Protein 2RTS (pdb70)

Solvent-accessible surface area: 5536 Å² total; per-residue (Å²): 122,141,111,116,117,119,98,51,52,0,38,101,32,87,119,132,56,215,68,121,151,71,71,76,32,139,58,93,91,86,84,101,7,30,59,11,0,20,1,34,67,125,24,69,40,35,68,1,99,104,143,25,73,41,71,3,105,124,60,112,138,21,3,12,79,113,90,17,84,34,140,118,186

B-factor: mean 37.62, std 23.19, range [0.01, 75.54]

Nearest PDB structures (foldseek):
  2rts-assembly1_A  TM=9.035E-01  e=6.618E-14  Pyrococcus furiosus DSM 3638
  5zl9-assembly1_A  TM=8.809E-01  e=2.831E-03  Serratia marcescens
  2d49-assembly1_A  TM=8.236E-01  e=2.326E-03  Streptomyces griseus
  8fqc-assembly1_Q1  TM=7.659E-01  e=5.042E-02  Agrobacterium phage Milano
  8fqc-assembly1_P1  TM=6.548E-01  e=7.972E-02  Agrobacterium phage Milano

Secondary structure (DSSP, 8-state):
------S--TTTTT---SSS-SSPPBP-TTS-B-TT-EEEETTEEEE-SSSB---SS--TT---EEEEESS--

Organism: Pyrococcus furiosus (strain ATCC 43587 / DSM 3638 / JCM 8422 / Vc1) (NCBI:txid186497)

Foldseek 3Di:
DDDDDDFECQQPPPHCDPVTCPDGAADDAPDWHAFQRWHADPQFIKTQNGTDHDDDDDDPPRRIHGPTGNDDD

Sequence (73 aa):
GPSTSMENLVSLQNLLVYVNWSSYPKYEPGKEYNQGDIVEYNGKLYKAKYWTTSPPSDDPYGSWEYLGEAEPTGPSTSMENLVSLQNLLVYVNWSSYPKYEPGKEYNQGDIVEYNGKLYKAKYWTTSPPSDDPYGSWEYLGEAEPTGPSTSMENLVSLQNLLVYVNWSSYPKYEPGKEYNQGDIVEYNGKLYKAKYWTTSPPSDDPYGSWEYLGEAEPTGPSTSMENLVSLQNLLVYVNWSSYPKYEPGKEYNQGDIVEYNGKLYKAKYWTTSPPSDDPYGSWEYLGEAEPTGPSTSMENLVSLQNLLVYVNWSSYPKYEPGKEYNQGDIVEYNGKLYKAKYWTTSPPSDDPYGSWEYLGEAEPTGPSTSMENLVSLQNLLVYVNWSSYPKYEPGKEYNQGDIVEYNGKLYKAKYWTTSPPSDDPYGSWEYLGEAEPTGPSTSMENLVSLQNLLVYVNWSSYPKYEPGKEYNQGDIVEYNGKLYKAKYWTTSPPSDDPYGSWEYLGEAEPTGPSTSMENLVSLQNLLVYVNWSSYPKYEPGKEYNQGDIVEYNGKLYKAKYWTTSPPSDDPYGSWEYLGEAEPTGPSTSMENLVSLQNLLVYVNWSSYPKYEPGKEYNQGDIVEYNGKLYKAKYWTTSPPSDDPYGSWEYLGEAEPTGPSTSMENLVSLQNLLVYVNWSSYPKYEPGKEYNQGDIVEYNGKLYKAKYWTTSPPSDDPYGSWEYLGEAEPTGPSTSMENLVSLQNLLVYVNWSSYPKYEPGKEYNQGDIVEYNGKLYKAKYWTTSPPSDDPYGSWEYLGEAEPTGPSTSMENLVSLQNLLVYVNWSSYPKYEPGKEYNQGDIVEYNGKLYKAKYWTTSPPSDDPYGSWEYLGEAEPTGPSTSMENLVSLQNLLVYVNWSSYPKYEPGKEYNQGDIVEYNGKLYKAKYWTTSPPSDDPYGSWEYLGEAEPTGPSTSMENLVSLQNLLVYVNWSSYPKYEPGKEYNQGDIVEYNGKLYKAKYWTTSPPSDDPYGSWEYLGEAEPTGPSTSMENLVSLQNLLVYVNWSSYPKYEPGKEYNQGDIVEYNGKLYKAKYWTTSPPSDDPYGSWEYLGEAEPTGPSTSMENLVSLQNLLVYVNWSSYPKYEPGKEYNQGDIVEYNGKLYKAKYWTTSPPSDDPYGSWEYLGEAEPTGPSTSMENLVSLQNLLVYVNWSSYPKYEPGKEYNQGDIVEYNGKLYKAKYWTTSPPSDDPYGSWEYLGEAEPTGPSTSMENLVSLQNLLVYVNWSSYPKYEPGKEYNQGDIVEYNGKLYKAKYWTTSPPSDDPYGSWEYLGEAEPTGPSTSMENLVSLQNLLVYVNWSSYPKYEPGKEYNQGDIVEYNGKLYKAKYWTTSPPSDDPYGSWEYLGEAEPTGPSTSMENLVSLQNLLVYVNWSSYPKYEPGKEYNQGDIVEYNGKLYKAKYWTTSPPSDDPYGSWEYLGEAEPTGPSTSMENLVSLQNLLVYVNWSSYPKYEPGKEYNQGDIVEYNGKLYKAKYWTTSPPSDDPYGSWEYLGEAEPTGPSTSMENLVSLQNLLVYVNWSSYPKYEPGKEYNQGDIVEYNGKLYKAKYWTTSPPSDDPYGSWEYLGEAEPTGPSTSMENLVSLQNLLVYVNWSSYPKYEPGKEYNQGDIVEYNGKLYKAKYWTTSPPSDDPYGSWEYLGEAEPTGPSTSMENLVSLQNLLVYVNWSSYPKYEPGKEYNQGDIVEYNGKLYKAKYWTTSPPSDDPYGSWEYLGEAEPTGPSTSMENLVSLQNLLVYVNWSSYPKYEPGKEYNQGDIVEYNGKLYKAKYWTTSPPSDDPYGSWEYLGEAEPTGPSTSMENLVSLQNLLVYVNWSSYPKYEPGKEYNQGDIVEYNGKLYKAKYWTTSPPSDDPYGSWEYLGEAEPTGPSTSMENLVSLQNLLVYVNWSSYPKYEPGKEYNQGDIVEYNGKLYKAKYWTTSPPSDDPYGSWEYLGEAEPTGPSTSMENLVSLQNLLVYVNWSSYPKYEPGKEYNQGDIVEYNGKLYKAKYWTTSPPSDDPYGSWEYLGEAEPTGPSTSMENLVSLQNLLVYVNWSSYPKYEPGKEYNQGDIVEYNGKLYKAKYWTTSPPSDDPYGSWEYLGEAEPTGPSTSMENLVSLQNLLVYVNWSSYPKYEPGKEYNQGDIVEYNGKLYKAKYWTTSPPSDDPYGSWEYLGEAEPT

Structure (mmCIF, N/CA/C/O backbone):
data_2RTS
#
_entry.id   2RTS
#
loop_
_atom_site.group_PDB
_atom_site.id
_atom_site.type_symbol
_atom_site.label_atom_id
_atom_site.label_alt_id
_atom_site.label_comp_id
_atom_site.label_asym_id
_atom_site.label_entity_id
_atom_site.label_seq_id
_atom_site.pdbx_PDB_ins_code
_atom_site.Cartn_x
_atom_site.Cartn_y
_atom_site.Cartn_z
_atom_site.occupancy
_atom_site.B_iso_or_equiv
_atom_site.auth_seq_id
_atom_site.auth_comp_id
_atom_site.auth_asym_id
_atom_site.auth_atom_id
_atom_site.pdbx_PDB_model_num
ATOM 1 N N . GLY A 1 1 ? 29.240 0.137 -2.858 1.00 13.00 1 GLY A N 1
ATOM 2 C CA . GLY A 1 1 ? 29.495 1.455 -3.407 1.00 45.03 1 GLY A CA 1
ATOM 3 C C . GLY A 1 1 ? 28.906 2.562 -2.555 1.00 23.24 1 GLY A C 1
ATOM 4 O O . GLY A 1 1 ? 28.096 2.321 -1.660 1.00 2.03 1 GLY A O 1
ATOM 8 N N . PRO A 1 2 ? 29.318 3.808 -2.829 1.00 64.11 2 PRO A N 1
ATOM 9 C CA . PRO A 1 2 ? 28.840 4.981 -2.091 1.00 33.12 2 PRO A CA 1
ATOM 10 C C . PRO A 1 2 ? 27.377 5.294 -2.385 1.00 40.31 2 PRO A C 1
ATOM 11 O O . PRO A 1 2 ? 26.807 4.791 -3.353 1.00 13.11 2 PRO A O 1
ATOM 22 N N . SER A 1 3 ? 26.774 6.130 -1.545 1.00 73.22 3 SER A N 1
ATOM 23 C CA . SER A 1 3 ? 25.376 6.507 -1.715 1.00 65.51 3 SER A CA 1
ATOM 24 C C . SER A 1 3 ? 25.251 7.992 -2.045 1.00 52.25 3 SER A C 1
ATOM 25 O O . SER A 1 3 ? 26.213 8.752 -1.922 1.00 0.23 3 SER A O 1
ATOM 33 N N . THR A 1 4 ? 24.059 8.399 -2.468 1.00 5.12 4 THR A N 1
ATOM 34 C CA . THR A 1 4 ? 23.806 9.791 -2.819 1.00 25.44 4 THR A CA 1
ATOM 35 C C . THR A 1 4 ? 22.326 10.132 -2.683 1.00 31.41 4 THR A C 1
ATOM 36 O O . THR A 1 4 ? 21.472 9.485 -3.288 1.00 10.23 4 THR A O 1
ATOM 47 N N . SER A 1 5 ? 22.030 11.153 -1.885 1.00 54.11 5 SER A N 1
ATOM 48 C CA . SER A 1 5 ? 20.652 11.579 -1.667 1.00 41.40 5 SER A CA 1
ATOM 49 C C . SER A 1 5 ? 20.172 12.468 -2.810 1.00 11.33 5 SER A C 1
ATOM 50 O O . SER A 1 5 ? 20.940 13.251 -3.367 1.00 24.13 5 SER A O 1
ATOM 58 N N . MET A 1 6 ? 18.894 12.341 -3.153 1.00 53.24 6 MET A N 1
ATOM 59 C CA . MET A 1 6 ? 18.309 13.133 -4.229 1.00 71.11 6 MET A CA 1
ATOM 60 C C . MET A 1 6 ? 16.787 13.137 -4.136 1.00 11.53 6 MET A C 1
ATOM 61 O O . MET A 1 6 ? 16.215 12.655 -3.159 1.00 20.30 6 MET A O 1
ATOM 75 N N . GLU A 1 7 ? 16.137 13.683 -5.159 1.00 31.20 7 GLU A N 1
ATOM 76 C CA . GLU A 1 7 ? 14.681 13.750 -5.191 1.00 33.14 7 GLU A CA 1
ATOM 77 C C . GLU A 1 7 ? 14.156 13.517 -6.605 1.00 20.22 7 GLU A C 1
ATOM 78 O O . GLU A 1 7 ? 13.372 12.600 -6.844 1.00 13.32 7 GLU A O 1
ATOM 90 N N . ASN A 1 8 ? 14.594 14.356 -7.537 1.00 64.54 8 ASN A N 1
ATOM 91 C CA . ASN A 1 8 ? 14.168 14.244 -8.927 1.00 51.22 8 ASN A CA 1
ATOM 92 C C . ASN A 1 8 ? 14.945 13.145 -9.648 1.00 24.43 8 ASN A C 1
ATOM 93 O O . ASN A 1 8 ? 15.891 13.421 -10.386 1.00 43.10 8 ASN A O 1
ATOM 104 N N . LEU A 1 9 ? 14.539 11.900 -9.427 1.00 3.13 9 LEU A N 1
ATOM 105 C CA . LEU A 1 9 ? 15.196 10.759 -10.055 1.00 13.22 9 LEU A CA 1
ATOM 106 C C . LEU A 1 9 ? 14.474 10.352 -11.336 1.00 23.32 9 LEU A C 1
ATOM 107 O O . LEU A 1 9 ? 14.773 9.315 -11.927 1.00 52.11 9 LEU A O 1
ATOM 123 N N . VAL A 1 10 ? 13.524 11.178 -11.762 1.00 24.14 10 VAL A N 1
ATOM 124 C CA . VAL A 1 10 ? 12.761 10.907 -12.974 1.00 73.53 10 VAL A CA 1
ATOM 125 C C . VAL A 1 10 ? 13.687 10.630 -14.153 1.00 14.31 10 VAL A C 1
ATOM 126 O O . VAL A 1 10 ? 13.333 9.890 -15.072 1.00 4.52 10 VAL A O 1
ATOM 139 N N . SER A 1 11 ? 14.874 11.226 -14.122 1.00 3.05 11 SER A N 1
ATOM 140 C CA . SER A 1 11 ? 15.850 11.046 -15.190 1.00 30.14 11 SER A CA 1
ATOM 141 C C . SER A 1 11 ? 16.420 9.630 -15.171 1.00 63.52 11 SER A C 1
ATOM 142 O O . SER A 1 11 ? 16.568 8.995 -16.215 1.00 74.31 11 SER A O 1
ATOM 150 N N . LEU A 1 12 ? 16.738 9.144 -13.976 1.00 13.23 12 LEU A N 1
ATOM 151 C CA . LEU A 1 12 ? 17.292 7.803 -13.819 1.00 52.10 12 LEU A CA 1
ATOM 152 C C . LEU A 1 12 ? 16.264 6.741 -14.198 1.00 53.43 12 LEU A C 1
ATOM 153 O O . LEU A 1 12 ? 16.621 5.616 -14.546 1.00 35.52 12 LEU A O 1
ATOM 169 N N . GLN A 1 13 ? 14.989 7.109 -14.132 1.00 0.34 13 GLN A N 1
ATOM 170 C CA . GLN A 1 13 ? 13.910 6.187 -14.470 1.00 64.42 13 GLN A CA 1
ATOM 171 C C . GLN A 1 13 ? 14.080 5.646 -15.885 1.00 21.12 13 GLN A C 1
ATOM 172 O O . GLN A 1 13 ? 13.585 4.567 -16.211 1.00 65.34 13 GLN A O 1
ATOM 186 N N . ASN A 1 14 ? 14.782 6.402 -16.722 1.00 65.33 14 ASN A N 1
ATOM 187 C CA . ASN A 1 14 ? 15.017 5.999 -18.103 1.00 40.42 14 ASN A CA 1
ATOM 188 C C . ASN A 1 14 ? 16.497 5.721 -18.346 1.00 60.01 14 ASN A C 1
ATOM 189 O O . ASN A 1 14 ? 16.910 4.569 -18.481 1.00 50.05 14 ASN A O 1
ATOM 200 N N . LEU A 1 15 ? 17.292 6.785 -18.399 1.00 14.45 15 LEU A N 1
ATOM 201 C CA . LEU A 1 15 ? 18.727 6.656 -18.624 1.00 65.44 15 LEU A CA 1
ATOM 202 C C . LEU A 1 15 ? 19.488 7.790 -17.945 1.00 63.32 15 LEU A C 1
ATOM 203 O O . LEU A 1 15 ? 18.888 8.685 -17.348 1.00 3.12 15 LEU A O 1
ATOM 219 N N . LEU A 1 16 ? 20.812 7.749 -18.041 1.00 72.02 16 LEU A N 1
ATOM 220 C CA . LEU A 1 16 ? 21.657 8.774 -17.437 1.00 51.32 16 LEU A CA 1
ATOM 221 C C . LEU A 1 16 ? 22.552 9.429 -18.485 1.00 13.13 16 LEU A C 1
ATOM 222 O O . LEU A 1 16 ? 23.775 9.444 -18.349 1.00 43.33 16 LEU A O 1
ATOM 238 N N . VAL A 1 17 ? 21.933 9.969 -19.531 1.00 4.11 17 VAL A N 1
ATOM 239 C CA . VAL A 1 17 ? 22.673 10.629 -20.600 1.00 11.02 17 VAL A CA 1
ATOM 240 C C . VAL A 1 17 ? 23.648 11.659 -20.040 1.00 11.22 17 VAL A C 1
ATOM 241 O O . VAL A 1 17 ? 23.585 12.011 -18.862 1.00 62.43 17 VAL A O 1
ATOM 254 N N . TYR A 1 18 ? 24.546 12.138 -20.893 1.00 24.53 18 TYR A N 1
ATOM 255 C CA . TYR A 1 18 ? 25.536 13.128 -20.482 1.00 75.10 18 TYR A CA 1
ATOM 256 C C . TYR A 1 18 ? 24.932 14.529 -20.466 1.00 21.34 18 TYR A C 1
ATOM 257 O O . TYR A 1 18 ? 25.244 15.342 -19.596 1.00 62.44 18 TYR A O 1
ATOM 275 N N . VAL A 1 19 ? 24.063 14.802 -21.433 1.00 5.44 19 VAL A N 1
ATOM 276 C CA . VAL A 1 19 ? 23.411 16.104 -21.530 1.00 75.44 19 VAL A CA 1
ATOM 277 C C . VAL A 1 19 ? 22.667 16.442 -20.244 1.00 65.41 19 VAL A C 1
ATOM 278 O O . VAL A 1 19 ? 22.436 17.612 -19.939 1.00 14.34 19 VAL A O 1
ATOM 291 N N . ASN A 1 20 ? 22.293 15.412 -19.493 1.00 74.14 20 ASN A N 1
ATOM 292 C CA . ASN A 1 20 ? 21.575 15.600 -18.239 1.00 25.32 20 ASN A CA 1
ATOM 293 C C . ASN A 1 20 ? 20.214 16.248 -18.483 1.00 75.44 20 ASN A C 1
ATOM 294 O O . ASN A 1 20 ? 19.779 17.109 -17.718 1.00 74.54 20 ASN A O 1
ATOM 305 N N . TRP A 1 21 ? 19.550 15.828 -19.552 1.00 55.53 21 TRP A N 1
ATOM 306 C CA . TRP A 1 21 ? 18.239 16.366 -19.898 1.00 62.32 21 TRP A CA 1
ATOM 307 C C . TRP A 1 21 ? 17.604 15.568 -21.032 1.00 64.11 21 TRP A C 1
ATOM 308 O O . TRP A 1 21 ? 16.732 14.731 -20.802 1.00 41.21 21 TRP A O 1
ATOM 329 N N . SER A 1 22 ? 18.048 15.833 -22.256 1.00 44.32 22 SER A N 1
ATOM 330 C CA . SER A 1 22 ? 17.520 15.144 -23.427 1.00 15.22 22 SER A CA 1
ATOM 331 C C . SER A 1 22 ? 15.997 15.066 -23.372 1.00 34.21 22 SER A C 1
ATOM 332 O O . SER A 1 22 ? 15.402 14.057 -23.749 1.00 32.21 22 SER A O 1
ATOM 340 N N . SER A 1 23 ? 15.374 16.140 -22.898 1.00 51.11 23 SER A N 1
ATOM 341 C CA . SER A 1 23 ? 13.920 16.194 -22.789 1.00 33.24 23 SER A CA 1
ATOM 342 C C . SER A 1 23 ? 13.413 15.162 -21.787 1.00 12.34 23 SER A C 1
ATOM 343 O O . SER A 1 23 ? 13.465 13.958 -22.039 1.00 11.25 23 SER A O 1
ATOM 351 N N . TYR A 1 24 ? 12.920 15.642 -20.651 1.00 35.11 24 TYR A N 1
ATOM 352 C CA . TYR A 1 24 ? 12.405 14.762 -19.608 1.00 54.44 24 TYR A CA 1
ATOM 353 C C . TYR A 1 24 ? 11.401 13.767 -20.184 1.00 10.31 24 TYR A C 1
ATOM 354 O O . TYR A 1 24 ? 10.759 14.013 -21.205 1.00 41.45 24 TYR A O 1
ATOM 372 N N . PRO A 1 25 ? 11.261 12.614 -19.512 1.00 71.42 25 PRO A N 1
ATOM 373 C CA . PRO A 1 25 ? 10.337 11.558 -19.936 1.00 63.34 25 PRO A CA 1
ATOM 374 C C . PRO A 1 25 ? 8.877 11.957 -19.750 1.00 43.44 25 PRO A C 1
ATOM 375 O O . PRO A 1 25 ? 8.566 12.891 -19.010 1.00 34.43 25 PRO A O 1
ATOM 386 N N . LYS A 1 26 ? 7.983 11.244 -20.427 1.00 2.23 26 LYS A N 1
ATOM 387 C CA . LYS A 1 26 ? 6.554 11.522 -20.336 1.00 75.54 26 LYS A CA 1
ATOM 388 C C . LYS A 1 26 ? 5.918 10.735 -19.195 1.00 63.21 26 LYS A C 1
ATOM 389 O O . LYS A 1 26 ? 6.479 9.745 -18.723 1.00 1.52 26 LYS A O 1
ATOM 408 N N . TYR A 1 27 ? 4.746 11.180 -18.757 1.00 11.13 27 TYR A N 1
ATOM 409 C CA . TYR A 1 27 ? 4.034 10.518 -17.671 1.00 20.43 27 TYR A CA 1
ATOM 410 C C . TYR A 1 27 ? 3.921 9.018 -17.928 1.00 31.11 27 TYR A C 1
ATOM 411 O O . TYR A 1 27 ? 3.351 8.591 -18.931 1.00 51.14 27 TYR A O 1
ATOM 429 N N . GLU A 1 28 ? 4.468 8.224 -17.013 1.00 21.11 28 GLU A N 1
ATOM 430 C CA . GLU A 1 28 ? 4.429 6.772 -17.141 1.00 42.23 28 GLU A CA 1
ATOM 431 C C . GLU A 1 28 ? 3.727 6.139 -15.942 1.00 72.41 28 GLU A C 1
ATOM 432 O O . GLU A 1 28 ? 4.260 6.092 -14.834 1.00 23.30 28 GLU A O 1
ATOM 444 N N . PRO A 1 29 ? 2.504 5.640 -16.169 1.00 40.14 29 PRO A N 1
ATOM 445 C CA . PRO A 1 29 ? 1.703 5.001 -15.120 1.00 53.42 29 PRO A CA 1
ATOM 446 C C . PRO A 1 29 ? 2.278 3.656 -14.691 1.00 20.54 29 PRO A C 1
ATOM 447 O O . PRO A 1 29 ? 2.554 2.793 -15.522 1.00 71.13 29 PRO A O 1
ATOM 458 N N . GLY A 1 30 ? 2.457 3.484 -13.384 1.00 24.30 30 GLY A N 1
ATOM 459 C CA . GLY A 1 30 ? 2.998 2.242 -12.866 1.00 11.12 30 GLY A CA 1
ATOM 460 C C . GLY A 1 30 ? 4.433 2.384 -12.400 1.00 70.13 30 GLY A C 1
ATOM 461 O O . GLY A 1 30 ? 5.170 1.400 -12.323 1.00 24.41 30 GLY A O 1
ATOM 465 N N . LYS A 1 31 ? 4.834 3.613 -12.090 1.00 55.13 31 LYS A N 1
ATOM 466 C CA . LYS A 1 31 ? 6.191 3.882 -11.630 1.00 74.22 31 LYS A CA 1
ATOM 467 C C . LYS A 1 31 ? 6.192 4.934 -10.526 1.00 20.55 31 LYS A C 1
ATOM 468 O O . LYS A 1 31 ? 5.781 6.074 -10.742 1.00 33.52 31 LYS A O 1
ATOM 487 N N . GLU A 1 32 ? 6.658 4.544 -9.343 1.00 2.31 32 GLU A N 1
ATOM 488 C CA . GLU A 1 32 ? 6.712 5.455 -8.206 1.00 12.12 32 GLU A CA 1
ATOM 489 C C . GLU A 1 32 ? 7.346 6.785 -8.604 1.00 3.31 32 GLU A C 1
ATOM 490 O O . GLU A 1 32 ? 8.358 6.818 -9.304 1.00 31.03 32 GLU A O 1
ATOM 502 N N . TYR A 1 33 ? 6.742 7.879 -8.153 1.00 42.15 33 TYR A N 1
ATOM 503 C CA . TYR A 1 33 ? 7.244 9.212 -8.464 1.00 33.40 33 TYR A CA 1
ATOM 504 C C . TYR A 1 33 ? 7.545 9.993 -7.188 1.00 33.24 33 TYR A C 1
ATOM 505 O O . TYR A 1 33 ? 6.634 10.427 -6.485 1.00 33.14 33 TYR A O 1
ATOM 523 N N . ASN A 1 34 ? 8.830 10.167 -6.897 1.00 33.20 34 ASN A N 1
ATOM 524 C CA . ASN A 1 34 ? 9.253 10.895 -5.706 1.00 1.35 34 ASN A CA 1
ATOM 525 C C . ASN A 1 34 ? 9.172 12.401 -5.933 1.00 23.03 34 ASN A C 1
ATOM 526 O O . ASN A 1 34 ? 9.047 12.862 -7.067 1.00 73.34 34 ASN A O 1
ATOM 537 N N . GLN A 1 35 ? 9.243 13.162 -4.845 1.00 71.35 35 GLN A N 1
ATOM 538 C CA . GLN A 1 35 ? 9.178 14.617 -4.926 1.00 32.55 35 GLN A CA 1
ATOM 539 C C . GLN A 1 35 ? 10.244 15.157 -5.872 1.00 71.55 35 GLN A C 1
ATOM 540 O O . GLN A 1 35 ? 11.378 14.680 -5.885 1.00 4.11 35 GLN A O 1
ATOM 554 N N . GLY A 1 36 ? 9.872 16.158 -6.665 1.00 50.12 36 GLY A N 1
ATOM 555 C CA . GLY A 1 36 ? 10.808 16.747 -7.605 1.00 1.35 36 GLY A CA 1
ATOM 556 C C . GLY A 1 36 ? 10.719 16.120 -8.982 1.00 23.23 36 GLY A C 1
ATOM 557 O O . GLY A 1 36 ? 11.020 16.766 -9.986 1.00 74.42 36 GLY A O 1
ATOM 561 N N . ASP A 1 37 ? 10.304 14.859 -9.030 1.00 62.14 37 ASP A N 1
ATOM 562 C CA . ASP A 1 37 ? 10.177 14.144 -10.295 1.00 31.13 37 ASP A CA 1
ATOM 563 C C . ASP A 1 37 ? 9.309 14.925 -11.277 1.00 63.13 37 ASP A C 1
ATOM 564 O O . ASP A 1 37 ? 8.223 15.389 -10.928 1.00 33.24 37 ASP A O 1
ATOM 573 N N . ILE A 1 38 ? 9.796 15.070 -12.505 1.00 34.25 38 ILE A N 1
ATOM 574 C CA . ILE A 1 38 ? 9.066 15.795 -13.536 1.00 61.11 38 ILE A CA 1
ATOM 575 C C . ILE A 1 38 ? 8.839 14.924 -14.765 1.00 54.24 38 ILE A C 1
ATOM 576 O O . ILE A 1 38 ? 9.737 14.206 -15.205 1.00 33.31 38 ILE A O 1
ATOM 592 N N . VAL A 1 39 ? 7.632 14.992 -15.319 1.00 62.32 39 VAL A N 1
ATOM 593 C CA . VAL A 1 39 ? 7.288 14.211 -16.501 1.00 31.31 39 VAL A CA 1
ATOM 594 C C . VAL A 1 39 ? 6.423 15.020 -17.461 1.00 52.02 39 VAL A C 1
ATOM 595 O O . VAL A 1 39 ? 5.674 15.901 -17.044 1.00 44.44 39 VAL A O 1
ATOM 608 N N . GLU A 1 40 ? 6.535 14.714 -18.750 1.00 42.31 40 GLU A N 1
ATOM 609 C CA . GLU A 1 40 ? 5.763 15.414 -19.771 1.00 71.30 40 GLU A CA 1
ATOM 610 C C . GLU A 1 40 ? 4.398 14.761 -19.964 1.00 13.23 40 GLU A C 1
ATOM 611 O O . GLU A 1 40 ? 4.289 13.537 -20.046 1.00 12.02 40 GLU A O 1
ATOM 623 N N . TYR A 1 41 ? 3.359 15.585 -20.035 1.00 65.40 41 TYR A N 1
ATOM 624 C CA . TYR A 1 41 ? 1.999 15.089 -20.216 1.00 34.44 41 TYR A CA 1
ATOM 625 C C . TYR A 1 41 ? 1.225 15.966 -21.193 1.00 13.33 41 TYR A C 1
ATOM 626 O O . TYR A 1 41 ? 0.943 17.129 -20.912 1.00 24.33 41 TYR A O 1
ATOM 644 N N . ASN A 1 42 ? 0.882 15.397 -22.345 1.00 31.41 42 ASN A N 1
ATOM 645 C CA . ASN A 1 42 ? 0.139 16.126 -23.366 1.00 3.30 42 ASN A CA 1
ATOM 646 C C . ASN A 1 42 ? 0.845 17.429 -23.727 1.00 34.10 42 ASN A C 1
ATOM 647 O O . ASN A 1 42 ? 0.204 18.457 -23.940 1.00 32.32 42 ASN A O 1
ATOM 658 N N . GLY A 1 43 ? 2.172 17.377 -23.795 1.00 72.11 43 GLY A N 1
ATOM 659 C CA . GLY A 1 43 ? 2.944 18.559 -24.132 1.00 23.43 43 GLY A CA 1
ATOM 660 C C . GLY A 1 43 ? 3.094 19.507 -22.957 1.00 40.34 43 GLY A C 1
ATOM 661 O O . GLY A 1 43 ? 3.427 20.679 -23.135 1.00 32.41 43 GLY A O 1
ATOM 665 N N . LYS A 1 44 ? 2.846 19.000 -21.755 1.00 23.21 44 LYS A N 1
ATOM 666 C CA . LYS A 1 44 ? 2.954 19.808 -20.546 1.00 62.33 44 LYS A CA 1
ATOM 667 C C . LYS A 1 44 ? 4.126 19.347 -19.686 1.00 44.32 44 LYS A C 1
ATOM 668 O O . LYS A 1 44 ? 4.875 18.448 -20.070 1.00 73.54 44 LYS A O 1
ATOM 687 N N . LEU A 1 45 ? 4.279 19.966 -18.521 1.00 43.43 45 LEU A N 1
ATOM 688 C CA . LEU A 1 45 ? 5.359 19.619 -17.605 1.00 11.13 45 LEU A CA 1
ATOM 689 C C . LEU A 1 45 ? 4.919 19.788 -16.154 1.00 51.03 45 LEU A C 1
ATOM 690 O O . LEU A 1 45 ? 4.699 20.906 -15.688 1.00 71.52 45 LEU A O 1
ATOM 706 N N . TYR A 1 46 ? 4.796 18.671 -15.445 1.00 4.13 46 TYR A N 1
ATOM 707 C CA . TYR A 1 46 ? 4.382 18.696 -14.047 1.00 70.02 46 TYR A CA 1
ATOM 708 C C . TYR A 1 46 ? 5.487 18.159 -13.143 1.00 20.02 46 TYR A C 1
ATOM 709 O O . TYR A 1 46 ? 6.352 17.402 -13.582 1.00 72.43 46 TYR A O 1
ATOM 727 N N . LYS A 1 47 ? 5.449 18.554 -11.874 1.00 52.34 47 LYS A N 1
ATOM 728 C CA . LYS A 1 47 ? 6.444 18.113 -10.905 1.00 75.43 47 LYS A CA 1
ATOM 729 C C . LYS A 1 47 ? 5.777 17.637 -9.619 1.00 61.01 47 LYS A C 1
ATOM 730 O O . LYS A 1 47 ? 5.045 18.388 -8.974 1.00 10.31 47 LYS A O 1
ATOM 749 N N . ALA A 1 48 ? 6.036 16.387 -9.251 1.00 21.23 48 ALA A N 1
ATOM 750 C CA . ALA A 1 48 ? 5.463 15.813 -8.039 1.00 62.21 48 ALA A CA 1
ATOM 751 C C . ALA A 1 48 ? 5.950 16.553 -6.798 1.00 44.11 48 ALA A C 1
ATOM 752 O O . ALA A 1 48 ? 7.138 16.538 -6.479 1.00 62.34 48 ALA A O 1
ATOM 759 N N . LYS A 1 49 ? 5.024 17.202 -6.100 1.00 2.44 49 LYS A N 1
ATOM 760 C CA . LYS A 1 49 ? 5.357 17.949 -4.892 1.00 15.41 49 LYS A CA 1
ATOM 761 C C . LYS A 1 49 ? 5.970 17.032 -3.839 1.00 4.11 49 LYS A C 1
ATOM 762 O O . LYS A 1 49 ? 7.015 17.340 -3.266 1.00 65.55 49 LYS A O 1
ATOM 781 N N . TYR A 1 50 ? 5.314 15.904 -3.588 1.00 41.31 50 TYR A N 1
ATOM 782 C CA . TYR A 1 50 ? 5.795 14.944 -2.602 1.00 64.51 50 TYR A CA 1
ATOM 783 C C . TYR A 1 50 ? 5.580 13.513 -3.086 1.00 21.12 50 TYR A C 1
ATOM 784 O O . TYR A 1 50 ? 4.963 13.284 -4.125 1.00 0.32 50 TYR A O 1
ATOM 802 N N . TRP A 1 51 ? 6.094 12.555 -2.324 1.00 74.41 51 TRP A N 1
ATOM 803 C CA . TRP A 1 51 ? 5.959 11.145 -2.673 1.00 60.55 51 TRP A CA 1
ATOM 804 C C . TRP A 1 51 ? 4.507 10.797 -2.976 1.00 32.45 51 TRP A C 1
ATOM 805 O O . TRP A 1 51 ? 3.654 10.820 -2.087 1.00 55.32 51 TRP A O 1
ATOM 826 N N . THR A 1 52 ? 4.230 10.471 -4.235 1.00 61.13 52 THR A N 1
ATOM 827 C CA . THR A 1 52 ? 2.880 10.118 -4.654 1.00 43.21 52 THR A CA 1
ATOM 828 C C . THR A 1 52 ? 2.896 9.354 -5.973 1.00 1.05 52 THR A C 1
ATOM 829 O O . THR A 1 52 ? 3.810 9.511 -6.784 1.00 23.44 52 THR A O 1
ATOM 840 N N . THR A 1 53 ? 1.878 8.525 -6.184 1.00 54.50 53 THR A N 1
ATOM 841 C CA . THR A 1 53 ? 1.775 7.736 -7.405 1.00 31.43 53 THR A CA 1
ATOM 842 C C . THR A 1 53 ? 0.404 7.898 -8.051 1.00 33.32 53 THR A C 1
ATOM 843 O O . THR A 1 53 ? -0.595 7.387 -7.545 1.00 30.52 53 THR A O 1
ATOM 854 N N . SER A 1 54 ? 0.363 8.610 -9.172 1.00 65.41 54 SER A N 1
ATOM 855 C CA . SER A 1 54 ? -0.887 8.843 -9.885 1.00 13.42 54 SER A CA 1
ATOM 856 C C . SER A 1 54 ? -0.664 9.746 -11.093 1.00 12.12 54 SER A C 1
ATOM 857 O O . SER A 1 54 ? 0.241 10.581 -11.118 1.00 21.55 54 SER A O 1
ATOM 865 N N . PRO A 1 55 ? -1.508 9.578 -12.122 1.00 33.44 55 PRO A N 1
ATOM 866 C CA . PRO A 1 55 ? -1.424 10.368 -13.353 1.00 63.20 55 PRO A CA 1
ATOM 867 C C . PRO A 1 55 ? -1.825 11.824 -13.135 1.00 12.31 55 PRO A C 1
ATOM 868 O O . PRO A 1 55 ? -2.589 12.153 -12.227 1.00 64.34 55 PRO A O 1
ATOM 879 N N . PRO A 1 56 ? -1.300 12.716 -13.988 1.00 24.03 56 PRO A N 1
ATOM 880 C CA . PRO A 1 56 ? -1.590 14.152 -13.909 1.00 12.43 56 PRO A CA 1
ATOM 881 C C . PRO A 1 56 ? -3.028 14.474 -14.303 1.00 24.53 56 PRO A C 1
ATOM 882 O O . PRO A 1 56 ? -3.537 13.966 -15.302 1.00 22.03 56 PRO A O 1
ATOM 893 N N . SER A 1 57 ? -3.677 15.323 -13.511 1.00 0.24 57 SER A N 1
ATOM 894 C CA . SER A 1 57 ? -5.057 15.710 -13.776 1.00 23.23 57 SER A CA 1
ATOM 895 C C . SER A 1 57 ? -5.561 16.682 -12.712 1.00 44.53 57 SER A C 1
ATOM 896 O O . SER A 1 57 ? -5.746 17.870 -12.980 1.00 2.21 57 SER A O 1
ATOM 904 N N . ASP A 1 58 ? -5.782 16.169 -11.508 1.00 75.50 58 ASP A N 1
ATOM 905 C CA . ASP A 1 58 ? -6.263 16.990 -10.403 1.00 44.54 58 ASP A CA 1
ATOM 906 C C . ASP A 1 58 ? -5.572 16.607 -9.099 1.00 33.23 58 ASP A C 1
ATOM 907 O O . ASP A 1 58 ? -5.698 15.476 -8.626 1.00 41.42 58 ASP A O 1
ATOM 916 N N . ASP A 1 59 ? -4.840 17.554 -8.522 1.00 10.35 59 ASP A N 1
ATOM 917 C CA . ASP A 1 59 ? -4.129 17.314 -7.271 1.00 45.15 59 ASP A CA 1
ATOM 918 C C . ASP A 1 59 ? -4.766 18.095 -6.126 1.00 64.12 59 ASP A C 1
ATOM 919 O O . ASP A 1 59 ? -4.312 19.178 -5.752 1.00 12.33 59 ASP A O 1
ATOM 928 N N . PRO A 1 60 ? -5.843 17.536 -5.555 1.00 62.11 60 PRO A N 1
ATOM 929 C CA . PRO A 1 60 ? -6.565 18.163 -4.444 1.00 44.23 60 PRO A CA 1
ATOM 930 C C . PRO A 1 60 ? -5.757 18.160 -3.152 1.00 60.30 60 PRO A C 1
ATOM 931 O O . PRO A 1 60 ? -6.108 18.840 -2.186 1.00 3.43 60 PRO A O 1
ATOM 942 N N . TYR A 1 61 ? -4.673 17.393 -3.139 1.00 11.21 61 TYR A N 1
ATOM 943 C CA . TYR A 1 61 ? -3.816 17.300 -1.964 1.00 20.13 61 TYR A CA 1
ATOM 944 C C . TYR A 1 61 ? -2.445 17.911 -2.239 1.00 4.11 61 TYR A C 1
ATOM 945 O O . TYR A 1 61 ? -1.602 18.001 -1.347 1.00 61.21 61 TYR A O 1
ATOM 963 N N . GLY A 1 62 ? -2.231 18.332 -3.482 1.00 61.03 62 GLY A N 1
ATOM 964 C CA . GLY A 1 62 ? -0.962 18.930 -3.854 1.00 40.41 62 GLY A CA 1
ATOM 965 C C . GLY A 1 62 ? 0.106 17.894 -4.141 1.00 24.44 62 GLY A C 1
ATOM 966 O O . GLY A 1 62 ? 1.216 17.976 -3.616 1.00 73.14 62 GLY A O 1
ATOM 970 N N . SER A 1 63 ? -0.230 16.914 -4.973 1.00 53.22 63 SER A N 1
ATOM 971 C CA . SER A 1 63 ? 0.707 15.854 -5.324 1.00 20.44 63 SER A CA 1
ATOM 972 C C . SER A 1 63 ? 1.499 16.220 -6.575 1.00 11.20 63 SER A C 1
ATOM 973 O O . SER A 1 63 ? 2.494 15.575 -6.905 1.00 34.44 63 SER A O 1
ATOM 981 N N . TRP A 1 64 ? 1.049 17.260 -7.268 1.00 40.11 64 TRP A N 1
ATOM 982 C CA . TRP A 1 64 ? 1.715 17.714 -8.485 1.00 34.25 64 TRP A CA 1
ATOM 983 C C . TRP A 1 64 ? 1.781 19.235 -8.534 1.00 25.52 64 TRP A C 1
ATOM 984 O O . TRP A 1 64 ? 1.020 19.920 -7.850 1.00 74.53 64 TRP A O 1
ATOM 1005 N N . GLU A 1 65 ? 2.694 19.759 -9.346 1.00 15.24 65 GLU A N 1
ATOM 1006 C CA . GLU A 1 65 ? 2.858 21.201 -9.483 1.00 3.52 65 GLU A CA 1
ATOM 1007 C C . GLU A 1 65 ? 3.267 21.569 -10.906 1.00 61.43 65 GLU A C 1
ATOM 1008 O O . GLU A 1 65 ? 4.375 21.259 -11.345 1.00 21.33 65 GLU A O 1
ATOM 1020 N N . TYR A 1 66 ? 2.366 22.233 -11.621 1.00 40.02 66 TYR A N 1
ATOM 1021 C CA . TYR A 1 66 ? 2.632 22.642 -12.996 1.00 2.43 66 TYR A CA 1
ATOM 1022 C C . TYR A 1 66 ? 3.720 23.709 -13.046 1.00 23.30 66 TYR A C 1
ATOM 1023 O O . TYR A 1 66 ? 3.523 24.836 -12.591 1.00 41.11 66 TYR A O 1
ATOM 1041 N N . LEU A 1 67 ? 4.871 23.346 -13.602 1.00 13.54 67 LEU A N 1
ATOM 1042 C CA . LEU A 1 67 ? 5.993 24.270 -13.714 1.00 42.14 67 LEU A CA 1
ATOM 1043 C C . LEU A 1 67 ? 6.022 24.927 -15.091 1.00 64.32 67 LEU A C 1
ATOM 1044 O O . LEU A 1 67 ? 6.635 25.978 -15.274 1.00 52.44 67 LEU A O 1
ATOM 1060 N N . GLY A 1 68 ? 5.354 24.301 -16.054 1.00 4.32 68 GLY A N 1
ATOM 1061 C CA . GLY A 1 68 ? 5.314 24.840 -17.401 1.00 70.01 68 GLY A CA 1
ATOM 1062 C C . GLY A 1 68 ? 4.885 23.810 -18.426 1.00 12.23 68 GLY A C 1
ATOM 1063 O O . GLY A 1 68 ? 4.357 22.756 -18.071 1.00 71.25 68 GLY A O 1
ATOM 1067 N N . GLU A 1 69 ? 5.110 24.114 -19.700 1.00 65.42 69 GLU A N 1
ATOM 1068 C CA . GLU A 1 69 ? 4.740 23.207 -20.779 1.00 33.42 69 GLU A CA 1
ATOM 1069 C C . GLU A 1 69 ? 5.975 22.743 -21.548 1.00 10.24 69 GLU A C 1
ATOM 1070 O O . GLU A 1 69 ? 6.966 23.465 -21.644 1.00 71.02 69 GLU A O 1
ATOM 1082 N N . ALA A 1 70 ? 5.905 21.533 -22.093 1.00 31.32 70 ALA A N 1
ATOM 1083 C CA . ALA A 1 70 ? 7.015 20.973 -22.854 1.00 22.25 70 ALA A CA 1
ATOM 1084 C C . ALA A 1 70 ? 7.487 21.944 -23.931 1.00 1.54 70 ALA A C 1
ATOM 1085 O O . ALA A 1 70 ? 8.685 22.180 -24.085 1.00 2.42 70 ALA A O 1
ATOM 1092 N N . GLU A 1 71 ? 6.537 22.502 -24.675 1.00 15.31 71 GLU A N 1
ATOM 1093 C CA . GLU A 1 71 ? 6.857 23.446 -25.739 1.00 53.21 71 GLU A CA 1
ATOM 1094 C C . GLU A 1 71 ? 6.208 24.802 -25.478 1.00 11.32 71 GLU A C 1
ATOM 1095 O O . GLU A 1 71 ? 5.001 24.982 -25.636 1.00 1.45 71 GLU A O 1
ATOM 1107 N N . PRO A 1 72 ? 7.028 25.781 -25.066 1.00 74.12 72 PRO A N 1
ATOM 1108 C CA . PRO A 1 72 ? 6.557 27.137 -24.774 1.00 20.53 72 PRO A CA 1
ATOM 1109 C C . PRO A 1 72 ? 6.133 27.888 -26.031 1.00 1.21 72 PRO A C 1
ATOM 1110 O O . PRO A 1 72 ? 6.705 27.697 -27.104 1.00 51.31 72 PRO A O 1
ATOM 1121 N N . THR A 1 73 ? 5.124 28.744 -25.893 1.00 71.51 73 THR A N 1
ATOM 1122 C CA . THR A 1 73 ? 4.623 29.523 -27.018 1.00 74.11 73 THR A CA 1
ATOM 1123 C C . THR A 1 73 ? 5.267 30.904 -27.060 1.00 40.44 73 THR A C 1
ATOM 1124 O O . THR A 1 73 ? 6.026 31.274 -26.165 1.00 4.20 73 THR A O 1
ATOM 1135 N N . GLY A 1 1 ? 28.720 5.719 -9.092 1.00 63.01 1 GLY A N 2
ATOM 1136 C CA . GLY A 1 1 ? 29.117 5.873 -7.704 1.00 43.32 1 GLY A CA 2
ATOM 1137 C C . GLY A 1 1 ? 28.059 5.374 -6.740 1.00 53.43 1 GLY A C 2
ATOM 1138 O O . GLY A 1 1 ? 26.925 5.087 -7.124 1.00 61.10 1 GLY A O 2
ATOM 1142 N N . PRO A 1 2 ? 28.429 5.263 -5.456 1.00 3.41 2 PRO A N 2
ATOM 1143 C CA . PRO A 1 2 ? 27.517 4.794 -4.408 1.00 60.50 2 PRO A CA 2
ATOM 1144 C C . PRO A 1 2 ? 26.414 5.802 -4.104 1.00 34.31 2 PRO A C 2
ATOM 1145 O O . PRO A 1 2 ? 26.585 7.003 -4.310 1.00 61.02 2 PRO A O 2
ATOM 1156 N N . SER A 1 3 ? 25.284 5.305 -3.615 1.00 2.30 3 SER A N 2
ATOM 1157 C CA . SER A 1 3 ? 24.150 6.162 -3.286 1.00 52.11 3 SER A CA 2
ATOM 1158 C C . SER A 1 3 ? 23.721 5.963 -1.837 1.00 2.34 3 SER A C 2
ATOM 1159 O O . SER A 1 3 ? 23.633 4.833 -1.351 1.00 65.04 3 SER A O 2
ATOM 1167 N N . THR A 1 4 ? 23.452 7.068 -1.148 1.00 33.24 4 THR A N 2
ATOM 1168 C CA . THR A 1 4 ? 23.032 7.016 0.247 1.00 4.13 4 THR A CA 2
ATOM 1169 C C . THR A 1 4 ? 21.588 7.479 0.404 1.00 63.24 4 THR A C 2
ATOM 1170 O O . THR A 1 4 ? 20.697 6.680 0.691 1.00 14.32 4 THR A O 2
ATOM 1181 N N . SER A 1 5 ? 21.363 8.776 0.214 1.00 15.51 5 SER A N 2
ATOM 1182 C CA . SER A 1 5 ? 20.026 9.346 0.336 1.00 20.51 5 SER A CA 2
ATOM 1183 C C . SER A 1 5 ? 19.654 10.131 -0.916 1.00 42.25 5 SER A C 2
ATOM 1184 O O . SER A 1 5 ? 20.442 10.933 -1.417 1.00 73.32 5 SER A O 2
ATOM 1192 N N . MET A 1 6 ? 18.445 9.896 -1.417 1.00 65.03 6 MET A N 2
ATOM 1193 C CA . MET A 1 6 ? 17.967 10.583 -2.612 1.00 2.22 6 MET A CA 2
ATOM 1194 C C . MET A 1 6 ? 16.476 10.332 -2.823 1.00 33.44 6 MET A C 2
ATOM 1195 O O . MET A 1 6 ? 15.949 9.296 -2.416 1.00 65.35 6 MET A O 2
ATOM 1209 N N . GLU A 1 7 ? 15.804 11.285 -3.460 1.00 23.43 7 GLU A N 2
ATOM 1210 C CA . GLU A 1 7 ? 14.375 11.166 -3.723 1.00 22.41 7 GLU A CA 2
ATOM 1211 C C . GLU A 1 7 ? 14.063 11.469 -5.186 1.00 31.52 7 GLU A C 2
ATOM 1212 O O . GLU A 1 7 ? 13.381 10.697 -5.858 1.00 62.04 7 GLU A O 2
ATOM 1224 N N . ASN A 1 8 ? 14.569 12.599 -5.669 1.00 54.53 8 ASN A N 2
ATOM 1225 C CA . ASN A 1 8 ? 14.344 13.005 -7.052 1.00 73.42 8 ASN A CA 2
ATOM 1226 C C . ASN A 1 8 ? 15.199 12.178 -8.008 1.00 45.41 8 ASN A C 2
ATOM 1227 O O . ASN A 1 8 ? 16.168 12.677 -8.582 1.00 44.24 8 ASN A O 2
ATOM 1238 N N . LEU A 1 9 ? 14.833 10.912 -8.175 1.00 64.31 9 LEU A N 2
ATOM 1239 C CA . LEU A 1 9 ? 15.565 10.015 -9.063 1.00 21.41 9 LEU A CA 2
ATOM 1240 C C . LEU A 1 9 ? 14.924 9.974 -10.446 1.00 63.22 9 LEU A C 2
ATOM 1241 O O . LEU A 1 9 ? 15.240 9.110 -11.263 1.00 34.12 9 LEU A O 2
ATOM 1257 N N . VAL A 1 10 ? 14.024 10.918 -10.704 1.00 23.34 10 VAL A N 2
ATOM 1258 C CA . VAL A 1 10 ? 13.342 10.993 -11.989 1.00 54.51 10 VAL A CA 2
ATOM 1259 C C . VAL A 1 10 ? 14.338 10.976 -13.142 1.00 12.12 10 VAL A C 2
ATOM 1260 O O . VAL A 1 10 ? 14.029 10.504 -14.236 1.00 41.53 10 VAL A O 2
ATOM 1273 N N . SER A 1 11 ? 15.536 11.493 -12.889 1.00 41.35 11 SER A N 2
ATOM 1274 C CA . SER A 1 11 ? 16.579 11.541 -13.908 1.00 43.00 11 SER A CA 2
ATOM 1275 C C . SER A 1 11 ? 17.007 10.134 -14.312 1.00 73.45 11 SER A C 2
ATOM 1276 O O . SER A 1 11 ? 17.215 9.850 -15.494 1.00 64.40 11 SER A O 2
ATOM 1284 N N . LEU A 1 12 ? 17.139 9.256 -13.324 1.00 71.15 12 LEU A N 2
ATOM 1285 C CA . LEU A 1 12 ? 17.544 7.877 -13.575 1.00 30.14 12 LEU A CA 2
ATOM 1286 C C . LEU A 1 12 ? 16.345 7.020 -13.968 1.00 2.12 12 LEU A C 2
ATOM 1287 O O . LEU A 1 12 ? 16.503 5.906 -14.467 1.00 63.14 12 LEU A O 2
ATOM 1303 N N . GLN A 1 13 ? 15.147 7.549 -13.741 1.00 31.34 13 GLN A N 2
ATOM 1304 C CA . GLN A 1 13 ? 13.920 6.832 -14.072 1.00 65.45 13 GLN A CA 2
ATOM 1305 C C . GLN A 1 13 ? 13.953 6.338 -15.514 1.00 12.20 13 GLN A C 2
ATOM 1306 O O . GLN A 1 13 ? 13.619 5.187 -15.793 1.00 41.14 13 GLN A O 2
ATOM 1320 N N . ASN A 1 14 ? 14.356 7.215 -16.427 1.00 61.44 14 ASN A N 2
ATOM 1321 C CA . ASN A 1 14 ? 14.431 6.867 -17.842 1.00 64.12 14 ASN A CA 2
ATOM 1322 C C . ASN A 1 14 ? 14.931 8.049 -18.666 1.00 73.42 14 ASN A C 2
ATOM 1323 O O . ASN A 1 14 ? 14.141 8.809 -19.227 1.00 52.44 14 ASN A O 2
ATOM 1334 N N . LEU A 1 15 ? 16.250 8.197 -18.737 1.00 2.51 15 LEU A N 2
ATOM 1335 C CA . LEU A 1 15 ? 16.858 9.286 -19.494 1.00 15.31 15 LEU A CA 2
ATOM 1336 C C . LEU A 1 15 ? 18.364 9.083 -19.626 1.00 24.13 15 LEU A C 2
ATOM 1337 O O . LEU A 1 15 ? 19.046 8.766 -18.649 1.00 51.23 15 LEU A O 2
ATOM 1353 N N . LEU A 1 16 ? 18.878 9.271 -20.835 1.00 51.13 16 LEU A N 2
ATOM 1354 C CA . LEU A 1 16 ? 20.305 9.112 -21.094 1.00 52.20 16 LEU A CA 2
ATOM 1355 C C . LEU A 1 16 ? 20.898 10.388 -21.685 1.00 3.14 16 LEU A C 2
ATOM 1356 O O . LEU A 1 16 ? 21.496 10.367 -22.760 1.00 14.13 16 LEU A O 2
ATOM 1372 N N . VAL A 1 17 ? 20.728 11.497 -20.972 1.00 72.02 17 VAL A N 2
ATOM 1373 C CA . VAL A 1 17 ? 21.249 12.783 -21.423 1.00 14.34 17 VAL A CA 2
ATOM 1374 C C . VAL A 1 17 ? 22.734 12.688 -21.753 1.00 34.33 17 VAL A C 2
ATOM 1375 O O . VAL A 1 17 ? 23.377 11.671 -21.488 1.00 22.01 17 VAL A O 2
ATOM 1388 N N . TYR A 1 18 ? 23.275 13.755 -22.330 1.00 51.30 18 TYR A N 2
ATOM 1389 C CA . TYR A 1 18 ? 24.685 13.792 -22.698 1.00 53.13 18 TYR A CA 2
ATOM 1390 C C . TYR A 1 18 ? 25.393 14.965 -22.026 1.00 44.42 18 TYR A C 2
ATOM 1391 O O . TYR A 1 18 ? 26.532 14.845 -21.579 1.00 73.43 18 TYR A O 2
ATOM 1409 N N . VAL A 1 19 ? 24.705 16.102 -21.960 1.00 71.32 19 VAL A N 2
ATOM 1410 C CA . VAL A 1 19 ? 25.265 17.299 -21.342 1.00 13.21 19 VAL A CA 2
ATOM 1411 C C . VAL A 1 19 ? 24.463 17.708 -20.112 1.00 12.13 19 VAL A C 2
ATOM 1412 O O . VAL A 1 19 ? 25.029 18.069 -19.081 1.00 75.02 19 VAL A O 2
ATOM 1425 N N . ASN A 1 20 ? 23.140 17.648 -20.228 1.00 53.02 20 ASN A N 2
ATOM 1426 C CA . ASN A 1 20 ? 22.259 18.013 -19.125 1.00 61.22 20 ASN A CA 2
ATOM 1427 C C . ASN A 1 20 ? 20.795 17.880 -19.532 1.00 21.03 20 ASN A C 2
ATOM 1428 O O . ASN A 1 20 ? 19.944 17.525 -18.717 1.00 23.13 20 ASN A O 2
ATOM 1439 N N . TRP A 1 21 ? 20.510 18.167 -20.796 1.00 42.32 21 TRP A N 2
ATOM 1440 C CA . TRP A 1 21 ? 19.148 18.079 -21.312 1.00 13.22 21 TRP A CA 2
ATOM 1441 C C . TRP A 1 21 ? 19.105 17.264 -22.600 1.00 1.23 21 TRP A C 2
ATOM 1442 O O . TRP A 1 21 ? 20.047 17.290 -23.393 1.00 2.24 21 TRP A O 2
ATOM 1463 N N . SER A 1 22 ? 18.008 16.542 -22.803 1.00 23.21 22 SER A N 2
ATOM 1464 C CA . SER A 1 22 ? 17.844 15.716 -23.993 1.00 62.24 22 SER A CA 2
ATOM 1465 C C . SER A 1 22 ? 16.459 15.078 -24.026 1.00 72.15 22 SER A C 2
ATOM 1466 O O . SER A 1 22 ? 16.309 13.883 -23.768 1.00 45.21 22 SER A O 2
ATOM 1474 N N . SER A 1 23 ? 15.451 15.882 -24.345 1.00 64.33 23 SER A N 2
ATOM 1475 C CA . SER A 1 23 ? 14.077 15.399 -24.408 1.00 14.52 23 SER A CA 2
ATOM 1476 C C . SER A 1 23 ? 13.704 14.656 -23.129 1.00 20.04 23 SER A C 2
ATOM 1477 O O . SER A 1 23 ? 13.858 13.438 -23.037 1.00 72.34 23 SER A O 2
ATOM 1485 N N . TYR A 1 24 ? 13.211 15.399 -22.143 1.00 15.01 24 TYR A N 2
ATOM 1486 C CA . TYR A 1 24 ? 12.818 14.812 -20.868 1.00 0.31 24 TYR A CA 2
ATOM 1487 C C . TYR A 1 24 ? 11.890 13.619 -21.080 1.00 10.11 24 TYR A C 2
ATOM 1488 O O . TYR A 1 24 ? 11.234 13.486 -22.112 1.00 53.32 24 TYR A O 2
ATOM 1506 N N . PRO A 1 25 ? 11.834 12.730 -20.078 1.00 31.25 25 PRO A N 2
ATOM 1507 C CA . PRO A 1 25 ? 10.990 11.531 -20.128 1.00 60.55 25 PRO A CA 2
ATOM 1508 C C . PRO A 1 25 ? 9.504 11.866 -20.046 1.00 54.13 25 PRO A C 2
ATOM 1509 O O . PRO A 1 25 ? 9.127 12.977 -19.675 1.00 31.43 25 PRO A O 2
ATOM 1520 N N . LYS A 1 26 ? 8.665 10.896 -20.395 1.00 23.45 26 LYS A N 2
ATOM 1521 C CA . LYS A 1 26 ? 7.220 11.086 -20.359 1.00 12.34 26 LYS A CA 2
ATOM 1522 C C . LYS A 1 26 ? 6.608 10.377 -19.154 1.00 42.21 26 LYS A C 2
ATOM 1523 O O . LYS A 1 26 ? 7.215 9.473 -18.579 1.00 2.50 26 LYS A O 2
ATOM 1542 N N . TYR A 1 27 ? 5.403 10.793 -18.778 1.00 61.31 27 TYR A N 2
ATOM 1543 C CA . TYR A 1 27 ? 4.711 10.199 -17.641 1.00 42.30 27 TYR A CA 2
ATOM 1544 C C . TYR A 1 27 ? 4.661 8.679 -17.768 1.00 24.02 27 TYR A C 2
ATOM 1545 O O . TYR A 1 27 ? 4.062 8.143 -18.699 1.00 72.03 27 TYR A O 2
ATOM 1563 N N . GLU A 1 28 ? 5.294 7.993 -16.822 1.00 31.14 28 GLU A N 2
ATOM 1564 C CA . GLU A 1 28 ? 5.323 6.535 -16.826 1.00 12.44 28 GLU A CA 2
ATOM 1565 C C . GLU A 1 28 ? 4.364 5.969 -15.782 1.00 32.12 28 GLU A C 2
ATOM 1566 O O . GLU A 1 28 ? 4.672 5.901 -14.593 1.00 24.34 28 GLU A O 2
ATOM 1578 N N . PRO A 1 29 ? 3.173 5.551 -16.238 1.00 24.50 29 PRO A N 2
ATOM 1579 C CA . PRO A 1 29 ? 2.146 4.984 -15.361 1.00 4.34 29 PRO A CA 2
ATOM 1580 C C . PRO A 1 29 ? 2.533 3.608 -14.827 1.00 62.33 29 PRO A C 2
ATOM 1581 O O . PRO A 1 29 ? 2.898 2.716 -15.591 1.00 42.21 29 PRO A O 2
ATOM 1592 N N . GLY A 1 30 ? 2.451 3.445 -13.510 1.00 51.53 30 GLY A N 2
ATOM 1593 C CA . GLY A 1 30 ? 2.796 2.175 -12.897 1.00 54.41 30 GLY A CA 2
ATOM 1594 C C . GLY A 1 30 ? 4.146 2.212 -12.209 1.00 12.34 30 GLY A C 2
ATOM 1595 O O . GLY A 1 30 ? 4.779 1.174 -12.010 1.00 1.33 30 GLY A O 2
ATOM 1599 N N . LYS A 1 31 ? 4.591 3.410 -11.846 1.00 23.05 31 LYS A N 2
ATOM 1600 C CA . LYS A 1 31 ? 5.874 3.579 -11.175 1.00 54.13 31 LYS A CA 2
ATOM 1601 C C . LYS A 1 31 ? 5.811 4.710 -10.155 1.00 5.25 31 LYS A C 2
ATOM 1602 O O . LYS A 1 31 ? 5.432 5.834 -10.483 1.00 1.34 31 LYS A O 2
ATOM 1621 N N . GLU A 1 32 ? 6.184 4.406 -8.915 1.00 50.42 32 GLU A N 2
ATOM 1622 C CA . GLU A 1 32 ? 6.169 5.399 -7.847 1.00 14.43 32 GLU A CA 2
ATOM 1623 C C . GLU A 1 32 ? 6.829 6.697 -8.302 1.00 11.23 32 GLU A C 2
ATOM 1624 O O . GLU A 1 32 ? 7.572 6.718 -9.284 1.00 1.35 32 GLU A O 2
ATOM 1636 N N . TYR A 1 33 ? 6.553 7.778 -7.583 1.00 24.53 33 TYR A N 2
ATOM 1637 C CA . TYR A 1 33 ? 7.117 9.082 -7.912 1.00 54.30 33 TYR A CA 2
ATOM 1638 C C . TYR A 1 33 ? 7.447 9.869 -6.648 1.00 20.12 33 TYR A C 2
ATOM 1639 O O . TYR A 1 33 ? 6.558 10.225 -5.876 1.00 31.35 33 TYR A O 2
ATOM 1657 N N . ASN A 1 34 ? 8.733 10.137 -6.445 1.00 21.23 34 ASN A N 2
ATOM 1658 C CA . ASN A 1 34 ? 9.183 10.882 -5.274 1.00 53.44 34 ASN A CA 2
ATOM 1659 C C . ASN A 1 34 ? 9.058 12.385 -5.505 1.00 55.03 34 ASN A C 2
ATOM 1660 O O . ASN A 1 34 ? 8.829 12.832 -6.629 1.00 63.42 34 ASN A O 2
ATOM 1671 N N . GLN A 1 35 ? 9.211 13.157 -4.434 1.00 51.42 35 GLN A N 2
ATOM 1672 C CA . GLN A 1 35 ? 9.115 14.610 -4.521 1.00 11.42 35 GLN A CA 2
ATOM 1673 C C . GLN A 1 35 ? 10.226 15.177 -5.398 1.00 13.30 35 GLN A C 2
ATOM 1674 O O . GLN A 1 35 ? 11.387 14.787 -5.277 1.00 3.32 35 GLN A O 2
ATOM 1688 N N . GLY A 1 36 ? 9.862 16.100 -6.282 1.00 53.23 36 GLY A N 2
ATOM 1689 C CA . GLY A 1 36 ? 10.839 16.706 -7.168 1.00 73.43 36 GLY A CA 2
ATOM 1690 C C . GLY A 1 36 ? 10.841 16.077 -8.547 1.00 53.44 36 GLY A C 2
ATOM 1691 O O . GLY A 1 36 ? 11.268 16.699 -9.520 1.00 33.31 36 GLY A O 2
ATOM 1695 N N . ASP A 1 37 ? 10.364 14.839 -8.632 1.00 64.42 37 ASP A N 2
ATOM 1696 C CA . ASP A 1 37 ? 10.313 14.126 -9.903 1.00 74.41 37 ASP A CA 2
ATOM 1697 C C . ASP A 1 37 ? 9.513 14.913 -10.936 1.00 51.44 37 ASP A C 2
ATOM 1698 O O . ASP A 1 37 ? 8.441 15.438 -10.636 1.00 51.04 37 ASP A O 2
ATOM 1707 N N . ILE A 1 38 ? 10.043 14.990 -12.152 1.00 51.25 38 ILE A N 2
ATOM 1708 C CA . ILE A 1 38 ? 9.378 15.713 -13.229 1.00 40.43 38 ILE A CA 2
ATOM 1709 C C . ILE A 1 38 ? 9.246 14.844 -14.475 1.00 13.53 38 ILE A C 2
ATOM 1710 O O . ILE A 1 38 ? 10.184 14.145 -14.861 1.00 5.43 38 ILE A O 2
ATOM 1726 N N . VAL A 1 39 ? 8.074 14.891 -15.103 1.00 64.52 39 VAL A N 2
ATOM 1727 C CA . VAL A 1 39 ? 7.820 14.110 -16.306 1.00 41.54 39 VAL A CA 2
ATOM 1728 C C . VAL A 1 39 ? 7.049 14.927 -17.339 1.00 23.34 39 VAL A C 2
ATOM 1729 O O . VAL A 1 39 ? 6.452 15.952 -17.012 1.00 52.42 39 VAL A O 2
ATOM 1742 N N . GLU A 1 40 ? 7.068 14.464 -18.585 1.00 60.15 40 GLU A N 2
ATOM 1743 C CA . GLU A 1 40 ? 6.371 15.153 -19.665 1.00 63.43 40 GLU A CA 2
ATOM 1744 C C . GLU A 1 40 ? 5.094 14.410 -20.050 1.00 21.42 40 GLU A C 2
ATOM 1745 O O . GLU A 1 40 ? 5.146 13.336 -20.648 1.00 3.52 40 GLU A O 2
ATOM 1757 N N . TYR A 1 41 ? 3.952 14.990 -19.699 1.00 53.24 41 TYR A N 2
ATOM 1758 C CA . TYR A 1 41 ? 2.662 14.383 -20.004 1.00 0.00 41 TYR A CA 2
ATOM 1759 C C . TYR A 1 41 ? 1.789 15.336 -20.815 1.00 54.52 41 TYR A C 2
ATOM 1760 O O . TYR A 1 41 ? 1.575 16.483 -20.425 1.00 41.35 41 TYR A O 2
ATOM 1778 N N . ASN A 1 42 ? 1.287 14.851 -21.947 1.00 31.45 42 ASN A N 2
ATOM 1779 C CA . ASN A 1 42 ? 0.438 15.658 -22.814 1.00 44.31 42 ASN A CA 2
ATOM 1780 C C . ASN A 1 42 ? 1.141 16.952 -23.214 1.00 31.31 42 ASN A C 2
ATOM 1781 O O . ASN A 1 42 ? 0.505 17.991 -23.379 1.00 5.01 42 ASN A O 2
ATOM 1792 N N . GLY A 1 43 ? 2.459 16.878 -23.370 1.00 32.51 43 GLY A N 2
ATOM 1793 C CA . GLY A 1 43 ? 3.227 18.049 -23.750 1.00 33.42 43 GLY A CA 2
ATOM 1794 C C . GLY A 1 43 ? 3.368 19.044 -22.615 1.00 32.42 43 GLY A C 2
ATOM 1795 O O . GLY A 1 43 ? 3.689 20.212 -22.838 1.00 50.40 43 GLY A O 2
ATOM 1799 N N . LYS A 1 44 ? 3.126 18.583 -21.392 1.00 4.22 44 LYS A N 2
ATOM 1800 C CA . LYS A 1 44 ? 3.226 19.440 -20.217 1.00 22.30 44 LYS A CA 2
ATOM 1801 C C . LYS A 1 44 ? 4.255 18.894 -19.232 1.00 71.31 44 LYS A C 2
ATOM 1802 O O . LYS A 1 44 ? 4.433 17.681 -19.113 1.00 72.23 44 LYS A O 2
ATOM 1821 N N . LEU A 1 45 ? 4.929 19.797 -18.527 1.00 71.12 45 LEU A N 2
ATOM 1822 C CA . LEU A 1 45 ? 5.940 19.405 -17.551 1.00 42.14 45 LEU A CA 2
ATOM 1823 C C . LEU A 1 45 ? 5.431 19.613 -16.129 1.00 22.23 45 LEU A C 2
ATOM 1824 O O . LEU A 1 45 ? 5.245 20.745 -15.683 1.00 52.44 45 LEU A O 2
ATOM 1840 N N . TYR A 1 46 ? 5.212 18.512 -15.418 1.00 3.44 46 TYR A N 2
ATOM 1841 C CA . TYR A 1 46 ? 4.724 18.572 -14.045 1.00 15.41 46 TYR A CA 2
ATOM 1842 C C . TYR A 1 46 ? 5.783 18.069 -13.070 1.00 22.34 46 TYR A C 2
ATOM 1843 O O . TYR A 1 46 ? 6.661 17.287 -13.435 1.00 60.42 46 TYR A O 2
ATOM 1861 N N . LYS A 1 47 ? 5.694 18.524 -11.823 1.00 54.24 47 LYS A N 2
ATOM 1862 C CA . LYS A 1 47 ? 6.641 18.121 -10.792 1.00 71.31 47 LYS A CA 2
ATOM 1863 C C . LYS A 1 47 ? 5.913 17.680 -9.526 1.00 44.01 47 LYS A C 2
ATOM 1864 O O . LYS A 1 47 ? 5.170 18.456 -8.925 1.00 71.30 47 LYS A O 2
ATOM 1883 N N . ALA A 1 48 ? 6.132 16.432 -9.127 1.00 22.24 48 ALA A N 2
ATOM 1884 C CA . ALA A 1 48 ? 5.499 15.891 -7.930 1.00 74.10 48 ALA A CA 2
ATOM 1885 C C . ALA A 1 48 ? 5.951 16.642 -6.682 1.00 12.31 48 ALA A C 2
ATOM 1886 O O . ALA A 1 48 ? 7.124 16.605 -6.313 1.00 31.23 48 ALA A O 2
ATOM 1893 N N . LYS A 1 49 ? 5.012 17.324 -6.036 1.00 43.41 49 LYS A N 2
ATOM 1894 C CA . LYS A 1 49 ? 5.311 18.085 -4.829 1.00 73.33 49 LYS A CA 2
ATOM 1895 C C . LYS A 1 49 ? 5.866 17.176 -3.737 1.00 12.22 49 LYS A C 2
ATOM 1896 O O . LYS A 1 49 ? 6.877 17.489 -3.109 1.00 22.03 49 LYS A O 2
ATOM 1915 N N . TYR A 1 50 ? 5.198 16.049 -3.516 1.00 13.13 50 TYR A N 2
ATOM 1916 C CA . TYR A 1 50 ? 5.624 15.095 -2.500 1.00 3.14 50 TYR A CA 2
ATOM 1917 C C . TYR A 1 50 ? 5.339 13.663 -2.943 1.00 72.24 50 TYR A C 2
ATOM 1918 O O . TYR A 1 50 ? 4.724 13.434 -3.984 1.00 54.05 50 TYR A O 2
ATOM 1936 N N . TRP A 1 51 ? 5.793 12.703 -2.145 1.00 51.33 51 TRP A N 2
ATOM 1937 C CA . TRP A 1 51 ? 5.587 11.292 -2.454 1.00 74.22 51 TRP A CA 2
ATOM 1938 C C . TRP A 1 51 ? 4.123 11.012 -2.771 1.00 11.33 51 TRP A C 2
ATOM 1939 O O . TRP A 1 51 ? 3.252 11.154 -1.912 1.00 31.44 51 TRP A O 2
ATOM 1960 N N . THR A 1 52 ? 3.856 10.611 -4.010 1.00 54.21 52 THR A N 2
ATOM 1961 C CA . THR A 1 52 ? 2.496 10.310 -4.439 1.00 54.43 52 THR A CA 2
ATOM 1962 C C . THR A 1 52 ? 2.494 9.456 -5.702 1.00 53.13 52 THR A C 2
ATOM 1963 O O . THR A 1 52 ? 3.448 9.478 -6.481 1.00 15.10 52 THR A O 2
ATOM 1974 N N . THR A 1 53 ? 1.417 8.703 -5.900 1.00 15.42 53 THR A N 2
ATOM 1975 C CA . THR A 1 53 ? 1.291 7.841 -7.068 1.00 14.20 53 THR A CA 2
ATOM 1976 C C . THR A 1 53 ? -0.037 8.069 -7.781 1.00 40.32 53 THR A C 2
ATOM 1977 O O . THR A 1 53 ? -1.094 7.675 -7.288 1.00 34.41 53 THR A O 2
ATOM 1988 N N . SER A 1 54 ? 0.024 8.709 -8.944 1.00 44.32 54 SER A N 2
ATOM 1989 C CA . SER A 1 54 ? -1.175 8.995 -9.724 1.00 13.54 54 SER A CA 2
ATOM 1990 C C . SER A 1 54 ? -0.839 9.834 -10.952 1.00 70.51 54 SER A C 2
ATOM 1991 O O . SER A 1 54 ? 0.115 10.613 -10.961 1.00 0.21 54 SER A O 2
ATOM 1999 N N . PRO A 1 55 ? -1.639 9.672 -12.016 1.00 63.31 55 PRO A N 2
ATOM 2000 C CA . PRO A 1 55 ? -1.446 10.407 -13.270 1.00 40.41 55 PRO A CA 2
ATOM 2001 C C . PRO A 1 55 ? -1.770 11.890 -13.129 1.00 45.13 55 PRO A C 2
ATOM 2002 O O . PRO A 1 55 ? -2.567 12.299 -12.284 1.00 53.54 55 PRO A O 2
ATOM 2013 N N . PRO A 1 56 ? -1.138 12.718 -13.975 1.00 31.32 56 PRO A N 2
ATOM 2014 C CA . PRO A 1 56 ? -1.344 14.169 -13.964 1.00 22.42 56 PRO A CA 2
ATOM 2015 C C . PRO A 1 56 ? -2.730 14.562 -14.461 1.00 13.12 56 PRO A C 2
ATOM 2016 O O . PRO A 1 56 ? -3.201 14.056 -15.480 1.00 42.41 56 PRO A O 2
ATOM 2027 N N . SER A 1 57 ? -3.381 15.466 -13.736 1.00 63.45 57 SER A N 2
ATOM 2028 C CA . SER A 1 57 ? -4.715 15.924 -14.102 1.00 44.51 57 SER A CA 2
ATOM 2029 C C . SER A 1 57 ? -5.248 16.921 -13.077 1.00 54.42 57 SER A C 2
ATOM 2030 O O . SER A 1 57 ? -5.395 18.108 -13.368 1.00 3.42 57 SER A O 2
ATOM 2038 N N . ASP A 1 58 ? -5.537 16.428 -11.878 1.00 51.14 58 ASP A N 2
ATOM 2039 C CA . ASP A 1 58 ? -6.053 17.274 -10.808 1.00 63.30 58 ASP A CA 2
ATOM 2040 C C . ASP A 1 58 ? -5.431 16.893 -9.467 1.00 42.23 58 ASP A C 2
ATOM 2041 O O . ASP A 1 58 ? -5.606 15.774 -8.986 1.00 32.03 58 ASP A O 2
ATOM 2050 N N . ASP A 1 59 ? -4.706 17.832 -8.870 1.00 72.53 59 ASP A N 2
ATOM 2051 C CA . ASP A 1 59 ? -4.058 17.596 -7.586 1.00 20.41 59 ASP A CA 2
ATOM 2052 C C . ASP A 1 59 ? -4.731 18.406 -6.481 1.00 72.12 59 ASP A C 2
ATOM 2053 O O . ASP A 1 59 ? -4.274 19.485 -6.102 1.00 54.52 59 ASP A O 2
ATOM 2062 N N . PRO A 1 60 ? -5.843 17.875 -5.951 1.00 74.32 60 PRO A N 2
ATOM 2063 C CA . PRO A 1 60 ? -6.603 18.531 -4.884 1.00 64.51 60 PRO A CA 2
ATOM 2064 C C . PRO A 1 60 ? -5.854 18.533 -3.555 1.00 75.41 60 PRO A C 2
ATOM 2065 O O . PRO A 1 60 ? -6.232 19.236 -2.619 1.00 61.44 60 PRO A O 2
ATOM 2076 N N . TYR A 1 61 ? -4.789 17.742 -3.481 1.00 52.12 61 TYR A N 2
ATOM 2077 C CA . TYR A 1 61 ? -3.987 17.650 -2.267 1.00 42.02 61 TYR A CA 2
ATOM 2078 C C . TYR A 1 61 ? -2.593 18.226 -2.490 1.00 61.22 61 TYR A C 2
ATOM 2079 O O . TYR A 1 61 ? -1.789 18.315 -1.562 1.00 74.32 61 TYR A O 2
ATOM 2097 N N . GLY A 1 62 ? -2.312 18.618 -3.730 1.00 21.31 62 GLY A N 2
ATOM 2098 C CA . GLY A 1 62 ? -1.014 19.181 -4.055 1.00 23.23 62 GLY A CA 2
ATOM 2099 C C . GLY A 1 62 ? 0.040 18.115 -4.279 1.00 64.40 62 GLY A C 2
ATOM 2100 O O . GLY A 1 62 ? 1.130 18.182 -3.710 1.00 33.42 62 GLY A O 2
ATOM 2104 N N . SER A 1 63 ? -0.285 17.129 -5.108 1.00 71.51 63 SER A N 2
ATOM 2105 C CA . SER A 1 63 ? 0.642 16.042 -5.401 1.00 15.52 63 SER A CA 2
ATOM 2106 C C . SER A 1 63 ? 1.489 16.366 -6.628 1.00 32.53 63 SER A C 2
ATOM 2107 O O . SER A 1 63 ? 2.500 15.712 -6.888 1.00 24.30 63 SER A O 2
ATOM 2115 N N . TRP A 1 64 ? 1.070 17.380 -7.377 1.00 34.01 64 TRP A N 2
ATOM 2116 C CA . TRP A 1 64 ? 1.790 17.791 -8.578 1.00 22.43 64 TRP A CA 2
ATOM 2117 C C . TRP A 1 64 ? 1.875 19.311 -8.666 1.00 53.31 64 TRP A C 2
ATOM 2118 O O . TRP A 1 64 ? 1.090 20.023 -8.039 1.00 74.02 64 TRP A O 2
ATOM 2139 N N . GLU A 1 65 ? 2.832 19.801 -9.448 1.00 44.30 65 GLU A N 2
ATOM 2140 C CA . GLU A 1 65 ? 3.017 21.238 -9.617 1.00 14.11 65 GLU A CA 2
ATOM 2141 C C . GLU A 1 65 ? 3.490 21.562 -11.032 1.00 64.13 65 GLU A C 2
ATOM 2142 O O . GLU A 1 65 ? 4.596 21.193 -11.428 1.00 12.10 65 GLU A O 2
ATOM 2154 N N . TYR A 1 66 ? 2.644 22.255 -11.787 1.00 75.22 66 TYR A N 2
ATOM 2155 C CA . TYR A 1 66 ? 2.974 22.627 -13.159 1.00 24.02 66 TYR A CA 2
ATOM 2156 C C . TYR A 1 66 ? 4.075 23.683 -13.187 1.00 55.20 66 TYR A C 2
ATOM 2157 O O . TYR A 1 66 ? 3.869 24.823 -12.769 1.00 52.42 66 TYR A O 2
ATOM 2175 N N . LEU A 1 67 ? 5.244 23.294 -13.684 1.00 65.42 67 LEU A N 2
ATOM 2176 C CA . LEU A 1 67 ? 6.380 24.207 -13.768 1.00 42.30 67 LEU A CA 2
ATOM 2177 C C . LEU A 1 67 ? 6.545 24.741 -15.187 1.00 41.22 67 LEU A C 2
ATOM 2178 O O . LEU A 1 67 ? 7.326 25.659 -15.429 1.00 65.25 67 LEU A O 2
ATOM 2194 N N . GLY A 1 68 ? 5.800 24.159 -16.123 1.00 53.34 68 GLY A N 2
ATOM 2195 C CA . GLY A 1 68 ? 5.877 24.590 -17.507 1.00 41.31 68 GLY A CA 2
ATOM 2196 C C . GLY A 1 68 ? 5.386 23.531 -18.473 1.00 74.01 68 GLY A C 2
ATOM 2197 O O . GLY A 1 68 ? 4.863 22.497 -18.057 1.00 70.42 68 GLY A O 2
ATOM 2201 N N . GLU A 1 69 ? 5.553 23.787 -19.766 1.00 70.34 69 GLU A N 2
ATOM 2202 C CA . GLU A 1 69 ? 5.120 22.847 -20.794 1.00 62.42 69 GLU A CA 2
ATOM 2203 C C . GLU A 1 69 ? 6.304 22.375 -21.632 1.00 62.23 69 GLU A C 2
ATOM 2204 O O . GLU A 1 69 ? 7.282 23.101 -21.811 1.00 64.22 69 GLU A O 2
ATOM 2216 N N . ALA A 1 70 ? 6.210 21.152 -22.144 1.00 3.53 70 ALA A N 2
ATOM 2217 C CA . ALA A 1 70 ? 7.271 20.582 -22.965 1.00 25.31 70 ALA A CA 2
ATOM 2218 C C . ALA A 1 70 ? 7.651 21.524 -24.103 1.00 1.43 70 ALA A C 2
ATOM 2219 O O . ALA A 1 70 ? 8.809 21.914 -24.236 1.00 55.04 70 ALA A O 2
ATOM 2226 N N . GLU A 1 71 ? 6.665 21.885 -24.919 1.00 53.03 71 GLU A N 2
ATOM 2227 C CA . GLU A 1 71 ? 6.898 22.780 -26.047 1.00 23.33 71 GLU A CA 2
ATOM 2228 C C . GLU A 1 71 ? 5.993 24.006 -25.964 1.00 41.25 71 GLU A C 2
ATOM 2229 O O . GLU A 1 71 ? 4.791 23.939 -26.220 1.00 44.45 71 GLU A O 2
ATOM 2241 N N . PRO A 1 72 ? 6.584 25.153 -25.598 1.00 21.24 72 PRO A N 2
ATOM 2242 C CA . PRO A 1 72 ? 5.850 26.416 -25.473 1.00 61.31 72 PRO A CA 2
ATOM 2243 C C . PRO A 1 72 ? 5.403 26.963 -26.824 1.00 71.12 72 PRO A C 2
ATOM 2244 O O . PRO A 1 72 ? 6.003 26.662 -27.857 1.00 64.15 72 PRO A O 2
ATOM 2255 N N . THR A 1 73 ? 4.346 27.771 -26.811 1.00 35.33 73 THR A N 2
ATOM 2256 C CA . THR A 1 73 ? 3.820 28.359 -28.035 1.00 52.54 73 THR A CA 2
ATOM 2257 C C . THR A 1 73 ? 3.793 29.881 -27.946 1.00 53.23 73 THR A C 2
ATOM 2258 O O . THR A 1 73 ? 4.455 30.570 -28.724 1.00 30.44 73 THR A O 2
ATOM 2269 N N . GLY A 1 1 ? 37.050 7.688 -2.315 1.00 25.01 1 GLY A N 3
ATOM 2270 C CA . GLY A 1 1 ? 36.943 7.943 -3.740 1.00 72.34 1 GLY A CA 3
ATOM 2271 C C . GLY A 1 1 ? 35.801 8.882 -4.077 1.00 33.30 1 GLY A C 3
ATOM 2272 O O . GLY A 1 1 ? 35.204 9.507 -3.200 1.00 41.44 1 GLY A O 3
ATOM 2276 N N . PRO A 1 2 ? 35.485 8.992 -5.375 1.00 60.02 2 PRO A N 3
ATOM 2277 C CA . PRO A 1 2 ? 34.406 9.861 -5.856 1.00 53.32 2 PRO A CA 3
ATOM 2278 C C . PRO A 1 2 ? 33.027 9.344 -5.463 1.00 10.10 2 PRO A C 3
ATOM 2279 O O . PRO A 1 2 ? 32.869 8.176 -5.108 1.00 54.01 2 PRO A O 3
ATOM 2290 N N . SER A 1 3 ? 32.030 10.222 -5.528 1.00 14.44 3 SER A N 3
ATOM 2291 C CA . SER A 1 3 ? 30.664 9.853 -5.176 1.00 23.01 3 SER A CA 3
ATOM 2292 C C . SER A 1 3 ? 29.684 10.951 -5.579 1.00 54.53 3 SER A C 3
ATOM 2293 O O . SER A 1 3 ? 29.950 12.138 -5.391 1.00 65.35 3 SER A O 3
ATOM 2301 N N . THR A 1 4 ? 28.548 10.545 -6.138 1.00 40.24 4 THR A N 3
ATOM 2302 C CA . THR A 1 4 ? 27.529 11.492 -6.572 1.00 24.21 4 THR A CA 3
ATOM 2303 C C . THR A 1 4 ? 26.260 10.770 -7.013 1.00 44.34 4 THR A C 3
ATOM 2304 O O . THR A 1 4 ? 26.312 9.842 -7.819 1.00 52.44 4 THR A O 3
ATOM 2315 N N . SER A 1 5 ? 25.123 11.204 -6.480 1.00 50.55 5 SER A N 3
ATOM 2316 C CA . SER A 1 5 ? 23.840 10.597 -6.817 1.00 11.33 5 SER A CA 3
ATOM 2317 C C . SER A 1 5 ? 22.843 11.656 -7.278 1.00 15.42 5 SER A C 3
ATOM 2318 O O . SER A 1 5 ? 23.172 12.837 -7.370 1.00 72.55 5 SER A O 3
ATOM 2326 N N . MET A 1 6 ? 21.620 11.221 -7.566 1.00 44.22 6 MET A N 3
ATOM 2327 C CA . MET A 1 6 ? 20.573 12.130 -8.016 1.00 4.43 6 MET A CA 3
ATOM 2328 C C . MET A 1 6 ? 19.700 12.577 -6.847 1.00 74.41 6 MET A C 3
ATOM 2329 O O . MET A 1 6 ? 19.981 12.252 -5.693 1.00 43.52 6 MET A O 3
ATOM 2343 N N . GLU A 1 7 ? 18.644 13.323 -7.153 1.00 10.02 7 GLU A N 3
ATOM 2344 C CA . GLU A 1 7 ? 17.733 13.813 -6.126 1.00 45.20 7 GLU A CA 3
ATOM 2345 C C . GLU A 1 7 ? 16.291 13.427 -6.446 1.00 34.22 7 GLU A C 3
ATOM 2346 O O . GLU A 1 7 ? 15.371 13.743 -5.694 1.00 11.30 7 GLU A O 3
ATOM 2358 N N . ASN A 1 8 ? 16.106 12.739 -7.568 1.00 51.10 8 ASN A N 3
ATOM 2359 C CA . ASN A 1 8 ? 14.777 12.309 -7.990 1.00 54.30 8 ASN A CA 3
ATOM 2360 C C . ASN A 1 8 ? 14.863 11.072 -8.879 1.00 50.53 8 ASN A C 3
ATOM 2361 O O . ASN A 1 8 ? 15.475 11.103 -9.947 1.00 54.22 8 ASN A O 3
ATOM 2372 N N . LEU A 1 9 ? 14.244 9.984 -8.432 1.00 62.42 9 LEU A N 3
ATOM 2373 C CA . LEU A 1 9 ? 14.249 8.737 -9.187 1.00 33.12 9 LEU A CA 3
ATOM 2374 C C . LEU A 1 9 ? 13.685 8.945 -10.588 1.00 63.24 9 LEU A C 3
ATOM 2375 O O . LEU A 1 9 ? 13.965 8.171 -11.503 1.00 43.04 9 LEU A O 3
ATOM 2391 N N . VAL A 1 10 ? 12.889 9.997 -10.749 1.00 24.30 10 VAL A N 3
ATOM 2392 C CA . VAL A 1 10 ? 12.288 10.311 -12.040 1.00 11.01 10 VAL A CA 3
ATOM 2393 C C . VAL A 1 10 ? 13.341 10.353 -13.141 1.00 14.21 10 VAL A C 3
ATOM 2394 O O . VAL A 1 10 ? 13.052 10.063 -14.301 1.00 51.53 10 VAL A O 3
ATOM 2407 N N . SER A 1 11 ? 14.564 10.715 -12.769 1.00 40.22 11 SER A N 3
ATOM 2408 C CA . SER A 1 11 ? 15.661 10.799 -13.726 1.00 74.44 11 SER A CA 3
ATOM 2409 C C . SER A 1 11 ? 16.119 9.406 -14.151 1.00 23.50 11 SER A C 3
ATOM 2410 O O . SER A 1 11 ? 16.428 9.172 -15.320 1.00 32.13 11 SER A O 3
ATOM 2418 N N . LEU A 1 12 ? 16.159 8.487 -13.193 1.00 73.53 12 LEU A N 3
ATOM 2419 C CA . LEU A 1 12 ? 16.579 7.117 -13.466 1.00 53.22 12 LEU A CA 3
ATOM 2420 C C . LEU A 1 12 ? 15.373 6.219 -13.722 1.00 53.33 12 LEU A C 3
ATOM 2421 O O . LEU A 1 12 ? 15.429 5.009 -13.499 1.00 41.44 12 LEU A O 3
ATOM 2437 N N . GLN A 1 13 ? 14.284 6.819 -14.193 1.00 71.43 13 GLN A N 3
ATOM 2438 C CA . GLN A 1 13 ? 13.065 6.072 -14.482 1.00 63.22 13 GLN A CA 3
ATOM 2439 C C . GLN A 1 13 ? 13.022 5.644 -15.945 1.00 30.40 13 GLN A C 3
ATOM 2440 O O . GLN A 1 13 ? 11.962 5.308 -16.471 1.00 72.24 13 GLN A O 3
ATOM 2454 N N . ASN A 1 14 ? 14.181 5.661 -16.595 1.00 33.13 14 ASN A N 3
ATOM 2455 C CA . ASN A 1 14 ? 14.274 5.275 -17.999 1.00 32.41 14 ASN A CA 3
ATOM 2456 C C . ASN A 1 14 ? 15.715 5.367 -18.493 1.00 31.14 14 ASN A C 3
ATOM 2457 O O . ASN A 1 14 ? 16.296 4.375 -18.936 1.00 34.35 14 ASN A O 3
ATOM 2468 N N . LEU A 1 15 ? 16.287 6.562 -18.413 1.00 64.24 15 LEU A N 3
ATOM 2469 C CA . LEU A 1 15 ? 17.661 6.785 -18.851 1.00 21.13 15 LEU A CA 3
ATOM 2470 C C . LEU A 1 15 ? 18.533 7.255 -17.691 1.00 64.14 15 LEU A C 3
ATOM 2471 O O . LEU A 1 15 ? 18.029 7.595 -16.620 1.00 21.20 15 LEU A O 3
ATOM 2487 N N . LEU A 1 16 ? 19.842 7.277 -17.913 1.00 34.13 16 LEU A N 3
ATOM 2488 C CA . LEU A 1 16 ? 20.785 7.708 -16.888 1.00 33.32 16 LEU A CA 3
ATOM 2489 C C . LEU A 1 16 ? 21.644 8.864 -17.390 1.00 72.25 16 LEU A C 3
ATOM 2490 O O . LEU A 1 16 ? 22.873 8.788 -17.381 1.00 20.41 16 LEU A O 3
ATOM 2506 N N . VAL A 1 17 ? 20.990 9.936 -17.826 1.00 21.35 17 VAL A N 3
ATOM 2507 C CA . VAL A 1 17 ? 21.693 11.109 -18.329 1.00 73.44 17 VAL A CA 3
ATOM 2508 C C . VAL A 1 17 ? 21.804 12.186 -17.255 1.00 33.11 17 VAL A C 3
ATOM 2509 O O . VAL A 1 17 ? 21.104 12.142 -16.243 1.00 42.24 17 VAL A O 3
ATOM 2522 N N . TYR A 1 18 ? 22.687 13.151 -17.482 1.00 42.13 18 TYR A N 3
ATOM 2523 C CA . TYR A 1 18 ? 22.892 14.240 -16.533 1.00 13.22 18 TYR A CA 3
ATOM 2524 C C . TYR A 1 18 ? 22.412 15.566 -17.114 1.00 5.13 18 TYR A C 3
ATOM 2525 O O . TYR A 1 18 ? 21.388 16.106 -16.695 1.00 10.15 18 TYR A O 3
ATOM 2543 N N . VAL A 1 19 ? 23.160 16.086 -18.081 1.00 32.11 19 VAL A N 3
ATOM 2544 C CA . VAL A 1 19 ? 22.811 17.349 -18.722 1.00 72.12 19 VAL A CA 3
ATOM 2545 C C . VAL A 1 19 ? 22.034 17.114 -20.012 1.00 24.35 19 VAL A C 3
ATOM 2546 O O . VAL A 1 19 ? 21.153 17.895 -20.368 1.00 4.40 19 VAL A O 3
ATOM 2559 N N . ASN A 1 20 ? 22.366 16.032 -20.709 1.00 24.34 20 ASN A N 3
ATOM 2560 C CA . ASN A 1 20 ? 21.699 15.694 -21.960 1.00 11.54 20 ASN A CA 3
ATOM 2561 C C . ASN A 1 20 ? 20.316 15.102 -21.697 1.00 62.24 20 ASN A C 3
ATOM 2562 O O . ASN A 1 20 ? 20.076 13.923 -21.955 1.00 40.42 20 ASN A O 3
ATOM 2573 N N . TRP A 1 21 ? 19.414 15.929 -21.183 1.00 32.34 21 TRP A N 3
ATOM 2574 C CA . TRP A 1 21 ? 18.056 15.488 -20.885 1.00 24.35 21 TRP A CA 3
ATOM 2575 C C . TRP A 1 21 ? 17.447 14.759 -22.077 1.00 21.23 21 TRP A C 3
ATOM 2576 O O . TRP A 1 21 ? 16.698 13.796 -21.911 1.00 12.41 21 TRP A O 3
ATOM 2597 N N . SER A 1 22 ? 17.773 15.223 -23.279 1.00 24.10 22 SER A N 3
ATOM 2598 C CA . SER A 1 22 ? 17.255 14.616 -24.500 1.00 43.02 22 SER A CA 3
ATOM 2599 C C . SER A 1 22 ? 15.771 14.288 -24.356 1.00 22.22 22 SER A C 3
ATOM 2600 O O . SER A 1 22 ? 15.392 13.125 -24.216 1.00 44.33 22 SER A O 3
ATOM 2608 N N . SER A 1 23 ? 14.938 15.323 -24.392 1.00 1.23 23 SER A N 3
ATOM 2609 C CA . SER A 1 23 ? 13.495 15.147 -24.261 1.00 70.11 23 SER A CA 3
ATOM 2610 C C . SER A 1 23 ? 13.147 14.478 -22.935 1.00 42.14 23 SER A C 3
ATOM 2611 O O . SER A 1 23 ? 13.294 13.266 -22.781 1.00 33.24 23 SER A O 3
ATOM 2619 N N . TYR A 1 24 ? 12.686 15.278 -21.980 1.00 42.23 24 TYR A N 3
ATOM 2620 C CA . TYR A 1 24 ? 12.319 14.767 -20.665 1.00 15.14 24 TYR A CA 3
ATOM 2621 C C . TYR A 1 24 ? 11.375 13.573 -20.789 1.00 61.42 24 TYR A C 3
ATOM 2622 O O . TYR A 1 24 ? 10.668 13.410 -21.784 1.00 3.04 24 TYR A O 3
ATOM 2640 N N . PRO A 1 25 ? 11.362 12.720 -19.755 1.00 21.41 25 PRO A N 3
ATOM 2641 C CA . PRO A 1 25 ? 10.510 11.528 -19.722 1.00 21.12 25 PRO A CA 3
ATOM 2642 C C . PRO A 1 25 ? 9.032 11.876 -19.579 1.00 23.33 25 PRO A C 3
ATOM 2643 O O . PRO A 1 25 ? 8.654 12.691 -18.737 1.00 13.43 25 PRO A O 3
ATOM 2654 N N . LYS A 1 26 ? 8.200 11.253 -20.407 1.00 2.11 26 LYS A N 3
ATOM 2655 C CA . LYS A 1 26 ? 6.763 11.496 -20.371 1.00 53.45 26 LYS A CA 3
ATOM 2656 C C . LYS A 1 26 ? 6.111 10.739 -19.220 1.00 31.44 26 LYS A C 3
ATOM 2657 O O . LYS A 1 26 ? 6.678 9.780 -18.695 1.00 2.11 26 LYS A O 3
ATOM 2676 N N . TYR A 1 27 ? 4.917 11.173 -18.832 1.00 62.45 27 TYR A N 3
ATOM 2677 C CA . TYR A 1 27 ? 4.189 10.537 -17.741 1.00 2.21 27 TYR A CA 3
ATOM 2678 C C . TYR A 1 27 ? 4.104 9.028 -17.950 1.00 71.51 27 TYR A C 3
ATOM 2679 O O . TYR A 1 27 ? 3.635 8.560 -18.986 1.00 22.03 27 TYR A O 3
ATOM 2697 N N . GLU A 1 28 ? 4.562 8.273 -16.955 1.00 40.32 28 GLU A N 3
ATOM 2698 C CA . GLU A 1 28 ? 4.538 6.817 -17.030 1.00 33.24 28 GLU A CA 3
ATOM 2699 C C . GLU A 1 28 ? 3.539 6.237 -16.033 1.00 22.30 28 GLU A C 3
ATOM 2700 O O . GLU A 1 28 ? 3.833 6.067 -14.849 1.00 14.11 28 GLU A O 3
ATOM 2712 N N . PRO A 1 29 ? 2.329 5.928 -16.520 1.00 43.43 29 PRO A N 3
ATOM 2713 C CA . PRO A 1 29 ? 1.261 5.364 -15.689 1.00 34.22 29 PRO A CA 3
ATOM 2714 C C . PRO A 1 29 ? 1.559 3.933 -15.255 1.00 33.41 29 PRO A C 3
ATOM 2715 O O . PRO A 1 29 ? 1.871 3.076 -16.081 1.00 34.13 29 PRO A O 3
ATOM 2726 N N . GLY A 1 30 ? 1.462 3.681 -13.953 1.00 3.22 30 GLY A N 3
ATOM 2727 C CA . GLY A 1 30 ? 1.725 2.352 -13.433 1.00 10.53 30 GLY A CA 3
ATOM 2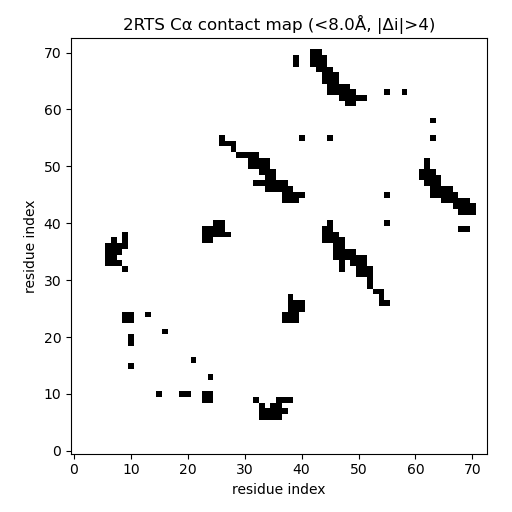728 C C . GLY A 1 30 ? 3.027 2.278 -12.661 1.00 62.30 30 GLY A C 3
ATOM 2729 O O . GLY A 1 30 ? 3.608 1.204 -12.510 1.00 73.44 30 GLY A O 3
ATOM 2733 N N . LYS A 1 31 ? 3.488 3.424 -12.171 1.00 74.12 31 LYS A N 3
ATOM 2734 C CA . LYS A 1 31 ? 4.731 3.487 -11.412 1.00 4.14 31 LYS A CA 3
ATOM 2735 C C . LYS A 1 31 ? 4.702 4.643 -10.417 1.00 51.10 31 LYS A C 3
ATOM 2736 O O . LYS A 1 31 ? 4.475 5.792 -10.795 1.00 25.42 31 LYS A O 3
ATOM 2755 N N . GLU A 1 32 ? 4.935 4.331 -9.145 1.00 54.41 32 GLU A N 3
ATOM 2756 C CA . GLU A 1 32 ? 4.936 5.345 -8.098 1.00 53.41 32 GLU A CA 3
ATOM 2757 C C . GLU A 1 32 ? 5.793 6.542 -8.501 1.00 24.02 32 GLU A C 3
ATOM 2758 O O . GLU A 1 32 ? 6.631 6.446 -9.397 1.00 32.44 32 GLU A O 3
ATOM 2770 N N . TYR A 1 33 ? 5.575 7.669 -7.832 1.00 13.30 33 TYR A N 3
ATOM 2771 C CA . TYR A 1 33 ? 6.324 8.886 -8.121 1.00 55.13 33 TYR A CA 3
ATOM 2772 C C . TYR A 1 33 ? 6.652 9.642 -6.838 1.00 1.21 33 TYR A C 3
ATOM 2773 O O . TYR A 1 33 ? 5.758 10.116 -6.138 1.00 73.10 33 TYR A O 3
ATOM 2791 N N . ASN A 1 34 ? 7.941 9.751 -6.535 1.00 32.20 34 ASN A N 3
ATOM 2792 C CA . ASN A 1 34 ? 8.389 10.449 -5.336 1.00 65.11 34 ASN A CA 3
ATOM 2793 C C . ASN A 1 34 ? 8.333 11.961 -5.534 1.00 25.41 34 ASN A C 3
ATOM 2794 O O . ASN A 1 34 ? 8.248 12.445 -6.662 1.00 42.32 34 ASN A O 3
ATOM 2805 N N . GLN A 1 35 ? 8.382 12.699 -4.430 1.00 31.31 35 GLN A N 3
ATOM 2806 C CA . GLN A 1 35 ? 8.336 14.156 -4.482 1.00 12.20 35 GLN A CA 3
ATOM 2807 C C . GLN A 1 35 ? 9.476 14.706 -5.333 1.00 14.20 35 GLN A C 3
ATOM 2808 O O . GLN A 1 35 ? 10.619 14.265 -5.217 1.00 52.45 35 GLN A O 3
ATOM 2822 N N . GLY A 1 36 ? 9.157 15.671 -6.190 1.00 32.40 36 GLY A N 3
ATOM 2823 C CA . GLY A 1 36 ? 10.165 16.265 -7.048 1.00 72.15 36 GLY A CA 3
ATOM 2824 C C . GLY A 1 36 ? 10.168 15.664 -8.440 1.00 73.00 36 GLY A C 3
ATOM 2825 O O . GLY A 1 36 ? 10.648 16.284 -9.390 1.00 31.04 36 GLY A O 3
ATOM 2829 N N . ASP A 1 37 ? 9.635 14.454 -8.561 1.00 4.33 37 ASP A N 3
ATOM 2830 C CA . ASP A 1 37 ? 9.578 13.768 -9.847 1.00 65.34 37 ASP A CA 3
ATOM 2831 C C . ASP A 1 37 ? 8.846 14.617 -10.883 1.00 35.30 37 ASP A C 3
ATOM 2832 O O . ASP A 1 37 ? 7.752 15.119 -10.627 1.00 62.25 37 ASP A O 3
ATOM 2841 N N . ILE A 1 38 ? 9.459 14.771 -12.052 1.00 1.41 38 ILE A N 3
ATOM 2842 C CA . ILE A 1 38 ? 8.865 15.558 -13.126 1.00 75.33 38 ILE A CA 3
ATOM 2843 C C . ILE A 1 38 ? 8.753 14.741 -14.409 1.00 14.22 38 ILE A C 3
ATOM 2844 O O . ILE A 1 38 ? 9.680 14.023 -14.784 1.00 51.23 38 ILE A O 3
ATOM 2860 N N . VAL A 1 39 ? 7.610 14.855 -15.079 1.00 61.35 39 VAL A N 3
ATOM 2861 C CA . VAL A 1 39 ? 7.377 14.129 -16.322 1.00 43.42 39 VAL A CA 3
ATOM 2862 C C . VAL A 1 39 ? 6.607 14.985 -17.322 1.00 34.23 39 VAL A C 3
ATOM 2863 O O . VAL A 1 39 ? 5.983 15.979 -16.951 1.00 52.30 39 VAL A O 3
ATOM 2876 N N . GLU A 1 40 ? 6.655 14.592 -18.590 1.00 14.23 40 GLU A N 3
ATOM 2877 C CA . GLU A 1 40 ? 5.962 15.324 -19.644 1.00 12.24 40 GLU A CA 3
ATOM 2878 C C . GLU A 1 40 ? 4.620 14.671 -19.967 1.00 74.11 40 GLU A C 3
ATOM 2879 O O . GLU A 1 40 ? 4.552 13.473 -20.244 1.00 11.34 40 GLU A O 3
ATOM 2891 N N . TYR A 1 41 ? 3.558 15.466 -19.929 1.00 61.34 41 TYR A N 3
ATOM 2892 C CA . TYR A 1 41 ? 2.218 14.967 -20.215 1.00 64.53 41 TYR A CA 3
ATOM 2893 C C . TYR A 1 41 ? 1.411 15.993 -21.005 1.00 44.13 41 TYR A C 3
ATOM 2894 O O . TYR A 1 41 ? 1.318 17.157 -20.618 1.00 21.52 41 TYR A O 3
ATOM 2912 N N . ASN A 1 42 ? 0.829 15.550 -22.114 1.00 4.22 42 ASN A N 3
ATOM 2913 C CA . ASN A 1 42 ? 0.029 16.429 -22.960 1.00 4.34 42 ASN A CA 3
ATOM 2914 C C . ASN A 1 42 ? 0.842 17.638 -23.410 1.00 52.44 42 ASN A C 3
ATOM 2915 O O . ASN A 1 42 ? 0.291 18.706 -23.677 1.00 1.20 42 ASN A O 3
ATOM 2926 N N . GLY A 1 43 ? 2.157 17.462 -23.495 1.00 51.23 43 GLY A N 3
ATOM 2927 C CA . GLY A 1 43 ? 3.025 18.546 -23.915 1.00 45.44 43 GLY A CA 3
ATOM 2928 C C . GLY A 1 43 ? 3.281 19.548 -22.806 1.00 34.15 43 GLY A C 3
ATOM 2929 O O . GLY A 1 43 ? 3.630 20.699 -23.066 1.00 31.13 43 GLY A O 3
ATOM 2933 N N . LYS A 1 44 ? 3.105 19.109 -21.564 1.00 31.12 44 LYS A N 3
ATOM 2934 C CA . LYS A 1 44 ? 3.318 19.973 -20.409 1.00 43.12 44 LYS A CA 3
ATOM 2935 C C . LYS A 1 44 ? 4.371 19.385 -19.475 1.00 11.12 44 LYS A C 3
ATOM 2936 O O . LYS A 1 44 ? 4.963 18.345 -19.768 1.00 75.23 44 LYS A O 3
ATOM 2955 N N . LEU A 1 45 ? 4.598 20.054 -18.351 1.00 2.12 45 LEU A N 3
ATOM 2956 C CA . LEU A 1 45 ? 5.578 19.596 -17.373 1.00 31.24 45 LEU A CA 3
ATOM 2957 C C . LEU A 1 45 ? 5.037 19.734 -15.953 1.00 64.32 45 LEU A C 3
ATOM 2958 O O . LEU A 1 45 ? 4.851 20.845 -15.455 1.00 13.12 45 LEU A O 3
ATOM 2974 N N . TYR A 1 46 ? 4.790 18.601 -15.306 1.00 43.33 46 TYR A N 3
ATOM 2975 C CA . TYR A 1 46 ? 4.270 18.596 -13.944 1.00 62.41 46 TYR A CA 3
ATOM 2976 C C . TYR A 1 46 ? 5.287 17.999 -12.975 1.00 45.31 46 TYR A C 3
ATOM 2977 O O . TYR A 1 46 ? 6.132 17.192 -13.362 1.00 1.34 46 TYR A O 3
ATOM 2995 N N . LYS A 1 47 ? 5.197 18.402 -11.712 1.00 71.44 47 LYS A N 3
ATOM 2996 C CA . LYS A 1 47 ? 6.107 17.908 -10.685 1.00 5.30 47 LYS A CA 3
ATOM 2997 C C . LYS A 1 47 ? 5.337 17.464 -9.445 1.00 61.13 47 LYS A C 3
ATOM 2998 O O . LYS A 1 47 ? 4.622 18.256 -8.831 1.00 34.52 47 LYS A O 3
ATOM 3017 N N . ALA A 1 48 ? 5.490 16.195 -9.082 1.00 71.44 48 ALA A N 3
ATOM 3018 C CA . ALA A 1 48 ? 4.813 15.648 -7.913 1.00 44.14 48 ALA A CA 3
ATOM 3019 C C . ALA A 1 48 ? 5.269 16.347 -6.637 1.00 4.00 48 ALA A C 3
ATOM 3020 O O . ALA A 1 48 ? 6.433 16.260 -6.250 1.00 74.43 48 ALA A O 3
ATOM 3027 N N . LYS A 1 49 ? 4.342 17.043 -5.986 1.00 62.30 49 LYS A N 3
ATOM 3028 C CA . LYS A 1 49 ? 4.648 17.758 -4.752 1.00 1.25 49 LYS A CA 3
ATOM 3029 C C . LYS A 1 49 ? 5.166 16.802 -3.683 1.00 55.11 49 LYS A C 3
ATOM 3030 O O . LYS A 1 49 ? 6.183 17.066 -3.041 1.00 30.14 49 LYS A O 3
ATOM 3049 N N . TYR A 1 50 ? 4.464 15.689 -3.499 1.00 41.53 50 TYR A N 3
ATOM 3050 C CA . TYR A 1 50 ? 4.854 14.694 -2.508 1.00 4.12 50 TYR A CA 3
ATOM 3051 C C . TYR A 1 50 ? 4.576 13.282 -3.015 1.00 11.21 50 TYR A C 3
ATOM 3052 O O . TYR A 1 50 ? 3.965 13.098 -4.068 1.00 51.42 50 TYR A O 3
ATOM 3070 N N . TRP A 1 51 ? 5.027 12.290 -2.258 1.00 33.35 51 TRP A N 3
ATOM 3071 C CA . TRP A 1 51 ? 4.828 10.893 -2.629 1.00 44.12 51 TRP A CA 3
ATOM 3072 C C . TRP A 1 51 ? 3.364 10.622 -2.957 1.00 13.20 51 TRP A C 3
ATOM 3073 O O . TRP A 1 51 ? 2.496 10.701 -2.087 1.00 53.15 51 TRP A O 3
ATOM 3094 N N . THR A 1 52 ? 3.094 10.299 -4.219 1.00 63.43 52 THR A N 3
ATOM 3095 C CA . THR A 1 52 ? 1.735 10.017 -4.662 1.00 74.13 52 THR A CA 3
ATOM 3096 C C . THR A 1 52 ? 1.736 9.244 -5.976 1.00 41.51 52 THR A C 3
ATOM 3097 O O . THR A 1 52 ? 2.699 9.298 -6.741 1.00 51.01 52 THR A O 3
ATOM 3108 N N . THR A 1 53 ? 0.648 8.524 -6.234 1.00 42.43 53 THR A N 3
ATOM 3109 C CA . THR A 1 53 ? 0.522 7.740 -7.456 1.00 63.22 53 THR A CA 3
ATOM 3110 C C . THR A 1 53 ? -0.791 8.038 -8.169 1.00 43.52 53 THR A C 3
ATOM 3111 O O . THR A 1 53 ? -1.862 7.639 -7.710 1.00 63.11 53 THR A O 3
ATOM 3122 N N . SER A 1 54 ? -0.704 8.742 -9.294 1.00 32.50 54 SER A N 3
ATOM 3123 C CA . SER A 1 54 ? -1.887 9.095 -10.068 1.00 64.13 54 SER A CA 3
ATOM 3124 C C . SER A 1 54 ? -1.509 9.945 -11.279 1.00 1.33 54 SER A C 3
ATOM 3125 O O . SER A 1 54 ? -0.523 10.681 -11.270 1.00 24.34 54 SER A O 3
ATOM 3133 N N . PRO A 1 55 ? -2.313 9.840 -12.347 1.00 51.41 55 PRO A N 3
ATOM 3134 C CA . PRO A 1 55 ? -2.085 10.590 -13.587 1.00 24.24 55 PRO A CA 3
ATOM 3135 C C . PRO A 1 55 ? -2.343 12.083 -13.415 1.00 45.42 55 PRO A C 3
ATOM 3136 O O . PRO A 1 55 ? -3.137 12.509 -12.576 1.00 12.23 55 PRO A O 3
ATOM 3147 N N . PRO A 1 56 ? -1.659 12.900 -14.230 1.00 32.33 56 PRO A N 3
ATOM 3148 C CA . PRO A 1 56 ? -1.799 14.358 -14.188 1.00 40.32 56 PRO A CA 3
ATOM 3149 C C . PRO A 1 56 ? -3.157 14.825 -14.701 1.00 20.12 56 PRO A C 3
ATOM 3150 O O . PRO A 1 56 ? -3.632 14.364 -15.740 1.00 23.53 56 PRO A O 3
ATOM 3161 N N . SER A 1 57 ? -3.778 15.743 -13.967 1.00 23.11 57 SER A N 3
ATOM 3162 C CA . SER A 1 57 ? -5.084 16.270 -14.347 1.00 23.52 57 SER A CA 3
ATOM 3163 C C . SER A 1 57 ? -5.586 17.275 -13.313 1.00 75.43 57 SER A C 3
ATOM 3164 O O . SER A 1 57 ? -5.642 18.475 -13.576 1.00 63.14 57 SER A O 3
ATOM 3172 N N . ASP A 1 58 ? -5.948 16.773 -12.138 1.00 10.45 58 ASP A N 3
ATOM 3173 C CA . ASP A 1 58 ? -6.445 17.625 -11.064 1.00 23.13 58 ASP A CA 3
ATOM 3174 C C . ASP A 1 58 ? -5.896 17.172 -9.714 1.00 24.44 58 ASP A C 3
ATOM 3175 O O . ASP A 1 58 ? -6.130 16.043 -9.285 1.00 32.34 58 ASP A O 3
ATOM 3184 N N . ASP A 1 59 ? -5.165 18.061 -9.050 1.00 63.12 59 ASP A N 3
ATOM 3185 C CA . ASP A 1 59 ? -4.583 17.753 -7.749 1.00 45.24 59 ASP A CA 3
ATOM 3186 C C . ASP A 1 59 ? -5.275 18.543 -6.643 1.00 4.30 59 ASP A C 3
ATOM 3187 O O . ASP A 1 59 ? -4.801 19.591 -6.204 1.00 21.22 59 ASP A O 3
ATOM 3196 N N . PRO A 1 60 ? -6.427 18.032 -6.181 1.00 74.24 60 PRO A N 3
ATOM 3197 C CA . PRO A 1 60 ? -7.210 18.675 -5.121 1.00 53.22 60 PRO A CA 3
ATOM 3198 C C . PRO A 1 60 ? -6.518 18.601 -3.764 1.00 1.43 60 PRO A C 3
ATOM 3199 O O . PRO A 1 60 ? -6.907 19.290 -2.821 1.00 72.13 60 PRO A O 3
ATOM 3210 N N . TYR A 1 61 ? -5.494 17.760 -3.672 1.00 51.51 61 TYR A N 3
ATOM 3211 C CA . TYR A 1 61 ? -4.750 17.595 -2.429 1.00 41.33 61 TYR A CA 3
ATOM 3212 C C . TYR A 1 61 ? -3.323 18.114 -2.576 1.00 33.50 61 TYR A C 3
ATOM 3213 O O . TYR A 1 61 ? -2.557 18.135 -1.614 1.00 73.52 61 TYR A O 3
ATOM 3231 N N . GLY A 1 62 ? -2.973 18.533 -3.789 1.00 22.30 62 GLY A N 3
ATOM 3232 C CA . GLY A 1 62 ? -1.640 19.046 -4.040 1.00 61.05 62 GLY A CA 3
ATOM 3233 C C . GLY A 1 62 ? -0.630 17.944 -4.289 1.00 13.34 62 GLY A C 3
ATOM 3234 O O . GLY A 1 62 ? 0.445 17.929 -3.689 1.00 4.12 62 GLY A O 3
ATOM 3238 N N . SER A 1 63 ? -0.977 17.015 -5.175 1.00 1.10 63 SER A N 3
ATOM 3239 C CA . SER A 1 63 ? -0.095 15.900 -5.497 1.00 13.34 63 SER A CA 3
ATOM 3240 C C . SER A 1 63 ? 0.794 16.238 -6.690 1.00 31.53 63 SER A C 3
ATOM 3241 O O . SER A 1 63 ? 1.789 15.559 -6.947 1.00 53.33 63 SER A O 3
ATOM 3249 N N . TRP A 1 64 ? 0.429 17.290 -7.413 1.00 54.01 64 TRP A N 3
ATOM 3250 C CA . TRP A 1 64 ? 1.193 17.718 -8.579 1.00 73.31 64 TRP A CA 3
ATOM 3251 C C . TRP A 1 64 ? 1.335 19.236 -8.608 1.00 52.04 64 TRP A C 3
ATOM 3252 O O . TRP A 1 64 ? 0.556 19.953 -7.982 1.00 43.21 64 TRP A O 3
ATOM 3273 N N . GLU A 1 65 ? 2.335 19.718 -9.340 1.00 63.11 65 GLU A N 3
ATOM 3274 C CA . GLU A 1 65 ? 2.579 21.152 -9.449 1.00 52.50 65 GLU A CA 3
ATOM 3275 C C . GLU A 1 65 ? 3.113 21.510 -10.833 1.00 14.21 65 GLU A C 3
ATOM 3276 O O . GLU A 1 65 ? 4.198 21.076 -11.224 1.00 24.35 65 GLU A O 3
ATOM 3288 N N . TYR A 1 66 ? 2.343 22.301 -11.572 1.00 64.11 66 TYR A N 3
ATOM 3289 C CA . TYR A 1 66 ? 2.737 22.715 -12.913 1.00 53.53 66 TYR A CA 3
ATOM 3290 C C . TYR A 1 66 ? 3.885 23.719 -12.860 1.00 0.21 66 TYR A C 3
ATOM 3291 O O . TYR A 1 66 ? 3.715 24.848 -12.400 1.00 65.54 66 TYR A O 3
ATOM 3309 N N . LEU A 1 67 ? 5.052 23.299 -13.333 1.00 74.04 67 LEU A N 3
ATOM 3310 C CA . LEU A 1 67 ? 6.229 24.160 -13.342 1.00 21.32 67 LEU A CA 3
ATOM 3311 C C . LEU A 1 67 ? 6.427 24.799 -14.712 1.00 44.20 67 LEU A C 3
ATOM 3312 O O . LEU A 1 67 ? 6.910 25.926 -14.818 1.00 10.01 67 LEU A O 3
ATOM 3328 N N . GLY A 1 68 ? 6.048 24.073 -15.759 1.00 72.30 68 GLY A N 3
ATOM 3329 C CA . GLY A 1 68 ? 6.191 24.587 -17.109 1.00 13.12 68 GLY A CA 3
ATOM 3330 C C . GLY A 1 68 ? 5.607 23.652 -18.149 1.00 44.11 68 GLY A C 3
ATOM 3331 O O . GLY A 1 68 ? 4.807 22.775 -17.825 1.00 62.20 68 GLY A O 3
ATOM 3335 N N . GLU A 1 69 ? 6.006 23.841 -19.404 1.00 24.32 69 GLU A N 3
ATOM 3336 C CA . GLU A 1 69 ? 5.513 23.009 -20.495 1.00 12.23 69 GLU A CA 3
ATOM 3337 C C . GLU A 1 69 ? 6.671 22.450 -21.317 1.00 33.13 69 GLU A C 3
ATOM 3338 O O . GLU A 1 69 ? 7.765 23.012 -21.331 1.00 62.15 69 GLU A O 3
ATOM 3350 N N . ALA A 1 70 ? 6.420 21.337 -22.000 1.00 13.10 70 ALA A N 3
ATOM 3351 C CA . ALA A 1 70 ? 7.440 20.701 -22.826 1.00 64.21 70 ALA A CA 3
ATOM 3352 C C . ALA A 1 70 ? 7.905 21.635 -23.938 1.00 72.32 70 ALA A C 3
ATOM 3353 O O . ALA A 1 70 ? 9.075 21.625 -24.319 1.00 53.11 70 ALA A O 3
ATOM 3360 N N . GLU A 1 71 ? 6.981 22.440 -24.454 1.00 74.24 71 GLU A N 3
ATOM 3361 C CA . GLU A 1 71 ? 7.299 23.378 -25.525 1.00 53.10 71 GLU A CA 3
ATOM 3362 C C . GLU A 1 71 ? 7.057 24.816 -25.077 1.00 73.24 71 GLU A C 3
ATOM 3363 O O . GLU A 1 71 ? 5.920 25.276 -24.965 1.00 22.35 71 GLU A O 3
ATOM 3375 N N . PRO A 1 72 ? 8.152 25.545 -24.814 1.00 44.44 72 PRO A N 3
ATOM 3376 C CA . PRO A 1 72 ? 8.086 26.942 -24.374 1.00 33.12 72 PRO A CA 3
ATOM 3377 C C . PRO A 1 72 ? 7.610 27.877 -25.481 1.00 23.33 72 PRO A C 3
ATOM 3378 O O . PRO A 1 72 ? 7.860 27.636 -26.663 1.00 30.50 72 PRO A O 3
ATOM 3389 N N . THR A 1 73 ? 6.921 28.945 -25.091 1.00 55.33 73 THR A N 3
ATOM 3390 C CA . THR A 1 73 ? 6.409 29.916 -26.051 1.00 3.04 73 THR A CA 3
ATOM 3391 C C . THR A 1 73 ? 5.434 29.264 -27.025 1.00 0.30 73 THR A C 3
ATOM 3392 O O . THR A 1 73 ? 5.840 28.692 -28.036 1.00 61.21 73 THR A O 3
ATOM 3403 N N . GLY A 1 1 ? 32.302 7.594 -7.907 1.00 12.24 1 GLY A N 4
ATOM 3404 C CA . GLY A 1 1 ? 31.653 6.437 -7.317 1.00 72.42 1 GLY A CA 4
ATOM 3405 C C . GLY A 1 1 ? 30.156 6.624 -7.171 1.00 10.11 1 GLY A C 4
ATOM 3406 O O . GLY A 1 1 ? 29.581 7.600 -7.654 1.00 14.32 1 GLY A O 4
ATOM 3410 N N . PRO A 1 2 ? 29.500 5.672 -6.491 1.00 33.41 2 PRO A N 4
ATOM 3411 C CA . PRO A 1 2 ? 28.052 5.713 -6.268 1.00 64.12 2 PRO A CA 4
ATOM 3412 C C . PRO A 1 2 ? 27.646 6.820 -5.302 1.00 61.40 2 PRO A C 4
ATOM 3413 O O . PRO A 1 2 ? 28.455 7.283 -4.497 1.00 30.23 2 PRO A O 4
ATOM 3424 N N . SER A 1 3 ? 26.388 7.240 -5.385 1.00 45.35 3 SER A N 4
ATOM 3425 C CA . SER A 1 3 ? 25.875 8.296 -4.521 1.00 25.22 3 SER A CA 4
ATOM 3426 C C . SER A 1 3 ? 24.906 7.729 -3.487 1.00 73.31 3 SER A C 4
ATOM 3427 O O . SER A 1 3 ? 24.524 6.560 -3.551 1.00 50.44 3 SER A O 4
ATOM 3435 N N . THR A 1 4 ? 24.513 8.567 -2.532 1.00 14.33 4 THR A N 4
ATOM 3436 C CA . THR A 1 4 ? 23.591 8.150 -1.483 1.00 3.43 4 THR A CA 4
ATOM 3437 C C . THR A 1 4 ? 22.537 9.221 -1.221 1.00 34.54 4 THR A C 4
ATOM 3438 O O . THR A 1 4 ? 21.342 8.930 -1.167 1.00 53.01 4 THR A O 4
ATOM 3449 N N . SER A 1 5 ? 22.988 10.461 -1.057 1.00 51.03 5 SER A N 4
ATOM 3450 C CA . SER A 1 5 ? 22.085 11.575 -0.798 1.00 22.24 5 SER A CA 4
ATOM 3451 C C . SER A 1 5 ? 21.317 11.958 -2.059 1.00 22.45 5 SER A C 4
ATOM 3452 O O . SER A 1 5 ? 21.860 12.598 -2.958 1.00 62.42 5 SER A O 4
ATOM 3460 N N . MET A 1 6 ? 20.050 11.561 -2.116 1.00 75.12 6 MET A N 4
ATOM 3461 C CA . MET A 1 6 ? 19.207 11.864 -3.267 1.00 13.55 6 MET A CA 4
ATOM 3462 C C . MET A 1 6 ? 17.741 11.574 -2.958 1.00 73.34 6 MET A C 4
ATOM 3463 O O . MET A 1 6 ? 17.430 10.708 -2.142 1.00 20.21 6 MET A O 4
ATOM 3477 N N . GLU A 1 7 ? 16.847 12.306 -3.614 1.00 50.34 7 GLU A N 4
ATOM 3478 C CA . GLU A 1 7 ? 15.414 12.128 -3.408 1.00 21.33 7 GLU A CA 4
ATOM 3479 C C . GLU A 1 7 ? 14.638 12.428 -4.687 1.00 61.52 7 GLU A C 4
ATOM 3480 O O . GLU A 1 7 ? 13.436 12.687 -4.649 1.00 72.15 7 GLU A O 4
ATOM 3492 N N . ASN A 1 8 ? 15.336 12.393 -5.817 1.00 30.02 8 ASN A N 4
ATOM 3493 C CA . ASN A 1 8 ? 14.712 12.661 -7.108 1.00 64.53 8 ASN A CA 4
ATOM 3494 C C . ASN A 1 8 ? 15.389 11.860 -8.216 1.00 12.31 8 ASN A C 4
ATOM 3495 O O . ASN A 1 8 ? 16.248 12.373 -8.934 1.00 45.14 8 ASN A O 4
ATOM 3506 N N . LEU A 1 9 ? 14.994 10.598 -8.350 1.00 54.13 9 LEU A N 4
ATOM 3507 C CA . LEU A 1 9 ? 15.561 9.724 -9.371 1.00 73.32 9 LEU A CA 4
ATOM 3508 C C . LEU A 1 9 ? 14.748 9.793 -10.659 1.00 14.51 9 LEU A C 4
ATOM 3509 O O . LEU A 1 9 ? 14.911 8.964 -11.555 1.00 74.22 9 LEU A O 4
ATOM 3525 N N . VAL A 1 10 ? 13.872 10.789 -10.748 1.00 13.11 10 VAL A N 4
ATOM 3526 C CA . VAL A 1 10 ? 13.035 10.969 -11.929 1.00 21.45 10 VAL A CA 4
ATOM 3527 C C . VAL A 1 10 ? 13.877 11.017 -13.197 1.00 75.34 10 VAL A C 4
ATOM 3528 O O . VAL A 1 10 ? 13.427 10.617 -14.270 1.00 2.40 10 VAL A O 4
ATOM 3541 N N . SER A 1 11 ? 15.106 11.509 -13.067 1.00 14.42 11 SER A N 4
ATOM 3542 C CA . SER A 1 11 ? 16.013 11.612 -14.204 1.00 43.34 11 SER A CA 4
ATOM 3543 C C . SER A 1 11 ? 16.565 10.242 -14.586 1.00 44.13 11 SER A C 4
ATOM 3544 O O . SER A 1 11 ? 16.781 9.953 -15.764 1.00 11.34 11 SER A O 4
ATOM 3552 N N . LEU A 1 12 ? 16.790 9.402 -13.582 1.00 72.40 12 LEU A N 4
ATOM 3553 C CA . LEU A 1 12 ? 17.317 8.061 -13.810 1.00 44.32 12 LEU A CA 4
ATOM 3554 C C . LEU A 1 12 ? 16.189 7.038 -13.886 1.00 3.53 12 LEU A C 4
ATOM 3555 O O . LEU A 1 12 ? 16.396 5.852 -13.633 1.00 23.04 12 LEU A O 4
ATOM 3571 N N . GLN A 1 13 ? 14.995 7.506 -14.237 1.00 5.32 13 GLN A N 4
ATOM 3572 C CA . GLN A 1 13 ? 13.834 6.631 -14.347 1.00 4.05 13 GLN A CA 4
ATOM 3573 C C . GLN A 1 13 ? 13.717 6.056 -15.755 1.00 32.42 13 GLN A C 4
ATOM 3574 O O . GLN A 1 13 ? 13.119 4.999 -15.956 1.00 53.23 13 GLN A O 4
ATOM 3588 N N . ASN A 1 14 ? 14.293 6.757 -16.725 1.00 62.51 14 ASN A N 4
ATOM 3589 C CA . ASN A 1 14 ? 14.253 6.317 -18.114 1.00 75.02 14 ASN A CA 4
ATOM 3590 C C . ASN A 1 14 ? 15.097 5.061 -18.311 1.00 51.31 14 ASN A C 4
ATOM 3591 O O . ASN A 1 14 ? 14.566 3.957 -18.448 1.00 42.22 14 ASN A O 4
ATOM 3602 N N . LEU A 1 15 ? 16.413 5.235 -18.323 1.00 52.04 15 LEU A N 4
ATOM 3603 C CA . LEU A 1 15 ? 17.332 4.116 -18.502 1.00 43.42 15 LEU A CA 4
ATOM 3604 C C . LEU A 1 15 ? 18.782 4.590 -18.463 1.00 25.13 15 LEU A C 4
ATOM 3605 O O . LEU A 1 15 ? 19.485 4.386 -17.471 1.00 54.23 15 LEU A O 4
ATOM 3621 N N . LEU A 1 16 ? 19.221 5.225 -19.542 1.00 55.14 16 LEU A N 4
ATOM 3622 C CA . LEU A 1 16 ? 20.587 5.730 -19.631 1.00 25.12 16 LEU A CA 4
ATOM 3623 C C . LEU A 1 16 ? 20.596 7.241 -19.843 1.00 1.23 16 LEU A C 4
ATOM 3624 O O . LEU A 1 16 ? 21.510 7.935 -19.397 1.00 1.44 16 LEU A O 4
ATOM 3640 N N . VAL A 1 17 ? 19.572 7.744 -20.524 1.00 54.52 17 VAL A N 4
ATOM 3641 C CA . VAL A 1 17 ? 19.459 9.172 -20.794 1.00 25.43 17 VAL A CA 4
ATOM 3642 C C . VAL A 1 17 ? 19.624 9.986 -19.515 1.00 34.31 17 VAL A C 4
ATOM 3643 O O . VAL A 1 17 ? 19.040 9.663 -18.480 1.00 72.32 17 VAL A O 4
ATOM 3656 N N . TYR A 1 18 ? 20.425 11.044 -19.593 1.00 34.04 18 TYR A N 4
ATOM 3657 C CA . TYR A 1 18 ? 20.669 11.904 -18.442 1.00 34.55 18 TYR A CA 4
ATOM 3658 C C . TYR A 1 18 ? 20.841 13.357 -18.873 1.00 70.23 18 TYR A C 4
ATOM 3659 O O . TYR A 1 18 ? 21.799 14.023 -18.483 1.00 61.15 18 TYR A O 4
ATOM 3677 N N . VAL A 1 19 ? 19.903 13.842 -19.681 1.00 72.14 19 VAL A N 4
ATOM 3678 C CA . VAL A 1 19 ? 19.949 15.216 -20.167 1.00 13.15 19 VAL A CA 4
ATOM 3679 C C . VAL A 1 19 ? 18.546 15.750 -20.437 1.00 23.43 19 VAL A C 4
ATOM 3680 O O . VAL A 1 19 ? 17.794 15.178 -21.225 1.00 23.50 19 VAL A O 4
ATOM 3693 N N . ASN A 1 20 ? 18.200 16.851 -19.776 1.00 74.31 20 ASN A N 4
ATOM 3694 C CA . ASN A 1 20 ? 16.888 17.462 -19.943 1.00 55.25 20 ASN A CA 4
ATOM 3695 C C . ASN A 1 20 ? 17.000 18.983 -20.003 1.00 52.42 20 ASN A C 4
ATOM 3696 O O . ASN A 1 20 ? 17.918 19.570 -19.430 1.00 52.42 20 ASN A O 4
ATOM 3707 N N . TRP A 1 21 ? 16.060 19.612 -20.699 1.00 25.41 21 TRP A N 4
ATOM 3708 C CA . TRP A 1 21 ? 16.052 21.065 -20.832 1.00 61.43 21 TRP A CA 4
ATOM 3709 C C . TRP A 1 21 ? 14.776 21.542 -21.515 1.00 52.12 21 TRP A C 4
ATOM 3710 O O . TRP A 1 21 ? 14.228 22.588 -21.167 1.00 63.20 21 TRP A O 4
ATOM 3731 N N . SER A 1 22 ? 14.306 20.769 -22.490 1.00 21.13 22 SER A N 4
ATOM 3732 C CA . SER A 1 22 ? 13.095 21.116 -23.223 1.00 75.02 22 SER A CA 4
ATOM 3733 C C . SER A 1 22 ? 12.263 19.870 -23.516 1.00 45.54 22 SER A C 4
ATOM 3734 O O . SER A 1 22 ? 11.094 19.790 -23.139 1.00 30.33 22 SER A O 4
ATOM 3742 N N . SER A 1 23 ? 12.873 18.904 -24.193 1.00 71.32 23 SER A N 4
ATOM 3743 C CA . SER A 1 23 ? 12.188 17.664 -24.541 1.00 71.11 23 SER A CA 4
ATOM 3744 C C . SER A 1 23 ? 12.266 16.661 -23.394 1.00 31.20 23 SER A C 4
ATOM 3745 O O . SER A 1 23 ? 12.671 15.514 -23.584 1.00 54.31 23 SER A O 4
ATOM 3753 N N . TYR A 1 24 ? 11.874 17.101 -22.203 1.00 52.41 24 TYR A N 4
ATOM 3754 C CA . TYR A 1 24 ? 11.901 16.243 -21.025 1.00 25.22 24 TYR A CA 4
ATOM 3755 C C . TYR A 1 24 ? 11.218 14.908 -21.307 1.00 31.41 24 TYR A C 4
ATOM 3756 O O . TYR A 1 24 ? 10.420 14.773 -22.234 1.00 41.11 24 TYR A O 4
ATOM 3774 N N . PRO A 1 25 ? 11.540 13.896 -20.488 1.00 14.03 25 PRO A N 4
ATOM 3775 C CA . PRO A 1 25 ? 10.970 12.552 -20.627 1.00 45.42 25 PRO A CA 4
ATOM 3776 C C . PRO A 1 25 ? 9.491 12.510 -20.259 1.00 11.41 25 PRO A C 4
ATOM 3777 O O . PRO A 1 25 ? 9.081 13.039 -19.225 1.00 31.43 25 PRO A O 4
ATOM 3788 N N . LYS A 1 26 ? 8.691 11.878 -21.111 1.00 34.12 26 LYS A N 4
ATOM 3789 C CA . LYS A 1 26 ? 7.257 11.764 -20.876 1.00 31.14 26 LYS A CA 4
ATOM 3790 C C . LYS A 1 26 ? 6.975 10.947 -19.618 1.00 41.33 26 LYS A C 4
ATOM 3791 O O . LYS A 1 26 ? 7.706 10.010 -19.299 1.00 35.42 26 LYS A O 4
ATOM 3810 N N . TYR A 1 27 ? 5.911 11.309 -18.910 1.00 31.42 27 TYR A N 4
ATOM 3811 C CA . TYR A 1 27 ? 5.534 10.610 -17.687 1.00 25.21 27 TYR A CA 4
ATOM 3812 C C . TYR A 1 27 ? 5.511 9.101 -17.906 1.00 11.31 27 TYR A C 4
ATOM 3813 O O . TYR A 1 27 ? 4.933 8.613 -18.878 1.00 32.34 27 TYR A O 4
ATOM 3831 N N . GLU A 1 28 ? 6.144 8.366 -16.996 1.00 45.22 28 GLU A N 4
ATOM 3832 C CA . GLU A 1 28 ? 6.197 6.912 -17.090 1.00 44.25 28 GLU A CA 4
ATOM 3833 C C . GLU A 1 28 ? 5.438 6.265 -15.936 1.00 71.21 28 GLU A C 4
ATOM 3834 O O . GLU A 1 28 ? 5.896 6.245 -14.793 1.00 23.04 28 GLU A O 4
ATOM 3846 N N . PRO A 1 29 ? 4.250 5.722 -16.239 1.00 63.12 29 PRO A N 4
ATOM 3847 C CA . PRO A 1 29 ? 3.402 5.063 -15.241 1.00 44.22 29 PRO A CA 4
ATOM 3848 C C . PRO A 1 29 ? 3.992 3.743 -14.760 1.00 50.02 29 PRO A C 4
ATOM 3849 O O . PRO A 1 29 ? 4.429 2.918 -15.562 1.00 5.34 29 PRO A O 4
ATOM 3860 N N . GLY A 1 30 ? 4.002 3.548 -13.444 1.00 74.12 30 GLY A N 4
ATOM 3861 C CA . GLY A 1 30 ? 4.542 2.324 -12.880 1.00 24.32 30 GLY A CA 4
ATOM 3862 C C . GLY A 1 30 ? 5.867 2.545 -12.177 1.00 70.10 30 GLY A C 4
ATOM 3863 O O . GLY A 1 30 ? 6.653 1.613 -12.013 1.00 75.43 30 GLY A O 4
ATOM 3867 N N . LYS A 1 31 ? 6.116 3.782 -11.762 1.00 40.03 31 LYS A N 4
ATOM 3868 C CA . LYS A 1 31 ? 7.355 4.124 -11.074 1.00 65.31 31 LYS A CA 4
ATOM 3869 C C . LYS A 1 31 ? 7.107 5.176 -9.998 1.00 24.34 31 LYS A C 4
ATOM 3870 O O . LYS A 1 31 ? 6.602 6.261 -10.283 1.00 63.14 31 LYS A O 4
ATOM 3889 N N . GLU A 1 32 ? 7.466 4.847 -8.761 1.00 21.44 32 GLU A N 4
ATOM 3890 C CA . GLU A 1 32 ? 7.283 5.765 -7.642 1.00 41.05 32 GLU A CA 4
ATOM 3891 C C . GLU A 1 32 ? 7.866 7.139 -7.966 1.00 3.35 32 GLU A C 4
ATOM 3892 O O . GLU A 1 32 ? 8.963 7.247 -8.513 1.00 10.12 32 GLU A O 4
ATOM 3904 N N . TYR A 1 33 ? 7.122 8.185 -7.622 1.00 2.50 33 TYR A N 4
ATOM 3905 C CA . TYR A 1 33 ? 7.561 9.551 -7.878 1.00 74.45 33 TYR A CA 4
ATOM 3906 C C . TYR A 1 33 ? 7.626 10.354 -6.582 1.00 33.22 33 TYR A C 4
ATOM 3907 O O . TYR A 1 33 ? 6.598 10.718 -6.012 1.00 10.01 33 TYR A O 4
ATOM 3925 N N . ASN A 1 34 ? 8.843 10.627 -6.123 1.00 11.41 34 ASN A N 4
ATOM 3926 C CA . ASN A 1 34 ? 9.044 11.387 -4.894 1.00 11.23 34 ASN A CA 4
ATOM 3927 C C . ASN A 1 34 ? 8.896 12.884 -5.150 1.00 53.20 34 ASN A C 4
ATOM 3928 O O . ASN A 1 34 ? 8.743 13.315 -6.292 1.00 3.21 34 ASN A O 4
ATOM 3939 N N . GLN A 1 35 ? 8.946 13.669 -4.078 1.00 54.32 35 GLN A N 4
ATOM 3940 C CA . GLN A 1 35 ? 8.818 15.117 -4.188 1.00 62.25 35 GLN A CA 4
ATOM 3941 C C . GLN A 1 35 ? 9.976 15.708 -4.985 1.00 74.42 35 GLN A C 4
ATOM 3942 O O . GLN A 1 35 ? 11.132 15.338 -4.786 1.00 34.40 35 GLN A O 4
ATOM 3956 N N . GLY A 1 36 ? 9.657 16.627 -5.891 1.00 4.22 36 GLY A N 4
ATOM 3957 C CA . GLY A 1 36 ? 10.682 17.253 -6.705 1.00 63.11 36 GLY A CA 4
ATOM 3958 C C . GLY A 1 36 ? 10.794 16.626 -8.080 1.00 52.11 36 GLY A C 4
ATOM 3959 O O . GLY A 1 36 ? 11.295 17.250 -9.015 1.00 55.52 36 GLY A O 4
ATOM 3963 N N . ASP A 1 37 ? 10.328 15.387 -8.203 1.00 62.24 37 ASP A N 4
ATOM 3964 C CA . ASP A 1 37 ? 10.380 14.674 -9.473 1.00 41.45 37 ASP A CA 4
ATOM 3965 C C . ASP A 1 37 ? 9.611 15.431 -10.553 1.00 61.44 37 ASP A C 4
ATOM 3966 O O . ASP A 1 37 ? 8.469 15.841 -10.343 1.00 74.22 37 ASP A O 4
ATOM 3975 N N . ILE A 1 38 ? 10.247 15.614 -11.705 1.00 40.44 38 ILE A N 4
ATOM 3976 C CA . ILE A 1 38 ? 9.623 16.321 -12.816 1.00 51.55 38 ILE A CA 4
ATOM 3977 C C . ILE A 1 38 ? 9.555 15.441 -14.060 1.00 11.24 38 ILE A C 4
ATOM 3978 O O . ILE A 1 38 ? 10.501 14.719 -14.375 1.00 51.11 38 ILE A O 4
ATOM 3994 N N . VAL A 1 39 ? 8.430 15.507 -14.764 1.00 13.21 39 VAL A N 4
ATOM 3995 C CA . VAL A 1 39 ? 8.238 14.719 -15.975 1.00 14.44 39 VAL A CA 4
ATOM 3996 C C . VAL A 1 39 ? 7.390 15.472 -16.993 1.00 52.42 39 VAL A C 4
ATOM 3997 O O . VAL A 1 39 ? 6.538 16.281 -16.628 1.00 41.31 39 VAL A O 4
ATOM 4010 N N . GLU A 1 40 ? 7.631 15.201 -18.273 1.00 41.41 40 GLU A N 4
ATOM 4011 C CA . GLU A 1 40 ? 6.889 15.855 -19.344 1.00 53.11 40 GLU A CA 4
ATOM 4012 C C . GLU A 1 40 ? 5.584 15.117 -19.631 1.00 10.02 40 GLU A C 4
ATOM 4013 O O . GLU A 1 40 ? 5.473 13.914 -19.393 1.00 23.25 40 GLU A O 4
ATOM 4025 N N . TYR A 1 41 ? 4.600 15.847 -20.143 1.00 4.10 41 TYR A N 4
ATOM 4026 C CA . TYR A 1 41 ? 3.301 15.264 -20.460 1.00 4.33 41 TYR A CA 4
ATOM 4027 C C . TYR A 1 41 ? 2.599 16.059 -21.557 1.00 63.53 41 TYR A C 4
ATOM 4028 O O . TYR A 1 41 ? 2.196 17.203 -21.349 1.00 22.41 41 TYR A O 4
ATOM 4046 N N . ASN A 1 42 ? 2.457 15.445 -22.726 1.00 15.34 42 ASN A N 4
ATOM 4047 C CA . ASN A 1 42 ? 1.804 16.094 -23.857 1.00 34.13 42 ASN A CA 4
ATOM 4048 C C . ASN A 1 42 ? 2.464 17.432 -24.171 1.00 71.12 42 ASN A C 4
ATOM 4049 O O . ASN A 1 42 ? 1.832 18.336 -24.714 1.00 5.34 42 ASN A O 4
ATOM 4060 N N . GLY A 1 43 ? 3.743 17.551 -23.824 1.00 50.53 43 GLY A N 4
ATOM 4061 C CA . GLY A 1 43 ? 4.469 18.782 -24.077 1.00 44.31 43 GLY A CA 4
ATOM 4062 C C . GLY A 1 43 ? 4.392 19.750 -22.913 1.00 74.50 43 GLY A C 4
ATOM 4063 O O . GLY A 1 43 ? 4.627 20.947 -23.073 1.00 65.12 43 GLY A O 4
ATOM 4067 N N . LYS A 1 44 ? 4.063 19.230 -21.735 1.00 75.22 44 LYS A N 4
ATOM 4068 C CA . LYS A 1 44 ? 3.957 20.054 -20.537 1.00 62.30 44 LYS A CA 4
ATOM 4069 C C . LYS A 1 44 ? 5.046 19.694 -19.530 1.00 1.41 44 LYS A C 4
ATOM 4070 O O . LYS A 1 44 ? 5.877 18.823 -19.785 1.00 73.23 44 LYS A O 4
ATOM 4089 N N . LEU A 1 45 ? 5.032 20.368 -18.386 1.00 65.42 45 LEU A N 4
ATOM 4090 C CA . LEU A 1 45 ? 6.018 20.119 -17.340 1.00 2.33 45 LEU A CA 4
ATOM 4091 C C . LEU A 1 45 ? 5.371 20.173 -15.959 1.00 32.43 45 LEU A C 4
ATOM 4092 O O . LEU A 1 45 ? 4.838 21.205 -15.552 1.00 12.02 45 LEU A O 4
ATOM 4108 N N . TYR A 1 46 ? 5.424 19.055 -15.243 1.00 40.30 46 TYR A N 4
ATOM 4109 C CA . TYR A 1 46 ? 4.843 18.975 -13.908 1.00 33.43 46 TYR A CA 4
ATOM 4110 C C . TYR A 1 46 ? 5.892 18.552 -12.882 1.00 52.02 46 TYR A C 4
ATOM 4111 O O . TYR A 1 46 ? 6.862 17.870 -13.214 1.00 21.14 46 TYR A O 4
ATOM 4129 N N . LYS A 1 47 ? 5.689 18.962 -11.635 1.00 43.14 47 LYS A N 4
ATOM 4130 C CA . LYS A 1 47 ? 6.613 18.628 -10.558 1.00 54.31 47 LYS A CA 4
ATOM 4131 C C . LYS A 1 47 ? 5.860 18.121 -9.332 1.00 53.14 47 LYS A C 4
ATOM 4132 O O . LYS A 1 47 ? 5.060 18.845 -8.741 1.00 71.12 47 LYS A O 4
ATOM 4151 N N . ALA A 1 48 ? 6.122 16.874 -8.957 1.00 25.42 48 ALA A N 4
ATOM 4152 C CA . ALA A 1 48 ? 5.472 16.273 -7.799 1.00 3.25 48 ALA A CA 4
ATOM 4153 C C . ALA A 1 48 ? 5.785 17.052 -6.526 1.00 42.34 48 ALA A C 4
ATOM 4154 O O . ALA A 1 48 ? 6.937 17.126 -6.098 1.00 75.14 48 ALA A O 4
ATOM 4161 N N . LYS A 1 49 ? 4.753 17.635 -5.926 1.00 1.13 49 LYS A N 4
ATOM 4162 C CA . LYS A 1 49 ? 4.917 18.410 -4.701 1.00 4.42 49 LYS A CA 4
ATOM 4163 C C . LYS A 1 49 ? 5.430 17.531 -3.566 1.00 72.42 49 LYS A C 4
ATOM 4164 O O . LYS A 1 49 ? 6.386 17.886 -2.876 1.00 24.13 49 LYS A O 4
ATOM 4183 N N . TYR A 1 50 ? 4.791 16.382 -3.378 1.00 2.52 50 TYR A N 4
ATOM 4184 C CA . TYR A 1 50 ? 5.182 15.452 -2.325 1.00 34.20 50 TYR A CA 4
ATOM 4185 C C . TYR A 1 50 ? 5.083 14.008 -2.808 1.00 43.45 50 TYR A C 4
ATOM 4186 O O . TYR A 1 50 ? 4.626 13.745 -3.920 1.00 0.51 50 TYR A O 4
ATOM 4204 N N . TRP A 1 51 ? 5.515 13.078 -1.965 1.00 23.44 51 TRP A N 4
ATOM 4205 C CA . TRP A 1 51 ? 5.475 11.661 -2.304 1.00 34.13 51 TRP A CA 4
ATOM 4206 C C . TRP A 1 51 ? 4.092 11.260 -2.807 1.00 40.23 51 TRP A C 4
ATOM 4207 O O . TRP A 1 51 ? 3.085 11.496 -2.139 1.00 11.32 51 TRP A O 4
ATOM 4228 N N . THR A 1 52 ? 4.050 10.652 -3.989 1.00 40.21 52 THR A N 4
ATOM 4229 C CA . THR A 1 52 ? 2.790 10.220 -4.581 1.00 22.31 52 THR A CA 4
ATOM 4230 C C . THR A 1 52 ? 3.024 9.485 -5.896 1.00 62.42 52 THR A C 4
ATOM 4231 O O . THR A 1 52 ? 4.022 9.717 -6.580 1.00 2.35 52 THR A O 4
ATOM 4242 N N . THR A 1 53 ? 2.099 8.598 -6.246 1.00 11.42 53 THR A N 4
ATOM 4243 C CA . THR A 1 53 ? 2.204 7.829 -7.479 1.00 33.11 53 THR A CA 4
ATOM 4244 C C . THR A 1 53 ? 0.917 7.913 -8.292 1.00 72.43 53 THR A C 4
ATOM 4245 O O . THR A 1 53 ? -0.102 7.331 -7.921 1.00 64.32 53 THR A O 4
ATOM 4256 N N . SER A 1 54 ? 0.971 8.641 -9.403 1.00 73.35 54 SER A N 4
ATOM 4257 C CA . SER A 1 54 ? -0.192 8.804 -10.267 1.00 40.25 54 SER A CA 4
ATOM 4258 C C . SER A 1 54 ? 0.132 9.715 -11.448 1.00 22.42 54 SER A C 4
ATOM 4259 O O . SER A 1 54 ? 0.960 10.621 -11.356 1.00 50.21 54 SER A O 4
ATOM 4267 N N . PRO A 1 55 ? -0.537 9.471 -12.585 1.00 30.15 55 PRO A N 4
ATOM 4268 C CA . PRO A 1 55 ? -0.339 10.257 -13.805 1.00 22.04 55 PRO A CA 4
ATOM 4269 C C . PRO A 1 55 ? -0.884 11.676 -13.675 1.00 71.44 55 PRO A C 4
ATOM 4270 O O . PRO A 1 55 ? -1.758 11.958 -12.856 1.00 24.21 55 PRO A O 4
ATOM 4281 N N . PRO A 1 56 ? -0.357 12.591 -14.502 1.00 61.45 56 PRO A N 4
ATOM 4282 C CA . PRO A 1 56 ? -0.776 13.995 -14.498 1.00 61.24 56 PRO A CA 4
ATOM 4283 C C . PRO A 1 56 ? -2.190 14.179 -15.038 1.00 64.32 56 PRO A C 4
ATOM 4284 O O . PRO A 1 56 ? -2.547 13.619 -16.075 1.00 62.03 56 PRO A O 4
ATOM 4295 N N . SER A 1 57 ? -2.991 14.967 -14.329 1.00 42.32 57 SER A N 4
ATOM 4296 C CA . SER A 1 57 ? -4.368 15.223 -14.735 1.00 15.50 57 SER A CA 4
ATOM 4297 C C . SER A 1 57 ? -5.085 16.096 -13.711 1.00 65.30 57 SER A C 4
ATOM 4298 O O . SER A 1 57 ? -5.404 17.255 -13.980 1.00 33.32 57 SER A O 4
ATOM 4306 N N . ASP A 1 58 ? -5.335 15.533 -12.533 1.00 72.24 58 ASP A N 4
ATOM 4307 C CA . ASP A 1 58 ? -6.012 16.259 -11.466 1.00 72.23 58 ASP A CA 4
ATOM 4308 C C . ASP A 1 58 ? -5.386 15.942 -10.111 1.00 5.40 58 ASP A C 4
ATOM 4309 O O . ASP A 1 58 ? -5.426 14.802 -9.649 1.00 74.25 58 ASP A O 4
ATOM 4318 N N . ASP A 1 59 ? -4.810 16.959 -9.480 1.00 65.30 59 ASP A N 4
ATOM 4319 C CA . ASP A 1 59 ? -4.175 16.789 -8.177 1.00 43.10 59 ASP A CA 4
ATOM 4320 C C . ASP A 1 59 ? -4.979 17.490 -7.087 1.00 22.34 59 ASP A C 4
ATOM 4321 O O . ASP A 1 59 ? -4.672 18.610 -6.678 1.00 2.41 59 ASP A O 4
ATOM 4330 N N . PRO A 1 60 ? -6.033 16.816 -6.602 1.00 25.21 60 PRO A N 4
ATOM 4331 C CA . PRO A 1 60 ? -6.903 17.356 -5.552 1.00 14.14 60 PRO A CA 4
ATOM 4332 C C . PRO A 1 60 ? -6.203 17.427 -4.199 1.00 51.25 60 PRO A C 4
ATOM 4333 O O . PRO A 1 60 ? -6.657 18.123 -3.291 1.00 20.51 60 PRO A O 4
ATOM 4344 N N . TYR A 1 61 ? -5.096 16.703 -4.072 1.00 61.03 61 TYR A N 4
ATOM 4345 C CA . TYR A 1 61 ? -4.334 16.683 -2.830 1.00 25.04 61 TYR A CA 4
ATOM 4346 C C . TYR A 1 61 ? -2.972 17.343 -3.014 1.00 73.35 61 TYR A C 4
ATOM 4347 O O . TYR A 1 61 ? -2.062 17.152 -2.209 1.00 61.33 61 TYR A O 4
ATOM 4365 N N . GLY A 1 62 ? -2.839 18.123 -4.084 1.00 12.43 62 GLY A N 4
ATOM 4366 C CA . GLY A 1 62 ? -1.585 18.800 -4.357 1.00 64.23 62 GLY A CA 4
ATOM 4367 C C . GLY A 1 62 ? -0.436 17.833 -4.559 1.00 61.24 62 GLY A C 4
ATOM 4368 O O . GLY A 1 62 ? 0.621 17.976 -3.944 1.00 1.20 62 GLY A O 4
ATOM 4372 N N . SER A 1 63 ? -0.641 16.844 -5.424 1.00 20.34 63 SER A N 4
ATOM 4373 C CA . SER A 1 63 ? 0.385 15.846 -5.701 1.00 63.13 63 SER A CA 4
ATOM 4374 C C . SER A 1 63 ? 1.328 16.328 -6.799 1.00 14.01 63 SER A C 4
ATOM 4375 O O . SER A 1 63 ? 2.443 15.823 -6.940 1.00 3.11 63 SER A O 4
ATOM 4383 N N . TRP A 1 64 ? 0.873 17.304 -7.574 1.00 42.31 64 TRP A N 4
ATOM 4384 C CA . TRP A 1 64 ? 1.675 17.855 -8.661 1.00 53.13 64 TRP A CA 4
ATOM 4385 C C . TRP A 1 64 ? 1.650 19.379 -8.639 1.00 32.12 64 TRP A C 4
ATOM 4386 O O . TRP A 1 64 ? 0.779 19.985 -8.014 1.00 74.34 64 TRP A O 4
ATOM 4407 N N . GLU A 1 65 ? 2.610 19.993 -9.323 1.00 32.12 65 GLU A N 4
ATOM 4408 C CA . GLU A 1 65 ? 2.697 21.448 -9.380 1.00 31.35 65 GLU A CA 4
ATOM 4409 C C . GLU A 1 65 ? 3.089 21.915 -10.778 1.00 43.23 65 GLU A C 4
ATOM 4410 O O . GLU A 1 65 ? 4.217 21.699 -11.223 1.00 51.32 65 GLU A O 4
ATOM 4422 N N . TYR A 1 66 ? 2.151 22.555 -11.466 1.00 63.03 66 TYR A N 4
ATOM 4423 C CA . TYR A 1 66 ? 2.396 23.051 -12.815 1.00 52.34 66 TYR A CA 4
ATOM 4424 C C . TYR A 1 66 ? 3.535 24.067 -12.824 1.00 4.44 66 TYR A C 4
ATOM 4425 O O . TYR A 1 66 ? 3.402 25.171 -12.293 1.00 11.13 66 TYR A O 4
ATOM 4443 N N . LEU A 1 67 ? 4.653 23.686 -13.431 1.00 61.32 67 LEU A N 4
ATOM 4444 C CA . LEU A 1 67 ? 5.817 24.564 -13.511 1.00 13.34 67 LEU A CA 4
ATOM 4445 C C . LEU A 1 67 ? 5.878 25.265 -14.863 1.00 52.23 67 LEU A C 4
ATOM 4446 O O . LEU A 1 67 ? 6.654 26.200 -15.055 1.00 15.22 67 LEU A O 4
ATOM 4462 N N . GLY A 1 68 ? 5.052 24.808 -15.800 1.00 11.14 68 GLY A N 4
ATOM 4463 C CA . GLY A 1 68 ? 5.027 25.404 -17.123 1.00 22.24 68 GLY A CA 4
ATOM 4464 C C . GLY A 1 68 ? 4.766 24.384 -18.213 1.00 62.35 68 GLY A C 4
ATOM 4465 O O . GLY A 1 68 ? 3.859 23.561 -18.098 1.00 2.02 68 GLY A O 4
ATOM 4469 N N . GLU A 1 69 ? 5.564 24.440 -19.276 1.00 1.20 69 GLU A N 4
ATOM 4470 C CA . GLU A 1 69 ? 5.412 23.515 -20.393 1.00 0.13 69 GLU A CA 4
ATOM 4471 C C . GLU A 1 69 ? 6.768 23.169 -21.002 1.00 23.33 69 GLU A C 4
ATOM 4472 O O . GLU A 1 69 ? 7.745 23.896 -20.820 1.00 42.54 69 GLU A O 4
ATOM 4484 N N . ALA A 1 70 ? 6.819 22.054 -21.724 1.00 64.42 70 ALA A N 4
ATOM 4485 C CA . ALA A 1 70 ? 8.054 21.613 -22.360 1.00 20.41 70 ALA A CA 4
ATOM 4486 C C . ALA A 1 70 ? 8.477 22.575 -23.465 1.00 40.51 70 ALA A C 4
ATOM 4487 O O . ALA A 1 70 ? 9.654 22.909 -23.594 1.00 32.42 70 ALA A O 4
ATOM 4494 N N . GLU A 1 71 ? 7.507 23.016 -24.262 1.00 21.35 71 GLU A N 4
ATOM 4495 C CA . GLU A 1 71 ? 7.780 23.939 -25.358 1.00 33.11 71 GLU A CA 4
ATOM 4496 C C . GLU A 1 71 ? 6.937 25.203 -25.227 1.00 23.32 71 GLU A C 4
ATOM 4497 O O . GLU A 1 71 ? 5.732 25.206 -25.480 1.00 73.31 71 GLU A O 4
ATOM 4509 N N . PRO A 1 72 ? 7.584 26.306 -24.821 1.00 50.13 72 PRO A N 4
ATOM 4510 C CA . PRO A 1 72 ? 6.915 27.599 -24.648 1.00 1.54 72 PRO A CA 4
ATOM 4511 C C . PRO A 1 72 ? 6.492 28.216 -25.976 1.00 54.41 72 PRO A C 4
ATOM 4512 O O . PRO A 1 72 ? 7.247 28.199 -26.950 1.00 22.30 72 PRO A O 4
ATOM 4523 N N . THR A 1 73 ? 5.281 28.761 -26.012 1.00 4.34 73 THR A N 4
ATOM 4524 C CA . THR A 1 73 ? 4.757 29.383 -27.222 1.00 62.11 73 THR A CA 4
ATOM 4525 C C . THR A 1 73 ? 5.710 30.452 -27.746 1.00 4.24 73 THR A C 4
ATOM 4526 O O . THR A 1 73 ? 5.505 31.004 -28.827 1.00 51.21 73 THR A O 4
ATOM 4537 N N . GLY A 1 1 ? 33.802 5.012 -6.147 1.00 31.21 1 GLY A N 5
ATOM 4538 C CA . GLY A 1 1 ? 33.861 6.450 -5.962 1.00 63.40 1 GLY A CA 5
ATOM 4539 C C . GLY A 1 1 ? 32.800 6.955 -5.005 1.00 63.32 1 GLY A C 5
ATOM 4540 O O . GLY A 1 1 ? 31.866 6.238 -4.644 1.00 54.20 1 GLY A O 5
ATOM 4544 N N . PRO A 1 2 ? 32.937 8.219 -4.576 1.00 12.21 2 PRO A N 5
ATOM 4545 C CA . PRO A 1 2 ? 31.993 8.847 -3.648 1.00 5.54 2 PRO A CA 5
ATOM 4546 C C . PRO A 1 2 ? 30.635 9.109 -4.291 1.00 64.34 2 PRO A C 5
ATOM 4547 O O . PRO A 1 2 ? 30.554 9.483 -5.462 1.00 22.32 2 PRO A O 5
ATOM 4558 N N . SER A 1 3 ? 29.571 8.912 -3.519 1.00 11.31 3 SER A N 5
ATOM 4559 C CA . SER A 1 3 ? 28.217 9.124 -4.016 1.00 40.21 3 SER A CA 5
ATOM 4560 C C . SER A 1 3 ? 27.645 10.438 -3.492 1.00 63.50 3 SER A C 5
ATOM 4561 O O . SER A 1 3 ? 28.014 10.903 -2.412 1.00 52.15 3 SER A O 5
ATOM 4569 N N . THR A 1 4 ? 26.741 11.034 -4.263 1.00 53.05 4 THR A N 5
ATOM 4570 C CA . THR A 1 4 ? 26.119 12.294 -3.879 1.00 62.32 4 THR A CA 5
ATOM 4571 C C . THR A 1 4 ? 24.675 12.082 -3.440 1.00 64.04 4 THR A C 5
ATOM 4572 O O . THR A 1 4 ? 24.045 11.089 -3.802 1.00 33.44 4 THR A O 5
ATOM 4583 N N . SER A 1 5 ? 24.154 13.026 -2.661 1.00 34.44 5 SER A N 5
ATOM 4584 C CA . SER A 1 5 ? 22.784 12.940 -2.171 1.00 1.24 5 SER A CA 5
ATOM 4585 C C . SER A 1 5 ? 21.786 13.144 -3.307 1.00 41.21 5 SER A C 5
ATOM 4586 O O . SER A 1 5 ? 22.139 13.645 -4.374 1.00 4.11 5 SER A O 5
ATOM 4594 N N . MET A 1 6 ? 20.539 12.751 -3.069 1.00 61.31 6 MET A N 5
ATOM 4595 C CA . MET A 1 6 ? 19.490 12.891 -4.072 1.00 42.50 6 MET A CA 5
ATOM 4596 C C . MET A 1 6 ? 18.130 12.514 -3.492 1.00 44.34 6 MET A C 5
ATOM 4597 O O . MET A 1 6 ? 18.039 11.690 -2.584 1.00 75.04 6 MET A O 5
ATOM 4611 N N . GLU A 1 7 ? 17.075 13.126 -4.023 1.00 74.51 7 GLU A N 5
ATOM 4612 C CA . GLU A 1 7 ? 15.721 12.854 -3.557 1.00 22.44 7 GLU A CA 5
ATOM 4613 C C . GLU A 1 7 ? 14.731 12.869 -4.718 1.00 74.05 7 GLU A C 5
ATOM 4614 O O . GLU A 1 7 ? 13.519 12.918 -4.515 1.00 65.44 7 GLU A O 5
ATOM 4626 N N . ASN A 1 8 ? 15.259 12.826 -5.937 1.00 54.24 8 ASN A N 5
ATOM 4627 C CA . ASN A 1 8 ? 14.423 12.835 -7.133 1.00 34.32 8 ASN A CA 5
ATOM 4628 C C . ASN A 1 8 ? 15.076 12.041 -8.260 1.00 34.30 8 ASN A C 5
ATOM 4629 O O . ASN A 1 8 ? 15.843 12.586 -9.055 1.00 52.34 8 ASN A O 5
ATOM 4640 N N . LEU A 1 9 ? 14.769 10.749 -8.322 1.00 24.32 9 LEU A N 5
ATOM 4641 C CA . LEU A 1 9 ? 15.325 9.879 -9.351 1.00 41.44 9 LEU A CA 5
ATOM 4642 C C . LEU A 1 9 ? 14.426 9.849 -10.583 1.00 72.11 9 LEU A C 5
ATOM 4643 O O . LEU A 1 9 ? 14.585 9.000 -11.460 1.00 51.20 9 LEU A O 5
ATOM 4659 N N . VAL A 1 10 ? 13.482 10.784 -10.644 1.00 34.53 10 VAL A N 5
ATOM 4660 C CA . VAL A 1 10 ? 12.560 10.867 -11.770 1.00 73.01 10 VAL A CA 5
ATOM 4661 C C . VAL A 1 10 ? 13.311 10.867 -13.096 1.00 43.42 10 VAL A C 5
ATOM 4662 O O . VAL A 1 10 ? 12.802 10.391 -14.110 1.00 2.22 10 VAL A O 5
ATOM 4675 N N . SER A 1 11 ? 14.526 11.406 -13.082 1.00 40.24 11 SER A N 5
ATOM 4676 C CA . SER A 1 11 ? 15.347 11.473 -14.285 1.00 74.05 11 SER A CA 5
ATOM 4677 C C . SER A 1 11 ? 15.968 10.114 -14.594 1.00 70.24 11 SER A C 5
ATOM 4678 O O . SER A 1 11 ? 16.055 9.707 -15.754 1.00 50.11 11 SER A O 5
ATOM 4686 N N . LEU A 1 12 ? 16.401 9.418 -13.550 1.00 20.45 12 LEU A N 5
ATOM 4687 C CA . LEU A 1 12 ? 17.015 8.104 -13.707 1.00 33.20 12 LEU A CA 5
ATOM 4688 C C . LEU A 1 12 ? 15.967 7.050 -14.044 1.00 15.53 12 LEU A C 5
ATOM 4689 O O . LEU A 1 12 ? 16.300 5.941 -14.463 1.00 3.23 12 LEU A O 5
ATOM 4705 N N . GLN A 1 13 ? 14.699 7.403 -13.860 1.00 1.22 13 GLN A N 5
ATOM 4706 C CA . GLN A 1 13 ? 13.601 6.486 -14.147 1.00 45.34 13 GLN A CA 5
ATOM 4707 C C . GLN A 1 13 ? 13.722 5.916 -15.556 1.00 11.53 13 GLN A C 5
ATOM 4708 O O . GLN A 1 13 ? 13.287 4.796 -15.822 1.00 21.51 13 GLN A O 5
ATOM 4722 N N . ASN A 1 14 ? 14.315 6.695 -16.456 1.00 33.44 14 ASN A N 5
ATOM 4723 C CA . ASN A 1 14 ? 14.492 6.266 -17.838 1.00 22.21 14 ASN A CA 5
ATOM 4724 C C . ASN A 1 14 ? 15.235 7.327 -18.645 1.00 52.40 14 ASN A C 5
ATOM 4725 O O . ASN A 1 14 ? 14.620 8.145 -19.330 1.00 25.13 14 ASN A O 5
ATOM 4736 N N . LEU A 1 15 ? 16.560 7.307 -18.559 1.00 40.13 15 LEU A N 5
ATOM 4737 C CA . LEU A 1 15 ? 17.389 8.266 -19.283 1.00 24.03 15 LEU A CA 5
ATOM 4738 C C . LEU A 1 15 ? 18.870 8.013 -19.021 1.00 23.11 15 LEU A C 5
ATOM 4739 O O . LEU A 1 15 ? 19.401 8.398 -17.978 1.00 15.15 15 LEU A O 5
ATOM 4755 N N . LEU A 1 16 ? 19.531 7.368 -19.974 1.00 35.21 16 LEU A N 5
ATOM 4756 C CA . LEU A 1 16 ? 20.953 7.065 -19.848 1.00 51.14 16 LEU A CA 5
ATOM 4757 C C . LEU A 1 16 ? 21.739 7.649 -21.017 1.00 74.35 16 LEU A C 5
ATOM 4758 O O . LEU A 1 16 ? 22.447 6.930 -21.723 1.00 50.54 16 LEU A O 5
ATOM 4774 N N . VAL A 1 17 ? 21.613 8.957 -21.216 1.00 32.21 17 VAL A N 5
ATOM 4775 C CA . VAL A 1 17 ? 22.314 9.638 -22.297 1.00 21.24 17 VAL A CA 5
ATOM 4776 C C . VAL A 1 17 ? 23.604 10.278 -21.798 1.00 32.33 17 VAL A C 5
ATOM 4777 O O . VAL A 1 17 ? 23.995 10.095 -20.645 1.00 2.45 17 VAL A O 5
ATOM 4790 N N . TYR A 1 18 ? 24.262 11.029 -22.674 1.00 22.41 18 TYR A N 5
ATOM 4791 C CA . TYR A 1 18 ? 25.511 11.696 -22.322 1.00 71.03 18 TYR A CA 5
ATOM 4792 C C . TYR A 1 18 ? 25.285 13.186 -22.083 1.00 32.14 18 TYR A C 5
ATOM 4793 O O . TYR A 1 18 ? 25.811 13.759 -21.129 1.00 44.13 18 TYR A O 5
ATOM 4811 N N . VAL A 1 19 ? 24.497 13.806 -22.956 1.00 24.44 19 VAL A N 5
ATOM 4812 C CA . VAL A 1 19 ? 24.199 15.229 -22.839 1.00 13.41 19 VAL A CA 5
ATOM 4813 C C . VAL A 1 19 ? 23.367 15.515 -21.594 1.00 2.32 19 VAL A C 5
ATOM 4814 O O . VAL A 1 19 ? 23.219 16.667 -21.186 1.00 13.45 19 VAL A O 5
ATOM 4827 N N . ASN A 1 20 ? 22.826 14.460 -20.994 1.00 31.20 20 ASN A N 5
ATOM 4828 C CA . ASN A 1 20 ? 22.008 14.598 -19.795 1.00 71.51 20 ASN A CA 5
ATOM 4829 C C . ASN A 1 20 ? 20.765 15.436 -20.077 1.00 72.42 20 ASN A C 5
ATOM 4830 O O . ASN A 1 20 ? 20.657 16.575 -19.626 1.00 62.35 20 ASN A O 5
ATOM 4841 N N . TRP A 1 21 ? 19.831 14.862 -20.826 1.00 3.31 21 TRP A N 5
ATOM 4842 C CA . TRP A 1 21 ? 18.594 15.556 -21.169 1.00 44.14 21 TRP A CA 5
ATOM 4843 C C . TRP A 1 21 ? 17.693 14.673 -22.024 1.00 43.42 21 TRP A C 5
ATOM 4844 O O . TRP A 1 21 ? 16.719 14.102 -21.532 1.00 71.31 21 TRP A O 5
ATOM 4865 N N . SER A 1 22 ? 18.023 14.564 -23.307 1.00 74.22 22 SER A N 5
ATOM 4866 C CA . SER A 1 22 ? 17.241 13.752 -24.232 1.00 12.03 22 SER A CA 5
ATOM 4867 C C . SER A 1 22 ? 15.747 13.907 -23.961 1.00 22.11 22 SER A C 5
ATOM 4868 O O . SER A 1 22 ? 14.991 12.937 -24.021 1.00 3.10 22 SER A O 5
ATOM 4876 N N . SER A 1 23 ? 15.330 15.133 -23.663 1.00 73.51 23 SER A N 5
ATOM 4877 C CA . SER A 1 23 ? 13.928 15.416 -23.378 1.00 73.54 23 SER A CA 5
ATOM 4878 C C . SER A 1 23 ? 13.489 14.739 -22.083 1.00 34.31 23 SER A C 5
ATOM 4879 O O . SER A 1 23 ? 13.641 13.528 -21.920 1.00 60.05 23 SER A O 5
ATOM 4887 N N . TYR A 1 24 ? 12.945 15.530 -21.165 1.00 34.45 24 TYR A N 5
ATOM 4888 C CA . TYR A 1 24 ? 12.486 15.008 -19.883 1.00 44.13 24 TYR A CA 5
ATOM 4889 C C . TYR A 1 24 ? 11.578 13.798 -20.080 1.00 74.41 24 TYR A C 5
ATOM 4890 O O . TYR A 1 24 ? 10.938 13.632 -21.119 1.00 65.14 24 TYR A O 5
ATOM 4908 N N . PRO A 1 25 ? 11.519 12.931 -19.059 1.00 70.21 25 PRO A N 5
ATOM 4909 C CA . PRO A 1 25 ? 10.692 11.721 -19.094 1.00 33.11 25 PRO A CA 5
ATOM 4910 C C . PRO A 1 25 ? 9.202 12.036 -19.041 1.00 24.34 25 PRO A C 5
ATOM 4911 O O . PRO A 1 25 ? 8.754 12.832 -18.215 1.00 11.54 25 PRO A O 5
ATOM 4922 N N . LYS A 1 26 ? 8.436 11.407 -19.927 1.00 25.22 26 LYS A N 5
ATOM 4923 C CA . LYS A 1 26 ? 6.994 11.618 -19.980 1.00 63.24 26 LYS A CA 5
ATOM 4924 C C . LYS A 1 26 ? 6.285 10.810 -18.898 1.00 73.51 26 LYS A C 5
ATOM 4925 O O . LYS A 1 26 ? 6.819 9.818 -18.400 1.00 41.05 26 LYS A O 5
ATOM 4944 N N . TYR A 1 27 ? 5.081 11.240 -18.539 1.00 13.45 27 TYR A N 5
ATOM 4945 C CA . TYR A 1 27 ? 4.299 10.555 -17.515 1.00 71.04 27 TYR A CA 5
ATOM 4946 C C . TYR A 1 27 ? 4.227 9.058 -17.795 1.00 70.30 27 TYR A C 5
ATOM 4947 O O . TYR A 1 27 ? 3.748 8.635 -18.847 1.00 21.22 27 TYR A O 5
ATOM 4965 N N . GLU A 1 28 ? 4.707 8.261 -16.845 1.00 61.13 28 GLU A N 5
ATOM 4966 C CA . GLU A 1 28 ? 4.697 6.809 -16.989 1.00 44.25 28 GLU A CA 5
ATOM 4967 C C . GLU A 1 28 ? 3.862 6.160 -15.890 1.00 4.03 28 GLU A C 5
ATOM 4968 O O . GLU A 1 28 ? 4.256 6.105 -14.725 1.00 51.21 28 GLU A O 5
ATOM 4980 N N . PRO A 1 29 ? 2.677 5.656 -16.268 1.00 15.24 29 PRO A N 5
ATOM 4981 C CA . PRO A 1 29 ? 1.761 5.000 -15.330 1.00 42.44 29 PRO A CA 5
ATOM 4982 C C . PRO A 1 29 ? 2.290 3.654 -14.847 1.00 65.33 29 PRO A C 5
ATOM 4983 O O . PRO A 1 29 ? 2.668 2.801 -15.648 1.00 25.42 29 PRO A O 5
ATOM 4994 N N . GLY A 1 30 ? 2.314 3.471 -13.530 1.00 25.21 30 GLY A N 5
ATOM 4995 C CA . GLY A 1 30 ? 2.799 2.227 -12.962 1.00 51.43 30 GLY A CA 5
ATOM 4996 C C . GLY A 1 30 ? 4.190 2.360 -12.378 1.00 74.43 30 GLY A C 5
ATOM 4997 O O . GLY A 1 30 ? 4.910 1.370 -12.236 1.00 50.42 30 GLY A O 5
ATOM 5001 N N . LYS A 1 31 ? 4.574 3.586 -12.039 1.00 13.12 31 LYS A N 5
ATOM 5002 C CA . LYS A 1 31 ? 5.890 3.845 -11.467 1.00 62.11 31 LYS A CA 5
ATOM 5003 C C . LYS A 1 31 ? 5.802 4.881 -10.350 1.00 42.34 31 LYS A C 5
ATOM 5004 O O . LYS A 1 31 ? 5.416 6.026 -10.583 1.00 62.44 31 LYS A O 5
ATOM 5023 N N . GLU A 1 32 ? 6.164 4.471 -9.138 1.00 40.01 32 GLU A N 5
ATOM 5024 C CA . GLU A 1 32 ? 6.127 5.365 -7.987 1.00 51.23 32 GLU A CA 5
ATOM 5025 C C . GLU A 1 32 ? 6.777 6.704 -8.317 1.00 62.54 32 GLU A C 5
ATOM 5026 O O . GLU A 1 32 ? 7.776 6.763 -9.035 1.00 10.13 32 GLU A O 5
ATOM 5038 N N . TYR A 1 33 ? 6.204 7.780 -7.788 1.00 12.33 33 TYR A N 5
ATOM 5039 C CA . TYR A 1 33 ? 6.725 9.120 -8.028 1.00 41.23 33 TYR A CA 5
ATOM 5040 C C . TYR A 1 33 ? 6.945 9.863 -6.714 1.00 43.41 33 TYR A C 5
ATOM 5041 O O . TYR A 1 33 ? 5.992 10.269 -6.051 1.00 1.51 33 TYR A O 5
ATOM 5059 N N . ASN A 1 34 ? 8.209 10.038 -6.345 1.00 61.13 34 ASN A N 5
ATOM 5060 C CA . ASN A 1 34 ? 8.556 10.733 -5.111 1.00 31.34 34 ASN A CA 5
ATOM 5061 C C . ASN A 1 34 ? 8.427 12.243 -5.281 1.00 40.33 34 ASN A C 5
ATOM 5062 O O . ASN A 1 34 ? 8.487 12.759 -6.397 1.00 15.01 34 ASN A O 5
ATOM 5073 N N . GLN A 1 35 ? 8.250 12.946 -4.167 1.00 73.11 35 GLN A N 5
ATOM 5074 C CA . GLN A 1 35 ? 8.112 14.397 -4.193 1.00 72.12 35 GLN A CA 5
ATOM 5075 C C . GLN A 1 35 ? 9.254 15.038 -4.976 1.00 44.52 35 GLN A C 5
ATOM 5076 O O . GLN A 1 35 ? 10.417 14.678 -4.804 1.00 22.31 35 GLN A O 5
ATOM 5090 N N . GLY A 1 36 ? 8.912 15.990 -5.839 1.00 23.41 36 GLY A N 5
ATOM 5091 C CA . GLY A 1 36 ? 9.920 16.667 -6.636 1.00 12.14 36 GLY A CA 5
ATOM 5092 C C . GLY A 1 36 ? 10.049 16.078 -8.026 1.00 35.10 36 GLY A C 5
ATOM 5093 O O . GLY A 1 36 ? 10.557 16.729 -8.939 1.00 42.23 36 GLY A O 5
ATOM 5097 N N . ASP A 1 37 ? 9.591 14.841 -8.189 1.00 11.32 37 ASP A N 5
ATOM 5098 C CA . ASP A 1 37 ? 9.659 14.164 -9.478 1.00 54.23 37 ASP A CA 5
ATOM 5099 C C . ASP A 1 37 ? 8.890 14.942 -10.541 1.00 53.50 37 ASP A C 5
ATOM 5100 O O . ASP A 1 37 ? 7.742 15.335 -10.328 1.00 51.21 37 ASP A O 5
ATOM 5109 N N . ILE A 1 38 ? 9.528 15.160 -11.686 1.00 33.05 38 ILE A N 5
ATOM 5110 C CA . ILE A 1 38 ? 8.903 15.890 -12.782 1.00 61.34 38 ILE A CA 5
ATOM 5111 C C . ILE A 1 38 ? 8.781 15.017 -14.026 1.00 70.33 38 ILE A C 5
ATOM 5112 O O . ILE A 1 38 ? 9.701 14.273 -14.367 1.00 50.44 38 ILE A O 5
ATOM 5128 N N . VAL A 1 39 ? 7.641 15.113 -14.701 1.00 60.14 39 VAL A N 5
ATOM 5129 C CA . VAL A 1 39 ? 7.400 14.335 -15.910 1.00 4.44 39 VAL A CA 5
ATOM 5130 C C . VAL A 1 39 ? 6.623 15.146 -16.941 1.00 25.44 39 VAL A C 5
ATOM 5131 O O . VAL A 1 39 ? 5.807 15.997 -16.588 1.00 30.24 39 VAL A O 5
ATOM 5144 N N . GLU A 1 40 ? 6.883 14.877 -18.216 1.00 15.14 40 GLU A N 5
ATOM 5145 C CA . GLU A 1 40 ? 6.208 15.582 -19.299 1.00 43.11 40 GLU A CA 5
ATOM 5146 C C . GLU A 1 40 ? 4.877 14.916 -19.636 1.00 3.31 40 GLU A C 5
ATOM 5147 O O . GLU A 1 40 ? 4.773 13.690 -19.662 1.00 4.31 40 GLU A O 5
ATOM 5159 N N . TYR A 1 41 ? 3.862 15.733 -19.893 1.00 44.23 41 TYR A N 5
ATOM 5160 C CA . TYR A 1 41 ? 2.537 15.226 -20.225 1.00 1.44 41 TYR A CA 5
ATOM 5161 C C . TYR A 1 41 ? 1.832 16.147 -21.216 1.00 14.11 41 TYR A C 5
ATOM 5162 O O . TYR A 1 41 ? 1.536 17.300 -20.907 1.00 31.14 41 TYR A O 5
ATOM 5180 N N . ASN A 1 42 ? 1.566 15.627 -22.411 1.00 42.40 42 ASN A N 5
ATOM 5181 C CA . ASN A 1 42 ? 0.896 16.403 -23.449 1.00 11.51 42 ASN A CA 5
ATOM 5182 C C . ASN A 1 42 ? 1.623 17.721 -23.698 1.00 32.13 42 ASN A C 5
ATOM 5183 O O . ASN A 1 42 ? 0.995 18.752 -23.939 1.00 35.21 42 ASN A O 5
ATOM 5194 N N . GLY A 1 43 ? 2.950 17.679 -23.638 1.00 54.55 43 GLY A N 5
ATOM 5195 C CA . GLY A 1 43 ? 3.741 18.875 -23.861 1.00 60.03 43 GLY A CA 5
ATOM 5196 C C . GLY A 1 43 ? 3.755 19.792 -22.654 1.00 41.04 43 GLY A C 5
ATOM 5197 O O . GLY A 1 43 ? 4.023 20.989 -22.777 1.00 14.23 43 GLY A O 5
ATOM 5201 N N . LYS A 1 44 ? 3.464 19.234 -21.485 1.00 31.51 44 LYS A N 5
ATOM 5202 C CA . LYS A 1 44 ? 3.444 20.009 -20.249 1.00 52.44 44 LYS A CA 5
ATOM 5203 C C . LYS A 1 44 ? 4.522 19.524 -19.285 1.00 12.35 44 LYS A C 5
ATOM 5204 O O . LYS A 1 44 ? 5.305 18.631 -19.612 1.00 23.02 44 LYS A O 5
ATOM 5223 N N . LEU A 1 45 ? 4.555 20.116 -18.096 1.00 12.23 45 LEU A N 5
ATOM 5224 C CA . LEU A 1 45 ? 5.535 19.742 -17.083 1.00 64.43 45 LEU A CA 5
ATOM 5225 C C . LEU A 1 45 ? 4.944 19.864 -15.683 1.00 32.35 45 LEU A C 5
ATOM 5226 O O . LEU A 1 45 ? 4.668 20.965 -15.207 1.00 20.15 45 LEU A O 5
ATOM 5242 N N . TYR A 1 46 ? 4.754 18.725 -15.026 1.00 35.13 46 TYR A N 5
ATOM 5243 C CA . TYR A 1 46 ? 4.195 18.703 -13.680 1.00 32.52 46 TYR A CA 5
ATOM 5244 C C . TYR A 1 46 ? 5.220 18.188 -12.673 1.00 12.33 46 TYR A C 5
ATOM 5245 O O . TYR A 1 46 ? 6.157 17.476 -13.032 1.00 33.33 46 TYR A O 5
ATOM 5263 N N . LYS A 1 47 ? 5.033 18.554 -11.410 1.00 22.42 47 LYS A N 5
ATOM 5264 C CA . LYS A 1 47 ? 5.938 18.130 -10.347 1.00 40.33 47 LYS A CA 5
ATOM 5265 C C . LYS A 1 47 ? 5.159 17.602 -9.147 1.00 60.01 47 LYS A C 5
ATOM 5266 O O . LYS A 1 47 ? 4.405 18.338 -8.513 1.00 44.11 47 LYS A O 5
ATOM 5285 N N . ALA A 1 48 ? 5.349 16.323 -8.840 1.00 40.30 48 ALA A N 5
ATOM 5286 C CA . ALA A 1 48 ? 4.667 15.697 -7.714 1.00 62.14 48 ALA A CA 5
ATOM 5287 C C . ALA A 1 48 ? 5.008 16.403 -6.406 1.00 61.41 48 ALA A C 5
ATOM 5288 O O . ALA A 1 48 ? 6.159 16.399 -5.967 1.00 1.44 48 ALA A O 5
ATOM 5295 N N . LYS A 1 49 ? 4.001 17.010 -5.787 1.00 22.43 49 LYS A N 5
ATOM 5296 C CA . LYS A 1 49 ? 4.193 17.720 -4.527 1.00 72.12 49 LYS A CA 5
ATOM 5297 C C . LYS A 1 49 ? 4.726 16.781 -3.449 1.00 50.34 49 LYS A C 5
ATOM 5298 O O . LYS A 1 49 ? 5.690 17.104 -2.754 1.00 13.20 49 LYS A O 5
ATOM 5317 N N . TYR A 1 50 ? 4.095 15.620 -3.318 1.00 33.00 50 TYR A N 5
ATOM 5318 C CA . TYR A 1 50 ? 4.507 14.635 -2.324 1.00 1.44 50 TYR A CA 5
ATOM 5319 C C . TYR A 1 50 ? 4.388 13.219 -2.879 1.00 42.34 50 TYR A C 5
ATOM 5320 O O . TYR A 1 50 ? 3.878 13.012 -3.980 1.00 5.41 50 TYR A O 5
ATOM 5338 N N . TRP A 1 51 ? 4.862 12.248 -2.108 1.00 73.31 51 TRP A N 5
ATOM 5339 C CA . TRP A 1 51 ? 4.810 10.850 -2.521 1.00 32.34 51 TRP A CA 5
ATOM 5340 C C . TRP A 1 51 ? 3.402 10.464 -2.960 1.00 64.12 51 TRP A C 5
ATOM 5341 O O . TRP A 1 51 ? 2.479 10.412 -2.146 1.00 51.41 51 TRP A O 5
ATOM 5362 N N . THR A 1 52 ? 3.242 10.194 -4.252 1.00 21.32 52 THR A N 5
ATOM 5363 C CA . THR A 1 52 ? 1.945 9.814 -4.799 1.00 31.42 52 THR A CA 5
ATOM 5364 C C . THR A 1 52 ? 2.100 9.118 -6.146 1.00 5.23 52 THR A C 5
ATOM 5365 O O . THR A 1 52 ? 3.079 9.333 -6.859 1.00 51.24 52 THR A O 5
ATOM 5376 N N . THR A 1 53 ? 1.124 8.282 -6.490 1.00 24.52 53 THR A N 5
ATOM 5377 C CA . THR A 1 53 ? 1.152 7.554 -7.752 1.00 65.10 53 THR A CA 5
ATOM 5378 C C . THR A 1 53 ? -0.161 7.718 -8.510 1.00 75.21 53 THR A C 5
ATOM 5379 O O . THR A 1 53 ? -1.188 7.167 -8.117 1.00 24.14 53 THR A O 5
ATOM 5390 N N . SER A 1 54 ? -0.118 8.479 -9.599 1.00 13.30 54 SER A N 5
ATOM 5391 C CA . SER A 1 54 ? -1.305 8.717 -10.412 1.00 25.22 54 SER A CA 5
ATOM 5392 C C . SER A 1 54 ? -0.989 9.652 -11.575 1.00 63.42 54 SER A C 5
ATOM 5393 O O . SER A 1 54 ? -0.099 10.500 -11.499 1.00 3.40 54 SER A O 5
ATOM 5401 N N . PRO A 1 55 ? -1.734 9.495 -12.679 1.00 13.23 55 PRO A N 5
ATOM 5402 C CA . PRO A 1 55 ? -1.553 10.315 -13.880 1.00 33.10 55 PRO A CA 5
ATOM 5403 C C . PRO A 1 55 ? -1.996 11.759 -13.669 1.00 34.43 55 PRO A C 5
ATOM 5404 O O . PRO A 1 55 ? -2.852 12.055 -12.836 1.00 12.24 55 PRO A O 5
ATOM 5415 N N . PRO A 1 56 ? -1.400 12.680 -14.440 1.00 43.30 56 PRO A N 5
ATOM 5416 C CA . PRO A 1 56 ? -1.718 14.108 -14.356 1.00 42.40 56 PRO A CA 5
ATOM 5417 C C . PRO A 1 56 ? -3.113 14.424 -14.887 1.00 24.34 56 PRO A C 5
ATOM 5418 O O . PRO A 1 56 ? -3.509 13.938 -15.946 1.00 23.11 56 PRO A O 5
ATOM 5429 N N . SER A 1 57 ? -3.854 15.239 -14.143 1.00 61.31 57 SER A N 5
ATOM 5430 C CA . SER A 1 57 ? -5.205 15.617 -14.537 1.00 2.32 57 SER A CA 5
ATOM 5431 C C . SER A 1 57 ? -5.837 16.538 -13.497 1.00 0.34 57 SER A C 5
ATOM 5432 O O . SER A 1 57 ? -6.013 17.733 -13.735 1.00 62.31 57 SER A O 5
ATOM 5440 N N . ASP A 1 58 ? -6.178 15.973 -12.345 1.00 34.44 58 ASP A N 5
ATOM 5441 C CA . ASP A 1 58 ? -6.790 16.740 -11.267 1.00 45.11 58 ASP A CA 5
ATOM 5442 C C . ASP A 1 58 ? -6.236 16.312 -9.912 1.00 3.31 58 ASP A C 5
ATOM 5443 O O . ASP A 1 58 ? -6.410 15.167 -9.494 1.00 31.14 58 ASP A O 5
ATOM 5452 N N . ASP A 1 59 ? -5.569 17.238 -9.231 1.00 10.14 59 ASP A N 5
ATOM 5453 C CA . ASP A 1 59 ? -4.990 16.955 -7.923 1.00 23.05 59 ASP A CA 5
ATOM 5454 C C . ASP A 1 59 ? -5.741 17.700 -6.824 1.00 42.51 59 ASP A C 5
ATOM 5455 O O . ASP A 1 59 ? -5.328 18.766 -6.368 1.00 42.14 59 ASP A O 5
ATOM 5464 N N . PRO A 1 60 ? -6.874 17.128 -6.388 1.00 21.25 60 PRO A N 5
ATOM 5465 C CA . PRO A 1 60 ? -7.707 17.720 -5.338 1.00 23.01 60 PRO A CA 5
ATOM 5466 C C . PRO A 1 60 ? -7.038 17.668 -3.968 1.00 42.43 60 PRO A C 5
ATOM 5467 O O . PRO A 1 60 ? -7.504 18.294 -3.016 1.00 63.13 60 PRO A O 5
ATOM 5478 N N . TYR A 1 61 ? -5.945 16.920 -3.878 1.00 63.40 61 TYR A N 5
ATOM 5479 C CA . TYR A 1 61 ? -5.213 16.785 -2.624 1.00 62.53 61 TYR A CA 5
ATOM 5480 C C . TYR A 1 61 ? -3.837 17.436 -2.724 1.00 71.33 61 TYR A C 5
ATOM 5481 O O . TYR A 1 61 ? -3.094 17.499 -1.745 1.00 32.11 61 TYR A O 5
ATOM 5499 N N . GLY A 1 62 ? -3.504 17.922 -3.916 1.00 75.10 62 GLY A N 5
ATOM 5500 C CA . GLY A 1 62 ? -2.219 18.562 -4.124 1.00 22.44 62 GLY A CA 5
ATOM 5501 C C . GLY A 1 62 ? -1.095 17.561 -4.306 1.00 61.33 62 GLY A C 5
ATOM 5502 O O . GLY A 1 62 ? -0.056 17.658 -3.653 1.00 71.12 62 GLY A O 5
ATOM 5506 N N . SER A 1 63 ? -1.303 16.597 -5.196 1.00 34.20 63 SER A N 5
ATOM 5507 C CA . SER A 1 63 ? -0.301 15.570 -5.459 1.00 11.14 63 SER A CA 5
ATOM 5508 C C . SER A 1 63 ? 0.601 15.976 -6.621 1.00 65.30 63 SER A C 5
ATOM 5509 O O . SER A 1 63 ? 1.617 15.334 -6.886 1.00 33.14 63 SER A O 5
ATOM 5517 N N . TRP A 1 64 ? 0.222 17.046 -7.310 1.00 44.50 64 TRP A N 5
ATOM 5518 C CA . TRP A 1 64 ? 0.996 17.539 -8.444 1.00 10.50 64 TRP A CA 5
ATOM 5519 C C . TRP A 1 64 ? 1.069 19.061 -8.432 1.00 64.21 64 TRP A C 5
ATOM 5520 O O . TRP A 1 64 ? 0.258 19.725 -7.787 1.00 70.44 64 TRP A O 5
ATOM 5541 N N . GLU A 1 65 ? 2.045 19.609 -9.150 1.00 14.41 65 GLU A N 5
ATOM 5542 C CA . GLU A 1 65 ? 2.222 21.054 -9.221 1.00 34.12 65 GLU A CA 5
ATOM 5543 C C . GLU A 1 65 ? 2.759 21.470 -10.587 1.00 51.45 65 GLU A C 5
ATOM 5544 O O . GLU A 1 65 ? 3.930 21.254 -10.899 1.00 63.53 65 GLU A O 5
ATOM 5556 N N . TYR A 1 66 ? 1.893 22.067 -11.399 1.00 1.22 66 TYR A N 5
ATOM 5557 C CA . TYR A 1 66 ? 2.277 22.510 -12.734 1.00 71.15 66 TYR A CA 5
ATOM 5558 C C . TYR A 1 66 ? 3.285 23.654 -12.659 1.00 0.23 66 TYR A C 5
ATOM 5559 O O . TYR A 1 66 ? 2.957 24.759 -12.226 1.00 11.32 66 TYR A O 5
ATOM 5577 N N . LEU A 1 67 ? 4.513 23.379 -13.084 1.00 62.52 67 LEU A N 5
ATOM 5578 C CA . LEU A 1 67 ? 5.571 24.384 -13.066 1.00 3.21 67 LEU A CA 5
ATOM 5579 C C . LEU A 1 67 ? 5.656 25.107 -14.406 1.00 63.13 67 LEU A C 5
ATOM 5580 O O . LEU A 1 67 ? 6.112 26.248 -14.479 1.00 72.51 67 LEU A O 5
ATOM 5596 N N . GLY A 1 68 ? 5.213 24.437 -15.464 1.00 42.34 68 GLY A N 5
ATOM 5597 C CA . GLY A 1 68 ? 5.247 25.033 -16.787 1.00 42.43 68 GLY A CA 5
ATOM 5598 C C . GLY A 1 68 ? 4.996 24.020 -17.887 1.00 32.54 68 GLY A C 5
ATOM 5599 O O . GLY A 1 68 ? 4.568 22.898 -17.618 1.00 12.13 68 GLY A O 5
ATOM 5603 N N . GLU A 1 69 ? 5.262 24.417 -19.127 1.00 14.44 69 GLU A N 5
ATOM 5604 C CA . GLU A 1 69 ? 5.059 23.534 -20.270 1.00 50.30 69 GLU A CA 5
ATOM 5605 C C . GLU A 1 69 ? 6.386 22.953 -20.751 1.00 25.12 69 GLU A C 5
ATOM 5606 O O . GLU A 1 69 ? 7.450 23.520 -20.503 1.00 3.12 69 GLU A O 5
ATOM 5618 N N . ALA A 1 70 ? 6.314 21.819 -21.439 1.00 14.34 70 ALA A N 5
ATOM 5619 C CA . ALA A 1 70 ? 7.508 21.161 -21.955 1.00 12.52 70 ALA A CA 5
ATOM 5620 C C . ALA A 1 70 ? 8.372 22.136 -22.748 1.00 24.40 70 ALA A C 5
ATOM 5621 O O . ALA A 1 70 ? 9.586 22.200 -22.555 1.00 34.20 70 ALA A O 5
ATOM 5628 N N . GLU A 1 71 ? 7.739 22.893 -23.637 1.00 64.15 71 GLU A N 5
ATOM 5629 C CA . GLU A 1 71 ? 8.452 23.865 -24.459 1.00 75.21 71 GLU A CA 5
ATOM 5630 C C . GLU A 1 71 ? 7.996 25.285 -24.142 1.00 64.32 71 GLU A C 5
ATOM 5631 O O . GLU A 1 71 ? 6.906 25.713 -24.522 1.00 42.11 71 GLU A O 5
ATOM 5643 N N . PRO A 1 72 ? 8.849 26.035 -23.428 1.00 63.14 72 PRO A N 5
ATOM 5644 C CA . PRO A 1 72 ? 8.556 27.419 -23.044 1.00 25.11 72 PRO A CA 5
ATOM 5645 C C . PRO A 1 72 ? 8.568 28.368 -24.237 1.00 13.31 72 PRO A C 5
ATOM 5646 O O . PRO A 1 72 ? 9.258 28.127 -25.229 1.00 71.51 72 PRO A O 5
ATOM 5657 N N . THR A 1 73 ? 7.799 29.448 -24.137 1.00 13.41 73 THR A N 5
ATOM 5658 C CA . THR A 1 73 ? 7.720 30.432 -25.209 1.00 74.54 73 THR A CA 5
ATOM 5659 C C . THR A 1 73 ? 8.945 31.340 -25.213 1.00 34.23 73 THR A C 5
ATOM 5660 O O . THR A 1 73 ? 9.231 32.018 -24.226 1.00 43.23 73 THR A O 5
ATOM 5671 N N . GLY A 1 1 ? 35.925 7.514 -7.459 1.00 33.53 1 GLY A N 6
ATOM 5672 C CA . GLY A 1 1 ? 34.554 7.137 -7.750 1.00 73.31 1 GLY A CA 6
ATOM 5673 C C . GLY A 1 1 ? 33.644 7.291 -6.548 1.00 0.41 1 GLY A C 6
ATOM 5674 O O . GLY A 1 1 ? 33.185 6.312 -5.959 1.00 52.22 1 GLY A O 6
ATOM 5678 N N . PRO A 1 2 ? 33.370 8.548 -6.167 1.00 3.02 2 PRO A N 6
ATOM 5679 C CA . PRO A 1 2 ? 32.506 8.857 -5.023 1.00 71.12 2 PRO A CA 6
ATOM 5680 C C . PRO A 1 2 ? 31.044 8.516 -5.292 1.00 0.02 2 PRO A C 6
ATOM 5681 O O . PRO A 1 2 ? 30.627 8.396 -6.443 1.00 40.50 2 PRO A O 6
ATOM 5692 N N . SER A 1 3 ? 30.271 8.362 -4.221 1.00 31.10 3 SER A N 6
ATOM 5693 C CA . SER A 1 3 ? 28.856 8.031 -4.343 1.00 30.41 3 SER A CA 6
ATOM 5694 C C . SER A 1 3 ? 27.986 9.171 -3.822 1.00 5.43 3 SER A C 6
ATOM 5695 O O . SER A 1 3 ? 28.125 9.604 -2.678 1.00 33.52 3 SER A O 6
ATOM 5703 N N . THR A 1 4 ? 27.086 9.655 -4.673 1.00 23.11 4 THR A N 6
ATOM 5704 C CA . THR A 1 4 ? 26.192 10.746 -4.301 1.00 52.12 4 THR A CA 6
ATOM 5705 C C . THR A 1 4 ? 24.733 10.313 -4.379 1.00 15.04 4 THR A C 6
ATOM 5706 O O . THR A 1 4 ? 24.278 9.813 -5.409 1.00 65.31 4 THR A O 6
ATOM 5717 N N . SER A 1 5 ? 24.004 10.506 -3.285 1.00 73.12 5 SER A N 6
ATOM 5718 C CA . SER A 1 5 ? 22.596 10.132 -3.229 1.00 34.44 5 SER A CA 6
ATOM 5719 C C . SER A 1 5 ? 21.726 11.182 -3.912 1.00 54.01 5 SER A C 6
ATOM 5720 O O . SER A 1 5 ? 22.235 12.128 -4.512 1.00 60.21 5 SER A O 6
ATOM 5728 N N . MET A 1 6 ? 20.413 11.008 -3.816 1.00 33.03 6 MET A N 6
ATOM 5729 C CA . MET A 1 6 ? 19.472 11.942 -4.423 1.00 13.31 6 MET A CA 6
ATOM 5730 C C . MET A 1 6 ? 18.060 11.715 -3.890 1.00 74.15 6 MET A C 6
ATOM 5731 O O . MET A 1 6 ? 17.863 10.976 -2.927 1.00 11.53 6 MET A O 6
ATOM 5745 N N . GLU A 1 7 ? 17.083 12.358 -4.523 1.00 15.14 7 GLU A N 6
ATOM 5746 C CA . GLU A 1 7 ? 15.691 12.226 -4.110 1.00 40.45 7 GLU A CA 6
ATOM 5747 C C . GLU A 1 7 ? 14.754 12.349 -5.309 1.00 20.31 7 GLU A C 6
ATOM 5748 O O . GLU A 1 7 ? 13.558 12.590 -5.152 1.00 12.32 7 GLU A O 6
ATOM 5760 N N . ASN A 1 8 ? 15.308 12.182 -6.505 1.00 63.45 8 ASN A N 6
ATOM 5761 C CA . ASN A 1 8 ? 14.524 12.276 -7.731 1.00 22.05 8 ASN A CA 6
ATOM 5762 C C . ASN A 1 8 ? 15.080 11.347 -8.805 1.00 55.32 8 ASN A C 6
ATOM 5763 O O . ASN A 1 8 ? 15.904 11.752 -9.627 1.00 21.31 8 ASN A O 6
ATOM 5774 N N . LEU A 1 9 ? 14.626 10.098 -8.793 1.00 44.53 9 LEU A N 6
ATOM 5775 C CA . LEU A 1 9 ? 15.077 9.110 -9.768 1.00 44.03 9 LEU A CA 6
ATOM 5776 C C . LEU A 1 9 ? 14.176 9.107 -10.998 1.00 0.34 9 LEU A C 6
ATOM 5777 O O . LEU A 1 9 ? 14.234 8.193 -11.821 1.00 52.02 9 LEU A O 6
ATOM 5793 N N . VAL A 1 10 ? 13.342 10.135 -11.118 1.00 62.45 10 VAL A N 6
ATOM 5794 C CA . VAL A 1 10 ? 12.430 10.253 -12.249 1.00 74.20 10 VAL A CA 6
ATOM 5795 C C . VAL A 1 10 ? 13.172 10.094 -13.571 1.00 74.12 10 VAL A C 6
ATOM 5796 O O . VAL A 1 10 ? 12.608 9.624 -14.559 1.00 11.53 10 VAL A O 6
ATOM 5809 N N . SER A 1 11 ? 14.441 10.488 -13.582 1.00 55.23 11 SER A N 6
ATOM 5810 C CA . SER A 1 11 ? 15.261 10.392 -14.785 1.00 64.02 11 SER A CA 6
ATOM 5811 C C . SER A 1 11 ? 15.592 8.937 -15.103 1.00 32.13 11 SER A C 6
ATOM 5812 O O . SER A 1 11 ? 15.528 8.512 -16.257 1.00 34.41 11 SER A O 6
ATOM 5820 N N . LEU A 1 12 ? 15.944 8.179 -14.071 1.00 35.21 12 LEU A N 6
ATOM 5821 C CA . LEU A 1 12 ? 16.286 6.770 -14.238 1.00 41.24 12 LEU A CA 6
ATOM 5822 C C . LEU A 1 12 ? 15.116 5.992 -14.833 1.00 45.20 12 LEU A C 6
ATOM 5823 O O . LEU A 1 12 ? 15.298 4.918 -15.404 1.00 63.21 12 LEU A O 6
ATOM 5839 N N . GLN A 1 13 ? 13.914 6.545 -14.696 1.00 21.23 13 GLN A N 6
ATOM 5840 C CA . GLN A 1 13 ? 12.715 5.904 -15.220 1.00 52.24 13 GLN A CA 6
ATOM 5841 C C . GLN A 1 13 ? 12.789 5.769 -16.738 1.00 71.12 13 GLN A C 6
ATOM 5842 O O . GLN A 1 13 ? 12.049 4.992 -17.338 1.00 55.11 13 GLN A O 6
ATOM 5856 N N . ASN A 1 14 ? 13.688 6.533 -17.351 1.00 0.53 14 ASN A N 6
ATOM 5857 C CA . ASN A 1 14 ? 13.859 6.499 -18.800 1.00 21.11 14 ASN A CA 6
ATOM 5858 C C . ASN A 1 14 ? 15.140 7.216 -19.213 1.00 25.41 14 ASN A C 6
ATOM 5859 O O . ASN A 1 14 ? 15.363 8.373 -18.849 1.00 15.34 14 ASN A O 6
ATOM 5870 N N . LEU A 1 15 ? 15.979 6.524 -19.975 1.00 44.44 15 LEU A N 6
ATOM 5871 C CA . LEU A 1 15 ? 17.239 7.095 -20.440 1.00 11.54 15 LEU A CA 6
ATOM 5872 C C . LEU A 1 15 ? 18.178 7.367 -19.269 1.00 75.14 15 LEU A C 6
ATOM 5873 O O . LEU A 1 15 ? 17.734 7.618 -18.148 1.00 12.41 15 LEU A O 6
ATOM 5889 N N . LEU A 1 16 ? 19.478 7.317 -19.537 1.00 52.21 16 LEU A N 6
ATOM 5890 C CA . LEU A 1 16 ? 20.481 7.560 -18.506 1.00 62.33 16 LEU A CA 6
ATOM 5891 C C . LEU A 1 16 ? 21.412 8.700 -18.910 1.00 35.23 16 LEU A C 6
ATOM 5892 O O . LEU A 1 16 ? 22.635 8.562 -18.866 1.00 21.01 16 LEU A O 6
ATOM 5908 N N . VAL A 1 17 ? 20.825 9.826 -19.301 1.00 42.42 17 VAL A N 6
ATOM 5909 C CA . VAL A 1 17 ? 21.600 10.990 -19.710 1.00 62.04 17 VAL A CA 6
ATOM 5910 C C . VAL A 1 17 ? 22.470 11.501 -18.566 1.00 73.20 17 VAL A C 6
ATOM 5911 O O . VAL A 1 17 ? 22.554 10.875 -17.510 1.00 3.14 17 VAL A O 6
ATOM 5924 N N . TYR A 1 18 ? 23.115 12.641 -18.784 1.00 74.22 18 TYR A N 6
ATOM 5925 C CA . TYR A 1 18 ? 23.981 13.234 -17.773 1.00 25.43 18 TYR A CA 6
ATOM 5926 C C . TYR A 1 18 ? 24.453 14.620 -18.203 1.00 54.43 18 TYR A C 6
ATOM 5927 O O . TYR A 1 18 ? 25.618 14.975 -18.025 1.00 54.00 18 TYR A O 6
ATOM 5945 N N . VAL A 1 19 ? 23.539 15.399 -18.773 1.00 53.13 19 VAL A N 6
ATOM 5946 C CA . VAL A 1 19 ? 23.859 16.746 -19.229 1.00 55.24 19 VAL A CA 6
ATOM 5947 C C . VAL A 1 19 ? 23.017 17.787 -18.501 1.00 71.33 19 VAL A C 6
ATOM 5948 O O . VAL A 1 19 ? 23.524 18.828 -18.084 1.00 21.32 19 VAL A O 6
ATOM 5961 N N . ASN A 1 20 ? 21.729 17.499 -18.351 1.00 44.55 20 ASN A N 6
ATOM 5962 C CA . ASN A 1 20 ? 20.816 18.412 -17.673 1.00 30.04 20 ASN A CA 6
ATOM 5963 C C . ASN A 1 20 ? 19.430 17.790 -17.533 1.00 42.13 20 ASN A C 6
ATOM 5964 O O . ASN A 1 20 ? 19.003 17.441 -16.432 1.00 62.40 20 ASN A O 6
ATOM 5975 N N . TRP A 1 21 ? 18.733 17.653 -18.655 1.00 64.00 21 TRP A N 6
ATOM 5976 C CA . TRP A 1 21 ? 17.395 17.072 -18.658 1.00 3.11 21 TRP A CA 6
ATOM 5977 C C . TRP A 1 21 ? 17.207 16.144 -19.852 1.00 53.43 21 TRP A C 6
ATOM 5978 O O . TRP A 1 21 ? 16.530 15.120 -19.754 1.00 72.05 21 TRP A O 6
ATOM 5999 N N . SER A 1 22 ? 17.811 16.507 -20.979 1.00 52.32 22 SER A N 6
ATOM 6000 C CA . SER A 1 22 ? 17.706 15.707 -22.194 1.00 13.11 22 SER A CA 6
ATOM 6001 C C . SER A 1 22 ? 16.285 15.186 -22.382 1.00 24.20 22 SER A C 6
ATOM 6002 O O . SER A 1 22 ? 16.039 13.982 -22.320 1.00 5.01 22 SER A O 6
ATOM 6010 N N . SER A 1 23 ? 15.351 16.105 -22.611 1.00 15.12 23 SER A N 6
ATOM 6011 C CA . SER A 1 23 ? 13.952 15.741 -22.804 1.00 74.03 23 SER A CA 6
ATOM 6012 C C . SER A 1 23 ? 13.494 14.756 -21.732 1.00 52.21 23 SER A C 6
ATOM 6013 O O . SER A 1 23 ? 13.593 13.542 -21.906 1.00 12.21 23 SER A O 6
ATOM 6021 N N . TYR A 1 24 ? 12.993 15.290 -20.624 1.00 72.41 24 TYR A N 6
ATOM 6022 C CA . TYR A 1 24 ? 12.522 14.460 -19.522 1.00 14.13 24 TYR A CA 6
ATOM 6023 C C . TYR A 1 24 ? 11.557 13.389 -20.021 1.00 31.15 24 TYR A C 6
ATOM 6024 O O . TYR A 1 24 ? 10.944 13.513 -21.081 1.00 65.44 24 TYR A O 6
ATOM 6042 N N . PRO A 1 25 ? 11.417 12.309 -19.237 1.00 72.32 25 PRO A N 6
ATOM 6043 C CA . PRO A 1 25 ? 10.528 11.194 -19.577 1.00 2.44 25 PRO A CA 6
ATOM 6044 C C . PRO A 1 25 ? 9.055 11.577 -19.479 1.00 63.55 25 PRO A C 6
ATOM 6045 O O . PRO A 1 25 ? 8.674 12.416 -18.661 1.00 51.20 25 PRO A O 6
ATOM 6056 N N . LYS A 1 26 ? 8.230 10.958 -20.315 1.00 54.53 26 LYS A N 6
ATOM 6057 C CA . LYS A 1 26 ? 6.798 11.232 -20.322 1.00 52.21 26 LYS A CA 6
ATOM 6058 C C . LYS A 1 26 ? 6.094 10.476 -19.200 1.00 61.15 26 LYS A C 6
ATOM 6059 O O . LYS A 1 26 ? 6.594 9.462 -18.713 1.00 22.13 26 LYS A O 6
ATOM 6078 N N . TYR A 1 27 ? 4.931 10.975 -18.796 1.00 74.25 27 TYR A N 6
ATOM 6079 C CA . TYR A 1 27 ? 4.159 10.347 -17.731 1.00 30.43 27 TYR A CA 6
ATOM 6080 C C . TYR A 1 27 ? 3.975 8.856 -17.997 1.00 71.32 27 TYR A C 6
ATOM 6081 O O . TYR A 1 27 ? 3.337 8.463 -18.973 1.00 44.42 27 TYR A O 6
ATOM 6099 N N . GLU A 1 28 ? 4.539 8.031 -17.120 1.00 3.41 28 GLU A N 6
ATOM 6100 C CA . GLU A 1 28 ? 4.437 6.583 -17.260 1.00 41.33 28 GLU A CA 6
ATOM 6101 C C . GLU A 1 28 ? 3.580 5.988 -16.146 1.00 71.33 28 GLU A C 6
ATOM 6102 O O . GLU A 1 28 ? 3.980 5.934 -14.982 1.00 53.22 28 GLU A O 6
ATOM 6114 N N . PRO A 1 29 ? 2.374 5.530 -16.509 1.00 2.45 29 PRO A N 6
ATOM 6115 C CA . PRO A 1 29 ? 1.435 4.930 -15.557 1.00 23.32 29 PRO A CA 6
ATOM 6116 C C . PRO A 1 29 ? 1.908 3.571 -15.054 1.00 15.32 29 PRO A C 6
ATOM 6117 O O . PRO A 1 29 ? 2.230 2.684 -15.845 1.00 22.11 29 PRO A O 6
ATOM 6128 N N . GLY A 1 30 ? 1.947 3.412 -13.735 1.00 11.34 30 GLY A N 6
ATOM 6129 C CA . GLY A 1 30 ? 2.382 2.157 -13.150 1.00 1.40 30 GLY A CA 6
ATOM 6130 C C . GLY A 1 30 ? 3.770 2.247 -12.550 1.00 74.21 30 GLY A C 6
ATOM 6131 O O . GLY A 1 30 ? 4.447 1.233 -12.378 1.00 70.34 30 GLY A O 6
ATOM 6135 N N . LYS A 1 31 ? 4.197 3.464 -12.232 1.00 71.44 31 LYS A N 6
ATOM 6136 C CA . LYS A 1 31 ? 5.515 3.685 -11.647 1.00 53.23 31 LYS A CA 6
ATOM 6137 C C . LYS A 1 31 ? 5.462 4.775 -10.582 1.00 62.13 31 LYS A C 6
ATOM 6138 O O . LYS A 1 31 ? 5.152 5.929 -10.878 1.00 2.41 31 LYS A O 6
ATOM 6157 N N . GLU A 1 32 ? 5.768 4.403 -9.343 1.00 75.03 32 GLU A N 6
ATOM 6158 C CA . GLU A 1 32 ? 5.757 5.351 -8.236 1.00 44.32 32 GLU A CA 6
ATOM 6159 C C . GLU A 1 32 ? 6.514 6.625 -8.602 1.00 21.21 32 GLU A C 6
ATOM 6160 O O . GLU A 1 32 ? 7.488 6.587 -9.354 1.00 13.14 32 GLU A O 6
ATOM 6172 N N . TYR A 1 33 ? 6.059 7.752 -8.064 1.00 12.52 33 TYR A N 6
ATOM 6173 C CA . TYR A 1 33 ? 6.691 9.037 -8.336 1.00 31.32 33 TYR A CA 6
ATOM 6174 C C . TYR A 1 33 ? 6.974 9.789 -7.039 1.00 64.24 33 TYR A C 6
ATOM 6175 O O . TYR A 1 33 ? 6.054 10.234 -6.354 1.00 60.51 33 TYR A O 6
ATOM 6193 N N . ASN A 1 34 ? 8.254 9.927 -6.710 1.00 52.30 34 ASN A N 6
ATOM 6194 C CA . ASN A 1 34 ? 8.660 10.625 -5.496 1.00 61.45 34 ASN A CA 6
ATOM 6195 C C . ASN A 1 34 ? 8.572 12.137 -5.682 1.00 0.02 34 ASN A C 6
ATOM 6196 O O . ASN A 1 34 ? 8.318 12.623 -6.784 1.00 15.43 34 ASN A O 6
ATOM 6207 N N . GLN A 1 35 ? 8.785 12.875 -4.597 1.00 54.22 35 GLN A N 6
ATOM 6208 C CA . GLN A 1 35 ? 8.729 14.331 -4.642 1.00 2.11 35 GLN A CA 6
ATOM 6209 C C . GLN A 1 35 ? 9.845 14.892 -5.516 1.00 61.11 35 GLN A C 6
ATOM 6210 O O . GLN A 1 35 ? 10.995 14.466 -5.422 1.00 15.13 35 GLN A O 6
ATOM 6224 N N . GLY A 1 36 ? 9.497 15.853 -6.368 1.00 31.10 36 GLY A N 6
ATOM 6225 C CA . GLY A 1 36 ? 10.482 16.456 -7.248 1.00 0.33 36 GLY A CA 6
ATOM 6226 C C . GLY A 1 36 ? 10.501 15.815 -8.621 1.00 72.44 36 GLY A C 6
ATOM 6227 O O . GLY A 1 36 ? 10.993 16.407 -9.583 1.00 72.44 36 GLY A O 6
ATOM 6231 N N . ASP A 1 37 ? 9.969 14.601 -8.714 1.00 44.23 37 ASP A N 6
ATOM 6232 C CA . ASP A 1 37 ? 9.928 13.879 -9.981 1.00 61.42 37 ASP A CA 6
ATOM 6233 C C . ASP A 1 37 ? 9.160 14.672 -11.034 1.00 73.41 37 ASP A C 6
ATOM 6234 O O . ASP A 1 37 ? 8.049 15.142 -10.783 1.00 75.23 37 ASP A O 6
ATOM 6243 N N . ILE A 1 38 ? 9.759 14.816 -12.211 1.00 22.12 38 ILE A N 6
ATOM 6244 C CA . ILE A 1 38 ? 9.130 15.551 -13.302 1.00 70.13 38 ILE A CA 6
ATOM 6245 C C . ILE A 1 38 ? 8.915 14.655 -14.516 1.00 14.41 38 ILE A C 6
ATOM 6246 O O . ILE A 1 38 ? 9.783 13.859 -14.877 1.00 61.11 38 ILE A O 6
ATOM 6262 N N . VAL A 1 39 ? 7.752 14.790 -15.146 1.00 11.22 39 VAL A N 6
ATOM 6263 C CA . VAL A 1 39 ? 7.422 13.995 -16.322 1.00 53.35 39 VAL A CA 6
ATOM 6264 C C . VAL A 1 39 ? 6.667 14.825 -17.354 1.00 52.03 39 VAL A C 6
ATOM 6265 O O . VAL A 1 39 ? 6.035 15.825 -17.016 1.00 11.43 39 VAL A O 6
ATOM 6278 N N . GLU A 1 40 ? 6.738 14.404 -18.613 1.00 22.04 40 GLU A N 6
ATOM 6279 C CA . GLU A 1 40 ? 6.061 15.111 -19.693 1.00 33.10 40 GLU A CA 6
ATOM 6280 C C . GLU A 1 40 ? 4.714 14.465 -20.006 1.00 35.12 40 GLU A C 6
ATOM 6281 O O . GLU A 1 40 ? 4.633 13.261 -20.254 1.00 21.32 40 GLU A O 6
ATOM 6293 N N . TYR A 1 41 ? 3.659 15.272 -19.991 1.00 35.13 41 TYR A N 6
ATOM 6294 C CA . TYR A 1 41 ? 2.316 14.779 -20.270 1.00 25.13 41 TYR A CA 6
ATOM 6295 C C . TYR A 1 41 ? 1.522 15.795 -21.086 1.00 1.13 41 TYR A C 6
ATOM 6296 O O . TYR A 1 41 ? 1.436 16.967 -20.725 1.00 44.32 41 TYR A O 6
ATOM 6314 N N . ASN A 1 42 ? 0.942 15.333 -22.189 1.00 71.23 42 ASN A N 6
ATOM 6315 C CA . ASN A 1 42 ? 0.155 16.199 -23.058 1.00 2.40 42 ASN A CA 6
ATOM 6316 C C . ASN A 1 42 ? 0.978 17.397 -23.524 1.00 4.02 42 ASN A C 6
ATOM 6317 O O . ASN A 1 42 ? 0.433 18.458 -23.827 1.00 21.22 42 ASN A O 6
ATOM 6328 N N . GLY A 1 43 ? 2.294 17.219 -23.577 1.00 34.21 43 GLY A N 6
ATOM 6329 C CA . GLY A 1 43 ? 3.170 18.292 -24.007 1.00 74.42 43 GLY A CA 6
ATOM 6330 C C . GLY A 1 43 ? 3.419 19.311 -22.912 1.00 33.33 43 GLY A C 6
ATOM 6331 O O . GLY A 1 43 ? 3.775 20.456 -23.189 1.00 24.32 43 GLY A O 6
ATOM 6335 N N . LYS A 1 44 ? 3.229 18.895 -21.665 1.00 24.24 44 LYS A N 6
ATOM 6336 C CA . LYS A 1 44 ? 3.433 19.779 -20.523 1.00 52.12 44 LYS A CA 6
ATOM 6337 C C . LYS A 1 44 ? 4.504 19.224 -19.590 1.00 0.45 44 LYS A C 6
ATOM 6338 O O . LYS A 1 44 ? 5.086 18.170 -19.853 1.00 0.41 44 LYS A O 6
ATOM 6357 N N . LEU A 1 45 ? 4.759 19.937 -18.499 1.00 1.34 45 LEU A N 6
ATOM 6358 C CA . LEU A 1 45 ? 5.760 19.514 -17.525 1.00 10.24 45 LEU A CA 6
ATOM 6359 C C . LEU A 1 45 ? 5.239 19.686 -16.101 1.00 35.23 45 LEU A C 6
ATOM 6360 O O . LEU A 1 45 ? 5.047 20.806 -15.629 1.00 72.12 45 LEU A O 6
ATOM 6376 N N . TYR A 1 46 ? 5.016 18.567 -15.420 1.00 13.50 46 TYR A N 6
ATOM 6377 C CA . TYR A 1 46 ? 4.517 18.592 -14.050 1.00 72.25 46 TYR A CA 6
ATOM 6378 C C . TYR A 1 46 ? 5.548 18.012 -13.085 1.00 42.33 46 TYR A C 6
ATOM 6379 O O . TYR A 1 46 ? 6.396 17.208 -13.472 1.00 12.32 46 TYR A O 6
ATOM 6397 N N . LYS A 1 47 ? 5.468 18.428 -11.825 1.00 53.04 47 LYS A N 6
ATOM 6398 C CA . LYS A 1 47 ? 6.391 17.951 -10.803 1.00 23.44 47 LYS A CA 6
ATOM 6399 C C . LYS A 1 47 ? 5.639 17.533 -9.543 1.00 60.11 47 LYS A C 6
ATOM 6400 O O . LYS A 1 47 ? 4.962 18.347 -8.915 1.00 11.44 47 LYS A O 6
ATOM 6419 N N . ALA A 1 48 ? 5.763 16.261 -9.180 1.00 71.25 48 ALA A N 6
ATOM 6420 C CA . ALA A 1 48 ? 5.098 15.737 -7.994 1.00 44.31 48 ALA A CA 6
ATOM 6421 C C . ALA A 1 48 ? 5.589 16.440 -6.733 1.00 34.10 48 ALA A C 6
ATOM 6422 O O . ALA A 1 48 ? 6.760 16.334 -6.367 1.00 74.52 48 ALA A O 6
ATOM 6429 N N . LYS A 1 49 ? 4.688 17.157 -6.071 1.00 52.02 49 LYS A N 6
ATOM 6430 C CA . LYS A 1 49 ? 5.029 17.877 -4.850 1.00 60.12 49 LYS A CA 6
ATOM 6431 C C . LYS A 1 49 ? 5.562 16.922 -3.786 1.00 20.24 49 LYS A C 6
ATOM 6432 O O . LYS A 1 49 ? 6.580 17.193 -3.148 1.00 72.23 49 LYS A O 6
ATOM 6451 N N . TYR A 1 50 ? 4.869 15.804 -3.601 1.00 34.14 50 TYR A N 6
ATOM 6452 C CA . TYR A 1 50 ? 5.273 14.809 -2.614 1.00 1.31 50 TYR A CA 6
ATOM 6453 C C . TYR A 1 50 ? 4.976 13.398 -3.110 1.00 54.14 50 TYR A C 6
ATOM 6454 O O . TYR A 1 50 ? 4.396 13.213 -4.180 1.00 2.32 50 TYR A O 6
ATOM 6472 N N . TRP A 1 51 ? 5.378 12.406 -2.325 1.00 34.34 51 TRP A N 6
ATOM 6473 C CA . TRP A 1 51 ? 5.155 11.009 -2.683 1.00 60.44 51 TRP A CA 6
ATOM 6474 C C . TRP A 1 51 ? 3.702 10.774 -3.079 1.00 11.21 51 TRP A C 6
ATOM 6475 O O . TRP A 1 51 ? 2.802 10.825 -2.240 1.00 11.12 51 TRP A O 6
ATOM 6496 N N . THR A 1 52 ? 3.477 10.516 -4.363 1.00 55.13 52 THR A N 6
ATOM 6497 C CA . THR A 1 52 ? 2.133 10.273 -4.871 1.00 4.03 52 THR A CA 6
ATOM 6498 C C . THR A 1 52 ? 2.172 9.553 -6.214 1.00 61.34 52 THR A C 6
ATOM 6499 O O . THR A 1 52 ? 3.111 9.721 -6.993 1.00 72.04 52 THR A O 6
ATOM 6510 N N . THR A 1 53 ? 1.147 8.749 -6.480 1.00 62.33 53 THR A N 6
ATOM 6511 C CA . THR A 1 53 ? 1.066 8.003 -7.729 1.00 60.22 53 THR A CA 6
ATOM 6512 C C . THR A 1 53 ? -0.284 8.210 -8.406 1.00 12.44 53 THR A C 6
ATOM 6513 O O . THR A 1 53 ? -1.307 7.708 -7.940 1.00 33.05 53 THR A O 6
ATOM 6524 N N . SER A 1 54 ? -0.280 8.952 -9.509 1.00 52.20 54 SER A N 6
ATOM 6525 C CA . SER A 1 54 ? -1.505 9.227 -10.250 1.00 20.04 54 SER A CA 6
ATOM 6526 C C . SER A 1 54 ? -1.223 10.118 -11.456 1.00 21.53 54 SER A C 6
ATOM 6527 O O . SER A 1 54 ? -0.247 10.867 -11.491 1.00 71.21 54 SER A O 6
ATOM 6535 N N . PRO A 1 55 ? -2.098 10.035 -12.469 1.00 11.20 55 PRO A N 6
ATOM 6536 C CA . PRO A 1 55 ? -1.965 10.825 -13.696 1.00 60.23 55 PRO A CA 6
ATOM 6537 C C . PRO A 1 55 ? -2.228 12.309 -13.462 1.00 1.22 55 PRO A C 6
ATOM 6538 O O . PRO A 1 55 ? -3.020 12.694 -12.601 1.00 40.45 55 PRO A O 6
ATOM 6549 N N . PRO A 1 56 ? -1.551 13.162 -14.243 1.00 54.40 56 PRO A N 6
ATOM 6550 C CA . PRO A 1 56 ? -1.697 14.617 -14.140 1.00 22.31 56 PRO A CA 6
ATOM 6551 C C . PRO A 1 56 ? -3.060 15.099 -14.626 1.00 64.44 56 PRO A C 6
ATOM 6552 O O . PRO A 1 56 ? -3.540 14.675 -15.676 1.00 52.44 56 PRO A O 6
ATOM 6563 N N . SER A 1 57 ? -3.677 15.989 -13.856 1.00 25.44 57 SER A N 6
ATOM 6564 C CA . SER A 1 57 ? -4.986 16.526 -14.207 1.00 2.32 57 SER A CA 6
ATOM 6565 C C . SER A 1 57 ? -5.471 17.510 -13.147 1.00 4.53 57 SER A C 6
ATOM 6566 O O . SER A 1 57 ? -5.531 18.717 -13.384 1.00 60.10 57 SER A O 6
ATOM 6574 N N . ASP A 1 58 ? -5.818 16.986 -11.976 1.00 32.04 58 ASP A N 6
ATOM 6575 C CA . ASP A 1 58 ? -6.298 17.816 -10.877 1.00 52.11 58 ASP A CA 6
ATOM 6576 C C . ASP A 1 58 ? -5.713 17.349 -9.548 1.00 44.21 58 ASP A C 6
ATOM 6577 O O . ASP A 1 58 ? -5.955 16.223 -9.113 1.00 45.03 58 ASP A O 6
ATOM 6586 N N . ASP A 1 59 ? -4.941 18.221 -8.909 1.00 10.20 59 ASP A N 6
ATOM 6587 C CA . ASP A 1 59 ? -4.321 17.898 -7.628 1.00 42.43 59 ASP A CA 6
ATOM 6588 C C . ASP A 1 59 ? -4.959 18.701 -6.498 1.00 55.34 59 ASP A C 6
ATOM 6589 O O . ASP A 1 59 ? -4.449 19.738 -6.076 1.00 51.25 59 ASP A O 6
ATOM 6598 N N . PRO A 1 60 ? -6.103 18.211 -5.997 1.00 41.44 60 PRO A N 6
ATOM 6599 C CA . PRO A 1 60 ? -6.836 18.867 -4.911 1.00 2.22 60 PRO A CA 6
ATOM 6600 C C . PRO A 1 60 ? -6.099 18.778 -3.578 1.00 42.51 60 PRO A C 6
ATOM 6601 O O . PRO A 1 60 ? -6.456 19.455 -2.614 1.00 32.02 60 PRO A O 6
ATOM 6612 N N . TYR A 1 61 ? -5.070 17.939 -3.532 1.00 14.20 61 TYR A N 6
ATOM 6613 C CA . TYR A 1 61 ? -4.285 17.760 -2.317 1.00 60.41 61 TYR A CA 6
ATOM 6614 C C . TYR A 1 61 ? -2.865 18.283 -2.504 1.00 71.52 61 TYR A C 6
ATOM 6615 O O . TYR A 1 61 ? -2.067 18.296 -1.568 1.00 64.35 61 TYR A O 6
ATOM 6633 N N . GLY A 1 62 ? -2.556 18.716 -3.724 1.00 32.02 62 GLY A N 6
ATOM 6634 C CA . GLY A 1 62 ? -1.232 19.235 -4.014 1.00 24.25 62 GLY A CA 6
ATOM 6635 C C . GLY A 1 62 ? -0.215 18.135 -4.246 1.00 3.42 62 GLY A C 6
ATOM 6636 O O . GLY A 1 62 ? 0.865 18.144 -3.658 1.00 24.43 62 GLY A O 6
ATOM 6640 N N . SER A 1 63 ? -0.562 17.183 -5.107 1.00 3.34 63 SER A N 6
ATOM 6641 C CA . SER A 1 63 ? 0.325 16.067 -5.412 1.00 72.34 63 SER A CA 6
ATOM 6642 C C . SER A 1 63 ? 1.166 16.365 -6.651 1.00 21.04 63 SER A C 6
ATOM 6643 O O . SER A 1 63 ? 2.113 15.642 -6.960 1.00 5.14 63 SER A O 6
ATOM 6651 N N . TRP A 1 64 ? 0.811 17.433 -7.355 1.00 42.44 64 TRP A N 6
ATOM 6652 C CA . TRP A 1 64 ? 1.532 17.827 -8.561 1.00 4.10 64 TRP A CA 6
ATOM 6653 C C . TRP A 1 64 ? 1.715 19.340 -8.615 1.00 21.10 64 TRP A C 6
ATOM 6654 O O . TRP A 1 64 ? 1.002 20.084 -7.943 1.00 51.25 64 TRP A O 6
ATOM 6675 N N . GLU A 1 65 ? 2.676 19.787 -9.418 1.00 12.11 65 GLU A N 6
ATOM 6676 C CA . GLU A 1 65 ? 2.952 21.211 -9.558 1.00 11.51 65 GLU A CA 6
ATOM 6677 C C . GLU A 1 65 ? 3.438 21.535 -10.969 1.00 4.33 65 GLU A C 6
ATOM 6678 O O . GLU A 1 65 ? 4.500 21.077 -11.391 1.00 60.32 65 GLU A O 6
ATOM 6690 N N . TYR A 1 66 ? 2.653 22.326 -11.692 1.00 31.45 66 TYR A N 6
ATOM 6691 C CA . TYR A 1 66 ? 3.001 22.708 -13.054 1.00 42.35 66 TYR A CA 6
ATOM 6692 C C . TYR A 1 66 ? 4.147 23.716 -13.062 1.00 50.54 66 TYR A C 6
ATOM 6693 O O . TYR A 1 66 ? 3.989 24.857 -12.626 1.00 31.33 66 TYR A O 6
ATOM 6711 N N . LEU A 1 67 ? 5.299 23.286 -13.562 1.00 72.22 67 LEU A N 6
ATOM 6712 C CA . LEU A 1 67 ? 6.474 24.148 -13.628 1.00 63.34 67 LEU A CA 6
ATOM 6713 C C . LEU A 1 67 ? 6.616 24.770 -15.014 1.00 23.25 67 LEU A C 6
ATOM 6714 O O . LEU A 1 67 ? 7.078 25.901 -15.153 1.00 22.11 67 LEU A O 6
ATOM 6730 N N . GLY A 1 68 ? 6.212 24.022 -16.036 1.00 61.24 68 GLY A N 6
ATOM 6731 C CA . GLY A 1 68 ? 6.300 24.517 -17.397 1.00 71.44 68 GLY A CA 6
ATOM 6732 C C . GLY A 1 68 ? 5.717 23.548 -18.406 1.00 71.11 68 GLY A C 6
ATOM 6733 O O . GLY A 1 68 ? 4.919 22.681 -18.052 1.00 54.03 68 GLY A O 6
ATOM 6737 N N . GLU A 1 69 ? 6.115 23.695 -19.666 1.00 23.52 69 GLU A N 6
ATOM 6738 C CA . GLU A 1 69 ? 5.624 22.826 -20.729 1.00 64.34 69 GLU A CA 6
ATOM 6739 C C . GLU A 1 69 ? 6.781 22.253 -21.541 1.00 50.20 69 GLU A C 6
ATOM 6740 O O . GLU A 1 69 ? 7.888 22.789 -21.527 1.00 73.43 69 GLU A O 6
ATOM 6752 N N . ALA A 1 70 ? 6.515 21.160 -22.249 1.00 73.32 70 ALA A N 6
ATOM 6753 C CA . ALA A 1 70 ? 7.533 20.515 -23.069 1.00 2.53 70 ALA A CA 6
ATOM 6754 C C . ALA A 1 70 ? 7.909 21.385 -24.263 1.00 14.52 70 ALA A C 6
ATOM 6755 O O . ALA A 1 70 ? 9.088 21.623 -24.522 1.00 33.10 70 ALA A O 6
ATOM 6762 N N . GLU A 1 71 ? 6.898 21.856 -24.988 1.00 35.01 71 GLU A N 6
ATOM 6763 C CA . GLU A 1 71 ? 7.125 22.698 -26.156 1.00 41.05 71 GLU A CA 6
ATOM 6764 C C . GLU A 1 71 ? 6.703 24.138 -25.879 1.00 71.00 71 GLU A C 6
ATOM 6765 O O . GLU A 1 71 ? 5.517 24.466 -25.830 1.00 52.13 71 GLU A O 6
ATOM 6777 N N . PRO A 1 72 ? 7.697 25.020 -25.692 1.00 42.32 72 PRO A N 6
ATOM 6778 C CA . PRO A 1 72 ? 7.454 26.439 -25.416 1.00 44.21 72 PRO A CA 6
ATOM 6779 C C . PRO A 1 72 ? 6.894 27.177 -26.627 1.00 63.31 72 PRO A C 6
ATOM 6780 O O . PRO A 1 72 ? 7.361 26.992 -27.751 1.00 55.32 72 PRO A O 6
ATOM 6791 N N . THR A 1 73 ? 5.891 28.018 -26.390 1.00 74.21 73 THR A N 6
ATOM 6792 C CA . THR A 1 73 ? 5.268 28.784 -27.461 1.00 40.54 73 THR A CA 6
ATOM 6793 C C . THR A 1 73 ? 5.439 30.282 -27.237 1.00 52.30 73 THR A C 6
ATOM 6794 O O . THR A 1 73 ? 6.530 30.826 -27.411 1.00 14.45 73 THR A O 6
ATOM 6805 N N . GLY A 1 1 ? 31.771 6.171 -3.984 1.00 23.13 1 GLY A N 7
ATOM 6806 C CA . GLY A 1 1 ? 30.694 7.144 -3.949 1.00 61.41 1 GLY A CA 7
ATOM 6807 C C . GLY A 1 1 ? 29.326 6.498 -4.023 1.00 53.22 1 GLY A C 7
ATOM 6808 O O . GLY A 1 1 ? 28.597 6.649 -5.003 1.00 11.40 1 GLY A O 7
ATOM 6812 N N . PRO A 1 2 ? 28.959 5.757 -2.967 1.00 52.23 2 PRO A N 7
ATOM 6813 C CA . PRO A 1 2 ? 27.667 5.069 -2.893 1.00 41.23 2 PRO A CA 7
ATOM 6814 C C . PRO A 1 2 ? 26.501 6.040 -2.740 1.00 71.30 2 PRO A C 7
ATOM 6815 O O . PRO A 1 2 ? 26.655 7.127 -2.183 1.00 20.44 2 PRO A O 7
ATOM 6826 N N . SER A 1 3 ? 25.335 5.641 -3.236 1.00 54.35 3 SER A N 7
ATOM 6827 C CA . SER A 1 3 ? 24.144 6.478 -3.158 1.00 10.32 3 SER A CA 7
ATOM 6828 C C . SER A 1 3 ? 23.165 5.934 -2.121 1.00 24.01 3 SER A C 7
ATOM 6829 O O . SER A 1 3 ? 23.159 4.740 -1.822 1.00 0.15 3 SER A O 7
ATOM 6837 N N . THR A 1 4 ? 22.338 6.821 -1.574 1.00 54.34 4 THR A N 7
ATOM 6838 C CA . THR A 1 4 ? 21.356 6.431 -0.571 1.00 42.21 4 THR A CA 7
ATOM 6839 C C . THR A 1 4 ? 19.979 6.994 -0.903 1.00 4.12 4 THR A C 7
ATOM 6840 O O . THR A 1 4 ? 18.978 6.277 -0.862 1.00 41.04 4 THR A O 7
ATOM 6851 N N . SER A 1 5 ? 19.934 8.281 -1.230 1.00 41.42 5 SER A N 7
ATOM 6852 C CA . SER A 1 5 ? 18.678 8.941 -1.566 1.00 3.34 5 SER A CA 7
ATOM 6853 C C . SER A 1 5 ? 18.874 9.937 -2.706 1.00 21.43 5 SER A C 7
ATOM 6854 O O . SER A 1 5 ? 19.995 10.165 -3.157 1.00 63.14 5 SER A O 7
ATOM 6862 N N . MET A 1 6 ? 17.775 10.525 -3.165 1.00 54.43 6 MET A N 7
ATOM 6863 C CA . MET A 1 6 ? 17.826 11.497 -4.252 1.00 52.21 6 MET A CA 7
ATOM 6864 C C . MET A 1 6 ? 16.534 12.305 -4.319 1.00 22.15 6 MET A C 7
ATOM 6865 O O . MET A 1 6 ? 15.489 11.864 -3.840 1.00 75.03 6 MET A O 7
ATOM 6879 N N . GLU A 1 7 ? 16.613 13.491 -4.914 1.00 54.21 7 GLU A N 7
ATOM 6880 C CA . GLU A 1 7 ? 15.450 14.360 -5.042 1.00 44.12 7 GLU A CA 7
ATOM 6881 C C . GLU A 1 7 ? 14.903 14.332 -6.466 1.00 3.02 7 GLU A C 7
ATOM 6882 O O . GLU A 1 7 ? 14.305 15.301 -6.933 1.00 23.43 7 GLU A O 7
ATOM 6894 N N . ASN A 1 8 ? 15.111 13.213 -7.151 1.00 74.04 8 ASN A N 7
ATOM 6895 C CA . ASN A 1 8 ? 14.640 13.057 -8.523 1.00 60.52 8 ASN A CA 7
ATOM 6896 C C . ASN A 1 8 ? 15.038 11.695 -9.084 1.00 3.13 8 ASN A C 7
ATOM 6897 O O . ASN A 1 8 ? 16.200 11.462 -9.417 1.00 25.30 8 ASN A O 7
ATOM 6908 N N . LEU A 1 9 ? 14.064 10.797 -9.186 1.00 21.14 9 LEU A N 7
ATOM 6909 C CA . LEU A 1 9 ? 14.310 9.457 -9.706 1.00 30.33 9 LEU A CA 7
ATOM 6910 C C . LEU A 1 9 ? 14.262 9.448 -11.230 1.00 74.34 9 LEU A C 7
ATOM 6911 O O . LEU A 1 9 ? 14.728 8.505 -11.871 1.00 43.51 9 LEU A O 7
ATOM 6927 N N . VAL A 1 10 ? 13.700 10.506 -11.807 1.00 0.02 10 VAL A N 7
ATOM 6928 C CA . VAL A 1 10 ? 13.596 10.622 -13.256 1.00 31.41 10 VAL A CA 7
ATOM 6929 C C . VAL A 1 10 ? 14.947 10.392 -13.925 1.00 23.43 10 VAL A C 7
ATOM 6930 O O . VAL A 1 10 ? 15.017 9.919 -15.059 1.00 70.40 10 VAL A O 7
ATOM 6943 N N . SER A 1 11 ? 16.018 10.729 -13.214 1.00 11.04 11 SER A N 7
ATOM 6944 C CA . SER A 1 11 ? 17.368 10.563 -13.738 1.00 53.44 11 SER A CA 7
ATOM 6945 C C . SER A 1 11 ? 17.732 9.085 -13.841 1.00 61.32 11 SER A C 7
ATOM 6946 O O . SER A 1 11 ? 18.360 8.654 -14.809 1.00 41.02 11 SER A O 7
ATOM 6954 N N . LEU A 1 12 ? 17.336 8.313 -12.836 1.00 0.03 12 LEU A N 7
ATOM 6955 C CA . LEU A 1 12 ? 17.620 6.883 -12.810 1.00 55.31 12 LEU A CA 7
ATOM 6956 C C . LEU A 1 12 ? 16.357 6.072 -13.085 1.00 30.42 12 LEU A C 7
ATOM 6957 O O . LEU A 1 12 ? 16.240 4.924 -12.655 1.00 23.55 12 LEU A O 7
ATOM 6973 N N . GLN A 1 13 ? 15.416 6.675 -13.803 1.00 60.05 13 GLN A N 7
ATOM 6974 C CA . GLN A 1 13 ? 14.164 6.008 -14.136 1.00 3.32 13 GLN A CA 7
ATOM 6975 C C . GLN A 1 13 ? 14.308 5.182 -15.410 1.00 63.20 13 GLN A C 7
ATOM 6976 O O . GLN A 1 13 ? 13.823 4.054 -15.487 1.00 20.01 13 GLN A O 7
ATOM 6990 N N . ASN A 1 14 ? 14.977 5.752 -16.406 1.00 62.54 14 ASN A N 7
ATOM 6991 C CA . ASN A 1 14 ? 15.185 5.068 -17.678 1.00 5.03 14 ASN A CA 7
ATOM 6992 C C . ASN A 1 14 ? 16.485 5.522 -18.333 1.00 75.44 14 ASN A C 7
ATOM 6993 O O . ASN A 1 14 ? 17.317 4.700 -18.722 1.00 45.32 14 ASN A O 7
ATOM 7004 N N . LEU A 1 15 ? 16.656 6.833 -18.451 1.00 41.23 15 LEU A N 7
ATOM 7005 C CA . LEU A 1 15 ? 17.856 7.398 -19.060 1.00 11.13 15 LEU A CA 7
ATOM 7006 C C . LEU A 1 15 ? 18.735 8.069 -18.009 1.00 33.22 15 LEU A C 7
ATOM 7007 O O . LEU A 1 15 ? 18.330 9.046 -17.378 1.00 34.32 15 LEU A O 7
ATOM 7023 N N . LEU A 1 16 ? 19.940 7.539 -17.829 1.00 2.13 16 LEU A N 7
ATOM 7024 C CA . LEU A 1 16 ? 20.879 8.088 -16.856 1.00 2.31 16 LEU A CA 7
ATOM 7025 C C . LEU A 1 16 ? 21.635 9.277 -17.440 1.00 33.33 16 LEU A C 7
ATOM 7026 O O . LEU A 1 16 ? 22.866 9.289 -17.468 1.00 12.03 16 LEU A O 7
ATOM 7042 N N . VAL A 1 17 ? 20.891 10.275 -17.903 1.00 24.22 17 VAL A N 7
ATOM 7043 C CA . VAL A 1 17 ? 21.491 11.471 -18.483 1.00 24.01 17 VAL A CA 7
ATOM 7044 C C . VAL A 1 17 ? 20.576 12.680 -18.321 1.00 10.11 17 VAL A C 7
ATOM 7045 O O . VAL A 1 17 ? 19.358 12.538 -18.208 1.00 10.24 17 VAL A O 7
ATOM 7058 N N . TYR A 1 18 ? 21.170 13.867 -18.312 1.00 42.34 18 TYR A N 7
ATOM 7059 C CA . TYR A 1 18 ? 20.408 15.101 -18.163 1.00 64.31 18 TYR A CA 7
ATOM 7060 C C . TYR A 1 18 ? 20.257 15.814 -19.504 1.00 23.54 18 TYR A C 7
ATOM 7061 O O . TYR A 1 18 ? 20.080 17.032 -19.556 1.00 74.23 18 TYR A O 7
ATOM 7079 N N . VAL A 1 19 ? 20.326 15.046 -20.585 1.00 62.13 19 VAL A N 7
ATOM 7080 C CA . VAL A 1 19 ? 20.196 15.602 -21.927 1.00 25.13 19 VAL A CA 7
ATOM 7081 C C . VAL A 1 19 ? 18.882 16.359 -22.082 1.00 42.15 19 VAL A C 7
ATOM 7082 O O . VAL A 1 19 ? 18.761 17.246 -22.927 1.00 4.35 19 VAL A O 7
ATOM 7095 N N . ASN A 1 20 ? 17.899 16.003 -21.261 1.00 53.44 20 ASN A N 7
ATOM 7096 C CA . ASN A 1 20 ? 16.593 16.649 -21.308 1.00 24.02 20 ASN A CA 7
ATOM 7097 C C . ASN A 1 20 ? 16.734 18.167 -21.259 1.00 72.41 20 ASN A C 7
ATOM 7098 O O . ASN A 1 20 ? 17.735 18.691 -20.771 1.00 62.43 20 ASN A O 7
ATOM 7109 N N . TRP A 1 21 ? 15.726 18.867 -21.766 1.00 20.20 21 TRP A N 7
ATOM 7110 C CA . TRP A 1 21 ? 15.738 20.325 -21.780 1.00 14.01 21 TRP A CA 7
ATOM 7111 C C . TRP A 1 21 ? 14.411 20.876 -22.289 1.00 53.41 21 TRP A C 7
ATOM 7112 O O . TRP A 1 21 ? 13.927 21.900 -21.807 1.00 50.41 21 TRP A O 7
ATOM 7133 N N . SER A 1 22 ? 13.826 20.189 -23.265 1.00 43.50 22 SER A N 7
ATOM 7134 C CA . SER A 1 22 ? 12.554 20.613 -23.842 1.00 34.21 22 SER A CA 7
ATOM 7135 C C . SER A 1 22 ? 11.684 19.406 -24.184 1.00 31.40 22 SER A C 7
ATOM 7136 O O . SER A 1 22 ? 10.522 19.332 -23.785 1.00 71.34 22 SER A O 7
ATOM 7144 N N . SER A 1 23 ? 12.257 18.463 -24.924 1.00 52.45 23 SER A N 7
ATOM 7145 C CA . SER A 1 23 ? 11.533 17.261 -25.324 1.00 70.55 23 SER A CA 7
ATOM 7146 C C . SER A 1 23 ? 11.635 16.184 -24.250 1.00 21.14 23 SER A C 7
ATOM 7147 O O . SER A 1 23 ? 11.951 15.030 -24.539 1.00 71.42 23 SER A O 7
ATOM 7155 N N . TYR A 1 24 ? 11.364 16.569 -23.007 1.00 5.42 24 TYR A N 7
ATOM 7156 C CA . TYR A 1 24 ? 11.427 15.638 -21.888 1.00 0.25 24 TYR A CA 7
ATOM 7157 C C . TYR A 1 24 ? 10.616 14.378 -22.180 1.00 43.42 24 TYR A C 7
ATOM 7158 O O . TYR A 1 24 ? 9.750 14.356 -23.056 1.00 33.34 24 TYR A O 7
ATOM 7176 N N . PRO A 1 25 ? 10.901 13.304 -21.429 1.00 42.11 25 PRO A N 7
ATOM 7177 C CA . PRO A 1 25 ? 10.210 12.021 -21.587 1.00 42.21 25 PRO A CA 7
ATOM 7178 C C . PRO A 1 25 ? 8.759 12.083 -21.122 1.00 25.24 25 PRO A C 7
ATOM 7179 O O . PRO A 1 25 ? 8.402 12.903 -20.276 1.00 22.42 25 PRO A O 7
ATOM 7190 N N . LYS A 1 26 ? 7.926 11.212 -21.679 1.00 52.12 26 LYS A N 7
ATOM 7191 C CA . LYS A 1 26 ? 6.513 11.165 -21.321 1.00 40.11 26 LYS A CA 7
ATOM 7192 C C . LYS A 1 26 ? 6.313 10.449 -19.990 1.00 31.15 26 LYS A C 7
ATOM 7193 O O . LYS A 1 26 ? 6.976 9.451 -19.704 1.00 73.02 26 LYS A O 7
ATOM 7212 N N . TYR A 1 27 ? 5.395 10.962 -19.179 1.00 71.51 27 TYR A N 7
ATOM 7213 C CA . TYR A 1 27 ? 5.109 10.371 -17.876 1.00 41.04 27 TYR A CA 7
ATOM 7214 C C . TYR A 1 27 ? 4.844 8.874 -18.004 1.00 45.20 27 TYR A C 7
ATOM 7215 O O . TYR A 1 27 ? 3.946 8.452 -18.733 1.00 25.55 27 TYR A O 7
ATOM 7233 N N . GLU A 1 28 ? 5.632 8.077 -17.290 1.00 22.22 28 GLU A N 7
ATOM 7234 C CA . GLU A 1 28 ? 5.483 6.627 -17.322 1.00 73.23 28 GLU A CA 7
ATOM 7235 C C . GLU A 1 28 ? 4.620 6.142 -16.161 1.00 41.22 28 GLU A C 7
ATOM 7236 O O . GLU A 1 28 ? 5.036 6.143 -15.003 1.00 42.02 28 GLU A O 7
ATOM 7248 N N . PRO A 1 29 ? 3.387 5.718 -16.478 1.00 61.14 29 PRO A N 7
ATOM 7249 C CA . PRO A 1 29 ? 2.439 5.223 -15.477 1.00 4.05 29 PRO A CA 7
ATOM 7250 C C . PRO A 1 29 ? 2.860 3.877 -14.896 1.00 3.10 29 PRO A C 7
ATOM 7251 O O . PRO A 1 29 ? 3.131 2.929 -15.632 1.00 42.25 29 PRO A O 7
ATOM 7262 N N . GLY A 1 30 ? 2.912 3.799 -13.569 1.00 43.42 30 GLY A N 7
ATOM 7263 C CA . GLY A 1 30 ? 3.299 2.565 -12.913 1.00 24.42 30 GLY A CA 7
ATOM 7264 C C . GLY A 1 30 ? 4.680 2.647 -12.292 1.00 51.53 30 GLY A C 7
ATOM 7265 O O . GLY A 1 30 ? 5.333 1.627 -12.074 1.00 5.10 30 GLY A O 7
ATOM 7269 N N . LYS A 1 31 ? 5.127 3.865 -12.009 1.00 65.53 31 LYS A N 7
ATOM 7270 C CA . LYS A 1 31 ? 6.440 4.079 -11.410 1.00 64.52 31 LYS A CA 7
ATOM 7271 C C . LYS A 1 31 ? 6.395 5.213 -10.390 1.00 35.34 31 LYS A C 7
ATOM 7272 O O . LYS A 1 31 ? 6.062 6.349 -10.725 1.00 73.03 31 LYS A O 7
ATOM 7291 N N . GLU A 1 32 ? 6.732 4.895 -9.144 1.00 62.51 32 GLU A N 7
ATOM 7292 C CA . GLU A 1 32 ? 6.731 5.889 -8.076 1.00 35.14 32 GLU A CA 7
ATOM 7293 C C . GLU A 1 32 ? 7.473 7.150 -8.505 1.00 42.42 32 GLU A C 7
ATOM 7294 O O . GLU A 1 32 ? 8.352 7.105 -9.367 1.00 31.54 32 GLU A O 7
ATOM 7306 N N . TYR A 1 33 ? 7.111 8.277 -7.901 1.00 53.51 33 TYR A N 7
ATOM 7307 C CA . TYR A 1 33 ? 7.739 9.552 -8.223 1.00 64.53 33 TYR A CA 7
ATOM 7308 C C . TYR A 1 33 ? 8.010 10.360 -6.957 1.00 24.11 33 TYR A C 7
ATOM 7309 O O . TYR A 1 33 ? 7.083 10.780 -6.265 1.00 52.04 33 TYR A O 7
ATOM 7327 N N . ASN A 1 34 ? 9.288 10.575 -6.661 1.00 53.24 34 ASN A N 7
ATOM 7328 C CA . ASN A 1 34 ? 9.683 11.333 -5.480 1.00 13.30 34 ASN A CA 7
ATOM 7329 C C . ASN A 1 34 ? 9.609 12.833 -5.746 1.00 12.13 34 ASN A C 7
ATOM 7330 O O . ASN A 1 34 ? 9.323 13.261 -6.864 1.00 3.01 34 ASN A O 7
ATOM 7341 N N . GLN A 1 35 ? 9.869 13.626 -4.711 1.00 12.33 35 GLN A N 7
ATOM 7342 C CA . GLN A 1 35 ? 9.830 15.078 -4.833 1.00 34.43 35 GLN A CA 7
ATOM 7343 C C . GLN A 1 35 ? 10.958 15.578 -5.730 1.00 61.33 35 GLN A C 7
ATOM 7344 O O . GLN A 1 35 ? 12.118 15.211 -5.549 1.00 33.30 35 GLN A O 7
ATOM 7358 N N . GLY A 1 36 ? 10.608 16.419 -6.698 1.00 75.04 36 GLY A N 7
ATOM 7359 C CA . GLY A 1 36 ? 11.602 16.956 -7.610 1.00 30.50 36 GLY A CA 7
ATOM 7360 C C . GLY A 1 36 ? 11.549 16.303 -8.977 1.00 11.41 36 GLY A C 7
ATOM 7361 O O . GLY A 1 36 ? 11.997 16.881 -9.967 1.00 25.23 36 GLY A O 7
ATOM 7365 N N . ASP A 1 37 ? 11.000 15.094 -9.032 1.00 3.45 37 ASP A N 7
ATOM 7366 C CA . ASP A 1 37 ? 10.890 14.361 -10.288 1.00 41.31 37 ASP A CA 7
ATOM 7367 C C . ASP A 1 37 ? 10.105 15.166 -11.320 1.00 43.03 37 ASP A C 7
ATOM 7368 O O . ASP A 1 37 ? 9.022 15.675 -11.031 1.00 43.11 37 ASP A O 7
ATOM 7377 N N . ILE A 1 38 ? 10.659 15.277 -12.522 1.00 73.41 38 ILE A N 7
ATOM 7378 C CA . ILE A 1 38 ? 10.012 16.019 -13.596 1.00 5.53 38 ILE A CA 7
ATOM 7379 C C . ILE A 1 38 ? 9.727 15.119 -14.793 1.00 71.21 38 ILE A C 7
ATOM 7380 O O . ILE A 1 38 ? 10.597 14.374 -15.244 1.00 34.12 38 ILE A O 7
ATOM 7396 N N . VAL A 1 39 ? 8.503 15.194 -15.306 1.00 52.33 39 VAL A N 7
ATOM 7397 C CA . VAL A 1 39 ? 8.104 14.388 -16.455 1.00 25.55 39 VAL A CA 7
ATOM 7398 C C . VAL A 1 39 ? 7.141 15.153 -17.354 1.00 12.45 39 VAL A C 7
ATOM 7399 O O . VAL A 1 39 ? 6.326 15.943 -16.878 1.00 73.14 39 VAL A O 7
ATOM 7412 N N . GLU A 1 40 ? 7.238 14.911 -18.658 1.00 32.25 40 GLU A N 7
ATOM 7413 C CA . GLU A 1 40 ? 6.375 15.578 -19.625 1.00 61.01 40 GLU A CA 7
ATOM 7414 C C . GLU A 1 40 ? 5.087 14.787 -19.841 1.00 21.42 40 GLU A C 7
ATOM 7415 O O . GLU A 1 40 ? 5.086 13.557 -19.793 1.00 52.23 40 GLU A O 7
ATOM 7427 N N . TYR A 1 41 ? 3.993 15.503 -20.078 1.00 32.44 41 TYR A N 7
ATOM 7428 C CA . TYR A 1 41 ? 2.699 14.869 -20.298 1.00 2.00 41 TYR A CA 7
ATOM 7429 C C . TYR A 1 41 ? 1.789 15.766 -21.132 1.00 41.41 41 TYR A C 7
ATOM 7430 O O . TYR A 1 41 ? 1.540 16.918 -20.778 1.00 14.21 41 TYR A O 7
ATOM 7448 N N . ASN A 1 42 ? 1.295 15.227 -22.243 1.00 63.30 42 ASN A N 7
ATOM 7449 C CA . ASN A 1 42 ? 0.413 15.977 -23.129 1.00 5.12 42 ASN A CA 7
ATOM 7450 C C . ASN A 1 42 ? 1.067 17.283 -23.571 1.00 14.11 42 ASN A C 7
ATOM 7451 O O . ASN A 1 42 ? 0.384 18.256 -23.886 1.00 52.41 42 ASN A O 7
ATOM 7462 N N . GLY A 1 43 ? 2.396 17.293 -23.594 1.00 25.21 43 GLY A N 7
ATOM 7463 C CA . GLY A 1 43 ? 3.121 18.484 -23.999 1.00 54.41 43 GLY A CA 7
ATOM 7464 C C . GLY A 1 43 ? 3.288 19.476 -22.867 1.00 31.24 43 GLY A C 7
ATOM 7465 O O . GLY A 1 43 ? 3.476 20.670 -23.099 1.00 24.20 43 GLY A O 7
ATOM 7469 N N . LYS A 1 44 ? 3.220 18.982 -21.635 1.00 63.00 44 LYS A N 7
ATOM 7470 C CA . LYS A 1 44 ? 3.364 19.833 -20.460 1.00 31.34 44 LYS A CA 7
ATOM 7471 C C . LYS A 1 44 ? 4.565 19.404 -19.622 1.00 51.23 44 LYS A C 7
ATOM 7472 O O . LYS A 1 44 ? 5.299 18.488 -19.995 1.00 62.34 44 LYS A O 7
ATOM 7491 N N . LEU A 1 45 ? 4.758 20.070 -18.489 1.00 31.24 45 LEU A N 7
ATOM 7492 C CA . LEU A 1 45 ? 5.869 19.757 -17.596 1.00 54.42 45 LEU A CA 7
ATOM 7493 C C . LEU A 1 45 ? 5.454 19.904 -16.137 1.00 63.00 45 LEU A C 7
ATOM 7494 O O . LEU A 1 45 ? 5.193 21.011 -15.664 1.00 20.42 45 LEU A O 7
ATOM 7510 N N . TYR A 1 46 ? 5.396 18.784 -15.427 1.00 11.52 46 TYR A N 7
ATOM 7511 C CA . TYR A 1 46 ? 5.012 18.788 -14.020 1.00 52.23 46 TYR A CA 7
ATOM 7512 C C . TYR A 1 46 ? 6.159 18.300 -13.142 1.00 24.43 46 TYR A C 7
ATOM 7513 O O . TYR A 1 46 ? 7.034 17.560 -13.594 1.00 44.12 46 TYR A O 7
ATOM 7531 N N . LYS A 1 47 ? 6.149 18.719 -11.881 1.00 1.13 47 LYS A N 7
ATOM 7532 C CA . LYS A 1 47 ? 7.186 18.325 -10.934 1.00 32.31 47 LYS A CA 7
ATOM 7533 C C . LYS A 1 47 ? 6.573 17.839 -9.625 1.00 62.10 47 LYS A C 7
ATOM 7534 O O . LYS A 1 47 ? 5.948 18.611 -8.898 1.00 11.04 47 LYS A O 7
ATOM 7553 N N . ALA A 1 48 ? 6.757 16.556 -9.331 1.00 5.54 48 ALA A N 7
ATOM 7554 C CA . ALA A 1 48 ? 6.224 15.969 -8.108 1.00 72.31 48 ALA A CA 7
ATOM 7555 C C . ALA A 1 48 ? 6.686 16.746 -6.880 1.00 0.52 48 ALA A C 7
ATOM 7556 O O . ALA A 1 48 ? 7.884 16.889 -6.636 1.00 65.22 48 ALA A O 7
ATOM 7563 N N . LYS A 1 49 ? 5.727 17.248 -6.108 1.00 42.24 49 LYS A N 7
ATOM 7564 C CA . LYS A 1 49 ? 6.033 18.010 -4.904 1.00 64.24 49 LYS A CA 7
ATOM 7565 C C . LYS A 1 49 ? 6.556 17.097 -3.800 1.00 62.51 49 LYS A C 7
ATOM 7566 O O . LYS A 1 49 ? 7.576 17.386 -3.173 1.00 73.12 49 LYS A O 7
ATOM 7585 N N . TYR A 1 50 ? 5.853 15.995 -3.568 1.00 25.20 50 TYR A N 7
ATOM 7586 C CA . TYR A 1 50 ? 6.245 15.040 -2.539 1.00 70.42 50 TYR A CA 7
ATOM 7587 C C . TYR A 1 50 ? 6.005 13.607 -3.004 1.00 5.45 50 TYR A C 7
ATOM 7588 O O . TYR A 1 50 ? 5.399 13.377 -4.050 1.00 14.42 50 TYR A O 7
ATOM 7606 N N . TRP A 1 51 ? 6.483 12.649 -2.219 1.00 2.03 51 TRP A N 7
ATOM 7607 C CA . TRP A 1 51 ? 6.320 11.238 -2.549 1.00 53.24 51 TRP A CA 7
ATOM 7608 C C . TRP A 1 51 ? 4.865 10.920 -2.877 1.0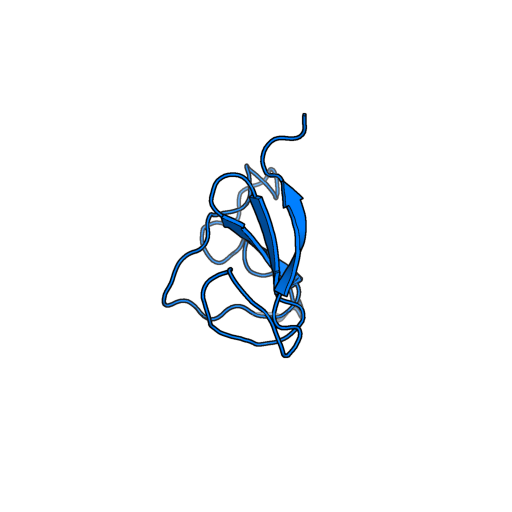0 24.30 51 TRP A C 7
ATOM 7609 O O . TRP A 1 51 ? 3.993 10.991 -2.011 1.00 5.30 51 TRP A O 7
ATOM 7630 N N . THR A 1 52 ? 4.609 10.569 -4.134 1.00 20.43 52 THR A N 7
ATOM 7631 C CA . THR A 1 52 ? 3.260 10.241 -4.575 1.00 3.51 52 THR A CA 7
ATOM 7632 C C . THR A 1 52 ? 3.285 9.441 -5.872 1.00 42.30 52 THR A C 7
ATOM 7633 O O . THR A 1 52 ? 4.217 9.559 -6.669 1.00 0.04 52 THR A O 7
ATOM 7644 N N . THR A 1 53 ? 2.254 8.628 -6.081 1.00 31.34 53 THR A N 7
ATOM 7645 C CA . THR A 1 53 ? 2.159 7.807 -7.281 1.00 55.20 53 THR A CA 7
ATOM 7646 C C . THR A 1 53 ? 0.803 7.978 -7.958 1.00 60.12 53 THR A C 7
ATOM 7647 O O . THR A 1 53 ? -0.216 7.504 -7.456 1.00 44.34 53 THR A O 7
ATOM 7658 N N . SER A 1 54 ? 0.799 8.658 -9.100 1.00 44.34 54 SER A N 7
ATOM 7659 C CA . SER A 1 54 ? -0.433 8.896 -9.844 1.00 35.34 54 SER A CA 7
ATOM 7660 C C . SER A 1 54 ? -0.166 9.751 -11.078 1.00 72.43 54 SER A C 7
ATOM 7661 O O . SER A 1 54 ? 0.756 10.567 -11.112 1.00 44.32 54 SER A O 7
ATOM 7669 N N . PRO A 1 55 ? -0.991 9.562 -12.119 1.00 33.21 55 PRO A N 7
ATOM 7670 C CA . PRO A 1 55 ? -0.865 10.306 -13.375 1.00 30.22 55 PRO A CA 7
ATOM 7671 C C . PRO A 1 55 ? -1.241 11.775 -13.218 1.00 40.32 55 PRO A C 7
ATOM 7672 O O . PRO A 1 55 ? -2.007 12.153 -12.332 1.00 22.21 55 PRO A O 7
ATOM 7683 N N . PRO A 1 56 ? -0.692 12.626 -14.099 1.00 11.45 56 PRO A N 7
ATOM 7684 C CA . PRO A 1 56 ? -0.959 14.067 -14.080 1.00 23.52 56 PRO A CA 7
ATOM 7685 C C . PRO A 1 56 ? -2.386 14.400 -14.500 1.00 35.03 56 PRO A C 7
ATOM 7686 O O . PRO A 1 56 ? -2.888 13.877 -15.496 1.00 62.42 56 PRO A O 7
ATOM 7697 N N . SER A 1 57 ? -3.036 15.270 -13.735 1.00 24.52 57 SER A N 7
ATOM 7698 C CA . SER A 1 57 ? -4.407 15.670 -14.026 1.00 11.43 57 SER A CA 7
ATOM 7699 C C . SER A 1 57 ? -4.942 16.605 -12.945 1.00 41.45 57 SER A C 7
ATOM 7700 O O . SER A 1 57 ? -5.154 17.794 -13.188 1.00 20.25 57 SER A O 7
ATOM 7708 N N . ASP A 1 58 ? -5.159 16.060 -11.754 1.00 31.24 58 ASP A N 7
ATOM 7709 C CA . ASP A 1 58 ? -5.668 16.844 -10.635 1.00 11.53 58 ASP A CA 7
ATOM 7710 C C . ASP A 1 58 ? -4.974 16.450 -9.335 1.00 2.03 58 ASP A C 7
ATOM 7711 O O . ASP A 1 58 ? -5.092 15.314 -8.876 1.00 42.40 58 ASP A O 7
ATOM 7720 N N . ASP A 1 59 ? -4.249 17.396 -8.748 1.00 23.44 59 ASP A N 7
ATOM 7721 C CA . ASP A 1 59 ? -3.535 17.149 -7.500 1.00 54.52 59 ASP A CA 7
ATOM 7722 C C . ASP A 1 59 ? -4.182 17.907 -6.345 1.00 61.32 59 ASP A C 7
ATOM 7723 O O . ASP A 1 59 ? -3.743 18.990 -5.959 1.00 43.23 59 ASP A O 7
ATOM 7732 N N . PRO A 1 60 ? -5.249 17.325 -5.779 1.00 21.14 60 PRO A N 7
ATOM 7733 C CA . PRO A 1 60 ? -5.979 17.930 -4.660 1.00 33.04 60 PRO A CA 7
ATOM 7734 C C . PRO A 1 60 ? -5.168 17.923 -3.368 1.00 24.41 60 PRO A C 7
ATOM 7735 O O . PRO A 1 60 ? -5.529 18.583 -2.393 1.00 43.31 60 PRO A O 7
ATOM 7746 N N . TYR A 1 61 ? -4.070 17.174 -3.368 1.00 3.05 61 TYR A N 7
ATOM 7747 C CA . TYR A 1 61 ? -3.209 17.081 -2.195 1.00 4.42 61 TYR A CA 7
ATOM 7748 C C . TYR A 1 61 ? -1.851 17.721 -2.464 1.00 35.22 61 TYR A C 7
ATOM 7749 O O . TYR A 1 61 ? -1.009 17.815 -1.572 1.00 73.44 61 TYR A O 7
ATOM 7767 N N . GLY A 1 62 ? -1.645 18.158 -3.703 1.00 45.42 62 GLY A N 7
ATOM 7768 C CA . GLY A 1 62 ? -0.388 18.784 -4.069 1.00 65.15 62 GLY A CA 7
ATOM 7769 C C . GLY A 1 62 ? 0.703 17.771 -4.352 1.00 72.22 62 GLY A C 7
ATOM 7770 O O . GLY A 1 62 ? 1.809 17.875 -3.822 1.00 43.34 62 GLY A O 7
ATOM 7774 N N . SER A 1 63 ? 0.392 16.786 -5.189 1.00 5.44 63 SER A N 7
ATOM 7775 C CA . SER A 1 63 ? 1.352 15.746 -5.537 1.00 31.54 63 SER A CA 7
ATOM 7776 C C . SER A 1 63 ? 2.183 16.157 -6.749 1.00 13.04 63 SER A C 7
ATOM 7777 O O . SER A 1 63 ? 3.212 15.549 -7.045 1.00 42.43 63 SER A O 7
ATOM 7785 N N . TRP A 1 64 ? 1.728 17.191 -7.446 1.00 64.12 64 TRP A N 7
ATOM 7786 C CA . TRP A 1 64 ? 2.427 17.685 -8.627 1.00 30.35 64 TRP A CA 7
ATOM 7787 C C . TRP A 1 64 ? 2.488 19.208 -8.627 1.00 42.44 64 TRP A C 7
ATOM 7788 O O . TRP A 1 64 ? 1.654 19.871 -8.012 1.00 22.43 64 TRP A O 7
ATOM 7809 N N . GLU A 1 65 ? 3.480 19.757 -9.321 1.00 42.53 65 GLU A N 7
ATOM 7810 C CA . GLU A 1 65 ? 3.647 21.203 -9.401 1.00 25.42 65 GLU A CA 7
ATOM 7811 C C . GLU A 1 65 ? 3.993 21.634 -10.823 1.00 61.21 65 GLU A C 7
ATOM 7812 O O . GLU A 1 65 ? 5.127 21.470 -11.275 1.00 2.53 65 GLU A O 7
ATOM 7824 N N . TYR A 1 66 ? 3.008 22.186 -11.524 1.00 42.10 66 TYR A N 7
ATOM 7825 C CA . TYR A 1 66 ? 3.206 22.638 -12.896 1.00 31.13 66 TYR A CA 7
ATOM 7826 C C . TYR A 1 66 ? 4.227 23.770 -12.955 1.00 23.45 66 TYR A C 7
ATOM 7827 O O . TYR A 1 66 ? 3.979 24.872 -12.463 1.00 41.21 66 TYR A O 7
ATOM 7845 N N . LEU A 1 67 ? 5.376 23.491 -13.559 1.00 73.13 67 LEU A N 7
ATOM 7846 C CA . LEU A 1 67 ? 6.436 24.485 -13.684 1.00 61.50 67 LEU A CA 7
ATOM 7847 C C . LEU A 1 67 ? 6.441 25.104 -15.078 1.00 62.13 67 LEU A C 7
ATOM 7848 O O . LEU A 1 67 ? 6.788 26.272 -15.248 1.00 75.34 67 LEU A O 7
ATOM 7864 N N . GLY A 1 68 ? 6.051 24.313 -16.073 1.00 30.10 68 GLY A N 7
ATOM 7865 C CA . GLY A 1 68 ? 6.015 24.802 -17.439 1.00 75.42 68 GLY A CA 7
ATOM 7866 C C . GLY A 1 68 ? 5.422 23.791 -18.401 1.00 72.41 68 GLY A C 7
ATOM 7867 O O . GLY A 1 68 ? 4.706 22.879 -17.989 1.00 72.43 68 GLY A O 7
ATOM 7871 N N . GLU A 1 69 ? 5.720 23.954 -19.686 1.00 41.43 69 GLU A N 7
ATOM 7872 C CA . GLU A 1 69 ? 5.209 23.050 -20.709 1.00 10.10 69 GLU A CA 7
ATOM 7873 C C . GLU A 1 69 ? 6.337 22.548 -21.605 1.00 71.22 69 GLU A C 7
ATOM 7874 O O . GLU A 1 69 ? 7.397 23.167 -21.691 1.00 11.31 69 GLU A O 7
ATOM 7886 N N . ALA A 1 70 ? 6.100 21.423 -22.271 1.00 34.13 70 ALA A N 7
ATOM 7887 C CA . ALA A 1 70 ? 7.094 20.838 -23.162 1.00 32.53 70 ALA A CA 7
ATOM 7888 C C . ALA A 1 70 ? 7.337 21.730 -24.374 1.00 73.33 70 ALA A C 7
ATOM 7889 O O . ALA A 1 70 ? 8.470 21.876 -24.831 1.00 41.03 70 ALA A O 7
ATOM 7896 N N . GLU A 1 71 ? 6.266 22.323 -24.890 1.00 41.21 71 GLU A N 7
ATOM 7897 C CA . GLU A 1 71 ? 6.364 23.201 -26.051 1.00 15.22 71 GLU A CA 7
ATOM 7898 C C . GLU A 1 71 ? 6.109 24.653 -25.659 1.00 40.50 71 GLU A C 7
ATOM 7899 O O . GLU A 1 71 ? 4.978 25.063 -25.402 1.00 2.21 71 GLU A O 7
ATOM 7911 N N . PRO A 1 72 ? 7.187 25.449 -25.612 1.00 45.05 72 PRO A N 7
ATOM 7912 C CA . PRO A 1 72 ? 7.106 26.868 -25.253 1.00 61.35 72 PRO A CA 7
ATOM 7913 C C . PRO A 1 72 ? 6.416 27.701 -26.328 1.00 73.44 72 PRO A C 7
ATOM 7914 O O . PRO A 1 72 ? 6.584 27.454 -27.523 1.00 5.41 72 PRO A O 7
ATOM 7925 N N . THR A 1 73 ? 5.639 28.690 -25.897 1.00 24.10 73 THR A N 7
ATOM 7926 C CA . THR A 1 73 ? 4.923 29.558 -26.822 1.00 62.14 73 THR A CA 7
ATOM 7927 C C . THR A 1 73 ? 5.410 30.999 -26.713 1.00 4.14 73 THR A C 7
ATOM 7928 O O . THR A 1 73 ? 5.647 31.664 -27.722 1.00 35.23 73 THR A O 7
ATOM 7939 N N . GLY A 1 1 ? 29.815 4.122 5.318 1.00 11.40 1 GLY A N 8
ATOM 7940 C CA . GLY A 1 1 ? 28.747 3.311 4.762 1.00 44.12 1 GLY A CA 8
ATOM 7941 C C . GLY A 1 1 ? 28.158 3.915 3.502 1.00 10.14 1 GLY A C 8
ATOM 7942 O O . GLY A 1 1 ? 28.720 4.834 2.906 1.00 24.41 1 GLY A O 8
ATOM 7946 N N . PRO A 1 2 ? 26.998 3.392 3.077 1.00 32.31 2 PRO A N 8
ATOM 7947 C CA . PRO A 1 2 ? 26.308 3.868 1.875 1.00 65.31 2 PRO A CA 8
ATOM 7948 C C . PRO A 1 2 ? 25.723 5.265 2.058 1.00 75.21 2 PRO A C 8
ATOM 7949 O O . PRO A 1 2 ? 25.365 5.658 3.168 1.00 72.53 2 PRO A O 8
ATOM 7960 N N . SER A 1 3 ? 25.629 6.010 0.962 1.00 62.11 3 SER A N 8
ATOM 7961 C CA . SER A 1 3 ? 25.091 7.365 1.002 1.00 2.24 3 SER A CA 8
ATOM 7962 C C . SER A 1 3 ? 24.063 7.574 -0.106 1.00 64.11 3 SER A C 8
ATOM 7963 O O . SER A 1 3 ? 24.303 7.233 -1.265 1.00 42.42 3 SER A O 8
ATOM 7971 N N . THR A 1 4 ? 22.915 8.138 0.259 1.00 61.13 4 THR A N 8
ATOM 7972 C CA . THR A 1 4 ? 21.849 8.394 -0.702 1.00 35.13 4 THR A CA 8
ATOM 7973 C C . THR A 1 4 ? 22.114 9.669 -1.492 1.00 63.43 4 THR A C 8
ATOM 7974 O O . THR A 1 4 ? 22.181 10.760 -0.924 1.00 25.13 4 THR A O 8
ATOM 7985 N N . SER A 1 5 ? 22.264 9.529 -2.805 1.00 34.24 5 SER A N 8
ATOM 7986 C CA . SER A 1 5 ? 22.525 10.671 -3.672 1.00 75.10 5 SER A CA 8
ATOM 7987 C C . SER A 1 5 ? 21.349 10.920 -4.610 1.00 41.54 5 SER A C 8
ATOM 7988 O O . SER A 1 5 ? 20.484 10.062 -4.780 1.00 12.42 5 SER A O 8
ATOM 7996 N N . MET A 1 6 ? 21.324 12.102 -5.218 1.00 72.32 6 MET A N 8
ATOM 7997 C CA . MET A 1 6 ? 20.255 12.465 -6.140 1.00 31.32 6 MET A CA 8
ATOM 7998 C C . MET A 1 6 ? 18.911 12.516 -5.422 1.00 24.15 6 MET A C 8
ATOM 7999 O O . MET A 1 6 ? 18.748 11.933 -4.350 1.00 15.12 6 MET A O 8
ATOM 8013 N N . GLU A 1 7 ? 17.952 13.219 -6.017 1.00 13.33 7 GLU A N 8
ATOM 8014 C CA . GLU A 1 7 ? 16.622 13.345 -5.431 1.00 72.03 7 GLU A CA 8
ATOM 8015 C C . GLU A 1 7 ? 15.550 13.383 -6.517 1.00 34.43 7 GLU A C 8
ATOM 8016 O O . GLU A 1 7 ? 14.407 13.756 -6.262 1.00 62.14 7 GLU A O 8
ATOM 8028 N N . ASN A 1 8 ? 15.930 12.990 -7.729 1.00 64.32 8 ASN A N 8
ATOM 8029 C CA . ASN A 1 8 ? 15.003 12.980 -8.855 1.00 61.40 8 ASN A CA 8
ATOM 8030 C C . ASN A 1 8 ? 15.355 11.869 -9.838 1.00 11.32 8 ASN A C 8
ATOM 8031 O O . ASN A 1 8 ? 16.070 12.093 -10.816 1.00 44.24 8 ASN A O 8
ATOM 8042 N N . LEU A 1 9 ? 14.849 10.670 -9.574 1.00 53.41 9 LEU A N 8
ATOM 8043 C CA . LEU A 1 9 ? 15.108 9.522 -10.436 1.00 40.44 9 LEU A CA 8
ATOM 8044 C C . LEU A 1 9 ? 14.489 9.726 -11.816 1.00 21.43 9 LEU A C 8
ATOM 8045 O O . LEU A 1 9 ? 14.804 9.004 -12.762 1.00 52.13 9 LEU A O 8
ATOM 8061 N N . VAL A 1 10 ? 13.608 10.716 -11.923 1.00 62.01 10 VAL A N 8
ATOM 8062 C CA . VAL A 1 10 ? 12.947 11.018 -13.187 1.00 34.22 10 VAL A CA 8
ATOM 8063 C C . VAL A 1 10 ? 13.962 11.162 -14.316 1.00 42.32 10 VAL A C 8
ATOM 8064 O O . VAL A 1 10 ? 13.656 10.888 -15.477 1.00 72.44 10 VAL A O 8
ATOM 8077 N N . SER A 1 11 ? 15.169 11.595 -13.968 1.00 33.42 11 SER A N 8
ATOM 8078 C CA . SER A 1 11 ? 16.229 11.779 -14.953 1.00 42.33 11 SER A CA 8
ATOM 8079 C C . SER A 1 11 ? 16.810 10.436 -15.383 1.00 51.03 11 SER A C 8
ATOM 8080 O O . SER A 1 11 ? 17.085 10.214 -16.563 1.00 51.41 11 SER A O 8
ATOM 8088 N N . LEU A 1 12 ? 16.996 9.542 -14.418 1.00 42.41 12 LEU A N 8
ATOM 8089 C CA . LEU A 1 12 ? 17.545 8.219 -14.695 1.00 64.21 12 LEU A CA 8
ATOM 8090 C C . LEU A 1 12 ? 16.432 7.219 -14.989 1.00 21.34 12 LEU A C 8
ATOM 8091 O O . LEU A 1 12 ? 16.672 6.014 -15.064 1.00 75.14 12 LEU A O 8
ATOM 8107 N N . GLN A 1 13 ? 15.215 7.726 -15.155 1.00 51.44 13 GLN A N 8
ATOM 8108 C CA . GLN A 1 13 ? 14.066 6.877 -15.443 1.00 11.33 13 GLN A CA 8
ATOM 8109 C C . GLN A 1 13 ? 14.118 6.356 -16.875 1.00 72.21 13 GLN A C 8
ATOM 8110 O O . GLN A 1 13 ? 13.338 5.486 -17.259 1.00 2.43 13 GLN A O 8
ATOM 8124 N N . ASN A 1 14 ? 15.045 6.894 -17.662 1.00 21.31 14 ASN A N 8
ATOM 8125 C CA . ASN A 1 14 ? 15.199 6.484 -19.054 1.00 22.43 14 ASN A CA 8
ATOM 8126 C C . ASN A 1 14 ? 16.670 6.270 -19.398 1.00 0.05 14 ASN A C 8
ATOM 8127 O O . ASN A 1 14 ? 17.131 5.134 -19.521 1.00 3.21 14 ASN A O 8
ATOM 8138 N N . LEU A 1 15 ? 17.402 7.368 -19.551 1.00 23.23 15 LEU A N 8
ATOM 8139 C CA . LEU A 1 15 ? 18.821 7.301 -19.880 1.00 42.41 15 LEU A CA 8
ATOM 8140 C C . LEU A 1 15 ? 19.419 8.699 -19.997 1.00 74.35 15 LEU A C 8
ATOM 8141 O O . LEU A 1 15 ? 18.977 9.509 -20.812 1.00 40.44 15 LEU A O 8
ATOM 8157 N N . LEU A 1 16 ? 20.429 8.976 -19.179 1.00 1.21 16 LEU A N 8
ATOM 8158 C CA . LEU A 1 16 ? 21.090 10.276 -19.191 1.00 2.11 16 LEU A CA 8
ATOM 8159 C C . LEU A 1 16 ? 22.587 10.123 -19.443 1.00 53.43 16 LEU A C 8
ATOM 8160 O O . LEU A 1 16 ? 23.410 10.583 -18.653 1.00 51.11 16 LEU A O 8
ATOM 8176 N N . VAL A 1 17 ? 22.931 9.474 -20.551 1.00 53.54 17 VAL A N 8
ATOM 8177 C CA . VAL A 1 17 ? 24.328 9.263 -20.910 1.00 62.24 17 VAL A CA 8
ATOM 8178 C C . VAL A 1 17 ? 24.966 10.551 -21.419 1.00 43.42 17 VAL A C 8
ATOM 8179 O O . VAL A 1 17 ? 26.143 10.815 -21.170 1.00 4.31 17 VAL A O 8
ATOM 8192 N N . TYR A 1 18 ? 24.181 11.351 -22.133 1.00 42.13 18 TYR A N 8
ATOM 8193 C CA . TYR A 1 18 ? 24.670 12.611 -22.679 1.00 43.54 18 TYR A CA 8
ATOM 8194 C C . TYR A 1 18 ? 24.907 13.631 -21.570 1.00 32.22 18 TYR A C 8
ATOM 8195 O O . TYR A 1 18 ? 26.049 13.950 -21.237 1.00 33.23 18 TYR A O 8
ATOM 8213 N N . VAL A 1 19 ? 23.820 14.138 -20.998 1.00 24.12 19 VAL A N 8
ATOM 8214 C CA . VAL A 1 19 ? 23.909 15.120 -19.924 1.00 5.44 19 VAL A CA 8
ATOM 8215 C C . VAL A 1 19 ? 22.765 14.952 -18.929 1.00 74.02 19 VAL A C 8
ATOM 8216 O O . VAL A 1 19 ? 22.046 13.953 -18.958 1.00 61.42 19 VAL A O 8
ATOM 8229 N N . ASN A 1 20 ? 22.602 15.935 -18.051 1.00 64.43 20 ASN A N 8
ATOM 8230 C CA . ASN A 1 20 ? 21.545 15.896 -17.047 1.00 12.11 20 ASN A CA 8
ATOM 8231 C C . ASN A 1 20 ? 20.291 16.607 -17.548 1.00 71.45 20 ASN A C 8
ATOM 8232 O O . ASN A 1 20 ? 19.611 17.296 -16.788 1.00 71.20 20 ASN A O 8
ATOM 8243 N N . TRP A 1 21 ? 19.993 16.434 -18.830 1.00 12.10 21 TRP A N 8
ATOM 8244 C CA . TRP A 1 21 ? 18.821 17.058 -19.433 1.00 64.40 21 TRP A CA 8
ATOM 8245 C C . TRP A 1 21 ? 18.715 16.703 -20.912 1.00 3.21 21 TRP A C 8
ATOM 8246 O O . TRP A 1 21 ? 19.700 16.764 -21.647 1.00 31.32 21 TRP A O 8
ATOM 8267 N N . SER A 1 22 ? 17.513 16.332 -21.342 1.00 4.44 22 SER A N 8
ATOM 8268 C CA . SER A 1 22 ? 17.279 15.964 -22.733 1.00 54.41 22 SER A CA 8
ATOM 8269 C C . SER A 1 22 ? 15.826 15.552 -22.949 1.00 50.15 22 SER A C 8
ATOM 8270 O O . SER A 1 22 ? 15.517 14.368 -23.075 1.00 3.40 22 SER A O 8
ATOM 8278 N N . SER A 1 23 ? 14.938 16.541 -22.991 1.00 54.55 23 SER A N 8
ATOM 8279 C CA . SER A 1 23 ? 13.516 16.284 -23.189 1.00 0.23 23 SER A CA 8
ATOM 8280 C C . SER A 1 23 ? 13.010 15.244 -22.194 1.00 3.31 23 SER A C 8
ATOM 8281 O O . SER A 1 23 ? 13.019 14.045 -22.472 1.00 13.42 23 SER A O 8
ATOM 8289 N N . TYR A 1 24 ? 12.568 15.713 -21.032 1.00 12.22 24 TYR A N 8
ATOM 8290 C CA . TYR A 1 24 ? 12.059 14.825 -19.994 1.00 65.21 24 TYR A CA 8
ATOM 8291 C C . TYR A 1 24 ? 11.035 13.848 -20.565 1.00 23.41 24 TYR A C 8
ATOM 8292 O O . TYR A 1 24 ? 10.360 14.126 -21.556 1.00 1.52 24 TYR A O 8
ATOM 8310 N N . PRO A 1 25 ? 10.916 12.676 -19.925 1.00 20.42 25 PRO A N 8
ATOM 8311 C CA . PRO A 1 25 ? 9.977 11.634 -20.349 1.00 30.01 25 PRO A CA 8
ATOM 8312 C C . PRO A 1 25 ? 8.524 12.027 -20.103 1.00 74.11 25 PRO A C 8
ATOM 8313 O O . PRO A 1 25 ? 8.245 13.014 -19.423 1.00 24.24 25 PRO A O 8
ATOM 8324 N N . LYS A 1 26 ? 7.603 11.249 -20.661 1.00 21.54 26 LYS A N 8
ATOM 8325 C CA . LYS A 1 26 ? 6.179 11.513 -20.501 1.00 64.30 26 LYS A CA 8
ATOM 8326 C C . LYS A 1 26 ? 5.604 10.716 -19.334 1.00 74.00 26 LYS A C 8
ATOM 8327 O O . LYS A 1 26 ? 6.204 9.740 -18.882 1.00 53.31 26 LYS A O 8
ATOM 8346 N N . TYR A 1 27 ? 4.440 11.135 -18.854 1.00 24.22 27 TYR A N 8
ATOM 8347 C CA . TYR A 1 27 ? 3.784 10.460 -17.739 1.00 34.40 27 TYR A CA 8
ATOM 8348 C C . TYR A 1 27 ? 3.692 8.958 -17.991 1.00 63.21 27 TYR A C 8
ATOM 8349 O O . TYR A 1 27 ? 3.086 8.518 -18.967 1.00 25.24 27 TYR A O 8
ATOM 8367 N N . GLU A 1 28 ? 4.299 8.177 -17.102 1.00 45.11 28 GLU A N 8
ATOM 8368 C CA . GLU A 1 28 ? 4.285 6.725 -17.227 1.00 54.41 28 GLU A CA 8
ATOM 8369 C C . GLU A 1 28 ? 3.657 6.078 -15.995 1.00 52.13 28 GLU A C 8
ATOM 8370 O O . GLU A 1 28 ? 4.246 6.041 -14.915 1.00 24.41 28 GLU A O 8
ATOM 8382 N N . PRO A 1 29 ? 2.433 5.556 -16.161 1.00 51.54 29 PRO A N 8
ATOM 8383 C CA . PRO A 1 29 ? 1.698 4.902 -15.075 1.00 11.14 29 PRO A CA 8
ATOM 8384 C C . PRO A 1 29 ? 2.320 3.568 -14.676 1.00 2.35 29 PRO A C 8
ATOM 8385 O O . PRO A 1 29 ? 2.566 2.709 -15.522 1.00 71.42 29 PRO A O 8
ATOM 8396 N N . GLY A 1 30 ? 2.570 3.400 -13.380 1.00 52.33 30 GLY A N 8
ATOM 8397 C CA . GLY A 1 30 ? 3.160 2.167 -12.893 1.00 64.44 30 GLY A CA 8
ATOM 8398 C C . GLY A 1 30 ? 4.622 2.331 -12.523 1.00 43.54 30 GLY A C 8
ATOM 8399 O O . GLY A 1 30 ? 5.374 1.358 -12.490 1.00 33.53 30 GLY A O 8
ATOM 8403 N N . LYS A 1 31 ? 5.025 3.567 -12.246 1.00 34.13 31 LYS A N 8
ATOM 8404 C CA . LYS A 1 31 ? 6.407 3.856 -11.877 1.00 4.44 31 LYS A CA 8
ATOM 8405 C C . LYS A 1 31 ? 6.465 4.916 -10.781 1.00 54.10 31 LYS A C 8
ATOM 8406 O O . LYS A 1 31 ? 6.020 6.046 -10.975 1.00 5.43 31 LYS A O 8
ATOM 8425 N N . GLU A 1 32 ? 7.021 4.542 -9.633 1.00 63.02 32 GLU A N 8
ATOM 8426 C CA . GLU A 1 32 ? 7.138 5.462 -8.508 1.00 64.41 32 GLU A CA 8
ATOM 8427 C C . GLU A 1 32 ? 7.712 6.803 -8.959 1.00 21.13 32 GLU A C 8
ATOM 8428 O O . GLU A 1 32 ? 8.596 6.857 -9.814 1.00 0.43 32 GLU A O 8
ATOM 8440 N N . TYR A 1 33 ? 7.202 7.883 -8.377 1.00 52.52 33 TYR A N 8
ATOM 8441 C CA . TYR A 1 33 ? 7.660 9.224 -8.721 1.00 4.32 33 TYR A CA 8
ATOM 8442 C C . TYR A 1 33 ? 8.061 10.000 -7.470 1.00 41.43 33 TYR A C 8
ATOM 8443 O O . TYR A 1 33 ? 7.212 10.392 -6.670 1.00 73.42 33 TYR A O 8
ATOM 8461 N N . ASN A 1 34 ? 9.362 10.219 -7.310 1.00 11.21 34 ASN A N 8
ATOM 8462 C CA . ASN A 1 34 ? 9.878 10.947 -6.157 1.00 64.10 34 ASN A CA 8
ATOM 8463 C C . ASN A 1 34 ? 9.675 12.450 -6.327 1.00 55.34 34 ASN A C 8
ATOM 8464 O O . ASN A 1 34 ? 9.410 12.929 -7.430 1.00 12.22 34 ASN A O 8
ATOM 8475 N N . GLN A 1 35 ? 9.803 13.188 -5.230 1.00 0.24 35 GLN A N 8
ATOM 8476 C CA . GLN A 1 35 ? 9.633 14.635 -5.259 1.00 43.32 35 GLN A CA 8
ATOM 8477 C C . GLN A 1 35 ? 10.600 15.278 -6.248 1.00 34.44 35 GLN A C 8
ATOM 8478 O O . GLN A 1 35 ? 11.784 14.942 -6.281 1.00 34.05 35 GLN A O 8
ATOM 8492 N N . GLY A 1 36 ? 10.089 16.204 -7.054 1.00 34.22 36 GLY A N 8
ATOM 8493 C CA . GLY A 1 36 ? 10.921 16.877 -8.033 1.00 32.04 36 GLY A CA 8
ATOM 8494 C C . GLY A 1 36 ? 10.807 16.261 -9.413 1.00 2.03 36 GLY A C 8
ATOM 8495 O O . GLY A 1 36 ? 11.089 16.914 -10.417 1.00 62.25 36 GLY A O 8
ATOM 8499 N N . ASP A 1 37 ? 10.391 15.000 -9.464 1.00 64.41 37 ASP A N 8
ATOM 8500 C CA . ASP A 1 37 ? 10.241 14.296 -10.731 1.00 13.42 37 ASP A CA 8
ATOM 8501 C C . ASP A 1 37 ? 9.320 15.064 -11.674 1.00 70.14 37 ASP A C 8
ATOM 8502 O O . ASP A 1 37 ? 8.251 15.525 -11.274 1.00 62.11 37 ASP A O 8
ATOM 8511 N N . ILE A 1 38 ? 9.742 15.198 -12.927 1.00 75.24 38 ILE A N 8
ATOM 8512 C CA . ILE A 1 38 ? 8.957 15.910 -13.926 1.00 44.24 38 ILE A CA 8
ATOM 8513 C C . ILE A 1 38 ? 8.671 15.026 -15.135 1.00 62.43 38 ILE A C 8
ATOM 8514 O O . ILE A 1 38 ? 9.565 14.354 -15.650 1.00 10.31 38 ILE A O 8
ATOM 8530 N N . VAL A 1 39 ? 7.420 15.032 -15.584 1.00 43.11 39 VAL A N 8
ATOM 8531 C CA . VAL A 1 39 ? 7.016 14.233 -16.734 1.00 73.12 39 VAL A CA 8
ATOM 8532 C C . VAL A 1 39 ? 6.084 15.018 -17.649 1.00 12.12 39 VAL A C 8
ATOM 8533 O O . VAL A 1 39 ? 5.322 15.869 -17.193 1.00 21.45 39 VAL A O 8
ATOM 8546 N N . GLU A 1 40 ? 6.149 14.725 -18.944 1.00 50.22 40 GLU A N 8
ATOM 8547 C CA . GLU A 1 40 ? 5.310 15.404 -19.924 1.00 45.35 40 GLU A CA 8
ATOM 8548 C C . GLU A 1 40 ? 3.951 14.722 -20.043 1.00 11.42 40 GLU A C 8
ATOM 8549 O O . GLU A 1 40 ? 3.863 13.495 -20.098 1.00 23.14 40 GLU A O 8
ATOM 8561 N N . TYR A 1 41 ? 2.893 15.524 -20.081 1.00 63.22 41 TYR A N 8
ATOM 8562 C CA . TYR A 1 41 ? 1.538 14.999 -20.190 1.00 2.33 41 TYR A CA 8
ATOM 8563 C C . TYR A 1 41 ? 0.686 15.874 -21.105 1.00 4.32 41 TYR A C 8
ATOM 8564 O O . TYR A 1 41 ? 0.413 17.033 -20.796 1.00 51.15 41 TYR A O 8
ATOM 8582 N N . ASN A 1 42 ? 0.269 15.308 -22.233 1.00 63.05 42 ASN A N 8
ATOM 8583 C CA . ASN A 1 42 ? -0.553 16.036 -23.194 1.00 54.14 42 ASN A CA 8
ATOM 8584 C C . ASN A 1 42 ? 0.103 17.358 -23.579 1.00 71.32 42 ASN A C 8
ATOM 8585 O O . ASN A 1 42 ? -0.565 18.387 -23.684 1.00 74.35 42 ASN A O 8
ATOM 8596 N N . GLY A 1 43 ? 1.415 17.323 -23.790 1.00 75.31 43 GLY A N 8
ATOM 8597 C CA . GLY A 1 43 ? 2.140 18.525 -24.161 1.00 32.12 43 GLY A CA 8
ATOM 8598 C C . GLY A 1 43 ? 2.335 19.469 -22.991 1.00 52.35 43 GLY A C 8
ATOM 8599 O O . GLY A 1 43 ? 2.604 20.656 -23.180 1.00 33.34 43 GLY A O 8
ATOM 8603 N N . LYS A 1 44 ? 2.197 18.943 -21.780 1.00 23.12 44 LYS A N 8
ATOM 8604 C CA . LYS A 1 44 ? 2.359 19.746 -20.573 1.00 31.11 44 LYS A CA 8
ATOM 8605 C C . LYS A 1 44 ? 3.579 19.293 -19.777 1.00 53.13 44 LYS A C 8
ATOM 8606 O O . LYS A 1 44 ? 4.317 18.405 -20.206 1.00 0.31 44 LYS A O 8
ATOM 8625 N N . LEU A 1 45 ? 3.784 19.908 -18.618 1.00 74.42 45 LEU A N 8
ATOM 8626 C CA . LEU A 1 45 ? 4.915 19.566 -17.761 1.00 41.45 45 LEU A CA 8
ATOM 8627 C C . LEU A 1 45 ? 4.553 19.738 -16.290 1.00 32.41 45 LEU A C 8
ATOM 8628 O O . LEU A 1 45 ? 4.359 20.857 -15.814 1.00 21.31 45 LEU A O 8
ATOM 8644 N N . TYR A 1 46 ? 4.469 18.622 -15.573 1.00 63.03 46 TYR A N 8
ATOM 8645 C CA . TYR A 1 46 ? 4.131 18.649 -14.154 1.00 62.01 46 TYR A CA 8
ATOM 8646 C C . TYR A 1 46 ? 5.300 18.156 -13.307 1.00 34.13 46 TYR A C 8
ATOM 8647 O O . TYR A 1 46 ? 6.160 17.417 -13.784 1.00 53.03 46 TYR A O 8
ATOM 8665 N N . LYS A 1 47 ? 5.323 18.571 -12.044 1.00 54.32 47 LYS A N 8
ATOM 8666 C CA . LYS A 1 47 ? 6.383 18.171 -11.127 1.00 74.13 47 LYS A CA 8
ATOM 8667 C C . LYS A 1 47 ? 5.804 17.692 -9.800 1.00 43.22 47 LYS A C 8
ATOM 8668 O O . LYS A 1 47 ? 5.118 18.441 -9.105 1.00 64.25 47 LYS A O 8
ATOM 8687 N N . ALA A 1 48 ? 6.084 16.439 -9.455 1.00 45.40 48 ALA A N 8
ATOM 8688 C CA . ALA A 1 48 ? 5.592 15.862 -8.211 1.00 23.34 48 ALA A CA 8
ATOM 8689 C C . ALA A 1 48 ? 6.159 16.600 -7.002 1.00 74.33 48 ALA A C 8
ATOM 8690 O O . ALA A 1 48 ? 7.366 16.577 -6.758 1.00 2.54 48 ALA A O 8
ATOM 8697 N N . LYS A 1 49 ? 5.282 17.254 -6.248 1.00 54.34 49 LYS A N 8
ATOM 8698 C CA . LYS A 1 49 ? 5.693 17.999 -5.065 1.00 34.53 49 LYS A CA 8
ATOM 8699 C C . LYS A 1 49 ? 6.414 17.090 -4.074 1.00 13.55 49 LYS A C 8
ATOM 8700 O O . LYS A 1 49 ? 7.481 17.431 -3.564 1.00 62.13 49 LYS A O 8
ATOM 8719 N N . TYR A 1 50 ? 5.824 15.930 -3.806 1.00 12.00 50 TYR A N 8
ATOM 8720 C CA . TYR A 1 50 ? 6.409 14.972 -2.875 1.00 10.00 50 TYR A CA 8
ATOM 8721 C C . TYR A 1 50 ? 6.182 13.541 -3.353 1.00 73.11 50 TYR A C 8
ATOM 8722 O O . TYR A 1 50 ? 5.508 13.308 -4.357 1.00 23.25 50 TYR A O 8
ATOM 8740 N N . TRP A 1 51 ? 6.750 12.585 -2.626 1.00 72.34 51 TRP A N 8
ATOM 8741 C CA . TRP A 1 51 ? 6.612 11.176 -2.974 1.00 15.00 51 TRP A CA 8
ATOM 8742 C C . TRP A 1 51 ? 5.147 10.810 -3.190 1.00 34.00 51 TRP A C 8
ATOM 8743 O O . TRP A 1 51 ? 4.310 11.012 -2.310 1.00 50.34 51 TRP A O 8
ATOM 8764 N N . THR A 1 52 ? 4.843 10.270 -4.367 1.00 63.43 52 THR A N 8
ATOM 8765 C CA . THR A 1 52 ? 3.480 9.877 -4.698 1.00 23.11 52 THR A CA 8
ATOM 8766 C C . THR A 1 52 ? 3.422 9.182 -6.053 1.00 4.11 52 THR A C 8
ATOM 8767 O O . THR A 1 52 ? 4.274 9.404 -6.914 1.00 71.20 52 THR A O 8
ATOM 8778 N N . THR A 1 53 ? 2.410 8.340 -6.239 1.00 21.42 53 THR A N 8
ATOM 8779 C CA . THR A 1 53 ? 2.241 7.612 -7.490 1.00 13.15 53 THR A CA 8
ATOM 8780 C C . THR A 1 53 ? 0.823 7.767 -8.029 1.00 60.12 53 THR A C 8
ATOM 8781 O O . THR A 1 53 ? -0.125 7.213 -7.475 1.00 13.54 53 THR A O 8
ATOM 8792 N N . SER A 1 54 ? 0.687 8.524 -9.113 1.00 30.14 54 SER A N 8
ATOM 8793 C CA . SER A 1 54 ? -0.616 8.754 -9.725 1.00 13.52 54 SER A CA 8
ATOM 8794 C C . SER A 1 54 ? -0.490 9.662 -10.945 1.00 73.01 54 SER A C 8
ATOM 8795 O O . SER A 1 54 ? 0.389 10.520 -11.023 1.00 73.13 54 SER A O 8
ATOM 8803 N N . PRO A 1 55 ? -1.391 9.470 -11.920 1.00 72.31 55 PRO A N 8
ATOM 8804 C CA . PRO A 1 55 ? -1.402 10.262 -13.153 1.00 1.53 55 PRO A CA 8
ATOM 8805 C C . PRO A 1 55 ? -1.827 11.707 -12.911 1.00 11.23 55 PRO A C 8
ATOM 8806 O O . PRO A 1 55 ? -2.541 12.018 -11.957 1.00 11.01 55 PRO A O 8
ATOM 8817 N N . PRO A 1 56 ? -1.381 12.612 -13.795 1.00 24.32 56 PRO A N 8
ATOM 8818 C CA . PRO A 1 56 ? -1.704 14.039 -13.697 1.00 70.32 56 PRO A CA 8
ATOM 8819 C C . PRO A 1 56 ? -3.171 14.323 -14.000 1.00 60.12 56 PRO A C 8
ATOM 8820 O O . PRO A 1 56 ? -3.726 13.805 -14.968 1.00 11.25 56 PRO A O 8
ATOM 8831 N N . SER A 1 57 ? -3.793 15.149 -13.165 1.00 43.54 57 SER A N 8
ATOM 8832 C CA . SER A 1 57 ? -5.197 15.500 -13.342 1.00 51.42 57 SER A CA 8
ATOM 8833 C C . SER A 1 57 ? -5.669 16.430 -12.229 1.00 41.11 57 SER A C 8
ATOM 8834 O O . SER A 1 57 ? -5.929 17.611 -12.460 1.00 30.12 57 SER A O 8
ATOM 8842 N N . ASP A 1 58 ? -5.778 15.889 -11.021 1.00 21.13 58 ASP A N 8
ATOM 8843 C CA . ASP A 1 58 ? -6.217 16.669 -9.869 1.00 54.44 58 ASP A CA 8
ATOM 8844 C C . ASP A 1 58 ? -5.415 16.301 -8.625 1.00 61.54 58 ASP A C 8
ATOM 8845 O O . ASP A 1 58 ? -5.483 15.171 -8.141 1.00 45.03 58 ASP A O 8
ATOM 8854 N N . ASP A 1 59 ? -4.654 17.262 -8.114 1.00 64.24 59 ASP A N 8
ATOM 8855 C CA . ASP A 1 59 ? -3.837 17.040 -6.926 1.00 42.14 59 ASP A CA 8
ATOM 8856 C C . ASP A 1 59 ? -4.383 17.825 -5.737 1.00 44.05 59 ASP A C 8
ATOM 8857 O O . ASP A 1 59 ? -3.903 18.910 -5.404 1.00 75.42 59 ASP A O 8
ATOM 8866 N N . PRO A 1 60 ? -5.411 17.268 -5.081 1.00 11.24 60 PRO A N 8
ATOM 8867 C CA . PRO A 1 60 ? -6.045 17.899 -3.920 1.00 3.12 60 PRO A CA 8
ATOM 8868 C C . PRO A 1 60 ? -5.137 17.902 -2.694 1.00 15.34 60 PRO A C 8
ATOM 8869 O O . PRO A 1 60 ? -5.392 18.614 -1.723 1.00 62.25 60 PRO A O 8
ATOM 8880 N N . TYR A 1 61 ? -4.078 17.102 -2.746 1.00 2.31 61 TYR A N 8
ATOM 8881 C CA . TYR A 1 61 ? -3.134 17.011 -1.639 1.00 11.42 61 TYR A CA 8
ATOM 8882 C C . TYR A 1 61 ? -1.775 17.579 -2.035 1.00 12.01 61 TYR A C 8
ATOM 8883 O O . TYR A 1 61 ? -0.767 17.326 -1.375 1.00 42.42 61 TYR A O 8
ATOM 8901 N N . GLY A 1 62 ? -1.756 18.350 -3.118 1.00 63.34 62 GLY A N 8
ATOM 8902 C CA . GLY A 1 62 ? -0.515 18.944 -3.584 1.00 2.43 62 GLY A CA 8
ATOM 8903 C C . GLY A 1 62 ? 0.526 17.903 -3.944 1.00 41.43 62 GLY A C 8
ATOM 8904 O O . GLY A 1 62 ? 1.670 17.978 -3.497 1.00 44.32 62 GLY A O 8
ATOM 8908 N N . SER A 1 63 ? 0.129 16.929 -4.756 1.00 33.12 63 SER A N 8
ATOM 8909 C CA . SER A 1 63 ? 1.035 15.865 -5.173 1.00 34.01 63 SER A CA 8
ATOM 8910 C C . SER A 1 63 ? 1.742 16.232 -6.474 1.00 12.33 63 SER A C 8
ATOM 8911 O O . SER A 1 63 ? 2.733 15.606 -6.853 1.00 4.00 63 SER A O 8
ATOM 8919 N N . TRP A 1 64 ? 1.225 17.248 -7.154 1.00 65.25 64 TRP A N 8
ATOM 8920 C CA . TRP A 1 64 ? 1.805 17.700 -8.414 1.00 33.44 64 TRP A CA 8
ATOM 8921 C C . TRP A 1 64 ? 1.854 19.222 -8.476 1.00 62.04 64 TRP A C 8
ATOM 8922 O O . TRP A 1 64 ? 1.136 19.906 -7.746 1.00 34.22 64 TRP A O 8
ATOM 8943 N N . GLU A 1 65 ? 2.704 19.748 -9.352 1.00 62.14 65 GLU A N 8
ATOM 8944 C CA . GLU A 1 65 ? 2.845 21.191 -9.508 1.00 34.31 65 GLU A CA 8
ATOM 8945 C C . GLU A 1 65 ? 3.175 21.553 -10.953 1.00 12.42 65 GLU A C 8
ATOM 8946 O O . GLU A 1 65 ? 4.274 21.283 -11.437 1.00 15.12 65 GLU A O 8
ATOM 8958 N N . TYR A 1 66 ? 2.214 22.164 -11.637 1.00 53.25 66 TYR A N 8
ATOM 8959 C CA . TYR A 1 66 ? 2.399 22.559 -13.028 1.00 61.54 66 TYR A CA 8
ATOM 8960 C C . TYR A 1 66 ? 3.442 23.667 -13.146 1.00 21.32 66 TYR A C 8
ATOM 8961 O O . TYR A 1 66 ? 3.225 24.792 -12.693 1.00 30.15 66 TYR A O 8
ATOM 8979 N N . LEU A 1 67 ? 4.576 23.341 -13.756 1.00 3.42 67 LEU A N 8
ATOM 8980 C CA . LEU A 1 67 ? 5.654 24.307 -13.934 1.00 42.02 67 LEU A CA 8
ATOM 8981 C C . LEU A 1 67 ? 5.570 24.970 -15.305 1.00 41.42 67 LEU A C 8
ATOM 8982 O O . LEU A 1 67 ? 6.068 26.078 -15.501 1.00 15.40 67 LEU A O 8
ATOM 8998 N N . GLY A 1 68 ? 4.934 24.285 -16.251 1.00 65.31 68 GLY A N 8
ATOM 8999 C CA . GLY A 1 68 ? 4.794 24.825 -17.590 1.00 12.52 68 GLY A CA 8
ATOM 9000 C C . GLY A 1 68 ? 4.338 23.780 -18.591 1.00 43.34 68 GLY A C 8
ATOM 9001 O O . GLY A 1 68 ? 3.880 22.705 -18.209 1.00 12.30 68 GLY A O 8
ATOM 9005 N N . GLU A 1 69 ? 4.463 24.100 -19.876 1.00 71.51 69 GLU A N 8
ATOM 9006 C CA . GLU A 1 69 ? 4.057 23.181 -20.933 1.00 62.23 69 GLU A CA 8
ATOM 9007 C C . GLU A 1 69 ? 5.259 22.752 -21.771 1.00 25.24 69 GLU A C 8
ATOM 9008 O O . GLU A 1 69 ? 6.212 23.511 -21.943 1.00 40.34 69 GLU A O 8
ATOM 9020 N N . ALA A 1 70 ? 5.204 21.528 -22.288 1.00 63.02 70 ALA A N 8
ATOM 9021 C CA . ALA A 1 70 ? 6.286 20.998 -23.108 1.00 51.33 70 ALA A CA 8
ATOM 9022 C C . ALA A 1 70 ? 6.648 21.964 -24.231 1.00 73.12 70 ALA A C 8
ATOM 9023 O O . ALA A 1 70 ? 7.819 22.112 -24.580 1.00 25.51 70 ALA A O 8
ATOM 9030 N N . GLU A 1 71 ? 5.637 22.618 -24.792 1.00 2.42 71 GLU A N 8
ATOM 9031 C CA . GLU A 1 71 ? 5.851 23.569 -25.877 1.00 54.24 71 GLU A CA 8
ATOM 9032 C C . GLU A 1 71 ? 5.342 24.956 -25.494 1.00 2.43 71 GLU A C 8
ATOM 9033 O O . GLU A 1 71 ? 4.139 25.215 -25.459 1.00 30.14 71 GLU A O 8
ATOM 9045 N N . PRO A 1 72 ? 6.279 25.869 -25.199 1.00 1.15 72 PRO A N 8
ATOM 9046 C CA . PRO A 1 72 ? 5.950 27.244 -24.812 1.00 5.00 72 PRO A CA 8
ATOM 9047 C C . PRO A 1 72 ? 5.387 28.054 -25.975 1.00 74.24 72 PRO A C 8
ATOM 9048 O O . PRO A 1 72 ? 5.705 27.796 -27.137 1.00 3.31 72 PRO A O 8
ATOM 9059 N N . THR A 1 73 ? 4.550 29.036 -25.656 1.00 73.12 73 THR A N 8
ATOM 9060 C CA . THR A 1 73 ? 3.943 29.884 -26.674 1.00 13.42 73 THR A CA 8
ATOM 9061 C C . THR A 1 73 ? 4.461 31.314 -26.580 1.00 40.23 73 THR A C 8
ATOM 9062 O O . THR A 1 73 ? 5.329 31.722 -27.353 1.00 24.43 73 THR A O 8
ATOM 9073 N N . GLY A 1 1 ? 29.394 3.002 -7.925 1.00 34.42 1 GLY A N 9
ATOM 9074 C CA . GLY A 1 1 ? 30.722 3.243 -7.390 1.00 0.32 1 GLY A CA 9
ATOM 9075 C C . GLY A 1 1 ? 30.783 4.489 -6.528 1.00 31.13 1 GLY A C 9
ATOM 9076 O O . GLY A 1 1 ? 30.870 4.417 -5.302 1.00 10.43 1 GLY A O 9
ATOM 9080 N N . PRO A 1 2 ? 30.738 5.663 -7.174 1.00 1.24 2 PRO A N 9
ATOM 9081 C CA . PRO A 1 2 ? 30.788 6.952 -6.477 1.00 31.13 2 PRO A CA 9
ATOM 9082 C C . PRO A 1 2 ? 29.518 7.229 -5.679 1.00 42.45 2 PRO A C 9
ATOM 9083 O O . PRO A 1 2 ? 28.424 6.830 -6.078 1.00 2.23 2 PRO A O 9
ATOM 9094 N N . SER A 1 3 ? 29.670 7.917 -4.553 1.00 70.33 3 SER A N 9
ATOM 9095 C CA . SER A 1 3 ? 28.536 8.247 -3.698 1.00 15.32 3 SER A CA 9
ATOM 9096 C C . SER A 1 3 ? 27.497 9.060 -4.464 1.00 25.21 3 SER A C 9
ATOM 9097 O O . SER A 1 3 ? 27.830 9.805 -5.386 1.00 43.03 3 SER A O 9
ATOM 9105 N N . THR A 1 4 ? 26.235 8.913 -4.074 1.00 3.44 4 THR A N 9
ATOM 9106 C CA . THR A 1 4 ? 25.146 9.632 -4.723 1.00 10.01 4 THR A CA 9
ATOM 9107 C C . THR A 1 4 ? 23.967 9.818 -3.774 1.00 15.02 4 THR A C 9
ATOM 9108 O O . THR A 1 4 ? 23.525 8.869 -3.125 1.00 72.21 4 THR A O 9
ATOM 9119 N N . SER A 1 5 ? 23.460 11.044 -3.699 1.00 52.34 5 SER A N 9
ATOM 9120 C CA . SER A 1 5 ? 22.333 11.354 -2.827 1.00 21.35 5 SER A CA 9
ATOM 9121 C C . SER A 1 5 ? 21.431 12.408 -3.460 1.00 44.50 5 SER A C 9
ATOM 9122 O O . SER A 1 5 ? 21.867 13.521 -3.749 1.00 43.44 5 SER A O 9
ATOM 9130 N N . MET A 1 6 ? 20.169 12.048 -3.672 1.00 33.11 6 MET A N 9
ATOM 9131 C CA . MET A 1 6 ? 19.203 12.962 -4.269 1.00 73.30 6 MET A CA 9
ATOM 9132 C C . MET A 1 6 ? 17.780 12.587 -3.869 1.00 50.52 6 MET A C 9
ATOM 9133 O O . MET A 1 6 ? 17.573 11.728 -3.012 1.00 44.30 6 MET A O 9
ATOM 9147 N N . GLU A 1 7 ? 16.803 13.236 -4.496 1.00 22.20 7 GLU A N 9
ATOM 9148 C CA . GLU A 1 7 ? 15.400 12.970 -4.202 1.00 52.32 7 GLU A CA 9
ATOM 9149 C C . GLU A 1 7 ? 14.551 13.075 -5.466 1.00 52.35 7 GLU A C 9
ATOM 9150 O O . GLU A 1 7 ? 13.325 13.147 -5.399 1.00 5.31 7 GLU A O 9
ATOM 9162 N N . ASN A 1 8 ? 15.214 13.082 -6.619 1.00 32.23 8 ASN A N 9
ATOM 9163 C CA . ASN A 1 8 ? 14.522 13.178 -7.898 1.00 44.52 8 ASN A CA 9
ATOM 9164 C C . ASN A 1 8 ? 15.135 12.227 -8.922 1.00 44.22 8 ASN A C 9
ATOM 9165 O O . ASN A 1 8 ? 15.976 12.625 -9.729 1.00 43.55 8 ASN A O 9
ATOM 9176 N N . LEU A 1 9 ? 14.708 10.970 -8.884 1.00 23.30 9 LEU A N 9
ATOM 9177 C CA . LEU A 1 9 ? 15.215 9.962 -9.808 1.00 12.12 9 LEU A CA 9
ATOM 9178 C C . LEU A 1 9 ? 14.353 9.894 -11.065 1.00 13.10 9 LEU A C 9
ATOM 9179 O O . LEU A 1 9 ? 14.462 8.956 -11.855 1.00 22.42 9 LEU A O 9
ATOM 9195 N N . VAL A 1 10 ? 13.499 10.896 -11.245 1.00 53.25 10 VAL A N 9
ATOM 9196 C CA . VAL A 1 10 ? 12.622 10.952 -12.408 1.00 3.43 10 VAL A CA 9
ATOM 9197 C C . VAL A 1 10 ? 13.410 10.775 -13.701 1.00 13.31 10 VAL A C 9
ATOM 9198 O O . VAL A 1 10 ? 12.892 10.257 -14.691 1.00 4.25 10 VAL A O 9
ATOM 9211 N N . SER A 1 11 ? 14.666 11.207 -13.686 1.00 4.01 11 SER A N 9
ATOM 9212 C CA . SER A 1 11 ? 15.527 11.099 -14.857 1.00 41.55 11 SER A CA 9
ATOM 9213 C C . SER A 1 11 ? 16.235 9.749 -14.889 1.00 73.12 11 SER A C 9
ATOM 9214 O O . SER A 1 11 ? 16.501 9.199 -15.959 1.00 32.21 11 SER A O 9
ATOM 9222 N N . LEU A 1 12 ? 16.538 9.220 -13.709 1.00 14.50 12 LEU A N 9
ATOM 9223 C CA . LEU A 1 12 ? 17.216 7.932 -13.600 1.00 1.15 12 LEU A CA 9
ATOM 9224 C C . LEU A 1 12 ? 16.257 6.785 -13.903 1.00 74.42 12 LEU A C 9
ATOM 9225 O O . LEU A 1 12 ? 16.685 5.661 -14.167 1.00 51.15 12 LEU A O 9
ATOM 9241 N N . GLN A 1 13 ? 14.962 7.077 -13.864 1.00 22.13 13 GLN A N 9
ATOM 9242 C CA . GLN A 1 13 ? 13.943 6.069 -14.136 1.00 72.35 13 GLN A CA 9
ATOM 9243 C C . GLN A 1 13 ? 14.219 5.360 -15.458 1.00 23.12 13 GLN A C 9
ATOM 9244 O O . GLN A 1 13 ? 13.860 4.197 -15.637 1.00 25.23 13 GLN A O 9
ATOM 9258 N N . ASN A 1 14 ? 14.858 6.070 -16.382 1.00 55.40 14 ASN A N 9
ATOM 9259 C CA . ASN A 1 14 ? 15.180 5.509 -17.690 1.00 21.04 14 ASN A CA 9
ATOM 9260 C C . ASN A 1 14 ? 16.561 5.963 -18.151 1.00 73.12 14 ASN A C 9
ATOM 9261 O O . ASN A 1 14 ? 16.768 7.136 -18.467 1.00 55.31 14 ASN A O 9
ATOM 9272 N N . LEU A 1 15 ? 17.504 5.027 -18.187 1.00 41.11 15 LEU A N 9
ATOM 9273 C CA . LEU A 1 15 ? 18.867 5.331 -18.611 1.00 1.54 15 LEU A CA 9
ATOM 9274 C C . LEU A 1 15 ? 19.526 6.319 -17.655 1.00 64.35 15 LEU A C 9
ATOM 9275 O O . LEU A 1 15 ? 18.849 7.004 -16.887 1.00 13.41 15 LEU A O 9
ATOM 9291 N N . LEU A 1 16 ? 20.852 6.391 -17.709 1.00 33.23 16 LEU A N 9
ATOM 9292 C CA . LEU A 1 16 ? 21.605 7.298 -16.849 1.00 41.44 16 LEU A CA 9
ATOM 9293 C C . LEU A 1 16 ? 22.463 8.248 -17.679 1.00 53.02 16 LEU A C 9
ATOM 9294 O O . LEU A 1 16 ? 23.221 9.051 -17.136 1.00 11.40 16 LEU A O 9
ATOM 9310 N N . VAL A 1 17 ? 22.336 8.151 -18.999 1.00 74.54 17 VAL A N 9
ATOM 9311 C CA . VAL A 1 17 ? 23.097 9.004 -19.904 1.00 62.51 17 VAL A CA 9
ATOM 9312 C C . VAL A 1 17 ? 22.788 10.477 -19.663 1.00 3.34 17 VAL A C 9
ATOM 9313 O O . VAL A 1 17 ? 22.104 10.829 -18.701 1.00 32.44 17 VAL A O 9
ATOM 9326 N N . TYR A 1 18 ? 23.293 11.334 -20.542 1.00 52.42 18 TYR A N 9
ATOM 9327 C CA . TYR A 1 18 ? 23.072 12.770 -20.425 1.00 53.30 18 TYR A CA 9
ATOM 9328 C C . TYR A 1 18 ? 23.762 13.327 -19.184 1.00 44.42 18 TYR A C 9
ATOM 9329 O O . TYR A 1 18 ? 23.727 12.720 -18.114 1.00 1.14 18 TYR A O 9
ATOM 9347 N N . VAL A 1 19 ? 24.388 14.490 -19.336 1.00 32.30 19 VAL A N 9
ATOM 9348 C CA . VAL A 1 19 ? 25.086 15.133 -18.228 1.00 21.23 19 VAL A CA 9
ATOM 9349 C C . VAL A 1 19 ? 24.212 15.176 -16.979 1.00 61.00 19 VAL A C 9
ATOM 9350 O O . VAL A 1 19 ? 24.696 14.990 -15.864 1.00 32.14 19 VAL A O 9
ATOM 9363 N N . ASN A 1 20 ? 22.921 15.424 -17.176 1.00 34.13 20 ASN A N 9
ATOM 9364 C CA . ASN A 1 20 ? 21.978 15.492 -16.065 1.00 34.20 20 ASN A CA 9
ATOM 9365 C C . ASN A 1 20 ? 20.569 15.791 -16.566 1.00 13.32 20 ASN A C 9
ATOM 9366 O O . ASN A 1 20 ? 19.585 15.307 -16.005 1.00 53.13 20 ASN A O 9
ATOM 9377 N N . TRP A 1 21 ? 20.479 16.589 -17.623 1.00 14.02 21 TRP A N 9
ATOM 9378 C CA . TRP A 1 21 ? 19.190 16.951 -18.200 1.00 42.24 21 TRP A CA 9
ATOM 9379 C C . TRP A 1 21 ? 19.178 16.708 -19.705 1.00 75.24 21 TRP A C 9
ATOM 9380 O O . TRP A 1 21 ? 20.203 16.846 -20.373 1.00 34.53 21 TRP A O 9
ATOM 9401 N N . SER A 1 22 ? 18.014 16.346 -20.234 1.00 51.11 22 SER A N 9
ATOM 9402 C CA . SER A 1 22 ? 17.872 16.080 -21.660 1.00 70.04 22 SER A CA 9
ATOM 9403 C C . SER A 1 22 ? 16.439 15.675 -21.997 1.00 73.05 22 SER A C 9
ATOM 9404 O O . SER A 1 22 ? 16.137 14.492 -22.150 1.00 25.41 22 SER A O 9
ATOM 9412 N N . SER A 1 23 ? 15.562 16.667 -22.112 1.00 71.22 23 SER A N 9
ATOM 9413 C CA . SER A 1 23 ? 14.161 16.416 -22.427 1.00 1.02 23 SER A CA 9
ATOM 9414 C C . SER A 1 23 ? 13.576 15.360 -21.494 1.00 51.42 23 SER A C 9
ATOM 9415 O O . SER A 1 23 ? 13.580 14.169 -21.806 1.00 70.33 23 SER A O 9
ATOM 9423 N N . TYR A 1 24 ? 13.072 15.806 -20.348 1.00 51.53 24 TYR A N 9
ATOM 9424 C CA . TYR A 1 24 ? 12.485 14.900 -19.368 1.00 72.04 24 TYR A CA 9
ATOM 9425 C C . TYR A 1 24 ? 11.493 13.948 -20.031 1.00 62.55 24 TYR A C 9
ATOM 9426 O O . TYR A 1 24 ? 10.891 14.255 -21.060 1.00 70.45 24 TYR A O 9
ATOM 9444 N N . PRO A 1 25 ? 11.317 12.765 -19.427 1.00 33.44 25 PRO A N 9
ATOM 9445 C CA . PRO A 1 25 ? 10.399 11.743 -19.939 1.00 22.41 25 PRO A CA 9
ATOM 9446 C C . PRO A 1 25 ? 8.937 12.149 -19.785 1.00 42.21 25 PRO A C 9
ATOM 9447 O O . PRO A 1 25 ? 8.621 13.127 -19.108 1.00 1.33 25 PRO A O 9
ATOM 9458 N N . LYS A 1 26 ? 8.048 11.391 -20.418 1.00 51.40 26 LYS A N 9
ATOM 9459 C CA . LYS A 1 26 ? 6.618 11.670 -20.352 1.00 74.23 26 LYS A CA 9
ATOM 9460 C C . LYS A 1 26 ? 5.961 10.876 -19.227 1.00 61.53 26 LYS A C 9
ATOM 9461 O O . LYS A 1 26 ? 6.525 9.900 -18.732 1.00 51.51 26 LYS A O 9
ATOM 9480 N N . TYR A 1 27 ? 4.767 11.301 -18.829 1.00 41.11 27 TYR A N 9
ATOM 9481 C CA . TYR A 1 27 ? 4.034 10.630 -17.762 1.00 44.42 27 TYR A CA 9
ATOM 9482 C C . TYR A 1 27 ? 3.952 9.129 -18.018 1.00 30.41 27 TYR A C 9
ATOM 9483 O O . TYR A 1 27 ? 3.414 8.689 -19.033 1.00 72.12 27 TYR A O 9
ATOM 9501 N N . GLU A 1 28 ? 4.492 8.347 -17.088 1.00 71.50 28 GLU A N 9
ATOM 9502 C CA . GLU A 1 28 ? 4.481 6.894 -17.211 1.00 64.20 28 GLU A CA 9
ATOM 9503 C C . GLU A 1 28 ? 3.759 6.252 -16.030 1.00 64.23 28 GLU A C 9
ATOM 9504 O O . GLU A 1 28 ? 4.265 6.215 -14.908 1.00 3.01 28 GLU A O 9
ATOM 9516 N N . PRO A 1 29 ? 2.549 5.737 -16.286 1.00 51.21 29 PRO A N 9
ATOM 9517 C CA . PRO A 1 29 ? 1.730 5.087 -15.258 1.00 22.31 29 PRO A CA 9
ATOM 9518 C C . PRO A 1 29 ? 2.314 3.751 -14.811 1.00 11.33 29 PRO A C 9
ATOM 9519 O O . PRO A 1 29 ? 2.619 2.890 -15.635 1.00 12.03 29 PRO A O 9
ATOM 9530 N N . GLY A 1 30 ? 2.465 3.584 -13.500 1.00 61.35 30 GLY A N 9
ATOM 9531 C CA . GLY A 1 30 ? 3.011 2.351 -12.968 1.00 33.02 30 GLY A CA 9
ATOM 9532 C C . GLY A 1 30 ? 4.437 2.511 -12.477 1.00 53.52 30 GLY A C 9
ATOM 9533 O O . GLY A 1 30 ? 5.182 1.535 -12.382 1.00 65.41 30 GLY A O 9
ATOM 9537 N N . LYS A 1 31 ? 4.819 3.745 -12.166 1.00 2.51 31 LYS A N 9
ATOM 9538 C CA . LYS A 1 31 ? 6.164 4.031 -11.683 1.00 1.10 31 LYS A CA 9
ATOM 9539 C C . LYS A 1 31 ? 6.133 5.080 -10.576 1.00 40.11 31 LYS A C 9
ATOM 9540 O O . LYS A 1 31 ? 5.736 6.223 -10.803 1.00 21.35 31 LYS A O 9
ATOM 9559 N N . GLU A 1 32 ? 6.554 4.684 -9.379 1.00 35.50 32 GLU A N 9
ATOM 9560 C CA . GLU A 1 32 ? 6.576 5.591 -8.238 1.00 14.34 32 GLU A CA 9
ATOM 9561 C C . GLU A 1 32 ? 7.229 6.919 -8.610 1.00 3.54 32 GLU A C 9
ATOM 9562 O O . GLU A 1 32 ? 8.273 6.948 -9.262 1.00 1.03 32 GLU A O 9
ATOM 9574 N N . TYR A 1 33 ? 6.607 8.015 -8.191 1.00 23.23 33 TYR A N 9
ATOM 9575 C CA . TYR A 1 33 ? 7.125 9.346 -8.482 1.00 3.12 33 TYR A CA 9
ATOM 9576 C C . TYR A 1 33 ? 7.408 10.114 -7.195 1.00 25.14 33 TYR A C 9
ATOM 9577 O O . TYR A 1 33 ? 6.487 10.549 -6.503 1.00 54.12 33 TYR A O 9
ATOM 9595 N N . ASN A 1 34 ? 8.689 10.279 -6.881 1.00 4.25 34 ASN A N 9
ATOM 9596 C CA . ASN A 1 34 ? 9.094 10.995 -5.676 1.00 2.44 34 ASN A CA 9
ATOM 9597 C C . ASN A 1 34 ? 8.989 12.504 -5.880 1.00 20.45 34 ASN A C 9
ATOM 9598 O O . ASN A 1 34 ? 8.962 12.987 -7.010 1.00 15.43 34 ASN A O 9
ATOM 9609 N N . GLN A 1 35 ? 8.933 13.241 -4.774 1.00 53.43 35 GLN A N 9
ATOM 9610 C CA . GLN A 1 35 ? 8.833 14.695 -4.832 1.00 11.20 35 GLN A CA 9
ATOM 9611 C C . GLN A 1 35 ? 9.917 15.280 -5.730 1.00 65.52 35 GLN A C 9
ATOM 9612 O O . GLN A 1 35 ? 11.078 14.878 -5.662 1.00 64.33 35 GLN A O 9
ATOM 9626 N N . GLY A 1 36 ? 9.531 16.234 -6.571 1.00 64.25 36 GLY A N 9
ATOM 9627 C CA . GLY A 1 36 ? 10.482 16.861 -7.471 1.00 75.12 36 GLY A CA 9
ATOM 9628 C C . GLY A 1 36 ? 10.469 16.239 -8.853 1.00 33.54 36 GLY A C 9
ATOM 9629 O O . GLY A 1 36 ? 10.875 16.870 -9.829 1.00 63.30 36 GLY A O 9
ATOM 9633 N N . ASP A 1 37 ? 10.003 14.997 -8.937 1.00 71.32 37 ASP A N 9
ATOM 9634 C CA . ASP A 1 37 ? 9.940 14.290 -10.210 1.00 14.54 37 ASP A CA 9
ATOM 9635 C C . ASP A 1 37 ? 9.111 15.070 -11.226 1.00 22.53 37 ASP A C 9
ATOM 9636 O O . ASP A 1 37 ? 8.003 15.515 -10.927 1.00 31.13 37 ASP A O 9
ATOM 9645 N N . ILE A 1 38 ? 9.658 15.234 -12.426 1.00 2.53 38 ILE A N 9
ATOM 9646 C CA . ILE A 1 38 ? 8.969 15.961 -13.485 1.00 42.31 38 ILE A CA 9
ATOM 9647 C C . ILE A 1 38 ? 8.757 15.078 -14.710 1.00 60.23 38 ILE A C 9
ATOM 9648 O O . ILE A 1 38 ? 9.650 14.335 -15.115 1.00 75.23 38 ILE A O 9
ATOM 9664 N N . VAL A 1 39 ? 7.568 15.167 -15.298 1.00 61.12 39 VAL A N 9
ATOM 9665 C CA . VAL A 1 39 ? 7.239 14.379 -16.479 1.00 54.11 39 VAL A CA 9
ATOM 9666 C C . VAL A 1 39 ? 6.393 15.183 -17.459 1.00 71.25 39 VAL A C 9
ATOM 9667 O O . VAL A 1 39 ? 5.639 16.071 -17.060 1.00 12.42 39 VAL A O 9
ATOM 9680 N N . GLU A 1 40 ? 6.524 14.868 -18.744 1.00 3.03 40 GLU A N 9
ATOM 9681 C CA . GLU A 1 40 ? 5.771 15.563 -19.781 1.00 55.20 40 GLU A CA 9
ATOM 9682 C C . GLU A 1 40 ? 4.416 14.897 -20.008 1.00 41.44 40 GLU A C 9
ATOM 9683 O O . GLU A 1 40 ? 4.320 13.673 -20.089 1.00 24.54 40 GLU A O 9
ATOM 9695 N N . TYR A 1 41 ? 3.373 15.713 -20.112 1.00 24.23 41 TYR A N 9
ATOM 9696 C CA . TYR A 1 41 ? 2.024 15.206 -20.327 1.00 10.23 41 TYR A CA 9
ATOM 9697 C C . TYR A 1 41 ? 1.232 16.132 -21.244 1.00 64.23 41 TYR A C 9
ATOM 9698 O O . TYR A 1 41 ? 1.025 17.304 -20.931 1.00 1.13 41 TYR A O 9
ATOM 9716 N N . ASN A 1 42 ? 0.792 15.598 -22.378 1.00 12.43 42 ASN A N 9
ATOM 9717 C CA . ASN A 1 42 ? 0.023 16.375 -23.342 1.00 45.20 42 ASN A CA 9
ATOM 9718 C C . ASN A 1 42 ? 0.768 17.649 -23.732 1.00 14.32 42 ASN A C 9
ATOM 9719 O O . ASN A 1 42 ? 0.160 18.699 -23.936 1.00 22.43 42 ASN A O 9
ATOM 9730 N N . GLY A 1 43 ? 2.089 17.546 -23.836 1.00 60.50 43 GLY A N 9
ATOM 9731 C CA . GLY A 1 43 ? 2.896 18.696 -24.202 1.00 31.40 43 GLY A CA 9
ATOM 9732 C C . GLY A 1 43 ? 3.074 19.668 -23.054 1.00 25.54 43 GLY A C 9
ATOM 9733 O O . GLY A 1 43 ? 3.382 20.841 -23.264 1.00 53.05 43 GLY A O 9
ATOM 9737 N N . LYS A 1 44 ? 2.877 19.183 -21.832 1.00 12.44 44 LYS A N 9
ATOM 9738 C CA . LYS A 1 44 ? 3.017 20.017 -20.645 1.00 0.24 44 LYS A CA 9
ATOM 9739 C C . LYS A 1 44 ? 4.157 19.521 -19.763 1.00 74.52 44 LYS A C 9
ATOM 9740 O O . LYS A 1 44 ? 4.867 18.579 -20.119 1.00 72.11 44 LYS A O 9
ATOM 9759 N N . LEU A 1 45 ? 4.329 20.158 -18.610 1.00 71.45 45 LEU A N 9
ATOM 9760 C CA . LEU A 1 45 ? 5.384 19.781 -17.676 1.00 72.53 45 LEU A CA 9
ATOM 9761 C C . LEU A 1 45 ? 4.930 19.979 -16.234 1.00 61.43 45 LEU A C 9
ATOM 9762 O O . LEU A 1 45 ? 4.744 21.108 -15.780 1.00 64.21 45 LEU A O 9
ATOM 9778 N N . TYR A 1 46 ? 4.756 18.874 -15.517 1.00 61.30 46 TYR A N 9
ATOM 9779 C CA . TYR A 1 46 ? 4.325 18.925 -14.125 1.00 44.51 46 TYR A CA 9
ATOM 9780 C C . TYR A 1 46 ? 5.401 18.365 -13.200 1.00 42.31 46 TYR A C 9
ATOM 9781 O O . TYR A 1 46 ? 6.272 17.608 -13.629 1.00 65.50 46 TYR A O 9
ATOM 9799 N N . LYS A 1 47 ? 5.331 18.741 -11.927 1.00 72.45 47 LYS A N 9
ATOM 9800 C CA . LYS A 1 47 ? 6.296 18.276 -10.939 1.00 70.53 47 LYS A CA 9
ATOM 9801 C C . LYS A 1 47 ? 5.592 17.811 -9.668 1.00 74.13 47 LYS A C 9
ATOM 9802 O O . LYS A 1 47 ? 4.885 18.582 -9.020 1.00 52.04 47 LYS A O 9
ATOM 9821 N N . ALA A 1 48 ? 5.793 16.545 -9.316 1.00 41.41 48 ALA A N 9
ATOM 9822 C CA . ALA A 1 48 ? 5.179 15.978 -8.122 1.00 22.32 48 ALA A CA 9
ATOM 9823 C C . ALA A 1 48 ? 5.630 16.721 -6.868 1.00 12.12 48 ALA A C 9
ATOM 9824 O O . ALA A 1 48 ? 6.809 16.703 -6.514 1.00 25.54 48 ALA A O 9
ATOM 9831 N N . LYS A 1 49 ? 4.685 17.374 -6.201 1.00 51.34 49 LYS A N 9
ATOM 9832 C CA . LYS A 1 49 ? 4.984 18.124 -4.987 1.00 14.22 49 LYS A CA 9
ATOM 9833 C C . LYS A 1 49 ? 5.593 17.216 -3.923 1.00 14.01 49 LYS A C 9
ATOM 9834 O O . LYS A 1 49 ? 6.617 17.544 -3.326 1.00 74.32 49 LYS A O 9
ATOM 9853 N N . TYR A 1 50 ? 4.956 16.072 -3.694 1.00 64.31 50 TYR A N 9
ATOM 9854 C CA . TYR A 1 50 ? 5.435 15.117 -2.701 1.00 44.13 50 TYR A CA 9
ATOM 9855 C C . TYR A 1 50 ? 5.254 13.685 -3.193 1.00 32.32 50 TYR A C 9
ATOM 9856 O O . TYR A 1 50 ? 4.658 13.448 -4.243 1.00 72.34 50 TYR A O 9
ATOM 9874 N N . TRP A 1 51 ? 5.771 12.733 -2.425 1.00 23.32 51 TRP A N 9
ATOM 9875 C CA . TRP A 1 51 ? 5.667 11.322 -2.780 1.00 50.13 51 TRP A CA 9
ATOM 9876 C C . TRP A 1 51 ? 4.226 10.949 -3.107 1.00 12.21 51 TRP A C 9
ATOM 9877 O O . TRP A 1 51 ? 3.358 10.954 -2.234 1.00 25.20 51 TRP A O 9
ATOM 9898 N N . THR A 1 52 ? 3.975 10.624 -4.372 1.00 63.35 52 THR A N 9
ATOM 9899 C CA . THR A 1 52 ? 2.639 10.249 -4.815 1.00 4.42 52 THR A CA 9
ATOM 9900 C C . THR A 1 52 ? 2.690 9.490 -6.136 1.00 62.11 52 THR A C 9
ATOM 9901 O O . THR A 1 52 ? 3.611 9.670 -6.932 1.00 41.12 52 THR A O 9
ATOM 9912 N N . THR A 1 53 ? 1.693 8.640 -6.364 1.00 31.53 53 THR A N 9
ATOM 9913 C CA . THR A 1 53 ? 1.626 7.853 -7.589 1.00 3.35 53 THR A CA 9
ATOM 9914 C C . THR A 1 53 ? 0.260 7.988 -8.253 1.00 53.44 53 THR A C 9
ATOM 9915 O O . THR A 1 53 ? -0.735 7.454 -7.764 1.00 50.02 53 THR A O 9
ATOM 9926 N N . SER A 1 54 ? 0.220 8.704 -9.373 1.00 23.04 54 SER A N 9
ATOM 9927 C CA . SER A 1 54 ? -1.025 8.911 -10.104 1.00 64.32 54 SER A CA 9
ATOM 9928 C C . SER A 1 54 ? -0.802 9.821 -11.308 1.00 52.42 54 SER A C 9
ATOM 9929 O O . SER A 1 54 ? 0.077 10.683 -11.314 1.00 73.52 54 SER A O 9
ATOM 9937 N N . PRO A 1 55 ? -1.617 9.625 -12.355 1.00 42.30 55 PRO A N 9
ATOM 9938 C CA . PRO A 1 55 ? -1.530 10.418 -13.585 1.00 13.31 55 PRO A CA 9
ATOM 9939 C C . PRO A 1 55 ? -1.981 11.859 -13.379 1.00 50.33 55 PRO A C 9
ATOM 9940 O O . PRO A 1 55 ? -2.796 12.162 -12.507 1.00 73.42 55 PRO A O 9
ATOM 9951 N N . PRO A 1 56 ? -1.440 12.772 -14.200 1.00 21.10 56 PRO A N 9
ATOM 9952 C CA . PRO A 1 56 ? -1.773 14.198 -14.128 1.00 72.52 56 PRO A CA 9
ATOM 9953 C C . PRO A 1 56 ? -3.197 14.485 -14.588 1.00 3.20 56 PRO A C 9
ATOM 9954 O O . PRO A 1 56 ? -3.639 13.983 -15.622 1.00 20.30 56 PRO A O 9
ATOM 9965 N N . SER A 1 57 ? -3.913 15.295 -13.815 1.00 33.34 57 SER A N 9
ATOM 9966 C CA . SER A 1 57 ? -5.290 15.646 -14.142 1.00 61.42 57 SER A CA 9
ATOM 9967 C C . SER A 1 57 ? -5.893 16.542 -13.063 1.00 15.33 57 SER A C 9
ATOM 9968 O O . SER A 1 57 ? -6.026 17.751 -13.248 1.00 44.51 57 SER A O 9
ATOM 9976 N N . ASP A 1 58 ? -6.256 15.937 -11.937 1.00 4.52 58 ASP A N 9
ATOM 9977 C CA . ASP A 1 58 ? -6.845 16.678 -10.828 1.00 45.10 58 ASP A CA 9
ATOM 9978 C C . ASP A 1 58 ? -6.226 16.252 -9.500 1.00 43.03 58 ASP A C 9
ATOM 9979 O O . ASP A 1 58 ? -6.518 15.173 -8.985 1.00 52.44 58 ASP A O 9
ATOM 9988 N N . ASP A 1 59 ? -5.369 17.107 -8.952 1.00 2.32 59 ASP A N 9
ATOM 9989 C CA . ASP A 1 59 ? -4.708 16.819 -7.685 1.00 71.31 59 ASP A CA 9
ATOM 9990 C C . ASP A 1 59 ? -5.093 17.848 -6.626 1.00 60.24 59 ASP A C 9
ATOM 9991 O O . ASP A 1 59 ? -4.375 18.818 -6.378 1.00 34.21 59 ASP A O 9
ATOM 10000 N N . PRO A 1 60 ? -6.252 17.634 -5.986 1.00 61.34 60 PRO A N 9
ATOM 10001 C CA . PRO A 1 60 ? -6.758 18.533 -4.944 1.00 15.31 60 PRO A CA 9
ATOM 10002 C C . PRO A 1 60 ? -5.928 18.465 -3.667 1.00 64.43 60 PRO A C 9
ATOM 10003 O O . PRO A 1 60 ? -6.110 19.270 -2.753 1.00 11.31 60 PRO A O 9
ATOM 10014 N N . TYR A 1 61 ? -5.016 17.501 -3.610 1.00 54.13 61 TYR A N 9
ATOM 10015 C CA . TYR A 1 61 ? -4.158 17.327 -2.444 1.00 24.10 61 TYR A CA 9
ATOM 10016 C C . TYR A 1 61 ? -2.751 17.849 -2.719 1.00 14.42 61 TYR A C 9
ATOM 10017 O O . TYR A 1 61 ? -1.814 17.564 -1.974 1.00 32.22 61 TYR A O 9
ATOM 10035 N N . GLY A 1 62 ? -2.611 18.615 -3.797 1.00 14.43 62 GLY A N 9
ATOM 10036 C CA . GLY A 1 62 ? -1.316 19.164 -4.153 1.00 75.33 62 GLY A CA 9
ATOM 10037 C C . GLY A 1 62 ? -0.282 18.087 -4.419 1.00 40.10 62 GLY A C 9
ATOM 10038 O O . GLY A 1 62 ? 0.814 18.118 -3.860 1.00 51.05 62 GLY A O 9
ATOM 10042 N N . SER A 1 63 ? -0.632 17.130 -5.273 1.00 42.12 63 SER A N 9
ATOM 10043 C CA . SER A 1 63 ? 0.271 16.036 -5.607 1.00 23.43 63 SER A CA 9
ATOM 10044 C C . SER A 1 63 ? 1.144 16.398 -6.805 1.00 23.20 63 SER A C 9
ATOM 10045 O O . SER A 1 63 ? 2.173 15.769 -7.049 1.00 31.21 63 SER A O 9
ATOM 10053 N N . TRP A 1 64 ? 0.726 17.417 -7.547 1.00 4.25 64 TRP A N 9
ATOM 10054 C CA . TRP A 1 64 ? 1.469 17.864 -8.719 1.00 44.22 64 TRP A CA 9
ATOM 10055 C C . TRP A 1 64 ? 1.543 19.386 -8.768 1.00 44.13 64 TRP A C 9
ATOM 10056 O O . TRP A 1 64 ? 0.747 20.076 -8.133 1.00 43.33 64 TRP A O 9
ATOM 10077 N N . GLU A 1 65 ? 2.505 19.903 -9.527 1.00 44.34 65 GLU A N 9
ATOM 10078 C CA . GLU A 1 65 ? 2.682 21.345 -9.658 1.00 5.42 65 GLU A CA 9
ATOM 10079 C C . GLU A 1 65 ? 3.148 21.711 -11.064 1.00 52.23 65 GLU A C 9
ATOM 10080 O O . GLU A 1 65 ? 4.233 21.316 -11.492 1.00 43.04 65 GLU A O 9
ATOM 10092 N N . TYR A 1 66 ? 2.320 22.466 -11.777 1.00 53.11 66 TYR A N 9
ATOM 10093 C CA . TYR A 1 66 ? 2.645 22.883 -13.136 1.00 53.43 66 TYR A CA 9
ATOM 10094 C C . TYR A 1 66 ? 3.756 23.928 -13.134 1.00 52.33 66 TYR A C 9
ATOM 10095 O O . TYR A 1 66 ? 3.562 25.056 -12.677 1.00 34.41 66 TYR A O 9
ATOM 10113 N N . LEU A 1 67 ? 4.919 23.546 -13.650 1.00 2.32 67 LEU A N 9
ATOM 10114 C CA . LEU A 1 67 ? 6.063 24.450 -13.709 1.00 72.10 67 LEU A CA 9
ATOM 10115 C C . LEU A 1 67 ? 6.224 25.033 -15.110 1.00 34.23 67 LEU A C 9
ATOM 10116 O O . LEU A 1 67 ? 7.014 25.951 -15.323 1.00 43.25 67 LEU A O 9
ATOM 10132 N N . GLY A 1 68 ? 5.467 24.493 -16.061 1.00 63.10 68 GLY A N 9
ATOM 10133 C CA . GLY A 1 68 ? 5.539 24.974 -17.428 1.00 24.52 68 GLY A CA 9
ATOM 10134 C C . GLY A 1 68 ? 5.046 23.949 -18.429 1.00 54.41 68 GLY A C 9
ATOM 10135 O O . GLY A 1 68 ? 4.503 22.912 -18.049 1.00 21.40 68 GLY A O 9
ATOM 10139 N N . GLU A 1 69 ? 5.233 24.240 -19.713 1.00 53.10 69 GLU A N 9
ATOM 10140 C CA . GLU A 1 69 ? 4.800 23.336 -20.772 1.00 20.41 69 GLU A CA 9
ATOM 10141 C C . GLU A 1 69 ? 5.992 22.838 -21.584 1.00 23.50 69 GLU A C 9
ATOM 10142 O O . GLU A 1 69 ? 7.026 23.502 -21.659 1.00 63.13 69 GLU A O 9
ATOM 10154 N N . ALA A 1 70 ? 5.840 21.665 -22.189 1.00 31.32 70 ALA A N 9
ATOM 10155 C CA . ALA A 1 70 ? 6.903 21.078 -22.997 1.00 25.44 70 ALA A CA 9
ATOM 10156 C C . ALA A 1 70 ? 7.336 22.029 -24.107 1.00 73.32 70 ALA A C 9
ATOM 10157 O O . ALA A 1 70 ? 8.513 22.373 -24.218 1.00 12.13 70 ALA A O 9
ATOM 10164 N N . GLU A 1 71 ? 6.379 22.451 -24.927 1.00 11.22 71 GLU A N 9
ATOM 10165 C CA . GLU A 1 71 ? 6.664 23.361 -26.031 1.00 34.04 71 GLU A CA 9
ATOM 10166 C C . GLU A 1 71 ? 5.935 24.688 -25.843 1.00 51.53 71 GLU A C 9
ATOM 10167 O O . GLU A 1 71 ? 4.722 24.790 -26.029 1.00 22.02 71 GLU A O 9
ATOM 10179 N N . PRO A 1 72 ? 6.691 25.729 -25.467 1.00 62.11 72 PRO A N 9
ATOM 10180 C CA . PRO A 1 72 ? 6.139 27.070 -25.246 1.00 52.10 72 PRO A CA 9
ATOM 10181 C C . PRO A 1 72 ? 5.696 27.735 -26.544 1.00 5.32 72 PRO A C 9
ATOM 10182 O O . PRO A 1 72 ? 6.390 27.665 -27.559 1.00 1.32 72 PRO A O 9
ATOM 10193 N N . THR A 1 73 ? 4.534 28.381 -26.506 1.00 43.44 73 THR A N 9
ATOM 10194 C CA . THR A 1 73 ? 3.998 29.059 -27.680 1.00 25.00 73 THR A CA 9
ATOM 10195 C C . THR A 1 73 ? 4.808 30.306 -28.012 1.00 54.34 73 THR A C 9
ATOM 10196 O O . THR A 1 73 ? 5.291 30.464 -29.135 1.00 34.13 73 THR A O 9
ATOM 10207 N N . GLY A 1 1 ? 32.054 3.700 -9.911 1.00 63.44 1 GLY A N 10
ATOM 10208 C CA . GLY A 1 1 ? 32.636 5.007 -9.669 1.00 63.42 1 GLY A CA 10
ATOM 10209 C C . GLY A 1 1 ? 31.863 5.804 -8.636 1.00 43.24 1 GLY A C 10
ATOM 10210 O O . GLY A 1 1 ? 30.968 5.288 -7.965 1.00 65.04 1 GLY A O 10
ATOM 10214 N N . PRO A 1 2 ? 32.209 7.092 -8.497 1.00 24.33 2 PRO A N 10
ATOM 10215 C CA . PRO A 1 2 ? 31.553 7.989 -7.538 1.00 75.43 2 PRO A CA 10
ATOM 10216 C C . PRO A 1 2 ? 30.119 8.315 -7.938 1.00 54.13 2 PRO A C 10
ATOM 10217 O O . PRO A 1 2 ? 29.785 8.341 -9.123 1.00 62.54 2 PRO A O 10
ATOM 10228 N N . SER A 1 3 ? 29.274 8.565 -6.944 1.00 4.15 3 SER A N 10
ATOM 10229 C CA . SER A 1 3 ? 27.874 8.887 -7.191 1.00 55.22 3 SER A CA 10
ATOM 10230 C C . SER A 1 3 ? 27.485 10.190 -6.500 1.00 3.04 3 SER A C 10
ATOM 10231 O O . SER A 1 3 ? 28.071 10.566 -5.484 1.00 64.31 3 SER A O 10
ATOM 10239 N N . THR A 1 4 ? 26.491 10.875 -7.056 1.00 12.43 4 THR A N 10
ATOM 10240 C CA . THR A 1 4 ? 26.023 12.135 -6.494 1.00 3.12 4 THR A CA 10
ATOM 10241 C C . THR A 1 4 ? 24.769 11.930 -5.652 1.00 73.35 4 THR A C 10
ATOM 10242 O O . THR A 1 4 ? 24.323 10.801 -5.451 1.00 64.12 4 THR A O 10
ATOM 10253 N N . SER A 1 5 ? 24.204 13.029 -5.162 1.00 62.41 5 SER A N 10
ATOM 10254 C CA . SER A 1 5 ? 23.003 12.970 -4.338 1.00 52.30 5 SER A CA 10
ATOM 10255 C C . SER A 1 5 ? 21.833 13.660 -5.032 1.00 43.23 5 SER A C 10
ATOM 10256 O O . SER A 1 5 ? 22.021 14.617 -5.785 1.00 22.15 5 SER A O 10
ATOM 10264 N N . MET A 1 6 ? 20.626 13.169 -4.775 1.00 12.45 6 MET A N 10
ATOM 10265 C CA . MET A 1 6 ? 19.424 13.740 -5.374 1.00 74.40 6 MET A CA 10
ATOM 10266 C C . MET A 1 6 ? 18.198 13.451 -4.514 1.00 34.43 6 MET A C 10
ATOM 10267 O O . MET A 1 6 ? 18.230 12.580 -3.645 1.00 71.53 6 MET A O 10
ATOM 10281 N N . GLU A 1 7 ? 17.119 14.186 -4.762 1.00 72.04 7 GLU A N 10
ATOM 10282 C CA . GLU A 1 7 ? 15.884 14.008 -4.009 1.00 30.43 7 GLU A CA 10
ATOM 10283 C C . GLU A 1 7 ? 14.830 13.297 -4.852 1.00 11.43 7 GLU A C 10
ATOM 10284 O O . GLU A 1 7 ? 13.645 13.310 -4.525 1.00 45.41 7 GLU A O 10
ATOM 10296 N N . ASN A 1 8 ? 15.272 12.674 -5.941 1.00 64.54 8 ASN A N 10
ATOM 10297 C CA . ASN A 1 8 ? 14.368 11.959 -6.833 1.00 35.43 8 ASN A CA 10
ATOM 10298 C C . ASN A 1 8 ? 15.137 11.304 -7.976 1.00 43.31 8 ASN A C 10
ATOM 10299 O O . ASN A 1 8 ? 15.975 11.938 -8.619 1.00 2.14 8 ASN A O 10
ATOM 10310 N N . LEU A 1 9 ? 14.847 10.032 -8.225 1.00 14.23 9 LEU A N 10
ATOM 10311 C CA . LEU A 1 9 ? 15.510 9.290 -9.292 1.00 64.53 9 LEU A CA 10
ATOM 10312 C C . LEU A 1 9 ? 14.733 9.405 -10.599 1.00 54.53 9 LEU A C 10
ATOM 10313 O O . LEU A 1 9 ? 14.982 8.663 -11.549 1.00 15.00 9 LEU A O 10
ATOM 10329 N N . VAL A 1 10 ? 13.791 10.342 -10.642 1.00 23.10 10 VAL A N 10
ATOM 10330 C CA . VAL A 1 10 ? 12.980 10.557 -11.834 1.00 11.02 10 VAL A CA 10
ATOM 10331 C C . VAL A 1 10 ? 13.855 10.727 -13.071 1.00 4.33 10 VAL A C 10
ATOM 10332 O O . VAL A 1 10 ? 13.442 10.406 -14.185 1.00 11.44 10 VAL A O 10
ATOM 10345 N N . SER A 1 11 ? 15.065 11.234 -12.867 1.00 60.23 11 SER A N 10
ATOM 10346 C CA . SER A 1 11 ? 15.999 11.451 -13.966 1.00 54.14 11 SER A CA 10
ATOM 10347 C C . SER A 1 11 ? 16.487 10.122 -14.534 1.00 55.44 11 SER A C 10
ATOM 10348 O O . SER A 1 11 ? 16.622 9.964 -15.749 1.00 62.33 11 SER A O 10
ATOM 10356 N N . LEU A 1 12 ? 16.750 9.168 -13.648 1.00 43.32 12 LEU A N 10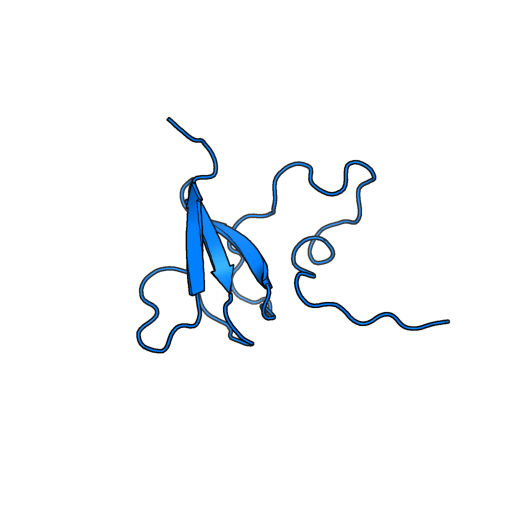
ATOM 10357 C CA . LEU A 1 12 ? 17.223 7.851 -14.060 1.00 22.32 12 LEU A CA 10
ATOM 10358 C C . LEU A 1 12 ? 16.095 6.825 -14.002 1.00 60.23 12 LEU A C 10
ATOM 10359 O O . LEU A 1 12 ? 16.340 5.619 -14.017 1.00 61.31 12 LEU A O 10
ATOM 10375 N N . GLN A 1 13 ? 14.861 7.313 -13.940 1.00 71.23 13 GLN A N 10
ATOM 10376 C CA . GLN A 1 13 ? 13.696 6.438 -13.882 1.00 51.42 13 GLN A CA 10
ATOM 10377 C C . GLN A 1 13 ? 13.552 5.637 -15.173 1.00 23.01 13 GLN A C 10
ATOM 10378 O O . GLN A 1 13 ? 13.055 4.512 -15.164 1.00 33.13 13 GLN A O 10
ATOM 10392 N N . ASN A 1 14 ? 13.990 6.227 -16.280 1.00 40.42 14 ASN A N 10
ATOM 10393 C CA . ASN A 1 14 ? 13.908 5.568 -17.579 1.00 60.23 14 ASN A CA 10
ATOM 10394 C C . ASN A 1 14 ? 14.973 6.108 -18.530 1.00 52.41 14 ASN A C 10
ATOM 10395 O O . ASN A 1 14 ? 15.606 5.350 -19.266 1.00 73.22 14 ASN A O 10
ATOM 10406 N N . LEU A 1 15 ? 15.165 7.422 -18.509 1.00 72.34 15 LEU A N 10
ATOM 10407 C CA . LEU A 1 15 ? 16.154 8.065 -19.369 1.00 31.34 15 LEU A CA 10
ATOM 10408 C C . LEU A 1 15 ? 17.535 8.043 -18.721 1.00 25.35 15 LEU A C 10
ATOM 10409 O O . LEU A 1 15 ? 17.702 8.463 -17.575 1.00 65.10 15 LEU A O 10
ATOM 10425 N N . LEU A 1 16 ? 18.523 7.554 -19.461 1.00 13.51 16 LEU A N 10
ATOM 10426 C CA . LEU A 1 16 ? 19.891 7.480 -18.960 1.00 14.12 16 LEU A CA 10
ATOM 10427 C C . LEU A 1 16 ? 20.432 8.871 -18.645 1.00 1.25 16 LEU A C 10
ATOM 10428 O O . LEU A 1 16 ? 21.256 9.038 -17.746 1.00 43.24 16 LEU A O 10
ATOM 10444 N N . VAL A 1 17 ? 19.960 9.866 -19.389 1.00 13.25 17 VAL A N 10
ATOM 10445 C CA . VAL A 1 17 ? 20.392 11.243 -19.187 1.00 73.23 17 VAL A CA 10
ATOM 10446 C C . VAL A 1 17 ? 21.874 11.406 -19.507 1.00 62.53 17 VAL A C 10
ATOM 10447 O O . VAL A 1 17 ? 22.649 10.453 -19.411 1.00 64.54 17 VAL A O 10
ATOM 10460 N N . TYR A 1 18 ? 22.263 12.618 -19.887 1.00 3.32 18 TYR A N 10
ATOM 10461 C CA . TYR A 1 18 ? 23.652 12.906 -20.224 1.00 22.35 18 TYR A CA 10
ATOM 10462 C C . TYR A 1 18 ? 24.045 14.305 -19.760 1.00 62.41 18 TYR A C 10
ATOM 10463 O O . TYR A 1 18 ? 24.759 14.466 -18.770 1.00 23.20 18 TYR A O 10
ATOM 10481 N N . VAL A 1 19 ? 23.574 15.316 -20.484 1.00 33.04 19 VAL A N 10
ATOM 10482 C CA . VAL A 1 19 ? 23.874 16.702 -20.148 1.00 73.44 19 VAL A CA 10
ATOM 10483 C C . VAL A 1 19 ? 23.417 17.036 -18.733 1.00 30.34 19 VAL A C 10
ATOM 10484 O O . VAL A 1 19 ? 24.177 17.589 -17.938 1.00 32.31 19 VAL A O 10
ATOM 10497 N N . ASN A 1 20 ? 22.170 16.696 -18.423 1.00 22.10 20 ASN A N 10
ATOM 10498 C CA . ASN A 1 20 ? 21.610 16.960 -17.102 1.00 74.34 20 ASN A CA 10
ATOM 10499 C C . ASN A 1 20 ? 20.191 16.412 -16.993 1.00 15.04 20 ASN A C 10
ATOM 10500 O O . ASN A 1 20 ? 19.778 15.937 -15.935 1.00 4.15 20 ASN A O 10
ATOM 10511 N N . TRP A 1 21 ? 19.452 16.478 -18.094 1.00 3.40 21 TRP A N 10
ATOM 10512 C CA . TRP A 1 21 ? 18.077 15.988 -18.122 1.00 75.43 21 TRP A CA 10
ATOM 10513 C C . TRP A 1 21 ? 17.796 15.234 -19.417 1.00 14.54 21 TRP A C 10
ATOM 10514 O O . TRP A 1 21 ? 17.087 14.227 -19.418 1.00 70.23 21 TRP A O 10
ATOM 10535 N N . SER A 1 22 ? 18.355 15.726 -20.518 1.00 22.14 22 SER A N 10
ATOM 10536 C CA . SER A 1 22 ? 18.160 15.100 -21.819 1.00 52.04 22 SER A CA 10
ATOM 10537 C C . SER A 1 22 ? 16.698 14.712 -22.023 1.00 14.01 22 SER A C 10
ATOM 10538 O O . SER A 1 22 ? 16.357 13.529 -22.053 1.00 63.34 22 SER A O 10
ATOM 10546 N N . SER A 1 23 ? 15.840 15.716 -22.161 1.00 63.01 23 SER A N 10
ATOM 10547 C CA . SER A 1 23 ? 14.414 15.482 -22.357 1.00 5.11 23 SER A CA 10
ATOM 10548 C C . SER A 1 23 ? 13.864 14.547 -21.283 1.00 61.43 23 SER A C 10
ATOM 10549 O O . SER A 1 23 ? 13.895 13.326 -21.432 1.00 41.31 23 SER A O 10
ATOM 10557 N N . TYR A 1 24 ? 13.362 15.131 -20.200 1.00 53.45 24 TYR A N 10
ATOM 10558 C CA . TYR A 1 24 ? 12.807 14.352 -19.100 1.00 42.31 24 TYR A CA 10
ATOM 10559 C C . TYR A 1 24 ? 11.854 13.279 -19.618 1.00 43.15 24 TYR A C 10
ATOM 10560 O O . TYR A 1 24 ? 11.267 13.401 -20.694 1.00 23.42 24 TYR A O 10
ATOM 10578 N N . PRO A 1 25 ? 11.695 12.202 -18.835 1.00 64.50 25 PRO A N 10
ATOM 10579 C CA . PRO A 1 25 ? 10.814 11.086 -19.191 1.00 44.23 25 PRO A CA 10
ATOM 10580 C C . PRO A 1 25 ? 9.339 11.471 -19.130 1.00 35.52 25 PRO A C 10
ATOM 10581 O O . PRO A 1 25 ? 8.949 12.357 -18.371 1.00 24.55 25 PRO A O 10
ATOM 10592 N N . LYS A 1 26 ? 8.524 10.796 -19.933 1.00 41.33 26 LYS A N 10
ATOM 10593 C CA . LYS A 1 26 ? 7.091 11.065 -19.970 1.00 32.53 26 LYS A CA 10
ATOM 10594 C C . LYS A 1 26 ? 6.370 10.324 -18.848 1.00 33.44 26 LYS A C 10
ATOM 10595 O O . LYS A 1 26 ? 6.870 9.326 -18.328 1.00 40.12 26 LYS A O 10
ATOM 10614 N N . TYR A 1 27 ? 5.193 10.818 -18.479 1.00 55.12 27 TYR A N 10
ATOM 10615 C CA . TYR A 1 27 ? 4.405 10.203 -17.419 1.00 3.14 27 TYR A CA 10
ATOM 10616 C C . TYR A 1 27 ? 4.255 8.703 -17.651 1.00 14.34 27 TYR A C 10
ATOM 10617 O O . TYR A 1 27 ? 3.737 8.272 -18.682 1.00 33.52 27 TYR A O 10
ATOM 10635 N N . GLU A 1 28 ? 4.711 7.912 -16.685 1.00 23.44 28 GLU A N 10
ATOM 10636 C CA . GLU A 1 28 ? 4.628 6.459 -16.783 1.00 51.35 28 GLU A CA 10
ATOM 10637 C C . GLU A 1 28 ? 3.773 5.886 -15.657 1.00 33.41 28 GLU A C 10
ATOM 10638 O O . GLU A 1 28 ? 4.178 5.848 -14.494 1.00 3.21 28 GLU A O 10
ATOM 10650 N N . PRO A 1 29 ? 2.562 5.428 -16.008 1.00 71.22 29 PRO A N 10
ATOM 10651 C CA . PRO A 1 29 ? 1.625 4.848 -15.041 1.00 52.41 29 PRO A CA 10
ATOM 10652 C C . PRO A 1 29 ? 2.093 3.493 -14.521 1.00 63.53 29 PRO A C 10
ATOM 10653 O O . PRO A 1 29 ? 2.423 2.598 -15.298 1.00 4.13 29 PRO A O 10
ATOM 10664 N N . GLY A 1 30 ? 2.121 3.350 -13.199 1.00 40.00 30 GLY A N 10
ATOM 10665 C CA . GLY A 1 30 ? 2.551 2.101 -12.597 1.00 11.11 30 GLY A CA 10
ATOM 10666 C C . GLY A 1 30 ? 3.924 2.205 -11.963 1.00 21.11 30 GLY A C 10
ATOM 10667 O O . GLY A 1 30 ? 4.611 1.200 -11.781 1.00 3.12 30 GLY A O 10
ATOM 10671 N N . LYS A 1 31 ? 4.327 3.426 -11.627 1.00 60.44 31 LYS A N 10
ATOM 10672 C CA . LYS A 1 31 ? 5.628 3.660 -11.010 1.00 0.33 31 LYS A CA 10
ATOM 10673 C C . LYS A 1 31 ? 5.537 4.747 -9.944 1.00 53.44 31 LYS A C 10
ATOM 10674 O O . LYS A 1 31 ? 5.201 5.893 -10.242 1.00 10.51 31 LYS A O 10
ATOM 10693 N N . GLU A 1 32 ? 5.839 4.381 -8.703 1.00 33.33 32 GLU A N 10
ATOM 10694 C CA . GLU A 1 32 ? 5.791 5.326 -7.595 1.00 24.31 32 GLU A CA 10
ATOM 10695 C C . GLU A 1 32 ? 6.524 6.617 -7.949 1.00 1.00 32 GLU A C 10
ATOM 10696 O O . GLU A 1 32 ? 7.604 6.589 -8.539 1.00 30.14 32 GLU A O 10
ATOM 10708 N N . TYR A 1 33 ? 5.928 7.747 -7.585 1.00 40.52 33 TYR A N 10
ATOM 10709 C CA . TYR A 1 33 ? 6.521 9.049 -7.867 1.00 44.44 33 TYR A CA 10
ATOM 10710 C C . TYR A 1 33 ? 6.689 9.861 -6.586 1.00 15.41 33 TYR A C 10
ATOM 10711 O O . TYR A 1 33 ? 5.714 10.349 -6.016 1.00 31.21 33 TYR A O 10
ATOM 10729 N N . ASN A 1 34 ? 7.933 10.000 -6.141 1.00 23.32 34 ASN A N 10
ATOM 10730 C CA . ASN A 1 34 ? 8.231 10.752 -4.927 1.00 4.13 34 ASN A CA 10
ATOM 10731 C C . ASN A 1 34 ? 8.193 12.254 -5.194 1.00 12.44 34 ASN A C 10
ATOM 10732 O O . ASN A 1 34 ? 8.005 12.686 -6.331 1.00 63.23 34 ASN A O 10
ATOM 10743 N N . GLN A 1 35 ? 8.373 13.042 -4.139 1.00 11.42 35 GLN A N 10
ATOM 10744 C CA . GLN A 1 35 ? 8.359 14.495 -4.260 1.00 74.23 35 GLN A CA 10
ATOM 10745 C C . GLN A 1 35 ? 9.563 14.985 -5.057 1.00 72.02 35 GLN A C 10
ATOM 10746 O O . GLN A 1 35 ? 10.698 14.586 -4.797 1.00 53.32 35 GLN A O 10
ATOM 10760 N N . GLY A 1 36 ? 9.308 15.855 -6.031 1.00 31.20 36 GLY A N 10
ATOM 10761 C CA . GLY A 1 36 ? 10.381 16.385 -6.851 1.00 61.22 36 GLY A CA 10
ATOM 10762 C C . GLY A 1 36 ? 10.440 15.735 -8.219 1.00 70.45 36 GLY A C 10
ATOM 10763 O O . GLY A 1 36 ? 11.023 16.290 -9.152 1.00 33.33 36 GLY A O 10
ATOM 10767 N N . ASP A 1 37 ? 9.839 14.558 -8.339 1.00 51.14 37 ASP A N 10
ATOM 10768 C CA . ASP A 1 37 ? 9.826 13.831 -9.604 1.00 75.40 37 ASP A CA 10
ATOM 10769 C C . ASP A 1 37 ? 9.167 14.660 -10.701 1.00 3.04 37 ASP A C 10
ATOM 10770 O O . ASP A 1 37 ? 8.095 15.233 -10.499 1.00 2.43 37 ASP A O 10
ATOM 10779 N N . ILE A 1 38 ? 9.812 14.721 -11.860 1.00 73.44 38 ILE A N 10
ATOM 10780 C CA . ILE A 1 38 ? 9.289 15.480 -12.988 1.00 5.12 38 ILE A CA 10
ATOM 10781 C C . ILE A 1 38 ? 9.111 14.591 -14.213 1.00 51.53 38 ILE A C 10
ATOM 10782 O O . ILE A 1 38 ? 10.011 13.835 -14.582 1.00 25.24 38 ILE A O 10
ATOM 10798 N N . VAL A 1 39 ? 7.944 14.688 -14.844 1.00 53.13 39 VAL A N 10
ATOM 10799 C CA . VAL A 1 39 ? 7.650 13.895 -16.032 1.00 2.15 39 VAL A CA 10
ATOM 10800 C C . VAL A 1 39 ? 6.870 14.710 -17.057 1.00 15.20 39 VAL A C 10
ATOM 10801 O O . VAL A 1 39 ? 6.083 15.585 -16.699 1.00 44.55 39 VAL A O 10
ATOM 10814 N N . GLU A 1 40 ? 7.095 14.415 -18.334 1.00 42.32 40 GLU A N 10
ATOM 10815 C CA . GLU A 1 40 ? 6.413 15.122 -19.412 1.00 71.21 40 GLU A CA 10
ATOM 10816 C C . GLU A 1 40 ? 5.056 14.489 -19.704 1.00 42.33 40 GLU A C 10
ATOM 10817 O O . GLU A 1 40 ? 4.884 13.277 -19.578 1.00 23.14 40 GLU A O 10
ATOM 10829 N N . TYR A 1 41 ? 4.096 15.319 -20.096 1.00 21.01 41 TYR A N 10
ATOM 10830 C CA . TYR A 1 41 ? 2.752 14.842 -20.404 1.00 63.45 41 TYR A CA 10
ATOM 10831 C C . TYR A 1 41 ? 2.096 15.715 -21.469 1.00 12.43 41 TYR A C 10
ATOM 10832 O O . TYR A 1 41 ? 1.841 16.898 -21.249 1.00 31.41 41 TYR A O 10
ATOM 10850 N N . ASN A 1 42 ? 1.823 15.120 -22.627 1.00 61.41 42 ASN A N 10
ATOM 10851 C CA . ASN A 1 42 ? 1.195 15.841 -23.728 1.00 61.54 42 ASN A CA 10
ATOM 10852 C C . ASN A 1 42 ? 1.993 17.093 -24.083 1.00 41.11 42 ASN A C 10
ATOM 10853 O O . ASN A 1 42 ? 1.439 18.077 -24.571 1.00 52.34 42 ASN A O 10
ATOM 10864 N N . GLY A 1 43 ? 3.298 17.047 -23.833 1.00 1.21 43 GLY A N 10
ATOM 10865 C CA . GLY A 1 43 ? 4.151 18.183 -24.133 1.00 2.42 43 GLY A CA 10
ATOM 10866 C C . GLY A 1 43 ? 4.224 19.171 -22.986 1.00 71.32 43 GLY A C 10
ATOM 10867 O O . GLY A 1 43 ? 4.592 20.330 -23.178 1.00 23.21 43 GLY A O 10
ATOM 10871 N N . LYS A 1 44 ? 3.872 18.714 -21.789 1.00 35.22 44 LYS A N 10
ATOM 10872 C CA . LYS A 1 44 ? 3.900 19.565 -20.605 1.00 12.34 44 LYS A CA 10
ATOM 10873 C C . LYS A 1 44 ? 4.969 19.098 -19.623 1.00 15.42 44 LYS A C 10
ATOM 10874 O O . LYS A 1 44 ? 5.714 18.156 -19.902 1.00 4.41 44 LYS A O 10
ATOM 10893 N N . LEU A 1 45 ? 5.040 19.760 -18.474 1.00 12.01 45 LEU A N 10
ATOM 10894 C CA . LEU A 1 45 ? 6.018 19.411 -17.450 1.00 31.52 45 LEU A CA 10
ATOM 10895 C C . LEU A 1 45 ? 5.433 19.594 -16.052 1.00 54.51 45 LEU A C 10
ATOM 10896 O O . LEU A 1 45 ? 5.173 20.717 -15.620 1.00 0.45 45 LEU A O 10
ATOM 10912 N N . TYR A 1 46 ? 5.230 18.484 -15.353 1.00 25.32 46 TYR A N 10
ATOM 10913 C CA . TYR A 1 46 ? 4.675 18.521 -14.005 1.00 62.30 46 TYR A CA 10
ATOM 10914 C C . TYR A 1 46 ? 5.680 17.991 -12.986 1.00 74.24 46 TYR A C 10
ATOM 10915 O O . TYR A 1 46 ? 6.576 17.217 -13.326 1.00 21.54 46 TYR A O 10
ATOM 10933 N N . LYS A 1 47 ? 5.525 18.412 -11.736 1.00 42.22 47 LYS A N 10
ATOM 10934 C CA . LYS A 1 47 ? 6.416 17.981 -10.666 1.00 32.31 47 LYS A CA 10
ATOM 10935 C C . LYS A 1 47 ? 5.622 17.552 -9.437 1.00 15.24 47 LYS A C 10
ATOM 10936 O O . LYS A 1 47 ? 4.888 18.346 -8.852 1.00 25.00 47 LYS A O 10
ATOM 10955 N N . ALA A 1 48 ? 5.775 16.289 -9.051 1.00 23.03 48 ALA A N 10
ATOM 10956 C CA . ALA A 1 48 ? 5.074 15.755 -7.889 1.00 62.52 48 ALA A CA 10
ATOM 10957 C C . ALA A 1 48 ? 5.444 16.523 -6.624 1.00 0.41 48 ALA A C 10
ATOM 10958 O O . ALA A 1 48 ? 6.595 16.505 -6.189 1.00 65.52 48 ALA A O 10
ATOM 10965 N N . LYS A 1 49 ? 4.460 17.198 -6.039 1.00 62.44 49 LYS A N 10
ATOM 10966 C CA . LYS A 1 49 ? 4.681 17.973 -4.824 1.00 74.20 49 LYS A CA 10
ATOM 10967 C C . LYS A 1 49 ? 5.116 17.070 -3.674 1.00 2.04 49 LYS A C 10
ATOM 10968 O O . LYS A 1 49 ? 6.080 17.366 -2.969 1.00 74.42 49 LYS A O 10
ATOM 10987 N N . TYR A 1 50 ? 4.398 15.967 -3.491 1.00 23.42 50 TYR A N 10
ATOM 10988 C CA . TYR A 1 50 ? 4.709 15.020 -2.426 1.00 61.31 50 TYR A CA 10
ATOM 10989 C C . TYR A 1 50 ? 4.466 13.586 -2.884 1.00 3.14 50 TYR A C 10
ATOM 10990 O O . TYR A 1 50 ? 3.975 13.350 -3.988 1.00 72.23 50 TYR A O 10
ATOM 11008 N N . TRP A 1 51 ? 4.810 12.632 -2.026 1.00 73.44 51 TRP A N 10
ATOM 11009 C CA . TRP A 1 51 ? 4.629 11.220 -2.342 1.00 31.04 51 TRP A CA 10
ATOM 11010 C C . TRP A 1 51 ? 3.207 10.946 -2.817 1.00 53.20 51 TRP A C 10
ATOM 11011 O O . TRP A 1 51 ? 2.250 11.064 -2.051 1.00 31.43 51 TRP A O 10
ATOM 11032 N N . THR A 1 52 ? 3.073 10.580 -4.089 1.00 22.14 52 THR A N 10
ATOM 11033 C CA . THR A 1 52 ? 1.767 10.290 -4.667 1.00 24.10 52 THR A CA 10
ATOM 11034 C C . THR A 1 52 ? 1.900 9.465 -5.941 1.00 34.15 52 THR A C 10
ATOM 11035 O O . THR A 1 52 ? 2.907 9.549 -6.646 1.00 51.51 52 THR A O 10
ATOM 11046 N N . THR A 1 53 ? 0.879 8.664 -6.232 1.00 53.21 53 THR A N 10
ATOM 11047 C CA . THR A 1 53 ? 0.883 7.822 -7.421 1.00 73.32 53 THR A CA 10
ATOM 11048 C C . THR A 1 53 ? -0.398 8.003 -8.228 1.00 22.32 53 THR A C 10
ATOM 11049 O O . THR A 1 53 ? -1.469 7.554 -7.820 1.00 74.33 53 THR A O 10
ATOM 11060 N N . SER A 1 54 ? -0.281 8.665 -9.375 1.00 33.10 54 SER A N 10
ATOM 11061 C CA . SER A 1 54 ? -1.431 8.908 -10.238 1.00 62.42 54 SER A CA 10
ATOM 11062 C C . SER A 1 54 ? -1.036 9.760 -11.441 1.00 24.23 54 SER A C 10
ATOM 11063 O O . SER A 1 54 ? -0.100 10.558 -11.388 1.00 3.20 54 SER A O 10
ATOM 11071 N N . PRO A 1 55 ? -1.767 9.587 -12.552 1.00 22.42 55 PRO A N 10
ATOM 11072 C CA . PRO A 1 55 ? -1.514 10.330 -13.790 1.00 61.01 55 PRO A CA 10
ATOM 11073 C C . PRO A 1 55 ? -1.875 11.807 -13.664 1.00 14.24 55 PRO A C 10
ATOM 11074 O O . PRO A 1 55 ? -2.717 12.197 -12.854 1.00 52.22 55 PRO A O 10
ATOM 11085 N N . PRO A 1 56 ? -1.226 12.647 -14.483 1.00 42.02 56 PRO A N 10
ATOM 11086 C CA . PRO A 1 56 ? -1.464 14.093 -14.482 1.00 43.32 56 PRO A CA 10
ATOM 11087 C C . PRO A 1 56 ? -2.837 14.456 -15.039 1.00 75.43 56 PRO A C 10
ATOM 11088 O O . PRO A 1 56 ? -3.253 13.938 -16.075 1.00 10.23 56 PRO A O 10
ATOM 11099 N N . SER A 1 57 ? -3.536 15.348 -14.345 1.00 21.40 57 SER A N 10
ATOM 11100 C CA . SER A 1 57 ? -4.864 15.777 -14.768 1.00 73.42 57 SER A CA 10
ATOM 11101 C C . SER A 1 57 ? -5.458 16.766 -13.771 1.00 41.43 57 SER A C 10
ATOM 11102 O O . SER A 1 57 ? -5.593 17.954 -14.065 1.00 1.34 57 SER A O 10
ATOM 11110 N N . ASP A 1 58 ? -5.812 16.268 -12.592 1.00 13.15 58 ASP A N 10
ATOM 11111 C CA . ASP A 1 58 ? -6.392 17.107 -11.550 1.00 62.11 58 ASP A CA 10
ATOM 11112 C C . ASP A 1 58 ? -5.848 16.723 -10.178 1.00 5.12 58 ASP A C 10
ATOM 11113 O O . ASP A 1 58 ? -6.052 15.603 -9.710 1.00 24.25 58 ASP A O 10
ATOM 11122 N N . ASP A 1 59 ? -5.155 17.658 -9.539 1.00 63.30 59 ASP A N 10
ATOM 11123 C CA . ASP A 1 59 ? -4.581 17.418 -8.220 1.00 64.43 59 ASP A CA 10
ATOM 11124 C C . ASP A 1 59 ? -5.311 18.230 -7.154 1.00 52.40 59 ASP A C 10
ATOM 11125 O O . ASP A 1 59 ? -4.869 19.304 -6.745 1.00 21.14 59 ASP A O 10
ATOM 11134 N N . PRO A 1 60 ? -6.456 17.706 -6.693 1.00 55.12 60 PRO A N 10
ATOM 11135 C CA . PRO A 1 60 ? -7.273 18.365 -5.669 1.00 72.24 60 PRO A CA 10
ATOM 11136 C C . PRO A 1 60 ? -6.602 18.356 -4.299 1.00 51.30 60 PRO A C 10
ATOM 11137 O O . PRO A 1 60 ? -7.033 19.056 -3.383 1.00 22.44 60 PRO A O 10
ATOM 11148 N N . TYR A 1 61 ? -5.548 17.559 -4.167 1.00 52.22 61 TYR A N 10
ATOM 11149 C CA . TYR A 1 61 ? -4.819 17.458 -2.908 1.00 21.10 61 TYR A CA 10
ATOM 11150 C C . TYR A 1 61 ? -3.412 18.029 -3.045 1.00 62.52 61 TYR A C 10
ATOM 11151 O O . TYR A 1 61 ? -2.664 18.110 -2.072 1.00 14.13 61 TYR A O 10
ATOM 11169 N N . GLY A 1 62 ? -3.057 18.427 -4.263 1.00 40.31 62 GLY A N 10
ATOM 11170 C CA . GLY A 1 62 ? -1.741 18.987 -4.508 1.00 64.32 62 GLY A CA 10
ATOM 11171 C C . GLY A 1 62 ? -0.678 17.919 -4.671 1.00 62.13 62 GLY A C 10
ATOM 11172 O O . GLY A 1 62 ? 0.371 17.975 -4.031 1.00 63.21 62 GLY A O 10
ATOM 11176 N N . SER A 1 63 ? -0.950 16.943 -5.531 1.00 32.10 63 SER A N 10
ATOM 11177 C CA . SER A 1 63 ? -0.010 15.853 -5.773 1.00 44.43 63 SER A CA 10
ATOM 11178 C C . SER A 1 63 ? 0.956 16.209 -6.899 1.00 61.33 63 SER A C 10
ATOM 11179 O O . SER A 1 63 ? 1.996 15.572 -7.063 1.00 71.03 63 SER A O 10
ATOM 11187 N N . TRP A 1 64 ? 0.605 17.232 -7.669 1.00 11.40 64 TRP A N 10
ATOM 11188 C CA . TRP A 1 64 ? 1.440 17.675 -8.780 1.00 13.15 64 TRP A CA 10
ATOM 11189 C C . TRP A 1 64 ? 1.548 19.195 -8.808 1.00 54.34 64 TRP A C 10
ATOM 11190 O O . TRP A 1 64 ? 0.733 19.894 -8.209 1.00 65.31 64 TRP A O 10
ATOM 11211 N N . GLU A 1 65 ? 2.558 19.699 -9.511 1.00 41.10 65 GLU A N 10
ATOM 11212 C CA . GLU A 1 65 ? 2.771 21.138 -9.617 1.00 11.05 65 GLU A CA 10
ATOM 11213 C C . GLU A 1 65 ? 3.327 21.507 -10.989 1.00 32.12 65 GLU A C 10
ATOM 11214 O O . GLU A 1 65 ? 4.483 21.217 -11.300 1.00 2.10 65 GLU A O 10
ATOM 11226 N N . TYR A 1 66 ? 2.497 22.146 -11.805 1.00 20.21 66 TYR A N 10
ATOM 11227 C CA . TYR A 1 66 ? 2.905 22.553 -13.145 1.00 15.24 66 TYR A CA 10
ATOM 11228 C C . TYR A 1 66 ? 4.015 23.596 -13.084 1.00 44.30 66 TYR A C 10
ATOM 11229 O O . TYR A 1 66 ? 3.797 24.726 -12.643 1.00 71.24 66 TYR A O 10
ATOM 11247 N N . LEU A 1 67 ? 5.205 23.211 -13.530 1.00 73.22 67 LEU A N 10
ATOM 11248 C CA . LEU A 1 67 ? 6.351 24.113 -13.527 1.00 74.54 67 LEU A CA 10
ATOM 11249 C C . LEU A 1 67 ? 6.593 24.690 -14.919 1.00 71.44 67 LEU A C 10
ATOM 11250 O O . LEU A 1 67 ? 7.395 25.607 -15.091 1.00 22.22 67 LEU A O 10
ATOM 11266 N N . GLY A 1 68 ? 5.891 24.148 -15.910 1.00 31.44 68 GLY A N 10
ATOM 11267 C CA . GLY A 1 68 ? 6.042 24.622 -17.272 1.00 64.51 68 GLY A CA 10
ATOM 11268 C C . GLY A 1 68 ? 5.659 23.574 -18.297 1.00 72.34 68 GLY A C 10
ATOM 11269 O O . GLY A 1 68 ? 5.060 22.554 -17.957 1.00 73.04 68 GLY A O 10
ATOM 11273 N N . GLU A 1 69 ? 6.004 23.826 -19.556 1.00 73.22 69 GLU A N 10
ATOM 11274 C CA . GLU A 1 69 ? 5.689 22.895 -20.634 1.00 72.33 69 GLU A CA 10
ATOM 11275 C C . GLU A 1 69 ? 6.964 22.377 -21.295 1.00 71.03 69 GLU A C 10
ATOM 11276 O O . GLU A 1 69 ? 7.988 23.058 -21.312 1.00 64.34 69 GLU A O 10
ATOM 11288 N N . ALA A 1 70 ? 6.891 21.166 -21.838 1.00 63.15 70 ALA A N 10
ATOM 11289 C CA . ALA A 1 70 ? 8.038 20.556 -22.501 1.00 41.24 70 ALA A CA 10
ATOM 11290 C C . ALA A 1 70 ? 8.626 21.492 -23.552 1.00 45.22 70 ALA A C 10
ATOM 11291 O O . ALA A 1 70 ? 9.843 21.589 -23.698 1.00 21.42 70 ALA A O 10
ATOM 11298 N N . GLU A 1 71 ? 7.752 22.180 -24.282 1.00 33.45 71 GLU A N 10
ATOM 11299 C CA . GLU A 1 71 ? 8.187 23.106 -25.319 1.00 43.33 71 GLU A CA 10
ATOM 11300 C C . GLU A 1 71 ? 7.764 24.534 -24.986 1.00 73.51 71 GLU A C 10
ATOM 11301 O O . GLU A 1 71 ? 6.596 24.904 -25.096 1.00 2.52 71 GLU A O 10
ATOM 11313 N N . PRO A 1 72 ? 8.737 25.356 -24.567 1.00 22.21 72 PRO A N 10
ATOM 11314 C CA . PRO A 1 72 ? 8.492 26.756 -24.209 1.00 24.15 72 PRO A CA 10
ATOM 11315 C C . PRO A 1 72 ? 8.155 27.615 -25.422 1.00 23.21 72 PRO A C 10
ATOM 11316 O O . PRO A 1 72 ? 8.745 27.458 -26.492 1.00 21.44 72 PRO A O 10
ATOM 11327 N N . THR A 1 73 ? 7.200 28.525 -25.251 1.00 72.32 73 THR A N 10
ATOM 11328 C CA . THR A 1 73 ? 6.785 29.409 -26.333 1.00 11.44 73 THR A CA 10
ATOM 11329 C C . THR A 1 73 ? 7.802 30.522 -26.556 1.00 21.30 73 THR A C 10
ATOM 11330 O O . THR A 1 73 ? 8.944 30.265 -26.940 1.00 70.14 73 THR A O 10
ATOM 11341 N N . GLY A 1 1 ? 33.060 1.103 -4.030 1.00 41.31 1 GLY A N 11
ATOM 11342 C CA . GLY A 1 1 ? 33.237 2.382 -4.691 1.00 30.30 1 GLY A CA 11
ATOM 11343 C C . GLY A 1 1 ? 32.396 3.479 -4.068 1.00 12.34 1 GLY A C 11
ATOM 11344 O O . GLY A 1 1 ? 31.850 3.326 -2.975 1.00 23.03 1 GLY A O 11
ATOM 11348 N N . PRO A 1 2 ? 32.284 4.615 -4.771 1.00 23.23 2 PRO A N 11
ATOM 11349 C CA . PRO A 1 2 ? 31.506 5.764 -4.297 1.00 51.32 2 PRO A CA 11
ATOM 11350 C C . PRO A 1 2 ? 30.005 5.494 -4.310 1.00 33.12 2 PRO A C 11
ATOM 11351 O O . PRO A 1 2 ? 29.541 4.547 -4.947 1.00 42.34 2 PRO A O 11
ATOM 11362 N N . SER A 1 3 ? 29.251 6.329 -3.603 1.00 31.54 3 SER A N 11
ATOM 11363 C CA . SER A 1 3 ? 27.802 6.177 -3.530 1.00 71.32 3 SER A CA 11
ATOM 11364 C C . SER A 1 3 ? 27.145 7.465 -3.047 1.00 50.22 3 SER A C 11
ATOM 11365 O O . SER A 1 3 ? 27.341 7.887 -1.907 1.00 63.12 3 SER A O 11
ATOM 11373 N N . THR A 1 4 ? 26.362 8.088 -3.923 1.00 33.23 4 THR A N 11
ATOM 11374 C CA . THR A 1 4 ? 25.675 9.329 -3.588 1.00 40.13 4 THR A CA 11
ATOM 11375 C C . THR A 1 4 ? 24.178 9.100 -3.415 1.00 15.32 4 THR A C 11
ATOM 11376 O O . THR A 1 4 ? 23.585 8.268 -4.102 1.00 4.40 4 THR A O 11
ATOM 11387 N N . SER A 1 5 ? 23.573 9.841 -2.493 1.00 21.34 5 SER A N 11
ATOM 11388 C CA . SER A 1 5 ? 22.145 9.716 -2.227 1.00 51.32 5 SER A CA 11
ATOM 11389 C C . SER A 1 5 ? 21.330 10.496 -3.256 1.00 34.44 5 SER A C 11
ATOM 11390 O O . SER A 1 5 ? 21.887 11.182 -4.113 1.00 33.21 5 SER A O 11
ATOM 11398 N N . MET A 1 6 ? 20.010 10.385 -3.162 1.00 2.13 6 MET A N 11
ATOM 11399 C CA . MET A 1 6 ? 19.118 11.080 -4.083 1.00 42.33 6 MET A CA 11
ATOM 11400 C C . MET A 1 6 ? 17.661 10.910 -3.663 1.00 22.20 6 MET A C 11
ATOM 11401 O O . MET A 1 6 ? 17.286 9.883 -3.099 1.00 51.20 6 MET A O 11
ATOM 11415 N N . GLU A 1 7 ? 16.848 11.924 -3.940 1.00 51.30 7 GLU A N 11
ATOM 11416 C CA . GLU A 1 7 ? 15.433 11.885 -3.588 1.00 41.52 7 GLU A CA 11
ATOM 11417 C C . GLU A 1 7 ? 14.560 11.917 -4.840 1.00 24.21 7 GLU A C 11
ATOM 11418 O O . GLU A 1 7 ? 13.431 11.428 -4.835 1.00 42.05 7 GLU A O 11
ATOM 11430 N N . ASN A 1 8 ? 15.093 12.498 -5.910 1.00 1.33 8 ASN A N 11
ATOM 11431 C CA . ASN A 1 8 ? 14.363 12.596 -7.169 1.00 14.22 8 ASN A CA 11
ATOM 11432 C C . ASN A 1 8 ? 15.132 11.916 -8.298 1.00 43.52 8 ASN A C 11
ATOM 11433 O O . ASN A 1 8 ? 16.018 12.516 -8.909 1.00 45.23 8 ASN A O 11
ATOM 11444 N N . LEU A 1 9 ? 14.787 10.663 -8.571 1.00 71.31 9 LEU A N 11
ATOM 11445 C CA . LEU A 1 9 ? 15.444 9.901 -9.627 1.00 61.42 9 LEU A CA 11
ATOM 11446 C C . LEU A 1 9 ? 14.665 9.998 -10.934 1.00 2.34 9 LEU A C 11
ATOM 11447 O O . LEU A 1 9 ? 14.907 9.238 -11.872 1.00 71.44 9 LEU A O 11
ATOM 11463 N N . VAL A 1 10 ? 13.728 10.939 -10.990 1.00 10.31 10 VAL A N 11
ATOM 11464 C CA . VAL A 1 10 ? 12.914 11.138 -12.183 1.00 2.43 10 VAL A CA 11
ATOM 11465 C C . VAL A 1 10 ? 13.785 11.270 -13.427 1.00 31.41 10 VAL A C 11
ATOM 11466 O O . VAL A 1 10 ? 13.369 10.916 -14.530 1.00 31.21 10 VAL A O 11
ATOM 11479 N N . SER A 1 11 ? 14.998 11.782 -13.241 1.00 73.30 11 SER A N 11
ATOM 11480 C CA . SER A 1 11 ? 15.929 11.965 -14.349 1.00 52.40 11 SER A CA 11
ATOM 11481 C C . SER A 1 11 ? 16.517 10.628 -14.790 1.00 34.40 11 SER A C 11
ATOM 11482 O O . SER A 1 11 ? 16.652 10.359 -15.984 1.00 41.50 11 SER A O 11
ATOM 11490 N N . LEU A 1 12 ? 16.866 9.793 -13.818 1.00 21.13 12 LEU A N 11
ATOM 11491 C CA . LEU A 1 12 ? 17.440 8.483 -14.103 1.00 53.22 12 LEU A CA 11
ATOM 11492 C C . LEU A 1 12 ? 16.363 7.403 -14.101 1.00 23.30 12 LEU A C 11
ATOM 11493 O O . LEU A 1 12 ? 16.662 6.215 -13.989 1.00 24.13 12 LEU A O 11
ATOM 11509 N N . GLN A 1 13 ? 15.109 7.826 -14.229 1.00 11.44 13 GLN A N 11
ATOM 11510 C CA . GLN A 1 13 ? 13.987 6.895 -14.243 1.00 21.12 13 GLN A CA 11
ATOM 11511 C C . GLN A 1 13 ? 13.952 6.103 -15.546 1.00 73.14 13 GLN A C 11
ATOM 11512 O O . GLN A 1 13 ? 13.450 4.981 -15.589 1.00 2.03 13 GLN A O 11
ATOM 11526 N N . ASN A 1 14 ? 14.491 6.696 -16.607 1.00 71.22 14 ASN A N 11
ATOM 11527 C CA . ASN A 1 14 ? 14.521 6.046 -17.912 1.00 72.42 14 ASN A CA 11
ATOM 11528 C C . ASN A 1 14 ? 15.202 6.937 -18.948 1.00 10.03 14 ASN A C 11
ATOM 11529 O O . ASN A 1 14 ? 14.602 7.301 -19.959 1.00 43.24 14 ASN A O 11
ATOM 11540 N N . LEU A 1 15 ? 16.457 7.282 -18.688 1.00 62.23 15 LEU A N 11
ATOM 11541 C CA . LEU A 1 15 ? 17.221 8.130 -19.597 1.00 32.21 15 LEU A CA 11
ATOM 11542 C C . LEU A 1 15 ? 18.636 8.353 -19.074 1.00 75.04 15 LEU A C 11
ATOM 11543 O O . LEU A 1 15 ? 18.847 9.098 -18.116 1.00 13.43 15 LEU A O 11
ATOM 11559 N N . LEU A 1 16 ? 19.605 7.703 -19.711 1.00 64.52 16 LEU A N 11
ATOM 11560 C CA . LEU A 1 16 ? 21.003 7.833 -19.312 1.00 34.15 16 LEU A CA 11
ATOM 11561 C C . LEU A 1 16 ? 21.860 8.313 -20.478 1.00 63.03 16 LEU A C 11
ATOM 11562 O O . LEU A 1 16 ? 22.839 7.665 -20.853 1.00 5.43 16 LEU A O 11
ATOM 11578 N N . VAL A 1 17 ? 21.488 9.455 -21.048 1.00 40.30 17 VAL A N 11
ATOM 11579 C CA . VAL A 1 17 ? 22.224 10.025 -22.170 1.00 72.33 17 VAL A CA 11
ATOM 11580 C C . VAL A 1 17 ? 23.481 10.744 -21.695 1.00 23.45 17 VAL A C 11
ATOM 11581 O O . VAL A 1 17 ? 24.437 10.914 -22.451 1.00 53.43 17 VAL A O 11
ATOM 11594 N N . TYR A 1 18 ? 23.474 11.165 -20.434 1.00 54.22 18 TYR A N 11
ATOM 11595 C CA . TYR A 1 18 ? 24.613 11.868 -19.856 1.00 21.11 18 TYR A CA 11
ATOM 11596 C C . TYR A 1 18 ? 24.865 13.185 -20.583 1.00 43.30 18 TYR A C 11
ATOM 11597 O O . TYR A 1 18 ? 25.769 13.287 -21.413 1.00 44.11 18 TYR A O 11
ATOM 11615 N N . VAL A 1 19 ? 24.059 14.194 -20.264 1.00 33.42 19 VAL A N 11
ATOM 11616 C CA . VAL A 1 19 ? 24.195 15.507 -20.883 1.00 32.24 19 VAL A CA 11
ATOM 11617 C C . VAL A 1 19 ? 23.153 16.480 -20.342 1.00 33.22 19 VAL A C 11
ATOM 11618 O O . VAL A 1 19 ? 21.974 16.146 -20.236 1.00 60.20 19 VAL A O 11
ATOM 11631 N N . ASN A 1 20 ? 23.599 17.684 -20.001 1.00 2.13 20 ASN A N 11
ATOM 11632 C CA . ASN A 1 20 ? 22.705 18.707 -19.470 1.00 44.14 20 ASN A CA 11
ATOM 11633 C C . ASN A 1 20 ? 21.483 18.881 -20.368 1.00 34.12 20 ASN A C 11
ATOM 11634 O O . ASN A 1 20 ? 21.590 19.373 -21.491 1.00 14.00 20 ASN A O 11
ATOM 11645 N N . TRP A 1 21 ? 20.323 18.474 -19.863 1.00 65.14 21 TRP A N 11
ATOM 11646 C CA . TRP A 1 21 ? 19.080 18.585 -20.619 1.00 63.24 21 TRP A CA 11
ATOM 11647 C C . TRP A 1 21 ? 19.124 17.714 -21.870 1.00 64.12 21 TRP A C 11
ATOM 11648 O O . TRP A 1 21 ? 20.166 17.589 -22.514 1.00 23.14 21 TRP A O 11
ATOM 11669 N N . SER A 1 22 ? 17.987 17.115 -22.208 1.00 2.20 22 SER A N 11
ATOM 11670 C CA . SER A 1 22 ? 17.897 16.253 -23.381 1.00 41.23 22 SER A CA 11
ATOM 11671 C C . SER A 1 22 ? 16.495 15.667 -23.517 1.00 75.33 22 SER A C 11
ATOM 11672 O O . SER A 1 22 ? 16.290 14.469 -23.325 1.00 33.30 22 SER A O 11
ATOM 11680 N N . SER A 1 23 ? 15.534 16.521 -23.852 1.00 13.13 23 SER A N 11
ATOM 11681 C CA . SER A 1 23 ? 14.150 16.089 -24.011 1.00 10.10 23 SER A CA 11
ATOM 11682 C C . SER A 1 23 ? 13.679 15.310 -22.786 1.00 70.23 23 SER A C 11
ATOM 11683 O O . SER A 1 23 ? 13.817 14.089 -22.724 1.00 31.14 23 SER A O 11
ATOM 11691 N N . TYR A 1 24 ? 13.124 16.027 -21.815 1.00 71.23 24 TYR A N 11
ATOM 11692 C CA . TYR A 1 24 ? 12.635 15.405 -20.591 1.00 60.21 24 TYR A CA 11
ATOM 11693 C C . TYR A 1 24 ? 11.745 14.206 -20.906 1.00 30.03 24 TYR A C 11
ATOM 11694 O O . TYR A 1 24 ? 11.110 14.132 -21.958 1.00 51.21 24 TYR A O 11
ATOM 11712 N N . PRO A 1 25 ? 11.698 13.244 -19.973 1.00 20.31 25 PRO A N 11
ATOM 11713 C CA . PRO A 1 25 ? 10.889 12.031 -20.126 1.00 53.34 25 PRO A CA 11
ATOM 11714 C C . PRO A 1 25 ? 9.393 12.318 -20.047 1.00 53.21 25 PRO A C 11
ATOM 11715 O O . PRO A 1 25 ? 8.980 13.409 -19.653 1.00 21.11 25 PRO A O 11
ATOM 11726 N N . LYS A 1 26 ? 8.586 11.332 -20.425 1.00 20.42 26 LYS A N 11
ATOM 11727 C CA . LYS A 1 26 ? 7.136 11.477 -20.394 1.00 54.53 26 LYS A CA 11
ATOM 11728 C C . LYS A 1 26 ? 6.537 10.721 -19.213 1.00 23.42 26 LYS A C 11
ATOM 11729 O O . LYS A 1 26 ? 7.158 9.807 -18.669 1.00 53.02 26 LYS A O 11
ATOM 11748 N N . TYR A 1 27 ? 5.328 11.108 -18.821 1.00 34.14 27 TYR A N 11
ATOM 11749 C CA . TYR A 1 27 ? 4.647 10.466 -17.703 1.00 23.34 27 TYR A CA 11
ATOM 11750 C C . TYR A 1 27 ? 4.677 8.947 -17.844 1.00 41.45 27 TYR A C 11
ATOM 11751 O O . TYR A 1 27 ? 4.148 8.393 -18.807 1.00 40.34 27 TYR A O 11
ATOM 11769 N N . GLU A 1 28 ? 5.299 8.281 -16.876 1.00 53.24 28 GLU A N 11
ATOM 11770 C CA . GLU A 1 28 ? 5.398 6.826 -16.894 1.00 64.12 28 GLU A CA 11
ATOM 11771 C C . GLU A 1 28 ? 4.505 6.208 -15.823 1.00 14.05 28 GLU A C 11
ATOM 11772 O O . GLU A 1 28 ? 4.878 6.100 -14.654 1.00 60.32 28 GLU A O 11
ATOM 11784 N N . PRO A 1 29 ? 3.297 5.791 -16.228 1.00 51.42 29 PRO A N 11
ATOM 11785 C CA . PRO A 1 29 ? 2.325 5.176 -15.319 1.00 73.11 29 PRO A CA 11
ATOM 11786 C C . PRO A 1 29 ? 2.758 3.788 -14.861 1.00 22.24 29 PRO A C 11
ATOM 11787 O O . PRO A 1 29 ? 3.116 2.938 -15.676 1.00 31.24 29 PRO A O 11
ATOM 11798 N N . GLY A 1 30 ? 2.722 3.564 -13.551 1.00 11.32 30 GLY A N 11
ATOM 11799 C CA . GLY A 1 30 ? 3.113 2.277 -13.007 1.00 11.41 30 GLY A CA 11
ATOM 11800 C C . GLY A 1 30 ? 4.437 2.337 -12.270 1.00 13.53 30 GLY A C 11
ATOM 11801 O O . GLY A 1 30 ? 5.110 1.319 -12.105 1.00 74.25 30 GLY A O 11
ATOM 11805 N N . LYS A 1 31 ? 4.812 3.531 -11.826 1.00 50.32 31 LYS A N 11
ATOM 11806 C CA . LYS A 1 31 ? 6.064 3.721 -11.103 1.00 43.41 31 LYS A CA 11
ATOM 11807 C C . LYS A 1 31 ? 5.940 4.855 -10.090 1.00 12.32 31 LYS A C 11
ATOM 11808 O O . LYS A 1 31 ? 5.528 5.962 -10.433 1.00 24.51 31 LYS A O 11
ATOM 11827 N N . GLU A 1 32 ? 6.299 4.569 -8.842 1.00 2.21 32 GLU A N 11
ATOM 11828 C CA . GLU A 1 32 ? 6.228 5.565 -7.781 1.00 22.24 32 GLU A CA 11
ATOM 11829 C C . GLU A 1 32 ? 6.933 6.854 -8.194 1.00 55.42 32 GLU A C 11
ATOM 11830 O O . GLU A 1 32 ? 7.955 6.821 -8.880 1.00 50.22 32 GLU A O 11
ATOM 11842 N N . TYR A 1 33 ? 6.380 7.985 -7.774 1.00 43.35 33 TYR A N 11
ATOM 11843 C CA . TYR A 1 33 ? 6.954 9.285 -8.103 1.00 51.32 33 TYR A CA 11
ATOM 11844 C C . TYR A 1 33 ? 7.180 10.115 -6.844 1.00 4.11 33 TYR A C 11
ATOM 11845 O O . TYR A 1 33 ? 6.229 10.568 -6.207 1.00 21.32 33 TYR A O 11
ATOM 11863 N N . ASN A 1 34 ? 8.446 10.313 -6.493 1.00 23.54 34 ASN A N 11
ATOM 11864 C CA . ASN A 1 34 ? 8.799 11.089 -5.309 1.00 63.14 34 ASN A CA 11
ATOM 11865 C C . ASN A 1 34 ? 8.663 12.585 -5.580 1.00 22.12 34 ASN A C 11
ATOM 11866 O O . ASN A 1 34 ? 8.477 13.004 -6.721 1.00 54.43 34 ASN A O 11
ATOM 11877 N N . GLN A 1 35 ? 8.757 13.383 -4.521 1.00 51.22 35 GLN A N 11
ATOM 11878 C CA . GLN A 1 35 ? 8.645 14.832 -4.645 1.00 2.35 35 GLN A CA 11
ATOM 11879 C C . GLN A 1 35 ? 9.754 15.391 -5.530 1.00 75.31 35 GLN A C 11
ATOM 11880 O O . GLN A 1 35 ? 10.896 14.934 -5.473 1.00 64.11 35 GLN A O 11
ATOM 11894 N N . GLY A 1 36 ? 9.411 16.381 -6.347 1.00 54.21 36 GLY A N 11
ATOM 11895 C CA . GLY A 1 36 ? 10.390 16.985 -7.233 1.00 1.43 36 GLY A CA 11
ATOM 11896 C C . GLY A 1 36 ? 10.407 16.339 -8.604 1.00 43.30 36 GLY A C 11
ATOM 11897 O O . GLY A 1 36 ? 10.829 16.957 -9.582 1.00 55.30 36 GLY A O 11
ATOM 11901 N N . ASP A 1 37 ? 9.950 15.095 -8.676 1.00 1.21 37 ASP A N 11
ATOM 11902 C CA . ASP A 1 37 ? 9.915 14.364 -9.938 1.00 51.21 37 ASP A CA 11
ATOM 11903 C C . ASP A 1 37 ? 9.129 15.138 -10.993 1.00 62.30 37 ASP A C 11
ATOM 11904 O O . ASP A 1 37 ? 8.014 15.592 -10.740 1.00 2.32 37 ASP A O 11
ATOM 11913 N N . ILE A 1 38 ? 9.721 15.286 -12.173 1.00 54.35 38 ILE A N 11
ATOM 11914 C CA . ILE A 1 38 ? 9.077 16.005 -13.266 1.00 2.34 38 ILE A CA 11
ATOM 11915 C C . ILE A 1 38 ? 8.960 15.128 -14.508 1.00 64.13 38 ILE A C 11
ATOM 11916 O O . ILE A 1 38 ? 9.898 14.419 -14.871 1.00 0.14 38 ILE A O 11
ATOM 11932 N N . VAL A 1 39 ? 7.801 15.182 -15.157 1.00 62.44 39 VAL A N 11
ATOM 11933 C CA . VAL A 1 39 ? 7.561 14.396 -16.361 1.00 23.44 39 VAL A CA 11
ATOM 11934 C C . VAL A 1 39 ? 6.760 15.190 -17.386 1.00 73.43 39 VAL A C 11
ATOM 11935 O O . VAL A 1 39 ? 6.123 16.188 -17.052 1.00 71.52 39 VAL A O 11
ATOM 11948 N N . GLU A 1 40 ? 6.798 14.740 -18.636 1.00 13.23 40 GLU A N 11
ATOM 11949 C CA . GLU A 1 40 ? 6.075 15.410 -19.711 1.00 15.03 40 GLU A CA 11
ATOM 11950 C C . GLU A 1 40 ? 4.830 14.619 -20.104 1.00 62.34 40 GLU A C 11
ATOM 11951 O O . GLU A 1 40 ? 4.925 13.552 -20.709 1.00 1.31 40 GLU A O 11
ATOM 11963 N N . TYR A 1 41 ? 3.664 15.152 -19.755 1.00 63.22 41 TYR A N 11
ATOM 11964 C CA . TYR A 1 41 ? 2.400 14.496 -20.068 1.00 43.43 41 TYR A CA 11
ATOM 11965 C C . TYR A 1 41 ? 1.500 15.413 -20.892 1.00 3.11 41 TYR A C 11
ATOM 11966 O O . TYR A 1 41 ? 1.222 16.545 -20.498 1.00 72.30 41 TYR A O 11
ATOM 11984 N N . ASN A 1 42 ? 1.047 14.913 -22.037 1.00 44.54 42 ASN A N 11
ATOM 11985 C CA . ASN A 1 42 ? 0.178 15.686 -22.917 1.00 42.13 42 ASN A CA 11
ATOM 11986 C C . ASN A 1 42 ? 0.837 17.004 -23.314 1.00 33.33 42 ASN A C 11
ATOM 11987 O O . ASN A 1 42 ? 0.161 18.005 -23.543 1.00 50.21 42 ASN A O 11
ATOM 11998 N N . GLY A 1 43 ? 2.165 16.995 -23.391 1.00 53.13 43 GLY A N 11
ATOM 11999 C CA . GLY A 1 43 ? 2.894 18.194 -23.760 1.00 60.12 43 GLY A CA 11
ATOM 12000 C C . GLY A 1 43 ? 3.002 19.183 -22.615 1.00 74.44 43 GLY A C 11
ATOM 12001 O O . GLY A 1 43 ? 3.320 20.354 -22.824 1.00 74.32 43 GLY A O 11
ATOM 12005 N N . LYS A 1 44 ? 2.735 18.712 -21.403 1.00 30.23 44 LYS A N 11
ATOM 12006 C CA . LYS A 1 44 ? 2.803 19.561 -20.219 1.00 1.30 44 LYS A CA 11
ATOM 12007 C C . LYS A 1 44 ? 3.828 19.028 -19.225 1.00 61.41 44 LYS A C 11
ATOM 12008 O O . LYS A 1 44 ? 4.001 17.817 -19.085 1.00 31.55 44 LYS A O 11
ATOM 12027 N N . LEU A 1 45 ? 4.506 19.940 -18.535 1.00 54.11 45 LEU A N 11
ATOM 12028 C CA . LEU A 1 45 ? 5.514 19.560 -17.551 1.00 72.45 45 LEU A CA 11
ATOM 12029 C C . LEU A 1 45 ? 4.989 19.748 -16.132 1.00 53.24 45 LEU A C 11
ATOM 12030 O O . LEU A 1 45 ? 4.779 20.874 -15.681 1.00 70.04 45 LEU A O 11
ATOM 12046 N N . TYR A 1 46 ? 4.780 18.639 -15.433 1.00 34.25 46 TYR A N 11
ATOM 12047 C CA . TYR A 1 46 ? 4.278 18.680 -14.064 1.00 33.22 46 TYR A CA 11
ATOM 12048 C C . TYR A 1 46 ? 5.348 18.220 -13.078 1.00 25.01 46 TYR A C 11
ATOM 12049 O O . TYR A 1 46 ? 6.269 17.486 -13.439 1.00 45.13 46 TYR A O 11
ATOM 12067 N N . LYS A 1 47 ? 5.218 18.657 -11.829 1.00 55.14 47 LYS A N 11
ATOM 12068 C CA . LYS A 1 47 ? 6.171 18.291 -10.788 1.00 32.22 47 LYS A CA 11
ATOM 12069 C C . LYS A 1 47 ? 5.447 17.824 -9.529 1.00 71.54 47 LYS A C 11
ATOM 12070 O O . LYS A 1 47 ? 4.687 18.578 -8.923 1.00 54.53 47 LYS A O 11
ATOM 12089 N N . ALA A 1 48 ? 5.691 16.576 -9.140 1.00 4.33 48 ALA A N 11
ATOM 12090 C CA . ALA A 1 48 ? 5.065 16.011 -7.952 1.00 4.14 48 ALA A CA 11
ATOM 12091 C C . ALA A 1 48 ? 5.474 16.778 -6.698 1.00 44.23 48 ALA A C 11
ATOM 12092 O O . ALA A 1 48 ? 6.645 16.792 -6.319 1.00 11.43 48 ALA A O 11
ATOM 12099 N N . LYS A 1 49 ? 4.501 17.419 -6.059 1.00 4.23 49 LYS A N 11
ATOM 12100 C CA . LYS A 1 49 ? 4.757 18.190 -4.848 1.00 33.51 49 LYS A CA 11
ATOM 12101 C C . LYS A 1 49 ? 5.334 17.301 -3.750 1.00 4.42 49 LYS A C 11
ATOM 12102 O O . LYS A 1 49 ? 6.335 17.644 -3.122 1.00 51.15 49 LYS A O 11
ATOM 12121 N N . TYR A 1 50 ? 4.694 16.158 -3.525 1.00 75.53 50 TYR A N 11
ATOM 12122 C CA . TYR A 1 50 ? 5.143 15.221 -2.502 1.00 41.20 50 TYR A CA 11
ATOM 12123 C C . TYR A 1 50 ? 4.958 13.779 -2.966 1.00 62.30 50 TYR A C 11
ATOM 12124 O O . TYR A 1 50 ? 4.371 13.524 -4.017 1.00 75.13 50 TYR A O 11
ATOM 12142 N N . TRP A 1 51 ? 5.463 12.841 -2.172 1.00 74.14 51 TRP A N 11
ATOM 12143 C CA . TRP A 1 51 ? 5.355 11.423 -2.501 1.00 64.21 51 TRP A CA 11
ATOM 12144 C C . TRP A 1 51 ? 3.918 11.057 -2.858 1.00 31.43 51 TRP A C 11
ATOM 12145 O O . TRP A 1 51 ? 3.025 11.108 -2.012 1.00 14.15 51 TRP A O 11
ATOM 12166 N N . THR A 1 52 ? 3.702 10.686 -4.116 1.00 72.34 52 THR A N 11
ATOM 12167 C CA . THR A 1 52 ? 2.374 10.311 -4.585 1.00 32.24 52 THR A CA 11
ATOM 12168 C C . THR A 1 52 ? 2.454 9.505 -5.876 1.00 1.12 52 THR A C 11
ATOM 12169 O O . THR A 1 52 ? 3.397 9.652 -6.655 1.00 40.30 52 THR A O 11
ATOM 12180 N N . THR A 1 53 ? 1.459 8.652 -6.099 1.00 3.21 53 THR A N 11
ATOM 12181 C CA . THR A 1 53 ? 1.416 7.823 -7.296 1.00 73.32 53 THR A CA 11
ATOM 12182 C C . THR A 1 53 ? 0.073 7.948 -8.006 1.00 25.12 53 THR A C 11
ATOM 12183 O O . THR A 1 53 ? -0.941 7.440 -7.528 1.00 52.23 53 THR A O 11
ATOM 12194 N N . SER A 1 54 ? 0.073 8.629 -9.147 1.00 34.20 54 SER A N 11
ATOM 12195 C CA . SER A 1 54 ? -1.147 8.823 -9.921 1.00 11.04 54 SER A CA 11
ATOM 12196 C C . SER A 1 54 ? -0.881 9.696 -11.143 1.00 40.44 54 SER A C 11
ATOM 12197 O O . SER A 1 54 ? 0.028 10.526 -11.160 1.00 21.11 54 SER A O 11
ATOM 12205 N N . PRO A 1 55 ? -1.694 9.506 -12.194 1.00 3.52 55 PRO A N 11
ATOM 12206 C CA . PRO A 1 55 ? -1.568 10.266 -13.440 1.00 42.13 55 PRO A CA 11
ATOM 12207 C C . PRO A 1 55 ? -1.968 11.728 -13.271 1.00 53.44 55 PRO A C 11
ATOM 12208 O O . PRO A 1 55 ? -2.800 12.075 -12.432 1.00 50.23 55 PRO A O 11
ATOM 12219 N N . PRO A 1 56 ? -1.364 12.606 -14.085 1.00 74.10 56 PRO A N 11
ATOM 12220 C CA . PRO A 1 56 ? -1.643 14.045 -14.046 1.00 34.23 56 PRO A CA 11
ATOM 12221 C C . PRO A 1 56 ? -3.039 14.379 -14.560 1.00 15.04 56 PRO A C 11
ATOM 12222 O O . PRO A 1 56 ? -3.467 13.871 -15.595 1.00 52.24 56 PRO A O 11
ATOM 12233 N N . SER A 1 57 ? -3.745 15.237 -13.829 1.00 34.32 57 SER A N 11
ATOM 12234 C CA . SER A 1 57 ? -5.094 15.636 -14.210 1.00 41.45 57 SER A CA 11
ATOM 12235 C C . SER A 1 57 ? -5.686 16.599 -13.185 1.00 34.21 57 SER A C 11
ATOM 12236 O O . SER A 1 57 ? -5.882 17.781 -13.468 1.00 1.42 57 SER A O 11
ATOM 12244 N N . ASP A 1 58 ? -5.966 16.083 -11.993 1.00 4.43 58 ASP A N 11
ATOM 12245 C CA . ASP A 1 58 ? -6.535 16.896 -10.923 1.00 53.15 58 ASP A CA 11
ATOM 12246 C C . ASP A 1 58 ? -5.907 16.541 -9.579 1.00 53.00 58 ASP A C 11
ATOM 12247 O O . ASP A 1 58 ? -6.044 15.416 -9.097 1.00 4.41 58 ASP A O 11
ATOM 12256 N N . ASP A 1 59 ? -5.218 17.506 -8.980 1.00 0.41 59 ASP A N 11
ATOM 12257 C CA . ASP A 1 59 ? -4.570 17.295 -7.691 1.00 70.21 59 ASP A CA 11
ATOM 12258 C C . ASP A 1 59 ? -5.276 18.082 -6.592 1.00 42.20 59 ASP A C 11
ATOM 12259 O O . ASP A 1 59 ? -4.860 19.178 -6.213 1.00 54.42 59 ASP A O 11
ATOM 12268 N N . PRO A 1 60 ? -6.371 17.513 -6.067 1.00 25.02 60 PRO A N 11
ATOM 12269 C CA . PRO A 1 60 ? -7.160 18.145 -5.004 1.00 70.33 60 PRO A CA 11
ATOM 12270 C C . PRO A 1 60 ? -6.418 18.175 -3.673 1.00 22.30 60 PRO A C 11
ATOM 12271 O O . PRO A 1 60 ? -6.830 18.860 -2.737 1.00 64.21 60 PRO A O 11
ATOM 12282 N N . TYR A 1 61 ? -5.321 17.429 -3.594 1.00 40.14 61 TYR A N 11
ATOM 12283 C CA . TYR A 1 61 ? -4.523 17.369 -2.375 1.00 51.14 61 TYR A CA 11
ATOM 12284 C C . TYR A 1 61 ? -3.153 18.007 -2.590 1.00 55.11 61 TYR A C 11
ATOM 12285 O O . TYR A 1 61 ? -2.359 18.125 -1.659 1.00 21.30 61 TYR A O 11
ATOM 12303 N N . GLY A 1 62 ? -2.885 18.415 -3.826 1.00 51.05 62 GLY A N 11
ATOM 12304 C CA . GLY A 1 62 ? -1.612 19.036 -4.142 1.00 42.24 62 GLY A CA 11
ATOM 12305 C C . GLY A 1 62 ? -0.507 18.019 -4.348 1.00 62.05 62 GLY A C 11
ATOM 12306 O O . GLY A 1 62 ? 0.573 18.139 -3.767 1.00 45.50 62 GLY A O 11
ATOM 12310 N N . SER A 1 63 ? -0.775 17.015 -5.176 1.00 31.01 63 SER A N 11
ATOM 12311 C CA . SER A 1 63 ? 0.204 15.970 -5.453 1.00 32.23 63 SER A CA 11
ATOM 12312 C C . SER A 1 63 ? 1.041 16.321 -6.679 1.00 34.02 63 SER A C 11
ATOM 12313 O O . SER A 1 63 ? 2.075 15.702 -6.935 1.00 44.13 63 SER A O 11
ATOM 12321 N N . TRP A 1 64 ? 0.588 17.315 -7.432 1.00 41.10 64 TRP A N 11
ATOM 12322 C CA . TRP A 1 64 ? 1.295 17.749 -8.631 1.00 54.15 64 TRP A CA 11
ATOM 12323 C C . TRP A 1 64 ? 1.331 19.271 -8.722 1.00 74.53 64 TRP A C 11
ATOM 12324 O O . TRP A 1 64 ? 0.517 19.957 -8.105 1.00 61.15 64 TRP A O 11
ATOM 12345 N N . GLU A 1 65 ? 2.280 19.791 -9.494 1.00 32.21 65 GLU A N 11
ATOM 12346 C CA . GLU A 1 65 ? 2.422 21.232 -9.663 1.00 4.52 65 GLU A CA 11
ATOM 12347 C C . GLU A 1 65 ? 2.890 21.571 -11.075 1.00 62.22 65 GLU A C 11
ATOM 12348 O O . GLU A 1 65 ? 4.015 21.251 -11.461 1.00 0.11 65 GLU A O 11
ATOM 12360 N N . TYR A 1 66 ? 2.021 22.221 -11.841 1.00 0.34 66 TYR A N 11
ATOM 12361 C CA . TYR A 1 66 ? 2.344 22.600 -13.211 1.00 41.25 66 TYR A CA 11
ATOM 12362 C C . TYR A 1 66 ? 3.375 23.725 -13.236 1.00 54.52 66 TYR A C 11
ATOM 12363 O O . TYR A 1 66 ? 3.090 24.854 -12.835 1.00 60.21 66 TYR A O 11
ATOM 12381 N N . LEU A 1 67 ? 4.574 23.407 -13.710 1.00 50.43 67 LEU A N 11
ATOM 12382 C CA . LEU A 1 67 ? 5.650 24.390 -13.791 1.00 25.43 67 LEU A CA 11
ATOM 12383 C C . LEU A 1 67 ? 5.734 24.995 -15.188 1.00 32.24 67 LEU A C 11
ATOM 12384 O O . LEU A 1 67 ? 6.340 26.046 -15.385 1.00 51.13 67 LEU A O 11
ATOM 12400 N N . GLY A 1 68 ? 5.118 24.321 -16.156 1.00 64.44 68 GLY A N 11
ATOM 12401 C CA . GLY A 1 68 ? 5.134 24.809 -17.523 1.00 73.20 68 GLY A CA 11
ATOM 12402 C C . GLY A 1 68 ? 4.771 23.731 -18.526 1.00 71.01 68 GLY A C 11
ATOM 12403 O O . GLY A 1 68 ? 4.343 22.641 -18.148 1.00 62.40 68 GLY A O 11
ATOM 12407 N N . GLU A 1 69 ? 4.942 24.037 -19.808 1.00 60.43 69 GLU A N 11
ATOM 12408 C CA . GLU A 1 69 ? 4.627 23.086 -20.868 1.00 44.22 69 GLU A CA 11
ATOM 12409 C C . GLU A 1 69 ? 5.900 22.566 -21.528 1.00 74.33 69 GLU A C 11
ATOM 12410 O O . GLU A 1 69 ? 6.941 23.221 -21.497 1.00 62.34 69 GLU A O 11
ATOM 12422 N N . ALA A 1 70 ? 5.809 21.381 -22.124 1.00 24.31 70 ALA A N 11
ATOM 12423 C CA . ALA A 1 70 ? 6.953 20.771 -22.792 1.00 44.31 70 ALA A CA 11
ATOM 12424 C C . ALA A 1 70 ? 7.592 21.742 -23.779 1.00 72.13 70 ALA A C 11
ATOM 12425 O O . ALA A 1 70 ? 8.807 21.938 -23.770 1.00 0.22 70 ALA A O 11
ATOM 12432 N N . GLU A 1 71 ? 6.767 22.344 -24.630 1.00 25.14 71 GLU A N 11
ATOM 12433 C CA . GLU A 1 71 ? 7.255 23.292 -25.624 1.00 43.42 71 GLU A CA 11
ATOM 12434 C C . GLU A 1 71 ? 6.717 24.694 -25.349 1.00 34.23 71 GLU A C 11
ATOM 12435 O O . GLU A 1 71 ? 5.546 24.995 -25.586 1.00 34.42 71 GLU A O 11
ATOM 12447 N N . PRO A 1 72 ? 7.591 25.572 -24.836 1.00 44.00 72 PRO A N 11
ATOM 12448 C CA . PRO A 1 72 ? 7.227 26.956 -24.517 1.00 52.03 72 PRO A CA 11
ATOM 12449 C C . PRO A 1 72 ? 6.972 27.791 -25.767 1.00 60.43 72 PRO A C 11
ATOM 12450 O O . PRO A 1 72 ? 7.699 27.687 -26.756 1.00 65.04 72 PRO A O 11
ATOM 12461 N N . THR A 1 73 ? 5.934 28.621 -25.718 1.00 75.41 73 THR A N 11
ATOM 12462 C CA . THR A 1 73 ? 5.582 29.474 -26.846 1.00 33.34 73 THR A CA 11
ATOM 12463 C C . THR A 1 73 ? 6.364 30.781 -26.811 1.00 62.24 73 THR A C 11
ATOM 12464 O O . THR A 1 73 ? 7.264 31.001 -27.622 1.00 53.12 73 THR A O 11
ATOM 12475 N N . GLY A 1 1 ? 31.323 1.229 -1.951 1.00 40.32 1 GLY A N 12
ATOM 12476 C CA . GLY A 1 1 ? 31.705 2.513 -2.511 1.00 75.13 1 GLY A CA 12
ATOM 12477 C C . GLY A 1 1 ? 31.090 3.678 -1.763 1.00 21.51 1 GLY A C 12
ATOM 12478 O O . GLY A 1 1 ? 30.335 3.500 -0.807 1.00 45.31 1 GLY A O 12
ATOM 12482 N N . PRO A 1 2 ? 31.415 4.904 -2.199 1.00 31.34 2 PRO A N 12
ATOM 12483 C CA . PRO A 1 2 ? 30.901 6.127 -1.576 1.00 61.32 2 PRO A CA 12
ATOM 12484 C C . PRO A 1 2 ? 29.411 6.326 -1.831 1.00 10.11 2 PRO A C 12
ATOM 12485 O O . PRO A 1 2 ? 28.817 5.639 -2.663 1.00 63.25 2 PRO A O 12
ATOM 12496 N N . SER A 1 3 ? 28.812 7.269 -1.110 1.00 12.33 3 SER A N 12
ATOM 12497 C CA . SER A 1 3 ? 27.390 7.554 -1.256 1.00 52.43 3 SER A CA 12
ATOM 12498 C C . SER A 1 3 ? 27.174 8.892 -1.957 1.00 2.22 3 SER A C 12
ATOM 12499 O O . SER A 1 3 ? 28.123 9.637 -2.206 1.00 4.31 3 SER A O 12
ATOM 12507 N N . THR A 1 4 ? 25.917 9.192 -2.272 1.00 34.30 4 THR A N 12
ATOM 12508 C CA . THR A 1 4 ? 25.575 10.439 -2.944 1.00 54.25 4 THR A CA 12
ATOM 12509 C C . THR A 1 4 ? 24.397 11.126 -2.263 1.00 22.23 4 THR A C 12
ATOM 12510 O O . THR A 1 4 ? 23.627 10.490 -1.543 1.00 24.55 4 THR A O 12
ATOM 12521 N N . SER A 1 5 ? 24.261 12.427 -2.495 1.00 63.00 5 SER A N 12
ATOM 12522 C CA . SER A 1 5 ? 23.178 13.201 -1.900 1.00 44.12 5 SER A CA 12
ATOM 12523 C C . SER A 1 5 ? 22.075 13.466 -2.921 1.00 11.42 5 SER A C 12
ATOM 12524 O O . SER A 1 5 ? 22.279 14.185 -3.899 1.00 15.15 5 SER A O 12
ATOM 12532 N N . MET A 1 6 ? 20.907 12.878 -2.686 1.00 44.21 6 MET A N 12
ATOM 12533 C CA . MET A 1 6 ? 19.771 13.051 -3.584 1.00 13.33 6 MET A CA 12
ATOM 12534 C C . MET A 1 6 ? 18.498 12.479 -2.966 1.00 51.45 6 MET A C 12
ATOM 12535 O O . MET A 1 6 ? 18.537 11.466 -2.269 1.00 44.22 6 MET A O 12
ATOM 12549 N N . GLU A 1 7 ? 17.371 13.135 -3.228 1.00 60.33 7 GLU A N 12
ATOM 12550 C CA . GLU A 1 7 ? 16.089 12.691 -2.696 1.00 42.42 7 GLU A CA 12
ATOM 12551 C C . GLU A 1 7 ? 15.094 12.428 -3.824 1.00 14.14 7 GLU A C 12
ATOM 12552 O O . GLU A 1 7 ? 13.984 11.954 -3.587 1.00 52.44 7 GLU A O 12
ATOM 12564 N N . ASN A 1 8 ? 15.502 12.740 -5.049 1.00 53.55 8 ASN A N 12
ATOM 12565 C CA . ASN A 1 8 ? 14.648 12.538 -6.214 1.00 43.32 8 ASN A CA 12
ATOM 12566 C C . ASN A 1 8 ? 15.426 11.885 -7.353 1.00 11.41 8 ASN A C 12
ATOM 12567 O O . ASN A 1 8 ? 16.239 12.531 -8.015 1.00 5.44 8 ASN A O 12
ATOM 12578 N N . LEU A 1 9 ? 15.170 10.601 -7.575 1.00 71.01 9 LEU A N 12
ATOM 12579 C CA . LEU A 1 9 ? 15.845 9.859 -8.635 1.00 31.33 9 LEU A CA 12
ATOM 12580 C C . LEU A 1 9 ? 15.046 9.915 -9.933 1.00 63.23 9 LEU A C 12
ATOM 12581 O O . LEU A 1 9 ? 15.310 9.162 -10.870 1.00 34.22 9 LEU A O 12
ATOM 12597 N N . VAL A 1 10 ? 14.069 10.814 -9.982 1.00 24.21 10 VAL A N 12
ATOM 12598 C CA . VAL A 1 10 ? 13.233 10.972 -11.167 1.00 63.21 10 VAL A CA 12
ATOM 12599 C C . VAL A 1 10 ? 14.083 11.127 -12.422 1.00 74.14 10 VAL A C 12
ATOM 12600 O O . VAL A 1 10 ? 13.674 10.735 -13.514 1.00 42.20 10 VAL A O 12
ATOM 12613 N N . SER A 1 11 ? 15.270 11.702 -12.259 1.00 73.55 11 SER A N 12
ATOM 12614 C CA . SER A 1 11 ? 16.180 11.912 -13.380 1.00 3.31 11 SER A CA 12
ATOM 12615 C C . SER A 1 11 ? 16.784 10.591 -13.845 1.00 1.24 11 SER A C 12
ATOM 12616 O O . SER A 1 11 ? 16.907 10.339 -15.044 1.00 52.45 11 SER A O 12
ATOM 12624 N N . LEU A 1 12 ? 17.159 9.751 -12.887 1.00 60.42 12 LEU A N 12
ATOM 12625 C CA . LEU A 1 12 ? 17.753 8.454 -13.197 1.00 5.34 12 LEU A CA 12
ATOM 12626 C C . LEU A 1 12 ? 16.703 7.349 -13.139 1.00 21.04 12 LEU A C 12
ATOM 12627 O O . LEU A 1 12 ? 17.032 6.177 -12.957 1.00 32.44 12 LEU A O 12
ATOM 12643 N N . GLN A 1 13 ? 15.439 7.730 -13.295 1.00 71.13 13 GLN A N 12
ATOM 12644 C CA . GLN A 1 13 ? 14.343 6.770 -13.262 1.00 22.24 13 GLN A CA 12
ATOM 12645 C C . GLN A 1 13 ? 14.236 6.019 -14.585 1.00 23.02 13 GLN A C 12
ATOM 12646 O O . GLN A 1 13 ? 14.353 4.795 -14.627 1.00 23.41 13 GLN A O 12
ATOM 12660 N N . ASN A 1 14 ? 14.012 6.762 -15.665 1.00 3.24 14 ASN A N 12
ATOM 12661 C CA . ASN A 1 14 ? 13.888 6.165 -16.990 1.00 62.55 14 ASN A CA 12
ATOM 12662 C C . ASN A 1 14 ? 13.652 7.238 -18.049 1.00 44.14 14 ASN A C 12
ATOM 12663 O O . ASN A 1 14 ? 12.546 7.764 -18.181 1.00 1.11 14 ASN A O 12
ATOM 12674 N N . LEU A 1 15 ? 14.699 7.559 -18.802 1.00 34.34 15 LEU A N 12
ATOM 12675 C CA . LEU A 1 15 ? 14.607 8.568 -19.851 1.00 25.24 15 LEU A CA 12
ATOM 12676 C C . LEU A 1 15 ? 14.913 7.964 -21.217 1.00 14.34 15 LEU A C 12
ATOM 12677 O O . LEU A 1 15 ? 15.888 7.229 -21.379 1.00 23.04 15 LEU A O 12
ATOM 12693 N N . LEU A 1 16 ? 14.074 8.278 -22.199 1.00 60.41 16 LEU A N 12
ATOM 12694 C CA . LEU A 1 16 ? 14.256 7.768 -23.553 1.00 4.15 16 LEU A CA 12
ATOM 12695 C C . LEU A 1 16 ? 14.360 8.912 -24.556 1.00 14.30 16 LEU A C 12
ATOM 12696 O O . LEU A 1 16 ? 14.119 8.729 -25.750 1.00 12.53 16 LEU A O 12
ATOM 12712 N N . VAL A 1 17 ? 14.722 10.092 -24.065 1.00 65.14 17 VAL A N 12
ATOM 12713 C CA . VAL A 1 17 ? 14.861 11.266 -24.919 1.00 24.21 17 VAL A CA 12
ATOM 12714 C C . VAL A 1 17 ? 16.320 11.503 -25.293 1.00 4.32 17 VAL A C 12
ATOM 12715 O O . VAL A 1 17 ? 17.219 10.833 -24.784 1.00 64.52 17 VAL A O 12
ATOM 12728 N N . TYR A 1 18 ? 16.547 12.461 -26.185 1.00 74.32 18 TYR A N 12
ATOM 12729 C CA . TYR A 1 18 ? 17.897 12.786 -26.629 1.00 71.41 18 TYR A CA 12
ATOM 12730 C C . TYR A 1 18 ? 17.946 14.177 -27.254 1.00 42.52 18 TYR A C 12
ATOM 12731 O O . TYR A 1 18 ? 17.201 14.477 -28.188 1.00 33.31 18 TYR A O 12
ATOM 12749 N N . VAL A 1 19 ? 18.827 15.023 -26.731 1.00 33.22 19 VAL A N 12
ATOM 12750 C CA . VAL A 1 19 ? 18.975 16.383 -27.237 1.00 13.10 19 VAL A CA 12
ATOM 12751 C C . VAL A 1 19 ? 17.729 17.213 -26.953 1.00 42.35 19 VAL A C 12
ATOM 12752 O O . VAL A 1 19 ? 16.605 16.734 -27.099 1.00 31.14 19 VAL A O 12
ATOM 12765 N N . ASN A 1 20 ? 17.936 18.462 -26.550 1.00 24.23 20 ASN A N 12
ATOM 12766 C CA . ASN A 1 20 ? 16.829 19.360 -26.245 1.00 24.41 20 ASN A CA 12
ATOM 12767 C C . ASN A 1 20 ? 16.044 18.866 -25.033 1.00 31.40 20 ASN A C 12
ATOM 12768 O O . ASN A 1 20 ? 14.882 18.478 -25.150 1.00 30.20 20 ASN A O 12
ATOM 12779 N N . TRP A 1 21 ? 16.688 18.884 -23.871 1.00 61.15 21 TRP A N 12
ATOM 12780 C CA . TRP A 1 21 ? 16.051 18.439 -22.638 1.00 13.22 21 TRP A CA 12
ATOM 12781 C C . TRP A 1 21 ? 16.992 18.601 -21.450 1.00 24.33 21 TRP A C 12
ATOM 12782 O O . TRP A 1 21 ? 18.167 18.924 -21.616 1.00 40.35 21 TRP A O 12
ATOM 12803 N N . SER A 1 22 ? 16.467 18.375 -20.249 1.00 22.23 22 SER A N 12
ATOM 12804 C CA . SER A 1 22 ? 17.261 18.501 -19.032 1.00 3.54 22 SER A CA 12
ATOM 12805 C C . SER A 1 22 ? 16.826 17.473 -17.992 1.00 11.13 22 SER A C 12
ATOM 12806 O O . SER A 1 22 ? 16.184 17.812 -16.997 1.00 73.51 22 SER A O 12
ATOM 12814 N N . SER A 1 23 ? 17.179 16.214 -18.230 1.00 73.42 23 SER A N 12
ATOM 12815 C CA . SER A 1 23 ? 16.824 15.134 -17.316 1.00 12.31 23 SER A CA 12
ATOM 12816 C C . SER A 1 23 ? 15.328 15.149 -17.015 1.00 1.42 23 SER A C 12
ATOM 12817 O O . SER A 1 23 ? 14.905 14.843 -15.899 1.00 1.12 23 SER A O 12
ATOM 12825 N N . TYR A 1 24 ? 14.532 15.507 -18.016 1.00 72.21 24 TYR A N 12
ATOM 12826 C CA . TYR A 1 24 ? 13.084 15.565 -17.859 1.00 33.33 24 TYR A CA 12
ATOM 12827 C C . TYR A 1 24 ? 12.401 14.498 -18.711 1.00 25.14 24 TYR A C 12
ATOM 12828 O O . TYR A 1 24 ? 11.824 14.782 -19.761 1.00 32.34 24 TYR A O 12
ATOM 12846 N N . PRO A 1 25 ? 12.465 13.242 -18.246 1.00 52.32 25 PRO A N 12
ATOM 12847 C CA . PRO A 1 25 ? 11.858 12.107 -18.948 1.00 11.33 25 PRO A CA 12
ATOM 12848 C C . PRO A 1 25 ? 10.334 12.148 -18.907 1.00 20.01 25 PRO A C 12
ATOM 12849 O O . PRO A 1 25 ? 9.742 12.684 -17.969 1.00 13.01 25 PRO A O 12
ATOM 12860 N N . LYS A 1 26 ? 9.703 11.579 -19.928 1.00 51.51 26 LYS A N 12
ATOM 12861 C CA . LYS A 1 26 ? 8.247 11.549 -20.008 1.00 54.24 26 LYS A CA 12
ATOM 12862 C C . LYS A 1 26 ? 7.656 10.733 -18.864 1.00 34.40 26 LYS A C 12
ATOM 12863 O O . LYS A 1 26 ? 8.284 9.797 -18.367 1.00 5.31 26 LYS A O 12
ATOM 12882 N N . TYR A 1 27 ? 6.446 11.091 -18.451 1.00 50.44 27 TYR A N 12
ATOM 12883 C CA . TYR A 1 27 ? 5.770 10.392 -17.364 1.00 53.45 27 TYR A CA 12
ATOM 12884 C C . TYR A 1 27 ? 5.787 8.884 -17.594 1.00 63.52 27 TYR A C 12
ATOM 12885 O O . TYR A 1 27 ? 5.400 8.403 -18.658 1.00 4.42 27 TYR A O 12
ATOM 12903 N N . GLU A 1 28 ? 6.239 8.144 -16.586 1.00 1.23 28 GLU A N 12
ATOM 12904 C CA . GLU A 1 28 ? 6.307 6.691 -16.676 1.00 14.43 28 GLU A CA 12
ATOM 12905 C C . GLU A 1 28 ? 5.325 6.038 -15.707 1.00 43.24 28 GLU A C 12
ATOM 12906 O O . GLU A 1 28 ? 5.543 5.999 -14.496 1.00 14.43 28 GLU A O 12
ATOM 12918 N N . PRO A 1 29 ? 4.217 5.514 -16.251 1.00 43.23 29 PRO A N 12
ATOM 12919 C CA . PRO A 1 29 ? 3.178 4.854 -15.454 1.00 63.23 29 PRO A CA 12
ATOM 12920 C C . PRO A 1 29 ? 3.648 3.520 -14.883 1.00 3.45 29 PRO A C 12
ATOM 12921 O O . PRO A 1 29 ? 4.141 2.661 -15.611 1.00 14.42 29 PRO A O 12
ATOM 12932 N N . GLY A 1 30 ? 3.488 3.354 -13.573 1.00 20.21 30 GLY A N 12
ATOM 12933 C CA . GLY A 1 30 ? 3.900 2.121 -12.926 1.00 40.34 30 GLY A CA 12
ATOM 12934 C C . GLY A 1 30 ? 5.171 2.287 -12.119 1.00 0.04 30 GLY A C 12
ATOM 12935 O O . GLY A 1 30 ? 5.878 1.315 -11.853 1.00 74.42 30 GLY A O 12
ATOM 12939 N N . LYS A 1 31 ? 5.464 3.522 -11.726 1.00 1.12 31 LYS A N 12
ATOM 12940 C CA . LYS A 1 31 ? 6.660 3.814 -10.943 1.00 12.35 31 LYS A CA 12
ATOM 12941 C C . LYS A 1 31 ? 6.391 4.927 -9.935 1.00 42.42 31 LYS A C 12
ATOM 12942 O O . LYS A 1 31 ? 6.079 6.056 -10.313 1.00 50.21 31 LYS A O 12
ATOM 12961 N N . GLU A 1 32 ? 6.517 4.601 -8.653 1.00 4.11 32 GLU A N 12
ATOM 12962 C CA . GLU A 1 32 ? 6.289 5.575 -7.592 1.00 24.12 32 GLU A CA 12
ATOM 12963 C C . GLU A 1 32 ? 7.033 6.876 -7.877 1.00 13.40 32 GLU A C 12
ATOM 12964 O O . GLU A 1 32 ? 8.098 6.870 -8.496 1.00 65.15 32 GLU A O 12
ATOM 12976 N N . TYR A 1 33 ? 6.465 7.987 -7.424 1.00 73.24 33 TYR A N 12
ATOM 12977 C CA . TYR A 1 33 ? 7.073 9.296 -7.634 1.00 42.22 33 TYR A CA 12
ATOM 12978 C C . TYR A 1 33 ? 7.129 10.085 -6.329 1.00 42.03 33 TYR A C 12
ATOM 12979 O O . TYR A 1 33 ? 6.102 10.511 -5.803 1.00 4.40 33 TYR A O 12
ATOM 12997 N N . ASN A 1 34 ? 8.339 10.278 -5.813 1.00 10.05 34 ASN A N 12
ATOM 12998 C CA . ASN A 1 34 ? 8.531 11.015 -4.570 1.00 73.13 34 ASN A CA 12
ATOM 12999 C C . ASN A 1 34 ? 8.428 12.519 -4.808 1.00 61.11 34 ASN A C 12
ATOM 13000 O O . ASN A 1 34 ? 8.599 12.992 -5.932 1.00 0.23 34 ASN A O 12
ATOM 13011 N N . GLN A 1 35 ? 8.149 13.263 -3.743 1.00 50.53 35 GLN A N 12
ATOM 13012 C CA . GLN A 1 35 ? 8.023 14.713 -3.837 1.00 12.30 35 GLN A CA 12
ATOM 13013 C C . GLN A 1 35 ? 9.240 15.322 -4.525 1.00 71.21 35 GLN A C 12
ATOM 13014 O O . GLN A 1 35 ? 10.379 14.966 -4.223 1.00 73.11 35 GLN A O 12
ATOM 13028 N N . GLY A 1 36 ? 8.993 16.243 -5.452 1.00 0.43 36 GLY A N 12
ATOM 13029 C CA . GLY A 1 36 ? 10.079 16.885 -6.167 1.00 74.24 36 GLY A CA 12
ATOM 13030 C C . GLY A 1 36 ? 10.321 16.268 -7.530 1.00 52.32 36 GLY A C 12
ATOM 13031 O O . GLY A 1 36 ? 10.914 16.896 -8.408 1.00 31.33 36 GLY A O 12
ATOM 13035 N N . ASP A 1 37 ? 9.863 15.034 -7.708 1.00 54.01 37 ASP A N 12
ATOM 13036 C CA . ASP A 1 37 ? 10.033 14.330 -8.975 1.00 61.41 37 ASP A CA 12
ATOM 13037 C C . ASP A 1 37 ? 9.361 15.090 -10.113 1.00 2.40 37 ASP A C 12
ATOM 13038 O O . ASP A 1 37 ? 8.202 15.492 -10.005 1.00 20.23 37 ASP A O 12
ATOM 13047 N N . ILE A 1 38 ? 10.096 15.284 -11.203 1.00 45.32 38 ILE A N 12
ATOM 13048 C CA . ILE A 1 38 ? 9.569 15.997 -12.361 1.00 54.24 38 ILE A CA 12
ATOM 13049 C C . ILE A 1 38 ? 9.595 15.117 -13.606 1.00 35.51 38 ILE A C 12
ATOM 13050 O O . ILE A 1 38 ? 10.563 14.394 -13.849 1.00 41.12 38 ILE A O 12
ATOM 13066 N N . VAL A 1 39 ? 8.527 15.183 -14.394 1.00 15.25 39 VAL A N 12
ATOM 13067 C CA . VAL A 1 39 ? 8.428 14.393 -15.616 1.00 43.21 39 VAL A CA 12
ATOM 13068 C C . VAL A 1 39 ? 7.678 15.155 -16.703 1.00 41.13 39 VAL A C 12
ATOM 13069 O O . VAL A 1 39 ? 6.799 15.966 -16.411 1.00 53.22 39 VAL A O 12
ATOM 13082 N N . GLU A 1 40 ? 8.032 14.889 -17.956 1.00 41.04 40 GLU A N 12
ATOM 13083 C CA . GLU A 1 40 ? 7.392 15.551 -19.087 1.00 45.12 40 GLU A CA 12
ATOM 13084 C C . GLU A 1 40 ? 6.114 14.822 -19.492 1.00 53.33 40 GLU A C 12
ATOM 13085 O O . GLU A 1 40 ? 5.993 13.610 -19.310 1.00 61.25 40 GLU A O 12
ATOM 13097 N N . TYR A 1 41 ? 5.163 15.568 -20.043 1.00 65.30 41 TYR A N 12
ATOM 13098 C CA . TYR A 1 41 ? 3.893 14.995 -20.471 1.00 14.33 41 TYR A CA 12
ATOM 13099 C C . TYR A 1 41 ? 3.310 15.778 -21.644 1.00 21.33 41 TYR A C 12
ATOM 13100 O O . TYR A 1 41 ? 2.874 16.917 -21.487 1.00 54.45 41 TYR A O 12
ATOM 13118 N N . ASN A 1 42 ? 3.304 15.155 -22.818 1.00 60.33 42 ASN A N 12
ATOM 13119 C CA . ASN A 1 42 ? 2.775 15.793 -24.018 1.00 34.41 42 ASN A CA 12
ATOM 13120 C C . ASN A 1 42 ? 3.467 17.128 -24.276 1.00 3.35 42 ASN A C 12
ATOM 13121 O O . ASN A 1 42 ? 2.889 18.032 -24.879 1.00 70.40 42 ASN A O 12
ATOM 13132 N N . GLY A 1 43 ? 4.709 17.244 -23.814 1.00 50.50 43 GLY A N 12
ATOM 13133 C CA . GLY A 1 43 ? 5.459 18.472 -24.004 1.00 0.30 43 GLY A CA 12
ATOM 13134 C C . GLY A 1 43 ? 5.298 19.435 -22.845 1.00 20.02 43 GLY A C 12
ATOM 13135 O O . GLY A 1 43 ? 5.591 20.624 -22.971 1.00 44.11 43 GLY A O 12
ATOM 13139 N N . LYS A 1 44 ? 4.828 18.923 -21.713 1.00 31.03 44 LYS A N 12
ATOM 13140 C CA . LYS A 1 44 ? 4.627 19.745 -20.525 1.00 72.45 44 LYS A CA 12
ATOM 13141 C C . LYS A 1 44 ? 5.625 19.375 -19.433 1.00 65.55 44 LYS A C 12
ATOM 13142 O O . LYS A 1 44 ? 6.494 18.526 -19.633 1.00 73.43 44 LYS A O 12
ATOM 13161 N N . LEU A 1 45 ? 5.494 20.017 -18.277 1.00 51.25 45 LEU A N 12
ATOM 13162 C CA . LEU A 1 45 ? 6.384 19.755 -17.152 1.00 24.33 45 LEU A CA 12
ATOM 13163 C C . LEU A 1 45 ? 5.626 19.830 -15.829 1.00 72.34 45 LEU A C 12
ATOM 13164 O O . LEU A 1 45 ? 5.088 20.877 -15.469 1.00 4.54 45 LEU A O 12
ATOM 13180 N N . TYR A 1 46 ? 5.591 18.714 -15.111 1.00 24.23 46 TYR A N 12
ATOM 13181 C CA . TYR A 1 46 ? 4.900 18.652 -13.828 1.00 51.41 46 TYR A CA 12
ATOM 13182 C C . TYR A 1 46 ? 5.856 18.241 -12.712 1.00 3.01 46 TYR A C 12
ATOM 13183 O O . TYR A 1 46 ? 6.864 17.577 -12.955 1.00 45.52 46 TYR A O 12
ATOM 13201 N N . LYS A 1 47 ? 5.531 18.641 -11.487 1.00 71.00 47 LYS A N 12
ATOM 13202 C CA . LYS A 1 47 ? 6.358 18.315 -10.332 1.00 21.21 47 LYS A CA 12
ATOM 13203 C C . LYS A 1 47 ? 5.506 17.772 -9.189 1.00 72.41 47 LYS A C 12
ATOM 13204 O O . LYS A 1 47 ? 4.654 18.476 -8.648 1.00 51.43 47 LYS A O 12
ATOM 13223 N N . ALA A 1 48 ? 5.743 16.515 -8.825 1.00 62.11 48 ALA A N 12
ATOM 13224 C CA . ALA A 1 48 ? 5.000 15.880 -7.744 1.00 73.53 48 ALA A CA 12
ATOM 13225 C C . ALA A 1 48 ? 5.180 16.639 -6.433 1.00 55.33 48 ALA A C 12
ATOM 13226 O O . ALA A 1 48 ? 6.287 16.726 -5.901 1.00 15.44 48 ALA A O 12
ATOM 13233 N N . LYS A 1 49 ? 4.085 17.189 -5.919 1.00 34.02 49 LYS A N 12
ATOM 13234 C CA . LYS A 1 49 ? 4.121 17.941 -4.670 1.00 14.15 49 LYS A CA 12
ATOM 13235 C C . LYS A 1 49 ? 4.553 17.049 -3.511 1.00 10.01 49 LYS A C 12
ATOM 13236 O O . LYS A 1 49 ? 5.444 17.405 -2.739 1.00 54.25 49 LYS A O 12
ATOM 13255 N N . TYR A 1 50 ? 3.916 15.889 -3.394 1.00 30.30 50 TYR A N 12
ATOM 13256 C CA . TYR A 1 50 ? 4.234 14.947 -2.327 1.00 32.23 50 TYR A CA 12
ATOM 13257 C C . TYR A 1 50 ? 4.192 13.510 -2.839 1.00 42.03 50 TYR A C 12
ATOM 13258 O O . TYR A 1 50 ? 3.796 13.256 -3.976 1.00 43.54 50 TYR A O 12
ATOM 13276 N N . TRP A 1 51 ? 4.604 12.574 -1.990 1.00 44.50 51 TRP A N 12
ATOM 13277 C CA . TRP A 1 51 ? 4.612 11.163 -2.355 1.00 32.21 51 TRP A CA 12
ATOM 13278 C C . TRP A 1 51 ? 3.262 10.739 -2.924 1.00 72.54 51 TRP A C 12
ATOM 13279 O O . TRP A 1 51 ? 2.252 10.743 -2.222 1.00 25.44 51 TRP A O 12
ATOM 13300 N N . THR A 1 52 ? 3.253 10.372 -4.202 1.00 15.31 52 THR A N 12
ATOM 13301 C CA . THR A 1 52 ? 2.028 9.945 -4.866 1.00 65.23 52 THR A CA 12
ATOM 13302 C C . THR A 1 52 ? 2.334 9.156 -6.133 1.00 30.43 52 THR A C 12
ATOM 13303 O O . THR A 1 52 ? 3.391 9.325 -6.743 1.00 24.11 52 THR A O 12
ATOM 13314 N N . THR A 1 53 ? 1.404 8.291 -6.527 1.00 65.41 53 THR A N 12
ATOM 13315 C CA . THR A 1 53 ? 1.575 7.475 -7.722 1.00 22.31 53 THR A CA 12
ATOM 13316 C C . THR A 1 53 ? 0.362 7.582 -8.639 1.00 63.43 53 THR A C 12
ATOM 13317 O O . THR A 1 53 ? -0.704 7.047 -8.338 1.00 44.41 53 THR A O 12
ATOM 13328 N N . SER A 1 54 ? 0.534 8.276 -9.759 1.00 43.31 54 SER A N 12
ATOM 13329 C CA . SER A 1 54 ? -0.549 8.457 -10.720 1.00 15.31 54 SER A CA 12
ATOM 13330 C C . SER A 1 54 ? -0.117 9.374 -11.859 1.00 3.53 54 SER A C 12
ATOM 13331 O O . SER A 1 54 ? 0.720 10.262 -11.692 1.00 51.11 54 SER A O 12
ATOM 13339 N N . PRO A 1 55 ? -0.702 9.157 -13.046 1.00 53.23 55 PRO A N 12
ATOM 13340 C CA . PRO A 1 55 ? -0.394 9.955 -14.239 1.00 30.43 55 PRO A CA 12
ATOM 13341 C C . PRO A 1 55 ? -0.918 11.383 -14.131 1.00 14.32 55 PRO A C 12
ATOM 13342 O O . PRO A 1 55 ? -1.861 11.669 -13.393 1.00 70.53 55 PRO A O 12
ATOM 13353 N N . PRO A 1 56 ? -0.296 12.300 -14.886 1.00 64.33 56 PRO A N 12
ATOM 13354 C CA . PRO A 1 56 ? -0.684 13.713 -14.894 1.00 24.22 56 PRO A CA 12
ATOM 13355 C C . PRO A 1 56 ? -2.037 13.940 -15.561 1.00 73.33 56 PRO A C 12
ATOM 13356 O O . PRO A 1 56 ? -2.310 13.395 -16.630 1.00 73.13 56 PRO A O 12
ATOM 13367 N N . SER A 1 57 ? -2.879 14.746 -14.923 1.00 62.23 57 SER A N 12
ATOM 13368 C CA . SER A 1 57 ? -4.205 15.042 -15.454 1.00 32.55 57 SER A CA 12
ATOM 13369 C C . SER A 1 57 ? -4.972 15.966 -14.514 1.00 13.35 57 SER A C 12
ATOM 13370 O O . SER A 1 57 ? -5.185 17.140 -14.818 1.00 74.02 57 SER A O 12
ATOM 13378 N N . ASP A 1 58 ? -5.386 15.428 -13.373 1.00 72.30 58 ASP A N 12
ATOM 13379 C CA . ASP A 1 58 ? -6.130 16.204 -12.387 1.00 32.54 58 ASP A CA 12
ATOM 13380 C C . ASP A 1 58 ? -5.681 15.856 -10.971 1.00 74.24 58 ASP A C 12
ATOM 13381 O O . ASP A 1 58 ? -5.823 14.717 -10.525 1.00 43.33 58 ASP A O 12
ATOM 13390 N N . ASP A 1 59 ? -5.136 16.845 -10.269 1.00 53.01 59 ASP A N 12
ATOM 13391 C CA . ASP A 1 59 ? -4.665 16.644 -8.904 1.00 23.41 59 ASP A CA 12
ATOM 13392 C C . ASP A 1 59 ? -5.559 17.376 -7.908 1.00 51.41 59 ASP A C 12
ATOM 13393 O O . ASP A 1 59 ? -5.256 18.480 -7.459 1.00 63.35 59 ASP A O 12
ATOM 13402 N N . PRO A 1 60 ? -6.690 16.747 -7.554 1.00 54.33 60 PRO A N 12
ATOM 13403 C CA . PRO A 1 60 ? -7.652 17.321 -6.609 1.00 30.22 60 PRO A CA 12
ATOM 13404 C C . PRO A 1 60 ? -7.112 17.358 -5.183 1.00 72.24 60 PRO A C 12
ATOM 13405 O O . PRO A 1 60 ? -7.689 18.001 -4.307 1.00 11.22 60 PRO A O 12
ATOM 13416 N N . TYR A 1 61 ? -6.000 16.666 -4.959 1.00 62.21 61 TYR A N 12
ATOM 13417 C CA . TYR A 1 61 ? -5.382 16.619 -3.639 1.00 1.33 61 TYR A CA 12
ATOM 13418 C C . TYR A 1 61 ? -4.033 17.329 -3.644 1.00 30.55 61 TYR A C 12
ATOM 13419 O O . TYR A 1 61 ? -3.387 17.467 -2.605 1.00 65.23 61 TYR A O 12
ATOM 13437 N N . GLY A 1 62 ? -3.611 17.778 -4.822 1.00 0.25 62 GLY A N 12
ATOM 13438 C CA . GLY A 1 62 ? -2.340 18.469 -4.941 1.00 2.44 62 GLY A CA 12
ATOM 13439 C C . GLY A 1 62 ? -1.165 17.514 -5.002 1.00 51.12 62 GLY A C 12
ATOM 13440 O O . GLY A 1 62 ? -0.187 17.675 -4.272 1.00 11.02 62 GLY A O 12
ATOM 13444 N N . SER A 1 63 ? -1.260 16.516 -5.874 1.00 72.23 63 SER A N 12
ATOM 13445 C CA . SER A 1 63 ? -0.198 15.528 -6.024 1.00 11.21 63 SER A CA 12
ATOM 13446 C C . SER A 1 63 ? 0.801 15.961 -7.093 1.00 22.04 63 SER A C 12
ATOM 13447 O O . SER A 1 63 ? 1.885 15.390 -7.212 1.00 24.32 63 SER A O 12
ATOM 13455 N N . TRP A 1 64 ? 0.428 16.974 -7.866 1.00 30.34 64 TRP A N 12
ATOM 13456 C CA . TRP A 1 64 ? 1.291 17.484 -8.925 1.00 45.45 64 TRP A CA 12
ATOM 13457 C C . TRP A 1 64 ? 1.263 19.009 -8.961 1.00 52.12 64 TRP A C 12
ATOM 13458 O O . TRP A 1 64 ? 0.323 19.633 -8.470 1.00 54.11 64 TRP A O 12
ATOM 13479 N N . GLU A 1 65 ? 2.300 19.601 -9.545 1.00 50.14 65 GLU A N 12
ATOM 13480 C CA . GLU A 1 65 ? 2.394 21.054 -9.644 1.00 33.25 65 GLU A CA 12
ATOM 13481 C C . GLU A 1 65 ? 2.982 21.471 -10.989 1.00 32.20 65 GLU A C 12
ATOM 13482 O O . GLU A 1 65 ? 4.179 21.316 -11.230 1.00 32.13 65 GLU A O 12
ATOM 13494 N N . TYR A 1 66 ? 2.131 22.000 -11.861 1.00 61.31 66 TYR A N 12
ATOM 13495 C CA . TYR A 1 66 ? 2.565 22.437 -13.183 1.00 14.20 66 TYR A CA 12
ATOM 13496 C C . TYR A 1 66 ? 3.546 23.600 -13.077 1.00 60.13 66 TYR A C 12
ATOM 13497 O O . TYR A 1 66 ? 3.176 24.705 -12.676 1.00 73.33 66 TYR A O 12
ATOM 13515 N N . LEU A 1 67 ? 4.798 23.345 -13.441 1.00 25.11 67 LEU A N 12
ATOM 13516 C CA . LEU A 1 67 ? 5.834 24.371 -13.388 1.00 53.12 67 LEU A CA 12
ATOM 13517 C C . LEU A 1 67 ? 5.969 25.077 -14.733 1.00 75.24 67 LEU A C 12
ATOM 13518 O O . LEU A 1 67 ? 6.347 26.246 -14.797 1.00 10.50 67 LEU A O 12
ATOM 13534 N N . GLY A 1 68 ? 5.658 24.358 -15.807 1.00 51.43 68 GLY A N 12
ATOM 13535 C CA . GLY A 1 68 ? 5.750 24.932 -17.138 1.00 22.03 68 GLY A CA 12
ATOM 13536 C C . GLY A 1 68 ? 5.702 23.881 -18.228 1.00 50.40 68 GLY A C 12
ATOM 13537 O O . GLY A 1 68 ? 5.216 22.772 -18.008 1.00 70.41 68 GLY A O 12
ATOM 13541 N N . GLU A 1 69 ? 6.205 24.230 -19.408 1.00 61.45 69 GLU A N 12
ATOM 13542 C CA . GLU A 1 69 ? 6.215 23.308 -20.537 1.00 54.22 69 GLU A CA 12
ATOM 13543 C C . GLU A 1 69 ? 7.623 22.780 -20.796 1.00 14.13 69 GLU A C 12
ATOM 13544 O O . GLU A 1 69 ? 8.612 23.412 -20.428 1.00 61.10 69 GLU A O 12
ATOM 13556 N N . ALA A 1 70 ? 7.704 21.614 -21.431 1.00 62.40 70 ALA A N 12
ATOM 13557 C CA . ALA A 1 70 ? 8.989 21.001 -21.740 1.00 13.31 70 ALA A CA 12
ATOM 13558 C C . ALA A 1 70 ? 9.911 21.986 -22.450 1.00 63.44 70 ALA A C 12
ATOM 13559 O O . ALA A 1 70 ? 11.124 21.978 -22.238 1.00 12.02 70 ALA A O 12
ATOM 13566 N N . GLU A 1 71 ? 9.329 22.833 -23.293 1.00 24.44 71 GLU A N 12
ATOM 13567 C CA . GLU A 1 71 ? 10.101 23.824 -24.035 1.00 30.34 71 GLU A CA 12
ATOM 13568 C C . GLU A 1 71 ? 9.655 25.239 -23.678 1.00 40.02 71 GLU A C 12
ATOM 13569 O O . GLU A 1 71 ? 8.593 25.706 -24.092 1.00 20.55 71 GLU A O 12
ATOM 13581 N N . PRO A 1 72 ? 10.485 25.940 -22.890 1.00 0.41 72 PRO A N 12
ATOM 13582 C CA . PRO A 1 72 ? 10.198 27.311 -22.460 1.00 14.00 72 PRO A CA 12
ATOM 13583 C C . PRO A 1 72 ? 10.287 28.310 -23.609 1.00 33.24 72 PRO A C 12
ATOM 13584 O O . PRO A 1 72 ? 11.161 28.204 -24.470 1.00 50.31 72 PRO A O 12
ATOM 13595 N N . THR A 1 73 ? 9.379 29.280 -23.616 1.00 42.00 73 THR A N 12
ATOM 13596 C CA . THR A 1 73 ? 9.356 30.298 -24.658 1.00 55.42 73 THR A CA 12
ATOM 13597 C C . THR A 1 73 ? 10.587 31.192 -24.582 1.00 75.54 73 THR A C 12
ATOM 13598 O O . THR A 1 73 ? 11.129 31.430 -23.502 1.00 44.21 73 THR A O 12
ATOM 13609 N N . GLY A 1 1 ? 32.727 10.408 -0.199 1.00 43.21 1 GLY A N 13
ATOM 13610 C CA . GLY A 1 1 ? 32.282 9.040 -0.389 1.00 64.41 1 GLY A CA 13
ATOM 13611 C C . GLY A 1 1 ? 31.038 8.949 -1.251 1.00 33.45 1 GLY A C 13
ATOM 13612 O O . GLY A 1 1 ? 30.490 9.957 -1.696 1.00 71.12 1 GLY A O 13
ATOM 13616 N N . PRO A 1 2 ? 30.574 7.714 -1.497 1.00 42.25 2 PRO A N 13
ATOM 13617 C CA . PRO A 1 2 ? 29.382 7.466 -2.315 1.00 73.43 2 PRO A CA 13
ATOM 13618 C C . PRO A 1 2 ? 28.101 7.915 -1.622 1.00 71.13 2 PRO A C 13
ATOM 13619 O O . PRO A 1 2 ? 28.001 7.877 -0.396 1.00 44.23 2 PRO A O 13
ATOM 13630 N N . SER A 1 3 ? 27.122 8.339 -2.416 1.00 22.42 3 SER A N 13
ATOM 13631 C CA . SER A 1 3 ? 25.847 8.799 -1.878 1.00 72.13 3 SER A CA 13
ATOM 13632 C C . SER A 1 3 ? 24.890 7.628 -1.672 1.00 41.04 3 SER A C 13
ATOM 13633 O O . SER A 1 3 ? 25.191 6.492 -2.042 1.00 42.42 3 SER A O 13
ATOM 13641 N N . THR A 1 4 ? 23.735 7.913 -1.079 1.00 52.23 4 THR A N 13
ATOM 13642 C CA . THR A 1 4 ? 22.734 6.885 -0.823 1.00 70.05 4 THR A CA 13
ATOM 13643 C C . THR A 1 4 ? 21.343 7.495 -0.687 1.00 34.12 4 THR A C 13
ATOM 13644 O O . THR A 1 4 ? 20.378 6.998 -1.267 1.00 32.11 4 THR A O 13
ATOM 13655 N N . SER A 1 5 ? 21.248 8.575 0.083 1.00 35.45 5 SER A N 13
ATOM 13656 C CA . SER A 1 5 ? 19.974 9.249 0.298 1.00 65.31 5 SER A CA 13
ATOM 13657 C C . SER A 1 5 ? 19.600 10.101 -0.912 1.00 1.14 5 SER A C 13
ATOM 13658 O O . SER A 1 5 ? 20.298 11.055 -1.253 1.00 24.21 5 SER A O 13
ATOM 13666 N N . MET A 1 6 ? 18.493 9.748 -1.556 1.00 11.23 6 MET A N 13
ATOM 13667 C CA . MET A 1 6 ? 18.024 10.480 -2.727 1.00 53.12 6 MET A CA 13
ATOM 13668 C C . MET A 1 6 ? 16.632 10.011 -3.141 1.00 75.53 6 MET A C 13
ATOM 13669 O O . MET A 1 6 ? 16.422 8.829 -3.413 1.00 73.22 6 MET A O 13
ATOM 13683 N N . GLU A 1 7 ? 15.687 10.944 -3.186 1.00 32.30 7 GLU A N 13
ATOM 13684 C CA . GLU A 1 7 ? 14.316 10.624 -3.566 1.00 71.31 7 GLU A CA 13
ATOM 13685 C C . GLU A 1 7 ? 14.025 11.083 -4.991 1.00 61.22 7 GLU A C 13
ATOM 13686 O O . GLU A 1 7 ? 13.423 10.355 -5.779 1.00 30.34 7 GLU A O 13
ATOM 13698 N N . ASN A 1 8 ? 14.457 12.297 -5.315 1.00 43.43 8 ASN A N 13
ATOM 13699 C CA . ASN A 1 8 ? 14.242 12.855 -6.645 1.00 45.55 8 ASN A CA 13
ATOM 13700 C C . ASN A 1 8 ? 15.184 12.217 -7.662 1.00 40.21 8 ASN A C 13
ATOM 13701 O O . ASN A 1 8 ? 16.136 12.848 -8.125 1.00 3.13 8 ASN A O 13
ATOM 13712 N N . LEU A 1 9 ? 14.912 10.963 -8.005 1.00 41.15 9 LEU A N 13
ATOM 13713 C CA . LEU A 1 9 ? 15.735 10.238 -8.968 1.00 43.12 9 LEU A CA 13
ATOM 13714 C C . LEU A 1 9 ? 15.149 10.344 -10.373 1.00 32.13 9 LEU A C 13
ATOM 13715 O O . LEU A 1 9 ? 15.546 9.611 -11.279 1.00 54.21 9 LEU A O 13
ATOM 13731 N N . VAL A 1 10 ? 14.205 11.263 -10.548 1.00 22.34 10 VAL A N 13
ATOM 13732 C CA . VAL A 1 10 ? 13.567 11.468 -11.843 1.00 70.31 10 VAL A CA 13
ATOM 13733 C C . VAL A 1 10 ? 14.605 11.670 -12.941 1.00 32.31 10 VAL A C 13
ATOM 13734 O O . VAL A 1 10 ? 14.362 11.355 -14.105 1.00 50.51 10 VAL A O 13
ATOM 13747 N N . SER A 1 11 ? 15.765 12.197 -12.561 1.00 23.31 11 SER A N 13
ATOM 13748 C CA . SER A 1 11 ? 16.841 12.445 -13.514 1.00 43.31 11 SER A CA 13
ATOM 13749 C C . SER A 1 11 ? 17.323 11.140 -14.140 1.00 41.43 11 SER A C 13
ATOM 13750 O O . SER A 1 11 ? 17.641 11.088 -15.330 1.00 22.22 11 SER A O 13
ATOM 13758 N N . LEU A 1 12 ? 17.376 10.088 -13.331 1.00 12.20 12 LEU A N 13
ATOM 13759 C CA . LEU A 1 12 ? 17.820 8.782 -13.805 1.00 15.24 12 LEU A CA 13
ATOM 13760 C C . LEU A 1 12 ? 16.643 7.818 -13.926 1.00 2.21 12 LEU A C 13
ATOM 13761 O O . LEU A 1 12 ? 16.813 6.603 -13.837 1.00 13.33 12 LEU A O 13
ATOM 13777 N N . GLN A 1 13 ? 15.452 8.369 -14.132 1.00 64.22 13 GLN A N 13
ATOM 13778 C CA . GLN A 1 13 ? 14.248 7.558 -14.268 1.00 24.12 13 GLN A CA 13
ATOM 13779 C C . GLN A 1 13 ? 14.124 6.999 -15.681 1.00 33.32 13 GLN A C 13
ATOM 13780 O O . GLN A 1 13 ? 13.452 5.993 -15.904 1.00 21.24 13 GLN A O 13
ATOM 13794 N N . ASN A 1 14 ? 14.779 7.657 -16.631 1.00 15.51 14 ASN A N 13
ATOM 13795 C CA . ASN A 1 14 ? 14.742 7.225 -18.024 1.00 14.45 14 ASN A CA 13
ATOM 13796 C C . ASN A 1 14 ? 16.152 7.021 -18.568 1.00 72.10 14 ASN A C 13
ATOM 13797 O O . ASN A 1 14 ? 16.607 5.889 -18.738 1.00 10.32 14 ASN A O 13
ATOM 13808 N N . LEU A 1 15 ? 16.841 8.125 -18.839 1.00 72.42 15 LEU A N 13
ATOM 13809 C CA . LEU A 1 15 ? 18.201 8.069 -19.363 1.00 34.21 15 LEU A CA 13
ATOM 13810 C C . LEU A 1 15 ? 18.764 9.472 -19.567 1.00 74.04 15 LEU A C 13
ATOM 13811 O O . LEU A 1 15 ? 18.132 10.320 -20.199 1.00 34.10 15 LEU A O 13
ATOM 13827 N N . LEU A 1 16 ? 19.956 9.709 -19.031 1.00 75.12 16 LEU A N 13
ATOM 13828 C CA . LEU A 1 16 ? 20.607 11.008 -19.157 1.00 70.03 16 LEU A CA 13
ATOM 13829 C C . LEU A 1 16 ? 20.900 11.331 -20.619 1.00 65.53 16 LEU A C 13
ATOM 13830 O O . LEU A 1 16 ? 20.651 12.445 -21.081 1.00 30.21 16 LEU A O 13
ATOM 13846 N N . VAL A 1 17 ? 21.429 10.350 -21.342 1.00 21.15 17 VAL A N 13
ATOM 13847 C CA . VAL A 1 17 ? 21.752 10.529 -22.753 1.00 65.21 17 VAL A CA 13
ATOM 13848 C C . VAL A 1 17 ? 22.848 11.573 -22.937 1.00 32.52 17 VAL A C 13
ATOM 13849 O O . VAL A 1 17 ? 23.034 12.450 -22.092 1.00 11.34 17 VAL A O 13
ATOM 13862 N N . TYR A 1 18 ? 23.573 11.472 -24.045 1.00 62.43 18 TYR A N 13
ATOM 13863 C CA . TYR A 1 18 ? 24.653 12.406 -24.340 1.00 2.50 18 TYR A CA 13
ATOM 13864 C C . TYR A 1 18 ? 24.114 13.822 -24.523 1.00 22.23 18 TYR A C 13
ATOM 13865 O O . TYR A 1 18 ? 24.732 14.795 -24.092 1.00 74.45 18 TYR A O 13
ATOM 13883 N N . VAL A 1 19 ? 22.955 13.928 -25.166 1.00 21.20 19 VAL A N 13
ATOM 13884 C CA . VAL A 1 19 ? 22.330 15.224 -25.405 1.00 32.20 19 VAL A CA 13
ATOM 13885 C C . VAL A 1 19 ? 21.941 15.897 -24.094 1.00 35.23 19 VAL A C 13
ATOM 13886 O O . VAL A 1 19 ? 21.803 17.117 -24.029 1.00 5.43 19 VAL A O 13
ATOM 13899 N N . ASN A 1 20 ? 21.767 15.092 -23.051 1.00 4.51 20 ASN A N 13
ATOM 13900 C CA . ASN A 1 20 ? 21.392 15.610 -21.740 1.00 24.43 20 ASN A CA 13
ATOM 13901 C C . ASN A 1 20 ? 20.016 16.266 -21.787 1.00 4.22 20 ASN A C 13
ATOM 13902 O O . ASN A 1 20 ? 19.791 17.305 -21.167 1.00 22.14 20 ASN A O 13
ATOM 13913 N N . TRP A 1 21 ? 19.099 15.651 -22.525 1.00 5.13 21 TRP A N 13
ATOM 13914 C CA . TRP A 1 21 ? 17.744 16.176 -22.652 1.00 11.12 21 TRP A CA 13
ATOM 13915 C C . TRP A 1 21 ? 16.857 15.208 -23.428 1.00 50.43 21 TRP A C 13
ATOM 13916 O O . TRP A 1 21 ? 16.064 14.472 -22.841 1.00 11.12 21 TRP A O 13
ATOM 13937 N N . SER A 1 22 ? 16.996 15.215 -24.750 1.00 34.33 22 SER A N 13
ATOM 13938 C CA . SER A 1 22 ? 16.204 14.340 -25.606 1.00 33.32 22 SER A CA 13
ATOM 13939 C C . SER A 1 22 ? 14.741 14.333 -25.172 1.00 61.34 22 SER A C 13
ATOM 13940 O O . SER A 1 22 ? 14.078 13.297 -25.203 1.00 34.34 22 SER A O 13
ATOM 13948 N N . SER A 1 23 ? 14.246 15.498 -24.767 1.00 52.41 23 SER A N 13
ATOM 13949 C CA . SER A 1 23 ? 12.863 15.628 -24.323 1.00 33.10 23 SER A CA 13
ATOM 13950 C C . SER A 1 23 ? 12.633 14.849 -23.031 1.00 2.02 23 SER A C 13
ATOM 13951 O O . SER A 1 23 ? 12.854 13.639 -22.974 1.00 22.22 23 SER A O 13
ATOM 13959 N N . TYR A 1 24 ? 12.187 15.552 -21.996 1.00 64.42 24 TYR A N 13
ATOM 13960 C CA . TYR A 1 24 ? 11.929 14.929 -20.703 1.00 1.21 24 TYR A CA 13
ATOM 13961 C C . TYR A 1 24 ? 11.050 13.692 -20.861 1.00 3.43 24 TYR A C 13
ATOM 13962 O O . TYR A 1 24 ? 10.293 13.555 -21.822 1.00 3.23 24 TYR A O 13
ATOM 13980 N N . PRO A 1 25 ? 11.151 12.768 -19.893 1.00 64.41 25 PRO A N 13
ATOM 13981 C CA . PRO A 1 25 ? 10.372 11.526 -19.899 1.00 43.13 25 PRO A CA 13
ATOM 13982 C C . PRO A 1 25 ? 8.889 11.772 -19.646 1.00 14.44 25 PRO A C 13
ATOM 13983 O O . PRO A 1 25 ? 8.516 12.502 -18.727 1.00 74.14 25 PRO A O 13
ATOM 13994 N N . LYS A 1 26 ? 8.043 11.155 -20.467 1.00 64.31 26 LYS A N 13
ATOM 13995 C CA . LYS A 1 26 ? 6.599 11.305 -20.331 1.00 72.21 26 LYS A CA 13
ATOM 13996 C C . LYS A 1 26 ? 6.094 10.591 -19.082 1.00 13.23 26 LYS A C 13
ATOM 13997 O O . LYS A 1 26 ? 6.705 9.630 -18.614 1.00 31.30 26 LYS A O 13
ATOM 14016 N N . TYR A 1 27 ? 4.973 11.064 -18.548 1.00 41.21 27 TYR A N 13
ATOM 14017 C CA . TYR A 1 27 ? 4.386 10.471 -17.353 1.00 4.34 27 TYR A CA 13
ATOM 14018 C C . TYR A 1 27 ? 4.229 8.962 -17.514 1.00 21.40 27 TYR A C 13
ATOM 14019 O O . TYR A 1 27 ? 3.653 8.489 -18.493 1.00 15.10 27 TYR A O 13
ATOM 14037 N N . GLU A 1 28 ? 4.746 8.213 -16.545 1.00 54.32 28 GLU A N 13
ATOM 14038 C CA . GLU A 1 28 ? 4.664 6.757 -16.579 1.00 42.33 28 GLU A CA 13
ATOM 14039 C C . GLU A 1 28 ? 3.775 6.235 -15.454 1.00 64.33 28 GLU A C 13
ATOM 14040 O O . GLU A 1 28 ? 4.161 6.213 -14.285 1.00 21.22 28 GLU A O 13
ATOM 14052 N N . PRO A 1 29 ? 2.556 5.807 -15.813 1.00 64.30 29 PRO A N 13
ATOM 14053 C CA . PRO A 1 29 ? 1.588 5.278 -14.847 1.00 43.54 29 PRO A CA 13
ATOM 14054 C C . PRO A 1 29 ? 2.006 3.924 -14.289 1.00 33.22 29 PRO A C 13
ATOM 14055 O O . PRO A 1 29 ? 2.309 2.997 -15.041 1.00 43.32 29 PRO A O 13
ATOM 14066 N N . GLY A 1 30 ? 2.022 3.813 -12.964 1.00 21.10 30 GLY A N 13
ATOM 14067 C CA . GLY A 1 30 ? 2.405 2.566 -12.327 1.00 40.14 30 GLY A CA 13
ATOM 14068 C C . GLY A 1 30 ? 3.820 2.604 -11.784 1.00 53.23 30 GLY A C 13
ATOM 14069 O O . GLY A 1 30 ? 4.450 1.562 -11.600 1.00 43.34 30 GLY A O 13
ATOM 14073 N N . LYS A 1 31 ? 4.322 3.807 -11.529 1.00 60.31 31 LYS A N 13
ATOM 14074 C CA . LYS A 1 31 ? 5.672 3.977 -11.004 1.00 10.02 31 LYS A CA 13
ATOM 14075 C C . LYS A 1 31 ? 5.708 5.070 -9.940 1.00 42.12 31 LYS A C 13
ATOM 14076 O O . LYS A 1 31 ? 5.415 6.231 -10.221 1.00 3.23 31 LYS A O 13
ATOM 14095 N N . GLU A 1 32 ? 6.072 4.689 -8.719 1.00 45.33 32 GLU A N 13
ATOM 14096 C CA . GLU A 1 32 ? 6.146 5.638 -7.615 1.00 70.45 32 GLU A CA 13
ATOM 14097 C C . GLU A 1 32 ? 6.908 6.895 -8.028 1.00 33.34 32 GLU A C 13
ATOM 14098 O O . GLU A 1 32 ? 7.870 6.827 -8.792 1.00 60.14 32 GLU A O 13
ATOM 14110 N N . TYR A 1 33 ? 6.470 8.039 -7.515 1.00 10.41 33 TYR A N 13
ATOM 14111 C CA . TYR A 1 33 ? 7.107 9.312 -7.833 1.00 70.22 33 TYR A CA 13
ATOM 14112 C C . TYR A 1 33 ? 7.432 10.091 -6.561 1.00 0.13 33 TYR A C 13
ATOM 14113 O O . TYR A 1 33 ? 6.535 10.561 -5.863 1.00 43.01 33 TYR A O 13
ATOM 14131 N N . ASN A 1 34 ? 8.721 10.223 -6.268 1.00 12.33 34 ASN A N 13
ATOM 14132 C CA . ASN A 1 34 ? 9.166 10.944 -5.081 1.00 44.32 34 ASN A CA 13
ATOM 14133 C C . ASN A 1 34 ? 9.071 12.452 -5.295 1.00 33.05 34 ASN A C 13
ATOM 14134 O O . ASN A 1 34 ? 9.128 12.933 -6.426 1.00 4.21 34 ASN A O 13
ATOM 14145 N N . GLN A 1 35 ? 8.925 13.191 -4.199 1.00 73.33 35 GLN A N 13
ATOM 14146 C CA . GLN A 1 35 ? 8.823 14.643 -4.266 1.00 21.13 35 GLN A CA 13
ATOM 14147 C C . GLN A 1 35 ? 9.965 15.233 -5.087 1.00 15.23 35 GLN A C 13
ATOM 14148 O O . GLN A 1 35 ? 11.121 14.840 -4.933 1.00 12.22 35 GLN A O 13
ATOM 14162 N N . GLY A 1 36 ? 9.634 16.179 -5.960 1.00 14.43 36 GLY A N 13
ATOM 14163 C CA . GLY A 1 36 ? 10.643 16.807 -6.792 1.00 54.34 36 GLY A CA 13
ATOM 14164 C C . GLY A 1 36 ? 10.706 16.204 -8.182 1.00 33.04 36 GLY A C 13
ATOM 14165 O O . GLY A 1 36 ? 11.187 16.838 -9.120 1.00 43.22 36 GLY A O 13
ATOM 14169 N N . ASP A 1 37 ? 10.219 14.974 -8.314 1.00 72.12 37 ASP A N 13
ATOM 14170 C CA . ASP A 1 37 ? 10.223 14.285 -9.600 1.00 33.44 37 ASP A CA 13
ATOM 14171 C C . ASP A 1 37 ? 9.423 15.067 -10.637 1.00 14.43 37 ASP A C 13
ATOM 14172 O O . ASP A 1 37 ? 8.295 15.485 -10.378 1.00 65.43 37 ASP A O 13
ATOM 14181 N N . ILE A 1 38 ? 10.015 15.258 -11.811 1.00 55.42 38 ILE A N 13
ATOM 14182 C CA . ILE A 1 38 ? 9.357 15.989 -12.887 1.00 75.42 38 ILE A CA 13
ATOM 14183 C C . ILE A 1 38 ? 9.173 15.106 -14.117 1.00 40.55 38 ILE A C 13
ATOM 14184 O O . ILE A 1 38 ? 10.112 14.456 -14.575 1.00 74.35 38 ILE A O 13
ATOM 14200 N N . VAL A 1 39 ? 7.955 15.091 -14.650 1.00 41.31 39 VAL A N 13
ATOM 14201 C CA . VAL A 1 39 ? 7.647 14.292 -15.830 1.00 31.23 39 VAL A CA 13
ATOM 14202 C C . VAL A 1 39 ? 6.846 15.097 -16.847 1.00 63.14 39 VAL A C 13
ATOM 14203 O O . VAL A 1 39 ? 6.072 15.981 -16.481 1.00 11.33 39 VAL A O 13
ATOM 14216 N N . GLU A 1 40 ? 7.039 14.786 -18.124 1.00 50.24 40 GLU A N 13
ATOM 14217 C CA . GLU A 1 40 ? 6.335 15.483 -19.195 1.00 22.13 40 GLU A CA 13
ATOM 14218 C C . GLU A 1 40 ? 4.964 14.860 -19.440 1.00 12.14 40 GLU A C 13
ATOM 14219 O O . GLU A 1 40 ? 4.778 13.655 -19.270 1.00 31.53 40 GLU A O 13
ATOM 14231 N N . TYR A 1 41 ? 4.007 15.689 -19.840 1.00 14.40 41 TYR A N 13
ATOM 14232 C CA . TYR A 1 41 ? 2.651 15.220 -20.106 1.00 74.43 41 TYR A CA 13
ATOM 14233 C C . TYR A 1 41 ? 1.972 16.088 -21.162 1.00 22.31 41 TYR A C 13
ATOM 14234 O O . TYR A 1 41 ? 1.670 17.256 -20.920 1.00 34.40 41 TYR A O 13
ATOM 14252 N N . ASN A 1 42 ? 1.735 15.506 -22.333 1.00 33.05 42 ASN A N 13
ATOM 14253 C CA . ASN A 1 42 ? 1.091 16.225 -23.427 1.00 33.41 42 ASN A CA 13
ATOM 14254 C C . ASN A 1 42 ? 1.827 17.526 -23.730 1.00 61.45 42 ASN A C 13
ATOM 14255 O O . ASN A 1 42 ? 1.217 18.521 -24.118 1.00 51.14 42 ASN A O 13
ATOM 14266 N N . GLY A 1 43 ? 3.145 17.511 -23.550 1.00 73.02 43 GLY A N 13
ATOM 14267 C CA . GLY A 1 43 ? 3.943 18.694 -23.810 1.00 4.21 43 GLY A CA 13
ATOM 14268 C C . GLY A 1 43 ? 3.982 19.639 -22.625 1.00 4.01 43 GLY A C 13
ATOM 14269 O O . GLY A 1 43 ? 4.277 20.825 -22.774 1.00 50.31 43 GLY A O 13
ATOM 14273 N N . LYS A 1 44 ? 3.680 19.114 -21.441 1.00 55.11 44 LYS A N 13
ATOM 14274 C CA . LYS A 1 44 ? 3.682 19.917 -20.225 1.00 3.24 44 LYS A CA 13
ATOM 14275 C C . LYS A 1 44 ? 4.778 19.457 -19.269 1.00 53.24 44 LYS A C 13
ATOM 14276 O O . LYS A 1 44 ? 5.548 18.549 -19.584 1.00 72.13 44 LYS A O 13
ATOM 14295 N N . LEU A 1 45 ? 4.843 20.088 -18.103 1.00 73.01 45 LEU A N 13
ATOM 14296 C CA . LEU A 1 45 ? 5.845 19.743 -17.101 1.00 22.44 45 LEU A CA 13
ATOM 14297 C C . LEU A 1 45 ? 5.278 19.887 -15.692 1.00 31.31 45 LEU A C 13
ATOM 14298 O O . LEU A 1 45 ? 4.998 20.996 -15.235 1.00 13.13 45 LEU A O 13
ATOM 14314 N N . TYR A 1 46 ? 5.114 18.761 -15.007 1.00 13.02 46 TYR A N 13
ATOM 14315 C CA . TYR A 1 46 ? 4.581 18.760 -13.650 1.00 65.32 46 TYR A CA 13
ATOM 14316 C C . TYR A 1 46 ? 5.611 18.226 -12.660 1.00 71.44 46 TYR A C 13
ATOM 14317 O O . TYR A 1 46 ? 6.522 17.486 -13.032 1.00 72.21 46 TYR A O 13
ATOM 14335 N N . LYS A 1 47 ? 5.461 18.607 -11.396 1.00 12.20 47 LYS A N 13
ATOM 14336 C CA . LYS A 1 47 ? 6.375 18.166 -10.349 1.00 42.02 47 LYS A CA 13
ATOM 14337 C C . LYS A 1 47 ? 5.606 17.635 -9.143 1.00 73.32 47 LYS A C 13
ATOM 14338 O O . LYS A 1 47 ? 4.823 18.357 -8.527 1.00 54.24 47 LYS A O 13
ATOM 14357 N N . ALA A 1 48 ? 5.836 16.368 -8.812 1.00 42.13 48 ALA A N 13
ATOM 14358 C CA . ALA A 1 48 ? 5.168 15.742 -7.678 1.00 12.31 48 ALA A CA 13
ATOM 14359 C C . ALA A 1 48 ? 5.545 16.430 -6.371 1.00 71.30 48 ALA A C 13
ATOM 14360 O O . ALA A 1 48 ? 6.705 16.407 -5.957 1.00 42.10 48 ALA A O 13
ATOM 14367 N N . LYS A 1 49 ? 4.559 17.041 -5.723 1.00 21.30 49 LYS A N 13
ATOM 14368 C CA . LYS A 1 49 ? 4.787 17.734 -4.460 1.00 45.43 49 LYS A CA 13
ATOM 14369 C C . LYS A 1 49 ? 5.354 16.785 -3.412 1.00 33.44 49 LYS A C 13
ATOM 14370 O O . LYS A 1 49 ? 6.307 17.119 -2.707 1.00 20.34 49 LYS A O 13
ATOM 14389 N N . TYR A 1 50 ? 4.765 15.598 -3.314 1.00 51.12 50 TYR A N 13
ATOM 14390 C CA . TYR A 1 50 ? 5.212 14.599 -2.350 1.00 53.15 50 TYR A CA 13
ATOM 14391 C C . TYR A 1 50 ? 5.086 13.192 -2.926 1.00 74.32 50 TYR A C 13
ATOM 14392 O O . TYR A 1 50 ? 4.632 13.009 -4.056 1.00 60.12 50 TYR A O 13
ATOM 14410 N N . TRP A 1 51 ? 5.491 12.200 -2.141 1.00 44.02 51 TRP A N 13
ATOM 14411 C CA . TRP A 1 51 ? 5.423 10.808 -2.571 1.00 64.21 51 TRP A CA 13
ATOM 14412 C C . TRP A 1 51 ? 3.998 10.427 -2.956 1.00 15.11 51 TRP A C 13
ATOM 14413 O O . TRP A 1 51 ? 3.117 10.327 -2.101 1.00 72.52 51 TRP A O 13
ATOM 14434 N N . THR A 1 52 ? 3.776 10.212 -4.250 1.00 64.41 52 THR A N 13
ATOM 14435 C CA . THR A 1 52 ? 2.459 9.842 -4.748 1.00 10.43 52 THR A CA 13
ATOM 14436 C C . THR A 1 52 ? 2.550 9.221 -6.137 1.00 55.45 52 THR A C 13
ATOM 14437 O O . THR A 1 52 ? 3.401 9.598 -6.942 1.00 73.05 52 THR A O 13
ATOM 14448 N N . THR A 1 53 ? 1.667 8.267 -6.413 1.00 11.30 53 THR A N 13
ATOM 14449 C CA . THR A 1 53 ? 1.649 7.593 -7.706 1.00 5.03 53 THR A CA 13
ATOM 14450 C C . THR A 1 53 ? 0.296 7.753 -8.390 1.00 44.53 53 THR A C 13
ATOM 14451 O O . THR A 1 53 ? -0.698 7.162 -7.969 1.00 12.34 53 THR A O 13
ATOM 14462 N N . SER A 1 54 ? 0.265 8.557 -9.449 1.00 61.41 54 SER A N 13
ATOM 14463 C CA . SER A 1 54 ? -0.967 8.797 -10.191 1.00 73.25 54 SER A CA 13
ATOM 14464 C C . SER A 1 54 ? -0.714 9.720 -11.378 1.00 43.45 54 SER A C 13
ATOM 14465 O O . SER A 1 54 ? 0.196 10.549 -11.372 1.00 22.34 54 SER A O 13
ATOM 14473 N N . PRO A 1 55 ? -1.541 9.576 -12.426 1.00 35.11 55 PRO A N 13
ATOM 14474 C CA . PRO A 1 55 ? -1.428 10.388 -13.641 1.00 71.22 55 PRO A CA 13
ATOM 14475 C C . PRO A 1 55 ? -1.823 11.841 -13.406 1.00 5.02 55 PRO A C 13
ATOM 14476 O O . PRO A 1 55 ? -2.668 12.153 -12.566 1.00 15.12 55 PRO A O 13
ATOM 14487 N N . PRO A 1 56 ? -1.199 12.756 -14.163 1.00 73.32 56 PRO A N 13
ATOM 14488 C CA . PRO A 1 56 ? -1.470 14.192 -14.056 1.00 11.41 56 PRO A CA 13
ATOM 14489 C C . PRO A 1 56 ? -2.855 14.561 -14.578 1.00 63.43 56 PRO A C 13
ATOM 14490 O O . PRO A 1 56 ? -3.268 14.105 -15.643 1.00 53.22 56 PRO A O 13
ATOM 14501 N N . SER A 1 57 ? -3.566 15.391 -13.821 1.00 74.01 57 SER A N 13
ATOM 14502 C CA . SER A 1 57 ? -4.905 15.818 -14.206 1.00 45.51 57 SER A CA 13
ATOM 14503 C C . SER A 1 57 ? -5.502 16.749 -13.154 1.00 50.13 57 SER A C 13
ATOM 14504 O O . SER A 1 57 ? -5.679 17.943 -13.395 1.00 70.23 57 SER A O 13
ATOM 14512 N N . ASP A 1 58 ? -5.809 16.193 -11.987 1.00 52.52 58 ASP A N 13
ATOM 14513 C CA . ASP A 1 58 ? -6.385 16.972 -10.898 1.00 64.32 58 ASP A CA 13
ATOM 14514 C C . ASP A 1 58 ? -5.791 16.551 -9.556 1.00 4.53 58 ASP A C 13
ATOM 14515 O O . ASP A 1 58 ? -5.954 15.408 -9.127 1.00 61.41 58 ASP A O 13
ATOM 14524 N N . ASP A 1 59 ? -5.104 17.480 -8.901 1.00 20.22 59 ASP A N 13
ATOM 14525 C CA . ASP A 1 59 ? -4.487 17.205 -7.609 1.00 1.33 59 ASP A CA 13
ATOM 14526 C C . ASP A 1 59 ? -5.207 17.954 -6.493 1.00 64.20 59 ASP A C 13
ATOM 14527 O O . ASP A 1 59 ? -4.784 19.025 -6.056 1.00 51.53 59 ASP A O 13
ATOM 14536 N N . PRO A 1 60 ? -6.323 17.380 -6.017 1.00 53.14 60 PRO A N 13
ATOM 14537 C CA . PRO A 1 60 ? -7.126 17.977 -4.946 1.00 73.12 60 PRO A CA 13
ATOM 14538 C C . PRO A 1 60 ? -6.415 17.938 -3.598 1.00 15.00 60 PRO A C 13
ATOM 14539 O O . PRO A 1 60 ? -6.844 18.582 -2.640 1.00 73.32 60 PRO A O 13
ATOM 14550 N N . TYR A 1 61 ? -5.327 17.179 -3.531 1.00 33.53 61 TYR A N 13
ATOM 14551 C CA . TYR A 1 61 ? -4.557 17.054 -2.298 1.00 42.44 61 TYR A CA 13
ATOM 14552 C C . TYR A 1 61 ? -3.177 17.686 -2.452 1.00 52.21 61 TYR A C 13
ATOM 14553 O O . TYR A 1 61 ? -2.407 17.764 -1.496 1.00 33.41 61 TYR A O 13
ATOM 14571 N N . GLY A 1 62 ? -2.872 18.138 -3.665 1.00 62.54 62 GLY A N 13
ATOM 14572 C CA . GLY A 1 62 ? -1.586 18.758 -3.923 1.00 71.34 62 GLY A CA 13
ATOM 14573 C C . GLY A 1 62 ? -0.482 17.740 -4.134 1.00 23.10 62 GLY A C 13
ATOM 14574 O O . GLY A 1 62 ? 0.577 17.824 -3.513 1.00 45.14 62 GLY A O 13
ATOM 14578 N N . SER A 1 63 ? -0.732 16.773 -5.012 1.00 24.42 63 SER A N 13
ATOM 14579 C CA . SER A 1 63 ? 0.246 15.731 -5.299 1.00 60.22 63 SER A CA 13
ATOM 14580 C C . SER A 1 63 ? 1.106 16.108 -6.501 1.00 43.44 63 SER A C 13
ATOM 14581 O O . SER A 1 63 ? 2.110 15.458 -6.789 1.00 10.33 63 SER A O 13
ATOM 14589 N N . TRP A 1 64 ? 0.702 17.163 -7.200 1.00 14.11 64 TRP A N 13
ATOM 14590 C CA . TRP A 1 64 ? 1.435 17.628 -8.373 1.00 4.42 64 TRP A CA 13
ATOM 14591 C C . TRP A 1 64 ? 1.496 19.151 -8.409 1.00 4.22 64 TRP A C 13
ATOM 14592 O O . TRP A 1 64 ? 0.659 19.827 -7.811 1.00 62.03 64 TRP A O 13
ATOM 14613 N N . GLU A 1 65 ? 2.491 19.683 -9.111 1.00 41.53 65 GLU A N 13
ATOM 14614 C CA . GLU A 1 65 ? 2.659 21.127 -9.223 1.00 54.44 65 GLU A CA 13
ATOM 14615 C C . GLU A 1 65 ? 3.164 21.510 -10.612 1.00 21.21 65 GLU A C 13
ATOM 14616 O O . GLU A 1 65 ? 4.306 21.222 -10.969 1.00 53.55 65 GLU A O 13
ATOM 14628 N N . TYR A 1 66 ? 2.305 22.161 -11.388 1.00 2.42 66 TYR A N 13
ATOM 14629 C CA . TYR A 1 66 ? 2.661 22.581 -12.738 1.00 30.30 66 TYR A CA 13
ATOM 14630 C C . TYR A 1 66 ? 3.683 23.713 -12.704 1.00 31.14 66 TYR A C 13
ATOM 14631 O O . TYR A 1 66 ? 3.377 24.830 -12.284 1.00 33.42 66 TYR A O 13
ATOM 14649 N N . LEU A 1 67 ? 4.899 23.417 -13.149 1.00 74.31 67 LEU A N 13
ATOM 14650 C CA . LEU A 1 67 ? 5.968 24.408 -13.171 1.00 71.11 67 LEU A CA 13
ATOM 14651 C C . LEU A 1 67 ? 6.037 25.105 -14.527 1.00 32.22 67 LEU A C 13
ATOM 14652 O O . LEU A 1 67 ? 6.526 26.229 -14.635 1.00 22.33 67 LEU A O 13
ATOM 14668 N N . GLY A 1 68 ? 5.542 24.429 -15.560 1.00 64.22 68 GLY A N 13
ATOM 14669 C CA . GLY A 1 68 ? 5.556 24.999 -16.894 1.00 51.33 68 GLY A CA 13
ATOM 14670 C C . GLY A 1 68 ? 5.284 23.966 -17.969 1.00 52.11 68 GLY A C 13
ATOM 14671 O O . GLY A 1 68 ? 4.819 22.865 -17.676 1.00 24.22 68 GLY A O 13
ATOM 14675 N N . GLU A 1 69 ? 5.573 24.322 -19.216 1.00 74.11 69 GLU A N 13
ATOM 14676 C CA . GLU A 1 69 ? 5.354 23.416 -20.339 1.00 70.35 69 GLU A CA 13
ATOM 14677 C C . GLU A 1 69 ? 6.670 22.800 -20.806 1.00 61.52 69 GLU A C 13
ATOM 14678 O O . GLU A 1 69 ? 7.744 23.352 -20.568 1.00 73.01 69 GLU A O 13
ATOM 14690 N N . ALA A 1 70 ? 6.577 21.655 -21.471 1.00 14.40 70 ALA A N 13
ATOM 14691 C CA . ALA A 1 70 ? 7.758 20.964 -21.974 1.00 21.13 70 ALA A CA 13
ATOM 14692 C C . ALA A 1 70 ? 8.644 21.907 -22.780 1.00 51.24 70 ALA A C 13
ATOM 14693 O O . ALA A 1 70 ? 9.832 22.054 -22.494 1.00 15.13 70 ALA A O 13
ATOM 14700 N N . GLU A 1 71 ? 8.058 22.544 -23.790 1.00 13.25 71 GLU A N 13
ATOM 14701 C CA . GLU A 1 71 ? 8.796 23.472 -24.638 1.00 74.43 71 GLU A CA 13
ATOM 14702 C C . GLU A 1 71 ? 8.128 24.843 -24.654 1.00 53.44 71 GLU A C 13
ATOM 14703 O O . GLU A 1 71 ? 7.086 25.046 -25.279 1.00 50.15 71 GLU A O 13
ATOM 14715 N N . PRO A 1 72 ? 8.739 25.807 -23.952 1.00 4.20 72 PRO A N 13
ATOM 14716 C CA . PRO A 1 72 ? 8.221 27.176 -23.869 1.00 62.20 72 PRO A CA 13
ATOM 14717 C C . PRO A 1 72 ? 8.348 27.925 -25.192 1.00 4.21 72 PRO A C 13
ATOM 14718 O O . PRO A 1 72 ? 9.339 27.776 -25.909 1.00 4.32 72 PRO A O 13
ATOM 14729 N N . THR A 1 73 ? 7.340 28.731 -25.510 1.00 1.44 73 THR A N 13
ATOM 14730 C CA . THR A 1 73 ? 7.338 29.502 -26.746 1.00 72.42 73 THR A CA 13
ATOM 14731 C C . THR A 1 73 ? 8.255 30.715 -26.639 1.00 10.51 73 THR A C 13
ATOM 14732 O O . THR A 1 73 ? 9.460 30.578 -26.425 1.00 2.12 73 THR A O 13
ATOM 14743 N N . GLY A 1 1 ? 29.922 -0.548 1.946 1.00 52.40 1 GLY A N 14
ATOM 14744 C CA . GLY A 1 1 ? 28.517 -0.320 1.663 1.00 2.34 1 GLY A CA 14
ATOM 14745 C C . GLY A 1 1 ? 28.232 1.112 1.255 1.00 40.33 1 GLY A C 14
ATOM 14746 O O . GLY A 1 1 ? 27.687 1.903 2.024 1.00 43.51 1 GLY A O 14
ATOM 14750 N N . PRO A 1 2 ? 28.608 1.463 0.016 1.00 51.32 2 PRO A N 14
ATOM 14751 C CA . PRO A 1 2 ? 28.401 2.811 -0.522 1.00 31.11 2 PRO A CA 14
ATOM 14752 C C . PRO A 1 2 ? 26.929 3.114 -0.777 1.00 10.35 2 PRO A C 14
ATOM 14753 O O . PRO A 1 2 ? 26.185 2.263 -1.263 1.00 74.03 2 PRO A O 14
ATOM 14764 N N . SER A 1 3 ? 26.513 4.333 -0.445 1.00 0.11 3 SER A N 14
ATOM 14765 C CA . SER A 1 3 ? 25.128 4.747 -0.635 1.00 31.12 3 SER A CA 14
ATOM 14766 C C . SER A 1 3 ? 25.024 6.265 -0.743 1.00 72.25 3 SER A C 14
ATOM 14767 O O . SER A 1 3 ? 25.871 6.995 -0.227 1.00 24.13 3 SER A O 14
ATOM 14775 N N . THR A 1 4 ? 23.980 6.734 -1.420 1.00 61.44 4 THR A N 14
ATOM 14776 C CA . THR A 1 4 ? 23.765 8.165 -1.598 1.00 32.43 4 THR A CA 14
ATOM 14777 C C . THR A 1 4 ? 22.282 8.509 -1.541 1.00 33.02 4 THR A C 14
ATOM 14778 O O . THR A 1 4 ? 21.467 7.900 -2.234 1.00 11.30 4 THR A O 14
ATOM 14789 N N . SER A 1 5 ? 21.938 9.488 -0.711 1.00 3.34 5 SER A N 14
ATOM 14790 C CA . SER A 1 5 ? 20.550 9.912 -0.561 1.00 13.34 5 SER A CA 14
ATOM 14791 C C . SER A 1 5 ? 20.101 10.734 -1.765 1.00 2.13 5 SER A C 14
ATOM 14792 O O . SER A 1 5 ? 20.804 11.641 -2.208 1.00 11.14 5 SER A O 14
ATOM 14800 N N . MET A 1 6 ? 18.923 10.409 -2.288 1.00 55.52 6 MET A N 14
ATOM 14801 C CA . MET A 1 6 ? 18.378 11.118 -3.441 1.00 70.01 6 MET A CA 14
ATOM 14802 C C . MET A 1 6 ? 16.887 10.837 -3.596 1.00 53.54 6 MET A C 14
ATOM 14803 O O . MET A 1 6 ? 16.425 9.727 -3.332 1.00 65.51 6 MET A O 14
ATOM 14817 N N . GLU A 1 7 ? 16.140 11.849 -4.027 1.00 64.25 7 GLU A N 14
ATOM 14818 C CA . GLU A 1 7 ? 14.702 11.710 -4.215 1.00 1.51 7 GLU A CA 14
ATOM 14819 C C . GLU A 1 7 ? 14.297 12.112 -5.631 1.00 20.15 7 GLU A C 14
ATOM 14820 O O . GLU A 1 7 ? 13.663 11.341 -6.349 1.00 13.22 7 GLU A O 14
ATOM 14832 N N . ASN A 1 8 ? 14.668 13.326 -6.024 1.00 32.33 8 ASN A N 14
ATOM 14833 C CA . ASN A 1 8 ? 14.344 13.832 -7.353 1.00 52.12 8 ASN A CA 14
ATOM 14834 C C . ASN A 1 8 ? 15.240 13.195 -8.411 1.00 2.40 8 ASN A C 14
ATOM 14835 O O . ASN A 1 8 ? 16.112 13.853 -8.981 1.00 23.11 8 ASN A O 14
ATOM 14846 N N . LEU A 1 9 ? 15.019 11.911 -8.670 1.00 3.31 9 LEU A N 14
ATOM 14847 C CA . LEU A 1 9 ? 15.805 11.185 -9.661 1.00 32.12 9 LEU A CA 14
ATOM 14848 C C . LEU A 1 9 ? 15.103 11.177 -11.015 1.00 41.52 9 LEU A C 14
ATOM 14849 O O . LEU A 1 9 ? 15.476 10.426 -11.916 1.00 32.13 9 LEU A O 14
ATOM 14865 N N . VAL A 1 10 ? 14.084 12.020 -11.153 1.00 4.13 10 VAL A N 14
ATOM 14866 C CA . VAL A 1 10 ? 13.332 12.114 -12.397 1.00 4.54 10 VAL A CA 14
ATOM 14867 C C . VAL A 1 10 ? 14.260 12.336 -13.586 1.00 15.03 10 VAL A C 14
ATOM 14868 O O . VAL A 1 10 ? 13.954 11.935 -14.710 1.00 21.34 10 VAL A O 14
ATOM 14881 N N . SER A 1 11 ? 15.397 12.974 -13.330 1.00 61.22 11 SER A N 14
ATOM 14882 C CA . SER A 1 11 ? 16.370 13.252 -14.380 1.00 71.23 11 SER A CA 14
ATOM 14883 C C . SER A 1 11 ? 17.096 11.978 -14.800 1.00 3.24 11 SER A C 14
ATOM 14884 O O . SER A 1 11 ? 17.296 11.726 -15.989 1.00 2.22 11 SER A O 14
ATOM 14892 N N . LEU A 1 12 ? 17.488 11.177 -13.816 1.00 33.13 12 LEU A N 14
ATOM 14893 C CA . LEU A 1 12 ? 18.192 9.926 -14.080 1.00 42.14 12 LEU A CA 14
ATOM 14894 C C . LEU A 1 12 ? 17.259 8.731 -13.918 1.00 23.24 12 LEU A C 14
ATOM 14895 O O . LEU A 1 12 ? 17.695 7.636 -13.562 1.00 41.32 12 LEU A O 14
ATOM 14911 N N . GLN A 1 13 ? 15.974 8.949 -14.180 1.00 31.22 13 GLN A N 14
ATOM 14912 C CA . GLN A 1 13 ? 14.980 7.889 -14.063 1.00 43.22 13 GLN A CA 14
ATOM 14913 C C . GLN A 1 13 ? 15.127 6.877 -15.195 1.00 63.03 13 GLN A C 14
ATOM 14914 O O . GLN A 1 13 ? 14.777 5.708 -15.045 1.00 22.22 13 GLN A O 14
ATOM 14928 N N . ASN A 1 14 ? 15.648 7.337 -16.329 1.00 21.35 14 ASN A N 14
ATOM 14929 C CA . ASN A 1 14 ? 15.841 6.472 -17.486 1.00 51.30 14 ASN A CA 14
ATOM 14930 C C . ASN A 1 14 ? 16.461 7.246 -18.646 1.00 72.31 14 ASN A C 14
ATOM 14931 O O . ASN A 1 14 ? 15.878 7.342 -19.726 1.00 73.21 14 ASN A O 14
ATOM 14942 N N . LEU A 1 15 ? 17.649 7.796 -18.414 1.00 14.23 15 LEU A N 14
ATOM 14943 C CA . LEU A 1 15 ? 18.351 8.560 -19.439 1.00 25.12 15 LEU A CA 14
ATOM 14944 C C . LEU A 1 15 ? 19.857 8.539 -19.198 1.00 53.25 15 LEU A C 14
ATOM 14945 O O . LEU A 1 15 ? 20.375 9.288 -18.370 1.00 25.42 15 LEU A O 14
ATOM 14961 N N . LEU A 1 16 ? 20.555 7.677 -19.929 1.00 60.43 16 LEU A N 14
ATOM 14962 C CA . LEU A 1 16 ? 22.004 7.559 -19.798 1.00 3.04 16 LEU A CA 14
ATOM 14963 C C . LEU A 1 16 ? 22.692 7.793 -21.138 1.00 73.31 16 LEU A C 14
ATOM 14964 O O . LEU A 1 16 ? 23.451 6.948 -21.614 1.00 21.41 16 LEU A O 14
ATOM 14980 N N . VAL A 1 17 ? 22.426 8.947 -21.742 1.00 73.30 17 VAL A N 14
ATOM 14981 C CA . VAL A 1 17 ? 23.023 9.293 -23.026 1.00 62.25 17 VAL A CA 14
ATOM 14982 C C . VAL A 1 17 ? 23.924 10.518 -22.901 1.00 5.23 17 VAL A C 14
ATOM 14983 O O . VAL A 1 17 ? 24.168 11.012 -21.799 1.00 53.51 17 VAL A O 14
ATOM 14996 N N . TYR A 1 18 ? 24.414 11.002 -24.035 1.00 64.04 18 TYR A N 14
ATOM 14997 C CA . TYR A 1 18 ? 25.290 12.168 -24.053 1.00 61.14 18 TYR A CA 14
ATOM 14998 C C . TYR A 1 18 ? 24.566 13.385 -24.620 1.00 52.44 18 TYR A C 14
ATOM 14999 O O . TYR A 1 18 ? 24.544 13.600 -25.833 1.00 11.11 18 TYR A O 14
ATOM 15017 N N . VAL A 1 19 ? 23.974 14.180 -23.736 1.00 2.45 19 VAL A N 14
ATOM 15018 C CA . VAL A 1 19 ? 23.249 15.377 -24.146 1.00 50.03 19 VAL A CA 14
ATOM 15019 C C . VAL A 1 19 ? 22.711 16.136 -22.938 1.00 53.14 19 VAL A C 14
ATOM 15020 O O . VAL A 1 19 ? 22.634 17.363 -22.947 1.00 43.34 19 VAL A O 14
ATOM 15033 N N . ASN A 1 20 ? 22.340 15.395 -21.899 1.00 45.52 20 ASN A N 14
ATOM 15034 C CA . ASN A 1 20 ? 21.808 15.998 -20.682 1.00 34.51 20 ASN A CA 14
ATOM 15035 C C . ASN A 1 20 ? 20.476 16.690 -20.955 1.00 12.34 20 ASN A C 14
ATOM 15036 O O . ASN A 1 20 ? 20.237 17.803 -20.487 1.00 44.51 20 ASN A O 14
ATOM 15047 N N . TRP A 1 21 ? 19.614 16.022 -21.713 1.00 42.31 21 TRP A N 14
ATOM 15048 C CA . TRP A 1 21 ? 18.306 16.573 -22.048 1.00 1.44 21 TRP A CA 14
ATOM 15049 C C . TRP A 1 21 ? 17.465 15.554 -22.810 1.00 0.10 21 TRP A C 14
ATOM 15050 O O . TRP A 1 21 ? 16.585 14.910 -22.238 1.00 73.33 21 TRP A O 14
ATOM 15071 N N . SER A 1 22 ? 17.742 15.413 -24.102 1.00 71.21 22 SER A N 14
ATOM 15072 C CA . SER A 1 22 ? 17.008 14.474 -24.943 1.00 51.02 22 SER A CA 14
ATOM 15073 C C . SER A 1 22 ? 15.509 14.557 -24.670 1.00 72.33 22 SER A C 14
ATOM 15074 O O . SER A 1 22 ? 14.812 13.543 -24.665 1.00 4.12 22 SER A O 14
ATOM 15082 N N . SER A 1 23 ? 15.022 15.773 -24.442 1.00 74.34 23 SER A N 14
ATOM 15083 C CA . SER A 1 23 ? 13.607 15.989 -24.164 1.00 43.11 23 SER A CA 14
ATOM 15084 C C . SER A 1 23 ? 13.215 15.365 -22.829 1.00 5.44 23 SER A C 14
ATOM 15085 O O . SER A 1 23 ? 13.419 14.171 -22.605 1.00 23.22 23 SER A O 14
ATOM 15093 N N . TYR A 1 24 ? 12.649 16.180 -21.945 1.00 55.42 24 TYR A N 14
ATOM 15094 C CA . TYR A 1 24 ? 12.230 15.709 -20.630 1.00 45.32 24 TYR A CA 14
ATOM 15095 C C . TYR A 1 24 ? 11.371 14.454 -20.750 1.00 62.12 24 TYR A C 14
ATOM 15096 O O . TYR A 1 24 ? 10.669 14.243 -21.738 1.00 14.50 24 TYR A O 14
ATOM 15114 N N . PRO A 1 25 ? 11.426 13.601 -19.716 1.00 74.34 25 PRO A N 14
ATOM 15115 C CA . PRO A 1 25 ? 10.660 12.352 -19.679 1.00 50.21 25 PRO A CA 14
ATOM 15116 C C . PRO A 1 25 ? 9.163 12.595 -19.525 1.00 11.03 25 PRO A C 14
ATOM 15117 O O . PRO A 1 25 ? 8.738 13.423 -18.719 1.00 4.43 25 PRO A O 14
ATOM 15128 N N . LYS A 1 26 ? 8.366 11.867 -20.300 1.00 65.24 26 LYS A N 14
ATOM 15129 C CA . LYS A 1 26 ? 6.916 12.002 -20.249 1.00 4.53 26 LYS A CA 14
ATOM 15130 C C . LYS A 1 26 ? 6.329 11.153 -19.124 1.00 73.15 26 LYS A C 14
ATOM 15131 O O . LYS A 1 26 ? 6.947 10.187 -18.677 1.00 73.24 26 LYS A O 14
ATOM 15150 N N . TYR A 1 27 ? 5.135 11.519 -18.674 1.00 22.21 27 TYR A N 14
ATOM 15151 C CA . TYR A 1 27 ? 4.467 10.791 -17.603 1.00 24.43 27 TYR A CA 14
ATOM 15152 C C . TYR A 1 27 ? 4.488 9.289 -17.868 1.00 73.43 27 TYR A C 14
ATOM 15153 O O . TYR A 1 27 ? 3.974 8.820 -18.883 1.00 74.41 27 TYR A O 14
ATOM 15171 N N . GLU A 1 28 ? 5.086 8.540 -16.947 1.00 13.13 28 GLU A N 14
ATOM 15172 C CA . GLU A 1 28 ? 5.175 7.091 -17.082 1.00 22.03 28 GLU A CA 14
ATOM 15173 C C . GLU A 1 28 ? 4.486 6.392 -15.913 1.00 5.43 28 GLU A C 14
ATOM 15174 O O . GLU A 1 28 ? 4.977 6.384 -14.785 1.00 33.53 28 GLU A O 14
ATOM 15186 N N . PRO A 1 29 ? 3.317 5.793 -16.188 1.00 64.51 29 PRO A N 14
ATOM 15187 C CA . PRO A 1 29 ? 2.534 5.082 -15.173 1.00 75.44 29 PRO A CA 14
ATOM 15188 C C . PRO A 1 29 ? 3.205 3.787 -14.726 1.00 1.31 29 PRO A C 14
ATOM 15189 O O . PRO A 1 29 ? 3.582 2.956 -15.550 1.00 55.25 29 PRO A O 14
ATOM 15200 N N . GLY A 1 30 ? 3.350 3.623 -13.415 1.00 43.51 30 GLY A N 14
ATOM 15201 C CA . GLY A 1 30 ? 3.975 2.427 -12.882 1.00 62.22 30 GLY A CA 14
ATOM 15202 C C . GLY A 1 30 ? 5.388 2.680 -12.394 1.00 13.33 30 GLY A C 14
ATOM 15203 O O . GLY A 1 30 ? 6.195 1.755 -12.300 1.00 12.52 30 GLY A O 14
ATOM 15207 N N . LYS A 1 31 ? 5.690 3.935 -12.084 1.00 44.41 31 LYS A N 14
ATOM 15208 C CA . LYS A 1 31 ? 7.015 4.309 -11.604 1.00 33.25 31 LYS A CA 14
ATOM 15209 C C . LYS A 1 31 ? 6.918 5.346 -10.489 1.00 41.44 31 LYS A C 14
ATOM 15210 O O . LYS A 1 31 ? 6.429 6.455 -10.704 1.00 23.30 31 LYS A O 14
ATOM 15229 N N . GLU A 1 32 ? 7.387 4.978 -9.302 1.00 21.44 32 GLU A N 14
ATOM 15230 C CA . GLU A 1 32 ? 7.354 5.879 -8.155 1.00 11.44 32 GLU A CA 14
ATOM 15231 C C . GLU A 1 32 ? 7.878 7.260 -8.533 1.00 44.34 32 GLU A C 14
ATOM 15232 O O . GLU A 1 32 ? 8.866 7.384 -9.257 1.00 70.03 32 GLU A O 14
ATOM 15244 N N . TYR A 1 33 ? 7.210 8.297 -8.038 1.00 14.33 33 TYR A N 14
ATOM 15245 C CA . TYR A 1 33 ? 7.606 9.670 -8.326 1.00 32.41 33 TYR A CA 14
ATOM 15246 C C . TYR A 1 33 ? 7.827 10.454 -7.036 1.00 24.20 33 TYR A C 14
ATOM 15247 O O . TYR A 1 33 ? 6.876 10.797 -6.334 1.00 50.01 33 TYR A O 14
ATOM 15265 N N . ASN A 1 34 ? 9.090 10.736 -6.730 1.00 51.20 34 ASN A N 14
ATOM 15266 C CA . ASN A 1 34 ? 9.437 11.480 -5.526 1.00 30.41 34 ASN A CA 14
ATOM 15267 C C . ASN A 1 34 ? 9.174 12.972 -5.712 1.00 54.31 34 ASN A C 14
ATOM 15268 O O . ASN A 1 34 ? 8.969 13.439 -6.832 1.00 52.34 34 ASN A O 14
ATOM 15279 N N . GLN A 1 35 ? 9.183 13.711 -4.608 1.00 52.24 35 GLN A N 14
ATOM 15280 C CA . GLN A 1 35 ? 8.945 15.149 -4.651 1.00 72.44 35 GLN A CA 14
ATOM 15281 C C . GLN A 1 35 ? 9.973 15.845 -5.538 1.00 73.23 35 GLN A C 14
ATOM 15282 O O . GLN A 1 35 ? 11.166 15.550 -5.472 1.00 1.14 35 GLN A O 14
ATOM 15296 N N . GLY A 1 36 ? 9.502 16.770 -6.370 1.00 14.14 36 GLY A N 14
ATOM 15297 C CA . GLY A 1 36 ? 10.393 17.491 -7.258 1.00 63.53 36 GLY A CA 14
ATOM 15298 C C . GLY A 1 36 ? 10.427 16.900 -8.653 1.00 75.03 36 GLY A C 14
ATOM 15299 O O . GLY A 1 36 ? 10.742 17.592 -9.621 1.00 34.32 36 GLY A O 14
ATOM 15303 N N . ASP A 1 37 ? 10.103 15.615 -8.757 1.00 44.41 37 ASP A N 14
ATOM 15304 C CA . ASP A 1 37 ? 10.097 14.930 -10.044 1.00 70.20 37 ASP A CA 14
ATOM 15305 C C . ASP A 1 37 ? 9.184 15.643 -11.036 1.00 72.14 37 ASP A C 14
ATOM 15306 O O . ASP A 1 37 ? 8.066 16.030 -10.697 1.00 10.24 37 ASP A O 14
ATOM 15315 N N . ILE A 1 38 ? 9.670 15.814 -12.261 1.00 5.23 38 ILE A N 14
ATOM 15316 C CA . ILE A 1 38 ? 8.897 16.481 -13.302 1.00 61.44 38 ILE A CA 14
ATOM 15317 C C . ILE A 1 38 ? 8.800 15.617 -14.554 1.00 13.14 38 ILE A C 14
ATOM 15318 O O . ILE A 1 38 ? 9.789 15.030 -14.995 1.00 5.25 38 ILE A O 14
ATOM 15334 N N . VAL A 1 39 ? 7.602 15.543 -15.124 1.00 3.54 39 VAL A N 14
ATOM 15335 C CA . VAL A 1 39 ? 7.375 14.752 -16.327 1.00 51.43 39 VAL A CA 14
ATOM 15336 C C . VAL A 1 39 ? 6.467 15.489 -17.306 1.00 1.25 39 VAL A C 14
ATOM 15337 O O . VAL A 1 39 ? 5.629 16.295 -16.903 1.00 61.34 39 VAL A O 14
ATOM 15350 N N . GLU A 1 40 ? 6.639 15.204 -18.594 1.00 64.13 40 GLU A N 14
ATOM 15351 C CA . GLU A 1 40 ? 5.834 15.841 -19.630 1.00 42.11 40 GLU A CA 14
ATOM 15352 C C . GLU A 1 40 ? 4.542 15.065 -19.868 1.00 61.24 40 GLU A C 14
ATOM 15353 O O . GLU A 1 40 ? 4.551 13.838 -19.970 1.00 62.02 40 GLU A O 14
ATOM 15365 N N . TYR A 1 41 ? 3.431 15.790 -19.955 1.00 73.43 41 TYR A N 14
ATOM 15366 C CA . TYR A 1 41 ? 2.131 15.171 -20.178 1.00 50.50 41 TYR A CA 14
ATOM 15367 C C . TYR A 1 41 ? 1.317 15.965 -21.195 1.00 23.22 41 TYR A C 14
ATOM 15368 O O . TYR A 1 41 ? 0.906 17.095 -20.931 1.00 13.41 41 TYR A O 14
ATOM 15386 N N . ASN A 1 42 ? 1.087 15.365 -22.358 1.00 11.23 42 ASN A N 14
ATOM 15387 C CA . ASN A 1 42 ? 0.322 16.016 -23.416 1.00 11.53 42 ASN A CA 14
ATOM 15388 C C . ASN A 1 42 ? 0.901 17.389 -23.740 1.00 52.41 42 ASN A C 14
ATOM 15389 O O . ASN A 1 42 ? 0.164 18.349 -23.963 1.00 15.52 42 ASN A O 14
ATOM 15400 N N . GLY A 1 43 ? 2.228 17.475 -23.766 1.00 4.03 43 GLY A N 14
ATOM 15401 C CA . GLY A 1 43 ? 2.883 18.735 -24.064 1.00 61.22 43 GLY A CA 14
ATOM 15402 C C . GLY A 1 43 ? 2.896 19.678 -22.877 1.00 0.24 43 GLY A C 14
ATOM 15403 O O . GLY A 1 43 ? 3.120 20.879 -23.031 1.00 34.32 43 GLY A O 14
ATOM 15407 N N . LYS A 1 44 ? 2.653 19.134 -21.690 1.00 33.23 44 LYS A N 14
ATOM 15408 C CA . LYS A 1 44 ? 2.636 19.933 -20.471 1.00 65.41 44 LYS A CA 14
ATOM 15409 C C . LYS A 1 44 ? 3.825 19.590 -19.579 1.00 63.01 44 LYS A C 14
ATOM 15410 O O . LYS A 1 44 ? 4.678 18.782 -19.948 1.00 24.11 44 LYS A O 14
ATOM 15429 N N . LEU A 1 45 ? 3.875 20.209 -18.403 1.00 14.32 45 LEU A N 14
ATOM 15430 C CA . LEU A 1 45 ? 4.959 19.966 -17.457 1.00 43.51 45 LEU A CA 14
ATOM 15431 C C . LEU A 1 45 ? 4.461 20.073 -16.019 1.00 55.55 45 LEU A C 14
ATOM 15432 O O . LEU A 1 45 ? 4.112 21.157 -15.552 1.00 30.12 45 LEU A O 14
ATOM 15448 N N . TYR A 1 46 ? 4.432 18.942 -15.323 1.00 55.43 46 TYR A N 14
ATOM 15449 C CA . TYR A 1 46 ? 3.977 18.908 -13.939 1.00 11.04 46 TYR A CA 14
ATOM 15450 C C . TYR A 1 46 ? 5.106 18.484 -13.004 1.00 53.33 46 TYR A C 14
ATOM 15451 O O . TYR A 1 46 ? 6.055 17.818 -13.420 1.00 21.13 46 TYR A O 14
ATOM 15469 N N . LYS A 1 47 ? 4.996 18.873 -11.740 1.00 23.34 47 LYS A N 14
ATOM 15470 C CA . LYS A 1 47 ? 6.004 18.534 -10.742 1.00 74.24 47 LYS A CA 14
ATOM 15471 C C . LYS A 1 47 ? 5.355 17.980 -9.478 1.00 12.34 47 LYS A C 14
ATOM 15472 O O . LYS A 1 47 ? 4.544 18.651 -8.840 1.00 64.05 47 LYS A O 14
ATOM 15491 N N . ALA A 1 48 ? 5.718 16.753 -9.121 1.00 34.54 48 ALA A N 14
ATOM 15492 C CA . ALA A 1 48 ? 5.173 16.111 -7.930 1.00 51.12 48 ALA A CA 14
ATOM 15493 C C . ALA A 1 48 ? 5.560 16.875 -6.669 1.00 61.13 48 ALA A C 14
ATOM 15494 O O . ALA A 1 48 ? 6.737 16.961 -6.318 1.00 13.31 48 ALA A O 14
ATOM 15501 N N . LYS A 1 49 ? 4.561 17.432 -5.992 1.00 20.42 49 LYS A N 14
ATOM 15502 C CA . LYS A 1 49 ? 4.796 18.190 -4.768 1.00 74.11 49 LYS A CA 14
ATOM 15503 C C . LYS A 1 49 ? 5.478 17.324 -3.713 1.00 14.51 49 LYS A C 14
ATOM 15504 O O . LYS A 1 49 ? 6.466 17.733 -3.105 1.00 20.22 49 LYS A O 14
ATOM 15523 N N . TYR A 1 50 ? 4.943 16.126 -3.503 1.00 21.31 50 TYR A N 14
ATOM 15524 C CA . TYR A 1 50 ? 5.499 15.202 -2.522 1.00 60.30 50 TYR A CA 14
ATOM 15525 C C . TYR A 1 50 ? 5.417 13.763 -3.020 1.00 75.25 50 TYR A C 14
ATOM 15526 O O . TYR A 1 50 ? 4.830 13.489 -4.066 1.00 43.41 50 TYR A O 14
ATOM 15544 N N . TRP A 1 51 ? 6.012 12.847 -2.263 1.00 44.51 51 TRP A N 14
ATOM 15545 C CA . TRP A 1 51 ? 6.006 11.435 -2.627 1.00 31.44 51 TRP A CA 14
ATOM 15546 C C . TRP A 1 51 ? 4.594 10.962 -2.953 1.00 35.22 51 TRP A C 14
ATOM 15547 O O . TRP A 1 51 ? 3.728 10.911 -2.078 1.00 54.21 51 TRP A O 14
ATOM 15568 N N . THR A 1 52 ? 4.367 10.616 -4.216 1.00 0.34 52 THR A N 14
ATOM 15569 C CA . THR A 1 52 ? 3.060 10.148 -4.657 1.00 44.55 52 THR A CA 14
ATOM 15570 C C . THR A 1 52 ? 3.162 9.393 -5.978 1.00 41.21 52 THR A C 14
ATOM 15571 O O . THR A 1 52 ? 4.080 9.622 -6.766 1.00 51.41 52 THR A O 14
ATOM 15582 N N . THR A 1 53 ? 2.214 8.492 -6.215 1.00 23.05 53 THR A N 14
ATOM 15583 C CA . THR A 1 53 ? 2.199 7.703 -7.439 1.00 53.50 53 THR A CA 14
ATOM 15584 C C . THR A 1 53 ? 0.833 7.764 -8.115 1.00 34.11 53 THR A C 14
ATOM 15585 O O . THR A 1 53 ? -0.136 7.176 -7.633 1.00 72.04 53 THR A O 14
ATOM 15596 N N . SER A 1 54 ? 0.763 8.477 -9.234 1.00 75.14 54 SER A N 14
ATOM 15597 C CA . SER A 1 54 ? -0.485 8.616 -9.975 1.00 61.44 54 SER A CA 14
ATOM 15598 C C . SER A 1 54 ? -0.305 9.546 -11.172 1.00 64.51 54 SER A C 14
ATOM 15599 O O . SER A 1 54 ? 0.525 10.455 -11.165 1.00 21.51 54 SER A O 14
ATOM 15607 N N . PRO A 1 55 ? -1.102 9.315 -12.224 1.00 51.40 55 PRO A N 14
ATOM 15608 C CA . PRO A 1 55 ? -1.052 10.121 -13.448 1.00 21.12 55 PRO A CA 14
ATOM 15609 C C . PRO A 1 55 ? -1.582 11.535 -13.234 1.00 21.44 55 PRO A C 14
ATOM 15610 O O . PRO A 1 55 ? -2.394 11.791 -12.345 1.00 71.41 55 PRO A O 14
ATOM 15621 N N . PRO A 1 56 ? -1.113 12.476 -14.066 1.00 33.34 56 PRO A N 14
ATOM 15622 C CA . PRO A 1 56 ? -1.527 13.880 -13.988 1.00 23.52 56 PRO A CA 14
ATOM 15623 C C . PRO A 1 56 ? -2.975 14.082 -14.418 1.00 11.12 56 PRO A C 14
ATOM 15624 O O . PRO A 1 56 ? -3.412 13.542 -15.434 1.00 54.12 56 PRO A O 14
ATOM 15635 N N . SER A 1 57 ? -3.716 14.864 -13.638 1.00 52.24 57 SER A N 14
ATOM 15636 C CA . SER A 1 57 ? -5.117 15.135 -13.938 1.00 3.21 57 SER A CA 14
ATOM 15637 C C . SER A 1 57 ? -5.732 16.048 -12.881 1.00 13.12 57 SER A C 14
ATOM 15638 O O . SER A 1 57 ? -6.011 17.217 -13.142 1.00 64.24 57 SER A O 14
ATOM 15646 N N . ASP A 1 58 ? -5.940 15.503 -11.688 1.00 31.40 58 ASP A N 14
ATOM 15647 C CA . ASP A 1 58 ? -6.521 16.267 -10.590 1.00 34.34 58 ASP A CA 14
ATOM 15648 C C . ASP A 1 58 ? -5.834 15.930 -9.270 1.00 51.20 58 ASP A C 14
ATOM 15649 O O . ASP A 1 58 ? -5.869 14.786 -8.815 1.00 44.53 58 ASP A O 14
ATOM 15658 N N . ASP A 1 59 ? -5.210 16.931 -8.662 1.00 24.53 59 ASP A N 14
ATOM 15659 C CA . ASP A 1 59 ? -4.514 16.741 -7.394 1.00 64.51 59 ASP A CA 14
ATOM 15660 C C . ASP A 1 59 ? -5.252 17.444 -6.258 1.00 52.12 59 ASP A C 14
ATOM 15661 O O . ASP A 1 59 ? -4.910 18.558 -5.858 1.00 52.10 59 ASP A O 14
ATOM 15670 N N . PRO A 1 60 ? -6.289 16.782 -5.726 1.00 12.20 60 PRO A N 14
ATOM 15671 C CA . PRO A 1 60 ? -7.097 17.324 -4.630 1.00 1.35 60 PRO A CA 14
ATOM 15672 C C . PRO A 1 60 ? -6.329 17.376 -3.314 1.00 24.31 60 PRO A C 14
ATOM 15673 O O . PRO A 1 60 ? -6.767 18.008 -2.353 1.00 65.12 60 PRO A O 14
ATOM 15684 N N . TYR A 1 61 ? -5.182 16.707 -3.277 1.00 41.22 61 TYR A N 14
ATOM 15685 C CA . TYR A 1 61 ? -4.353 16.676 -2.078 1.00 12.12 61 TYR A CA 14
ATOM 15686 C C . TYR A 1 61 ? -3.035 17.409 -2.307 1.00 31.35 61 TYR A C 14
ATOM 15687 O O . TYR A 1 61 ? -2.230 17.562 -1.390 1.00 3.10 61 TYR A O 14
ATOM 15705 N N . GLY A 1 62 ? -2.823 17.861 -3.539 1.00 34.23 62 GLY A N 14
ATOM 15706 C CA . GLY A 1 62 ? -1.602 18.574 -3.868 1.00 32.33 62 GLY A CA 14
ATOM 15707 C C . GLY A 1 62 ? -0.441 17.638 -4.141 1.00 23.50 62 GLY A C 14
ATOM 15708 O O . GLY A 1 62 ? 0.645 17.808 -3.588 1.00 22.45 62 GLY A O 14
ATOM 15712 N N . SER A 1 63 ? -0.670 16.646 -4.996 1.00 44.12 63 SER A N 14
ATOM 15713 C CA . SER A 1 63 ? 0.365 15.677 -5.338 1.00 22.10 63 SER A CA 14
ATOM 15714 C C . SER A 1 63 ? 1.155 16.134 -6.560 1.00 23.45 63 SER A C 14
ATOM 15715 O O . SER A 1 63 ? 2.218 15.592 -6.864 1.00 14.13 63 SER A O 14
ATOM 15723 N N . TRP A 1 64 ? 0.629 17.134 -7.256 1.00 45.14 64 TRP A N 14
ATOM 15724 C CA . TRP A 1 64 ? 1.285 17.666 -8.446 1.00 31.02 64 TRP A CA 14
ATOM 15725 C C . TRP A 1 64 ? 1.210 19.188 -8.476 1.00 24.45 64 TRP A C 14
ATOM 15726 O O . TRP A 1 64 ? 0.375 19.789 -7.801 1.00 44.21 64 TRP A O 14
ATOM 15747 N N . GLU A 1 65 ? 2.087 19.805 -9.262 1.00 4.22 65 GLU A N 14
ATOM 15748 C CA . GLU A 1 65 ? 2.118 21.258 -9.378 1.00 24.43 65 GLU A CA 14
ATOM 15749 C C . GLU A 1 65 ? 2.526 21.683 -10.784 1.00 52.53 65 GLU A C 14
ATOM 15750 O O . GLU A 1 65 ? 3.688 21.557 -11.170 1.00 70.34 65 GLU A O 14
ATOM 15762 N N . TYR A 1 66 ? 1.562 22.186 -11.548 1.00 42.23 66 TYR A N 14
ATOM 15763 C CA . TYR A 1 66 ? 1.819 22.627 -12.914 1.00 3.01 66 TYR A CA 14
ATOM 15764 C C . TYR A 1 66 ? 2.776 23.815 -12.931 1.00 72.11 66 TYR A C 14
ATOM 15765 O O . TYR A 1 66 ? 2.435 24.909 -12.481 1.00 63.20 66 TYR A O 14
ATOM 15783 N N . LEU A 1 67 ? 3.976 23.592 -13.455 1.00 15.20 67 LEU A N 14
ATOM 15784 C CA . LEU A 1 67 ? 4.985 24.643 -13.533 1.00 74.03 67 LEU A CA 14
ATOM 15785 C C . LEU A 1 67 ? 4.965 25.315 -14.902 1.00 70.10 67 LEU A C 14
ATOM 15786 O O . LEU A 1 67 ? 5.420 26.448 -15.055 1.00 11.03 67 LEU A O 14
ATOM 15802 N N . GLY A 1 68 ? 4.433 24.609 -15.896 1.00 64.23 68 GLY A N 14
ATOM 15803 C CA . GLY A 1 68 ? 4.361 25.155 -17.238 1.00 41.04 68 GLY A CA 14
ATOM 15804 C C . GLY A 1 68 ? 4.077 24.093 -18.282 1.00 44.11 68 GLY A C 14
ATOM 15805 O O . GLY A 1 68 ? 3.655 22.986 -17.950 1.00 23.04 68 GLY A O 14
ATOM 15809 N N . GLU A 1 69 ? 4.305 24.432 -19.546 1.00 12.40 69 GLU A N 14
ATOM 15810 C CA . GLU A 1 69 ? 4.067 23.498 -20.642 1.00 64.31 69 GLU A CA 14
ATOM 15811 C C . GLU A 1 69 ? 5.367 23.173 -21.371 1.00 12.50 69 GLU A C 14
ATOM 15812 O O . GLU A 1 69 ? 6.277 23.998 -21.436 1.00 74.22 69 GLU A O 14
ATOM 15824 N N . ALA A 1 70 ? 5.445 21.963 -21.917 1.00 42.12 70 ALA A N 14
ATOM 15825 C CA . ALA A 1 70 ? 6.632 21.528 -22.642 1.00 42.01 70 ALA A CA 14
ATOM 15826 C C . ALA A 1 70 ? 7.031 22.548 -23.704 1.00 12.40 70 ALA A C 14
ATOM 15827 O O . ALA A 1 70 ? 8.089 23.169 -23.613 1.00 73.01 70 ALA A O 14
ATOM 15834 N N . GLU A 1 71 ? 6.178 22.713 -24.710 1.00 3.44 71 GLU A N 14
ATOM 15835 C CA . GLU A 1 71 ? 6.443 23.657 -25.789 1.00 32.53 71 GLU A CA 14
ATOM 15836 C C . GLU A 1 71 ? 6.819 25.027 -25.233 1.00 70.14 71 GLU A C 14
ATOM 15837 O O . GLU A 1 71 ? 5.987 25.755 -24.692 1.00 74.33 71 GLU A O 14
ATOM 15849 N N . PRO A 1 72 ? 8.104 25.388 -25.370 1.00 31.30 72 PRO A N 14
ATOM 15850 C CA . PRO A 1 72 ? 8.621 26.672 -24.888 1.00 1.31 72 PRO A CA 14
ATOM 15851 C C . PRO A 1 72 ? 8.102 27.850 -25.706 1.00 13.33 72 PRO A C 14
ATOM 15852 O O . PRO A 1 72 ? 8.197 27.857 -26.933 1.00 52.54 72 PRO A O 14
ATOM 15863 N N . THR A 1 73 ? 7.552 28.845 -25.018 1.00 64.11 73 THR A N 14
ATOM 15864 C CA . THR A 1 73 ? 7.017 30.028 -25.681 1.00 50.43 73 THR A CA 14
ATOM 15865 C C . THR A 1 73 ? 7.905 31.243 -25.440 1.00 62.31 73 THR A C 14
ATOM 15866 O O . THR A 1 73 ? 7.415 32.338 -25.161 1.00 30.22 73 THR A O 14
ATOM 15877 N N . GLY A 1 1 ? 30.344 5.288 -8.282 1.00 51.32 1 GLY A N 15
ATOM 15878 C CA . GLY A 1 1 ? 29.580 4.736 -7.180 1.00 25.04 1 GLY A CA 15
ATOM 15879 C C . GLY A 1 1 ? 28.108 5.087 -7.261 1.00 4.35 1 GLY A C 15
ATOM 15880 O O . GLY A 1 1 ? 27.677 5.862 -8.116 1.00 73.31 1 GLY A O 15
ATOM 15884 N N . PRO A 1 2 ? 27.306 4.508 -6.354 1.00 11.01 2 PRO A N 15
ATOM 15885 C CA . PRO A 1 2 ? 25.861 4.748 -6.307 1.00 51.52 2 PRO A CA 15
ATOM 15886 C C . PRO A 1 2 ? 25.522 6.161 -5.848 1.00 22.52 2 PRO A C 15
ATOM 15887 O O . PRO A 1 2 ? 26.290 6.788 -5.117 1.00 54.12 2 PRO A O 15
ATOM 15898 N N . SER A 1 3 ? 24.367 6.659 -6.279 1.00 22.33 3 SER A N 15
ATOM 15899 C CA . SER A 1 3 ? 23.928 8.000 -5.913 1.00 62.24 3 SER A CA 15
ATOM 15900 C C . SER A 1 3 ? 23.516 8.057 -4.446 1.00 32.24 3 SER A C 15
ATOM 15901 O O . SER A 1 3 ? 23.210 7.033 -3.834 1.00 35.34 3 SER A O 15
ATOM 15909 N N . THR A 1 4 ? 23.511 9.262 -3.884 1.00 71.52 4 THR A N 15
ATOM 15910 C CA . THR A 1 4 ? 23.138 9.453 -2.488 1.00 70.41 4 THR A CA 15
ATOM 15911 C C . THR A 1 4 ? 22.035 10.497 -2.352 1.00 31.03 4 THR A C 15
ATOM 15912 O O . THR A 1 4 ? 20.982 10.228 -1.773 1.00 54.12 4 THR A O 15
ATOM 15923 N N . SER A 1 5 ? 22.284 11.687 -2.889 1.00 2.43 5 SER A N 15
ATOM 15924 C CA . SER A 1 5 ? 21.311 12.772 -2.824 1.00 42.11 5 SER A CA 15
ATOM 15925 C C . SER A 1 5 ? 20.722 13.056 -4.202 1.00 72.53 5 SER A C 15
ATOM 15926 O O . SER A 1 5 ? 21.453 13.243 -5.174 1.00 55.44 5 SER A O 15
ATOM 15934 N N . MET A 1 6 ? 19.396 13.089 -4.277 1.00 13.22 6 MET A N 15
ATOM 15935 C CA . MET A 1 6 ? 18.707 13.351 -5.535 1.00 52.20 6 MET A CA 15
ATOM 15936 C C . MET A 1 6 ? 17.206 13.504 -5.313 1.00 11.23 6 MET A C 15
ATOM 15937 O O . MET A 1 6 ? 16.663 13.010 -4.326 1.00 32.14 6 MET A O 15
ATOM 15951 N N . GLU A 1 7 ? 16.543 14.192 -6.236 1.00 3.24 7 GLU A N 15
ATOM 15952 C CA . GLU A 1 7 ? 15.103 14.410 -6.138 1.00 62.44 7 GLU A CA 15
ATOM 15953 C C . GLU A 1 7 ? 14.415 14.103 -7.465 1.00 61.13 7 GLU A C 15
ATOM 15954 O O . GLU A 1 7 ? 13.337 13.513 -7.494 1.00 2.24 7 GLU A O 15
ATOM 15966 N N . ASN A 1 8 ? 15.048 14.508 -8.561 1.00 41.13 8 ASN A N 15
ATOM 15967 C CA . ASN A 1 8 ? 14.496 14.278 -9.891 1.00 3.10 8 ASN A CA 15
ATOM 15968 C C . ASN A 1 8 ? 15.307 13.227 -10.642 1.00 30.31 8 ASN A C 15
ATOM 15969 O O . ASN A 1 8 ? 16.314 13.541 -11.280 1.00 4.33 8 ASN A O 15
ATOM 15980 N N . LEU A 1 9 ? 14.864 11.976 -10.562 1.00 65.43 9 LEU A N 15
ATOM 15981 C CA . LEU A 1 9 ? 15.548 10.878 -11.234 1.00 53.53 9 LEU A CA 15
ATOM 15982 C C . LEU A 1 9 ? 14.933 10.610 -12.604 1.00 10.40 9 LEU A C 15
ATOM 15983 O O . LEU A 1 9 ? 15.332 9.680 -13.304 1.00 13.23 9 LEU A O 15
ATOM 15999 N N . VAL A 1 10 ? 13.959 11.433 -12.981 1.00 11.22 10 VAL A N 15
ATOM 16000 C CA . VAL A 1 10 ? 13.291 11.287 -14.269 1.00 64.05 10 VAL A CA 15
ATOM 16001 C C . VAL A 1 10 ? 14.302 11.212 -15.408 1.00 23.02 10 VAL A C 15
ATOM 16002 O O . VAL A 1 10 ? 14.054 10.573 -16.430 1.00 4.54 10 VAL A O 15
ATOM 16015 N N . SER A 1 11 ? 15.443 11.868 -15.223 1.00 4.35 11 SER A N 15
ATOM 16016 C CA . SER A 1 11 ? 16.491 11.879 -16.237 1.00 31.21 11 SER A CA 15
ATOM 16017 C C . SER A 1 11 ? 17.034 10.472 -16.471 1.00 24.12 11 SER A C 15
ATOM 16018 O O . SER A 1 11 ? 17.193 10.037 -17.612 1.00 52.20 11 SER A O 15
ATOM 16026 N N . LEU A 1 12 ? 17.318 9.766 -15.382 1.00 3.41 12 LEU A N 15
ATOM 16027 C CA . LEU A 1 12 ? 17.843 8.408 -15.466 1.00 61.10 12 LEU A CA 15
ATOM 16028 C C . LEU A 1 12 ? 16.781 7.387 -15.070 1.00 33.11 12 LEU A C 15
ATOM 16029 O O . LEU A 1 12 ? 17.102 6.290 -14.612 1.00 61.21 12 LEU A O 15
ATOM 16045 N N . GLN A 1 13 ? 15.517 7.755 -15.251 1.00 60.04 13 GLN A N 15
ATOM 16046 C CA . GLN A 1 13 ? 14.408 6.871 -14.914 1.00 32.34 13 GLN A CA 15
ATOM 16047 C C . GLN A 1 13 ? 14.226 5.795 -15.979 1.00 12.21 13 GLN A C 15
ATOM 16048 O O . GLN A 1 13 ? 13.650 4.740 -15.717 1.00 32.42 13 GLN A O 15
ATOM 16062 N N . ASN A 1 14 ? 14.721 6.070 -17.182 1.00 25.15 14 ASN A N 15
ATOM 16063 C CA . ASN A 1 14 ? 14.612 5.126 -18.287 1.00 51.15 14 ASN A CA 15
ATOM 16064 C C . ASN A 1 14 ? 15.912 5.067 -19.083 1.00 44.04 14 ASN A C 15
ATOM 16065 O O . ASN A 1 14 ? 15.914 4.726 -20.267 1.00 31.34 14 ASN A O 15
ATOM 16076 N N . LEU A 1 15 ? 17.017 5.402 -18.425 1.00 42.10 15 LEU A N 15
ATOM 16077 C CA . LEU A 1 15 ? 18.325 5.387 -19.071 1.00 65.22 15 LEU A CA 15
ATOM 16078 C C . LEU A 1 15 ? 19.441 5.553 -18.043 1.00 43.43 15 LEU A C 15
ATOM 16079 O O . LEU A 1 15 ? 19.360 6.401 -17.154 1.00 20.00 15 LEU A O 15
ATOM 16095 N N . LEU A 1 16 ? 20.482 4.739 -18.173 1.00 34.41 16 LEU A N 15
ATOM 16096 C CA . LEU A 1 16 ? 21.617 4.796 -17.257 1.00 24.10 16 LEU A CA 15
ATOM 16097 C C . LEU A 1 16 ? 22.399 6.093 -17.439 1.00 53.22 16 LEU A C 15
ATOM 16098 O O . LEU A 1 16 ? 23.254 6.435 -16.621 1.00 54.22 16 LEU A O 15
ATOM 16114 N N . VAL A 1 17 ? 22.098 6.813 -18.516 1.00 20.33 17 VAL A N 15
ATOM 16115 C CA . VAL A 1 17 ? 22.770 8.075 -18.803 1.00 70.01 17 VAL A CA 15
ATOM 16116 C C . VAL A 1 17 ? 22.757 8.995 -17.587 1.00 11.21 17 VAL A C 15
ATOM 16117 O O . VAL A 1 17 ? 21.820 8.972 -16.790 1.00 3.25 17 VAL A O 15
ATOM 16130 N N . TYR A 1 18 ? 23.802 9.803 -17.452 1.00 34.10 18 TYR A N 15
ATOM 16131 C CA . TYR A 1 18 ? 23.912 10.730 -16.332 1.00 14.22 18 TYR A CA 15
ATOM 16132 C C . TYR A 1 18 ? 24.270 12.131 -16.818 1.00 1.43 18 TYR A C 15
ATOM 16133 O O . TYR A 1 18 ? 25.403 12.390 -17.222 1.00 62.54 18 TYR A O 15
ATOM 16151 N N . VAL A 1 19 ? 23.293 13.032 -16.776 1.00 31.02 19 VAL A N 15
ATOM 16152 C CA . VAL A 1 19 ? 23.503 14.407 -17.209 1.00 65.25 19 VAL A CA 15
ATOM 16153 C C . VAL A 1 19 ? 22.234 15.235 -17.045 1.00 43.41 19 VAL A C 15
ATOM 16154 O O . VAL A 1 19 ? 21.144 14.800 -17.415 1.00 34.21 19 VAL A O 15
ATOM 16167 N N . ASN A 1 20 ? 22.382 16.433 -16.489 1.00 72.42 20 ASN A N 15
ATOM 16168 C CA . ASN A 1 20 ? 21.247 17.323 -16.276 1.00 22.15 20 ASN A CA 15
ATOM 16169 C C . ASN A 1 20 ? 20.448 17.505 -17.562 1.00 72.34 20 ASN A C 15
ATOM 16170 O O . ASN A 1 20 ? 21.009 17.811 -18.615 1.00 1.21 20 ASN A O 15
ATOM 16181 N N . TRP A 1 21 ? 19.138 17.314 -17.470 1.00 0.21 21 TRP A N 15
ATOM 16182 C CA . TRP A 1 21 ? 18.261 17.457 -18.628 1.00 22.31 21 TRP A CA 15
ATOM 16183 C C . TRP A 1 21 ? 18.596 16.423 -19.696 1.00 30.42 21 TRP A C 15
ATOM 16184 O O . TRP A 1 21 ? 19.759 16.066 -19.885 1.00 62.35 21 TRP A O 15
ATOM 16205 N N . SER A 1 22 ? 17.571 15.943 -20.392 1.00 44.34 22 SER A N 15
ATOM 16206 C CA . SER A 1 22 ? 17.758 14.946 -21.439 1.00 71.21 22 SER A CA 15
ATOM 16207 C C . SER A 1 22 ? 16.422 14.563 -22.069 1.00 52.12 22 SER A C 15
ATOM 16208 O O . SER A 1 22 ? 15.905 13.470 -21.839 1.00 24.22 22 SER A O 15
ATOM 16216 N N . SER A 1 23 ? 15.868 15.472 -22.866 1.00 60.44 23 SER A N 15
ATOM 16217 C CA . SER A 1 23 ? 14.591 15.232 -23.528 1.00 60.41 23 SER A CA 15
ATOM 16218 C C . SER A 1 23 ? 13.528 14.809 -22.518 1.00 73.04 23 SER A C 15
ATOM 16219 O O . SER A 1 23 ? 13.325 13.619 -22.277 1.00 25.02 23 SER A O 15
ATOM 16227 N N . TYR A 1 24 ? 12.854 15.792 -21.932 1.00 41.32 24 TYR A N 15
ATOM 16228 C CA . TYR A 1 24 ? 11.813 15.523 -20.948 1.00 4.05 24 TYR A CA 15
ATOM 16229 C C . TYR A 1 24 ? 10.822 14.488 -21.470 1.00 12.31 24 TYR A C 15
ATOM 16230 O O . TYR A 1 24 ? 10.019 14.754 -22.365 1.00 62.02 24 TYR A O 15
ATOM 16248 N N . PRO A 1 25 ? 10.879 13.275 -20.900 1.00 24.42 25 PRO A N 15
ATOM 16249 C CA . PRO A 1 25 ? 9.993 12.174 -21.290 1.00 14.12 25 PRO A CA 15
ATOM 16250 C C . PRO A 1 25 ? 8.548 12.414 -20.867 1.00 71.10 25 PRO A C 15
ATOM 16251 O O . PRO A 1 25 ? 8.259 13.333 -20.101 1.00 12.22 25 PRO A O 15
ATOM 16262 N N . LYS A 1 26 ? 7.644 11.582 -21.370 1.00 0.33 26 LYS A N 15
ATOM 16263 C CA . LYS A 1 26 ? 6.227 11.701 -21.044 1.00 74.44 26 LYS A CA 15
ATOM 16264 C C . LYS A 1 26 ? 5.895 10.927 -19.772 1.00 23.40 26 LYS A C 15
ATOM 16265 O O . LYS A 1 26 ? 6.624 10.016 -19.380 1.00 14.43 26 LYS A O 15
ATOM 16284 N N . TYR A 1 27 ? 4.791 11.297 -19.132 1.00 12.42 27 TYR A N 15
ATOM 16285 C CA . TYR A 1 27 ? 4.362 10.638 -17.904 1.00 54.04 27 TYR A CA 15
ATOM 16286 C C . TYR A 1 27 ? 4.323 9.122 -18.083 1.00 63.35 27 TYR A C 15
ATOM 16287 O O . TYR A 1 27 ? 3.711 8.615 -19.021 1.00 52.40 27 TYR A O 15
ATOM 16305 N N . GLU A 1 28 ? 4.982 8.409 -17.176 1.00 45.01 28 GLU A N 15
ATOM 16306 C CA . GLU A 1 28 ? 5.023 6.952 -17.234 1.00 25.12 28 GLU A CA 15
ATOM 16307 C C . GLU A 1 28 ? 4.285 6.340 -16.047 1.00 32.12 28 GLU A C 15
ATOM 16308 O O . GLU A 1 28 ? 4.772 6.335 -14.915 1.00 45.33 28 GLU A O 15
ATOM 16320 N N . PRO A 1 29 ? 3.081 5.811 -16.308 1.00 2.42 29 PRO A N 15
ATOM 16321 C CA . PRO A 1 29 ? 2.249 5.187 -15.275 1.00 34.04 29 PRO A CA 15
ATOM 16322 C C . PRO A 1 29 ? 2.831 3.865 -14.783 1.00 44.13 29 PRO A C 15
ATOM 16323 O O . PRO A 1 29 ? 3.154 2.983 -15.578 1.00 45.11 29 PRO A O 15
ATOM 16334 N N . GLY A 1 30 ? 2.961 3.735 -13.467 1.00 23.44 30 GLY A N 15
ATOM 16335 C CA . GLY A 1 30 ? 3.503 2.518 -12.892 1.00 21.35 30 GLY A CA 15
ATOM 16336 C C . GLY A 1 30 ? 4.950 2.673 -12.466 1.00 33.53 30 GLY A C 15
ATOM 16337 O O . GLY A 1 30 ? 5.682 1.689 -12.356 1.00 52.03 30 GLY A O 15
ATOM 16341 N N . LYS A 1 31 ? 5.365 3.912 -12.227 1.00 31.13 31 LYS A N 15
ATOM 16342 C CA . LYS A 1 31 ? 6.734 4.194 -11.811 1.00 24.42 31 LYS A CA 15
ATOM 16343 C C . LYS A 1 31 ? 6.762 5.239 -10.700 1.00 1.43 31 LYS A C 15
ATOM 16344 O O . LYS A 1 31 ? 6.325 6.373 -10.892 1.00 54.04 31 LYS A O 15
ATOM 16363 N N . GLU A 1 32 ? 7.278 4.849 -9.539 1.00 13.25 32 GLU A N 15
ATOM 16364 C CA . GLU A 1 32 ? 7.362 5.754 -8.398 1.00 15.11 32 GLU A CA 15
ATOM 16365 C C . GLU A 1 32 ? 7.943 7.102 -8.815 1.00 10.33 32 GLU A C 15
ATOM 16366 O O . GLU A 1 32 ? 8.897 7.166 -9.590 1.00 54.34 32 GLU A O 15
ATOM 16378 N N . TYR A 1 33 ? 7.359 8.176 -8.296 1.00 62.04 33 TYR A N 15
ATOM 16379 C CA . TYR A 1 33 ? 7.815 9.524 -8.616 1.00 14.44 33 TYR A CA 15
ATOM 16380 C C . TYR A 1 33 ? 8.134 10.306 -7.346 1.00 63.14 33 TYR A C 15
ATOM 16381 O O . TYR A 1 33 ? 7.235 10.714 -6.612 1.00 12.42 33 TYR A O 15
ATOM 16399 N N . ASN A 1 34 ? 9.423 10.514 -7.095 1.00 34.44 34 ASN A N 15
ATOM 16400 C CA . ASN A 1 34 ? 9.863 11.248 -5.914 1.00 34.45 34 ASN A CA 15
ATOM 16401 C C . ASN A 1 34 ? 9.773 12.754 -6.144 1.00 55.11 34 ASN A C 15
ATOM 16402 O O . ASN A 1 34 ? 9.711 13.214 -7.284 1.00 33.32 34 ASN A O 15
ATOM 16413 N N . GLN A 1 35 ? 9.768 13.515 -5.055 1.00 13.44 35 GLN A N 15
ATOM 16414 C CA . GLN A 1 35 ? 9.685 14.967 -5.139 1.00 1.20 35 GLN A CA 15
ATOM 16415 C C . GLN A 1 35 ? 10.743 15.518 -6.088 1.00 60.11 35 GLN A C 15
ATOM 16416 O O . GLN A 1 35 ? 11.907 15.122 -6.035 1.00 15.11 35 GLN A O 15
ATOM 16430 N N . GLY A 1 36 ? 10.331 16.436 -6.958 1.00 60.32 36 GLY A N 15
ATOM 16431 C CA . GLY A 1 36 ? 11.257 17.026 -7.908 1.00 42.22 36 GLY A CA 15
ATOM 16432 C C . GLY A 1 36 ? 11.135 16.417 -9.291 1.00 23.21 36 GLY A C 15
ATOM 16433 O O . GLY A 1 36 ? 11.486 17.048 -10.287 1.00 54.23 36 GLY A O 15
ATOM 16437 N N . ASP A 1 37 ? 10.640 15.186 -9.351 1.00 51.41 37 ASP A N 15
ATOM 16438 C CA . ASP A 1 37 ? 10.474 14.490 -10.622 1.00 23.12 37 ASP A CA 15
ATOM 16439 C C . ASP A 1 37 ? 9.554 15.273 -11.554 1.00 1.32 37 ASP A C 15
ATOM 16440 O O . ASP A 1 37 ? 8.493 15.745 -11.143 1.00 33.23 37 ASP A O 15
ATOM 16449 N N . ILE A 1 38 ? 9.967 15.407 -12.810 1.00 22.33 38 ILE A N 15
ATOM 16450 C CA . ILE A 1 38 ? 9.180 16.132 -13.799 1.00 24.01 38 ILE A CA 15
ATOM 16451 C C . ILE A 1 38 ? 8.950 15.286 -15.046 1.00 52.45 38 ILE A C 15
ATOM 16452 O O . ILE A 1 38 ? 9.854 14.595 -15.516 1.00 60.31 38 ILE A O 15
ATOM 16468 N N . VAL A 1 39 ? 7.735 15.346 -15.580 1.00 1.42 39 VAL A N 15
ATOM 16469 C CA . VAL A 1 39 ? 7.386 14.587 -16.775 1.00 11.41 39 VAL A CA 15
ATOM 16470 C C . VAL A 1 39 ? 6.410 15.362 -17.654 1.00 21.42 39 VAL A C 15
ATOM 16471 O O . VAL A 1 39 ? 5.620 16.167 -17.159 1.00 74.31 39 VAL A O 15
ATOM 16484 N N . GLU A 1 40 ? 6.469 15.114 -18.958 1.00 32.31 40 GLU A N 15
ATOM 16485 C CA . GLU A 1 40 ? 5.591 15.790 -19.905 1.00 1.34 40 GLU A CA 15
ATOM 16486 C C . GLU A 1 40 ? 4.258 15.057 -20.028 1.00 42.53 40 GLU A C 15
ATOM 16487 O O . GLU A 1 40 ? 4.206 13.829 -19.976 1.00 34.15 40 GLU A O 15
ATOM 16499 N N . TYR A 1 41 ? 3.182 15.820 -20.191 1.00 74.13 41 TYR A N 15
ATOM 16500 C CA . TYR A 1 41 ? 1.849 15.245 -20.319 1.00 24.42 41 TYR A CA 15
ATOM 16501 C C . TYR A 1 41 ? 0.999 16.051 -21.296 1.00 71.04 41 TYR A C 15
ATOM 16502 O O . TYR A 1 41 ? 0.617 17.186 -21.014 1.00 11.14 41 TYR A O 15
ATOM 16520 N N . ASN A 1 42 ? 0.707 15.454 -22.447 1.00 60.40 42 ASN A N 15
ATOM 16521 C CA . ASN A 1 42 ? -0.098 16.115 -23.468 1.00 64.52 42 ASN A CA 15
ATOM 16522 C C . ASN A 1 42 ? 0.502 17.467 -23.843 1.00 24.23 42 ASN A C 15
ATOM 16523 O O . ASN A 1 42 ? -0.217 18.400 -24.199 1.00 13.13 42 ASN A O 15
ATOM 16534 N N . GLY A 1 43 ? 1.825 17.565 -23.759 1.00 55.44 43 GLY A N 15
ATOM 16535 C CA . GLY A 1 43 ? 2.500 18.806 -24.093 1.00 52.15 43 GLY A CA 15
ATOM 16536 C C . GLY A 1 43 ? 2.621 19.738 -22.904 1.00 30.35 43 GLY A C 15
ATOM 16537 O O . GLY A 1 43 ? 2.880 20.931 -23.064 1.00 43.42 43 GLY A O 15
ATOM 16541 N N . LYS A 1 44 ? 2.431 19.195 -21.706 1.00 35.31 44 LYS A N 15
ATOM 16542 C CA . LYS A 1 44 ? 2.520 19.984 -20.484 1.00 71.44 44 LYS A CA 15
ATOM 16543 C C . LYS A 1 44 ? 3.762 19.608 -19.682 1.00 61.51 44 LYS A C 15
ATOM 16544 O O . LYS A 1 44 ? 4.568 18.784 -20.117 1.00 25.45 44 LYS A O 15
ATOM 16563 N N . LEU A 1 45 ? 3.911 20.216 -18.510 1.00 41.22 45 LEU A N 15
ATOM 16564 C CA . LEU A 1 45 ? 5.054 19.943 -17.647 1.00 24.22 45 LEU A CA 15
ATOM 16565 C C . LEU A 1 45 ? 4.655 20.017 -16.176 1.00 2.05 45 LEU A C 15
ATOM 16566 O O . LEU A 1 45 ? 4.341 21.090 -15.661 1.00 24.13 45 LEU A O 15
ATOM 16582 N N . TYR A 1 46 ? 4.672 18.871 -15.505 1.00 55.14 46 TYR A N 15
ATOM 16583 C CA . TYR A 1 46 ? 4.312 18.806 -14.094 1.00 74.40 46 TYR A CA 15
ATOM 16584 C C . TYR A 1 46 ? 5.501 18.354 -13.249 1.00 10.31 46 TYR A C 15
ATOM 16585 O O . TYR A 1 46 ? 6.396 17.661 -13.734 1.00 43.21 46 TYR A O 15
ATOM 16603 N N . LYS A 1 47 ? 5.501 18.750 -11.981 1.00 1.01 47 LYS A N 15
ATOM 16604 C CA . LYS A 1 47 ? 6.576 18.386 -11.066 1.00 63.01 47 LYS A CA 15
ATOM 16605 C C . LYS A 1 47 ? 6.014 17.849 -9.754 1.00 32.42 47 LYS A C 15
ATOM 16606 O O . LYS A 1 47 ? 5.302 18.552 -9.038 1.00 1.24 47 LYS A O 15
ATOM 16625 N N . ALA A 1 48 ? 6.341 16.598 -9.443 1.00 1.42 48 ALA A N 15
ATOM 16626 C CA . ALA A 1 48 ? 5.872 15.968 -8.215 1.00 12.21 48 ALA A CA 15
ATOM 16627 C C . ALA A 1 48 ? 6.357 16.731 -6.987 1.00 4.43 48 ALA A C 15
ATOM 16628 O O . ALA A 1 48 ? 7.557 16.812 -6.728 1.00 44.24 48 ALA A O 15
ATOM 16635 N N . LYS A 1 49 ? 5.416 17.289 -6.234 1.00 2.44 49 LYS A N 15
ATOM 16636 C CA . LYS A 1 49 ? 5.746 18.045 -5.032 1.00 25.04 49 LYS A CA 15
ATOM 16637 C C . LYS A 1 49 ? 6.399 17.147 -3.986 1.00 11.22 49 LYS A C 15
ATOM 16638 O O . LYS A 1 49 ? 7.442 17.487 -3.425 1.00 55.40 49 LYS A O 15
ATOM 16657 N N . TYR A 1 50 ? 5.781 15.999 -3.729 1.00 73.34 50 TYR A N 15
ATOM 16658 C CA . TYR A 1 50 ? 6.303 15.053 -2.750 1.00 13.43 50 TYR A CA 15
ATOM 16659 C C . TYR A 1 50 ? 6.127 13.616 -3.235 1.00 24.44 50 TYR A C 15
ATOM 16660 O O . TYR A 1 50 ? 5.502 13.370 -4.266 1.00 1.33 50 TYR A O 15
ATOM 16678 N N . TRP A 1 51 ? 6.682 12.674 -2.482 1.00 61.12 51 TRP A N 15
ATOM 16679 C CA . TRP A 1 51 ? 6.586 11.261 -2.832 1.00 55.14 51 TRP A CA 15
ATOM 16680 C C . TRP A 1 51 ? 5.140 10.865 -3.109 1.00 22.41 51 TRP A C 15
ATOM 16681 O O . TRP A 1 51 ? 4.298 10.883 -2.211 1.00 42.31 51 TRP A O 15
ATOM 16702 N N . THR A 1 52 ? 4.858 10.507 -4.358 1.00 21.34 52 THR A N 15
ATOM 16703 C CA . THR A 1 52 ? 3.513 10.108 -4.752 1.00 54.33 52 THR A CA 15
ATOM 16704 C C . THR A 1 52 ? 3.534 9.318 -6.056 1.00 13.11 52 THR A C 15
ATOM 16705 O O . THR A 1 52 ? 4.429 9.490 -6.885 1.00 24.45 52 THR A O 15
ATOM 16716 N N . THR A 1 53 ? 2.543 8.450 -6.233 1.00 11.12 53 THR A N 15
ATOM 16717 C CA . THR A 1 53 ? 2.448 7.633 -7.436 1.00 33.12 53 THR A CA 15
ATOM 16718 C C . THR A 1 53 ? 1.062 7.734 -8.062 1.00 34.35 53 THR A C 15
ATOM 16719 O O . THR A 1 53 ? 0.090 7.196 -7.530 1.00 44.33 53 THR A O 15
ATOM 16730 N N . SER A 1 54 ? 0.977 8.425 -9.193 1.00 71.05 54 SER A N 15
ATOM 16731 C CA . SER A 1 54 ? -0.292 8.599 -9.890 1.00 70.12 54 SER A CA 15
ATOM 16732 C C . SER A 1 54 ? -0.129 9.524 -11.093 1.00 33.12 54 SER A C 15
ATOM 16733 O O . SER A 1 54 ? 0.729 10.406 -11.119 1.00 73.41 54 SER A O 15
ATOM 16741 N N . PRO A 1 55 ? -0.974 9.318 -12.115 1.00 25.23 55 PRO A N 15
ATOM 16742 C CA . PRO A 1 55 ? -0.945 10.123 -13.340 1.00 74.21 55 PRO A CA 15
ATOM 16743 C C . PRO A 1 55 ? -1.421 11.552 -13.106 1.00 33.22 55 PRO A C 15
ATOM 16744 O O . PRO A 1 55 ? -2.179 11.836 -12.179 1.00 11.13 55 PRO A O 15
ATOM 16755 N N . PRO A 1 56 ? -0.967 12.476 -13.966 1.00 11.10 56 PRO A N 15
ATOM 16756 C CA . PRO A 1 56 ? -1.335 13.892 -13.874 1.00 61.23 56 PRO A CA 15
ATOM 16757 C C . PRO A 1 56 ? -2.797 14.135 -14.232 1.00 61.22 56 PRO A C 15
ATOM 16758 O O . PRO A 1 56 ? -3.298 13.611 -15.227 1.00 63.21 56 PRO A O 15
ATOM 16769 N N . SER A 1 57 ? -3.476 14.933 -13.414 1.00 63.23 57 SER A N 15
ATOM 16770 C CA . SER A 1 57 ? -4.882 15.244 -13.644 1.00 3.11 57 SER A CA 15
ATOM 16771 C C . SER A 1 57 ? -5.429 16.137 -12.534 1.00 43.31 57 SER A C 15
ATOM 16772 O O . SER A 1 57 ? -5.722 17.313 -12.756 1.00 35.25 57 SER A O 15
ATOM 16780 N N . ASP A 1 58 ? -5.564 15.571 -11.340 1.00 41.42 58 ASP A N 15
ATOM 16781 C CA . ASP A 1 58 ? -6.075 16.315 -10.194 1.00 72.00 58 ASP A CA 15
ATOM 16782 C C . ASP A 1 58 ? -5.308 15.953 -8.926 1.00 65.15 58 ASP A C 15
ATOM 16783 O O . ASP A 1 58 ? -5.338 14.808 -8.476 1.00 52.25 58 ASP A O 15
ATOM 16792 N N . ASP A 1 59 ? -4.622 16.937 -8.355 1.00 43.32 59 ASP A N 15
ATOM 16793 C CA . ASP A 1 59 ? -3.848 16.722 -7.138 1.00 61.43 59 ASP A CA 15
ATOM 16794 C C . ASP A 1 59 ? -4.493 17.431 -5.951 1.00 53.11 59 ASP A C 15
ATOM 16795 O O . ASP A 1 59 ? -4.103 18.534 -5.568 1.00 60.42 59 ASP A O 15
ATOM 16804 N N . PRO A 1 60 ? -5.504 16.784 -5.355 1.00 62.10 60 PRO A N 15
ATOM 16805 C CA . PRO A 1 60 ? -6.226 17.334 -4.203 1.00 70.11 60 PRO A CA 15
ATOM 16806 C C . PRO A 1 60 ? -5.369 17.360 -2.941 1.00 3.21 60 PRO A C 15
ATOM 16807 O O . PRO A 1 60 ? -5.727 17.996 -1.950 1.00 1.24 60 PRO A O 15
ATOM 16818 N N . TYR A 1 61 ? -4.237 16.667 -2.986 1.00 3.43 61 TYR A N 15
ATOM 16819 C CA . TYR A 1 61 ? -3.331 16.609 -1.845 1.00 32.40 61 TYR A CA 15
ATOM 16820 C C . TYR A 1 61 ? -2.016 17.316 -2.158 1.00 62.53 61 TYR A C 15
ATOM 16821 O O . TYR A 1 61 ? -1.147 17.446 -1.297 1.00 4.02 61 TYR A O 15
ATOM 16839 N N . GLY A 1 62 ? -1.878 17.773 -3.400 1.00 65.31 62 GLY A N 15
ATOM 16840 C CA . GLY A 1 62 ? -0.667 18.463 -3.806 1.00 12.14 62 GLY A CA 15
ATOM 16841 C C . GLY A 1 62 ? 0.453 17.506 -4.162 1.00 52.31 62 GLY A C 15
ATOM 16842 O O . GLY A 1 62 ? 1.578 17.650 -3.684 1.00 22.45 62 GLY A O 15
ATOM 16846 N N . SER A 1 63 ? 0.145 16.524 -5.005 1.00 63.52 63 SER A N 15
ATOM 16847 C CA . SER A 1 63 ? 1.134 15.537 -5.420 1.00 13.23 63 SER A CA 15
ATOM 16848 C C . SER A 1 63 ? 1.897 16.015 -6.652 1.00 24.12 63 SER A C 15
ATOM 16849 O O . SER A 1 63 ? 2.962 15.492 -6.978 1.00 0.52 63 SER A O 15
ATOM 16857 N N . TRP A 1 64 ? 1.343 17.013 -7.331 1.00 4.42 64 TRP A N 15
ATOM 16858 C CA . TRP A 1 64 ? 1.970 17.564 -8.527 1.00 50.31 64 TRP A CA 15
ATOM 16859 C C . TRP A 1 64 ? 1.931 19.088 -8.510 1.00 23.11 64 TRP A C 15
ATOM 16860 O O . TRP A 1 64 ? 1.128 19.689 -7.796 1.00 14.31 64 TRP A O 15
ATOM 16881 N N . GLU A 1 65 ? 2.805 19.707 -9.298 1.00 12.44 65 GLU A N 15
ATOM 16882 C CA . GLU A 1 65 ? 2.869 21.162 -9.372 1.00 24.51 65 GLU A CA 15
ATOM 16883 C C . GLU A 1 65 ? 3.170 21.623 -10.795 1.00 34.11 65 GLU A C 15
ATOM 16884 O O . GLU A 1 65 ? 4.305 21.525 -11.263 1.00 11.42 65 GLU A O 15
ATOM 16896 N N . TYR A 1 66 ? 2.146 22.123 -11.477 1.00 51.11 66 TYR A N 15
ATOM 16897 C CA . TYR A 1 66 ? 2.300 22.596 -12.848 1.00 22.21 66 TYR A CA 15
ATOM 16898 C C . TYR A 1 66 ? 3.283 23.761 -12.916 1.00 1.33 66 TYR A C 15
ATOM 16899 O O . TYR A 1 66 ? 3.007 24.851 -12.412 1.00 41.31 66 TYR A O 15
ATOM 16917 N N . LEU A 1 67 ? 4.430 23.523 -13.542 1.00 43.30 67 LEU A N 15
ATOM 16918 C CA . LEU A 1 67 ? 5.454 24.552 -13.677 1.00 74.14 67 LEU A CA 15
ATOM 16919 C C . LEU A 1 67 ? 5.365 25.234 -15.039 1.00 50.11 67 LEU A C 15
ATOM 16920 O O . LEU A 1 67 ? 5.901 26.324 -15.234 1.00 51.32 67 LEU A O 15
ATOM 16936 N N . GLY A 1 68 ? 4.682 24.585 -15.976 1.00 51.13 68 GLY A N 15
ATOM 16937 C CA . GLY A 1 68 ? 4.532 25.145 -17.307 1.00 72.11 68 GLY A CA 15
ATOM 16938 C C . GLY A 1 68 ? 4.159 24.099 -18.338 1.00 15.41 68 GLY A C 15
ATOM 16939 O O . GLY A 1 68 ? 3.716 23.005 -17.989 1.00 1.42 68 GLY A O 15
ATOM 16943 N N . GLU A 1 69 ? 4.338 24.435 -19.612 1.00 14.01 69 GLU A N 15
ATOM 16944 C CA . GLU A 1 69 ? 4.014 23.515 -20.696 1.00 52.54 69 GLU A CA 15
ATOM 16945 C C . GLU A 1 69 ? 5.259 23.169 -21.507 1.00 21.52 69 GLU A C 15
ATOM 16946 O O . GLU A 1 69 ? 6.182 23.974 -21.621 1.00 24.43 69 GLU A O 15
ATOM 16958 N N . ALA A 1 70 ? 5.278 21.964 -22.067 1.00 4.24 70 ALA A N 15
ATOM 16959 C CA . ALA A 1 70 ? 6.409 21.510 -22.868 1.00 5.35 70 ALA A CA 15
ATOM 16960 C C . ALA A 1 70 ? 6.763 22.531 -23.943 1.00 61.53 70 ALA A C 15
ATOM 16961 O O . ALA A 1 70 ? 7.935 22.841 -24.153 1.00 61.03 70 ALA A O 15
ATOM 16968 N N . GLU A 1 71 ? 5.744 23.049 -24.621 1.00 41.42 71 GLU A N 15
ATOM 16969 C CA . GLU A 1 71 ? 5.951 24.033 -25.677 1.00 3.20 71 GLU A CA 15
ATOM 16970 C C . GLU A 1 71 ? 5.161 25.308 -25.394 1.00 22.23 71 GLU A C 15
ATOM 16971 O O . GLU A 1 71 ? 3.939 25.357 -25.540 1.00 33.22 71 GLU A O 15
ATOM 16983 N N . PRO A 1 72 ? 5.874 26.366 -24.978 1.00 34.14 72 PRO A N 15
ATOM 16984 C CA . PRO A 1 72 ? 5.261 27.661 -24.666 1.00 30.14 72 PRO A CA 15
ATOM 16985 C C . PRO A 1 72 ? 4.746 28.374 -25.911 1.00 54.41 72 PRO A C 15
ATOM 16986 O O . PRO A 1 72 ? 5.349 28.291 -26.982 1.00 31.05 72 PRO A O 15
ATOM 16997 N N . THR A 1 73 ? 3.625 29.074 -25.766 1.00 70.54 73 THR A N 15
ATOM 16998 C CA . THR A 1 73 ? 3.029 29.801 -26.879 1.00 21.34 73 THR A CA 15
ATOM 16999 C C . THR A 1 73 ? 3.298 31.298 -26.766 1.00 75.42 73 THR A C 15
ATOM 17000 O O . THR A 1 73 ? 3.731 31.934 -27.728 1.00 21.34 73 THR A O 15
ATOM 17011 N N . GLY A 1 1 ? 35.022 8.450 -10.750 1.00 25.33 1 GLY A N 16
ATOM 17012 C CA . GLY A 1 1 ? 33.585 8.354 -10.581 1.00 0.24 1 GLY A CA 16
ATOM 17013 C C . GLY A 1 1 ? 33.040 9.403 -9.633 1.00 4.11 1 GLY A C 16
ATOM 17014 O O . GLY A 1 1 ? 32.676 9.112 -8.493 1.00 4.32 1 GLY A O 16
ATOM 17018 N N . PRO A 1 2 ? 32.980 10.658 -10.104 1.00 24.43 2 PRO A N 16
ATOM 17019 C CA . PRO A 1 2 ? 32.478 11.780 -9.305 1.00 22.25 2 PRO A CA 16
ATOM 17020 C C . PRO A 1 2 ? 30.975 11.694 -9.064 1.00 40.42 2 PRO A C 16
ATOM 17021 O O . PRO A 1 2 ? 30.250 11.050 -9.824 1.00 62.14 2 PRO A O 16
ATOM 17032 N N . SER A 1 3 ? 30.512 12.346 -8.003 1.00 1.13 3 SER A N 16
ATOM 17033 C CA . SER A 1 3 ? 29.094 12.341 -7.661 1.00 34.01 3 SER A CA 16
ATOM 17034 C C . SER A 1 3 ? 28.562 13.764 -7.524 1.00 61.35 3 SER A C 16
ATOM 17035 O O . SER A 1 3 ? 29.321 14.703 -7.280 1.00 73.11 3 SER A O 16
ATOM 17043 N N . THR A 1 4 ? 27.251 13.917 -7.682 1.00 21.42 4 THR A N 16
ATOM 17044 C CA . THR A 1 4 ? 26.616 15.225 -7.577 1.00 72.23 4 THR A CA 16
ATOM 17045 C C . THR A 1 4 ? 25.295 15.136 -6.822 1.00 51.33 4 THR A C 16
ATOM 17046 O O . THR A 1 4 ? 24.572 14.147 -6.932 1.00 34.12 4 THR A O 16
ATOM 17057 N N . SER A 1 5 ? 24.986 16.177 -6.056 1.00 2.23 5 SER A N 16
ATOM 17058 C CA . SER A 1 5 ? 23.752 16.215 -5.279 1.00 34.31 5 SER A CA 16
ATOM 17059 C C . SER A 1 5 ? 22.534 16.086 -6.189 1.00 43.32 5 SER A C 16
ATOM 17060 O O . SER A 1 5 ? 22.616 16.328 -7.392 1.00 55.41 5 SER A O 16
ATOM 17068 N N . MET A 1 6 ? 21.404 15.703 -5.604 1.00 4.13 6 MET A N 16
ATOM 17069 C CA . MET A 1 6 ? 20.168 15.543 -6.360 1.00 65.00 6 MET A CA 16
ATOM 17070 C C . MET A 1 6 ? 18.974 15.387 -5.424 1.00 13.44 6 MET A C 16
ATOM 17071 O O . MET A 1 6 ? 19.092 14.807 -4.345 1.00 23.14 6 MET A O 16
ATOM 17085 N N . GLU A 1 7 ? 17.824 15.906 -5.845 1.00 70.42 7 GLU A N 16
ATOM 17086 C CA . GLU A 1 7 ? 16.610 15.824 -5.042 1.00 30.00 7 GLU A CA 16
ATOM 17087 C C . GLU A 1 7 ? 15.479 15.169 -5.831 1.00 62.12 7 GLU A C 16
ATOM 17088 O O . GLU A 1 7 ? 14.400 14.918 -5.297 1.00 21.41 7 GLU A O 16
ATOM 17100 N N . ASN A 1 8 ? 15.736 14.898 -7.106 1.00 74.34 8 ASN A N 16
ATOM 17101 C CA . ASN A 1 8 ? 14.741 14.274 -7.970 1.00 12.13 8 ASN A CA 16
ATOM 17102 C C . ASN A 1 8 ? 15.347 13.106 -8.744 1.00 44.15 8 ASN A C 16
ATOM 17103 O O . ASN A 1 8 ? 16.102 13.305 -9.697 1.00 13.45 8 ASN A O 16
ATOM 17114 N N . LEU A 1 9 ? 15.010 11.890 -8.328 1.00 71.15 9 LEU A N 16
ATOM 17115 C CA . LEU A 1 9 ? 15.520 10.690 -8.982 1.00 43.11 9 LEU A CA 16
ATOM 17116 C C . LEU A 1 9 ? 14.608 10.266 -10.130 1.00 63.22 9 LEU A C 16
ATOM 17117 O O . LEU A 1 9 ? 14.717 9.153 -10.643 1.00 12.44 9 LEU A O 16
ATOM 17133 N N . VAL A 1 10 ? 13.711 11.163 -10.528 1.00 71.21 10 VAL A N 16
ATOM 17134 C CA . VAL A 1 10 ? 12.783 10.883 -11.618 1.00 25.45 10 VAL A CA 16
ATOM 17135 C C . VAL A 1 10 ? 13.517 10.344 -12.840 1.00 14.14 10 VAL A C 16
ATOM 17136 O O . VAL A 1 10 ? 12.966 9.557 -13.610 1.00 44.12 10 VAL A O 16
ATOM 17149 N N . SER A 1 11 ? 14.764 10.772 -13.012 1.00 41.44 11 SER A N 16
ATOM 17150 C CA . SER A 1 11 ? 15.572 10.335 -14.143 1.00 75.32 11 SER A CA 16
ATOM 17151 C C . SER A 1 11 ? 16.317 9.045 -13.812 1.00 54.13 11 SER A C 16
ATOM 17152 O O . SER A 1 11 ? 16.502 8.183 -14.672 1.00 74.24 11 SER A O 16
ATOM 17160 N N . LEU A 1 12 ? 16.744 8.921 -12.561 1.00 33.13 12 LEU A N 16
ATOM 17161 C CA . LEU A 1 12 ? 17.469 7.736 -12.114 1.00 33.21 12 LEU A CA 16
ATOM 17162 C C . LEU A 1 12 ? 16.538 6.767 -11.393 1.00 22.13 12 LEU A C 16
ATOM 17163 O O . LEU A 1 12 ? 16.953 6.062 -10.474 1.00 32.34 12 LEU A O 16
ATOM 17179 N N . GLN A 1 13 ? 15.279 6.738 -11.817 1.00 12.35 13 GLN A N 16
ATOM 17180 C CA . GLN A 1 13 ? 14.289 5.854 -11.211 1.00 52.10 13 GLN A CA 16
ATOM 17181 C C . GLN A 1 13 ? 14.800 4.418 -11.162 1.00 55.32 13 GLN A C 16
ATOM 17182 O O . GLN A 1 13 ? 15.176 3.918 -10.104 1.00 31.32 13 GLN A O 16
ATOM 17196 N N . ASN A 1 14 ? 14.810 3.759 -12.317 1.00 2.41 14 ASN A N 16
ATOM 17197 C CA . ASN A 1 14 ? 15.273 2.379 -12.406 1.00 31.33 14 ASN A CA 16
ATOM 17198 C C . ASN A 1 14 ? 15.378 1.933 -13.861 1.00 73.54 14 ASN A C 16
ATOM 17199 O O . ASN A 1 14 ? 16.297 1.200 -14.232 1.00 41.02 14 ASN A O 16
ATOM 17210 N N . LEU A 1 15 ? 14.434 2.380 -14.681 1.00 20.21 15 LEU A N 16
ATOM 17211 C CA . LEU A 1 15 ? 14.421 2.028 -16.097 1.00 43.32 15 LEU A CA 16
ATOM 17212 C C . LEU A 1 15 ? 15.715 2.463 -16.778 1.00 43.44 15 LEU A C 16
ATOM 17213 O O . LEU A 1 15 ? 16.631 2.970 -16.129 1.00 34.41 15 LEU A O 16
ATOM 17229 N N . LEU A 1 16 ? 15.782 2.264 -18.090 1.00 1.12 16 LEU A N 16
ATOM 17230 C CA . LEU A 1 16 ? 16.963 2.637 -18.860 1.00 41.30 16 LEU A CA 16
ATOM 17231 C C . LEU A 1 16 ? 16.953 4.128 -19.184 1.00 11.24 16 LEU A C 16
ATOM 17232 O O . LEU A 1 16 ? 17.024 4.521 -20.348 1.00 44.41 16 LEU A O 16
ATOM 17248 N N . VAL A 1 17 ? 16.868 4.954 -18.146 1.00 14.44 17 VAL A N 16
ATOM 17249 C CA . VAL A 1 17 ? 16.852 6.401 -18.319 1.00 22.13 17 VAL A CA 16
ATOM 17250 C C . VAL A 1 17 ? 17.855 7.077 -17.390 1.00 0.44 17 VAL A C 16
ATOM 17251 O O . VAL A 1 17 ? 17.982 6.707 -16.223 1.00 20.40 17 VAL A O 16
ATOM 17264 N N . TYR A 1 18 ? 18.564 8.069 -17.916 1.00 11.23 18 TYR A N 16
ATOM 17265 C CA . TYR A 1 18 ? 19.558 8.795 -17.135 1.00 50.12 18 TYR A CA 16
ATOM 17266 C C . TYR A 1 18 ? 19.817 10.175 -17.732 1.00 23.31 18 TYR A C 16
ATOM 17267 O O . TYR A 1 18 ? 20.962 10.552 -17.982 1.00 33.24 18 TYR A O 16
ATOM 17285 N N . VAL A 1 19 ? 18.743 10.927 -17.956 1.00 60.31 19 VAL A N 16
ATOM 17286 C CA . VAL A 1 19 ? 18.852 12.266 -18.521 1.00 63.21 19 VAL A CA 16
ATOM 17287 C C . VAL A 1 19 ? 17.704 13.154 -18.055 1.00 41.15 19 VAL A C 16
ATOM 17288 O O . VAL A 1 19 ? 16.535 12.838 -18.269 1.00 55.33 19 VAL A O 16
ATOM 17301 N N . ASN A 1 20 ? 18.047 14.269 -17.417 1.00 0.25 20 ASN A N 16
ATOM 17302 C CA . ASN A 1 20 ? 17.044 15.205 -16.921 1.00 30.44 20 ASN A CA 16
ATOM 17303 C C . ASN A 1 20 ? 17.505 16.646 -17.109 1.00 4.21 20 ASN A C 16
ATOM 17304 O O . ASN A 1 20 ? 18.453 17.095 -16.465 1.00 54.02 20 ASN A O 16
ATOM 17315 N N . TRP A 1 21 ? 16.826 17.367 -17.994 1.00 25.15 21 TRP A N 16
ATOM 17316 C CA . TRP A 1 21 ? 17.165 18.760 -18.266 1.00 15.34 21 TRP A CA 16
ATOM 17317 C C . TRP A 1 21 ? 15.995 19.487 -18.919 1.00 2.41 21 TRP A C 16
ATOM 17318 O O . TRP A 1 21 ? 14.856 19.021 -18.868 1.00 73.04 21 TRP A O 16
ATOM 17339 N N . SER A 1 22 ? 16.282 20.631 -19.532 1.00 3.01 22 SER A N 16
ATOM 17340 C CA . SER A 1 22 ? 15.251 21.425 -20.192 1.00 31.35 22 SER A CA 16
ATOM 17341 C C . SER A 1 22 ? 14.182 20.526 -20.805 1.00 74.41 22 SER A C 16
ATOM 17342 O O . SER A 1 22 ? 12.993 20.680 -20.530 1.00 4.34 22 SER A O 16
ATOM 17350 N N . SER A 1 23 ? 14.616 19.585 -21.637 1.00 72.22 23 SER A N 16
ATOM 17351 C CA . SER A 1 23 ? 13.697 18.662 -22.293 1.00 72.02 23 SER A CA 16
ATOM 17352 C C . SER A 1 23 ? 13.513 17.396 -21.462 1.00 12.51 23 SER A C 16
ATOM 17353 O O . SER A 1 23 ? 13.847 16.296 -21.903 1.00 73.11 23 SER A O 16
ATOM 17361 N N . TYR A 1 24 ? 12.978 17.560 -20.258 1.00 11.01 24 TYR A N 16
ATOM 17362 C CA . TYR A 1 24 ? 12.750 16.432 -19.362 1.00 61.35 24 TYR A CA 16
ATOM 17363 C C . TYR A 1 24 ? 12.021 15.304 -20.083 1.00 14.52 24 TYR A C 16
ATOM 17364 O O . TYR A 1 24 ? 11.345 15.511 -21.091 1.00 14.34 24 TYR A O 16
ATOM 17382 N N . PRO A 1 25 ? 12.159 14.078 -19.555 1.00 51.42 25 PRO A N 16
ATOM 17383 C CA . PRO A 1 25 ? 11.519 12.892 -20.130 1.00 12.33 25 PRO A CA 16
ATOM 17384 C C . PRO A 1 25 ? 10.005 12.904 -19.952 1.00 2.13 25 PRO A C 16
ATOM 17385 O O . PRO A 1 25 ? 9.492 13.396 -18.946 1.00 23.41 25 PRO A O 16
ATOM 17396 N N . LYS A 1 26 ? 9.293 12.361 -20.933 1.00 34.11 26 LYS A N 16
ATOM 17397 C CA . LYS A 1 26 ? 7.837 12.308 -20.884 1.00 52.33 26 LYS A CA 16
ATOM 17398 C C . LYS A 1 26 ? 7.362 11.415 -19.742 1.00 63.22 26 LYS A C 16
ATOM 17399 O O . LYS A 1 26 ? 8.044 10.464 -19.361 1.00 14.14 26 LYS A O 16
ATOM 17418 N N . TYR A 1 27 ? 6.190 11.728 -19.201 1.00 33.52 27 TYR A N 16
ATOM 17419 C CA . TYR A 1 27 ? 5.626 10.954 -18.102 1.00 21.40 27 TYR A CA 16
ATOM 17420 C C . TYR A 1 27 ? 5.612 9.465 -18.433 1.00 50.31 27 TYR A C 16
ATOM 17421 O O . TYR A 1 27 ? 5.165 9.063 -19.508 1.00 30.54 27 TYR A O 16
ATOM 17439 N N . GLU A 1 28 ? 6.104 8.653 -17.503 1.00 64.25 28 GLU A N 16
ATOM 17440 C CA . GLU A 1 28 ? 6.148 7.209 -17.697 1.00 2.10 28 GLU A CA 16
ATOM 17441 C C . GLU A 1 28 ? 5.257 6.496 -16.685 1.00 3.55 28 GLU A C 16
ATOM 17442 O O . GLU A 1 28 ? 5.571 6.404 -15.498 1.00 25.20 28 GLU A O 16
ATOM 17454 N N . PRO A 1 29 ? 4.115 5.980 -17.163 1.00 2.14 29 PRO A N 16
ATOM 17455 C CA . PRO A 1 29 ? 3.153 5.267 -16.317 1.00 52.51 29 PRO A CA 16
ATOM 17456 C C . PRO A 1 29 ? 3.683 3.915 -15.850 1.00 2.12 29 PRO A C 16
ATOM 17457 O O . PRO A 1 29 ? 4.141 3.105 -16.654 1.00 24.13 29 PRO A O 16
ATOM 17468 N N . GLY A 1 30 ? 3.617 3.679 -14.543 1.00 25.24 30 GLY A N 16
ATOM 17469 C CA . GLY A 1 30 ? 4.093 2.425 -13.991 1.00 31.20 30 GLY A CA 16
ATOM 17470 C C . GLY A 1 30 ? 5.442 2.564 -13.314 1.00 75.10 30 GLY A C 16
ATOM 17471 O O . GLY A 1 30 ? 6.175 1.586 -13.164 1.00 51.41 30 GLY A O 16
ATOM 17475 N N . LYS A 1 31 ? 5.775 3.784 -12.906 1.00 10.41 31 LYS A N 16
ATOM 17476 C CA . LYS A 1 31 ? 7.046 4.050 -12.243 1.00 22.24 31 LYS A CA 16
ATOM 17477 C C . LYS A 1 31 ? 6.853 4.983 -11.051 1.00 14.34 31 LYS A C 16
ATOM 17478 O O . LYS A 1 31 ? 6.435 6.129 -11.211 1.00 51.24 31 LYS A O 16
ATOM 17497 N N . GLU A 1 32 ? 7.160 4.484 -9.859 1.00 35.51 32 GLU A N 16
ATOM 17498 C CA . GLU A 1 32 ? 7.021 5.274 -8.641 1.00 41.32 32 GLU A CA 16
ATOM 17499 C C . GLU A 1 32 ? 7.642 6.657 -8.816 1.00 75.11 32 GLU A C 16
ATOM 17500 O O . GLU A 1 32 ? 8.754 6.790 -9.329 1.00 1.31 32 GLU A O 16
ATOM 17512 N N . TYR A 1 33 ? 6.916 7.683 -8.388 1.00 51.01 33 TYR A N 16
ATOM 17513 C CA . TYR A 1 33 ? 7.393 9.057 -8.500 1.00 2.33 33 TYR A CA 16
ATOM 17514 C C . TYR A 1 33 ? 7.473 9.718 -7.128 1.00 65.34 33 TYR A C 16
ATOM 17515 O O . TYR A 1 33 ? 6.453 10.055 -6.528 1.00 54.33 33 TYR A O 16
ATOM 17533 N N . ASN A 1 34 ? 8.695 9.904 -6.638 1.00 11.41 34 ASN A N 16
ATOM 17534 C CA . ASN A 1 34 ? 8.910 10.526 -5.337 1.00 2.04 34 ASN A CA 16
ATOM 17535 C C . ASN A 1 34 ? 8.751 12.041 -5.425 1.00 71.20 34 ASN A C 16
ATOM 17536 O O . ASN A 1 34 ? 8.865 12.624 -6.503 1.00 1.40 34 ASN A O 16
ATOM 17547 N N . GLN A 1 35 ? 8.489 12.670 -4.285 1.00 25.22 35 GLN A N 16
ATOM 17548 C CA . GLN A 1 35 ? 8.315 14.118 -4.233 1.00 11.13 35 GLN A CA 16
ATOM 17549 C C . GLN A 1 35 ? 9.487 14.830 -4.900 1.00 25.11 35 GLN A C 16
ATOM 17550 O O . GLN A 1 35 ? 10.646 14.488 -4.670 1.00 41.23 35 GLN A O 16
ATOM 17564 N N . GLY A 1 36 ? 9.177 15.824 -5.727 1.00 3.23 36 GLY A N 16
ATOM 17565 C CA . GLY A 1 36 ? 10.215 16.570 -6.413 1.00 14.00 36 GLY A CA 16
ATOM 17566 C C . GLY A 1 36 ? 10.417 16.102 -7.841 1.00 32.12 36 GLY A C 16
ATOM 17567 O O . GLY A 1 36 ? 10.923 16.847 -8.680 1.00 44.15 36 GLY A O 16
ATOM 17571 N N . ASP A 1 37 ? 10.022 14.864 -8.117 1.00 72.21 37 ASP A N 16
ATOM 17572 C CA . ASP A 1 37 ? 10.163 14.296 -9.453 1.00 20.20 37 ASP A CA 16
ATOM 17573 C C . ASP A 1 37 ? 9.458 15.166 -10.489 1.00 74.13 37 ASP A C 16
ATOM 17574 O O . ASP A 1 37 ? 8.369 15.683 -10.242 1.00 45.14 37 ASP A O 16
ATOM 17583 N N . ILE A 1 38 ? 10.087 15.322 -11.649 1.00 55.04 38 ILE A N 16
ATOM 17584 C CA . ILE A 1 38 ? 9.521 16.129 -12.723 1.00 14.34 38 ILE A CA 16
ATOM 17585 C C . ILE A 1 38 ? 9.503 15.358 -14.039 1.00 63.55 38 ILE A C 16
ATOM 17586 O O . ILE A 1 38 ? 10.459 14.658 -14.373 1.00 51.32 38 ILE A O 16
ATOM 17602 N N . VAL A 1 39 ? 8.410 15.494 -14.783 1.00 51.04 39 VAL A N 16
ATOM 17603 C CA . VAL A 1 39 ? 8.270 14.814 -16.065 1.00 3.21 39 VAL A CA 16
ATOM 17604 C C . VAL A 1 39 ? 7.474 15.661 -17.052 1.00 73.34 39 VAL A C 16
ATOM 17605 O O . VAL A 1 39 ? 6.603 16.435 -16.660 1.00 5.31 39 VAL A O 16
ATOM 17618 N N . GLU A 1 40 ? 7.781 15.507 -18.337 1.00 73.45 40 GLU A N 16
ATOM 17619 C CA . GLU A 1 40 ? 7.096 16.259 -19.381 1.00 1.32 40 GLU A CA 16
ATOM 17620 C C . GLU A 1 40 ? 5.807 15.556 -19.801 1.00 64.33 40 GLU A C 16
ATOM 17621 O O . GLU A 1 40 ? 5.704 14.332 -19.729 1.00 53.13 40 GLU A O 16
ATOM 17633 N N . TYR A 1 41 ? 4.828 16.341 -20.237 1.00 14.25 41 TYR A N 16
ATOM 17634 C CA . TYR A 1 41 ? 3.545 15.795 -20.665 1.00 62.13 41 TYR A CA 16
ATOM 17635 C C . TYR A 1 41 ? 2.919 16.665 -21.750 1.00 52.02 41 TYR A C 16
ATOM 17636 O O . TYR A 1 41 ? 2.483 17.785 -21.489 1.00 4.43 41 TYR A O 16
ATOM 17654 N N . ASN A 1 42 ? 2.878 16.139 -22.970 1.00 72.42 42 ASN A N 16
ATOM 17655 C CA . ASN A 1 42 ? 2.305 16.867 -24.097 1.00 15.14 42 ASN A CA 16
ATOM 17656 C C . ASN A 1 42 ? 2.983 18.222 -24.272 1.00 15.11 42 ASN A C 16
ATOM 17657 O O . ASN A 1 42 ? 2.387 19.164 -24.790 1.00 14.43 42 ASN A O 16
ATOM 17668 N N . GLY A 1 43 ? 4.235 18.311 -23.835 1.00 60.32 43 GLY A N 16
ATOM 17669 C CA . GLY A 1 43 ? 4.975 19.555 -23.952 1.00 52.40 43 GLY A CA 16
ATOM 17670 C C . GLY A 1 43 ? 4.855 20.420 -22.713 1.00 22.03 43 GLY A C 16
ATOM 17671 O O . GLY A 1 43 ? 5.140 21.616 -22.752 1.00 62.44 43 GLY A O 16
ATOM 17675 N N . LYS A 1 44 ? 4.429 19.815 -21.609 1.00 15.44 44 LYS A N 16
ATOM 17676 C CA . LYS A 1 44 ? 4.271 20.536 -20.353 1.00 3.13 44 LYS A CA 16
ATOM 17677 C C . LYS A 1 44 ? 5.311 20.086 -19.332 1.00 22.12 44 LYS A C 16
ATOM 17678 O O . LYS A 1 44 ? 6.178 19.265 -19.634 1.00 50.22 44 LYS A O 16
ATOM 17697 N N . LEU A 1 45 ? 5.218 20.627 -18.122 1.00 63.01 45 LEU A N 16
ATOM 17698 C CA . LEU A 1 45 ? 6.151 20.280 -17.056 1.00 34.55 45 LEU A CA 16
ATOM 17699 C C . LEU A 1 45 ? 5.443 20.238 -15.705 1.00 21.10 45 LEU A C 16
ATOM 17700 O O . LEU A 1 45 ? 4.924 21.250 -15.233 1.00 74.05 45 LEU A O 16
ATOM 17716 N N . TYR A 1 46 ? 5.427 19.062 -15.088 1.00 31.25 46 TYR A N 16
ATOM 17717 C CA . TYR A 1 46 ? 4.782 18.889 -13.791 1.00 34.22 46 TYR A CA 16
ATOM 17718 C C . TYR A 1 46 ? 5.775 18.372 -12.754 1.00 23.40 46 TYR A C 16
ATOM 17719 O O . TYR A 1 46 ? 6.778 17.743 -13.095 1.00 4.35 46 TYR A O 16
ATOM 17737 N N . LYS A 1 47 ? 5.490 18.644 -11.486 1.00 23.43 47 LYS A N 16
ATOM 17738 C CA . LYS A 1 47 ? 6.355 18.208 -10.396 1.00 22.22 47 LYS A CA 16
ATOM 17739 C C . LYS A 1 47 ? 5.539 17.562 -9.280 1.00 31.50 47 LYS A C 16
ATOM 17740 O O . LYS A 1 47 ? 4.672 18.199 -8.683 1.00 73.51 47 LYS A O 16
ATOM 17759 N N . ALA A 1 48 ? 5.826 16.294 -9.001 1.00 41.03 48 ALA A N 16
ATOM 17760 C CA . ALA A 1 48 ? 5.123 15.563 -7.955 1.00 44.41 48 ALA A CA 16
ATOM 17761 C C . ALA A 1 48 ? 5.339 16.212 -6.591 1.00 52.33 48 ALA A C 16
ATOM 17762 O O . ALA A 1 48 ? 6.461 16.256 -6.085 1.00 3.24 48 ALA A O 16
ATOM 17769 N N . LYS A 1 49 ? 4.260 16.716 -6.003 1.00 71.42 49 LYS A N 16
ATOM 17770 C CA . LYS A 1 49 ? 4.332 17.362 -4.697 1.00 13.44 49 LYS A CA 16
ATOM 17771 C C . LYS A 1 49 ? 4.831 16.388 -3.635 1.00 63.23 49 LYS A C 16
ATOM 17772 O O . LYS A 1 49 ? 5.749 16.701 -2.875 1.00 53.23 49 LYS A O 16
ATOM 17791 N N . TYR A 1 50 ? 4.224 15.208 -3.588 1.00 45.25 50 TYR A N 16
ATOM 17792 C CA . TYR A 1 50 ? 4.607 14.189 -2.618 1.00 44.04 50 TYR A CA 16
ATOM 17793 C C . TYR A 1 50 ? 4.577 12.799 -3.247 1.00 63.20 50 TYR A C 16
ATOM 17794 O O . TYR A 1 50 ? 4.162 12.634 -4.393 1.00 43.15 50 TYR A O 16
ATOM 17812 N N . TRP A 1 51 ? 5.021 11.805 -2.487 1.00 54.12 51 TRP A N 16
ATOM 17813 C CA . TRP A 1 51 ? 5.045 10.428 -2.969 1.00 63.34 51 TRP A CA 16
ATOM 17814 C C . TRP A 1 51 ? 3.689 10.026 -3.538 1.00 61.21 51 TRP A C 16
ATOM 17815 O O . TRP A 1 51 ? 2.703 9.923 -2.807 1.00 54.33 51 TRP A O 16
ATOM 17836 N N . THR A 1 52 ? 3.646 9.801 -4.847 1.00 52.53 52 THR A N 16
ATOM 17837 C CA . THR A 1 52 ? 2.410 9.412 -5.515 1.00 31.10 52 THR A CA 16
ATOM 17838 C C . THR A 1 52 ? 2.694 8.771 -6.869 1.00 72.12 52 THR A C 16
ATOM 17839 O O . THR A 1 52 ? 3.713 9.055 -7.501 1.00 50.11 52 THR A O 16
ATOM 17850 N N . THR A 1 53 ? 1.788 7.905 -7.311 1.00 25.15 53 THR A N 16
ATOM 17851 C CA . THR A 1 53 ? 1.942 7.223 -8.590 1.00 2.23 53 THR A CA 16
ATOM 17852 C C . THR A 1 53 ? 0.684 7.359 -9.440 1.00 52.50 53 THR A C 16
ATOM 17853 O O . THR A 1 53 ? -0.343 6.746 -9.148 1.00 61.04 53 THR A O 16
ATOM 17864 N N . SER A 1 54 ? 0.772 8.165 -10.494 1.00 5.25 54 SER A N 16
ATOM 17865 C CA . SER A 1 54 ? -0.362 8.382 -11.385 1.00 65.14 54 SER A CA 16
ATOM 17866 C C . SER A 1 54 ? -0.014 9.404 -12.465 1.00 0.30 54 SER A C 16
ATOM 17867 O O . SER A 1 54 ? 0.816 10.292 -12.271 1.00 12.23 54 SER A O 16
ATOM 17875 N N . PRO A 1 55 ? -0.666 9.275 -13.631 1.00 32.33 55 PRO A N 16
ATOM 17876 C CA . PRO A 1 55 ? -0.444 10.177 -14.765 1.00 33.43 55 PRO A CA 16
ATOM 17877 C C . PRO A 1 55 ? -0.985 11.579 -14.506 1.00 23.34 55 PRO A C 16
ATOM 17878 O O . PRO A 1 55 ? -1.906 11.778 -13.712 1.00 53.12 55 PRO A O 16
ATOM 17889 N N . PRO A 1 56 ? -0.401 12.574 -15.188 1.00 64.34 56 PRO A N 16
ATOM 17890 C CA . PRO A 1 56 ? -0.810 13.976 -15.047 1.00 54.03 56 PRO A CA 16
ATOM 17891 C C . PRO A 1 56 ? -2.186 14.241 -15.647 1.00 51.22 56 PRO A C 16
ATOM 17892 O O . PRO A 1 56 ? -2.488 13.795 -16.754 1.00 44.05 56 PRO A O 16
ATOM 17903 N N . SER A 1 57 ? -3.018 14.969 -14.909 1.00 11.43 57 SER A N 16
ATOM 17904 C CA . SER A 1 57 ? -4.365 15.290 -15.366 1.00 73.33 57 SER A CA 16
ATOM 17905 C C . SER A 1 57 ? -5.114 16.108 -14.318 1.00 72.03 57 SER A C 16
ATOM 17906 O O . SER A 1 57 ? -5.359 17.299 -14.505 1.00 24.00 57 SER A O 16
ATOM 17914 N N . ASP A 1 58 ? -5.474 15.458 -13.218 1.00 21.25 58 ASP A N 16
ATOM 17915 C CA . ASP A 1 58 ? -6.195 16.124 -12.139 1.00 31.34 58 ASP A CA 16
ATOM 17916 C C . ASP A 1 58 ? -5.686 15.659 -10.777 1.00 41.33 58 ASP A C 16
ATOM 17917 O O . ASP A 1 58 ? -5.799 14.484 -10.429 1.00 15.51 58 ASP A O 16
ATOM 17926 N N . ASP A 1 59 ? -5.125 16.590 -10.012 1.00 75.21 59 ASP A N 16
ATOM 17927 C CA . ASP A 1 59 ? -4.598 16.275 -8.690 1.00 64.31 59 ASP A CA 16
ATOM 17928 C C . ASP A 1 59 ? -5.459 16.904 -7.599 1.00 2.12 59 ASP A C 16
ATOM 17929 O O . ASP A 1 59 ? -5.148 17.969 -7.065 1.00 2.11 59 ASP A O 16
ATOM 17938 N N . PRO A 1 60 ? -6.570 16.232 -7.259 1.00 71.12 60 PRO A N 16
ATOM 17939 C CA . PRO A 1 60 ? -7.499 16.706 -6.230 1.00 63.30 60 PRO A CA 16
ATOM 17940 C C . PRO A 1 60 ? -6.903 16.624 -4.828 1.00 43.15 60 PRO A C 16
ATOM 17941 O O . PRO A 1 60 ? -7.456 17.173 -3.875 1.00 65.43 60 PRO A O 16
ATOM 17952 N N . TYR A 1 61 ? -5.772 15.937 -4.711 1.00 2.32 61 TYR A N 16
ATOM 17953 C CA . TYR A 1 61 ? -5.102 15.782 -3.426 1.00 25.54 61 TYR A CA 16
ATOM 17954 C C . TYR A 1 61 ? -3.764 16.515 -3.416 1.00 14.42 61 TYR A C 16
ATOM 17955 O O . TYR A 1 61 ? -3.080 16.569 -2.396 1.00 31.31 61 TYR A O 16
ATOM 17973 N N . GLY A 1 62 ? -3.398 17.078 -4.563 1.00 54.34 62 GLY A N 16
ATOM 17974 C CA . GLY A 1 62 ? -2.144 17.801 -4.668 1.00 30.51 62 GLY A CA 16
ATOM 17975 C C . GLY A 1 62 ? -0.956 16.877 -4.851 1.00 63.23 62 GLY A C 16
ATOM 17976 O O . GLY A 1 62 ? 0.045 16.993 -4.143 1.00 41.45 62 GLY A O 16
ATOM 17980 N N . SER A 1 63 ? -1.066 15.956 -5.803 1.00 20.20 63 SER A N 16
ATOM 17981 C CA . SER A 1 63 ? 0.006 15.005 -6.073 1.00 51.54 63 SER A CA 16
ATOM 17982 C C . SER A 1 63 ? 0.953 15.544 -7.142 1.00 12.43 63 SER A C 16
ATOM 17983 O O . SER A 1 63 ? 2.037 15.000 -7.357 1.00 13.32 63 SER A O 16
ATOM 17991 N N . TRP A 1 64 ? 0.537 16.615 -7.807 1.00 13.45 64 TRP A N 16
ATOM 17992 C CA . TRP A 1 64 ? 1.348 17.228 -8.853 1.00 13.24 64 TRP A CA 16
ATOM 17993 C C . TRP A 1 64 ? 1.299 18.749 -8.758 1.00 74.41 64 TRP A C 16
ATOM 17994 O O . TRP A 1 64 ? 0.384 19.312 -8.159 1.00 62.15 64 TRP A O 16
ATOM 18015 N N . GLU A 1 65 ? 2.290 19.406 -9.352 1.00 44.30 65 GLU A N 16
ATOM 18016 C CA . GLU A 1 65 ? 2.359 20.863 -9.333 1.00 33.52 65 GLU A CA 16
ATOM 18017 C C . GLU A 1 65 ? 2.931 21.397 -10.642 1.00 51.24 65 GLU A C 16
ATOM 18018 O O . GLU A 1 65 ? 4.118 21.233 -10.926 1.00 43.52 65 GLU A O 16
ATOM 18030 N N . TYR A 1 66 ? 2.079 22.037 -11.436 1.00 10.11 66 TYR A N 16
ATOM 18031 C CA . TYR A 1 66 ? 2.498 22.593 -12.717 1.00 30.23 66 TYR A CA 16
ATOM 18032 C C . TYR A 1 66 ? 3.487 23.737 -12.516 1.00 74.52 66 TYR A C 16
ATOM 18033 O O . TYR A 1 66 ? 3.132 24.799 -12.004 1.00 24.11 66 TYR A O 16
ATOM 18051 N N . LEU A 1 67 ? 4.731 23.512 -12.924 1.00 75.42 67 LEU A N 16
ATOM 18052 C CA . LEU A 1 67 ? 5.776 24.522 -12.791 1.00 4.12 67 LEU A CA 16
ATOM 18053 C C . LEU A 1 67 ? 5.933 25.315 -14.084 1.00 61.43 67 LEU A C 16
ATOM 18054 O O . LEU A 1 67 ? 6.442 26.436 -14.080 1.00 21.33 67 LEU A O 16
ATOM 18070 N N . GLY A 1 68 ? 5.493 24.726 -15.191 1.00 42.34 68 GLY A N 16
ATOM 18071 C CA . GLY A 1 68 ? 5.593 25.393 -16.477 1.00 1.33 68 GLY A CA 16
ATOM 18072 C C . GLY A 1 68 ? 5.433 24.434 -17.641 1.00 3.02 68 GLY A C 16
ATOM 18073 O O . GLY A 1 68 ? 4.884 23.344 -17.484 1.00 1.42 68 GLY A O 16
ATOM 18077 N N . GLU A 1 69 ? 5.911 24.843 -18.811 1.00 41.40 69 GLU A N 16
ATOM 18078 C CA . GLU A 1 69 ? 5.815 24.013 -20.007 1.00 23.42 69 GLU A CA 16
ATOM 18079 C C . GLU A 1 69 ? 7.201 23.694 -20.560 1.00 5.20 69 GLU A C 16
ATOM 18080 O O . GLU A 1 69 ? 8.131 24.490 -20.431 1.00 11.32 69 GLU A O 16
ATOM 18092 N N . ALA A 1 70 ? 7.331 22.523 -21.175 1.00 4.41 70 ALA A N 16
ATOM 18093 C CA . ALA A 1 70 ? 8.601 22.098 -21.749 1.00 50.15 70 ALA A CA 16
ATOM 18094 C C . ALA A 1 70 ? 9.180 23.176 -22.660 1.00 71.23 70 ALA A C 16
ATOM 18095 O O . ALA A 1 70 ? 10.397 23.324 -22.767 1.00 30.34 70 ALA A O 16
ATOM 18102 N N . GLU A 1 71 ? 8.299 23.926 -23.316 1.00 21.53 71 GLU A N 16
ATOM 18103 C CA . GLU A 1 71 ? 8.725 24.990 -24.218 1.00 52.23 71 GLU A CA 16
ATOM 18104 C C . GLU A 1 71 ? 8.141 26.333 -23.790 1.00 1.53 71 GLU A C 16
ATOM 18105 O O . GLU A 1 71 ? 6.955 26.609 -23.969 1.00 12.44 71 GLU A O 16
ATOM 18117 N N . PRO A 1 72 ? 8.993 27.189 -23.209 1.00 44.14 72 PRO A N 16
ATOM 18118 C CA . PRO A 1 72 ? 8.585 28.518 -22.743 1.00 20.21 72 PRO A CA 16
ATOM 18119 C C . PRO A 1 72 ? 8.266 29.464 -23.895 1.00 61.41 72 PRO A C 16
ATOM 18120 O O . PRO A 1 72 ? 8.995 29.521 -24.887 1.00 2.54 72 PRO A O 16
ATOM 18131 N N . THR A 1 73 ? 7.172 30.208 -23.759 1.00 63.52 73 THR A N 16
ATOM 18132 C CA . THR A 1 73 ? 6.757 31.151 -24.790 1.00 23.45 73 THR A CA 16
ATOM 18133 C C . THR A 1 73 ? 7.290 32.550 -24.501 1.00 40.40 73 THR A C 16
ATOM 18134 O O . THR A 1 73 ? 7.522 33.338 -25.419 1.00 22.05 73 THR A O 16
ATOM 18145 N N . GLY A 1 1 ? 30.206 5.996 -9.419 1.00 41.51 1 GLY A N 17
ATOM 18146 C CA . GLY A 1 1 ? 30.574 6.683 -8.195 1.00 62.31 1 GLY A CA 17
ATOM 18147 C C . GLY A 1 1 ? 29.593 6.428 -7.069 1.00 5.13 1 GLY A C 17
ATOM 18148 O O . GLY A 1 1 ? 28.530 5.838 -7.265 1.00 51.22 1 GLY A O 17
ATOM 18152 N N . PRO A 1 2 ? 29.947 6.877 -5.856 1.00 53.53 2 PRO A N 17
ATOM 18153 C CA . PRO A 1 2 ? 29.103 6.705 -4.670 1.00 10.31 2 PRO A CA 17
ATOM 18154 C C . PRO A 1 2 ? 27.842 7.561 -4.727 1.00 35.32 2 PRO A C 17
ATOM 18155 O O . PRO A 1 2 ? 27.787 8.555 -5.449 1.00 63.42 2 PRO A O 17
ATOM 18166 N N . SER A 1 3 ? 26.831 7.167 -3.959 1.00 43.33 3 SER A N 17
ATOM 18167 C CA . SER A 1 3 ? 25.569 7.897 -3.924 1.00 5.21 3 SER A CA 17
ATOM 18168 C C . SER A 1 3 ? 25.233 8.334 -2.501 1.00 11.53 3 SER A C 17
ATOM 18169 O O . SER A 1 3 ? 25.700 7.739 -1.530 1.00 72.32 3 SER A O 17
ATOM 18177 N N . THR A 1 4 ? 24.416 9.376 -2.387 1.00 24.20 4 THR A N 17
ATOM 18178 C CA . THR A 1 4 ? 24.017 9.894 -1.083 1.00 50.31 4 THR A CA 17
ATOM 18179 C C . THR A 1 4 ? 22.503 10.041 -0.991 1.00 3.31 4 THR A C 17
ATOM 18180 O O . THR A 1 4 ? 21.859 9.416 -0.148 1.00 63.42 4 THR A O 17
ATOM 18191 N N . SER A 1 5 ? 21.938 10.869 -1.865 1.00 72.12 5 SER A N 17
ATOM 18192 C CA . SER A 1 5 ? 20.498 11.100 -1.879 1.00 53.30 5 SER A CA 17
ATOM 18193 C C . SER A 1 5 ? 19.986 11.245 -3.309 1.00 52.31 5 SER A C 17
ATOM 18194 O O . SER A 1 5 ? 20.735 11.069 -4.269 1.00 61.10 5 SER A O 17
ATOM 18202 N N . MET A 1 6 ? 18.703 11.568 -3.441 1.00 30.01 6 MET A N 17
ATOM 18203 C CA . MET A 1 6 ? 18.090 11.738 -4.753 1.00 64.25 6 MET A CA 17
ATOM 18204 C C . MET A 1 6 ? 16.774 12.503 -4.643 1.00 13.10 6 MET A C 17
ATOM 18205 O O . MET A 1 6 ? 15.964 12.236 -3.757 1.00 34.32 6 MET A O 17
ATOM 18219 N N . GLU A 1 7 ? 16.570 13.454 -5.549 1.00 31.10 7 GLU A N 17
ATOM 18220 C CA . GLU A 1 7 ? 15.353 14.257 -5.551 1.00 1.23 7 GLU A CA 17
ATOM 18221 C C . GLU A 1 7 ? 14.684 14.228 -6.922 1.00 55.43 7 GLU A C 17
ATOM 18222 O O . GLU A 1 7 ? 13.969 15.156 -7.296 1.00 11.31 7 GLU A O 17
ATOM 18234 N N . ASN A 1 8 ? 14.923 13.154 -7.667 1.00 14.21 8 ASN A N 17
ATOM 18235 C CA . ASN A 1 8 ? 14.345 13.002 -8.999 1.00 21.15 8 ASN A CA 17
ATOM 18236 C C . ASN A 1 8 ? 14.789 11.690 -9.638 1.00 3.14 8 ASN A C 17
ATOM 18237 O O . ASN A 1 8 ? 15.935 11.552 -10.067 1.00 32.24 8 ASN A O 17
ATOM 18248 N N . LEU A 1 9 ? 13.872 10.730 -9.700 1.00 71.34 9 LEU A N 17
ATOM 18249 C CA . LEU A 1 9 ? 14.168 9.428 -10.289 1.00 0.11 9 LEU A CA 17
ATOM 18250 C C . LEU A 1 9 ? 13.973 9.457 -11.802 1.00 21.23 9 LEU A C 17
ATOM 18251 O O . LEU A 1 9 ? 14.467 8.587 -12.518 1.00 43.24 9 LEU A O 17
ATOM 18267 N N . VAL A 1 10 ? 13.250 10.465 -12.280 1.00 40.53 10 VAL A N 17
ATOM 18268 C CA . VAL A 1 10 ? 12.992 10.609 -13.708 1.00 60.43 10 VAL A CA 17
ATOM 18269 C C . VAL A 1 10 ? 14.282 10.502 -14.513 1.00 44.15 10 VAL A C 17
ATOM 18270 O O . VAL A 1 10 ? 14.283 10.007 -15.640 1.00 75.34 10 VAL A O 17
ATOM 18283 N N . SER A 1 11 ? 15.379 10.971 -13.927 1.00 52.11 11 SER A N 17
ATOM 18284 C CA . SER A 1 11 ? 16.677 10.931 -14.591 1.00 44.23 11 SER A CA 17
ATOM 18285 C C . SER A 1 11 ? 17.129 9.492 -14.816 1.00 14.41 11 SER A C 17
ATOM 18286 O O . SER A 1 11 ? 17.604 9.139 -15.897 1.00 10.42 11 SER A O 17
ATOM 18294 N N . LEU A 1 12 ? 16.976 8.664 -13.789 1.00 31.54 12 LEU A N 17
ATOM 18295 C CA . LEU A 1 12 ? 17.368 7.260 -13.873 1.00 23.35 12 LEU A CA 17
ATOM 18296 C C . LEU A 1 12 ? 16.142 6.357 -13.951 1.00 53.20 12 LEU A C 17
ATOM 18297 O O . LEU A 1 12 ? 16.160 5.227 -13.464 1.00 13.31 12 LEU A O 17
ATOM 18313 N N . GLN A 1 13 ? 15.079 6.862 -14.569 1.00 65.41 13 GLN A N 17
ATOM 18314 C CA . GLN A 1 13 ? 13.844 6.099 -14.712 1.00 52.04 13 GLN A CA 17
ATOM 18315 C C . GLN A 1 13 ? 13.901 5.198 -15.941 1.00 72.54 13 GLN A C 17
ATOM 18316 O O . GLN A 1 13 ? 13.229 4.169 -15.999 1.00 62.32 13 GLN A O 17
ATOM 18330 N N . ASN A 1 14 ? 14.708 5.592 -16.921 1.00 0.40 14 ASN A N 17
ATOM 18331 C CA . ASN A 1 14 ? 14.851 4.820 -18.150 1.00 12.42 14 ASN A CA 17
ATOM 18332 C C . ASN A 1 14 ? 16.318 4.699 -18.548 1.00 34.41 14 ASN A C 17
ATOM 18333 O O . ASN A 1 14 ? 16.839 3.595 -18.715 1.00 62.33 14 ASN A O 17
ATOM 18344 N N . LEU A 1 15 ? 16.982 5.841 -18.698 1.00 3.45 15 LEU A N 17
ATOM 18345 C CA . LEU A 1 15 ? 18.390 5.864 -19.076 1.00 14.11 15 LEU A CA 17
ATOM 18346 C C . LEU A 1 15 ? 19.236 6.516 -17.987 1.00 4.41 15 LEU A C 17
ATOM 18347 O O . LEU A 1 15 ? 18.706 7.050 -17.011 1.00 12.10 15 LEU A O 17
ATOM 18363 N N . LEU A 1 16 ? 20.552 6.472 -18.160 1.00 44.45 16 LEU A N 17
ATOM 18364 C CA . LEU A 1 16 ? 21.471 7.061 -17.193 1.00 55.23 16 LEU A CA 17
ATOM 18365 C C . LEU A 1 16 ? 22.374 8.096 -17.860 1.00 11.42 16 LEU A C 17
ATOM 18366 O O . LEU A 1 16 ? 23.599 8.003 -17.789 1.00 52.32 16 LEU A O 17
ATOM 18382 N N . VAL A 1 17 ? 21.758 9.082 -18.504 1.00 54.35 17 VAL A N 17
ATOM 18383 C CA . VAL A 1 17 ? 22.505 10.135 -19.181 1.00 0.11 17 VAL A CA 17
ATOM 18384 C C . VAL A 1 17 ? 22.882 11.250 -18.212 1.00 63.23 17 VAL A C 17
ATOM 18385 O O . VAL A 1 17 ? 22.304 11.370 -17.132 1.00 24.33 17 VAL A O 17
ATOM 18398 N N . TYR A 1 18 ? 23.856 12.064 -18.605 1.00 42.23 18 TYR A N 17
ATOM 18399 C CA . TYR A 1 18 ? 24.312 13.169 -17.771 1.00 25.03 18 TYR A CA 17
ATOM 18400 C C . TYR A 1 18 ? 23.813 14.505 -18.313 1.00 73.04 18 TYR A C 17
ATOM 18401 O O . TYR A 1 18 ? 24.524 15.196 -19.042 1.00 65.54 18 TYR A O 17
ATOM 18419 N N . VAL A 1 19 ? 22.585 14.861 -17.952 1.00 0.33 19 VAL A N 17
ATOM 18420 C CA . VAL A 1 19 ? 21.989 16.114 -18.400 1.00 13.51 19 VAL A CA 17
ATOM 18421 C C . VAL A 1 19 ? 20.589 16.295 -17.823 1.00 35.11 19 VAL A C 17
ATOM 18422 O O . VAL A 1 19 ? 19.750 15.401 -17.913 1.00 33.12 19 VAL A O 17
ATOM 18435 N N . ASN A 1 20 ? 20.346 17.459 -17.231 1.00 64.23 20 ASN A N 17
ATOM 18436 C CA . ASN A 1 20 ? 19.047 17.759 -16.638 1.00 73.34 20 ASN A CA 17
ATOM 18437 C C . ASN A 1 20 ? 18.021 18.092 -17.717 1.00 3.31 20 ASN A C 17
ATOM 18438 O O . ASN A 1 20 ? 17.554 19.227 -17.814 1.00 42.20 20 ASN A O 17
ATOM 18449 N N . TRP A 1 21 ? 17.674 17.095 -18.523 1.00 5.11 21 TRP A N 17
ATOM 18450 C CA . TRP A 1 21 ? 16.701 17.282 -19.594 1.00 31.30 21 TRP A CA 17
ATOM 18451 C C . TRP A 1 21 ? 16.473 15.981 -20.354 1.00 54.44 21 TRP A C 17
ATOM 18452 O O . TRP A 1 21 ? 15.452 15.318 -20.177 1.00 30.10 21 TRP A O 17
ATOM 18473 N N . SER A 1 22 ? 17.431 15.621 -21.204 1.00 21.32 22 SER A N 17
ATOM 18474 C CA . SER A 1 22 ? 17.332 14.400 -21.996 1.00 22.15 22 SER A CA 17
ATOM 18475 C C . SER A 1 22 ? 15.917 14.216 -22.535 1.00 22.12 22 SER A C 17
ATOM 18476 O O . SER A 1 22 ? 15.389 13.104 -22.556 1.00 4.33 22 SER A O 17
ATOM 18484 N N . SER A 1 23 ? 15.308 15.315 -22.970 1.00 73.11 23 SER A N 17
ATOM 18485 C CA . SER A 1 23 ? 13.953 15.277 -23.507 1.00 33.34 23 SER A CA 17
ATOM 18486 C C . SER A 1 23 ? 12.958 14.830 -22.439 1.00 63.54 23 SER A C 17
ATOM 18487 O O . SER A 1 23 ? 12.889 13.650 -22.093 1.00 70.35 23 SER A O 17
ATOM 18495 N N . TYR A 1 24 ? 12.191 15.782 -21.921 1.00 44.01 24 TYR A N 17
ATOM 18496 C CA . TYR A 1 24 ? 11.202 15.490 -20.890 1.00 21.02 24 TYR A CA 17
ATOM 18497 C C . TYR A 1 24 ? 10.313 14.321 -21.305 1.00 20.10 24 TYR A C 17
ATOM 18498 O O . TYR A 1 24 ? 9.472 14.433 -22.197 1.00 14.11 24 TYR A O 17
ATOM 18516 N N . PRO A 1 25 ? 10.502 13.170 -20.641 1.00 65.44 25 PRO A N 17
ATOM 18517 C CA . PRO A 1 25 ? 9.727 11.958 -20.922 1.00 64.12 25 PRO A CA 17
ATOM 18518 C C . PRO A 1 25 ? 8.272 12.086 -20.483 1.00 12.31 25 PRO A C 17
ATOM 18519 O O . PRO A 1 25 ? 7.977 12.658 -19.434 1.00 23.42 25 PRO A O 17
ATOM 18530 N N . LYS A 1 26 ? 7.365 11.549 -21.292 1.00 60.03 26 LYS A N 17
ATOM 18531 C CA . LYS A 1 26 ? 5.940 11.601 -20.987 1.00 31.31 26 LYS A CA 17
ATOM 18532 C C . LYS A 1 26 ? 5.628 10.821 -19.714 1.00 14.32 26 LYS A C 17
ATOM 18533 O O . LYS A 1 26 ? 6.317 9.856 -19.381 1.00 2.23 26 LYS A O 17
ATOM 18552 N N . TYR A 1 27 ? 4.585 11.243 -19.009 1.00 61.01 27 TYR A N 17
ATOM 18553 C CA . TYR A 1 27 ? 4.181 10.584 -17.772 1.00 22.10 27 TYR A CA 17
ATOM 18554 C C . TYR A 1 27 ? 4.027 9.081 -17.981 1.00 53.24 27 TYR A C 17
ATOM 18555 O O . TYR A 1 27 ? 3.373 8.638 -18.925 1.00 43.31 27 TYR A O 17
ATOM 18573 N N . GLU A 1 28 ? 4.635 8.301 -17.093 1.00 12.43 28 GLU A N 17
ATOM 18574 C CA . GLU A 1 28 ? 4.565 6.847 -17.179 1.00 53.44 28 GLU 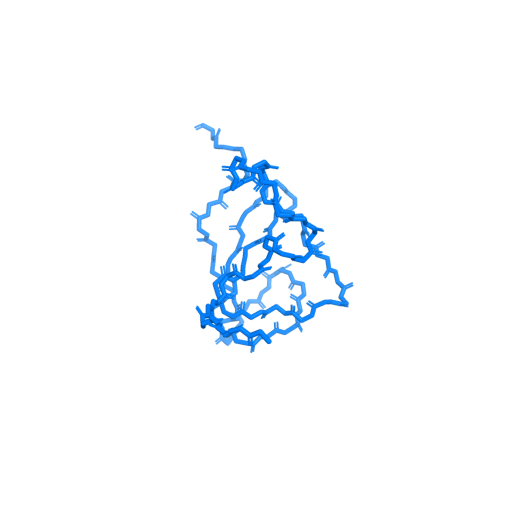A CA 17
ATOM 18575 C C . GLU A 1 28 ? 3.835 6.263 -15.972 1.00 41.25 28 GLU A C 17
ATOM 18576 O O . GLU A 1 28 ? 4.355 6.234 -14.856 1.00 12.32 28 GLU A O 17
ATOM 18588 N N . PRO A 1 29 ? 2.601 5.790 -16.200 1.00 75.34 29 PRO A N 17
ATOM 18589 C CA . PRO A 1 29 ? 1.773 5.200 -15.145 1.00 31.11 29 PRO A CA 17
ATOM 18590 C C . PRO A 1 29 ? 2.309 3.853 -14.673 1.00 34.32 29 PRO A C 17
ATOM 18591 O O . PRO A 1 29 ? 2.568 2.959 -15.478 1.00 42.10 29 PRO A O 17
ATOM 18602 N N . GLY A 1 30 ? 2.475 3.713 -13.360 1.00 10.22 30 GLY A N 17
ATOM 18603 C CA . GLY A 1 30 ? 2.979 2.471 -12.804 1.00 44.11 30 GLY A CA 17
ATOM 18604 C C . GLY A 1 30 ? 4.437 2.566 -12.401 1.00 63.11 30 GLY A C 17
ATOM 18605 O O . GLY A 1 30 ? 5.131 1.554 -12.310 1.00 71.31 30 GLY A O 17
ATOM 18609 N N . LYS A 1 31 ? 4.905 3.787 -12.161 1.00 4.11 31 LYS A N 17
ATOM 18610 C CA . LYS A 1 31 ? 6.290 4.012 -11.766 1.00 54.43 31 LYS A CA 17
ATOM 18611 C C . LYS A 1 31 ? 6.375 5.033 -10.637 1.00 4.03 31 LYS A C 17
ATOM 18612 O O . LYS A 1 31 ? 6.001 6.193 -10.807 1.00 43.22 31 LYS A O 17
ATOM 18631 N N . GLU A 1 32 ? 6.869 4.593 -9.483 1.00 23.01 32 GLU A N 17
ATOM 18632 C CA . GLU A 1 32 ? 7.002 5.470 -8.326 1.00 64.12 32 GLU A CA 17
ATOM 18633 C C . GLU A 1 32 ? 7.669 6.787 -8.715 1.00 70.42 32 GLU A C 17
ATOM 18634 O O . GLU A 1 32 ? 8.697 6.798 -9.393 1.00 52.34 32 GLU A O 17
ATOM 18646 N N . TYR A 1 33 ? 7.077 7.894 -8.282 1.00 13.52 33 TYR A N 17
ATOM 18647 C CA . TYR A 1 33 ? 7.611 9.216 -8.587 1.00 1.40 33 TYR A CA 17
ATOM 18648 C C . TYR A 1 33 ? 7.956 9.973 -7.307 1.00 15.11 33 TYR A C 17
ATOM 18649 O O . TYR A 1 33 ? 7.071 10.420 -6.581 1.00 63.34 33 TYR A O 17
ATOM 18667 N N . ASN A 1 34 ? 9.251 10.110 -7.040 1.00 42.10 34 ASN A N 17
ATOM 18668 C CA . ASN A 1 34 ? 9.715 10.811 -5.850 1.00 64.34 34 ASN A CA 17
ATOM 18669 C C . ASN A 1 34 ? 9.622 12.323 -6.038 1.00 10.03 34 ASN A C 17
ATOM 18670 O O . ASN A 1 34 ? 9.490 12.811 -7.160 1.00 12.32 34 ASN A O 17
ATOM 18681 N N . GLN A 1 35 ? 9.693 13.057 -4.932 1.00 11.40 35 GLN A N 17
ATOM 18682 C CA . GLN A 1 35 ? 9.616 14.512 -4.975 1.00 44.45 35 GLN A CA 17
ATOM 18683 C C . GLN A 1 35 ? 10.650 15.083 -5.940 1.00 51.35 35 GLN A C 17
ATOM 18684 O O . GLN A 1 35 ? 11.803 14.655 -5.955 1.00 70.34 35 GLN A O 17
ATOM 18698 N N . GLY A 1 36 ? 10.228 16.052 -6.747 1.00 43.45 36 GLY A N 17
ATOM 18699 C CA . GLY A 1 36 ? 11.130 16.666 -7.706 1.00 1.44 36 GLY A CA 17
ATOM 18700 C C . GLY A 1 36 ? 11.002 16.062 -9.090 1.00 62.04 36 GLY A C 17
ATOM 18701 O O . GLY A 1 36 ? 11.327 16.706 -10.088 1.00 4.21 36 GLY A O 17
ATOM 18705 N N . ASP A 1 37 ? 10.530 14.822 -9.152 1.00 3.53 37 ASP A N 17
ATOM 18706 C CA . ASP A 1 37 ? 10.360 14.131 -10.426 1.00 20.41 37 ASP A CA 17
ATOM 18707 C C . ASP A 1 37 ? 9.514 14.961 -11.386 1.00 65.52 37 ASP A C 17
ATOM 18708 O O . ASP A 1 37 ? 8.454 15.468 -11.016 1.00 63.43 37 ASP A O 17
ATOM 18717 N N . ILE A 1 38 ? 9.990 15.096 -12.619 1.00 1.21 38 ILE A N 17
ATOM 18718 C CA . ILE A 1 38 ? 9.276 15.865 -13.632 1.00 54.14 38 ILE A CA 17
ATOM 18719 C C . ILE A 1 38 ? 8.992 15.016 -14.867 1.00 72.01 38 ILE A C 17
ATOM 18720 O O . ILE A 1 38 ? 9.853 14.267 -15.331 1.00 4.22 38 ILE A O 17
ATOM 18736 N N . VAL A 1 39 ? 7.779 15.139 -15.396 1.00 3.11 39 VAL A N 17
ATOM 18737 C CA . VAL A 1 39 ? 7.380 14.386 -16.579 1.00 74.23 39 VAL A CA 17
ATOM 18738 C C . VAL A 1 39 ? 6.463 15.211 -17.473 1.00 45.10 39 VAL A C 17
ATOM 18739 O O . VAL A 1 39 ? 5.727 16.074 -16.995 1.00 1.54 39 VAL A O 17
ATOM 18752 N N . GLU A 1 40 ? 6.511 14.940 -18.774 1.00 71.10 40 GLU A N 17
ATOM 18753 C CA . GLU A 1 40 ? 5.683 15.658 -19.735 1.00 4.30 40 GLU A CA 17
ATOM 18754 C C . GLU A 1 40 ? 4.299 15.024 -19.843 1.00 20.31 40 GLU A C 17
ATOM 18755 O O . GLU A 1 40 ? 4.137 13.823 -19.626 1.00 33.15 40 GLU A O 17
ATOM 18767 N N . TYR A 1 41 ? 3.306 15.839 -20.179 1.00 75.11 41 TYR A N 17
ATOM 18768 C CA . TYR A 1 41 ? 1.936 15.359 -20.314 1.00 30.25 41 TYR A CA 17
ATOM 18769 C C . TYR A 1 41 ? 1.167 16.186 -21.339 1.00 45.41 41 TYR A C 17
ATOM 18770 O O . TYR A 1 41 ? 0.858 17.354 -21.105 1.00 25.42 41 TYR A O 17
ATOM 18788 N N . ASN A 1 42 ? 0.860 15.571 -22.476 1.00 71.03 42 ASN A N 17
ATOM 18789 C CA . ASN A 1 42 ? 0.127 16.250 -23.538 1.00 2.20 42 ASN A CA 17
ATOM 18790 C C . ASN A 1 42 ? 0.820 17.550 -23.934 1.00 22.10 42 ASN A C 17
ATOM 18791 O O . ASN A 1 42 ? 0.181 18.485 -24.413 1.00 63.43 42 ASN A O 17
ATOM 18802 N N . GLY A 1 43 ? 2.133 17.600 -23.729 1.00 61.02 43 GLY A N 17
ATOM 18803 C CA . GLY A 1 43 ? 2.892 18.789 -24.070 1.00 52.43 43 GLY A CA 17
ATOM 18804 C C . GLY A 1 43 ? 3.032 19.743 -22.901 1.00 31.45 43 GLY A C 17
ATOM 18805 O O . GLY A 1 43 ? 3.321 20.925 -23.084 1.00 1.41 43 GLY A O 17
ATOM 18809 N N . LYS A 1 44 ? 2.826 19.229 -21.693 1.00 20.34 44 LYS A N 17
ATOM 18810 C CA . LYS A 1 44 ? 2.931 20.042 -20.487 1.00 2.14 44 LYS A CA 17
ATOM 18811 C C . LYS A 1 44 ? 4.127 19.614 -19.643 1.00 54.02 44 LYS A C 17
ATOM 18812 O O . LYS A 1 44 ? 4.875 18.711 -20.021 1.00 53.40 44 LYS A O 17
ATOM 18831 N N . LEU A 1 45 ? 4.304 20.267 -18.500 1.00 43.42 45 LEU A N 17
ATOM 18832 C CA . LEU A 1 45 ? 5.410 19.953 -17.602 1.00 1.55 45 LEU A CA 17
ATOM 18833 C C . LEU A 1 45 ? 4.969 20.042 -16.144 1.00 12.10 45 LEU A C 17
ATOM 18834 O O . LEU A 1 45 ? 4.629 21.118 -15.653 1.00 2.24 45 LEU A O 17
ATOM 18850 N N . TYR A 1 46 ? 4.980 18.905 -15.458 1.00 14.14 46 TYR A N 17
ATOM 18851 C CA . TYR A 1 46 ? 4.581 18.853 -14.057 1.00 62.31 46 TYR A CA 17
ATOM 18852 C C . TYR A 1 46 ? 5.709 18.302 -13.189 1.00 51.22 46 TYR A C 17
ATOM 18853 O O . TYR A 1 46 ? 6.578 17.574 -13.669 1.00 20.42 46 TYR A O 17
ATOM 18871 N N . LYS A 1 47 ? 5.687 18.653 -11.908 1.00 52.14 47 LYS A N 17
ATOM 18872 C CA . LYS A 1 47 ? 6.704 18.193 -10.971 1.00 62.50 47 LYS A CA 17
ATOM 18873 C C . LYS A 1 47 ? 6.070 17.720 -9.668 1.00 21.13 47 LYS A C 17
ATOM 18874 O O . LYS A 1 47 ? 5.366 18.475 -8.998 1.00 42.24 47 LYS A O 17
ATOM 18893 N N . ALA A 1 48 ? 6.324 16.465 -9.312 1.00 33.21 48 ALA A N 17
ATOM 18894 C CA . ALA A 1 48 ? 5.781 15.893 -8.086 1.00 54.54 48 ALA A CA 17
ATOM 18895 C C . ALA A 1 48 ? 6.323 16.612 -6.856 1.00 43.10 48 ALA A C 17
ATOM 18896 O O . ALA A 1 48 ? 7.522 16.571 -6.577 1.00 43.42 48 ALA A O 17
ATOM 18903 N N . LYS A 1 49 ? 5.433 17.273 -6.123 1.00 41.13 49 LYS A N 17
ATOM 18904 C CA . LYS A 1 49 ? 5.821 18.003 -4.922 1.00 60.23 49 LYS A CA 17
ATOM 18905 C C . LYS A 1 49 ? 6.480 17.072 -3.910 1.00 71.11 49 LYS A C 17
ATOM 18906 O O . LYS A 1 49 ? 7.551 17.373 -3.381 1.00 53.12 49 LYS A O 17
ATOM 18925 N N . TYR A 1 50 ? 5.836 15.942 -3.645 1.00 12.44 50 TYR A N 17
ATOM 18926 C CA . TYR A 1 50 ? 6.360 14.967 -2.695 1.00 25.01 50 TYR A CA 17
ATOM 18927 C C . TYR A 1 50 ? 6.122 13.543 -3.189 1.00 21.52 50 TYR A C 17
ATOM 18928 O O . TYR A 1 50 ? 5.498 13.330 -4.227 1.00 44.42 50 TYR A O 17
ATOM 18946 N N . TRP A 1 51 ? 6.625 12.572 -2.435 1.00 43.12 51 TRP A N 17
ATOM 18947 C CA . TRP A 1 51 ? 6.468 11.167 -2.794 1.00 65.10 51 TRP A CA 17
ATOM 18948 C C . TRP A 1 51 ? 5.007 10.839 -3.081 1.00 55.43 51 TRP A C 17
ATOM 18949 O O . TRP A 1 51 ? 4.134 11.054 -2.240 1.00 31.23 51 TRP A O 17
ATOM 18970 N N . THR A 1 52 ? 4.746 10.316 -4.276 1.00 21.20 52 THR A N 17
ATOM 18971 C CA . THR A 1 52 ? 3.391 9.959 -4.674 1.00 11.41 52 THR A CA 17
ATOM 18972 C C . THR A 1 52 ? 3.379 9.278 -6.038 1.00 60.43 52 THR A C 17
ATOM 18973 O O . THR A 1 52 ? 4.271 9.495 -6.860 1.00 44.23 52 THR A O 17
ATOM 18984 N N . THR A 1 53 ? 2.365 8.454 -6.275 1.00 10.20 53 THR A N 17
ATOM 18985 C CA . THR A 1 53 ? 2.237 7.741 -7.540 1.00 30.51 53 THR A CA 17
ATOM 18986 C C . THR A 1 53 ? 0.846 7.921 -8.135 1.00 53.23 53 THR A C 17
ATOM 18987 O O . THR A 1 53 ? -0.133 7.378 -7.624 1.00 41.43 53 THR A O 17
ATOM 18998 N N . SER A 1 54 ? 0.766 8.686 -9.220 1.00 73.44 54 SER A N 17
ATOM 18999 C CA . SER A 1 54 ? -0.507 8.940 -9.884 1.00 22.32 54 SER A CA 17
ATOM 19000 C C . SER A 1 54 ? -0.318 9.856 -11.089 1.00 62.42 54 SER A C 17
ATOM 19001 O O . SER A 1 54 ? 0.580 10.698 -11.127 1.00 21.42 54 SER A O 17
ATOM 19009 N N . PRO A 1 55 ? -1.186 9.691 -12.098 1.00 75.32 55 PRO A N 17
ATOM 19010 C CA . PRO A 1 55 ? -1.136 10.494 -13.324 1.00 62.52 55 PRO A CA 17
ATOM 19011 C C . PRO A 1 55 ? -1.542 11.944 -13.083 1.00 61.13 55 PRO A C 17
ATOM 19012 O O . PRO A 1 55 ? -2.277 12.261 -12.149 1.00 4.45 55 PRO A O 17
ATOM 19023 N N . PRO A 1 56 ? -1.052 12.847 -13.946 1.00 60.42 56 PRO A N 17
ATOM 19024 C CA . PRO A 1 56 ? -1.351 14.279 -13.848 1.00 54.20 56 PRO A CA 17
ATOM 19025 C C . PRO A 1 56 ? -2.803 14.592 -14.193 1.00 24.13 56 PRO A C 17
ATOM 19026 O O . PRO A 1 56 ? -3.336 14.095 -15.184 1.00 13.32 56 PRO A O 17
ATOM 19037 N N . SER A 1 57 ? -3.437 15.420 -13.369 1.00 62.22 57 SER A N 17
ATOM 19038 C CA . SER A 1 57 ? -4.829 15.797 -13.585 1.00 13.01 57 SER A CA 17
ATOM 19039 C C . SER A 1 57 ? -5.323 16.714 -12.471 1.00 60.14 57 SER A C 17
ATOM 19040 O O . SER A 1 57 ? -5.567 17.901 -12.692 1.00 25.25 57 SER A O 17
ATOM 19048 N N . ASP A 1 58 ? -5.466 16.156 -11.274 1.00 43.43 58 ASP A N 17
ATOM 19049 C CA . ASP A 1 58 ? -5.931 16.924 -10.124 1.00 33.30 58 ASP A CA 17
ATOM 19050 C C . ASP A 1 58 ? -5.165 16.530 -8.865 1.00 25.33 58 ASP A C 17
ATOM 19051 O O . ASP A 1 58 ? -5.240 15.388 -8.411 1.00 12.42 58 ASP A O 17
ATOM 19060 N N . ASP A 1 59 ? -4.428 17.483 -8.304 1.00 52.13 59 ASP A N 17
ATOM 19061 C CA . ASP A 1 59 ? -3.648 17.237 -7.096 1.00 54.24 59 ASP A CA 17
ATOM 19062 C C . ASP A 1 59 ? -4.243 17.979 -5.904 1.00 10.43 59 ASP A C 17
ATOM 19063 O O . ASP A 1 59 ? -3.792 19.061 -5.528 1.00 34.10 59 ASP A O 17
ATOM 19072 N N . PRO A 1 60 ? -5.281 17.386 -5.296 1.00 44.23 60 PRO A N 17
ATOM 19073 C CA . PRO A 1 60 ? -5.961 17.975 -4.139 1.00 22.23 60 PRO A CA 17
ATOM 19074 C C . PRO A 1 60 ? -5.092 17.958 -2.886 1.00 24.12 60 PRO A C 17
ATOM 19075 O O . PRO A 1 60 ? -5.369 18.665 -1.916 1.00 40.24 60 PRO A O 17
ATOM 19086 N N . TYR A 1 61 ? -4.040 17.147 -2.912 1.00 1.31 61 TYR A N 17
ATOM 19087 C CA . TYR A 1 61 ? -3.131 17.037 -1.777 1.00 64.01 61 TYR A CA 17
ATOM 19088 C C . TYR A 1 61 ? -1.754 17.593 -2.126 1.00 44.14 61 TYR A C 17
ATOM 19089 O O . TYR A 1 61 ? -0.768 17.316 -1.444 1.00 45.54 61 TYR A O 17
ATOM 19107 N N . GLY A 1 62 ? -1.695 18.382 -3.196 1.00 1.51 62 GLY A N 17
ATOM 19108 C CA . GLY A 1 62 ? -0.435 18.966 -3.618 1.00 3.22 62 GLY A CA 17
ATOM 19109 C C . GLY A 1 62 ? 0.601 17.918 -3.969 1.00 12.35 62 GLY A C 17
ATOM 19110 O O . GLY A 1 62 ? 1.734 17.970 -3.490 1.00 62.14 62 GLY A O 17
ATOM 19114 N N . SER A 1 63 ? 0.214 16.961 -4.805 1.00 1.41 63 SER A N 17
ATOM 19115 C CA . SER A 1 63 ? 1.116 15.892 -5.216 1.00 33.42 63 SER A CA 17
ATOM 19116 C C . SER A 1 63 ? 1.881 16.280 -6.478 1.00 23.13 63 SER A C 17
ATOM 19117 O O . SER A 1 63 ? 2.876 15.648 -6.833 1.00 25.51 63 SER A O 17
ATOM 19125 N N . TRP A 1 64 ? 1.408 17.323 -7.149 1.00 41.43 64 TRP A N 17
ATOM 19126 C CA . TRP A 1 64 ? 2.047 17.797 -8.373 1.00 4.11 64 TRP A CA 17
ATOM 19127 C C . TRP A 1 64 ? 2.124 19.319 -8.392 1.00 24.34 64 TRP A C 17
ATOM 19128 O O . TRP A 1 64 ? 1.404 19.995 -7.657 1.00 13.14 64 TRP A O 17
ATOM 19149 N N . GLU A 1 65 ? 3.000 19.853 -9.237 1.00 24.03 65 GLU A N 17
ATOM 19150 C CA . GLU A 1 65 ? 3.170 21.297 -9.350 1.00 53.01 65 GLU A CA 17
ATOM 19151 C C . GLU A 1 65 ? 3.504 21.695 -10.785 1.00 3.44 65 GLU A C 17
ATOM 19152 O O . GLU A 1 65 ? 4.587 21.396 -11.288 1.00 23.32 65 GLU A O 17
ATOM 19164 N N . TYR A 1 66 ? 2.564 22.370 -11.439 1.00 34.13 66 TYR A N 17
ATOM 19165 C CA . TYR A 1 66 ? 2.757 22.807 -12.816 1.00 11.52 66 TYR A CA 17
ATOM 19166 C C . TYR A 1 66 ? 3.837 23.880 -12.902 1.00 51.34 66 TYR A C 17
ATOM 19167 O O . TYR A 1 66 ? 3.655 25.000 -12.425 1.00 24.53 66 TYR A O 17
ATOM 19185 N N . LEU A 1 67 ? 4.962 23.530 -13.515 1.00 71.10 67 LEU A N 17
ATOM 19186 C CA . LEU A 1 67 ? 6.073 24.462 -13.665 1.00 33.40 67 LEU A CA 17
ATOM 19187 C C . LEU A 1 67 ? 6.037 25.138 -15.032 1.00 62.04 67 LEU A C 17
ATOM 19188 O O . LEU A 1 67 ? 6.648 26.186 -15.235 1.00 24.05 67 LEU A O 17
ATOM 19204 N N . GLY A 1 68 ? 5.313 24.530 -15.968 1.00 21.31 68 GLY A N 17
ATOM 19205 C CA . GLY A 1 68 ? 5.208 25.089 -17.303 1.00 12.52 68 GLY A CA 17
ATOM 19206 C C . GLY A 1 68 ? 4.750 24.066 -18.324 1.00 53.31 68 GLY A C 17
ATOM 19207 O O . GLY A 1 68 ? 4.191 23.030 -17.966 1.00 61.14 68 GLY A O 17
ATOM 19211 N N . GLU A 1 69 ? 4.986 24.359 -19.600 1.00 34.20 69 GLU A N 17
ATOM 19212 C CA . GLU A 1 69 ? 4.591 23.458 -20.675 1.00 74.21 69 GLU A CA 17
ATOM 19213 C C . GLU A 1 69 ? 5.807 23.004 -21.479 1.00 51.31 69 GLU A C 17
ATOM 19214 O O . GLU A 1 69 ? 6.795 23.729 -21.593 1.00 4.43 69 GLU A O 17
ATOM 19226 N N . ALA A 1 70 ? 5.726 21.799 -22.034 1.00 13.31 70 ALA A N 17
ATOM 19227 C CA . ALA A 1 70 ? 6.817 21.249 -22.828 1.00 74.43 70 ALA A CA 17
ATOM 19228 C C . ALA A 1 70 ? 7.259 22.229 -23.909 1.00 44.41 70 ALA A C 17
ATOM 19229 O O . ALA A 1 70 ? 8.445 22.525 -24.045 1.00 73.12 70 ALA A O 17
ATOM 19236 N N . GLU A 1 71 ? 6.294 22.729 -24.677 1.00 71.30 71 GLU A N 17
ATOM 19237 C CA . GLU A 1 71 ? 6.585 23.675 -25.748 1.00 23.33 71 GLU A CA 17
ATOM 19238 C C . GLU A 1 71 ? 5.804 24.972 -25.556 1.00 31.24 71 GLU A C 17
ATOM 19239 O O . GLU A 1 71 ? 4.595 25.036 -25.780 1.00 5.23 71 GLU A O 17
ATOM 19251 N N . PRO A 1 72 ? 6.509 26.030 -25.129 1.00 14.24 72 PRO A N 17
ATOM 19252 C CA . PRO A 1 72 ? 5.902 27.343 -24.896 1.00 42.15 72 PRO A CA 17
ATOM 19253 C C . PRO A 1 72 ? 5.480 28.025 -26.193 1.00 15.31 72 PRO A C 17
ATOM 19254 O O . PRO A 1 72 ? 6.051 27.772 -27.255 1.00 13.43 72 PRO A O 17
ATOM 19265 N N . THR A 1 73 ? 4.475 28.891 -26.102 1.00 70.23 73 THR A N 17
ATOM 19266 C CA . THR A 1 73 ? 3.976 29.608 -27.268 1.00 63.32 73 THR A CA 17
ATOM 19267 C C . THR A 1 73 ? 4.134 31.115 -27.097 1.00 24.41 73 THR A C 17
ATOM 19268 O O . THR A 1 73 ? 4.459 31.828 -28.047 1.00 63.20 73 THR A O 17
ATOM 19279 N N . GLY A 1 1 ? 35.378 12.910 2.409 1.00 1.14 1 GLY A N 18
ATOM 19280 C CA . GLY A 1 1 ? 35.052 13.797 1.307 1.00 53.01 1 GLY A CA 18
ATOM 19281 C C . GLY A 1 1 ? 33.621 14.290 1.364 1.00 43.14 1 GLY A C 18
ATOM 19282 O O . GLY A 1 1 ? 32.877 13.996 2.299 1.00 4.35 1 GLY A O 18
ATOM 19286 N N . PRO A 1 2 ? 33.216 15.063 0.345 1.00 74.01 2 PRO A N 18
ATOM 19287 C CA . PRO A 1 2 ? 31.862 15.616 0.260 1.00 45.51 2 PRO A CA 18
ATOM 19288 C C . PRO A 1 2 ? 30.812 14.543 -0.009 1.00 34.25 2 PRO A C 18
ATOM 19289 O O . PRO A 1 2 ? 31.097 13.528 -0.646 1.00 1.11 2 PRO A O 18
ATOM 19300 N N . SER A 1 3 ? 29.598 14.772 0.482 1.00 55.11 3 SER A N 18
ATOM 19301 C CA . SER A 1 3 ? 28.507 13.822 0.298 1.00 44.11 3 SER A CA 18
ATOM 19302 C C . SER A 1 3 ? 27.333 14.476 -0.425 1.00 34.31 3 SER A C 18
ATOM 19303 O O . SER A 1 3 ? 26.918 15.584 -0.084 1.00 32.10 3 SER A O 18
ATOM 19311 N N . THR A 1 4 ? 26.802 13.782 -1.427 1.00 34.22 4 THR A N 18
ATOM 19312 C CA . THR A 1 4 ? 25.678 14.293 -2.199 1.00 45.42 4 THR A CA 18
ATOM 19313 C C . THR A 1 4 ? 24.508 13.315 -2.183 1.00 21.34 4 THR A C 18
ATOM 19314 O O . THR A 1 4 ? 24.575 12.244 -2.785 1.00 40.44 4 THR A O 18
ATOM 19325 N N . SER A 1 5 ? 23.438 13.691 -1.490 1.00 55.20 5 SER A N 18
ATOM 19326 C CA . SER A 1 5 ? 22.254 12.845 -1.393 1.00 71.51 5 SER A CA 18
ATOM 19327 C C . SER A 1 5 ? 21.241 13.202 -2.476 1.00 41.25 5 SER A C 18
ATOM 19328 O O . SER A 1 5 ? 21.127 14.360 -2.877 1.00 70.11 5 SER A O 18
ATOM 19336 N N . MET A 1 6 ? 20.506 12.198 -2.945 1.00 61.14 6 MET A N 18
ATOM 19337 C CA . MET A 1 6 ? 19.501 12.406 -3.980 1.00 72.22 6 MET A CA 18
ATOM 19338 C C . MET A 1 6 ? 18.204 11.683 -3.632 1.00 22.05 6 MET A C 18
ATOM 19339 O O . MET A 1 6 ? 18.222 10.633 -2.990 1.00 21.31 6 MET A O 18
ATOM 19353 N N . GLU A 1 7 ? 17.081 12.252 -4.059 1.00 65.52 7 GLU A N 18
ATOM 19354 C CA . GLU A 1 7 ? 15.775 11.661 -3.790 1.00 33.51 7 GLU A CA 18
ATOM 19355 C C . GLU A 1 7 ? 14.866 11.772 -5.010 1.00 11.32 7 GLU A C 18
ATOM 19356 O O . GLU A 1 7 ? 13.665 11.518 -4.928 1.00 24.44 7 GLU A O 18
ATOM 19368 N N . ASN A 1 8 ? 15.448 12.154 -6.142 1.00 42.04 8 ASN A N 18
ATOM 19369 C CA . ASN A 1 8 ? 14.691 12.300 -7.380 1.00 31.45 8 ASN A CA 18
ATOM 19370 C C . ASN A 1 8 ? 15.460 11.715 -8.560 1.00 53.10 8 ASN A C 18
ATOM 19371 O O . ASN A 1 8 ? 16.183 12.426 -9.259 1.00 21.40 8 ASN A O 18
ATOM 19382 N N . LEU A 1 9 ? 15.299 10.413 -8.778 1.00 64.44 9 LEU A N 18
ATOM 19383 C CA . LEU A 1 9 ? 15.978 9.732 -9.874 1.00 41.32 9 LEU A CA 18
ATOM 19384 C C . LEU A 1 9 ? 15.125 9.754 -11.139 1.00 12.40 9 LEU A C 18
ATOM 19385 O O . LEU A 1 9 ? 15.399 9.030 -12.097 1.00 20.15 9 LEU A O 18
ATOM 19401 N N . VAL A 1 10 ? 14.092 10.590 -11.136 1.00 74.22 10 VAL A N 18
ATOM 19402 C CA . VAL A 1 10 ? 13.202 10.709 -12.285 1.00 25.33 10 VAL A CA 18
ATOM 19403 C C . VAL A 1 10 ? 13.991 10.917 -13.572 1.00 43.32 10 VAL A C 18
ATOM 19404 O O . VAL A 1 10 ? 13.565 10.498 -14.648 1.00 1.21 10 VAL A O 18
ATOM 19417 N N . SER A 1 11 ? 15.143 11.569 -13.455 1.00 74.32 11 SER A N 18
ATOM 19418 C CA . SER A 1 11 ? 15.991 11.837 -14.611 1.00 63.23 11 SER A CA 18
ATOM 19419 C C . SER A 1 11 ? 16.357 10.541 -15.328 1.00 40.34 11 SER A C 18
ATOM 19420 O O . SER A 1 11 ? 16.365 10.480 -16.558 1.00 71.14 11 SER A O 18
ATOM 19428 N N . LEU A 1 12 ? 16.660 9.507 -14.551 1.00 64.32 12 LEU A N 18
ATOM 19429 C CA . LEU A 1 12 ? 17.027 8.211 -15.110 1.00 52.02 12 LEU A CA 18
ATOM 19430 C C . LEU A 1 12 ? 15.904 7.197 -14.917 1.00 33.11 12 LEU A C 18
ATOM 19431 O O . LEU A 1 12 ? 16.143 5.990 -14.901 1.00 22.33 12 LEU A O 18
ATOM 19447 N N . GLN A 1 13 ? 14.682 7.696 -14.773 1.00 12.53 13 GLN A N 18
ATOM 19448 C CA . GLN A 1 13 ? 13.522 6.832 -14.582 1.00 42.34 13 GLN A CA 18
ATOM 19449 C C . GLN A 1 13 ? 13.380 5.847 -15.739 1.00 62.23 13 GLN A C 18
ATOM 19450 O O . GLN A 1 13 ? 12.770 4.790 -15.593 1.00 55.54 13 GLN A O 18
ATOM 19464 N N . ASN A 1 14 ? 13.950 6.203 -16.885 1.00 43.44 14 ASN A N 18
ATOM 19465 C CA . ASN A 1 14 ? 13.886 5.352 -18.067 1.00 34.25 14 ASN A CA 18
ATOM 19466 C C . ASN A 1 14 ? 14.678 5.960 -19.220 1.00 52.44 14 ASN A C 18
ATOM 19467 O O . ASN A 1 14 ? 14.202 6.014 -20.355 1.00 53.22 14 ASN A O 18
ATOM 19478 N N . LEU A 1 15 ? 15.889 6.418 -18.923 1.00 33.23 15 LEU A N 18
ATOM 19479 C CA . LEU A 1 15 ? 16.748 7.023 -19.934 1.00 52.24 15 LEU A CA 18
ATOM 19480 C C . LEU A 1 15 ? 18.219 6.876 -19.558 1.00 52.22 15 LEU A C 18
ATOM 19481 O O . LEU A 1 15 ? 18.658 7.371 -18.518 1.00 14.24 15 LEU A O 18
ATOM 19497 N N . LEU A 1 16 ? 18.978 6.196 -20.410 1.00 50.34 16 LEU A N 18
ATOM 19498 C CA . LEU A 1 16 ? 20.401 5.986 -20.169 1.00 73.32 16 LEU A CA 18
ATOM 19499 C C . LEU A 1 16 ? 21.235 6.519 -21.329 1.00 53.25 16 LEU A C 18
ATOM 19500 O O . LEU A 1 16 ? 22.025 5.789 -21.927 1.00 32.10 16 LEU A O 18
ATOM 19516 N N . VAL A 1 17 ? 21.054 7.798 -21.643 1.00 61.44 17 VAL A N 18
ATOM 19517 C CA . VAL A 1 17 ? 21.792 8.431 -22.730 1.00 54.41 17 VAL A CA 18
ATOM 19518 C C . VAL A 1 17 ? 23.032 9.149 -22.209 1.00 34.05 17 VAL A C 18
ATOM 19519 O O . VAL A 1 17 ? 23.196 9.329 -21.002 1.00 2.33 17 VAL A O 18
ATOM 19532 N N . TYR A 1 18 ? 23.902 9.556 -23.125 1.00 11.42 18 TYR A N 18
ATOM 19533 C CA . TYR A 1 18 ? 25.129 10.253 -22.758 1.00 0.34 18 TYR A CA 18
ATOM 19534 C C . TYR A 1 18 ? 24.914 11.763 -22.742 1.00 45.03 18 TYR A C 18
ATOM 19535 O O . TYR A 1 18 ? 25.549 12.485 -21.972 1.00 55.22 18 TYR A O 18
ATOM 19553 N N . VAL A 1 19 ? 24.011 12.234 -23.596 1.00 43.03 19 VAL A N 18
ATOM 19554 C CA . VAL A 1 19 ? 23.709 13.659 -23.681 1.00 20.04 19 VAL A CA 18
ATOM 19555 C C . VAL A 1 19 ? 23.232 14.200 -22.337 1.00 52.13 19 VAL A C 18
ATOM 19556 O O . VAL A 1 19 ? 23.304 15.400 -22.080 1.00 2.32 19 VAL A O 18
ATOM 19569 N N . ASN A 1 20 ? 22.746 13.304 -21.484 1.00 11.14 20 ASN A N 18
ATOM 19570 C CA . ASN A 1 20 ? 22.257 13.691 -20.166 1.00 5.40 20 ASN A CA 18
ATOM 19571 C C . ASN A 1 20 ? 21.041 14.607 -20.284 1.00 31.12 20 ASN A C 18
ATOM 19572 O O . ASN A 1 20 ? 20.899 15.569 -19.529 1.00 34.34 20 ASN A O 18
ATOM 19583 N N . TRP A 1 21 ? 20.167 14.300 -21.236 1.00 21.02 21 TRP A N 18
ATOM 19584 C CA . TRP A 1 21 ? 18.963 15.094 -21.453 1.00 71.51 21 TRP A CA 18
ATOM 19585 C C . TRP A 1 21 ? 18.028 14.406 -22.441 1.00 11.01 21 TRP A C 18
ATOM 19586 O O . TRP A 1 21 ? 17.036 13.793 -22.047 1.00 24.14 21 TRP A O 18
ATOM 19607 N N . SER A 1 22 ? 18.351 14.511 -23.727 1.00 2.05 22 SER A N 18
ATOM 19608 C CA . SER A 1 22 ? 17.536 13.901 -24.771 1.00 62.52 22 SER A CA 18
ATOM 19609 C C . SER A 1 22 ? 16.053 14.160 -24.524 1.00 33.24 22 SER A C 18
ATOM 19610 O O . SER A 1 22 ? 15.214 13.286 -24.745 1.00 51.22 22 SER A O 18
ATOM 19618 N N . SER A 1 23 ? 15.738 15.365 -24.063 1.00 0.32 23 SER A N 18
ATOM 19619 C CA . SER A 1 23 ? 14.356 15.738 -23.781 1.00 63.12 23 SER A CA 18
ATOM 19620 C C . SER A 1 23 ? 13.804 14.933 -22.610 1.00 33.15 23 SER A C 18
ATOM 19621 O O . SER A 1 23 ? 13.824 13.701 -22.625 1.00 4.10 23 SER A O 18
ATOM 19629 N N . TYR A 1 24 ? 13.310 15.635 -21.596 1.00 71.03 24 TYR A N 18
ATOM 19630 C CA . TYR A 1 24 ? 12.754 14.985 -20.415 1.00 41.34 24 TYR A CA 18
ATOM 19631 C C . TYR A 1 24 ? 11.732 13.923 -20.808 1.00 44.03 24 TYR A C 18
ATOM 19632 O O . TYR A 1 24 ? 11.093 13.999 -21.859 1.00 31.45 24 TYR A O 18
ATOM 19650 N N . PRO A 1 25 ? 11.571 12.910 -19.944 1.00 40.14 25 PRO A N 18
ATOM 19651 C CA . PRO A 1 25 ? 10.627 11.813 -20.178 1.00 4.45 25 PRO A CA 18
ATOM 19652 C C . PRO A 1 25 ? 9.175 12.266 -20.069 1.00 21.15 25 PRO A C 18
ATOM 19653 O O . PRO A 1 25 ? 8.885 13.334 -19.531 1.00 22.43 25 PRO A O 18
ATOM 19664 N N . LYS A 1 26 ? 8.264 11.445 -20.581 1.00 45.43 26 LYS A N 18
ATOM 19665 C CA . LYS A 1 26 ? 6.840 11.759 -20.540 1.00 34.41 26 LYS A CA 18
ATOM 19666 C C . LYS A 1 26 ? 6.133 10.932 -19.472 1.00 3.23 26 LYS A C 18
ATOM 19667 O O . LYS A 1 26 ? 6.613 9.872 -19.073 1.00 14.22 26 LYS A O 18
ATOM 19686 N N . TYR A 1 27 ? 4.986 11.424 -19.014 1.00 35.52 27 TYR A N 18
ATOM 19687 C CA . TYR A 1 27 ? 4.212 10.731 -17.990 1.00 53.11 27 TYR A CA 18
ATOM 19688 C C . TYR A 1 27 ? 4.017 9.262 -18.356 1.00 50.13 27 TYR A C 18
ATOM 19689 O O . TYR A 1 27 ? 3.370 8.942 -19.353 1.00 12.24 27 TYR A O 18
ATOM 19707 N N . GLU A 1 28 ? 4.582 8.376 -17.543 1.00 23.24 28 GLU A N 18
ATOM 19708 C CA . GLU A 1 28 ? 4.471 6.942 -17.781 1.00 3.44 28 GLU A CA 18
ATOM 19709 C C . GLU A 1 28 ? 3.457 6.310 -16.831 1.00 62.52 28 GLU A C 18
ATOM 19710 O O . GLU A 1 28 ? 3.734 6.073 -15.655 1.00 15.14 28 GLU A O 18
ATOM 19722 N N . PRO A 1 29 ? 2.253 6.031 -17.352 1.00 3.12 29 PRO A N 18
ATOM 19723 C CA . PRO A 1 29 ? 1.173 5.424 -16.569 1.00 32.02 29 PRO A CA 18
ATOM 19724 C C . PRO A 1 29 ? 1.464 3.970 -16.211 1.00 21.24 29 PRO A C 18
ATOM 19725 O O . PRO A 1 29 ? 1.780 3.158 -17.079 1.00 43.55 29 PRO A O 18
ATOM 19736 N N . GLY A 1 30 ? 1.355 3.648 -14.926 1.00 24.24 30 GLY A N 18
ATOM 19737 C CA . GLY A 1 30 ? 1.608 2.292 -14.476 1.00 32.21 30 GLY A CA 18
ATOM 19738 C C . GLY A 1 30 ? 2.901 2.172 -13.694 1.00 64.34 30 GLY A C 18
ATOM 19739 O O . GLY A 1 30 ? 3.481 1.091 -13.599 1.00 32.22 30 GLY A O 18
ATOM 19743 N N . LYS A 1 31 ? 3.356 3.288 -13.133 1.00 42.22 31 LYS A N 18
ATOM 19744 C CA . LYS A 1 31 ? 4.589 3.306 -12.355 1.00 73.53 31 LYS A CA 18
ATOM 19745 C C . LYS A 1 31 ? 4.534 4.379 -11.272 1.00 10.24 31 LYS A C 18
ATOM 19746 O O . LYS A 1 31 ? 4.305 5.553 -11.560 1.00 33.43 31 LYS A O 18
ATOM 19765 N N . GLU A 1 32 ? 4.745 3.966 -10.025 1.00 52.43 32 GLU A N 18
ATOM 19766 C CA . GLU A 1 32 ? 4.719 4.893 -8.900 1.00 21.24 32 GLU A CA 18
ATOM 19767 C C . GLU A 1 32 ? 5.578 6.121 -9.187 1.00 25.22 32 GLU A C 18
ATOM 19768 O O . GLU A 1 32 ? 6.386 6.124 -10.115 1.00 55.34 32 GLU A O 18
ATOM 19780 N N . TYR A 1 33 ? 5.397 7.164 -8.383 1.00 12.05 33 TYR A N 18
ATOM 19781 C CA . TYR A 1 33 ? 6.152 8.399 -8.551 1.00 54.25 33 TYR A CA 18
ATOM 19782 C C . TYR A 1 33 ? 6.494 9.017 -7.199 1.00 62.24 33 TYR A C 18
ATOM 19783 O O . TYR A 1 33 ? 5.608 9.399 -6.437 1.00 64.13 33 TYR A O 18
ATOM 19801 N N . ASN A 1 34 ? 7.788 9.112 -6.909 1.00 14.13 34 ASN A N 18
ATOM 19802 C CA . ASN A 1 34 ? 8.249 9.684 -5.650 1.00 15.14 34 ASN A CA 18
ATOM 19803 C C . ASN A 1 34 ? 8.211 11.207 -5.697 1.00 60.25 34 ASN A C 18
ATOM 19804 O O . ASN A 1 34 ? 8.057 11.801 -6.765 1.00 33.41 34 ASN A O 18
ATOM 19815 N N . GLN A 1 35 ? 8.351 11.834 -4.534 1.00 61.31 35 GLN A N 18
ATOM 19816 C CA . GLN A 1 35 ? 8.332 13.290 -4.443 1.00 74.32 35 GLN A CA 18
ATOM 19817 C C . GLN A 1 35 ? 9.517 13.896 -5.189 1.00 51.11 35 GLN A C 18
ATOM 19818 O O . GLN A 1 35 ? 10.645 13.418 -5.077 1.00 64.51 35 GLN A O 18
ATOM 19832 N N . GLY A 1 36 ? 9.252 14.953 -5.951 1.00 31.10 36 GLY A N 18
ATOM 19833 C CA . GLY A 1 36 ? 10.306 15.608 -6.704 1.00 52.54 36 GLY A CA 18
ATOM 19834 C C . GLY A 1 36 ? 10.370 15.134 -8.143 1.00 60.14 36 GLY A C 18
ATOM 19835 O O . GLY A 1 36 ? 10.913 15.824 -9.006 1.00 53.33 36 GLY A O 18
ATOM 19839 N N . ASP A 1 37 ? 9.817 13.955 -8.401 1.00 14.42 37 ASP A N 18
ATOM 19840 C CA . ASP A 1 37 ? 9.814 13.389 -9.745 1.00 42.42 37 ASP A CA 18
ATOM 19841 C C . ASP A 1 37 ? 9.088 14.310 -10.721 1.00 54.01 37 ASP A C 18
ATOM 19842 O O . ASP A 1 37 ? 7.976 14.763 -10.451 1.00 54.43 37 ASP A O 18
ATOM 19851 N N . ILE A 1 38 ? 9.726 14.583 -11.855 1.00 23.32 38 ILE A N 18
ATOM 19852 C CA . ILE A 1 38 ? 9.141 15.450 -12.869 1.00 61.15 38 ILE A CA 18
ATOM 19853 C C . ILE A 1 38 ? 8.981 14.714 -14.195 1.00 61.05 38 ILE A C 18
ATOM 19854 O O . ILE A 1 38 ? 9.903 14.042 -14.660 1.00 63.40 38 ILE A O 18
ATOM 19870 N N . VAL A 1 39 ? 7.806 14.847 -14.801 1.00 54.34 39 VAL A N 18
ATOM 19871 C CA . VAL A 1 39 ? 7.526 14.197 -16.077 1.00 21.12 39 VAL A CA 18
ATOM 19872 C C . VAL A 1 39 ? 6.832 15.153 -17.041 1.00 20.43 39 VAL A C 18
ATOM 19873 O O . VAL A 1 39 ? 6.284 16.174 -16.629 1.00 24.54 39 VAL A O 18
ATOM 19886 N N . GLU A 1 40 ? 6.860 14.813 -18.326 1.00 35.32 40 GLU A N 18
ATOM 19887 C CA . GLU A 1 40 ? 6.234 15.643 -19.348 1.00 34.34 40 GLU A CA 18
ATOM 19888 C C . GLU A 1 40 ? 4.885 15.064 -19.766 1.00 41.33 40 GLU A C 18
ATOM 19889 O O . GLU A 1 40 ? 4.787 13.896 -20.139 1.00 15.32 40 GLU A O 18
ATOM 19901 N N . TYR A 1 41 ? 3.848 15.892 -19.700 1.00 43.25 41 TYR A N 18
ATOM 19902 C CA . TYR A 1 41 ? 2.504 15.464 -20.069 1.00 10.31 41 TYR A CA 18
ATOM 19903 C C . TYR A 1 41 ? 1.775 16.561 -20.838 1.00 52.51 41 TYR A C 18
ATOM 19904 O O . TYR A 1 41 ? 1.693 17.702 -20.387 1.00 63.03 41 TYR A O 18
ATOM 19922 N N . ASN A 1 42 ? 1.244 16.204 -22.004 1.00 62.11 42 ASN A N 18
ATOM 19923 C CA . ASN A 1 42 ? 0.520 17.157 -22.837 1.00 52.25 42 ASN A CA 18
ATOM 19924 C C . ASN A 1 42 ? 1.380 18.382 -23.136 1.00 32.30 42 ASN A C 18
ATOM 19925 O O . ASN A 1 42 ? 0.871 19.493 -23.274 1.00 3.05 42 ASN A O 18
ATOM 19936 N N . GLY A 1 43 ? 2.690 18.169 -23.237 1.00 3.25 43 GLY A N 18
ATOM 19937 C CA . GLY A 1 43 ? 3.600 19.264 -23.519 1.00 2.13 43 GLY A CA 18
ATOM 19938 C C . GLY A 1 43 ? 3.818 20.160 -22.316 1.00 33.40 43 GLY A C 18
ATOM 19939 O O . GLY A 1 43 ? 4.202 21.321 -22.458 1.00 71.13 43 GLY A O 18
ATOM 19943 N N . LYS A 1 44 ? 3.574 19.621 -21.126 1.00 33.11 44 LYS A N 18
ATOM 19944 C CA . LYS A 1 44 ? 3.747 20.380 -19.892 1.00 14.34 44 LYS A CA 18
ATOM 19945 C C . LYS A 1 44 ? 4.789 19.723 -18.992 1.00 60.22 44 LYS A C 18
ATOM 19946 O O . LYS A 1 44 ? 5.391 18.712 -19.356 1.00 42.13 44 LYS A O 18
ATOM 19965 N N . LEU A 1 45 ? 4.997 20.303 -17.816 1.00 25.31 45 LEU A N 18
ATOM 19966 C CA . LEU A 1 45 ? 5.966 19.774 -16.862 1.00 31.14 45 LEU A CA 18
ATOM 19967 C C . LEU A 1 45 ? 5.433 19.868 -15.435 1.00 42.24 45 LEU A C 18
ATOM 19968 O O . LEU A 1 45 ? 5.272 20.962 -14.893 1.00 52.32 45 LEU A O 18
ATOM 19984 N N . TYR A 1 46 ? 5.163 18.716 -14.833 1.00 52.52 46 TYR A N 18
ATOM 19985 C CA . TYR A 1 46 ? 4.649 18.668 -13.470 1.00 2.12 46 TYR A CA 18
ATOM 19986 C C . TYR A 1 46 ? 5.620 17.939 -12.546 1.00 14.02 46 TYR A C 18
ATOM 19987 O O . TYR A 1 46 ? 6.433 17.129 -12.993 1.00 53.04 46 TYR A O 18
ATOM 20005 N N . LYS A 1 47 ? 5.530 18.231 -11.253 1.00 44.53 47 LYS A N 18
ATOM 20006 C CA . LYS A 1 47 ? 6.397 17.604 -10.264 1.00 62.21 47 LYS A CA 18
ATOM 20007 C C . LYS A 1 47 ? 5.586 17.078 -9.084 1.00 4.42 47 LYS A C 18
ATOM 20008 O O . LYS A 1 47 ? 4.901 17.839 -8.400 1.00 54.41 47 LYS A O 18
ATOM 20027 N N . ALA A 1 48 ? 5.670 15.772 -8.850 1.00 2.44 48 ALA A N 18
ATOM 20028 C CA . ALA A 1 48 ? 4.946 15.146 -7.750 1.00 53.51 48 ALA A CA 18
ATOM 20029 C C . ALA A 1 48 ? 5.385 15.717 -6.407 1.00 63.33 48 ALA A C 18
ATOM 20030 O O . ALA A 1 48 ? 6.538 15.562 -6.002 1.00 2.00 48 ALA A O 18
ATOM 20037 N N . LYS A 1 49 ? 4.461 16.380 -5.721 1.00 25.44 49 LYS A N 18
ATOM 20038 C CA . LYS A 1 49 ? 4.752 16.975 -4.421 1.00 71.34 49 LYS A CA 18
ATOM 20039 C C . LYS A 1 49 ? 5.191 15.910 -3.421 1.00 45.42 49 LYS A C 18
ATOM 20040 O O . LYS A 1 49 ? 6.181 16.085 -2.710 1.00 33.24 49 LYS A O 18
ATOM 20059 N N . TYR A 1 50 ? 4.450 14.810 -3.372 1.00 54.33 50 TYR A N 18
ATOM 20060 C CA . TYR A 1 50 ? 4.762 13.717 -2.459 1.00 61.11 50 TYR A CA 18
ATOM 20061 C C . TYR A 1 50 ? 4.447 12.367 -3.096 1.00 73.04 50 TYR A C 18
ATOM 20062 O O . TYR A 1 50 ? 3.862 12.300 -4.177 1.00 3.14 50 TYR A O 18
ATOM 20080 N N . TRP A 1 51 ? 4.841 11.295 -2.418 1.00 10.33 51 TRP A N 18
ATOM 20081 C CA . TRP A 1 51 ? 4.601 9.946 -2.916 1.00 2.14 51 TRP A CA 18
ATOM 20082 C C . TRP A 1 51 ? 3.138 9.761 -3.305 1.00 51.12 51 TRP A C 18
ATOM 20083 O O . TRP A 1 51 ? 2.249 9.789 -2.453 1.00 61.21 51 TRP A O 18
ATOM 20104 N N . THR A 1 52 ? 2.893 9.571 -4.599 1.00 23.43 52 THR A N 18
ATOM 20105 C CA . THR A 1 52 ? 1.537 9.383 -5.100 1.00 74.34 52 THR A CA 18
ATOM 20106 C C . THR A 1 52 ? 1.548 8.737 -6.480 1.00 3.44 52 THR A C 18
ATOM 20107 O O . THR A 1 52 ? 2.522 8.850 -7.224 1.00 22.11 52 THR A O 18
ATOM 20118 N N . THR A 1 53 ? 0.455 8.058 -6.819 1.00 5.04 53 THR A N 18
ATOM 20119 C CA . THR A 1 53 ? 0.338 7.392 -8.110 1.00 43.23 53 THR A CA 18
ATOM 20120 C C . THR A 1 53 ? -0.963 7.772 -8.807 1.00 51.14 53 THR A C 18
ATOM 20121 O O . THR A 1 53 ? -2.045 7.348 -8.400 1.00 34.43 53 THR A O 18
ATOM 20132 N N . SER A 1 54 ? -0.851 8.573 -9.863 1.00 2.22 54 SER A N 18
ATOM 20133 C CA . SER A 1 54 ? -2.021 9.012 -10.616 1.00 53.33 54 SER A CA 18
ATOM 20134 C C . SER A 1 54 ? -1.617 9.959 -11.742 1.00 14.31 54 SER A C 18
ATOM 20135 O O . SER A 1 54 ? -0.620 10.676 -11.657 1.00 3.25 54 SER A O 18
ATOM 20143 N N . PRO A 1 55 ? -2.409 9.961 -12.824 1.00 41.42 55 PRO A N 18
ATOM 20144 C CA . PRO A 1 55 ? -2.156 10.814 -13.989 1.00 62.25 55 PRO A CA 18
ATOM 20145 C C . PRO A 1 55 ? -2.395 12.290 -13.690 1.00 1.11 55 PRO A C 18
ATOM 20146 O O . PRO A 1 55 ? -3.216 12.651 -12.846 1.00 43.24 55 PRO A O 18
ATOM 20157 N N . PRO A 1 56 ? -1.663 13.164 -14.395 1.00 42.43 56 PRO A N 18
ATOM 20158 C CA . PRO A 1 56 ? -1.780 14.615 -14.223 1.00 23.42 56 PRO A CA 18
ATOM 20159 C C . PRO A 1 56 ? -3.107 15.157 -14.743 1.00 52.53 56 PRO A C 18
ATOM 20160 O O . PRO A 1 56 ? -3.539 14.815 -15.844 1.00 53.42 56 PRO A O 18
ATOM 20171 N N . SER A 1 57 ? -3.750 16.002 -13.945 1.00 43.33 57 SER A N 18
ATOM 20172 C CA . SER A 1 57 ? -5.031 16.588 -14.324 1.00 51.35 57 SER A CA 18
ATOM 20173 C C . SER A 1 57 ? -5.588 17.453 -13.198 1.00 62.44 57 SER A C 18
ATOM 20174 O O . SER A 1 57 ? -5.525 18.682 -13.255 1.00 32.02 57 SER A O 18
ATOM 20182 N N . ASP A 1 58 ? -6.132 16.804 -12.175 1.00 60.32 58 ASP A N 18
ATOM 20183 C CA . ASP A 1 58 ? -6.699 17.512 -11.034 1.00 42.42 58 ASP A CA 18
ATOM 20184 C C . ASP A 1 58 ? -6.256 16.873 -9.722 1.00 71.40 58 ASP A C 18
ATOM 20185 O O . ASP A 1 58 ? -6.756 15.817 -9.335 1.00 31.33 58 ASP A O 18
ATOM 20194 N N . ASP A 1 59 ? -5.313 17.518 -9.044 1.00 61.30 59 ASP A N 18
ATOM 20195 C CA . ASP A 1 59 ? -4.801 17.013 -7.776 1.00 4.12 59 ASP A CA 18
ATOM 20196 C C . ASP A 1 59 ? -5.134 17.970 -6.635 1.00 41.20 59 ASP A C 18
ATOM 20197 O O . ASP A 1 59 ? -4.322 18.806 -6.236 1.00 35.01 59 ASP A O 18
ATOM 20206 N N . PRO A 1 60 ? -6.356 17.848 -6.098 1.00 3.33 60 PRO A N 18
ATOM 20207 C CA . PRO A 1 60 ? -6.825 18.695 -4.996 1.00 11.24 60 PRO A CA 18
ATOM 20208 C C . PRO A 1 60 ? -6.111 18.387 -3.685 1.00 31.03 60 PRO A C 18
ATOM 20209 O O . PRO A 1 60 ? -6.263 19.110 -2.699 1.00 50.34 60 PRO A O 18
ATOM 20220 N N . TYR A 1 61 ? -5.333 17.311 -3.679 1.00 20.55 61 TYR A N 18
ATOM 20221 C CA . TYR A 1 61 ? -4.596 16.907 -2.487 1.00 13.25 61 TYR A CA 18
ATOM 20222 C C . TYR A 1 61 ? -3.124 17.289 -2.601 1.00 34.12 61 TYR A C 18
ATOM 20223 O O . TYR A 1 61 ? -2.286 16.812 -1.836 1.00 0.52 61 TYR A O 18
ATOM 20241 N N . GLY A 1 62 ? -2.816 18.153 -3.563 1.00 20.32 62 GLY A N 18
ATOM 20242 C CA . GLY A 1 62 ? -1.445 18.586 -3.760 1.00 60.53 62 GLY A CA 18
ATOM 20243 C C . GLY A 1 62 ? -0.515 17.435 -4.088 1.00 52.44 62 GLY A C 18
ATOM 20244 O O . GLY A 1 62 ? 0.534 17.277 -3.463 1.00 54.52 62 GLY A O 18
ATOM 20248 N N . SER A 1 63 ? -0.900 16.628 -5.071 1.00 51.50 63 SER A N 18
ATOM 20249 C CA . SER A 1 63 ? -0.096 15.481 -5.479 1.00 21.35 63 SER A CA 18
ATOM 20250 C C . SER A 1 63 ? 0.884 15.869 -6.581 1.00 53.54 63 SER A C 18
ATOM 20251 O O . SER A 1 63 ? 1.912 15.218 -6.771 1.00 65.23 63 SER A O 18
ATOM 20259 N N . TRP A 1 64 ? 0.558 16.934 -7.305 1.00 71.44 64 TRP A N 18
ATOM 20260 C CA . TRP A 1 64 ? 1.410 17.410 -8.390 1.00 51.34 64 TRP A CA 18
ATOM 20261 C C . TRP A 1 64 ? 1.616 18.918 -8.300 1.00 24.14 64 TRP A C 18
ATOM 20262 O O . TRP A 1 64 ? 0.818 19.625 -7.686 1.00 24.44 64 TRP A O 18
ATOM 20283 N N . GLU A 1 65 ? 2.690 19.403 -8.914 1.00 31.13 65 GLU A N 18
ATOM 20284 C CA . GLU A 1 65 ? 3.000 20.828 -8.900 1.00 14.22 65 GLU A CA 18
ATOM 20285 C C . GLU A 1 65 ? 3.551 21.277 -10.250 1.00 72.21 65 GLU A C 18
ATOM 20286 O O . GLU A 1 65 ? 4.605 20.814 -10.688 1.00 14.25 65 GLU A O 18
ATOM 20298 N N . TYR A 1 66 ? 2.832 22.182 -10.904 1.00 60.31 66 TYR A N 18
ATOM 20299 C CA . TYR A 1 66 ? 3.247 22.693 -12.205 1.00 33.42 66 TYR A CA 18
ATOM 20300 C C . TYR A 1 66 ? 4.448 23.624 -12.068 1.00 22.54 66 TYR A C 18
ATOM 20301 O O . TYR A 1 66 ? 4.340 24.718 -11.510 1.00 22.45 66 TYR A O 18
ATOM 20319 N N . LEU A 1 67 ? 5.592 23.184 -12.579 1.00 22.20 67 LEU A N 18
ATOM 20320 C CA . LEU A 1 67 ? 6.814 23.977 -12.515 1.00 75.20 67 LEU A CA 18
ATOM 20321 C C . LEU A 1 67 ? 7.105 24.640 -13.857 1.00 30.22 67 LEU A C 18
ATOM 20322 O O . LEU A 1 67 ? 7.982 25.497 -13.961 1.00 43.44 67 LEU A O 18
ATOM 20338 N N . GLY A 1 68 ? 6.361 24.238 -14.883 1.00 65.24 68 GLY A N 18
ATOM 20339 C CA . GLY A 1 68 ? 6.553 24.806 -16.205 1.00 3.42 68 GLY A CA 18
ATOM 20340 C C . GLY A 1 68 ? 6.004 23.916 -17.303 1.00 13.41 68 GLY A C 18
ATOM 20341 O O . GLY A 1 68 ? 5.273 22.965 -17.031 1.00 0.51 68 GLY A O 18
ATOM 20345 N N . GLU A 1 69 ? 6.358 24.226 -18.547 1.00 30.45 69 GLU A N 18
ATOM 20346 C CA . GLU A 1 69 ? 5.894 23.447 -19.689 1.00 12.02 69 GLU A CA 18
ATOM 20347 C C . GLU A 1 69 ? 7.072 22.930 -20.509 1.00 11.45 69 GLU A C 18
ATOM 20348 O O . GLU A 1 69 ? 8.178 23.463 -20.432 1.00 51.12 69 GLU A O 18
ATOM 20360 N N . ALA A 1 70 ? 6.824 21.885 -21.293 1.00 74.42 70 ALA A N 18
ATOM 20361 C CA . ALA A 1 70 ? 7.863 21.296 -22.129 1.00 34.31 70 ALA A CA 18
ATOM 20362 C C . ALA A 1 70 ? 8.324 22.274 -23.205 1.00 14.11 70 ALA A C 18
ATOM 20363 O O . ALA A 1 70 ? 9.478 22.244 -23.630 1.00 4.32 70 ALA A O 18
ATOM 20370 N N . GLU A 1 71 ? 7.412 23.137 -23.642 1.00 14.31 71 GLU A N 18
ATOM 20371 C CA . GLU A 1 71 ? 7.726 24.122 -24.670 1.00 2.10 71 GLU A CA 18
ATOM 20372 C C . GLU A 1 71 ? 7.568 25.541 -24.130 1.00 40.34 71 GLU A C 18
ATOM 20373 O O . GLU A 1 71 ? 6.458 26.040 -23.941 1.00 72.12 71 GLU A O 18
ATOM 20385 N N . PRO A 1 72 ? 8.704 26.207 -23.875 1.00 13.42 72 PRO A N 18
ATOM 20386 C CA . PRO A 1 72 ? 8.719 27.576 -23.354 1.00 41.11 72 PRO A CA 18
ATOM 20387 C C . PRO A 1 72 ? 8.239 28.594 -24.383 1.00 31.13 72 PRO A C 18
ATOM 20388 O O . PRO A 1 72 ? 8.585 28.511 -25.562 1.00 63.12 72 PRO A O 18
ATOM 20399 N N . THR A 1 73 ? 7.440 29.555 -23.931 1.00 60.30 73 THR A N 18
ATOM 20400 C CA . THR A 1 73 ? 6.912 30.589 -24.812 1.00 14.11 73 THR A CA 18
ATOM 20401 C C . THR A 1 73 ? 7.943 31.685 -25.053 1.00 62.10 73 THR A C 18
ATOM 20402 O O . THR A 1 73 ? 8.906 31.822 -24.299 1.00 45.04 73 THR A O 18
ATOM 20413 N N . GLY A 1 1 ? 33.667 4.591 -11.701 1.00 50.34 1 GLY A N 19
ATOM 20414 C CA . GLY A 1 1 ? 32.311 4.570 -11.186 1.00 1.24 1 GLY A CA 19
ATOM 20415 C C . GLY A 1 1 ? 32.192 5.249 -9.836 1.00 55.43 1 GLY A C 19
ATOM 20416 O O . GLY A 1 1 ? 31.978 4.604 -8.809 1.00 12.31 1 GLY A O 19
ATOM 20420 N N . PRO A 1 2 ? 32.335 6.583 -9.826 1.00 4.24 2 PRO A N 19
ATOM 20421 C CA . PRO A 1 2 ? 32.247 7.379 -8.598 1.00 15.40 2 PRO A CA 19
ATOM 20422 C C . PRO A 1 2 ? 30.829 7.427 -8.038 1.00 72.51 2 PRO A C 19
ATOM 20423 O O . PRO A 1 2 ? 29.864 7.124 -8.740 1.00 61.53 2 PRO A O 19
ATOM 20434 N N . SER A 1 3 ? 30.711 7.811 -6.771 1.00 64.45 3 SER A N 19
ATOM 20435 C CA . SER A 1 3 ? 29.411 7.897 -6.117 1.00 20.03 3 SER A CA 19
ATOM 20436 C C . SER A 1 3 ? 28.714 9.210 -6.461 1.00 15.33 3 SER A C 19
ATOM 20437 O O . SER A 1 3 ? 29.314 10.108 -7.050 1.00 42.14 3 SER A O 19
ATOM 20445 N N . THR A 1 4 ? 27.441 9.312 -6.090 1.00 32.53 4 THR A N 19
ATOM 20446 C CA . THR A 1 4 ? 26.662 10.513 -6.359 1.00 3.33 4 THR A CA 19
ATOM 20447 C C . THR A 1 4 ? 25.341 10.494 -5.596 1.00 73.13 4 THR A C 19
ATOM 20448 O O . THR A 1 4 ? 24.746 9.436 -5.393 1.00 54.33 4 THR A O 19
ATOM 20459 N N . SER A 1 5 ? 24.889 11.671 -5.177 1.00 20.04 5 SER A N 19
ATOM 20460 C CA . SER A 1 5 ? 23.640 11.789 -4.434 1.00 30.25 5 SER A CA 19
ATOM 20461 C C . SER A 1 5 ? 22.648 12.680 -5.175 1.00 21.21 5 SER A C 19
ATOM 20462 O O . SER A 1 5 ? 23.014 13.387 -6.113 1.00 64.23 5 SER A O 19
ATOM 20470 N N . MET A 1 6 ? 21.391 12.641 -4.746 1.00 32.42 6 MET A N 19
ATOM 20471 C CA . MET A 1 6 ? 20.346 13.446 -5.368 1.00 33.04 6 MET A CA 19
ATOM 20472 C C . MET A 1 6 ? 19.299 13.865 -4.340 1.00 63.43 6 MET A C 19
ATOM 20473 O O . MET A 1 6 ? 19.464 13.630 -3.144 1.00 1.33 6 MET A O 19
ATOM 20487 N N . GLU A 1 7 ? 18.226 14.488 -4.816 1.00 51.14 7 GLU A N 19
ATOM 20488 C CA . GLU A 1 7 ? 17.155 14.942 -3.937 1.00 2.31 7 GLU A CA 19
ATOM 20489 C C . GLU A 1 7 ? 15.805 14.398 -4.399 1.00 63.15 7 GLU A C 19
ATOM 20490 O O . GLU A 1 7 ? 14.775 14.660 -3.782 1.00 2.31 7 GLU A O 19
ATOM 20502 N N . ASN A 1 8 ? 15.822 13.640 -5.491 1.00 62.13 8 ASN A N 19
ATOM 20503 C CA . ASN A 1 8 ? 14.600 13.060 -6.037 1.00 33.41 8 ASN A CA 19
ATOM 20504 C C . ASN A 1 8 ? 14.907 11.793 -6.829 1.00 13.42 8 ASN A C 19
ATOM 20505 O O . ASN A 1 8 ? 15.653 11.825 -7.809 1.00 52.13 8 ASN A O 19
ATOM 20516 N N . LEU A 1 9 ? 14.327 10.678 -6.399 1.00 30.14 9 LEU A N 19
ATOM 20517 C CA . LEU A 1 9 ? 14.537 9.399 -7.067 1.00 13.30 9 LEU A CA 19
ATOM 20518 C C . LEU A 1 9 ? 14.123 9.476 -8.534 1.00 62.21 9 LEU A C 19
ATOM 20519 O O . LEU A 1 9 ? 14.550 8.664 -9.354 1.00 33.42 9 LEU A O 19
ATOM 20535 N N . VAL A 1 10 ? 13.290 10.460 -8.857 1.00 25.24 10 VAL A N 19
ATOM 20536 C CA . VAL A 1 10 ? 12.820 10.646 -10.225 1.00 32.41 10 VAL A CA 19
ATOM 20537 C C . VAL A 1 10 ? 13.986 10.668 -11.207 1.00 43.02 10 VAL A C 19
ATOM 20538 O O . VAL A 1 10 ? 13.841 10.282 -12.367 1.00 63.33 10 VAL A O 19
ATOM 20551 N N . SER A 1 11 ? 15.143 11.122 -10.734 1.00 45.24 11 SER A N 19
ATOM 20552 C CA . SER A 1 11 ? 16.333 11.200 -11.572 1.00 35.14 11 SER A CA 19
ATOM 20553 C C . SER A 1 11 ? 16.658 9.837 -12.180 1.00 43.24 11 SER A C 19
ATOM 20554 O O . SER A 1 11 ? 16.999 9.737 -13.359 1.00 52.23 11 SER A O 19
ATOM 20562 N N . LEU A 1 12 ? 16.551 8.794 -11.367 1.00 14.44 12 LEU A N 19
ATOM 20563 C CA . LEU A 1 12 ? 16.831 7.436 -11.822 1.00 74.14 12 LEU A CA 19
ATOM 20564 C C . LEU A 1 12 ? 15.701 6.912 -12.702 1.00 21.33 12 LEU A C 19
ATOM 20565 O O . LEU A 1 12 ? 15.932 6.132 -13.626 1.00 21.13 12 LEU A O 19
ATOM 20581 N N . GLN A 1 13 ? 14.480 7.347 -12.408 1.00 43.33 13 GLN A N 19
ATOM 20582 C CA . GLN A 1 13 ? 13.314 6.922 -13.174 1.00 24.03 13 GLN A CA 19
ATOM 20583 C C . GLN A 1 13 ? 13.364 7.474 -14.594 1.00 42.33 13 GLN A C 19
ATOM 20584 O O . GLN A 1 13 ? 12.833 8.550 -14.871 1.00 34.13 13 GLN A O 19
ATOM 20598 N N . ASN A 1 14 ? 14.006 6.732 -15.491 1.00 10.31 14 ASN A N 19
ATOM 20599 C CA . ASN A 1 14 ? 14.126 7.149 -16.884 1.00 22.25 14 ASN A CA 19
ATOM 20600 C C . ASN A 1 14 ? 14.939 8.434 -16.998 1.00 60.22 14 ASN A C 19
ATOM 20601 O O . ASN A 1 14 ? 14.468 9.515 -16.641 1.00 24.05 14 ASN A O 19
ATOM 20612 N N . LEU A 1 15 ? 16.163 8.310 -17.499 1.00 45.55 15 LEU A N 19
ATOM 20613 C CA . LEU A 1 15 ? 17.044 9.462 -17.664 1.00 23.25 15 LEU A CA 19
ATOM 20614 C C . LEU A 1 15 ? 17.861 9.345 -18.945 1.00 42.22 15 LEU A C 19
ATOM 20615 O O . LEU A 1 15 ? 19.092 9.310 -18.909 1.00 63.33 15 LEU A O 19
ATOM 20631 N N . LEU A 1 16 ? 17.170 9.286 -20.078 1.00 72.34 16 LEU A N 19
ATOM 20632 C CA . LEU A 1 16 ? 17.832 9.176 -21.373 1.00 52.41 16 LEU A CA 19
ATOM 20633 C C . LEU A 1 16 ? 18.277 10.546 -21.876 1.00 33.23 16 LEU A C 19
ATOM 20634 O O . LEU A 1 16 ? 17.911 10.964 -22.974 1.00 75.23 16 LEU A O 19
ATOM 20650 N N . VAL A 1 17 ? 19.071 11.238 -21.067 1.00 23.44 17 VAL A N 19
ATOM 20651 C CA . VAL A 1 17 ? 19.570 12.559 -21.430 1.00 11.14 17 VAL A CA 19
ATOM 20652 C C . VAL A 1 17 ? 20.823 12.455 -22.291 1.00 25.21 17 VAL A C 19
ATOM 20653 O O . VAL A 1 17 ? 21.433 11.391 -22.393 1.00 12.14 17 VAL A O 19
ATOM 20666 N N . TYR A 1 18 ? 21.203 13.568 -22.909 1.00 40.21 18 TYR A N 19
ATOM 20667 C CA . TYR A 1 18 ? 22.384 13.603 -23.764 1.00 3.45 18 TYR A CA 19
ATOM 20668 C C . TYR A 1 18 ? 23.353 14.689 -23.310 1.00 41.04 18 TYR A C 19
ATOM 20669 O O . TYR A 1 18 ? 24.416 14.399 -22.760 1.00 70.02 18 TYR A O 19
ATOM 20687 N N . VAL A 1 19 ? 22.979 15.943 -23.545 1.00 43.11 19 VAL A N 19
ATOM 20688 C CA . VAL A 1 19 ? 23.813 17.075 -23.158 1.00 54.42 19 VAL A CA 19
ATOM 20689 C C . VAL A 1 19 ? 23.396 17.629 -21.801 1.00 15.35 19 VAL A C 19
ATOM 20690 O O . VAL A 1 19 ? 24.231 18.087 -21.022 1.00 55.54 19 VAL A O 19
ATOM 20703 N N . ASN A 1 20 ? 22.097 17.581 -21.523 1.00 45.14 20 ASN A N 19
ATOM 20704 C CA . ASN A 1 20 ? 21.567 18.078 -20.259 1.00 63.03 20 ASN A CA 19
ATOM 20705 C C . ASN A 1 20 ? 20.321 17.299 -19.847 1.00 75.43 20 ASN A C 19
ATOM 20706 O O . ASN A 1 20 ? 20.338 16.557 -18.865 1.00 21.23 20 ASN A O 19
ATOM 20717 N N . TRP A 1 21 ? 19.244 17.473 -20.605 1.00 31.41 21 TRP A N 19
ATOM 20718 C CA . TRP A 1 21 ? 17.990 16.786 -20.319 1.00 50.01 21 TRP A CA 19
ATOM 20719 C C . TRP A 1 21 ? 17.487 16.038 -21.549 1.00 23.14 21 TRP A C 19
ATOM 20720 O O . TRP A 1 21 ? 16.913 14.955 -21.437 1.00 23.34 21 TRP A O 19
ATOM 20741 N N . SER A 1 22 ? 17.706 16.622 -22.722 1.00 63.25 22 SER A N 19
ATOM 20742 C CA . SER A 1 22 ? 17.272 16.012 -23.973 1.00 10.10 22 SER A CA 19
ATOM 20743 C C . SER A 1 22 ? 15.862 15.445 -23.840 1.00 44.10 22 SER A C 19
ATOM 20744 O O . SER A 1 22 ? 15.668 14.230 -23.822 1.00 62.01 22 SER A O 19
ATOM 20752 N N . SER A 1 23 ? 14.879 16.336 -23.747 1.00 2.14 23 SER A N 19
ATOM 20753 C CA . SER A 1 23 ? 13.486 15.926 -23.611 1.00 2.23 23 SER A CA 19
ATOM 20754 C C . SER A 1 23 ? 13.292 15.067 -22.365 1.00 34.01 23 SER A C 19
ATOM 20755 O O . SER A 1 23 ? 13.619 13.879 -22.359 1.00 60.13 23 SER A O 19
ATOM 20763 N N . TYR A 1 24 ? 12.758 15.675 -21.312 1.00 11.23 24 TYR A N 19
ATOM 20764 C CA . TYR A 1 24 ? 12.521 14.966 -20.059 1.00 61.02 24 TYR A CA 19
ATOM 20765 C C . TYR A 1 24 ? 11.785 13.653 -20.306 1.00 60.44 24 TYR A C 19
ATOM 20766 O O . TYR A 1 24 ? 11.126 13.465 -21.328 1.00 10.24 24 TYR A O 19
ATOM 20784 N N . PRO A 1 25 ? 11.899 12.723 -19.346 1.00 75.34 25 PRO A N 19
ATOM 20785 C CA . PRO A 1 25 ? 11.252 11.411 -19.434 1.00 14.40 25 PRO A CA 19
ATOM 20786 C C . PRO A 1 25 ? 9.735 11.504 -19.300 1.00 74.02 25 PRO A C 19
ATOM 20787 O O . PRO A 1 25 ? 9.221 12.176 -18.407 1.00 44.43 25 PRO A O 19
ATOM 20798 N N . LYS A 1 26 ? 9.025 10.823 -20.193 1.00 60.14 26 LYS A N 19
ATOM 20799 C CA . LYS A 1 26 ? 7.567 10.826 -20.175 1.00 0.23 26 LYS A CA 19
ATOM 20800 C C . LYS A 1 26 ? 7.037 10.091 -18.948 1.00 24.01 26 LYS A C 19
ATOM 20801 O O . LYS A 1 26 ? 7.548 9.034 -18.576 1.00 55.15 26 LYS A O 19
ATOM 20820 N N . TYR A 1 27 ? 6.010 10.656 -18.323 1.00 0.10 27 TYR A N 19
ATOM 20821 C CA . TYR A 1 27 ? 5.411 10.054 -17.138 1.00 72.54 27 TYR A CA 19
ATOM 20822 C C . TYR A 1 27 ? 5.127 8.572 -17.363 1.00 55.04 27 TYR A C 19
ATOM 20823 O O . TYR A 1 27 ? 4.365 8.205 -18.257 1.00 21.15 27 TYR A O 19
ATOM 20841 N N . GLU A 1 28 ? 5.746 7.726 -16.545 1.00 65.33 28 GLU A N 19
ATOM 20842 C CA . GLU A 1 28 ? 5.560 6.285 -16.655 1.00 13.33 28 GLU A CA 19
ATOM 20843 C C . GLU A 1 28 ? 4.468 5.803 -15.705 1.00 1.34 28 GLU A C 19
ATOM 20844 O O . GLU A 1 28 ? 4.614 5.837 -14.482 1.00 51.44 28 GLU A O 19
ATOM 20856 N N . PRO A 1 29 ? 3.345 5.343 -16.278 1.00 63.31 29 PRO A N 19
ATOM 20857 C CA . PRO A 1 29 ? 2.207 4.846 -15.500 1.00 51.32 29 PRO A CA 19
ATOM 20858 C C . PRO A 1 29 ? 2.511 3.522 -14.809 1.00 25.45 29 PRO A C 19
ATOM 20859 O O . PRO A 1 29 ? 2.962 2.568 -15.441 1.00 2.34 29 PRO A O 19
ATOM 20870 N N . GLY A 1 30 ? 2.261 3.471 -13.503 1.00 23.44 30 GLY A N 19
ATOM 20871 C CA . GLY A 1 30 ? 2.515 2.259 -12.746 1.00 62.03 30 GLY A CA 19
ATOM 20872 C C . GLY A 1 30 ? 3.814 2.323 -11.967 1.00 10.14 30 GLY A C 19
ATOM 20873 O O . GLY A 1 30 ? 4.390 1.292 -11.619 1.00 61.20 30 GLY A O 19
ATOM 20877 N N . LYS A 1 31 ? 4.278 3.537 -11.693 1.00 64.04 31 LYS A N 19
ATOM 20878 C CA . LYS A 1 31 ? 5.517 3.734 -10.950 1.00 33.20 31 LYS A CA 19
ATOM 20879 C C . LYS A 1 31 ? 5.347 4.807 -9.880 1.00 43.12 31 LYS A C 19
ATOM 20880 O O . LYS A 1 31 ? 5.061 5.964 -10.190 1.00 72.14 31 LYS A O 19
ATOM 20899 N N . GLU A 1 32 ? 5.524 4.417 -8.622 1.00 34.02 32 GLU A N 19
ATOM 20900 C CA . GLU A 1 32 ? 5.390 5.348 -7.508 1.00 35.13 32 GLU A CA 19
ATOM 20901 C C . GLU A 1 32 ? 6.146 6.643 -7.787 1.00 75.45 32 GLU A C 19
ATOM 20902 O O . GLU A 1 32 ? 7.193 6.636 -8.437 1.00 1.31 32 GLU A O 19
ATOM 20914 N N . TYR A 1 33 ? 5.609 7.753 -7.293 1.00 63.54 33 TYR A N 19
ATOM 20915 C CA . TYR A 1 33 ? 6.231 9.057 -7.491 1.00 75.41 33 TYR A CA 19
ATOM 20916 C C . TYR A 1 33 ? 6.309 9.829 -6.178 1.00 31.25 33 TYR A C 19
ATOM 20917 O O . TYR A 1 33 ? 5.290 10.253 -5.633 1.00 42.02 33 TYR A O 19
ATOM 20935 N N . ASN A 1 34 ? 7.526 10.007 -5.674 1.00 63.22 34 ASN A N 19
ATOM 20936 C CA . ASN A 1 34 ? 7.738 10.728 -4.424 1.00 52.44 34 ASN A CA 19
ATOM 20937 C C . ASN A 1 34 ? 7.630 12.235 -4.640 1.00 61.53 34 ASN A C 19
ATOM 20938 O O . ASN A 1 34 ? 7.579 12.706 -5.775 1.00 41.23 34 ASN A O 19
ATOM 20949 N N . GLN A 1 35 ? 7.597 12.984 -3.542 1.00 73.23 35 GLN A N 19
ATOM 20950 C CA . GLN A 1 35 ? 7.495 14.437 -3.612 1.00 34.22 35 GLN A CA 19
ATOM 20951 C C . GLN A 1 35 ? 8.730 15.038 -4.275 1.00 15.33 35 GLN A C 19
ATOM 20952 O O . GLN A 1 35 ? 9.859 14.651 -3.975 1.00 63.50 35 GLN A O 19
ATOM 20966 N N . GLY A 1 36 ? 8.508 15.986 -5.181 1.00 11.35 36 GLY A N 19
ATOM 20967 C CA . GLY A 1 36 ? 9.611 16.624 -5.872 1.00 72.34 36 GLY A CA 19
ATOM 20968 C C . GLY A 1 36 ? 9.905 15.981 -7.213 1.00 60.44 36 GLY A C 19
ATOM 20969 O O . GLY A 1 36 ? 10.547 16.586 -8.073 1.00 20.41 36 GLY A O 19
ATOM 20973 N N . ASP A 1 37 ? 9.437 14.752 -7.393 1.00 34.32 37 ASP A N 19
ATOM 20974 C CA . ASP A 1 37 ? 9.655 14.024 -8.638 1.00 52.14 37 ASP A CA 19
ATOM 20975 C C . ASP A 1 37 ? 9.088 14.798 -9.825 1.00 64.51 37 ASP A C 19
ATOM 20976 O O . ASP A 1 37 ? 7.941 15.246 -9.795 1.00 51.00 37 ASP A O 19
ATOM 20985 N N . ILE A 1 38 ? 9.899 14.953 -10.865 1.00 0.31 38 ILE A N 19
ATOM 20986 C CA . ILE A 1 38 ? 9.478 15.672 -12.061 1.00 44.22 38 ILE A CA 19
ATOM 20987 C C . ILE A 1 38 ? 9.422 14.744 -13.270 1.00 2.44 38 ILE A C 19
ATOM 20988 O O . ILE A 1 38 ? 10.353 13.981 -13.524 1.00 54.12 38 ILE A O 19
ATOM 21004 N N . VAL A 1 39 ? 8.321 14.816 -14.014 1.00 71.42 39 VAL A N 19
ATOM 21005 C CA . VAL A 1 39 ? 8.144 13.985 -15.198 1.00 73.24 39 VAL A CA 19
ATOM 21006 C C . VAL A 1 39 ? 7.447 14.758 -16.312 1.00 62.00 39 VAL A C 19
ATOM 21007 O O . VAL A 1 39 ? 6.555 15.566 -16.056 1.00 60.35 39 VAL A O 19
ATOM 21020 N N . GLU A 1 40 ? 7.860 14.503 -17.550 1.00 34.24 40 GLU A N 19
ATOM 21021 C CA . GLU A 1 40 ? 7.274 15.175 -18.704 1.00 31.10 40 GLU A CA 19
ATOM 21022 C C . GLU A 1 40 ? 6.020 14.448 -19.178 1.00 44.32 40 GLU A C 19
ATOM 21023 O O . GLU A 1 40 ? 5.907 13.230 -19.045 1.00 1.22 40 GLU A O 19
ATOM 21035 N N . TYR A 1 41 ? 5.079 15.205 -19.733 1.00 22.14 41 TYR A N 19
ATOM 21036 C CA . TYR A 1 41 ? 3.830 14.634 -20.225 1.00 61.33 41 TYR A CA 19
ATOM 21037 C C . TYR A 1 41 ? 3.208 15.527 -21.294 1.00 34.30 41 TYR A C 19
ATOM 21038 O O . TYR A 1 41 ? 2.915 16.696 -21.049 1.00 42.33 41 TYR A O 19
ATOM 21056 N N . ASN A 1 42 ? 3.009 14.965 -22.482 1.00 2.32 42 ASN A N 19
ATOM 21057 C CA . ASN A 1 42 ? 2.420 15.708 -23.590 1.00 62.12 42 ASN A CA 19
ATOM 21058 C C . ASN A 1 42 ? 3.216 16.979 -23.876 1.00 34.25 42 ASN A C 19
ATOM 21059 O O . ASN A 1 42 ? 2.678 17.959 -24.389 1.00 52.54 42 ASN A O 19
ATOM 21070 N N . GLY A 1 43 ? 4.502 16.952 -23.541 1.00 62.22 43 GLY A N 19
ATOM 21071 C CA . GLY A 1 43 ? 5.352 18.107 -23.769 1.00 4.33 43 GLY A CA 19
ATOM 21072 C C . GLY A 1 43 ? 5.281 19.113 -22.636 1.00 53.33 43 GLY A C 19
ATOM 21073 O O . GLY A 1 43 ? 5.585 20.291 -22.823 1.00 5.45 43 GLY A O 19
ATOM 21077 N N . LYS A 1 44 ? 4.877 18.647 -21.460 1.00 24.41 44 LYS A N 19
ATOM 21078 C CA . LYS A 1 44 ? 4.766 19.513 -20.292 1.00 42.22 44 LYS A CA 19
ATOM 21079 C C . LYS A 1 44 ? 5.718 19.063 -19.188 1.00 44.32 44 LYS A C 19
ATOM 21080 O O . LYS A 1 44 ? 6.491 18.121 -19.367 1.00 22.24 44 LYS A O 19
ATOM 21099 N N . LEU A 1 45 ? 5.655 19.741 -18.047 1.00 33.13 45 LEU A N 19
ATOM 21100 C CA . LEU A 1 45 ? 6.510 19.408 -16.912 1.00 1.42 45 LEU A CA 19
ATOM 21101 C C . LEU A 1 45 ? 5.767 19.603 -15.595 1.00 64.12 45 LEU A C 19
ATOM 21102 O O . LEU A 1 45 ? 5.413 20.725 -15.230 1.00 43.42 45 LEU A O 19
ATOM 21118 N N . TYR A 1 46 ? 5.535 18.506 -14.884 1.00 22.40 46 TYR A N 19
ATOM 21119 C CA . TYR A 1 46 ? 4.834 18.557 -13.606 1.00 33.05 46 TYR A CA 19
ATOM 21120 C C . TYR A 1 46 ? 5.714 18.021 -12.480 1.00 61.11 46 TYR A C 19
ATOM 21121 O O . TYR A 1 46 ? 6.654 17.263 -12.717 1.00 62.05 46 TYR A O 19
ATOM 21139 N N . LYS A 1 47 ? 5.401 18.422 -11.252 1.00 50.20 47 LYS A N 19
ATOM 21140 C CA . LYS A 1 47 ? 6.160 17.983 -10.088 1.00 23.03 47 LYS A CA 19
ATOM 21141 C C . LYS A 1 47 ? 5.227 17.517 -8.974 1.00 61.31 47 LYS A C 19
ATOM 21142 O O . LYS A 1 47 ? 4.426 18.295 -8.456 1.00 33.54 47 LYS A O 19
ATOM 21161 N N . ALA A 1 48 ? 5.337 16.243 -8.610 1.00 54.45 48 ALA A N 19
ATOM 21162 C CA . ALA A 1 48 ? 4.505 15.675 -7.557 1.00 74.25 48 ALA A CA 19
ATOM 21163 C C . ALA A 1 48 ? 4.722 16.404 -6.235 1.00 14.41 48 ALA A C 19
ATOM 21164 O O . ALA A 1 48 ? 5.814 16.371 -5.667 1.00 51.45 48 ALA A O 19
ATOM 21171 N N . LYS A 1 49 ? 3.675 17.061 -5.750 1.00 23.45 49 LYS A N 19
ATOM 21172 C CA . LYS A 1 49 ? 3.749 17.798 -4.493 1.00 3.15 49 LYS A CA 19
ATOM 21173 C C . LYS A 1 49 ? 4.105 16.869 -3.338 1.00 35.23 49 LYS A C 19
ATOM 21174 O O . LYS A 1 49 ? 4.972 17.181 -2.521 1.00 63.44 49 LYS A O 19
ATOM 21193 N N . TYR A 1 50 ? 3.434 15.724 -3.276 1.00 3.23 50 TYR A N 19
ATOM 21194 C CA . TYR A 1 50 ? 3.680 14.750 -2.219 1.00 34.24 50 TYR A CA 19
ATOM 21195 C C . TYR A 1 50 ? 3.525 13.325 -2.745 1.00 62.30 50 TYR A C 19
ATOM 21196 O O . TYR A 1 50 ? 3.132 13.115 -3.893 1.00 63.53 50 TYR A O 19
ATOM 21214 N N . TRP A 1 51 ? 3.837 12.352 -1.897 1.00 43.02 51 TRP A N 19
ATOM 21215 C CA . TRP A 1 51 ? 3.733 10.947 -2.275 1.00 62.24 51 TRP A CA 19
ATOM 21216 C C . TRP A 1 51 ? 2.363 10.644 -2.871 1.00 30.55 51 TRP A C 19
ATOM 21217 O O . TRP A 1 51 ? 1.351 10.662 -2.169 1.00 25.23 51 TRP A O 19
ATOM 21238 N N . THR A 1 52 ? 2.335 10.364 -4.170 1.00 41.12 52 THR A N 19
ATOM 21239 C CA . THR A 1 52 ? 1.089 10.058 -4.860 1.00 31.14 52 THR A CA 19
ATOM 21240 C C . THR A 1 52 ? 1.349 9.295 -6.153 1.00 70.20 52 THR A C 19
ATOM 21241 O O . THR A 1 52 ? 2.416 9.420 -6.756 1.00 54.12 52 THR A O 19
ATOM 21252 N N . THR A 1 53 ? 0.368 8.504 -6.577 1.00 25.52 53 THR A N 19
ATOM 21253 C CA . THR A 1 53 ? 0.491 7.721 -7.799 1.00 51.01 53 THR A CA 19
ATOM 21254 C C . THR A 1 53 ? -0.713 7.930 -8.711 1.00 62.11 53 THR A C 19
ATOM 21255 O O . THR A 1 53 ? -1.813 7.460 -8.419 1.00 2.10 53 THR A O 19
ATOM 21266 N N . SER A 1 54 ? -0.498 8.636 -9.815 1.00 61.12 54 SER A N 19
ATOM 21267 C CA . SER A 1 54 ? -1.567 8.910 -10.768 1.00 51.22 54 SER A CA 19
ATOM 21268 C C . SER A 1 54 ? -1.060 9.769 -11.923 1.00 61.41 54 SER A C 19
ATOM 21269 O O . SER A 1 54 ? -0.123 10.555 -11.781 1.00 23.42 54 SER A O 19
ATOM 21277 N N . PRO A 1 55 ? -1.692 9.616 -13.095 1.00 12.14 55 PRO A N 19
ATOM 21278 C CA . PRO A 1 55 ? -1.324 10.369 -14.298 1.00 31.52 55 PRO A CA 19
ATOM 21279 C C . PRO A 1 55 ? -1.678 11.847 -14.188 1.00 4.20 55 PRO A C 19
ATOM 21280 O O . PRO A 1 55 ? -2.592 12.239 -13.463 1.00 10.23 55 PRO A O 19
ATOM 21291 N N . PRO A 1 56 ? -0.939 12.690 -14.924 1.00 42.33 56 PRO A N 19
ATOM 21292 C CA . PRO A 1 56 ? -1.159 14.140 -14.927 1.00 51.14 56 PRO A CA 19
ATOM 21293 C C . PRO A 1 56 ? -2.463 14.527 -15.615 1.00 23.15 56 PRO A C 19
ATOM 21294 O O . PRO A 1 56 ? -2.780 14.027 -16.694 1.00 13.11 56 PRO A O 19
ATOM 21305 N N . SER A 1 57 ? -3.217 15.422 -14.983 1.00 71.52 57 SER A N 19
ATOM 21306 C CA . SER A 1 57 ? -4.489 15.874 -15.532 1.00 40.52 57 SER A CA 19
ATOM 21307 C C . SER A 1 57 ? -5.162 16.872 -14.595 1.00 31.25 57 SER A C 19
ATOM 21308 O O . SER A 1 57 ? -5.218 18.068 -14.879 1.00 50.14 57 SER A O 19
ATOM 21316 N N . ASP A 1 58 ? -5.672 16.370 -13.475 1.00 53.14 58 ASP A N 19
ATOM 21317 C CA . ASP A 1 58 ? -6.341 17.217 -12.494 1.00 14.25 58 ASP A CA 19
ATOM 21318 C C . ASP A 1 58 ? -5.979 16.791 -11.074 1.00 64.01 58 ASP A C 19
ATOM 21319 O O . ASP A 1 58 ? -6.249 15.662 -10.665 1.00 75.21 58 ASP A O 19
ATOM 21328 N N . ASP A 1 59 ? -5.366 17.703 -10.328 1.00 24.34 59 ASP A N 19
ATOM 21329 C CA . ASP A 1 59 ? -4.966 17.424 -8.953 1.00 41.22 59 ASP A CA 19
ATOM 21330 C C . ASP A 1 59 ? -5.822 18.214 -7.968 1.00 33.24 59 ASP A C 19
ATOM 21331 O O . ASP A 1 59 ? -5.431 19.274 -7.480 1.00 11.43 59 ASP A O 19
ATOM 21340 N N . PRO A 1 60 ? -7.018 17.685 -7.667 1.00 63.12 60 PRO A N 19
ATOM 21341 C CA . PRO A 1 60 ? -7.954 18.325 -6.737 1.00 50.33 60 PRO A CA 19
ATOM 21342 C C . PRO A 1 60 ? -7.462 18.278 -5.294 1.00 53.33 60 PRO A C 19
ATOM 21343 O O . PRO A 1 60 ? -8.003 18.956 -4.421 1.00 43.43 60 PRO A O 19
ATOM 21354 N N . TYR A 1 61 ? -6.432 17.475 -5.052 1.00 62.02 61 TYR A N 19
ATOM 21355 C CA . TYR A 1 61 ? -5.868 17.338 -3.715 1.00 23.21 61 TYR A CA 19
ATOM 21356 C C . TYR A 1 61 ? -4.454 17.908 -3.660 1.00 30.54 61 TYR A C 19
ATOM 21357 O O . TYR A 1 61 ? -3.834 17.962 -2.597 1.00 14.51 61 TYR A O 19
ATOM 21375 N N . GLY A 1 62 ? -3.948 18.334 -4.813 1.00 20.12 62 GLY A N 19
ATOM 21376 C CA . GLY A 1 62 ? -2.611 18.895 -4.876 1.00 1.31 62 GLY A CA 19
ATOM 21377 C C . GLY A 1 62 ? -1.537 17.827 -4.930 1.00 52.23 62 GLY A C 19
ATOM 21378 O O . GLY A 1 62 ? -0.571 17.869 -4.168 1.00 21.13 62 GLY A O 19
ATOM 21382 N N . SER A 1 63 ? -1.704 16.867 -5.834 1.00 30.30 63 SER A N 19
ATOM 21383 C CA . SER A 1 63 ? -0.743 15.780 -5.980 1.00 53.43 63 SER A CA 19
ATOM 21384 C C . SER A 1 63 ? 0.323 16.134 -7.012 1.00 53.44 63 SER A C 19
ATOM 21385 O O . SER A 1 63 ? 1.357 15.471 -7.106 1.00 22.10 63 SER A O 19
ATOM 21393 N N . TRP A 1 64 ? 0.063 17.181 -7.786 1.00 60.55 64 TRP A N 19
ATOM 21394 C CA . TRP A 1 64 ? 1.001 17.624 -8.813 1.00 25.22 64 TRP A CA 19
ATOM 21395 C C . TRP A 1 64 ? 1.124 19.144 -8.818 1.00 60.21 64 TRP A C 19
ATOM 21396 O O . TRP A 1 64 ? 0.251 19.848 -8.310 1.00 71.01 64 TRP A O 19
ATOM 21417 N N . GLU A 1 65 ? 2.213 19.643 -9.395 1.00 24.30 65 GLU A N 19
ATOM 21418 C CA . GLU A 1 65 ? 2.449 21.081 -9.465 1.00 4.25 65 GLU A CA 19
ATOM 21419 C C . GLU A 1 65 ? 3.138 21.456 -10.773 1.00 44.43 65 GLU A C 19
ATOM 21420 O O . GLU A 1 65 ? 4.329 21.207 -10.954 1.00 71.50 65 GLU A O 19
ATOM 21432 N N . TYR A 1 66 ? 2.379 22.057 -11.683 1.00 14.30 66 TYR A N 19
ATOM 21433 C CA . TYR A 1 66 ? 2.914 22.463 -12.977 1.00 24.30 66 TYR A CA 19
ATOM 21434 C C . TYR A 1 66 ? 3.981 23.541 -12.810 1.00 44.44 66 TYR A C 19
ATOM 21435 O O . TYR A 1 66 ? 3.685 24.668 -12.408 1.00 61.01 66 TYR A O 19
ATOM 21453 N N . LEU A 1 67 ? 5.222 23.189 -13.122 1.00 73.04 67 LEU A N 19
ATOM 21454 C CA . LEU A 1 67 ? 6.335 24.125 -13.009 1.00 35.55 67 LEU A CA 19
ATOM 21455 C C . LEU A 1 67 ? 6.675 24.735 -14.364 1.00 51.52 67 LEU A C 19
ATOM 21456 O O . LEU A 1 67 ? 7.100 25.886 -14.450 1.00 74.11 67 LEU A O 19
ATOM 21472 N N . GLY A 1 68 ? 6.481 23.955 -15.424 1.00 34.43 68 GLY A N 19
ATOM 21473 C CA . GLY A 1 68 ? 6.771 24.436 -16.762 1.00 2.24 68 GLY A CA 19
ATOM 21474 C C . GLY A 1 68 ? 6.401 23.429 -17.833 1.00 2.12 68 GLY A C 19
ATOM 21475 O O . GLY A 1 68 ? 5.584 22.538 -17.600 1.00 43.34 68 GLY A O 19
ATOM 21479 N N . GLU A 1 69 ? 7.002 23.571 -19.010 1.00 75.12 69 GLU A N 19
ATOM 21480 C CA . GLU A 1 69 ? 6.729 22.667 -20.120 1.00 54.51 69 GLU A CA 19
ATOM 21481 C C . GLU A 1 69 ? 8.025 22.113 -20.704 1.00 60.22 69 GLU A C 19
ATOM 21482 O O . GLU A 1 69 ? 9.098 22.684 -20.511 1.00 34.43 69 GLU A O 19
ATOM 21494 N N . ALA A 1 70 ? 7.918 20.998 -21.419 1.00 65.24 70 ALA A N 19
ATOM 21495 C CA . ALA A 1 70 ? 9.080 20.369 -22.032 1.00 33.14 70 ALA A CA 19
ATOM 21496 C C . ALA A 1 70 ? 9.629 21.220 -23.173 1.00 11.44 70 ALA A C 19
ATOM 21497 O O . ALA A 1 70 ? 10.825 21.194 -23.459 1.00 21.43 70 ALA A O 19
ATOM 21504 N N . GLU A 1 71 ? 8.745 21.971 -23.821 1.00 41.33 71 GLU A N 19
ATOM 21505 C CA . GLU A 1 71 ? 9.142 22.829 -24.932 1.00 23.21 71 GLU A CA 19
ATOM 21506 C C . GLU A 1 71 ? 8.884 24.297 -24.605 1.00 74.53 71 GLU A C 19
ATOM 21507 O O . GLU A 1 71 ? 7.747 24.769 -24.602 1.00 53.12 71 GLU A O 19
ATOM 21519 N N . PRO A 1 72 ? 9.966 25.039 -24.323 1.00 33.55 72 PRO A N 19
ATOM 21520 C CA . PRO A 1 72 ? 9.885 26.463 -23.988 1.00 4.51 72 PRO A CA 19
ATOM 21521 C C . PRO A 1 72 ? 9.491 27.318 -25.188 1.00 75.14 72 PRO A C 19
ATOM 21522 O O . PRO A 1 72 ? 10.020 27.146 -26.287 1.00 41.14 72 PRO A O 19
ATOM 21533 N N . THR A 1 73 ? 8.559 28.242 -24.972 1.00 73.20 73 THR A N 19
ATOM 21534 C CA . THR A 1 73 ? 8.095 29.123 -26.035 1.00 50.24 73 THR A CA 19
ATOM 21535 C C . THR A 1 73 ? 7.828 30.528 -25.508 1.00 42.33 73 THR A C 19
ATOM 21536 O O . THR A 1 73 ? 7.777 30.749 -24.298 1.00 71.31 73 THR A O 19
ATOM 21547 N N . GLY A 1 1 ? 34.300 11.154 -10.333 1.00 21.31 1 GLY A N 20
ATOM 21548 C CA . GLY A 1 1 ? 34.017 12.343 -11.115 1.00 21.21 1 GLY A CA 20
ATOM 21549 C C . GLY A 1 1 ? 32.555 12.743 -11.054 1.00 72.30 1 GLY A C 20
ATOM 21550 O O . GLY A 1 1 ? 32.184 13.722 -10.406 1.00 14.23 1 GLY A O 20
ATOM 21554 N N . PRO A 1 2 ? 31.699 11.973 -11.742 1.00 42.12 2 PRO A N 20
ATOM 21555 C CA . PRO A 1 2 ? 30.257 12.234 -11.781 1.00 51.01 2 PRO A CA 20
ATOM 21556 C C . PRO A 1 2 ? 29.582 11.956 -10.442 1.00 64.31 2 PRO A C 20
ATOM 21557 O O . PRO A 1 2 ? 30.157 11.307 -9.569 1.00 74.44 2 PRO A O 20
ATOM 21568 N N . SER A 1 3 ? 28.359 12.451 -10.287 1.00 44.02 3 SER A N 20
ATOM 21569 C CA . SER A 1 3 ? 27.607 12.259 -9.052 1.00 45.45 3 SER A CA 20
ATOM 21570 C C . SER A 1 3 ? 26.414 11.336 -9.281 1.00 40.24 3 SER A C 20
ATOM 21571 O O . SER A 1 3 ? 25.508 11.651 -10.053 1.00 21.14 3 SER A O 20
ATOM 21579 N N . THR A 1 4 ? 26.422 10.192 -8.604 1.00 23.44 4 THR A N 20
ATOM 21580 C CA . THR A 1 4 ? 25.343 9.221 -8.732 1.00 35.34 4 THR A CA 20
ATOM 21581 C C . THR A 1 4 ? 24.131 9.632 -7.904 1.00 35.51 4 THR A C 20
ATOM 21582 O O . THR A 1 4 ? 22.992 9.345 -8.270 1.00 1.14 4 THR A O 20
ATOM 21593 N N . SER A 1 5 ? 24.386 10.304 -6.786 1.00 3.31 5 SER A N 20
ATOM 21594 C CA . SER A 1 5 ? 23.314 10.752 -5.903 1.00 53.34 5 SER A CA 20
ATOM 21595 C C . SER A 1 5 ? 22.402 11.745 -6.617 1.00 45.13 5 SER A C 20
ATOM 21596 O O . SER A 1 5 ? 22.798 12.373 -7.599 1.00 63.30 5 SER A O 20
ATOM 21604 N N . MET A 1 6 ? 21.180 11.883 -6.115 1.00 5.14 6 MET A N 20
ATOM 21605 C CA . MET A 1 6 ? 20.211 12.801 -6.703 1.00 11.52 6 MET A CA 20
ATOM 21606 C C . MET A 1 6 ? 19.229 13.304 -5.649 1.00 14.01 6 MET A C 20
ATOM 21607 O O . MET A 1 6 ? 19.387 13.029 -4.460 1.00 71.22 6 MET A O 20
ATOM 21621 N N . GLU A 1 7 ? 18.216 14.040 -6.094 1.00 43.13 7 GLU A N 20
ATOM 21622 C CA . GLU A 1 7 ? 17.210 14.582 -5.188 1.00 0.20 7 GLU A CA 20
ATOM 21623 C C . GLU A 1 7 ? 15.805 14.196 -5.642 1.00 73.31 7 GLU A C 20
ATOM 21624 O O . GLU A 1 7 ? 14.815 14.561 -5.009 1.00 70.10 7 GLU A O 20
ATOM 21636 N N . ASN A 1 8 ? 15.727 13.455 -6.743 1.00 23.34 8 ASN A N 20
ATOM 21637 C CA . ASN A 1 8 ? 14.444 13.020 -7.282 1.00 53.02 8 ASN A CA 20
ATOM 21638 C C . ASN A 1 8 ? 14.602 11.739 -8.095 1.00 40.14 8 ASN A C 20
ATOM 21639 O O . ASN A 1 8 ? 15.318 11.711 -9.097 1.00 71.10 8 ASN A O 20
ATOM 21650 N N . LEU A 1 9 ? 13.929 10.680 -7.658 1.00 71.33 9 LEU A N 20
ATOM 21651 C CA . LEU A 1 9 ? 13.993 9.395 -8.346 1.00 24.42 9 LEU A CA 20
ATOM 21652 C C . LEU A 1 9 ? 13.637 9.548 -9.821 1.00 70.31 9 LEU A C 20
ATOM 21653 O O . LEU A 1 9 ? 14.081 8.766 -10.661 1.00 50.13 9 LEU A O 20
ATOM 21669 N N . VAL A 1 10 ? 12.834 10.562 -10.128 1.00 54.22 10 VAL A N 20
ATOM 21670 C CA . VAL A 1 10 ? 12.421 10.820 -11.503 1.00 31.41 10 VAL A CA 20
ATOM 21671 C C . VAL A 1 10 ? 13.623 10.866 -12.439 1.00 73.22 10 VAL A C 20
ATOM 21672 O O . VAL A 1 10 ? 13.516 10.538 -13.620 1.00 53.22 10 VAL A O 20
ATOM 21685 N N . SER A 1 11 ? 14.769 11.275 -11.902 1.00 73.34 11 SER A N 20
ATOM 21686 C CA . SER A 1 11 ? 15.992 11.367 -12.691 1.00 61.31 11 SER A CA 20
ATOM 21687 C C . SER A 1 11 ? 16.448 9.985 -13.150 1.00 13.31 11 SER A C 20
ATOM 21688 O O . SER A 1 11 ? 16.826 9.796 -14.307 1.00 13.23 11 SER A O 20
ATOM 21696 N N . LEU A 1 12 ? 16.409 9.022 -12.237 1.00 23.44 12 LEU A N 20
ATOM 21697 C CA . LEU A 1 12 ? 16.817 7.656 -12.546 1.00 61.34 12 LEU A CA 20
ATOM 21698 C C . LEU A 1 12 ? 15.836 7.001 -13.513 1.00 32.32 12 LEU A C 20
ATOM 21699 O O . LEU A 1 12 ? 16.194 6.077 -14.244 1.00 65.32 12 LEU A O 20
ATOM 21715 N N . GLN A 1 13 ? 14.599 7.486 -13.512 1.00 60.14 13 GLN A N 20
ATOM 21716 C CA . GLN A 1 13 ? 13.567 6.947 -14.391 1.00 24.34 13 GLN A CA 20
ATOM 21717 C C . GLN A 1 13 ? 13.951 7.128 -15.855 1.00 43.55 13 GLN A C 20
ATOM 21718 O O . GLN A 1 13 ? 13.408 6.462 -16.735 1.00 55.22 13 GLN A O 20
ATOM 21732 N N . ASN A 1 14 ? 14.889 8.035 -16.108 1.00 14.33 14 ASN A N 20
ATOM 21733 C CA . ASN A 1 14 ? 15.345 8.304 -17.468 1.00 1.23 14 ASN A CA 20
ATOM 21734 C C . ASN A 1 14 ? 16.775 7.814 -17.668 1.00 74.55 14 ASN A C 20
ATOM 21735 O O . ASN A 1 14 ? 17.202 7.554 -18.795 1.00 60.10 14 ASN A O 20
ATOM 21746 N N . LEU A 1 15 ? 17.512 7.690 -16.570 1.00 64.54 15 LEU A N 20
ATOM 21747 C CA . LEU A 1 15 ? 18.896 7.231 -16.624 1.00 14.33 15 LEU A CA 20
ATOM 21748 C C . LEU A 1 15 ? 19.765 8.214 -17.401 1.00 32.45 15 LEU A C 20
ATOM 21749 O O . LEU A 1 15 ? 19.260 9.043 -18.159 1.00 60.32 15 LEU A O 20
ATOM 21765 N N . LEU A 1 16 ? 21.076 8.115 -17.209 1.00 64.30 16 LEU A N 20
ATOM 21766 C CA . LEU A 1 16 ? 22.019 8.995 -17.893 1.00 1.51 16 LEU A CA 20
ATOM 21767 C C . LEU A 1 16 ? 23.034 8.187 -18.695 1.00 12.23 16 LEU A C 20
ATOM 21768 O O . LEU A 1 16 ? 24.242 8.327 -18.508 1.00 21.03 16 LEU A O 20
ATOM 21784 N N . VAL A 1 17 ? 22.535 7.341 -19.591 1.00 23.31 17 VAL A N 20
ATOM 21785 C CA . VAL A 1 17 ? 23.398 6.512 -20.424 1.00 3.33 17 VAL A CA 20
ATOM 21786 C C . VAL A 1 17 ? 24.436 7.359 -21.152 1.00 2.12 17 VAL A C 20
ATOM 21787 O O . VAL A 1 17 ? 25.550 6.905 -21.414 1.00 30.12 17 VAL A O 20
ATOM 21800 N N . TYR A 1 18 ? 24.064 8.592 -21.476 1.00 54.01 18 TYR A N 20
ATOM 21801 C CA . TYR A 1 18 ? 24.962 9.503 -22.176 1.00 61.43 18 TYR A CA 20
ATOM 21802 C C . TYR A 1 18 ? 24.936 10.889 -21.540 1.00 61.11 18 TYR A C 20
ATOM 21803 O O . TYR A 1 18 ? 25.973 11.535 -21.388 1.00 43.04 18 TYR A O 20
ATOM 21821 N N . VAL A 1 19 ? 23.743 11.341 -21.168 1.00 11.12 19 VAL A N 20
ATOM 21822 C CA . VAL A 1 19 ? 23.580 12.649 -20.546 1.00 25.44 19 VAL A CA 20
ATOM 21823 C C . VAL A 1 19 ? 22.368 12.671 -19.621 1.00 12.15 19 VAL A C 20
ATOM 21824 O O . VAL A 1 19 ? 21.265 12.299 -20.018 1.00 12.12 19 VAL A O 20
ATOM 21837 N N . ASN A 1 20 ? 22.582 13.109 -18.385 1.00 63.22 20 ASN A N 20
ATOM 21838 C CA . ASN A 1 20 ? 21.507 13.180 -17.401 1.00 52.43 20 ASN A CA 20
ATOM 21839 C C . ASN A 1 20 ? 20.279 13.872 -17.987 1.00 53.21 20 ASN A C 20
ATOM 21840 O O . ASN A 1 20 ? 19.145 13.545 -17.638 1.00 53.13 20 ASN A O 20
ATOM 21851 N N . TRP A 1 21 ? 20.515 14.829 -18.877 1.00 41.34 21 TRP A N 20
ATOM 21852 C CA . TRP A 1 21 ? 19.428 15.567 -19.511 1.00 73.14 21 TRP A CA 20
ATOM 21853 C C . TRP A 1 21 ? 18.636 14.666 -20.453 1.00 3.42 21 TRP A C 20
ATOM 21854 O O . TRP A 1 21 ? 17.574 14.159 -20.093 1.00 0.32 21 TRP A O 20
ATOM 21875 N N . SER A 1 22 ? 19.159 14.473 -21.659 1.00 10.24 22 SER A N 20
ATOM 21876 C CA . SER A 1 22 ? 18.496 13.635 -22.653 1.00 71.14 22 SER A CA 20
ATOM 21877 C C . SER A 1 22 ? 16.993 13.892 -22.665 1.00 52.43 22 SER A C 20
ATOM 21878 O O . SER A 1 22 ? 16.196 12.969 -22.830 1.00 14.33 22 SER A O 20
ATOM 21886 N N . SER A 1 23 ? 16.613 15.153 -22.489 1.00 3.45 23 SER A N 20
ATOM 21887 C CA . SER A 1 23 ? 15.204 15.532 -22.475 1.00 32.30 23 SER A CA 20
ATOM 21888 C C . SER A 1 23 ? 14.492 14.934 -21.265 1.00 73.54 23 SER A C 20
ATOM 21889 O O . SER A 1 23 ? 14.523 13.723 -21.049 1.00 33.32 23 SER A O 20
ATOM 21897 N N . TYR A 1 24 ? 13.853 15.793 -20.479 1.00 50.13 24 TYR A N 20
ATOM 21898 C CA . TYR A 1 24 ? 13.136 15.351 -19.289 1.00 44.24 24 TYR A CA 20
ATOM 21899 C C . TYR A 1 24 ? 12.198 14.193 -19.616 1.00 40.33 24 TYR A C 20
ATOM 21900 O O . TYR A 1 24 ? 11.628 14.111 -20.705 1.00 34.44 24 TYR A O 20
ATOM 21918 N N . PRO A 1 25 ? 12.032 13.276 -18.652 1.00 44.21 25 PRO A N 20
ATOM 21919 C CA . PRO A 1 25 ? 11.163 12.107 -18.813 1.00 74.52 25 PRO A CA 20
ATOM 21920 C C . PRO A 1 25 ? 9.686 12.481 -18.845 1.00 40.42 25 PRO A C 20
ATOM 21921 O O . PRO A 1 25 ? 9.234 13.336 -18.082 1.00 74.22 25 PRO A O 20
ATOM 21932 N N . LYS A 1 26 ? 8.936 11.838 -19.733 1.00 10.14 26 LYS A N 20
ATOM 21933 C CA . LYS A 1 26 ? 7.508 12.102 -19.865 1.00 73.23 26 LYS A CA 20
ATOM 21934 C C . LYS A 1 26 ? 6.706 11.256 -18.881 1.00 42.43 26 LYS A C 20
ATOM 21935 O O . LYS A 1 26 ? 7.181 10.227 -18.401 1.00 21.15 26 LYS A O 20
ATOM 21954 N N . TYR A 1 27 ? 5.487 11.696 -18.587 1.00 42.12 27 TYR A N 20
ATOM 21955 C CA . TYR A 1 27 ? 4.619 10.980 -17.661 1.00 21.40 27 TYR A CA 20
ATOM 21956 C C . TYR A 1 27 ? 4.556 9.496 -18.009 1.00 60.11 27 TYR A C 20
ATOM 21957 O O . TYR A 1 27 ? 4.144 9.122 -19.106 1.00 12.41 27 TYR A O 20
ATOM 21975 N N . GLU A 1 28 ? 4.968 8.655 -17.065 1.00 63.43 28 GLU A N 20
ATOM 21976 C CA . GLU A 1 28 ? 4.960 7.211 -17.271 1.00 63.25 28 GLU A CA 20
ATOM 21977 C C . GLU A 1 28 ? 4.102 6.516 -16.218 1.00 64.42 28 GLU A C 20
ATOM 21978 O O . GLU A 1 28 ? 4.475 6.410 -15.049 1.00 41.33 28 GLU A O 20
ATOM 21990 N N . PRO A 1 29 ? 2.925 6.032 -16.640 1.00 31.13 29 PRO A N 20
ATOM 21991 C CA . PRO A 1 29 ? 1.989 5.339 -15.750 1.00 34.24 29 PRO A CA 20
ATOM 21992 C C . PRO A 1 29 ? 2.508 3.971 -15.315 1.00 63.10 29 PRO A C 20
ATOM 21993 O O . PRO A 1 29 ? 2.902 3.154 -16.145 1.00 33.14 29 PRO A O 20
ATOM 22004 N N . GLY A 1 30 ? 2.504 3.731 -14.008 1.00 31.34 30 GLY A N 20
ATOM 22005 C CA . GLY A 1 30 ? 2.976 2.462 -13.485 1.00 71.43 30 GLY A CA 20
ATOM 22006 C C . GLY A 1 30 ? 4.343 2.574 -12.838 1.00 13.33 30 GLY A C 20
ATOM 22007 O O . GLY A 1 30 ? 5.063 1.582 -12.716 1.00 24.25 30 GLY A O 20
ATOM 22011 N N . LYS A 1 31 ? 4.703 3.783 -12.425 1.00 11.23 31 LYS A N 20
ATOM 22012 C CA . LYS A 1 31 ? 5.992 4.022 -11.787 1.00 60.11 31 LYS A CA 20
ATOM 22013 C C . LYS A 1 31 ? 5.854 5.011 -10.634 1.00 11.41 31 LYS A C 20
ATOM 22014 O O . LYS A 1 31 ? 5.462 6.160 -10.834 1.00 62.11 31 LYS A O 20
ATOM 22033 N N . GLU A 1 32 ? 6.180 4.556 -9.428 1.00 2.31 32 GLU A N 20
ATOM 22034 C CA . GLU A 1 32 ? 6.093 5.402 -8.244 1.00 45.42 32 GLU A CA 20
ATOM 22035 C C . GLU A 1 32 ? 6.748 6.758 -8.494 1.00 45.41 32 GLU A C 20
ATOM 22036 O O . GLU A 1 32 ? 7.784 6.847 -9.152 1.00 71.32 32 GLU A O 20
ATOM 22048 N N . TYR A 1 33 ? 6.134 7.811 -7.966 1.00 23.31 33 TYR A N 20
ATOM 22049 C CA . TYR A 1 33 ? 6.655 9.163 -8.133 1.00 71.11 33 TYR A CA 20
ATOM 22050 C C . TYR A 1 33 ? 6.823 9.855 -6.784 1.00 13.24 33 TYR A C 20
ATOM 22051 O O . TYR A 1 33 ? 5.843 10.219 -6.135 1.00 43.40 33 TYR A O 20
ATOM 22069 N N . ASN A 1 34 ? 8.073 10.031 -6.368 1.00 13.33 34 ASN A N 20
ATOM 22070 C CA . ASN A 1 34 ? 8.370 10.677 -5.095 1.00 72.15 34 ASN A CA 20
ATOM 22071 C C . ASN A 1 34 ? 8.221 12.192 -5.207 1.00 13.55 34 ASN A C 20
ATOM 22072 O O . ASN A 1 34 ? 8.298 12.753 -6.299 1.00 72.12 34 ASN A O 20
ATOM 22083 N N . GLN A 1 35 ? 8.005 12.845 -4.070 1.00 71.55 35 GLN A N 20
ATOM 22084 C CA . GLN A 1 35 ? 7.845 14.294 -4.040 1.00 73.44 35 GLN A CA 20
ATOM 22085 C C . GLN A 1 35 ? 8.999 14.985 -4.761 1.00 14.25 35 GLN A C 20
ATOM 22086 O O . GLN A 1 35 ? 10.162 14.632 -4.573 1.00 33.34 35 GLN A O 20
ATOM 22100 N N . GLY A 1 36 ? 8.667 15.971 -5.588 1.00 71.14 36 GLY A N 20
ATOM 22101 C CA . GLY A 1 36 ? 9.686 16.695 -6.325 1.00 71.20 36 GLY A CA 20
ATOM 22102 C C . GLY A 1 36 ? 9.878 16.158 -7.730 1.00 60.00 36 GLY A C 20
ATOM 22103 O O . GLY A 1 36 ? 10.410 16.849 -8.599 1.00 23.43 36 GLY A O 20
ATOM 22107 N N . ASP A 1 37 ? 9.444 14.923 -7.953 1.00 13.10 37 ASP A N 20
ATOM 22108 C CA . ASP A 1 37 ? 9.571 14.293 -9.262 1.00 50.33 37 ASP A CA 20
ATOM 22109 C C . ASP A 1 37 ? 8.859 15.115 -10.333 1.00 22.52 37 ASP A C 20
ATOM 22110 O O . ASP A 1 37 ? 7.712 15.526 -10.151 1.00 70.12 37 ASP A O 20
ATOM 22119 N N . ILE A 1 38 ? 9.546 15.351 -11.445 1.00 21.10 38 ILE A N 20
ATOM 22120 C CA . ILE A 1 38 ? 8.979 16.123 -12.542 1.00 45.25 38 ILE A CA 20
ATOM 22121 C C . ILE A 1 38 ? 8.942 15.305 -13.829 1.00 64.41 38 ILE A C 20
ATOM 22122 O O . ILE A 1 38 ? 9.914 14.638 -14.180 1.00 75.04 38 ILE A O 20
ATOM 22138 N N . VAL A 1 39 ? 7.813 15.363 -14.528 1.00 52.34 39 VAL A N 20
ATOM 22139 C CA . VAL A 1 39 ? 7.650 14.630 -15.779 1.00 74.21 39 VAL A CA 20
ATOM 22140 C C . VAL A 1 39 ? 6.939 15.481 -16.826 1.00 33.25 39 VAL A C 20
ATOM 22141 O O . VAL A 1 39 ? 6.157 16.369 -16.491 1.00 23.45 39 VAL A O 20
ATOM 22154 N N . GLU A 1 40 ? 7.216 15.200 -18.095 1.00 52.03 40 GLU A N 20
ATOM 22155 C CA . GLU A 1 40 ? 6.603 15.940 -19.191 1.00 43.22 40 GLU A CA 20
ATOM 22156 C C . GLU A 1 40 ? 5.306 15.272 -19.641 1.00 32.21 40 GLU A C 20
ATOM 22157 O O . GLU A 1 40 ? 5.274 14.070 -19.904 1.00 40.30 40 GLU A O 20
ATOM 22169 N N . TYR A 1 41 ? 4.240 16.059 -19.725 1.00 24.02 41 TYR A N 20
ATOM 22170 C CA . TYR A 1 41 ? 2.940 15.545 -20.139 1.00 32.02 41 TYR A CA 20
ATOM 22171 C C . TYR A 1 41 ? 2.296 16.460 -21.175 1.00 51.13 41 TYR A C 20
ATOM 22172 O O . TYR A 1 41 ? 1.937 17.599 -20.878 1.00 30.32 41 TYR A O 20
ATOM 22190 N N . ASN A 1 42 ? 2.153 15.953 -22.396 1.00 64.52 42 ASN A N 20
ATOM 22191 C CA . ASN A 1 42 ? 1.553 16.724 -23.478 1.00 41.13 42 ASN A CA 20
ATOM 22192 C C . ASN A 1 42 ? 2.249 18.073 -23.636 1.00 53.31 42 ASN A C 20
ATOM 22193 O O . ASN A 1 42 ? 1.597 19.102 -23.811 1.00 74.10 42 ASN A O 20
ATOM 22204 N N . GLY A 1 43 ? 3.577 18.058 -23.574 1.00 41.33 43 GLY A N 20
ATOM 22205 C CA . GLY A 1 43 ? 4.339 19.286 -23.713 1.00 33.03 43 GLY A CA 20
ATOM 22206 C C . GLY A 1 43 ? 4.265 20.157 -22.475 1.00 52.21 43 GLY A C 20
ATOM 22207 O O . GLY A 1 43 ? 4.572 21.348 -22.525 1.00 12.12 43 GLY A O 20
ATOM 22211 N N . LYS A 1 44 ? 3.856 19.563 -21.359 1.00 42.53 44 LYS A N 20
ATOM 22212 C CA . LYS A 1 44 ? 3.741 20.292 -20.102 1.00 32.44 44 LYS A CA 20
ATOM 22213 C C . LYS A 1 44 ? 4.789 19.816 -19.100 1.00 52.33 44 LYS A C 20
ATOM 22214 O O . LYS A 1 44 ? 5.625 18.969 -19.417 1.00 71.12 44 LYS A O 20
ATOM 22233 N N . LEU A 1 45 ? 4.739 20.366 -17.892 1.00 3.32 45 LEU A N 20
ATOM 22234 C CA . LEU A 1 45 ? 5.683 19.996 -16.843 1.00 44.23 45 LEU A CA 20
ATOM 22235 C C . LEU A 1 45 ? 5.025 20.064 -15.468 1.00 51.25 45 LEU A C 20
ATOM 22236 O O . LEU A 1 45 ? 4.696 21.145 -14.979 1.00 45.14 45 LEU A O 20
ATOM 22252 N N . TYR A 1 46 ? 4.838 18.904 -14.851 1.00 22.04 46 TYR A N 20
ATOM 22253 C CA . TYR A 1 46 ? 4.218 18.831 -13.532 1.00 41.24 46 TYR A CA 20
ATOM 22254 C C . TYR A 1 46 ? 5.204 18.301 -12.496 1.00 71.43 46 TYR A C 20
ATOM 22255 O O . TYR A 1 46 ? 6.157 17.595 -12.830 1.00 41.35 46 TYR A O 20
ATOM 22273 N N . LYS A 1 47 ? 4.969 18.644 -11.235 1.00 4.41 47 LYS A N 20
ATOM 22274 C CA . LYS A 1 47 ? 5.832 18.203 -10.147 1.00 33.52 47 LYS A CA 20
ATOM 22275 C C . LYS A 1 47 ? 5.010 17.630 -8.996 1.00 53.42 47 LYS A C 20
ATOM 22276 O O . LYS A 1 47 ? 4.214 18.335 -8.380 1.00 22.14 47 LYS A O 20
ATOM 22295 N N . ALA A 1 48 ? 5.211 16.346 -8.714 1.00 2.31 48 ALA A N 20
ATOM 22296 C CA . ALA A 1 48 ? 4.491 15.680 -7.637 1.00 2.41 48 ALA A CA 20
ATOM 22297 C C . ALA A 1 48 ? 4.782 16.338 -6.293 1.00 3.14 48 ALA A C 20
ATOM 22298 O O . ALA A 1 48 ? 5.914 16.314 -5.810 1.00 35.10 48 ALA A O 20
ATOM 22305 N N . LYS A 1 49 ? 3.753 16.926 -5.691 1.00 73.05 49 LYS A N 20
ATOM 22306 C CA . LYS A 1 49 ? 3.898 17.591 -4.402 1.00 23.31 49 LYS A CA 20
ATOM 22307 C C . LYS A 1 49 ? 4.412 16.619 -3.344 1.00 24.11 49 LYS A C 20
ATOM 22308 O O . LYS A 1 49 ? 5.343 16.930 -2.601 1.00 54.25 49 LYS A O 20
ATOM 22327 N N . TYR A 1 50 ? 3.798 15.443 -3.281 1.00 32.42 50 TYR A N 20
ATOM 22328 C CA . TYR A 1 50 ? 4.194 14.426 -2.312 1.00 1.22 50 TYR A CA 20
ATOM 22329 C C . TYR A 1 50 ? 4.097 13.030 -2.919 1.00 20.11 50 TYR A C 20
ATOM 22330 O O . TYR A 1 50 ? 3.633 12.862 -4.047 1.00 71.23 50 TYR A O 20
ATOM 22348 N N . TRP A 1 51 ? 4.535 12.031 -2.161 1.00 72.14 51 TRP A N 20
ATOM 22349 C CA . TRP A 1 51 ? 4.498 10.648 -2.622 1.00 54.24 51 TRP A CA 20
ATOM 22350 C C . TRP A 1 51 ? 3.111 10.283 -3.138 1.00 45.04 51 TRP A C 20
ATOM 22351 O O . TRP A 1 51 ? 2.153 10.201 -2.369 1.00 3.22 51 TRP A O 20
ATOM 22372 N N . THR A 1 52 ? 3.009 10.066 -4.445 1.00 54.23 52 THR A N 20
ATOM 22373 C CA . THR A 1 52 ? 1.738 9.710 -5.064 1.00 44.44 52 THR A CA 20
ATOM 22374 C C . THR A 1 52 ? 1.952 9.061 -6.427 1.00 32.44 52 THR A C 20
ATOM 22375 O O . THR A 1 52 ? 2.951 9.316 -7.098 1.00 75.24 52 THR A O 20
ATOM 22386 N N . THR A 1 53 ? 1.006 8.218 -6.830 1.00 40.32 53 THR A N 20
ATOM 22387 C CA . THR A 1 53 ? 1.091 7.532 -8.113 1.00 34.23 53 THR A CA 20
ATOM 22388 C C . THR A 1 53 ? -0.196 7.698 -8.913 1.00 10.31 53 THR A C 20
ATOM 22389 O O . THR A 1 53 ? -1.227 7.115 -8.576 1.00 12.20 53 THR A O 20
ATOM 22400 N N . SER A 1 54 ? -0.129 8.496 -9.974 1.00 35.42 54 SER A N 20
ATOM 22401 C CA . SER A 1 54 ? -1.291 8.741 -10.820 1.00 72.23 54 SER A CA 20
ATOM 22402 C C . SER A 1 54 ? -0.951 9.720 -11.939 1.00 65.14 54 SER A C 20
ATOM 22403 O O . SER A 1 54 ? -0.064 10.564 -11.811 1.00 74.24 54 SER A O 20
ATOM 22411 N N . PRO A 1 55 ? -1.673 9.607 -13.064 1.00 12.24 55 PRO A N 20
ATOM 22412 C CA . PRO A 1 55 ? -1.467 10.475 -14.227 1.00 34.20 55 PRO A CA 20
ATOM 22413 C C . PRO A 1 55 ? -1.915 11.909 -13.968 1.00 73.23 55 PRO A C 20
ATOM 22414 O O . PRO A 1 55 ? -2.808 12.170 -13.162 1.00 72.31 55 PRO A O 20
ATOM 22425 N N . PRO A 1 56 ? -1.282 12.863 -14.667 1.00 54.41 56 PRO A N 20
ATOM 22426 C CA . PRO A 1 56 ? -1.600 14.287 -14.530 1.00 21.42 56 PRO A CA 20
ATOM 22427 C C . PRO A 1 56 ? -2.968 14.634 -15.107 1.00 55.01 56 PRO A C 20
ATOM 22428 O O . PRO A 1 56 ? -3.317 14.199 -16.204 1.00 14.12 56 PRO A O 20
ATOM 22439 N N . SER A 1 57 ? -3.737 15.421 -14.363 1.00 43.12 57 SER A N 20
ATOM 22440 C CA . SER A 1 57 ? -5.069 15.824 -14.800 1.00 72.54 57 SER A CA 20
ATOM 22441 C C . SER A 1 57 ? -5.737 16.714 -13.756 1.00 51.20 57 SER A C 20
ATOM 22442 O O . SER A 1 57 ? -5.902 17.916 -13.963 1.00 34.02 57 SER A O 20
ATOM 22450 N N . ASP A 1 58 ? -6.120 16.114 -12.635 1.00 34.22 58 ASP A N 20
ATOM 22451 C CA . ASP A 1 58 ? -6.770 16.850 -11.557 1.00 33.35 58 ASP A CA 20
ATOM 22452 C C . ASP A 1 58 ? -6.267 16.378 -10.197 1.00 25.43 58 ASP A C 20
ATOM 22453 O O . ASP A 1 58 ? -6.437 15.215 -9.828 1.00 44.34 58 ASP A O 20
ATOM 22462 N N . ASP A 1 59 ? -5.645 17.287 -9.453 1.00 42.12 59 ASP A N 20
ATOM 22463 C CA . ASP A 1 59 ? -5.116 16.965 -8.133 1.00 2.01 59 ASP A CA 20
ATOM 22464 C C . ASP A 1 59 ? -5.928 17.653 -7.040 1.00 12.52 59 ASP A C 20
ATOM 22465 O O . ASP A 1 59 ? -5.557 18.709 -6.529 1.00 23.24 59 ASP A O 20
ATOM 22474 N N . PRO A 1 60 ? -7.065 17.041 -6.673 1.00 62.43 60 PRO A N 20
ATOM 22475 C CA . PRO A 1 60 ? -7.953 17.577 -5.638 1.00 24.34 60 PRO A CA 20
ATOM 22476 C C . PRO A 1 60 ? -7.340 17.488 -4.244 1.00 63.33 60 PRO A C 20
ATOM 22477 O O . PRO A 1 60 ? -7.845 18.086 -3.294 1.00 31.01 60 PRO A O 20
ATOM 22488 N N . TYR A 1 61 ? -6.249 16.739 -4.130 1.00 52.02 61 TYR A N 20
ATOM 22489 C CA . TYR A 1 61 ? -5.567 16.572 -2.852 1.00 14.04 61 TYR A CA 20
ATOM 22490 C C . TYR A 1 61 ? -4.188 17.223 -2.880 1.00 20.31 61 TYR A C 20
ATOM 22491 O O . TYR A 1 61 ? -3.486 17.260 -1.870 1.00 14.12 61 TYR A O 20
ATOM 22509 N N . GLY A 1 62 ? -3.808 17.737 -4.045 1.00 62.54 62 GLY A N 20
ATOM 22510 C CA . GLY A 1 62 ? -2.514 18.381 -4.184 1.00 44.13 62 GLY A CA 20
ATOM 22511 C C . GLY A 1 62 ? -1.388 17.386 -4.371 1.00 71.34 62 GLY A C 20
ATOM 22512 O O . GLY A 1 62 ? -0.370 17.453 -3.682 1.00 2.01 62 GLY A O 20
ATOM 22516 N N . SER A 1 63 ? -1.569 16.458 -5.306 1.00 35.50 63 SER A N 20
ATOM 22517 C CA . SER A 1 63 ? -0.561 15.440 -5.578 1.00 63.24 63 SER A CA 20
ATOM 22518 C C . SER A 1 63 ? 0.383 15.893 -6.688 1.00 2.31 63 SER A C 20
ATOM 22519 O O . SER A 1 63 ? 1.428 15.283 -6.916 1.00 72.31 63 SER A O 20
ATOM 22527 N N . TRP A 1 64 ? 0.006 16.965 -7.375 1.00 50.20 64 TRP A N 20
ATOM 22528 C CA . TRP A 1 64 ? 0.818 17.500 -8.462 1.00 42.12 64 TRP A CA 20
ATOM 22529 C C . TRP A 1 64 ? 0.867 19.023 -8.406 1.00 21.31 64 TRP A C 20
ATOM 22530 O O . TRP A 1 64 ? 0.019 19.657 -7.779 1.00 31.44 64 TRP A O 20
ATOM 22551 N N . GLU A 1 65 ? 1.864 19.604 -9.067 1.00 23.21 65 GLU A N 20
ATOM 22552 C CA . GLU A 1 65 ? 2.022 21.053 -9.090 1.00 21.12 65 GLU A CA 20
ATOM 22553 C C . GLU A 1 65 ? 2.613 21.514 -10.419 1.00 45.40 65 GLU A C 20
ATOM 22554 O O . GLU A 1 65 ? 3.797 21.312 -10.688 1.00 64.33 65 GLU A O 20
ATOM 22566 N N . TYR A 1 66 ? 1.778 22.134 -11.247 1.00 13.33 66 TYR A N 20
ATOM 22567 C CA . TYR A 1 66 ? 2.216 22.622 -12.549 1.00 53.42 66 TYR A CA 20
ATOM 22568 C C . TYR A 1 66 ? 3.216 23.764 -12.396 1.00 14.33 66 TYR A C 20
ATOM 22569 O O . TYR A 1 66 ? 2.868 24.851 -11.933 1.00 0.10 66 TYR A O 20
ATOM 22587 N N . LEU A 1 67 ? 4.459 23.509 -12.789 1.00 23.40 67 LEU A N 20
ATOM 22588 C CA . LEU A 1 67 ? 5.511 24.515 -12.697 1.00 34.32 67 LEU A CA 20
ATOM 22589 C C . LEU A 1 67 ? 5.667 25.264 -14.017 1.00 35.33 67 LEU A C 20
ATOM 22590 O O . LEU A 1 67 ? 6.140 26.399 -14.046 1.00 12.44 67 LEU A O 20
ATOM 22606 N N . GLY A 1 68 ? 5.263 24.620 -15.107 1.00 14.03 68 GLY A N 20
ATOM 22607 C CA . GLY A 1 68 ? 5.364 25.241 -16.415 1.00 12.33 68 GLY A CA 20
ATOM 22608 C C . GLY A 1 68 ? 5.152 24.251 -17.544 1.00 51.20 68 GLY A C 20
ATOM 22609 O O . GLY A 1 68 ? 4.665 23.142 -17.323 1.00 64.52 68 GLY A O 20
ATOM 22613 N N . GLU A 1 69 ? 5.517 24.653 -18.758 1.00 21.11 69 GLU A N 20
ATOM 22614 C CA . GLU A 1 69 ? 5.361 23.794 -19.925 1.00 41.14 69 GLU A CA 20
ATOM 22615 C C . GLU A 1 69 ? 6.720 23.438 -20.524 1.00 11.24 69 GLU A C 20
ATOM 22616 O O . GLU A 1 69 ? 7.665 24.222 -20.452 1.00 74.41 69 GLU A O 20
ATOM 22628 N N . ALA A 1 70 ? 6.806 22.249 -21.112 1.00 72.13 70 ALA A N 20
ATOM 22629 C CA . ALA A 1 70 ? 8.048 21.789 -21.724 1.00 1.44 70 ALA A CA 20
ATOM 22630 C C . ALA A 1 70 ? 8.607 22.834 -22.684 1.00 24.43 70 ALA A C 20
ATOM 22631 O O . ALA A 1 70 ? 9.820 23.014 -22.779 1.00 55.44 70 ALA A O 20
ATOM 22638 N N . GLU A 1 71 ? 7.715 23.519 -23.391 1.00 11.44 71 GLU A N 20
ATOM 22639 C CA . GLU A 1 71 ? 8.121 24.545 -24.344 1.00 54.51 71 GLU A CA 20
ATOM 22640 C C . GLU A 1 71 ? 7.412 25.866 -24.058 1.00 75.31 71 GLU A C 20
ATOM 22641 O O . GLU A 1 71 ? 6.322 25.903 -23.488 1.00 20.14 71 GLU A O 20
ATOM 22653 N N . PRO A 1 72 ? 8.046 26.976 -24.462 1.00 22.02 72 PRO A N 20
ATOM 22654 C CA . PRO A 1 72 ? 7.496 28.319 -24.259 1.00 44.44 72 PRO A CA 20
ATOM 22655 C C . PRO A 1 72 ? 6.272 28.582 -25.132 1.00 61.02 72 PRO A C 20
ATOM 22656 O O . PRO A 1 72 ? 6.096 27.956 -26.177 1.00 52.43 72 PRO A O 20
ATOM 22667 N N . THR A 1 73 ? 5.429 29.514 -24.697 1.00 35.32 73 THR A N 20
ATOM 22668 C CA . THR A 1 73 ? 4.223 29.859 -25.437 1.00 4.12 73 THR A CA 20
ATOM 22669 C C . THR A 1 73 ? 4.291 31.288 -25.964 1.00 62.21 73 THR A C 20
ATOM 22670 O O . THR A 1 73 ? 5.198 32.045 -25.619 1.00 75.24 73 THR A O 20
ATOM 22681 N N . GLY A 1 1 ? 32.436 1.876 -6.849 1.00 33.22 1 GLY A N 21
ATOM 22682 C CA . GLY A 1 1 ? 32.930 3.239 -6.904 1.00 40.44 1 GLY A CA 21
ATOM 22683 C C . GLY A 1 1 ? 32.099 4.190 -6.066 1.00 60.24 1 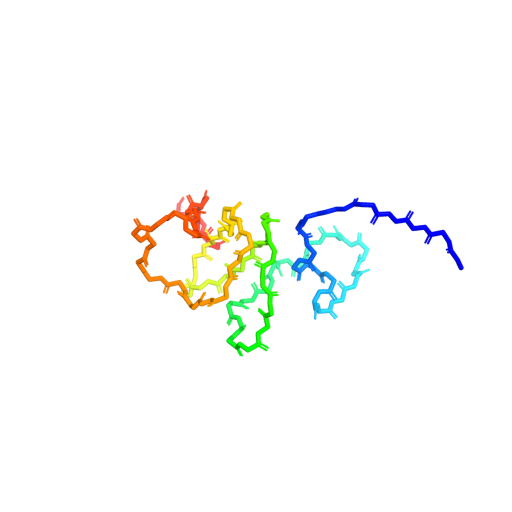GLY A C 21
ATOM 22684 O O . GLY A 1 1 ? 31.136 3.795 -5.409 1.00 33.13 1 GLY A O 21
ATOM 22688 N N . PRO A 1 2 ? 32.473 5.478 -6.081 1.00 43.33 2 PRO A N 21
ATOM 22689 C CA . PRO A 1 2 ? 31.770 6.516 -5.321 1.00 21.14 2 PRO A CA 21
ATOM 22690 C C . PRO A 1 2 ? 30.384 6.810 -5.885 1.00 31.32 2 PRO A C 21
ATOM 22691 O O . PRO A 1 2 ? 30.169 6.740 -7.096 1.00 25.40 2 PRO A O 21
ATOM 22702 N N . SER A 1 3 ? 29.448 7.138 -5.002 1.00 2.22 3 SER A N 21
ATOM 22703 C CA . SER A 1 3 ? 28.081 7.440 -5.412 1.00 42.11 3 SER A CA 21
ATOM 22704 C C . SER A 1 3 ? 27.744 8.903 -5.144 1.00 52.24 3 SER A C 21
ATOM 22705 O O . SER A 1 3 ? 28.325 9.536 -4.261 1.00 11.31 3 SER A O 21
ATOM 22713 N N . THR A 1 4 ? 26.799 9.437 -5.913 1.00 33.20 4 THR A N 21
ATOM 22714 C CA . THR A 1 4 ? 26.384 10.825 -5.760 1.00 51.31 4 THR A CA 21
ATOM 22715 C C . THR A 1 4 ? 25.104 10.930 -4.939 1.00 11.03 4 THR A C 21
ATOM 22716 O O . THR A 1 4 ? 24.427 9.931 -4.698 1.00 10.54 4 THR A O 21
ATOM 22727 N N . SER A 1 5 ? 24.778 12.145 -4.512 1.00 3.24 5 SER A N 21
ATOM 22728 C CA . SER A 1 5 ? 23.580 12.379 -3.714 1.00 32.04 5 SER A CA 21
ATOM 22729 C C . SER A 1 5 ? 22.442 12.906 -4.583 1.00 52.24 5 SER A C 21
ATOM 22730 O O . SER A 1 5 ? 22.608 13.879 -5.319 1.00 71.01 5 SER A O 21
ATOM 22738 N N . MET A 1 6 ? 21.287 12.255 -4.493 1.00 63.10 6 MET A N 21
ATOM 22739 C CA . MET A 1 6 ? 20.121 12.658 -5.271 1.00 25.43 6 MET A CA 21
ATOM 22740 C C . MET A 1 6 ? 18.835 12.144 -4.629 1.00 71.23 6 MET A C 21
ATOM 22741 O O . MET A 1 6 ? 18.822 11.079 -4.014 1.00 31.33 6 MET A O 21
ATOM 22755 N N . GLU A 1 7 ? 17.758 12.910 -4.777 1.00 54.33 7 GLU A N 21
ATOM 22756 C CA . GLU A 1 7 ? 16.470 12.530 -4.211 1.00 23.33 7 GLU A CA 21
ATOM 22757 C C . GLU A 1 7 ? 15.405 12.433 -5.299 1.00 4.30 7 GLU A C 21
ATOM 22758 O O . GLU A 1 7 ? 14.275 12.019 -5.042 1.00 3.12 7 GLU A O 21
ATOM 22770 N N . ASN A 1 8 ? 15.773 12.819 -6.517 1.00 30.32 8 ASN A N 21
ATOM 22771 C CA . ASN A 1 8 ? 14.849 12.777 -7.644 1.00 74.21 8 ASN A CA 21
ATOM 22772 C C . ASN A 1 8 ? 15.442 11.979 -8.803 1.00 21.24 8 ASN A C 21
ATOM 22773 O O . ASN A 1 8 ? 16.242 12.497 -9.583 1.00 25.32 8 ASN A O 21
ATOM 22784 N N . LEU A 1 9 ? 15.042 10.717 -8.910 1.00 34.14 9 LEU A N 21
ATOM 22785 C CA . LEU A 1 9 ? 15.532 9.847 -9.973 1.00 33.42 9 LEU A CA 21
ATOM 22786 C C . LEU A 1 9 ? 14.616 9.907 -11.191 1.00 0.24 9 LEU A C 21
ATOM 22787 O O . LEU A 1 9 ? 14.713 9.078 -12.096 1.00 31.35 9 LEU A O 21
ATOM 22803 N N . VAL A 1 10 ? 13.726 10.894 -11.208 1.00 3.13 10 VAL A N 21
ATOM 22804 C CA . VAL A 1 10 ? 12.794 11.065 -12.316 1.00 14.32 10 VAL A CA 21
ATOM 22805 C C . VAL A 1 10 ? 13.527 11.082 -13.652 1.00 40.32 10 VAL A C 21
ATOM 22806 O O . VAL A 1 10 ? 12.978 10.679 -14.678 1.00 74.00 10 VAL A O 21
ATOM 22819 N N . SER A 1 11 ? 14.770 11.552 -13.633 1.00 41.11 11 SER A N 21
ATOM 22820 C CA . SER A 1 11 ? 15.578 11.626 -14.844 1.00 55.33 11 SER A CA 21
ATOM 22821 C C . SER A 1 11 ? 16.242 10.283 -15.137 1.00 51.32 11 SER A C 21
ATOM 22822 O O . SER A 1 11 ? 16.406 9.897 -16.296 1.00 25.13 11 SER A O 21
ATOM 22830 N N . LEU A 1 12 ? 16.622 9.576 -14.079 1.00 13.11 12 LEU A N 21
ATOM 22831 C CA . LEU A 1 12 ? 17.268 8.275 -14.221 1.00 61.22 12 LEU A CA 21
ATOM 22832 C C . LEU A 1 12 ? 16.289 7.145 -13.922 1.00 62.30 12 LEU A C 21
ATOM 22833 O O . LEU A 1 12 ? 16.680 6.087 -13.429 1.00 11.21 12 LEU A O 21
ATOM 22849 N N . GLN A 1 13 ? 15.016 7.376 -14.226 1.00 70.21 13 GLN A N 21
ATOM 22850 C CA . GLN A 1 13 ? 13.981 6.376 -13.991 1.00 22.43 13 GLN A CA 21
ATOM 22851 C C . GLN A 1 13 ? 13.945 5.354 -15.122 1.00 42.11 13 GLN A C 21
ATOM 22852 O O . GLN A 1 13 ? 13.885 4.149 -14.881 1.00 22.12 13 GLN A O 21
ATOM 22866 N N . ASN A 1 14 ? 13.982 5.844 -16.357 1.00 61.15 14 ASN A N 21
ATOM 22867 C CA . ASN A 1 14 ? 13.952 4.972 -17.526 1.00 65.43 14 ASN A CA 21
ATOM 22868 C C . ASN A 1 14 ? 15.360 4.519 -17.902 1.00 62.12 14 ASN A C 21
ATOM 22869 O O . ASN A 1 14 ? 15.541 3.472 -18.524 1.00 33.23 14 ASN A O 21
ATOM 22880 N N . LEU A 1 15 ? 16.353 5.314 -17.520 1.00 31.25 15 LEU A N 21
ATOM 22881 C CA . LEU A 1 15 ? 17.746 4.994 -17.816 1.00 21.32 15 LEU A CA 21
ATOM 22882 C C . LEU A 1 15 ? 18.630 5.236 -16.597 1.00 32.52 15 LEU A C 21
ATOM 22883 O O . LEU A 1 15 ? 18.143 5.597 -15.524 1.00 61.44 15 LEU A O 21
ATOM 22899 N N . LEU A 1 16 ? 19.933 5.035 -16.769 1.00 4.31 16 LEU A N 21
ATOM 22900 C CA . LEU A 1 16 ? 20.887 5.233 -15.683 1.00 4.42 16 LEU A CA 21
ATOM 22901 C C . LEU A 1 16 ? 21.618 6.563 -15.837 1.00 15.13 16 LEU A C 21
ATOM 22902 O O . LEU A 1 16 ? 22.110 7.129 -14.860 1.00 53.44 16 LEU A O 21
ATOM 22918 N N . VAL A 1 17 ? 21.684 7.058 -17.069 1.00 33.04 17 VAL A N 21
ATOM 22919 C CA . VAL A 1 17 ? 22.352 8.323 -17.350 1.00 12.31 17 VAL A CA 21
ATOM 22920 C C . VAL A 1 17 ? 21.421 9.503 -17.098 1.00 51.01 17 VAL A C 21
ATOM 22921 O O . VAL A 1 17 ? 20.257 9.324 -16.740 1.00 61.31 17 VAL A O 21
ATOM 22934 N N . TYR A 1 18 ? 21.942 10.710 -17.288 1.00 71.45 18 TYR A N 21
ATOM 22935 C CA . TYR A 1 18 ? 21.159 11.922 -17.080 1.00 2.21 18 TYR A CA 21
ATOM 22936 C C . TYR A 1 18 ? 20.945 12.665 -18.394 1.00 64.05 18 TYR A C 21
ATOM 22937 O O . TYR A 1 18 ? 20.956 13.896 -18.435 1.00 24.42 18 TYR A O 21
ATOM 22955 N N . VAL A 1 19 ? 20.748 11.909 -19.470 1.00 32.40 19 VAL A N 21
ATOM 22956 C CA . VAL A 1 19 ? 20.530 12.494 -20.786 1.00 41.53 19 VAL A CA 21
ATOM 22957 C C . VAL A 1 19 ? 19.321 13.425 -20.781 1.00 75.52 19 VAL A C 21
ATOM 22958 O O . VAL A 1 19 ? 19.200 14.306 -21.632 1.00 33.43 19 VAL A O 21
ATOM 22971 N N . ASN A 1 20 ? 18.431 13.223 -19.815 1.00 42.35 20 ASN A N 21
ATOM 22972 C CA . ASN A 1 20 ? 17.231 14.044 -19.699 1.00 74.21 20 ASN A CA 21
ATOM 22973 C C . ASN A 1 20 ? 17.582 15.529 -19.741 1.00 34.21 20 ASN A C 21
ATOM 22974 O O . ASN A 1 20 ? 18.707 15.920 -19.430 1.00 12.22 20 ASN A O 21
ATOM 22985 N N . TRP A 1 21 ? 16.612 16.349 -20.126 1.00 52.53 21 TRP A N 21
ATOM 22986 C CA . TRP A 1 21 ? 16.817 17.790 -20.209 1.00 64.34 21 TRP A CA 21
ATOM 22987 C C . TRP A 1 21 ? 15.506 18.512 -20.501 1.00 31.42 21 TRP A C 21
ATOM 22988 O O . TRP A 1 21 ? 14.426 17.943 -20.345 1.00 34.44 21 TRP A O 21
ATOM 23009 N N . SER A 1 22 ? 15.609 19.768 -20.925 1.00 13.50 22 SER A N 21
ATOM 23010 C CA . SER A 1 22 ? 14.429 20.567 -21.237 1.00 71.33 22 SER A CA 21
ATOM 23011 C C . SER A 1 22 ? 13.290 19.684 -21.735 1.00 42.21 22 SER A C 21
ATOM 23012 O O . SER A 1 22 ? 12.180 19.725 -21.205 1.00 31.11 22 SER A O 21
ATOM 23020 N N . SER A 1 23 ? 13.573 18.886 -22.761 1.00 23.24 23 SER A N 21
ATOM 23021 C CA . SER A 1 23 ? 12.572 17.996 -23.335 1.00 33.13 23 SER A CA 21
ATOM 23022 C C . SER A 1 23 ? 12.401 16.746 -22.477 1.00 14.24 23 SER A C 21
ATOM 23023 O O . SER A 1 23 ? 12.603 15.625 -22.946 1.00 71.54 23 SER A O 21
ATOM 23031 N N . TYR A 1 24 ? 12.027 16.945 -21.219 1.00 63.13 24 TYR A N 21
ATOM 23032 C CA . TYR A 1 24 ? 11.831 15.836 -20.294 1.00 71.10 24 TYR A CA 21
ATOM 23033 C C . TYR A 1 24 ? 10.969 14.747 -20.924 1.00 54.25 24 TYR A C 21
ATOM 23034 O O . TYR A 1 24 ? 10.192 14.991 -21.848 1.00 32.40 24 TYR A O 21
ATOM 23052 N N . PRO A 1 25 ? 11.109 13.514 -20.415 1.00 3.02 25 PRO A N 21
ATOM 23053 C CA . PRO A 1 25 ? 10.351 12.361 -20.911 1.00 42.02 25 PRO A CA 21
ATOM 23054 C C . PRO A 1 25 ? 8.870 12.446 -20.559 1.00 4.03 25 PRO A C 21
ATOM 23055 O O . PRO A 1 25 ? 8.484 13.133 -19.612 1.00 34.02 25 PRO A O 21
ATOM 23066 N N . LYS A 1 26 ? 8.042 11.744 -21.326 1.00 75.41 26 LYS A N 21
ATOM 23067 C CA . LYS A 1 26 ? 6.603 11.738 -21.094 1.00 53.11 26 LYS A CA 21
ATOM 23068 C C . LYS A 1 26 ? 6.259 10.958 -19.830 1.00 12.45 26 LYS A C 21
ATOM 23069 O O . LYS A 1 26 ? 6.980 10.039 -19.440 1.00 60.34 26 LYS A O 21
ATOM 23088 N N . TYR A 1 27 ? 5.152 11.328 -19.194 1.00 72.25 27 TYR A N 21
ATOM 23089 C CA . TYR A 1 27 ? 4.714 10.663 -17.973 1.00 24.14 27 TYR A CA 21
ATOM 23090 C C . TYR A 1 27 ? 4.667 9.150 -18.163 1.00 43.33 27 TYR A C 21
ATOM 23091 O O . TYR A 1 27 ? 4.086 8.654 -19.127 1.00 14.25 27 TYR A O 21
ATOM 23109 N N . GLU A 1 28 ? 5.282 8.425 -17.235 1.00 34.30 28 GLU A N 21
ATOM 23110 C CA . GLU A 1 28 ? 5.310 6.968 -17.300 1.00 74.22 28 GLU A CA 21
ATOM 23111 C C . GLU A 1 28 ? 4.522 6.357 -16.145 1.00 53.14 28 GLU A C 21
ATOM 23112 O O . GLU A 1 28 ? 4.961 6.348 -14.995 1.00 51.43 28 GLU A O 21
ATOM 23124 N N . PRO A 1 29 ? 3.327 5.833 -16.459 1.00 35.53 29 PRO A N 21
ATOM 23125 C CA . PRO A 1 29 ? 2.451 5.209 -15.463 1.00 32.44 29 PRO A CA 21
ATOM 23126 C C . PRO A 1 29 ? 3.007 3.885 -14.949 1.00 71.53 29 PRO A C 21
ATOM 23127 O O . PRO A 1 29 ? 3.365 3.006 -15.731 1.00 73.24 29 PRO A O 21
ATOM 23138 N N . GLY A 1 30 ? 3.076 3.749 -13.628 1.00 45.14 30 GLY A N 21
ATOM 23139 C CA . GLY A 1 30 ? 3.589 2.530 -13.033 1.00 20.14 30 GLY A CA 21
ATOM 23140 C C . GLY A 1 30 ? 4.958 2.720 -12.410 1.00 32.30 30 GLY A C 21
ATOM 23141 O O . GLY A 1 30 ? 5.708 1.759 -12.235 1.00 10.33 30 GLY A O 21
ATOM 23145 N N . LYS A 1 31 ? 5.287 3.964 -12.076 1.00 13.13 31 LYS A N 21
ATOM 23146 C CA . LYS A 1 31 ? 6.575 4.277 -11.469 1.00 51.25 31 LYS A CA 21
ATOM 23147 C C . LYS A 1 31 ? 6.422 5.343 -10.388 1.00 13.33 31 LYS A C 21
ATOM 23148 O O . LYS A 1 31 ? 6.041 6.477 -10.673 1.00 24.34 31 LYS A O 21
ATOM 23167 N N . GLU A 1 32 ? 6.722 4.967 -9.149 1.00 4.44 32 GLU A N 21
ATOM 23168 C CA . GLU A 1 32 ? 6.617 5.891 -8.026 1.00 23.13 32 GLU A CA 21
ATOM 23169 C C . GLU A 1 32 ? 7.298 7.218 -8.347 1.00 61.23 32 GLU A C 21
ATOM 23170 O O . GLU A 1 32 ? 8.403 7.246 -8.891 1.00 1.30 32 GLU A O 21
ATOM 23182 N N . TYR A 1 33 ? 6.631 8.316 -8.009 1.00 40.02 33 TYR A N 21
ATOM 23183 C CA . TYR A 1 33 ? 7.169 9.646 -8.264 1.00 44.44 33 TYR A CA 21
ATOM 23184 C C . TYR A 1 33 ? 7.314 10.434 -6.966 1.00 64.04 33 TYR A C 21
ATOM 23185 O O . TYR A 1 33 ? 6.326 10.872 -6.379 1.00 40.11 33 TYR A O 21
ATOM 23203 N N . ASN A 1 34 ? 8.555 10.611 -6.525 1.00 61.15 34 ASN A N 21
ATOM 23204 C CA . ASN A 1 34 ? 8.832 11.346 -5.296 1.00 10.23 34 ASN A CA 21
ATOM 23205 C C . ASN A 1 34 ? 8.736 12.850 -5.528 1.00 62.13 34 ASN A C 21
ATOM 23206 O O . ASN A 1 34 ? 8.572 13.304 -6.660 1.00 54.32 34 ASN A O 21
ATOM 23217 N N . GLN A 1 35 ? 8.840 13.618 -4.449 1.00 22.31 35 GLN A N 21
ATOM 23218 C CA . GLN A 1 35 ? 8.764 15.072 -4.535 1.00 72.45 35 GLN A CA 21
ATOM 23219 C C . GLN A 1 35 ? 9.912 15.628 -5.373 1.00 20.45 35 GLN A C 21
ATOM 23220 O O . GLN A 1 35 ? 11.064 15.225 -5.210 1.00 14.30 35 GLN A O 21
ATOM 23234 N N . GLY A 1 36 ? 9.590 16.556 -6.269 1.00 23.42 36 GLY A N 21
ATOM 23235 C CA . GLY A 1 36 ? 10.605 17.151 -7.117 1.00 54.00 36 GLY A CA 21
ATOM 23236 C C . GLY A 1 36 ? 10.633 16.538 -8.504 1.00 71.01 36 GLY A C 21
ATOM 23237 O O . GLY A 1 36 ? 11.061 17.179 -9.464 1.00 10.21 36 GLY A O 21
ATOM 23241 N N . ASP A 1 37 ? 10.180 15.295 -8.608 1.00 15.55 37 ASP A N 21
ATOM 23242 C CA . ASP A 1 37 ? 10.154 14.594 -9.887 1.00 75.43 37 ASP A CA 21
ATOM 23243 C C . ASP A 1 37 ? 9.352 15.379 -10.921 1.00 73.52 37 ASP A C 21
ATOM 23244 O O . ASP A 1 37 ? 8.247 15.841 -10.641 1.00 64.24 37 ASP A O 21
ATOM 23253 N N . ILE A 1 38 ? 9.918 15.524 -12.115 1.00 30.01 38 ILE A N 21
ATOM 23254 C CA . ILE A 1 38 ? 9.255 16.253 -13.189 1.00 72.51 38 ILE A CA 21
ATOM 23255 C C . ILE A 1 38 ? 9.118 15.387 -14.437 1.00 13.30 38 ILE A C 21
ATOM 23256 O O . ILE A 1 38 ? 10.040 14.657 -14.804 1.00 3.31 38 ILE A O 21
ATOM 23272 N N . VAL A 1 39 ? 7.962 15.473 -15.087 1.00 23.44 39 VAL A N 21
ATOM 23273 C CA . VAL A 1 39 ? 7.704 14.700 -16.296 1.00 73.43 39 VAL A CA 21
ATOM 23274 C C . VAL A 1 39 ? 6.820 15.475 -17.265 1.00 62.05 39 VAL A C 21
ATOM 23275 O O . VAL A 1 39 ? 5.988 16.281 -16.852 1.00 44.40 39 VAL A O 21
ATOM 23288 N N . GLU A 1 40 ? 7.006 15.224 -18.558 1.00 73.12 40 GLU A N 21
ATOM 23289 C CA . GLU A 1 40 ? 6.225 15.900 -19.587 1.00 33.12 40 GLU A CA 21
ATOM 23290 C C . GLU A 1 40 ? 4.905 15.175 -19.830 1.00 41.43 40 GLU A C 21
ATOM 23291 O O . GLU A 1 40 ? 4.815 13.957 -19.677 1.00 22.54 40 GLU A O 21
ATOM 23303 N N . TYR A 1 41 ? 3.882 15.933 -20.212 1.00 21.34 41 TYR A N 21
ATOM 23304 C CA . TYR A 1 41 ? 2.565 15.364 -20.474 1.00 73.31 41 TYR A CA 21
ATOM 23305 C C . TYR A 1 41 ? 1.798 16.210 -21.484 1.00 44.35 41 TYR A C 21
ATOM 23306 O O . TYR A 1 41 ? 1.466 17.365 -21.218 1.00 43.51 41 TYR A O 21
ATOM 23324 N N . ASN A 1 42 ? 1.519 15.627 -22.646 1.00 64.14 42 ASN A N 21
ATOM 23325 C CA . ASN A 1 42 ? 0.790 16.327 -23.698 1.00 64.01 42 ASN A CA 21
ATOM 23326 C C . ASN A 1 42 ? 1.475 17.644 -24.051 1.00 33.31 42 ASN A C 21
ATOM 23327 O O . ASN A 1 42 ? 0.833 18.587 -24.510 1.00 15.12 42 ASN A O 21
ATOM 23338 N N . GLY A 1 43 ? 2.786 17.699 -23.833 1.00 40.13 43 GLY A N 21
ATOM 23339 C CA . GLY A 1 43 ? 3.537 18.904 -24.135 1.00 30.44 43 GLY A CA 21
ATOM 23340 C C . GLY A 1 43 ? 3.582 19.867 -22.965 1.00 5.12 43 GLY A C 21
ATOM 23341 O O . GLY A 1 43 ? 3.839 21.058 -23.141 1.00 24.24 43 GLY A O 21
ATOM 23345 N N . LYS A 1 44 ? 3.329 19.353 -21.766 1.00 13.43 44 LYS A N 21
ATOM 23346 C CA . LYS A 1 44 ? 3.340 20.174 -20.562 1.00 71.52 44 LYS A CA 21
ATOM 23347 C C . LYS A 1 44 ? 4.481 19.765 -19.635 1.00 23.11 44 LYS A C 21
ATOM 23348 O O . LYS A 1 44 ? 5.280 18.887 -19.966 1.00 1.32 44 LYS A O 21
ATOM 23367 N N . LEU A 1 45 ? 4.551 20.404 -18.473 1.00 30.21 45 LEU A N 21
ATOM 23368 C CA . LEU A 1 45 ? 5.592 20.106 -17.496 1.00 74.41 45 LEU A CA 21
ATOM 23369 C C . LEU A 1 45 ? 5.054 20.213 -16.074 1.00 44.31 45 LEU A C 21
ATOM 23370 O O . LEU A 1 45 ? 4.707 21.300 -15.611 1.00 2.21 45 LEU A O 21
ATOM 23386 N N . TYR A 1 46 ? 4.988 19.080 -15.384 1.00 50.13 46 TYR A N 21
ATOM 23387 C CA . TYR A 1 46 ? 4.490 19.047 -14.014 1.00 70.53 46 TYR A CA 21
ATOM 23388 C C . TYR A 1 46 ? 5.566 18.541 -13.057 1.00 24.43 46 TYR A C 21
ATOM 23389 O O . TYR A 1 46 ? 6.498 17.846 -13.461 1.00 14.41 46 TYR A O 21
ATOM 23407 N N . LYS A 1 47 ? 5.428 18.897 -11.783 1.00 75.30 47 LYS A N 21
ATOM 23408 C CA . LYS A 1 47 ? 6.385 18.479 -10.765 1.00 70.43 47 LYS A CA 21
ATOM 23409 C C . LYS A 1 47 ? 5.667 17.963 -9.523 1.00 73.30 47 LYS A C 21
ATOM 23410 O O . LYS A 1 47 ? 4.890 18.685 -8.898 1.00 62.23 47 LYS A O 21
ATOM 23429 N N . ALA A 1 48 ? 5.933 16.710 -9.168 1.00 53.53 48 ALA A N 21
ATOM 23430 C CA . ALA A 1 48 ? 5.315 16.099 -7.998 1.00 54.03 48 ALA A CA 21
ATOM 23431 C C . ALA A 1 48 ? 5.674 16.861 -6.727 1.00 35.03 48 ALA A C 21
ATOM 23432 O O . ALA A 1 48 ? 6.840 16.920 -6.335 1.00 44.42 48 ALA A O 21
ATOM 23439 N N . LYS A 1 49 ? 4.666 17.443 -6.088 1.00 0.24 49 LYS A N 21
ATOM 23440 C CA . LYS A 1 49 ? 4.873 18.201 -4.860 1.00 63.44 49 LYS A CA 21
ATOM 23441 C C . LYS A 1 49 ? 5.397 17.300 -3.746 1.00 63.31 49 LYS A C 21
ATOM 23442 O O . LYS A 1 49 ? 6.374 17.631 -3.073 1.00 41.14 49 LYS A O 21
ATOM 23461 N N . TYR A 1 50 ? 4.743 16.160 -3.557 1.00 55.00 50 TYR A N 21
ATOM 23462 C CA . TYR A 1 50 ? 5.143 15.211 -2.525 1.00 30.24 50 TYR A CA 21
ATOM 23463 C C . TYR A 1 50 ? 4.993 13.775 -3.016 1.00 13.24 50 TYR A C 21
ATOM 23464 O O . TYR A 1 50 ? 4.481 13.532 -4.109 1.00 73.22 50 TYR A O 21
ATOM 23482 N N . TRP A 1 51 ? 5.442 12.827 -2.200 1.00 40.41 51 TRP A N 21
ATOM 23483 C CA . TRP A 1 51 ? 5.358 11.414 -2.552 1.00 24.11 51 TRP A CA 21
ATOM 23484 C C . TRP A 1 51 ? 3.951 11.052 -3.017 1.00 33.34 51 TRP A C 21
ATOM 23485 O O . TRP A 1 51 ? 3.000 11.084 -2.234 1.00 15.31 51 TRP A O 21
ATOM 23506 N N . THR A 1 52 ? 3.826 10.706 -4.294 1.00 25.04 52 THR A N 21
ATOM 23507 C CA . THR A 1 52 ? 2.535 10.338 -4.863 1.00 44.14 52 THR A CA 21
ATOM 23508 C C . THR A 1 52 ? 2.708 9.555 -6.159 1.00 22.43 52 THR A C 21
ATOM 23509 O O . THR A 1 52 ? 3.649 9.791 -6.918 1.00 41.03 52 THR A O 21
ATOM 23520 N N . THR A 1 53 ? 1.794 8.622 -6.408 1.00 73.25 53 THR A N 21
ATOM 23521 C CA . THR A 1 53 ? 1.847 7.804 -7.613 1.00 20.54 53 THR A CA 21
ATOM 23522 C C . THR A 1 53 ? 0.535 7.877 -8.385 1.00 4.30 53 THR A C 21
ATOM 23523 O O . THR A 1 53 ? -0.477 7.316 -7.963 1.00 24.12 53 THR A O 21
ATOM 23534 N N . SER A 1 54 ? 0.558 8.571 -9.518 1.00 0.35 54 SER A N 21
ATOM 23535 C CA . SER A 1 54 ? -0.632 8.720 -10.348 1.00 21.22 54 SER A CA 21
ATOM 23536 C C . SER A 1 54 ? -0.359 9.647 -11.528 1.00 64.41 54 SER A C 21
ATOM 23537 O O . SER A 1 54 ? 0.493 10.535 -11.469 1.00 35.41 54 SER A O 21
ATOM 23545 N N . PRO A 1 55 ? -1.099 9.440 -12.628 1.00 22.25 55 PRO A N 21
ATOM 23546 C CA . PRO A 1 55 ? -0.956 10.246 -13.843 1.00 24.33 55 PRO A CA 21
ATOM 23547 C C . PRO A 1 55 ? -1.461 11.673 -13.653 1.00 51.15 55 PRO A C 21
ATOM 23548 O O . PRO A 1 55 ? -2.311 11.950 -12.808 1.00 32.22 55 PRO A O 21
ATOM 23559 N N . PRO A 1 56 ? -0.926 12.602 -14.460 1.00 22.22 56 PRO A N 21
ATOM 23560 C CA . PRO A 1 56 ? -1.309 14.016 -14.401 1.00 71.30 56 PRO A CA 21
ATOM 23561 C C . PRO A 1 56 ? -2.729 14.254 -14.906 1.00 72.50 56 PRO A C 21
ATOM 23562 O O . PRO A 1 56 ? -3.118 13.742 -15.955 1.00 1.44 56 PRO A O 21
ATOM 23573 N N . SER A 1 57 ? -3.497 15.034 -14.151 1.00 71.33 57 SER A N 21
ATOM 23574 C CA . SER A 1 57 ? -4.875 15.336 -14.520 1.00 71.25 57 SER A CA 21
ATOM 23575 C C . SER A 1 57 ? -5.557 16.165 -13.437 1.00 62.00 57 SER A C 21
ATOM 23576 O O . SER A 1 57 ? -5.752 17.372 -13.593 1.00 32.04 57 SER A O 21
ATOM 23584 N N . ASP A 1 58 ? -5.920 15.510 -12.340 1.00 72.20 58 ASP A N 21
ATOM 23585 C CA . ASP A 1 58 ? -6.580 16.185 -11.229 1.00 43.14 58 ASP A CA 21
ATOM 23586 C C . ASP A 1 58 ? -5.934 15.806 -9.900 1.00 62.54 58 ASP A C 21
ATOM 23587 O O . ASP A 1 58 ? -6.092 14.684 -9.421 1.00 30.35 58 ASP A O 21
ATOM 23596 N N . ASP A 1 59 ? -5.205 16.748 -9.313 1.00 24.14 59 ASP A N 21
ATOM 23597 C CA . ASP A 1 59 ? -4.534 16.513 -8.038 1.00 50.52 59 ASP A CA 21
ATOM 23598 C C . ASP A 1 59 ? -5.194 17.314 -6.921 1.00 45.13 59 ASP A C 21
ATOM 23599 O O . ASP A 1 59 ? -4.740 18.396 -6.548 1.00 2.34 59 ASP A O 21
ATOM 23608 N N . PRO A 1 60 ? -6.293 16.773 -6.373 1.00 52.01 60 PRO A N 21
ATOM 23609 C CA . PRO A 1 60 ? -7.039 17.421 -5.291 1.00 21.11 60 PRO A CA 21
ATOM 23610 C C . PRO A 1 60 ? -6.266 17.426 -3.976 1.00 53.22 60 PRO A C 21
ATOM 23611 O O . PRO A 1 60 ? -6.658 18.090 -3.016 1.00 43.21 60 PRO A O 21
ATOM 23622 N N . TYR A 1 61 ? -5.166 16.681 -3.939 1.00 44.52 61 TYR A N 21
ATOM 23623 C CA . TYR A 1 61 ? -4.340 16.598 -2.740 1.00 43.34 61 TYR A CA 21
ATOM 23624 C C . TYR A 1 61 ? -2.981 17.252 -2.970 1.00 41.04 61 TYR A C 21
ATOM 23625 O O . TYR A 1 61 ? -2.051 17.069 -2.186 1.00 11.02 61 TYR A O 21
ATOM 23643 N N . GLY A 1 62 ? -2.875 18.018 -4.052 1.00 22.43 62 GLY A N 21
ATOM 23644 C CA . GLY A 1 62 ? -1.627 18.690 -4.366 1.00 53.20 62 GLY A CA 21
ATOM 23645 C C . GLY A 1 62 ? -0.486 17.717 -4.589 1.00 14.31 62 GLY A C 21
ATOM 23646 O O . GLY A 1 62 ? 0.583 17.856 -3.996 1.00 64.13 62 GLY A O 21
ATOM 23650 N N . SER A 1 63 ? -0.714 16.728 -5.448 1.00 15.03 63 SER A N 21
ATOM 23651 C CA . SER A 1 63 ? 0.302 15.724 -5.744 1.00 0.21 63 SER A CA 21
ATOM 23652 C C . SER A 1 63 ? 1.207 16.188 -6.881 1.00 60.31 63 SER A C 21
ATOM 23653 O O . SER A 1 63 ? 2.302 15.658 -7.072 1.00 34.02 63 SER A O 21
ATOM 23661 N N . TRP A 1 64 ? 0.743 17.179 -7.633 1.00 21.24 64 TRP A N 21
ATOM 23662 C CA . TRP A 1 64 ? 1.510 17.715 -8.751 1.00 33.11 64 TRP A CA 21
ATOM 23663 C C . TRP A 1 64 ? 1.487 19.240 -8.746 1.00 13.42 64 TRP A C 21
ATOM 23664 O O . TRP A 1 64 ? 0.626 19.853 -8.119 1.00 24.14 64 TRP A O 21
ATOM 23685 N N . GLU A 1 65 ? 2.439 19.843 -9.451 1.00 61.04 65 GLU A N 21
ATOM 23686 C CA . GLU A 1 65 ? 2.526 21.297 -9.527 1.00 23.31 65 GLU A CA 21
ATOM 23687 C C . GLU A 1 65 ? 3.001 21.743 -10.906 1.00 52.22 65 GLU A C 21
ATOM 23688 O O . GLU A 1 65 ? 4.137 21.475 -11.301 1.00 0.53 65 GLU A O 21
ATOM 23700 N N . TYR A 1 66 ? 2.124 22.423 -11.636 1.00 52.13 66 TYR A N 21
ATOM 23701 C CA . TYR A 1 66 ? 2.452 22.903 -12.974 1.00 44.32 66 TYR A CA 21
ATOM 23702 C C . TYR A 1 66 ? 3.514 23.997 -12.915 1.00 3.54 66 TYR A C 21
ATOM 23703 O O . TYR A 1 66 ? 3.263 25.097 -12.419 1.00 13.24 66 TYR A O 21
ATOM 23721 N N . LEU A 1 67 ? 4.701 23.687 -13.425 1.00 3.01 67 LEU A N 21
ATOM 23722 C CA . LEU A 1 67 ? 5.802 24.643 -13.432 1.00 60.54 67 LEU A CA 21
ATOM 23723 C C . LEU A 1 67 ? 5.977 25.262 -14.815 1.00 64.12 67 LEU A C 21
ATOM 23724 O O . LEU A 1 67 ? 6.730 26.221 -14.986 1.00 1.23 67 LEU A O 21
ATOM 23740 N N . GLY A 1 68 ? 5.274 24.710 -15.798 1.00 54.14 68 GLY A N 21
ATOM 23741 C CA . GLY A 1 68 ? 5.364 25.223 -17.153 1.00 0.34 68 GLY A CA 21
ATOM 23742 C C . GLY A 1 68 ? 4.970 24.190 -18.191 1.00 42.21 68 GLY A C 21
ATOM 23743 O O . GLY A 1 68 ? 4.372 23.167 -17.861 1.00 42.43 68 GLY A O 21
ATOM 23747 N N . GLU A 1 69 ? 5.304 24.461 -19.449 1.00 52.12 69 GLU A N 21
ATOM 23748 C CA . GLU A 1 69 ? 4.979 23.548 -20.538 1.00 12.21 69 GLU A CA 21
ATOM 23749 C C . GLU A 1 69 ? 6.237 23.136 -21.297 1.00 40.32 69 GLU A C 21
ATOM 23750 O O . GLU A 1 69 ? 7.232 23.859 -21.310 1.00 64.14 69 GLU A O 21
ATOM 23762 N N . ALA A 1 70 ? 6.183 21.968 -21.929 1.00 74.13 70 ALA A N 21
ATOM 23763 C CA . ALA A 1 70 ? 7.317 21.460 -22.692 1.00 54.30 70 ALA A CA 21
ATOM 23764 C C . ALA A 1 70 ? 7.736 22.447 -23.776 1.00 34.32 70 ALA A C 21
ATOM 23765 O O . ALA A 1 70 ? 8.925 22.641 -24.024 1.00 61.21 70 ALA A O 21
ATOM 23772 N N . GLU A 1 71 ? 6.751 23.067 -24.418 1.00 53.13 71 GLU A N 21
ATOM 23773 C CA . GLU A 1 71 ? 7.020 24.033 -25.477 1.00 41.53 71 GLU A CA 21
ATOM 23774 C C . GLU A 1 71 ? 6.438 25.399 -25.128 1.00 22.13 71 GLU A C 21
ATOM 23775 O O . GLU A 1 71 ? 5.229 25.620 -25.186 1.00 43.41 71 GLU A O 21
ATOM 23787 N N . PRO A 1 72 ? 7.319 26.339 -24.754 1.00 22.03 72 PRO A N 21
ATOM 23788 C CA . PRO A 1 72 ? 6.917 27.701 -24.387 1.00 12.55 72 PRO A CA 21
ATOM 23789 C C . PRO A 1 72 ? 6.421 28.501 -25.586 1.00 62.43 72 PRO A C 21
ATOM 23790 O O . PRO A 1 72 ? 6.741 28.186 -26.733 1.00 32.31 72 PRO A O 21
ATOM 23801 N N . THR A 1 73 ? 5.639 29.542 -25.315 1.00 63.13 73 THR A N 21
ATOM 23802 C CA . THR A 1 73 ? 5.100 30.389 -26.371 1.00 53.31 73 THR A CA 21
ATOM 23803 C C . THR A 1 73 ? 5.910 31.672 -26.516 1.00 73.31 73 THR A C 21
ATOM 23804 O O . THR A 1 73 ? 5.460 32.750 -26.129 1.00 45.50 73 THR A O 21
ATOM 23815 N N . GLY A 1 1 ? 33.747 2.841 -5.257 1.00 75.53 1 GLY A N 22
ATOM 23816 C CA . GLY A 1 1 ? 33.519 4.214 -4.845 1.00 32.21 1 GLY A CA 22
ATOM 23817 C C . GLY A 1 1 ? 32.114 4.434 -4.318 1.00 34.41 1 GLY A C 22
ATOM 23818 O O . GLY A 1 1 ? 31.231 3.591 -4.473 1.00 22.03 1 GLY A O 22
ATOM 23822 N N . PRO A 1 2 ? 31.894 5.591 -3.678 1.00 25.23 2 PRO A N 22
ATOM 23823 C CA . PRO A 1 2 ? 30.589 5.947 -3.112 1.00 33.35 2 PRO A CA 22
ATOM 23824 C C . PRO A 1 2 ? 29.548 6.231 -4.189 1.00 64.54 2 PRO A C 22
ATOM 23825 O O . PRO A 1 2 ? 29.890 6.486 -5.343 1.00 41.53 2 PRO A O 22
ATOM 23836 N N . SER A 1 3 ? 28.277 6.186 -3.804 1.00 24.13 3 SER A N 22
ATOM 23837 C CA . SER A 1 3 ? 27.185 6.437 -4.737 1.00 34.20 3 SER A CA 22
ATOM 23838 C C . SER A 1 3 ? 26.569 7.811 -4.496 1.00 50.30 3 SER A C 22
ATOM 23839 O O . SER A 1 3 ? 26.690 8.377 -3.410 1.00 44.25 3 SER A O 22
ATOM 23847 N N . THR A 1 4 ? 25.905 8.342 -5.518 1.00 54.33 4 THR A N 22
ATOM 23848 C CA . THR A 1 4 ? 25.270 9.650 -5.421 1.00 21.12 4 THR A CA 22
ATOM 23849 C C . THR A 1 4 ? 23.951 9.565 -4.659 1.00 73.14 4 THR A C 22
ATOM 23850 O O . THR A 1 4 ? 23.422 8.477 -4.436 1.00 72.22 4 THR A O 22
ATOM 23861 N N . SER A 1 5 ? 23.426 10.720 -4.263 1.00 74.04 5 SER A N 22
ATOM 23862 C CA . SER A 1 5 ? 22.171 10.775 -3.524 1.00 41.24 5 SER A CA 22
ATOM 23863 C C . SER A 1 5 ? 21.189 11.733 -4.192 1.00 51.24 5 SER A C 22
ATOM 23864 O O . SER A 1 5 ? 21.590 12.649 -4.909 1.00 43.42 5 SER A O 22
ATOM 23872 N N . MET A 1 6 ? 19.901 11.513 -3.952 1.00 22.32 6 MET A N 22
ATOM 23873 C CA . MET A 1 6 ? 18.861 12.356 -4.529 1.00 13.31 6 MET A CA 22
ATOM 23874 C C . MET A 1 6 ? 17.501 12.039 -3.915 1.00 3.32 6 MET A C 22
ATOM 23875 O O . MET A 1 6 ? 17.403 11.247 -2.979 1.00 21.23 6 MET A O 22
ATOM 23889 N N . GLU A 1 7 ? 16.455 12.664 -4.449 1.00 33.51 7 GLU A N 22
ATOM 23890 C CA . GLU A 1 7 ? 15.102 12.447 -3.950 1.00 54.35 7 GLU A CA 22
ATOM 23891 C C . GLU A 1 7 ? 14.131 12.206 -5.103 1.00 11.44 7 GLU A C 22
ATOM 23892 O O . GLU A 1 7 ? 12.921 12.113 -4.900 1.00 71.25 7 GLU A O 22
ATOM 23904 N N . ASN A 1 8 ? 14.670 12.105 -6.313 1.00 35.42 8 ASN A N 22
ATOM 23905 C CA . ASN A 1 8 ? 13.853 11.874 -7.499 1.00 44.31 8 ASN A CA 22
ATOM 23906 C C . ASN A 1 8 ? 14.608 11.036 -8.526 1.00 2.33 8 ASN A C 22
ATOM 23907 O O . ASN A 1 8 ? 15.542 11.516 -9.169 1.00 44.04 8 ASN A O 22
ATOM 23918 N N . LEU A 1 9 ? 14.197 9.782 -8.675 1.00 43.34 9 LEU A N 22
ATOM 23919 C CA . LEU A 1 9 ? 14.833 8.877 -9.626 1.00 31.21 9 LEU A CA 22
ATOM 23920 C C . LEU A 1 9 ? 14.157 8.956 -10.991 1.00 14.34 9 LEU A C 22
ATOM 23921 O O . LEU A 1 9 ? 14.375 8.104 -11.853 1.00 45.25 9 LEU A O 22
ATOM 23937 N N . VAL A 1 10 ? 13.336 9.984 -11.180 1.00 14.15 10 VAL A N 22
ATOM 23938 C CA . VAL A 1 10 ? 12.629 10.177 -12.441 1.00 33.50 10 VAL A CA 22
ATOM 23939 C C . VAL A 1 10 ? 13.588 10.102 -13.624 1.00 52.14 10 VAL A C 22
ATOM 23940 O O . VAL A 1 10 ? 13.204 9.703 -14.723 1.00 11.52 10 VAL A O 22
ATOM 23953 N N . SER A 1 11 ? 14.838 10.490 -13.392 1.00 44.11 11 SER A N 22
ATOM 23954 C CA . SER A 1 11 ? 15.851 10.472 -14.440 1.00 31.51 11 SER A CA 22
ATOM 23955 C C . SER A 1 11 ? 16.153 9.043 -14.878 1.00 35.13 11 SER A C 22
ATOM 23956 O O . SER A 1 11 ? 16.219 8.747 -16.072 1.00 74.25 11 SER A O 22
ATOM 23964 N N . LEU A 1 12 ? 16.337 8.158 -13.904 1.00 21.04 12 LEU A N 22
ATOM 23965 C CA . LEU A 1 12 ? 16.632 6.758 -14.187 1.00 31.52 12 LEU A CA 22
ATOM 23966 C C . LEU A 1 12 ? 15.486 6.104 -14.953 1.00 60.30 12 LEU A C 22
ATOM 23967 O O . LEU A 1 12 ? 15.692 5.143 -15.694 1.00 72.21 12 LEU A O 22
ATOM 23983 N N . GLN A 1 13 ? 14.281 6.632 -14.770 1.00 24.22 13 GLN A N 22
ATOM 23984 C CA . GLN A 1 13 ? 13.104 6.100 -15.445 1.00 45.13 13 GLN A CA 22
ATOM 23985 C C . GLN A 1 13 ? 13.272 6.157 -16.960 1.00 75.33 13 GLN A C 22
ATOM 23986 O O . GLN A 1 13 ? 12.613 5.423 -17.696 1.00 63.32 13 GLN A O 22
ATOM 24000 N N . ASN A 1 14 ? 14.161 7.033 -17.419 1.00 32.04 14 ASN A N 22
ATOM 24001 C CA . ASN A 1 14 ? 14.417 7.185 -18.847 1.00 4.25 14 ASN A CA 22
ATOM 24002 C C . ASN A 1 14 ? 15.874 7.559 -19.102 1.00 43.30 14 ASN A C 22
ATOM 24003 O O . ASN A 1 14 ? 16.670 6.731 -19.546 1.00 2.23 14 ASN A O 22
ATOM 24014 N N . LEU A 1 15 ? 16.216 8.811 -18.818 1.00 32.22 15 LEU A N 22
ATOM 24015 C CA . LEU A 1 15 ? 17.578 9.295 -19.015 1.00 4.22 15 LEU A CA 22
ATOM 24016 C C . LEU A 1 15 ? 18.117 9.941 -17.742 1.00 12.41 15 LEU A C 22
ATOM 24017 O O . LEU A 1 15 ? 17.459 10.788 -17.138 1.00 44.33 15 LEU A O 22
ATOM 24033 N N . LEU A 1 16 ? 19.316 9.536 -17.342 1.00 70.32 16 LEU A N 22
ATOM 24034 C CA . LEU A 1 16 ? 19.945 10.077 -16.141 1.00 61.25 16 LEU A CA 22
ATOM 24035 C C . LEU A 1 16 ? 21.305 10.685 -16.467 1.00 72.43 16 LEU A C 22
ATOM 24036 O O . LEU A 1 16 ? 22.322 10.307 -15.883 1.00 14.00 16 LEU A O 22
ATOM 24052 N N . VAL A 1 17 ? 21.318 11.631 -17.400 1.00 71.04 17 VAL A N 22
ATOM 24053 C CA . VAL A 1 17 ? 22.553 12.294 -17.802 1.00 23.33 17 VAL A CA 22
ATOM 24054 C C . VAL A 1 17 ? 22.828 13.515 -16.930 1.00 74.34 17 VAL A C 22
ATOM 24055 O O . VAL A 1 17 ? 22.085 13.802 -15.992 1.00 33.01 17 VAL A O 22
ATOM 24068 N N . TYR A 1 18 ? 23.901 14.232 -17.249 1.00 32.01 18 TYR A N 22
ATOM 24069 C CA . TYR A 1 18 ? 24.276 15.421 -16.495 1.00 70.52 18 TYR A CA 22
ATOM 24070 C C . TYR A 1 18 ? 24.030 16.685 -17.313 1.00 74.10 18 TYR A C 22
ATOM 24071 O O . TYR A 1 18 ? 24.779 17.658 -17.215 1.00 54.32 18 TYR A O 22
ATOM 24089 N N . VAL A 1 19 ? 22.975 16.664 -18.120 1.00 54.20 19 VAL A N 22
ATOM 24090 C CA . VAL A 1 19 ? 22.627 17.807 -18.956 1.00 32.22 19 VAL A CA 22
ATOM 24091 C C . VAL A 1 19 ? 21.121 17.891 -19.173 1.00 1.32 19 VAL A C 22
ATOM 24092 O O . VAL A 1 19 ? 20.484 16.913 -19.562 1.00 1.32 19 VAL A O 22
ATOM 24105 N N . ASN A 1 20 ? 20.557 19.067 -18.919 1.00 3.45 20 ASN A N 22
ATOM 24106 C CA . ASN A 1 20 ? 19.123 19.279 -19.087 1.00 32.20 20 ASN A CA 22
ATOM 24107 C C . ASN A 1 20 ? 18.648 18.748 -20.436 1.00 72.34 20 ASN A C 22
ATOM 24108 O O . ASN A 1 20 ? 18.865 19.375 -21.472 1.00 4.22 20 ASN A O 22
ATOM 24119 N N . TRP A 1 21 ? 18.001 17.589 -20.414 1.00 74.12 21 TRP A N 22
ATOM 24120 C CA . TRP A 1 21 ? 17.495 16.973 -21.636 1.00 33.34 21 TRP A CA 22
ATOM 24121 C C . TRP A 1 21 ? 16.325 17.769 -22.202 1.00 0.20 21 TRP A C 22
ATOM 24122 O O . TRP A 1 21 ? 15.513 18.313 -21.454 1.00 61.14 21 TRP A O 22
ATOM 24143 N N . SER A 1 22 ? 16.244 17.832 -23.527 1.00 32.04 22 SER A N 22
ATOM 24144 C CA . SER A 1 22 ? 15.173 18.565 -24.193 1.00 75.12 22 SER A CA 22
ATOM 24145 C C . SER A 1 22 ? 13.946 17.680 -24.383 1.00 3.55 22 SER A C 22
ATOM 24146 O O . SER A 1 22 ? 12.824 18.078 -24.064 1.00 60.41 22 SER A O 22
ATOM 24154 N N . SER A 1 23 ? 14.164 16.477 -24.904 1.00 13.32 23 SER A N 22
ATOM 24155 C CA . SER A 1 23 ? 13.076 15.536 -25.141 1.00 24.34 23 SER A CA 22
ATOM 24156 C C . SER A 1 23 ? 12.773 14.728 -23.882 1.00 71.23 23 SER A C 22
ATOM 24157 O O . SER A 1 23 ? 12.783 13.497 -23.904 1.00 30.53 23 SER A O 22
ATOM 24165 N N . TYR A 1 24 ? 12.506 15.430 -22.786 1.00 14.42 24 TYR A N 22
ATOM 24166 C CA . TYR A 1 24 ? 12.203 14.779 -21.517 1.00 20.11 24 TYR A CA 22
ATOM 24167 C C . TYR A 1 24 ? 11.199 13.647 -21.711 1.00 74.11 24 TYR A C 22
ATOM 24168 O O . TYR A 1 24 ? 10.454 13.603 -22.690 1.00 65.13 24 TYR A O 22
ATOM 24186 N N . PRO A 1 25 ? 11.176 12.707 -20.754 1.00 64.21 25 PRO A N 22
ATOM 24187 C CA . PRO A 1 25 ? 10.267 11.558 -20.795 1.00 22.12 25 PRO A CA 22
ATOM 24188 C C . PRO A 1 25 ? 8.814 11.960 -20.571 1.00 41.42 25 PRO A C 22
ATOM 24189 O O . PRO A 1 25 ? 8.527 13.074 -20.131 1.00 13.23 25 PRO A O 22
ATOM 24200 N N . LYS A 1 26 ? 7.899 11.046 -20.876 1.00 11.51 26 LYS A N 22
ATOM 24201 C CA . LYS A 1 26 ? 6.473 11.304 -20.708 1.00 2.30 26 LYS A CA 22
ATOM 24202 C C . LYS A 1 26 ? 5.931 10.582 -19.479 1.00 23.54 26 LYS A C 22
ATOM 24203 O O . LYS A 1 26 ? 6.535 9.625 -18.992 1.00 10.11 26 LYS A O 22
ATOM 24222 N N . TYR A 1 27 ? 4.790 11.046 -18.981 1.00 32.32 27 TYR A N 22
ATOM 24223 C CA . TYR A 1 27 ? 4.168 10.445 -17.807 1.00 53.42 27 TYR A CA 22
ATOM 24224 C C . TYR A 1 27 ? 4.032 8.934 -17.975 1.00 75.14 27 TYR A C 22
ATOM 24225 O O . TYR A 1 27 ? 3.388 8.459 -18.910 1.00 73.51 27 TYR A O 22
ATOM 24243 N N . GLU A 1 28 ? 4.645 8.187 -17.063 1.00 13.12 28 GLU A N 22
ATOM 24244 C CA . GLU A 1 28 ? 4.593 6.730 -17.111 1.00 34.40 28 GLU A CA 22
ATOM 24245 C C . GLU A 1 28 ? 3.650 6.184 -16.043 1.00 41.20 28 GLU A C 22
ATOM 24246 O O . GLU A 1 28 ? 4.013 6.033 -14.877 1.00 34.44 28 GLU A O 22
ATOM 24258 N N . PRO A 1 29 ? 2.408 5.882 -16.450 1.00 34.00 29 PRO A N 22
ATOM 24259 C CA . PRO A 1 29 ? 1.386 5.348 -15.545 1.00 34.34 29 PRO A CA 22
ATOM 24260 C C . PRO A 1 29 ? 1.694 3.922 -15.100 1.00 30.12 29 PRO A C 22
ATOM 24261 O O . PRO A 1 29 ? 1.939 3.043 -15.925 1.00 63.45 29 PRO A O 22
ATOM 24272 N N . GLY A 1 30 ? 1.677 3.699 -13.790 1.00 24.34 30 GLY A N 22
ATOM 24273 C CA . GLY A 1 30 ? 1.955 2.377 -13.258 1.00 64.43 30 GLY A CA 22
ATOM 24274 C C . GLY A 1 30 ? 3.307 2.299 -12.577 1.00 55.21 30 GLY A C 22
ATOM 24275 O O . GLY A 1 30 ? 3.879 1.217 -12.439 1.00 61.32 30 GLY A O 22
ATOM 24279 N N . LYS A 1 31 ? 3.821 3.448 -12.151 1.00 54.13 31 LYS A N 22
ATOM 24280 C CA . LYS A 1 31 ? 5.115 3.505 -11.481 1.00 65.20 31 LYS A CA 22
ATOM 24281 C C . LYS A 1 31 ? 5.159 4.658 -10.483 1.00 50.10 31 LYS A C 22
ATOM 24282 O O . LYS A 1 31 ? 4.940 5.813 -10.845 1.00 40.51 31 LYS A O 22
ATOM 24301 N N . GLU A 1 32 ? 5.446 4.336 -9.225 1.00 13.43 32 GLU A N 22
ATOM 24302 C CA . GLU A 1 32 ? 5.519 5.345 -8.176 1.00 5.32 32 GLU A CA 22
ATOM 24303 C C . GLU A 1 32 ? 6.382 6.524 -8.615 1.00 43.13 32 GLU A C 22
ATOM 24304 O O . GLU A 1 32 ? 7.230 6.393 -9.497 1.00 14.04 32 GLU A O 22
ATOM 24316 N N . TYR A 1 33 ? 6.159 7.676 -7.993 1.00 41.34 33 TYR A N 22
ATOM 24317 C CA . TYR A 1 33 ? 6.913 8.880 -8.321 1.00 3.10 33 TYR A CA 22
ATOM 24318 C C . TYR A 1 33 ? 7.319 9.630 -7.056 1.00 23.23 33 TYR A C 22
ATOM 24319 O O . TYR A 1 33 ? 6.471 10.147 -6.328 1.00 32.23 33 TYR A O 22
ATOM 24337 N N . ASN A 1 34 ? 8.622 9.686 -6.800 1.00 72.11 34 ASN A N 22
ATOM 24338 C CA . ASN A 1 34 ? 9.142 10.373 -5.623 1.00 61.02 34 ASN A CA 22
ATOM 24339 C C . ASN A 1 34 ? 9.142 11.885 -5.832 1.00 32.42 34 ASN A C 22
ATOM 24340 O O . ASN A 1 34 ? 9.095 12.364 -6.964 1.00 64.24 34 ASN A O 22
ATOM 24351 N N . GLN A 1 35 ? 9.195 12.627 -4.731 1.00 72.53 35 GLN A N 22
ATOM 24352 C CA . GLN A 1 35 ? 9.202 14.084 -4.793 1.00 41.42 35 GLN A CA 22
ATOM 24353 C C . GLN A 1 35 ? 10.313 14.586 -5.710 1.00 15.35 35 GLN A C 22
ATOM 24354 O O . GLN A 1 35 ? 11.450 14.119 -5.636 1.00 4.30 35 GLN A O 22
ATOM 24368 N N . GLY A 1 36 ? 9.976 15.538 -6.574 1.00 34.13 36 GLY A N 22
ATOM 24369 C CA . GLY A 1 36 ? 10.957 16.085 -7.494 1.00 45.31 36 GLY A CA 22
ATOM 24370 C C . GLY A 1 36 ? 10.855 15.478 -8.878 1.00 74.14 36 GLY A C 22
ATOM 24371 O O . GLY A 1 36 ? 11.308 16.070 -9.858 1.00 62.31 36 GLY A O 22
ATOM 24375 N N . ASP A 1 37 ? 10.263 14.292 -8.961 1.00 2.14 37 ASP A N 22
ATOM 24376 C CA . ASP A 1 37 ? 10.104 13.602 -10.236 1.00 72.54 37 ASP A CA 22
ATOM 24377 C C . ASP A 1 37 ? 9.364 14.479 -11.239 1.00 45.45 37 ASP A C 22
ATOM 24378 O O . ASP A 1 37 ? 8.309 15.036 -10.933 1.00 21.13 37 ASP A O 22
ATOM 24387 N N . ILE A 1 38 ? 9.923 14.600 -12.439 1.00 23.01 38 ILE A N 22
ATOM 24388 C CA . ILE A 1 38 ? 9.314 15.410 -13.487 1.00 63.31 38 ILE A CA 22
ATOM 24389 C C . ILE A 1 38 ? 9.064 14.584 -14.744 1.00 2.32 38 ILE A C 22
ATOM 24390 O O . ILE A 1 38 ? 9.914 13.800 -15.166 1.00 5.14 38 ILE A O 22
ATOM 24406 N N . VAL A 1 39 ? 7.889 14.766 -15.340 1.00 71.23 39 VAL A N 22
ATOM 24407 C CA . VAL A 1 39 ? 7.526 14.040 -16.551 1.00 74.21 39 VAL A CA 22
ATOM 24408 C C . VAL A 1 39 ? 6.719 14.921 -17.499 1.00 12.34 39 VAL A C 22
ATOM 24409 O O . VAL A 1 39 ? 6.198 15.962 -17.102 1.00 23.32 39 VAL A O 22
ATOM 24422 N N . GLU A 1 40 ? 6.620 14.494 -18.754 1.00 51.44 40 GLU A N 22
ATOM 24423 C CA . GLU A 1 40 ? 5.876 15.245 -19.759 1.00 23.21 40 GLU A CA 22
ATOM 24424 C C . GLU A 1 40 ? 4.506 14.617 -20.004 1.00 70.30 40 GLU A C 22
ATOM 24425 O O . GLU A 1 40 ? 4.396 13.412 -20.231 1.00 12.23 40 GLU A O 22
ATOM 24437 N N . TYR A 1 41 ? 3.467 15.442 -19.955 1.00 25.11 41 TYR A N 22
ATOM 24438 C CA . TYR A 1 41 ? 2.105 14.968 -20.168 1.00 1.14 41 TYR A CA 22
ATOM 24439 C C . TYR A 1 41 ? 1.269 16.019 -20.893 1.00 11.12 41 TYR A C 22
ATOM 24440 O O . TYR A 1 41 ? 1.128 17.147 -20.424 1.00 63.22 41 TYR A O 22
ATOM 24458 N N . ASN A 1 42 ? 0.716 15.638 -22.040 1.00 22.22 42 ASN A N 22
ATOM 24459 C CA . ASN A 1 42 ? -0.105 16.547 -22.831 1.00 1.25 42 ASN A CA 22
ATOM 24460 C C . ASN A 1 42 ? 0.716 17.733 -23.324 1.00 65.13 42 ASN A C 22
ATOM 24461 O O . ASN A 1 42 ? 0.183 18.819 -23.554 1.00 31.14 42 ASN A O 22
ATOM 24472 N N . GLY A 1 43 ? 2.018 17.519 -23.486 1.00 41.03 43 GLY A N 22
ATOM 24473 C CA . GLY A 1 43 ? 2.893 18.579 -23.952 1.00 24.10 43 GLY A CA 22
ATOM 24474 C C . GLY A 1 43 ? 3.265 19.550 -22.849 1.00 2.22 43 GLY A C 22
ATOM 24475 O O . GLY A 1 43 ? 3.703 20.669 -23.118 1.00 20.44 43 GLY A O 22
ATOM 24479 N N . LYS A 1 44 ? 3.089 19.124 -21.603 1.00 34.21 44 LYS A N 22
ATOM 24480 C CA . LYS A 1 44 ? 3.409 19.962 -20.454 1.00 24.31 44 LYS A CA 22
ATOM 24481 C C . LYS A 1 44 ? 4.494 19.319 -19.596 1.00 42.13 44 LYS A C 22
ATOM 24482 O O . LYS A 1 44 ? 5.028 18.264 -19.941 1.00 62.52 44 LYS A O 22
ATOM 24501 N N . LEU A 1 45 ? 4.814 19.959 -18.477 1.00 51.51 45 LEU A N 22
ATOM 24502 C CA . LEU A 1 45 ? 5.835 19.449 -17.568 1.00 12.53 45 LEU A CA 22
ATOM 24503 C C . LEU A 1 45 ? 5.430 19.672 -16.114 1.00 74.23 45 LEU A C 22
ATOM 24504 O O . LEU A 1 45 ? 5.347 20.810 -15.651 1.00 11.41 45 LEU A O 22
ATOM 24520 N N . TYR A 1 46 ? 5.183 18.580 -15.401 1.00 32.50 46 TYR A N 22
ATOM 24521 C CA . TYR A 1 46 ? 4.788 18.657 -13.999 1.00 73.22 46 TYR A CA 22
ATOM 24522 C C . TYR A 1 46 ? 5.849 18.029 -13.098 1.00 51.53 46 TYR A C 22
ATOM 24523 O O . TYR A 1 46 ? 6.660 17.219 -13.547 1.00 34.44 46 TYR A O 22
ATOM 24541 N N . LYS A 1 47 ? 5.834 18.410 -11.825 1.00 53.12 47 LYS A N 22
ATOM 24542 C CA . LYS A 1 47 ? 6.792 17.885 -10.859 1.00 14.42 47 LYS A CA 22
ATOM 24543 C C . LYS A 1 47 ? 6.091 17.470 -9.570 1.00 70.31 47 LYS A C 22
ATOM 24544 O O . LYS A 1 47 ? 5.482 18.295 -8.889 1.00 55.45 47 LYS A O 22
ATOM 24563 N N . ALA A 1 48 ? 6.184 16.186 -9.239 1.00 3.23 48 ALA A N 22
ATOM 24564 C CA . ALA A 1 48 ? 5.562 15.663 -8.028 1.00 13.40 48 ALA A CA 22
ATOM 24565 C C . ALA A 1 48 ? 6.104 16.362 -6.786 1.00 70.34 48 ALA A C 22
ATOM 24566 O O . ALA A 1 48 ? 7.289 16.254 -6.468 1.00 63.31 48 ALA A O 22
ATOM 24573 N N . LYS A 1 49 ? 5.231 17.079 -6.088 1.00 51.00 49 LYS A N 22
ATOM 24574 C CA . LYS A 1 49 ? 5.621 17.797 -4.880 1.00 15.10 49 LYS A CA 22
ATOM 24575 C C . LYS A 1 49 ? 6.172 16.836 -3.832 1.00 31.54 49 LYS A C 22
ATOM 24576 O O . LYS A 1 49 ? 7.236 17.071 -3.259 1.00 24.44 49 LYS A O 22
ATOM 24595 N N . TYR A 1 50 ? 5.443 15.752 -3.587 1.00 24.54 50 TYR A N 22
ATOM 24596 C CA . TYR A 1 50 ? 5.859 14.756 -2.606 1.00 72.14 50 TYR A CA 22
ATOM 24597 C C . TYR A 1 50 ? 5.534 13.347 -3.089 1.00 61.12 50 TYR A C 22
ATOM 24598 O O . TYR A 1 50 ? 4.860 13.167 -4.103 1.00 14.30 50 TYR A O 22
ATOM 24616 N N . TRP A 1 51 ? 6.017 12.351 -2.355 1.00 53.13 51 TRP A N 22
ATOM 24617 C CA . TRP A 1 51 ? 5.777 10.955 -2.708 1.00 65.04 51 TRP A CA 22
ATOM 24618 C C . TRP A 1 51 ? 4.294 10.705 -2.959 1.00 72.54 51 TRP A C 22
ATOM 24619 O O . TRP A 1 51 ? 3.475 10.796 -2.044 1.00 73.52 51 TRP A O 22
ATOM 24640 N N . THR A 1 52 ? 3.954 10.388 -4.205 1.00 21.23 52 THR A N 22
ATOM 24641 C CA . THR A 1 52 ? 2.569 10.125 -4.575 1.00 72.10 52 THR A CA 22
ATOM 24642 C C . THR A 1 52 ? 2.488 9.353 -5.887 1.00 72.33 52 THR A C 22
ATOM 24643 O O . THR A 1 52 ? 3.403 9.408 -6.710 1.00 22.45 52 THR A O 22
ATOM 24654 N N . THR A 1 53 ? 1.387 8.633 -6.079 1.00 24.24 53 THR A N 22
ATOM 24655 C CA . THR A 1 53 ? 1.186 7.850 -7.290 1.00 53.23 53 THR A CA 22
ATOM 24656 C C . THR A 1 53 ? -0.169 8.149 -7.921 1.00 23.42 53 THR A C 22
ATOM 24657 O O . THR A 1 53 ? -1.209 7.750 -7.398 1.00 35.14 53 THR A O 22
ATOM 24668 N N . SER A 1 54 ? -0.150 8.854 -9.047 1.00 74.21 54 SER A N 22
ATOM 24669 C CA . SER A 1 54 ? -1.378 9.209 -9.748 1.00 24.25 54 SER A CA 22
ATOM 24670 C C . SER A 1 54 ? -1.075 10.047 -10.987 1.00 2.02 54 SER A C 22
ATOM 24671 O O . SER A 1 54 ? -0.098 10.794 -11.037 1.00 52.24 54 SER A O 22
ATOM 24679 N N . PRO A 1 55 ? -1.933 9.920 -12.009 1.00 54.15 55 PRO A N 22
ATOM 24680 C CA . PRO A 1 55 ? -1.779 10.657 -13.267 1.00 55.25 55 PRO A CA 22
ATOM 24681 C C . PRO A 1 55 ? -2.045 12.149 -13.102 1.00 62.22 55 PRO A C 22
ATOM 24682 O O . PRO A 1 55 ? -2.795 12.576 -12.224 1.00 63.33 55 PRO A O 22
ATOM 24693 N N . PRO A 1 56 ? -1.417 12.962 -13.964 1.00 41.22 56 PRO A N 22
ATOM 24694 C CA . PRO A 1 56 ? -1.572 14.420 -13.933 1.00 0.14 56 PRO A CA 22
ATOM 24695 C C . PRO A 1 56 ? -2.963 14.865 -14.374 1.00 30.42 56 PRO A C 22
ATOM 24696 O O . PRO A 1 56 ? -3.482 14.398 -15.388 1.00 60.14 56 PRO A O 22
ATOM 24707 N N . SER A 1 57 ? -3.561 15.770 -13.605 1.00 54.21 57 SER A N 22
ATOM 24708 C CA . SER A 1 57 ? -4.893 16.275 -13.915 1.00 74.32 57 SER A CA 22
ATOM 24709 C C . SER A 1 57 ? -5.380 17.227 -12.827 1.00 10.11 57 SER A C 22
ATOM 24710 O O . SER A 1 57 ? -5.371 18.445 -13.003 1.00 40.04 57 SER A O 22
ATOM 24718 N N . ASP A 1 58 ? -5.804 16.661 -11.703 1.00 2.12 58 ASP A N 22
ATOM 24719 C CA . ASP A 1 58 ? -6.295 17.457 -10.584 1.00 64.55 58 ASP A CA 22
ATOM 24720 C C . ASP A 1 58 ? -5.721 16.952 -9.264 1.00 34.24 58 ASP A C 22
ATOM 24721 O O . ASP A 1 58 ? -6.094 15.883 -8.782 1.00 14.23 58 ASP A O 22
ATOM 24730 N N . ASP A 1 59 ? -4.810 17.727 -8.684 1.00 44.52 59 ASP A N 22
ATOM 24731 C CA . ASP A 1 59 ? -4.186 17.358 -7.420 1.00 74.40 59 ASP A CA 22
ATOM 24732 C C . ASP A 1 59 ? -4.448 18.417 -6.354 1.00 70.44 59 ASP A C 22
ATOM 24733 O O . ASP A 1 59 ? -3.628 19.302 -6.109 1.00 3.21 59 ASP A O 22
ATOM 24742 N N . PRO A 1 60 ? -5.619 18.327 -5.705 1.00 73.41 60 PRO A N 22
ATOM 24743 C CA . PRO A 1 60 ? -6.016 19.270 -4.655 1.00 54.22 60 PRO A CA 22
ATOM 24744 C C . PRO A 1 60 ? -5.188 19.107 -3.386 1.00 73.51 60 PRO A C 22
ATOM 24745 O O . PRO A 1 60 ? -5.276 19.921 -2.466 1.00 42.44 60 PRO A O 22
ATOM 24756 N N . TYR A 1 61 ? -4.383 18.052 -3.341 1.00 13.53 61 TYR A N 22
ATOM 24757 C CA . TYR A 1 61 ? -3.541 17.781 -2.183 1.00 22.51 61 TYR A CA 22
ATOM 24758 C C . TYR A 1 61 ? -2.091 18.170 -2.460 1.00 41.22 61 TYR A C 22
ATOM 24759 O O . TYR A 1 61 ? -1.182 17.788 -1.725 1.00 1.43 61 TYR A O 22
ATOM 24777 N N . GLY A 1 62 ? -1.885 18.935 -3.528 1.00 72.23 62 GLY A N 22
ATOM 24778 C CA . GLY A 1 62 ? -0.546 19.364 -3.885 1.00 42.35 62 GLY A CA 22
ATOM 24779 C C . GLY A 1 62 ? 0.380 18.199 -4.173 1.00 41.23 62 GLY A C 22
ATOM 24780 O O . GLY A 1 62 ? 1.480 18.123 -3.628 1.00 70.52 62 GLY A O 22
ATOM 24784 N N . SER A 1 63 ? -0.067 17.288 -5.031 1.00 31.13 63 SER A N 22
ATOM 24785 C CA . SER A 1 63 ? 0.727 16.117 -5.386 1.00 2.41 63 SER A CA 22
ATOM 24786 C C . SER A 1 63 ? 1.597 16.402 -6.606 1.00 33.34 63 SER A C 22
ATOM 24787 O O . SER A 1 63 ? 2.572 15.694 -6.864 1.00 62.31 63 SER A O 22
ATOM 24795 N N . TRP A 1 64 ? 1.239 17.440 -7.351 1.00 41.41 64 TRP A N 22
ATOM 24796 C CA . TRP A 1 64 ? 1.988 17.818 -8.545 1.00 22.11 64 TRP A CA 22
ATOM 24797 C C . TRP A 1 64 ? 2.207 19.326 -8.595 1.00 12.11 64 TRP A C 22
ATOM 24798 O O . TRP A 1 64 ? 1.494 20.087 -7.941 1.00 42.21 64 TRP A O 22
ATOM 24819 N N . GLU A 1 65 ? 3.197 19.751 -9.373 1.00 15.43 65 GLU A N 22
ATOM 24820 C CA . GLU A 1 65 ? 3.508 21.169 -9.507 1.00 33.02 65 GLU A CA 22
ATOM 24821 C C . GLU A 1 65 ? 3.969 21.494 -10.925 1.00 30.34 65 GLU A C 22
ATOM 24822 O O . GLU A 1 65 ? 5.029 21.045 -11.364 1.00 22.23 65 GLU A O 22
ATOM 24834 N N . TYR A 1 66 ? 3.166 22.276 -11.637 1.00 24.01 66 TYR A N 22
ATOM 24835 C CA . TYR A 1 66 ? 3.489 22.659 -13.006 1.00 3.31 66 TYR A CA 22
ATOM 24836 C C . TYR A 1 66 ? 4.644 23.654 -13.035 1.00 75.34 66 TYR A C 22
ATOM 24837 O O . TYR A 1 66 ? 4.507 24.796 -12.594 1.00 53.04 66 TYR A O 22
ATOM 24855 N N . LEU A 1 67 ? 5.782 23.213 -13.558 1.00 74.35 67 LEU A N 22
ATOM 24856 C CA . LEU A 1 67 ? 6.964 24.064 -13.648 1.00 22.55 67 LEU A CA 22
ATOM 24857 C C . LEU A 1 67 ? 7.071 24.705 -15.027 1.00 72.24 67 LEU A C 22
ATOM 24858 O O . LEU A 1 67 ? 7.527 25.839 -15.163 1.00 63.35 67 LEU A O 22
ATOM 24874 N N . GLY A 1 68 ? 6.647 23.969 -16.051 1.00 70.31 68 GLY A N 22
ATOM 24875 C CA . GLY A 1 68 ? 6.702 24.482 -17.407 1.00 44.23 68 GLY A CA 22
ATOM 24876 C C . GLY A 1 68 ? 6.043 23.553 -18.406 1.00 34.25 68 GLY A C 22
ATOM 24877 O O . GLY A 1 68 ? 5.313 22.639 -18.024 1.00 34.21 68 GLY A O 22
ATOM 24881 N N . GLU A 1 69 ? 6.299 23.788 -19.690 1.00 31.43 69 GLU A N 22
ATOM 24882 C CA . GLU A 1 69 ? 5.722 22.965 -20.746 1.00 72.33 69 GLU A CA 22
ATOM 24883 C C . GLU A 1 69 ? 6.816 22.291 -21.569 1.00 40.33 69 GLU A C 22
ATOM 24884 O O . GLU A 1 69 ? 7.931 22.800 -21.673 1.00 73.22 69 GLU A O 22
ATOM 24896 N N . ALA A 1 70 ? 6.488 21.143 -22.152 1.00 50.30 70 ALA A N 22
ATOM 24897 C CA . ALA A 1 70 ? 7.440 20.399 -22.967 1.00 64.24 70 ALA A CA 22
ATOM 24898 C C . ALA A 1 70 ? 8.025 21.279 -24.067 1.00 71.23 70 ALA A C 22
ATOM 24899 O O . ALA A 1 70 ? 9.241 21.451 -24.155 1.00 3.12 70 ALA A O 22
ATOM 24906 N N . GLU A 1 71 ? 7.153 21.833 -24.903 1.00 31.35 71 GLU A N 22
ATOM 24907 C CA . GLU A 1 71 ? 7.585 22.693 -25.998 1.00 1.50 71 GLU A CA 22
ATOM 24908 C C . GLU A 1 71 ? 6.860 24.036 -25.952 1.00 54.54 71 GLU A C 22
ATOM 24909 O O . GLU A 1 71 ? 5.735 24.147 -25.465 1.00 73.44 71 GLU A O 22
ATOM 24921 N N . PRO A 1 72 ? 7.520 25.081 -26.474 1.00 61.41 72 PRO A N 22
ATOM 24922 C CA . PRO A 1 72 ? 6.959 26.435 -26.505 1.00 11.14 72 PRO A CA 22
ATOM 24923 C C . PRO A 1 72 ? 5.795 26.558 -27.483 1.00 33.41 72 PRO A C 22
ATOM 24924 O O . PRO A 1 72 ? 5.843 26.025 -28.592 1.00 13.33 72 PRO A O 22
ATOM 24935 N N . THR A 1 73 ? 4.749 27.264 -27.066 1.00 63.20 73 THR A N 22
ATOM 24936 C CA . THR A 1 73 ? 3.573 27.457 -27.904 1.00 34.20 73 THR A CA 22
ATOM 24937 C C . THR A 1 73 ? 3.481 28.894 -28.402 1.00 22.44 73 THR A C 22
ATOM 24938 O O . THR A 1 73 ? 4.183 29.779 -27.909 1.00 11.35 73 THR A O 22
ATOM 24949 N N . GLY A 1 1 ? 31.531 2.771 -9.464 1.00 51.04 1 GLY A N 23
ATOM 24950 C CA . GLY A 1 1 ? 31.726 2.703 -8.027 1.00 12.22 1 GLY A CA 23
ATOM 24951 C C . GLY A 1 1 ? 31.073 3.860 -7.298 1.00 51.32 1 GLY A C 23
ATOM 24952 O O . GLY A 1 1 ? 30.052 3.703 -6.629 1.00 42.21 1 GLY A O 23
ATOM 24956 N N . PRO A 1 2 ? 31.669 5.055 -7.424 1.00 24.24 2 PRO A N 23
ATOM 24957 C CA . PRO A 1 2 ? 31.156 6.266 -6.776 1.00 43.05 2 PRO A CA 23
ATOM 24958 C C . PRO A 1 2 ? 29.848 6.746 -7.397 1.00 24.23 2 PRO A C 23
ATOM 24959 O O . PRO A 1 2 ? 29.604 6.545 -8.586 1.00 3.40 2 PRO A O 23
ATOM 24970 N N . SER A 1 3 ? 29.011 7.380 -6.582 1.00 41.42 3 SER A N 23
ATOM 24971 C CA . SER A 1 3 ? 27.725 7.884 -7.050 1.00 52.23 3 SER A CA 23
ATOM 24972 C C . SER A 1 3 ? 27.372 9.198 -6.360 1.00 22.34 3 SER A C 23
ATOM 24973 O O . SER A 1 3 ? 27.810 9.462 -5.238 1.00 52.23 3 SER A O 23
ATOM 24981 N N . THR A 1 4 ? 26.576 10.020 -7.036 1.00 62.44 4 THR A N 23
ATOM 24982 C CA . THR A 1 4 ? 26.165 11.308 -6.489 1.00 73.12 4 THR A CA 23
ATOM 24983 C C . THR A 1 4 ? 24.962 11.154 -5.565 1.00 73.22 4 THR A C 23
ATOM 24984 O O . THR A 1 4 ? 24.408 10.063 -5.430 1.00 1.40 4 THR A O 23
ATOM 24995 N N . SER A 1 5 ? 24.563 12.252 -4.932 1.00 72.12 5 SER A N 23
ATOM 24996 C CA . SER A 1 5 ? 23.427 12.238 -4.019 1.00 25.51 5 SER A CA 23
ATOM 24997 C C . SER A 1 5 ? 22.306 13.134 -4.534 1.00 4.22 5 SER A C 23
ATOM 24998 O O . SER A 1 5 ? 22.554 14.129 -5.215 1.00 33.02 5 SER A O 23
ATOM 25006 N N . MET A 1 6 ? 21.070 12.775 -4.203 1.00 21.34 6 MET A N 23
ATOM 25007 C CA . MET A 1 6 ? 19.909 13.547 -4.630 1.00 32.13 6 MET A CA 23
ATOM 25008 C C . MET A 1 6 ? 18.654 13.095 -3.889 1.00 3.42 6 MET A C 23
ATOM 25009 O O . MET A 1 6 ? 18.727 12.307 -2.947 1.00 74.33 6 MET A O 23
ATOM 25023 N N . GLU A 1 7 ? 17.503 13.601 -4.321 1.00 41.44 7 GLU A N 23
ATOM 25024 C CA . GLU A 1 7 ? 16.232 13.250 -3.697 1.00 51.10 7 GLU A CA 23
ATOM 25025 C C . GLU A 1 7 ? 15.149 13.039 -4.751 1.00 43.20 7 GLU A C 23
ATOM 25026 O O . GLU A 1 7 ? 13.967 12.931 -4.428 1.00 10.13 7 GLU A O 23
ATOM 25038 N N . ASN A 1 8 ? 15.561 12.983 -6.014 1.00 24.44 8 ASN A N 23
ATOM 25039 C CA . ASN A 1 8 ? 14.626 12.787 -7.115 1.00 33.35 8 ASN A CA 23
ATOM 25040 C C . ASN A 1 8 ? 15.290 12.032 -8.264 1.00 24.22 8 ASN A C 23
ATOM 25041 O O . ASN A 1 8 ? 16.020 12.617 -9.065 1.00 15.22 8 ASN A O 23
ATOM 25052 N N . LEU A 1 9 ? 15.032 10.731 -8.337 1.00 2.34 9 LEU A N 23
ATOM 25053 C CA . LEU A 1 9 ? 15.603 9.896 -9.387 1.00 52.31 9 LEU A CA 23
ATOM 25054 C C . LEU A 1 9 ? 14.699 9.872 -10.616 1.00 73.12 9 LEU A C 23
ATOM 25055 O O . LEU A 1 9 ? 14.892 9.065 -11.526 1.00 22.15 9 LEU A O 23
ATOM 25071 N N . VAL A 1 10 ? 13.714 10.763 -10.636 1.00 4.42 10 VAL A N 23
ATOM 25072 C CA . VAL A 1 10 ? 12.782 10.847 -11.754 1.00 41.44 10 VAL A CA 23
ATOM 25073 C C . VAL A 1 10 ? 13.524 10.948 -13.083 1.00 21.53 10 VAL A C 23
ATOM 25074 O O . VAL A 1 10 ? 13.031 10.499 -14.117 1.00 75.02 10 VAL A O 23
ATOM 25087 N N . SER A 1 11 ? 14.713 11.540 -13.045 1.00 42.25 11 SER A N 23
ATOM 25088 C CA . SER A 1 11 ? 15.524 11.704 -14.246 1.00 52.00 11 SER A CA 23
ATOM 25089 C C . SER A 1 11 ? 16.121 10.370 -14.684 1.00 33.34 11 SER A C 23
ATOM 25090 O O . SER A 1 11 ? 16.159 10.054 -15.874 1.00 31.25 11 SER A O 23
ATOM 25098 N N . LEU A 1 12 ? 16.588 9.591 -13.714 1.00 22.51 12 LEU A N 23
ATOM 25099 C CA . LEU A 1 12 ? 17.185 8.290 -13.998 1.00 25.12 12 LEU A CA 23
ATOM 25100 C C . LEU A 1 12 ? 16.156 7.176 -13.846 1.00 13.54 12 LEU A C 23
ATOM 25101 O O . LEU A 1 12 ? 16.507 6.024 -13.589 1.00 54.35 12 LEU A O 23
ATOM 25117 N N . GLN A 1 13 ? 14.883 7.525 -14.010 1.00 21.01 13 GLN A N 23
ATOM 25118 C CA . GLN A 1 13 ? 13.803 6.552 -13.893 1.00 71.03 13 GLN A CA 23
ATOM 25119 C C . GLN A 1 13 ? 13.764 5.634 -15.110 1.00 0.35 13 GLN A C 23
ATOM 25120 O O . GLN A 1 13 ? 13.327 4.487 -15.020 1.00 74.13 13 GLN A O 23
ATOM 25134 N N . ASN A 1 14 ? 14.223 6.146 -16.247 1.00 44.34 14 ASN A N 23
ATOM 25135 C CA . ASN A 1 14 ? 14.240 5.371 -17.483 1.00 44.00 14 ASN A CA 23
ATOM 25136 C C . ASN A 1 14 ? 14.829 6.189 -18.629 1.00 34.14 14 ASN A C 23
ATOM 25137 O O . ASN A 1 14 ? 14.177 6.403 -19.653 1.00 60.52 14 ASN A O 23
ATOM 25148 N N . LEU A 1 15 ? 16.065 6.641 -18.450 1.00 54.12 15 LEU A N 23
ATOM 25149 C CA . LEU A 1 15 ? 16.744 7.434 -19.470 1.00 51.31 15 LEU A CA 23
ATOM 25150 C C . LEU A 1 15 ? 18.186 6.970 -19.650 1.00 34.00 15 LEU A C 23
ATOM 25151 O O . LEU A 1 15 ? 18.857 6.605 -18.684 1.00 72.43 15 LEU A O 23
ATOM 25167 N N . LEU A 1 16 ? 18.657 6.989 -20.892 1.00 34.20 16 LEU A N 23
ATOM 25168 C CA . LEU A 1 16 ? 20.021 6.572 -21.198 1.00 53.15 16 LEU A CA 23
ATOM 25169 C C . LEU A 1 16 ? 20.784 7.687 -21.907 1.00 33.10 16 LEU A C 23
ATOM 25170 O O . LEU A 1 16 ? 21.312 7.493 -23.002 1.00 65.12 16 LEU A O 23
ATOM 25186 N N . VAL A 1 17 ? 20.842 8.853 -21.273 1.00 24.41 17 VAL A N 23
ATOM 25187 C CA . VAL A 1 17 ? 21.544 9.999 -21.839 1.00 33.33 17 VAL A CA 23
ATOM 25188 C C . VAL A 1 17 ? 22.672 10.460 -20.924 1.00 2.00 17 VAL A C 23
ATOM 25189 O O . VAL A 1 17 ? 22.765 10.034 -19.773 1.00 21.44 17 VAL A O 23
ATOM 25202 N N . TYR A 1 18 ? 23.527 11.335 -21.443 1.00 23.45 18 TYR A N 23
ATOM 25203 C CA . TYR A 1 18 ? 24.650 11.854 -20.672 1.00 33.44 18 TYR A CA 23
ATOM 25204 C C . TYR A 1 18 ? 25.107 13.203 -21.217 1.00 61.51 18 TYR A C 23
ATOM 25205 O O . TYR A 1 18 ? 25.862 13.271 -22.187 1.00 73.34 18 TYR A O 23
ATOM 25223 N N . VAL A 1 19 ? 24.644 14.278 -20.584 1.00 33.24 19 VAL A N 23
ATOM 25224 C CA . VAL A 1 19 ? 25.006 15.626 -21.003 1.00 71.43 19 VAL A CA 23
ATOM 25225 C C . VAL A 1 19 ? 24.373 16.672 -20.092 1.00 52.22 19 VAL A C 23
ATOM 25226 O O . VAL A 1 19 ? 25.013 17.653 -19.719 1.00 64.52 19 VAL A O 23
ATOM 25239 N N . ASN A 1 20 ? 23.110 16.455 -19.740 1.00 13.22 20 ASN A N 23
ATOM 25240 C CA . ASN A 1 20 ? 22.389 17.379 -18.872 1.00 64.14 20 ASN A CA 23
ATOM 25241 C C . ASN A 1 20 ? 20.981 16.868 -18.583 1.00 25.31 20 ASN A C 23
ATOM 25242 O O . ASN A 1 20 ? 20.700 16.380 -17.488 1.00 22.30 20 ASN A O 23
ATOM 25253 N N . TRP A 1 21 ? 20.101 16.983 -19.571 1.00 30.12 21 TRP A N 23
ATOM 25254 C CA . TRP A 1 21 ? 18.723 16.531 -19.423 1.00 4.45 21 TRP A CA 23
ATOM 25255 C C . TRP A 1 21 ? 18.299 15.676 -20.611 1.00 14.32 21 TRP A C 23
ATOM 25256 O O . TRP A 1 21 ? 17.554 14.707 -20.457 1.00 43.10 21 TRP A O 23
ATOM 25277 N N . SER A 1 22 ? 18.778 16.038 -21.797 1.00 10.20 22 SER A N 23
ATOM 25278 C CA . SER A 1 22 ? 18.446 15.306 -23.012 1.00 15.33 22 SER A CA 23
ATOM 25279 C C . SER A 1 22 ? 16.964 14.941 -23.039 1.00 34.43 22 SER A C 23
ATOM 25280 O O . SER A 1 22 ? 16.600 13.769 -22.932 1.00 1.50 22 SER A O 23
ATOM 25288 N N . SER A 1 23 ? 16.114 15.952 -23.183 1.00 22.33 23 SER A N 23
ATOM 25289 C CA . SER A 1 23 ? 14.672 15.740 -23.220 1.00 24.34 23 SER A CA 23
ATOM 25290 C C . SER A 1 23 ? 14.185 15.093 -21.926 1.00 45.43 23 SER A C 23
ATOM 25291 O O . SER A 1 23 ? 14.372 13.896 -21.709 1.00 3.13 23 SER A O 23
ATOM 25299 N N . TYR A 1 24 ? 13.560 15.895 -21.070 1.00 71.15 24 TYR A N 23
ATOM 25300 C CA . TYR A 1 24 ? 13.048 15.404 -19.797 1.00 53.31 24 TYR A CA 23
ATOM 25301 C C . TYR A 1 24 ? 12.197 14.153 -19.998 1.00 43.42 24 TYR A C 23
ATOM 25302 O O . TYR A 1 24 ? 11.598 13.941 -21.053 1.00 65.25 24 TYR A O 23
ATOM 25320 N N . PRO A 1 25 ? 12.141 13.304 -18.962 1.00 61.24 25 PRO A N 23
ATOM 25321 C CA . PRO A 1 25 ? 11.365 12.061 -18.999 1.00 33.30 25 PRO A CA 23
ATOM 25322 C C . PRO A 1 25 ? 9.862 12.314 -18.998 1.00 74.03 25 PRO A C 23
ATOM 25323 O O . PRO A 1 25 ? 9.356 13.104 -18.202 1.00 3.44 25 PRO A O 23
ATOM 25334 N N . LYS A 1 26 ? 9.153 11.640 -19.896 1.00 13.43 26 LYS A N 23
ATOM 25335 C CA . LYS A 1 26 ? 7.706 11.789 -20.000 1.00 64.32 26 LYS A CA 23
ATOM 25336 C C . LYS A 1 26 ? 6.996 10.971 -18.925 1.00 52.14 26 LYS A C 23
ATOM 25337 O O . LYS A 1 26 ? 7.554 10.012 -18.392 1.00 71.55 26 LYS A O 23
ATOM 25356 N N . TYR A 1 27 ? 5.763 11.355 -18.615 1.00 5.21 27 TYR A N 23
ATOM 25357 C CA . TYR A 1 27 ? 4.978 10.658 -17.604 1.00 15.24 27 TYR A CA 23
ATOM 25358 C C . TYR A 1 27 ? 5.010 9.150 -17.833 1.00 54.02 27 TYR A C 23
ATOM 25359 O O . TYR A 1 27 ? 4.525 8.656 -18.851 1.00 30.40 27 TYR A O 23
ATOM 25377 N N . GLU A 1 28 ? 5.585 8.424 -16.879 1.00 22.00 28 GLU A N 23
ATOM 25378 C CA . GLU A 1 28 ? 5.682 6.973 -16.977 1.00 12.22 28 GLU A CA 23
ATOM 25379 C C . GLU A 1 28 ? 4.678 6.297 -16.047 1.00 54.23 28 GLU A C 23
ATOM 25380 O O . GLU A 1 28 ? 4.913 6.137 -14.849 1.00 61.15 28 GLU A O 23
ATOM 25392 N N . PRO A 1 29 ? 3.531 5.889 -16.611 1.00 63.22 29 PRO A N 23
ATOM 25393 C CA . PRO A 1 29 ? 2.468 5.224 -15.852 1.00 62.33 29 PRO A CA 23
ATOM 25394 C C . PRO A 1 29 ? 2.864 3.820 -15.409 1.00 32.11 29 PRO A C 23
ATOM 25395 O O . PRO A 1 29 ? 3.298 3.003 -16.220 1.00 74.51 29 PRO A O 23
ATOM 25406 N N . GLY A 1 30 ? 2.710 3.546 -14.117 1.00 14.44 30 GLY A N 23
ATOM 25407 C CA . GLY A 1 30 ? 3.055 2.238 -13.591 1.00 21.45 30 GLY A CA 23
ATOM 25408 C C . GLY A 1 30 ? 4.320 2.265 -12.756 1.00 71.14 30 GLY A C 23
ATOM 25409 O O . GLY A 1 30 ? 4.979 1.240 -12.581 1.00 72.45 30 GLY A O 23
ATOM 25413 N N . LYS A 1 31 ? 4.663 3.441 -12.243 1.00 25.11 31 LYS A N 23
ATOM 25414 C CA . LYS A 1 31 ? 5.859 3.600 -11.422 1.00 13.30 31 LYS A CA 23
ATOM 25415 C C . LYS A 1 31 ? 5.667 4.705 -10.390 1.00 22.54 31 LYS A C 23
ATOM 25416 O O . LYS A 1 31 ? 5.333 5.837 -10.733 1.00 50.33 31 LYS A O 23
ATOM 25435 N N . GLU A 1 32 ? 5.884 4.367 -9.121 1.00 41.25 32 GLU A N 23
ATOM 25436 C CA . GLU A 1 32 ? 5.735 5.333 -8.038 1.00 53.23 32 GLU A CA 23
ATOM 25437 C C . GLU A 1 32 ? 6.455 6.637 -8.369 1.00 74.52 32 GLU A C 23
ATOM 25438 O O . GLU A 1 32 ? 7.302 6.681 -9.262 1.00 61.43 32 GLU A O 23
ATOM 25450 N N . TYR A 1 33 ? 6.113 7.695 -7.644 1.00 74.52 33 TYR A N 23
ATOM 25451 C CA . TYR A 1 33 ? 6.725 9.001 -7.862 1.00 14.24 33 TYR A CA 23
ATOM 25452 C C . TYR A 1 33 ? 6.936 9.731 -6.538 1.00 72.23 33 TYR A C 23
ATOM 25453 O O . TYR A 1 33 ? 5.979 10.073 -5.846 1.00 3.24 33 TYR A O 23
ATOM 25471 N N . ASN A 1 34 ? 8.198 9.965 -6.195 1.00 62.12 34 ASN A N 23
ATOM 25472 C CA . ASN A 1 34 ? 8.538 10.654 -4.955 1.00 11.11 34 ASN A CA 23
ATOM 25473 C C . ASN A 1 34 ? 8.416 12.165 -5.123 1.00 24.41 34 ASN A C 23
ATOM 25474 O O . ASN A 1 34 ? 8.558 12.692 -6.226 1.00 33.34 34 ASN A O 23
ATOM 25485 N N . GLN A 1 35 ? 8.152 12.858 -4.019 1.00 63.44 35 GLN A N 23
ATOM 25486 C CA . GLN A 1 35 ? 8.011 14.309 -4.043 1.00 44.14 35 GLN A CA 23
ATOM 25487 C C . GLN A 1 35 ? 9.180 14.958 -4.778 1.00 12.22 35 GLN A C 23
ATOM 25488 O O . GLN A 1 35 ? 10.337 14.599 -4.562 1.00 70.34 35 GLN A O 23
ATOM 25502 N N . GLY A 1 36 ? 8.869 15.914 -5.648 1.00 22.23 36 GLY A N 23
ATOM 25503 C CA . GLY A 1 36 ? 9.905 16.596 -6.401 1.00 51.52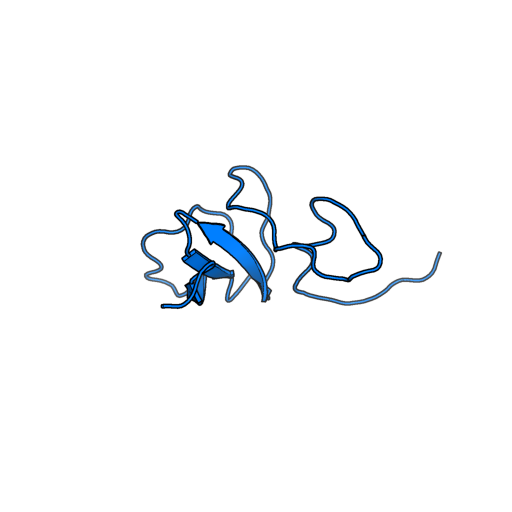 36 GLY A CA 23
ATOM 25504 C C . GLY A 1 36 ? 10.085 16.020 -7.792 1.00 73.43 36 GLY A C 23
ATOM 25505 O O . GLY A 1 36 ? 10.663 16.664 -8.668 1.00 63.42 36 GLY A O 23
ATOM 25509 N N . ASP A 1 37 ? 9.592 14.804 -7.995 1.00 1.43 37 ASP A N 23
ATOM 25510 C CA . ASP A 1 37 ? 9.701 14.141 -9.290 1.00 2.11 37 ASP A CA 23
ATOM 25511 C C . ASP A 1 37 ? 8.969 14.931 -10.369 1.00 52.31 37 ASP A C 23
ATOM 25512 O O . ASP A 1 37 ? 7.813 15.320 -10.192 1.00 32.22 37 ASP A O 23
ATOM 25521 N N . ILE A 1 38 ? 9.648 15.166 -11.487 1.00 23.41 38 ILE A N 23
ATOM 25522 C CA . ILE A 1 38 ? 9.061 15.910 -12.595 1.00 62.41 38 ILE A CA 23
ATOM 25523 C C . ILE A 1 38 ? 9.050 15.077 -13.871 1.00 44.12 38 ILE A C 23
ATOM 25524 O O . ILE A 1 38 ? 10.007 14.363 -14.168 1.00 34.00 38 ILE A O 23
ATOM 25540 N N . VAL A 1 39 ? 7.959 15.174 -14.624 1.00 50.15 39 VAL A N 23
ATOM 25541 C CA . VAL A 1 39 ? 7.823 14.431 -15.871 1.00 0.50 39 VAL A CA 23
ATOM 25542 C C . VAL A 1 39 ? 7.096 15.258 -16.927 1.00 32.13 39 VAL A C 23
ATOM 25543 O O . VAL A 1 39 ? 6.437 16.247 -16.608 1.00 51.24 39 VAL A O 23
ATOM 25556 N N . GLU A 1 40 ? 7.220 14.844 -18.184 1.00 63.31 40 GLU A N 23
ATOM 25557 C CA . GLU A 1 40 ? 6.575 15.547 -19.286 1.00 42.11 40 GLU A CA 23
ATOM 25558 C C . GLU A 1 40 ? 5.329 14.800 -19.753 1.00 62.42 40 GLU A C 23
ATOM 25559 O O . GLU A 1 40 ? 5.393 13.622 -20.102 1.00 11.11 40 GLU A O 23
ATOM 25571 N N . TYR A 1 41 ? 4.197 15.496 -19.756 1.00 34.42 41 TYR A N 23
ATOM 25572 C CA . TYR A 1 41 ? 2.935 14.898 -20.177 1.00 41.10 41 TYR A CA 23
ATOM 25573 C C . TYR A 1 41 ? 2.125 15.876 -21.023 1.00 3.23 41 TYR A C 23
ATOM 25574 O O . TYR A 1 41 ? 1.948 17.036 -20.652 1.00 50.22 41 TYR A O 23
ATOM 25592 N N . ASN A 1 42 ? 1.636 15.398 -22.162 1.00 33.15 42 ASN A N 23
ATOM 25593 C CA . ASN A 1 42 ? 0.844 16.227 -23.063 1.00 63.41 42 ASN A CA 23
ATOM 25594 C C . ASN A 1 42 ? 1.614 17.481 -23.466 1.00 72.31 42 ASN A C 23
ATOM 25595 O O . ASN A 1 42 ? 1.023 18.517 -23.766 1.00 33.22 42 ASN A O 23
ATOM 25606 N N . GLY A 1 43 ? 2.941 17.378 -23.470 1.00 5.53 43 GLY A N 23
ATOM 25607 C CA . GLY A 1 43 ? 3.772 18.510 -23.838 1.00 2.44 43 GLY A CA 23
ATOM 25608 C C . GLY A 1 43 ? 3.875 19.538 -22.729 1.00 23.20 43 GLY A C 23
ATOM 25609 O O . GLY A 1 43 ? 4.174 20.706 -22.980 1.00 33.04 43 GLY A O 23
ATOM 25613 N N . LYS A 1 44 ? 3.626 19.105 -21.498 1.00 4.31 44 LYS A N 23
ATOM 25614 C CA . LYS A 1 44 ? 3.691 19.995 -20.344 1.00 52.44 44 LYS A CA 23
ATOM 25615 C C . LYS A 1 44 ? 4.684 19.473 -19.310 1.00 2.30 44 LYS A C 23
ATOM 25616 O O . LYS A 1 44 ? 5.352 18.462 -19.532 1.00 62.53 44 LYS A O 23
ATOM 25635 N N . LEU A 1 45 ? 4.773 20.166 -18.181 1.00 2.23 45 LEU A N 23
ATOM 25636 C CA . LEU A 1 45 ? 5.681 19.771 -17.110 1.00 35.30 45 LEU A CA 23
ATOM 25637 C C . LEU A 1 45 ? 4.996 19.864 -15.751 1.00 14.50 45 LEU A C 23
ATOM 25638 O O . LEU A 1 45 ? 4.461 20.909 -15.384 1.00 1.32 45 LEU A O 23
ATOM 25654 N N . TYR A 1 46 ? 5.018 18.763 -15.007 1.00 53.32 46 TYR A N 23
ATOM 25655 C CA . TYR A 1 46 ? 4.398 18.719 -13.688 1.00 52.24 46 TYR A CA 23
ATOM 25656 C C . TYR A 1 46 ? 5.372 18.178 -12.647 1.00 35.05 46 TYR A C 23
ATOM 25657 O O . TYR A 1 46 ? 6.300 17.437 -12.972 1.00 13.41 46 TYR A O 23
ATOM 25675 N N . LYS A 1 47 ? 5.152 18.550 -11.391 1.00 43.41 47 LYS A N 23
ATOM 25676 C CA . LYS A 1 47 ? 6.007 18.102 -10.298 1.00 74.21 47 LYS A CA 23
ATOM 25677 C C . LYS A 1 47 ? 5.172 17.605 -9.123 1.00 20.13 47 LYS A C 23
ATOM 25678 O O . LYS A 1 47 ? 4.395 18.359 -8.538 1.00 45.12 47 LYS A O 23
ATOM 25697 N N . ALA A 1 48 ? 5.339 16.332 -8.780 1.00 2.40 48 ALA A N 23
ATOM 25698 C CA . ALA A 1 48 ? 4.603 15.737 -7.672 1.00 34.24 48 ALA A CA 23
ATOM 25699 C C . ALA A 1 48 ? 4.948 16.421 -6.353 1.00 12.22 48 ALA A C 23
ATOM 25700 O O . ALA A 1 48 ? 6.088 16.362 -5.890 1.00 42.52 48 ALA A O 23
ATOM 25707 N N . LYS A 1 49 ? 3.956 17.070 -5.752 1.00 73.44 49 LYS A N 23
ATOM 25708 C CA . LYS A 1 49 ? 4.154 17.765 -4.486 1.00 63.41 49 LYS A CA 23
ATOM 25709 C C . LYS A 1 49 ? 4.645 16.804 -3.408 1.00 62.23 49 LYS A C 23
ATOM 25710 O O . LYS A 1 49 ? 5.596 17.102 -2.684 1.00 0.53 49 LYS A O 23
ATOM 25729 N N . TYR A 1 50 ? 3.992 15.652 -3.308 1.00 23.13 50 TYR A N 23
ATOM 25730 C CA . TYR A 1 50 ? 4.362 14.648 -2.317 1.00 72.13 50 TYR A CA 23
ATOM 25731 C C . TYR A 1 50 ? 4.216 13.241 -2.887 1.00 34.01 50 TYR A C 23
ATOM 25732 O O . TYR A 1 50 ? 3.707 13.057 -3.993 1.00 20.12 50 TYR A O 23
ATOM 25750 N N . TRP A 1 51 ? 4.667 12.251 -2.125 1.00 53.43 51 TRP A N 23
ATOM 25751 C CA . TRP A 1 51 ? 4.587 10.859 -2.554 1.00 24.25 51 TRP A CA 23
ATOM 25752 C C . TRP A 1 51 ? 3.178 10.514 -3.025 1.00 73.22 51 TRP A C 23
ATOM 25753 O O . TRP A 1 51 ? 2.237 10.484 -2.232 1.00 72.42 51 TRP A O 23
ATOM 25774 N N . THR A 1 52 ? 3.040 10.256 -4.321 1.00 13.53 52 THR A N 23
ATOM 25775 C CA . THR A 1 52 ? 1.746 9.914 -4.899 1.00 22.13 52 THR A CA 23
ATOM 25776 C C . THR A 1 52 ? 1.911 9.227 -6.249 1.00 15.53 52 THR A C 23
ATOM 25777 O O . THR A 1 52 ? 2.844 9.519 -6.997 1.00 35.44 52 THR A O 23
ATOM 25788 N N . THR A 1 53 ? 0.996 8.313 -6.558 1.00 51.31 53 THR A N 23
ATOM 25789 C CA . THR A 1 53 ? 1.040 7.584 -7.820 1.00 1.14 53 THR A CA 23
ATOM 25790 C C . THR A 1 53 ? -0.244 7.787 -8.617 1.00 33.32 53 THR A C 23
ATOM 25791 O O . THR A 1 53 ? -1.297 7.258 -8.262 1.00 1.13 53 THR A O 23
ATOM 25802 N N . SER A 1 54 ? -0.149 8.555 -9.698 1.00 31.22 54 SER A N 23
ATOM 25803 C CA . SER A 1 54 ? -1.304 8.831 -10.544 1.00 33.34 54 SER A CA 23
ATOM 25804 C C . SER A 1 54 ? -0.929 9.772 -11.685 1.00 54.20 54 SER A C 23
ATOM 25805 O O . SER A 1 54 ? -0.015 10.589 -11.575 1.00 30.32 54 SER A O 23
ATOM 25813 N N . PRO A 1 55 ? -1.652 9.655 -12.808 1.00 71.04 55 PRO A N 23
ATOM 25814 C CA . PRO A 1 55 ? -1.415 10.487 -13.993 1.00 1.01 55 PRO A CA 23
ATOM 25815 C C . PRO A 1 55 ? -1.816 11.940 -13.769 1.00 4.41 55 PRO A C 23
ATOM 25816 O O . PRO A 1 55 ? -2.687 12.252 -12.956 1.00 11.21 55 PRO A O 23
ATOM 25827 N N . PRO A 1 56 ? -1.168 12.854 -14.507 1.00 63.30 56 PRO A N 23
ATOM 25828 C CA . PRO A 1 56 ? -1.442 14.291 -14.407 1.00 42.02 56 PRO A CA 23
ATOM 25829 C C . PRO A 1 56 ? -2.808 14.661 -14.972 1.00 5.14 56 PRO A C 23
ATOM 25830 O O . PRO A 1 56 ? -3.208 14.170 -16.027 1.00 52.44 56 PRO A O 23
ATOM 25841 N N . SER A 1 57 ? -3.522 15.530 -14.263 1.00 61.34 57 SER A N 23
ATOM 25842 C CA . SER A 1 57 ? -4.846 15.964 -14.692 1.00 53.03 57 SER A CA 23
ATOM 25843 C C . SER A 1 57 ? -5.439 16.961 -13.702 1.00 51.33 57 SER A C 23
ATOM 25844 O O . SER A 1 57 ? -5.509 18.159 -13.977 1.00 50.21 57 SER A O 23
ATOM 25852 N N . ASP A 1 58 ? -5.865 16.458 -12.550 1.00 22.54 58 ASP A N 23
ATOM 25853 C CA . ASP A 1 58 ? -6.451 17.304 -11.516 1.00 51.30 58 ASP A CA 23
ATOM 25854 C C . ASP A 1 58 ? -5.983 16.872 -10.129 1.00 12.42 58 ASP A C 23
ATOM 25855 O O . ASP A 1 58 ? -6.208 15.735 -9.714 1.00 50.33 58 ASP A O 23
ATOM 25864 N N . ASP A 1 59 ? -5.332 17.786 -9.420 1.00 31.23 59 ASP A N 23
ATOM 25865 C CA . ASP A 1 59 ? -4.832 17.500 -8.080 1.00 62.53 59 ASP A CA 23
ATOM 25866 C C . ASP A 1 59 ? -5.625 18.269 -7.028 1.00 25.10 59 ASP A C 23
ATOM 25867 O O . ASP A 1 59 ? -5.214 19.331 -6.560 1.00 24.23 59 ASP A O 23
ATOM 25876 N N . PRO A 1 60 ? -6.790 17.723 -6.648 1.00 42.23 60 PRO A N 23
ATOM 25877 C CA . PRO A 1 60 ? -7.665 18.342 -5.647 1.00 53.43 60 PRO A CA 23
ATOM 25878 C C . PRO A 1 60 ? -7.070 18.290 -4.245 1.00 30.21 60 PRO A C 23
ATOM 25879 O O . PRO A 1 60 ? -7.544 18.969 -3.333 1.00 73.24 60 PRO A O 23
ATOM 25890 N N . TYR A 1 61 ? -6.030 17.481 -4.078 1.00 13.43 61 TYR A N 23
ATOM 25891 C CA . TYR A 1 61 ? -5.372 17.339 -2.785 1.00 15.24 61 TYR A CA 23
ATOM 25892 C C . TYR A 1 61 ? -3.954 17.897 -2.831 1.00 41.13 61 TYR A C 23
ATOM 25893 O O . TYR A 1 61 ? -3.262 17.952 -1.815 1.00 52.52 61 TYR A O 23
ATOM 25911 N N . GLY A 1 62 ? -3.527 18.314 -4.020 1.00 31.32 62 GLY A N 23
ATOM 25912 C CA . GLY A 1 62 ? -2.194 18.864 -4.178 1.00 45.43 62 GLY A CA 23
ATOM 25913 C C . GLY A 1 62 ? -1.142 17.790 -4.373 1.00 51.12 62 GLY A C 23
ATOM 25914 O O . GLY A 1 62 ? -0.111 17.794 -3.702 1.00 74.13 62 GLY A O 23
ATOM 25918 N N . SER A 1 63 ? -1.404 16.868 -5.294 1.00 5.43 63 SER A N 23
ATOM 25919 C CA . SER A 1 63 ? -0.475 15.779 -5.571 1.00 64.14 63 SER A CA 23
ATOM 25920 C C . SER A 1 63 ? 0.487 16.158 -6.693 1.00 44.01 63 SER A C 23
ATOM 25921 O O . SER A 1 63 ? 1.526 15.524 -6.876 1.00 64.32 63 SER A O 23
ATOM 25929 N N . TRP A 1 64 ? 0.132 17.196 -7.442 1.00 3.05 64 TRP A N 23
ATOM 25930 C CA . TRP A 1 64 ? 0.962 17.661 -8.547 1.00 41.21 64 TRP A CA 23
ATOM 25931 C C . TRP A 1 64 ? 1.057 19.183 -8.554 1.00 51.10 64 TRP A C 23
ATOM 25932 O O . TRP A 1 64 ? 0.211 19.869 -7.982 1.00 33.51 64 TRP A O 23
ATOM 25953 N N . GLU A 1 65 ? 2.092 19.704 -9.206 1.00 32.31 65 GLU A N 23
ATOM 25954 C CA . GLU A 1 65 ? 2.297 21.145 -9.286 1.00 31.34 65 GLU A CA 23
ATOM 25955 C C . GLU A 1 65 ? 2.753 21.553 -10.683 1.00 43.14 65 GLU A C 23
ATOM 25956 O O . GLU A 1 65 ? 3.760 21.057 -11.189 1.00 12.51 65 GLU A O 23
ATOM 25968 N N . TYR A 1 66 ? 2.005 22.461 -11.301 1.00 11.20 66 TYR A N 23
ATOM 25969 C CA . TYR A 1 66 ? 2.330 22.935 -12.642 1.00 34.11 66 TYR A CA 23
ATOM 25970 C C . TYR A 1 66 ? 3.586 23.801 -12.624 1.00 23.12 66 TYR A C 23
ATOM 25971 O O . TYR A 1 66 ? 3.583 24.908 -12.083 1.00 52.45 66 TYR A O 23
ATOM 25989 N N . LEU A 1 67 ? 4.658 23.290 -13.218 1.00 54.44 67 LEU A N 23
ATOM 25990 C CA . LEU A 1 67 ? 5.922 24.016 -13.274 1.00 64.42 67 LEU A CA 23
ATOM 25991 C C . LEU A 1 67 ? 6.070 24.753 -14.600 1.00 73.02 67 LEU A C 23
ATOM 25992 O O . LEU A 1 67 ? 6.977 25.565 -14.773 1.00 44.14 67 LEU A O 23
ATOM 26008 N N . GLY A 1 68 ? 5.170 24.464 -15.535 1.00 43.43 68 GLY A N 23
ATOM 26009 C CA . GLY A 1 68 ? 5.216 25.109 -16.835 1.00 53.11 68 GLY A CA 23
ATOM 26010 C C . GLY A 1 68 ? 4.886 24.157 -17.967 1.00 34.21 68 GLY A C 23
ATOM 26011 O O . GLY A 1 68 ? 3.867 23.470 -17.931 1.00 32.13 68 GLY A O 23
ATOM 26015 N N . GLU A 1 69 ? 5.751 24.118 -18.977 1.00 23.13 69 GLU A N 23
ATOM 26016 C CA . GLU A 1 69 ? 5.544 23.244 -20.125 1.00 5.50 69 GLU A CA 23
ATOM 26017 C C . GLU A 1 69 ? 6.878 22.821 -20.735 1.00 1.03 69 GLU A C 23
ATOM 26018 O O . GLU A 1 69 ? 7.910 23.445 -20.490 1.00 1.30 69 GLU A O 23
ATOM 26030 N N . ALA A 1 70 ? 6.846 21.756 -21.529 1.00 72.24 70 ALA A N 23
ATOM 26031 C CA . ALA A 1 70 ? 8.052 21.250 -22.174 1.00 0.32 70 ALA A CA 23
ATOM 26032 C C . ALA A 1 70 ? 8.520 22.192 -23.278 1.00 71.53 70 ALA A C 23
ATOM 26033 O O . ALA A 1 70 ? 9.688 22.578 -23.322 1.00 2.33 70 ALA A O 23
ATOM 26040 N N . GLU A 1 71 ? 7.602 22.557 -24.168 1.00 61.21 71 GLU A N 23
ATOM 26041 C CA . GLU A 1 71 ? 7.924 23.453 -25.272 1.00 51.10 71 GLU A CA 23
ATOM 26042 C C . GLU A 1 71 ? 7.141 24.758 -25.160 1.00 51.03 71 GLU A C 23
ATOM 26043 O O . GLU A 1 71 ? 5.938 24.814 -25.419 1.00 73.52 71 GLU A O 23
ATOM 26055 N N . PRO A 1 72 ? 7.837 25.833 -24.764 1.00 65.43 72 PRO A N 23
ATOM 26056 C CA . PRO A 1 72 ? 7.228 27.158 -24.607 1.00 74.25 72 PRO A CA 23
ATOM 26057 C C . PRO A 1 72 ? 6.843 27.779 -25.945 1.00 22.13 72 PRO A C 23
ATOM 26058 O O . PRO A 1 72 ? 7.599 27.713 -26.914 1.00 51.13 72 PRO A O 23
ATOM 26069 N N . THR A 1 73 ? 5.660 28.385 -25.991 1.00 54.44 73 THR A N 23
ATOM 26070 C CA . THR A 1 73 ? 5.173 29.019 -27.210 1.00 32.13 73 THR A CA 23
ATOM 26071 C C . THR A 1 73 ? 5.073 30.530 -27.043 1.00 24.20 73 THR A C 23
ATOM 26072 O O . THR A 1 73 ? 4.012 31.061 -26.714 1.00 14.52 73 THR A O 23
ATOM 26083 N N . GLY A 1 1 ? 26.056 5.106 7.080 1.00 11.21 1 GLY A N 24
ATOM 26084 C CA . GLY A 1 1 ? 25.099 6.164 6.817 1.00 3.44 1 GLY A CA 24
ATOM 26085 C C . GLY A 1 1 ? 24.721 6.255 5.352 1.00 32.44 1 GLY A C 24
ATOM 26086 O O . GLY A 1 1 ? 25.157 5.453 4.526 1.00 54.30 1 GLY A O 24
ATOM 26090 N N . PRO A 1 2 ? 23.892 7.252 5.012 1.00 51.54 2 PRO A N 24
ATOM 26091 C CA . PRO A 1 2 ? 23.437 7.467 3.634 1.00 43.24 2 PRO A CA 24
ATOM 26092 C C . PRO A 1 2 ? 24.558 7.958 2.724 1.00 41.55 2 PRO A C 24
ATOM 26093 O O . PRO A 1 2 ? 25.386 8.773 3.128 1.00 71.41 2 PRO A O 24
ATOM 26104 N N . SER A 1 3 ? 24.577 7.456 1.493 1.00 71.42 3 SER A N 24
ATOM 26105 C CA . SER A 1 3 ? 25.599 7.841 0.527 1.00 54.53 3 SER A CA 24
ATOM 26106 C C . SER A 1 3 ? 25.125 7.575 -0.899 1.00 71.31 3 SER A C 24
ATOM 26107 O O . SER A 1 3 ? 24.398 6.615 -1.156 1.00 43.52 3 SER A O 24
ATOM 26115 N N . THR A 1 4 ? 25.542 8.434 -1.824 1.00 74.14 4 THR A N 24
ATOM 26116 C CA . THR A 1 4 ? 25.161 8.294 -3.224 1.00 12.10 4 THR A CA 24
ATOM 26117 C C . THR A 1 4 ? 23.655 8.111 -3.368 1.00 61.44 4 THR A C 24
ATOM 26118 O O . THR A 1 4 ? 23.193 7.308 -4.179 1.00 4.11 4 THR A O 24
ATOM 26129 N N . SER A 1 5 ? 22.894 8.861 -2.577 1.00 31.31 5 SER A N 24
ATOM 26130 C CA . SER A 1 5 ? 21.438 8.778 -2.615 1.00 31.41 5 SER A CA 24
ATOM 26131 C C . SER A 1 5 ? 20.867 9.739 -3.653 1.00 3.10 5 SER A C 24
ATOM 26132 O O . SER A 1 5 ? 21.231 10.914 -3.694 1.00 21.31 5 SER A O 24
ATOM 26140 N N . MET A 1 6 ? 19.968 9.230 -4.489 1.00 75.11 6 MET A N 24
ATOM 26141 C CA . MET A 1 6 ? 19.344 10.043 -5.527 1.00 35.51 6 MET A CA 24
ATOM 26142 C C . MET A 1 6 ? 17.829 9.869 -5.516 1.00 71.34 6 MET A C 24
ATOM 26143 O O . MET A 1 6 ? 17.323 8.763 -5.325 1.00 73.45 6 MET A O 24
ATOM 26157 N N . GLU A 1 7 ? 17.111 10.968 -5.722 1.00 5.34 7 GLU A N 24
ATOM 26158 C CA . GLU A 1 7 ? 15.653 10.937 -5.733 1.00 13.13 7 GLU A CA 24
ATOM 26159 C C . GLU A 1 7 ? 15.111 11.306 -7.112 1.00 35.54 7 GLU A C 24
ATOM 26160 O O . GLU A 1 7 ? 14.314 10.571 -7.694 1.00 24.21 7 GLU A O 24
ATOM 26172 N N . ASN A 1 8 ? 15.551 12.449 -7.627 1.00 34.23 8 ASN A N 24
ATOM 26173 C CA . ASN A 1 8 ? 15.110 12.917 -8.936 1.00 32.51 8 ASN A CA 24
ATOM 26174 C C . ASN A 1 8 ? 15.783 12.122 -10.052 1.00 12.53 8 ASN A C 24
ATOM 26175 O O . ASN A 1 8 ? 16.655 12.634 -10.755 1.00 32.02 8 ASN A O 24
ATOM 26186 N N . LEU A 1 9 ? 15.370 10.869 -10.209 1.00 4.11 9 LEU A N 24
ATOM 26187 C CA . LEU A 1 9 ? 15.931 10.003 -11.241 1.00 22.52 9 LEU A CA 24
ATOM 26188 C C . LEU A 1 9 ? 15.077 10.036 -12.503 1.00 41.15 9 LEU A C 24
ATOM 26189 O O . LEU A 1 9 ? 15.236 9.203 -13.395 1.00 52.45 9 LEU A O 24
ATOM 26205 N N . VAL A 1 10 ? 14.171 11.007 -12.574 1.00 11.32 10 VAL A N 24
ATOM 26206 C CA . VAL A 1 10 ? 13.293 11.151 -13.729 1.00 75.50 10 VAL A CA 24
ATOM 26207 C C . VAL A 1 10 ? 14.092 11.165 -15.027 1.00 50.54 10 VAL A C 24
ATOM 26208 O O . VAL A 1 10 ? 13.601 10.746 -16.076 1.00 22.44 10 VAL A O 24
ATOM 26221 N N . SER A 1 11 ? 15.328 11.650 -14.951 1.00 24.02 11 SER A N 24
ATOM 26222 C CA . SER A 1 11 ? 16.194 11.722 -16.121 1.00 34.30 11 SER A CA 24
ATOM 26223 C C . SER A 1 11 ? 16.667 10.331 -16.534 1.00 24.44 11 SER A C 24
ATOM 26224 O O . SER A 1 11 ? 16.668 9.988 -17.717 1.00 32.11 11 SER A O 24
ATOM 26232 N N . LEU A 1 12 ? 17.067 9.533 -15.550 1.00 31.51 12 LEU A N 24
ATOM 26233 C CA . LEU A 1 12 ? 17.542 8.179 -15.808 1.00 13.11 12 LEU A CA 24
ATOM 26234 C C . LEU A 1 12 ? 16.413 7.166 -15.649 1.00 74.12 12 LEU A C 24
ATOM 26235 O O . LEU A 1 12 ? 16.657 5.977 -15.443 1.00 23.53 12 LEU A O 24
ATOM 26251 N N . GLN A 1 13 ? 15.177 7.645 -15.750 1.00 32.04 13 GLN A N 24
ATOM 26252 C CA . GLN A 1 13 ? 14.010 6.780 -15.618 1.00 50.21 13 GLN A CA 24
ATOM 26253 C C . GLN A 1 13 ? 13.876 5.860 -16.827 1.00 50.03 13 GLN A C 24
ATOM 26254 O O . GLN A 1 13 ? 13.258 4.799 -16.746 1.00 45.12 13 GLN A O 24
ATOM 26268 N N . ASN A 1 14 ? 14.458 6.274 -17.948 1.00 42.05 14 ASN A N 24
ATOM 26269 C CA . ASN A 1 14 ? 14.402 5.487 -19.174 1.00 41.23 14 ASN A CA 24
ATOM 26270 C C . ASN A 1 14 ? 15.766 5.446 -19.857 1.00 14.54 14 ASN A C 24
ATOM 26271 O O . ASN A 1 14 ? 16.238 4.383 -20.262 1.00 3.24 14 ASN A O 24
ATOM 26282 N N . LEU A 1 15 ? 16.394 6.610 -19.981 1.00 74.31 15 LEU A N 24
ATOM 26283 C CA . LEU A 1 15 ? 17.705 6.707 -20.614 1.00 75.44 15 LEU A CA 24
ATOM 26284 C C . LEU A 1 15 ? 18.818 6.670 -19.570 1.00 55.12 15 LEU A C 24
ATOM 26285 O O . LEU A 1 15 ? 18.558 6.526 -18.375 1.00 11.13 15 LEU A O 24
ATOM 26301 N N . LEU A 1 16 ? 20.057 6.804 -20.030 1.00 53.31 16 LEU A N 24
ATOM 26302 C CA . LEU A 1 16 ? 21.210 6.788 -19.137 1.00 64.40 16 LEU A CA 24
ATOM 26303 C C . LEU A 1 16 ? 21.754 8.197 -18.925 1.00 2.11 16 LEU A C 24
ATOM 26304 O O . LEU A 1 16 ? 21.885 8.660 -17.792 1.00 31.05 16 LEU A O 24
ATOM 26320 N N . VAL A 1 17 ? 22.067 8.876 -20.024 1.00 23.31 17 VAL A N 24
ATOM 26321 C CA . VAL A 1 17 ? 22.594 10.235 -19.959 1.00 34.54 17 VAL A CA 24
ATOM 26322 C C . VAL A 1 17 ? 21.706 11.128 -19.101 1.00 22.03 17 VAL A C 24
ATOM 26323 O O . VAL A 1 17 ? 20.504 10.888 -18.973 1.00 31.40 17 VAL A O 24
ATOM 26336 N N . TYR A 1 18 ? 22.303 12.160 -18.516 1.00 2.21 18 TYR A N 24
ATOM 26337 C CA . TYR A 1 18 ? 21.566 13.089 -17.667 1.00 43.24 18 TYR A CA 24
ATOM 26338 C C . TYR A 1 18 ? 21.496 14.473 -18.308 1.00 33.43 18 TYR A C 24
ATOM 26339 O O . TYR A 1 18 ? 20.458 14.876 -18.831 1.00 21.03 18 TYR A O 24
ATOM 26357 N N . VAL A 1 19 ? 22.611 15.195 -18.263 1.00 25.15 19 VAL A N 24
ATOM 26358 C CA . VAL A 1 19 ? 22.679 16.533 -18.840 1.00 22.24 19 VAL A CA 24
ATOM 26359 C C . VAL A 1 19 ? 21.879 17.530 -18.009 1.00 31.41 19 VAL A C 24
ATOM 26360 O O . VAL A 1 19 ? 22.446 18.408 -17.358 1.00 14.20 19 VAL A O 24
ATOM 26373 N N . ASN A 1 20 ? 20.557 17.389 -18.035 1.00 74.43 20 ASN A N 24
ATOM 26374 C CA . ASN A 1 20 ? 19.679 18.278 -17.285 1.00 2.21 20 ASN A CA 24
ATOM 26375 C C . ASN A 1 20 ? 18.216 17.896 -17.488 1.00 1.23 20 ASN A C 24
ATOM 26376 O O . ASN A 1 20 ? 17.393 18.042 -16.584 1.00 73.41 20 ASN A O 24
ATOM 26387 N N . TRP A 1 21 ? 17.899 17.405 -18.681 1.00 4.41 21 TRP A N 24
ATOM 26388 C CA . TRP A 1 21 ? 16.535 17.001 -19.003 1.00 11.41 21 TRP A CA 24
ATOM 26389 C C . TRP A 1 21 ? 16.523 15.673 -19.753 1.00 53.13 21 TRP A C 24
ATOM 26390 O O . TRP A 1 21 ? 15.646 14.837 -19.541 1.00 64.50 21 TRP A O 24
ATOM 26411 N N . SER A 1 22 ? 17.504 15.486 -20.632 1.00 24.11 22 SER A N 24
ATOM 26412 C CA . SER A 1 22 ? 17.603 14.261 -21.416 1.00 71.22 22 SER A CA 24
ATOM 26413 C C . SER A 1 22 ? 16.243 13.866 -21.983 1.00 21.01 22 SER A C 24
ATOM 26414 O O . SER A 1 22 ? 15.655 12.864 -21.575 1.00 32.42 22 SER A O 24
ATOM 26422 N N . SER A 1 23 ? 15.748 14.661 -22.925 1.00 61.44 23 SER A N 24
ATOM 26423 C CA . SER A 1 23 ? 14.455 14.399 -23.546 1.00 51.22 23 SER A CA 24
ATOM 26424 C C . SER A 1 23 ? 13.382 14.165 -22.489 1.00 25.24 23 SER A C 24
ATOM 26425 O O . SER A 1 23 ? 13.165 13.037 -22.046 1.00 74.21 23 SER A O 24
ATOM 26433 N N . TYR A 1 24 ? 12.713 15.240 -22.086 1.00 20.11 24 TYR A N 24
ATOM 26434 C CA . TYR A 1 24 ? 11.663 15.153 -21.078 1.00 63.22 24 TYR A CA 24
ATOM 26435 C C . TYR A 1 24 ? 10.674 14.041 -21.414 1.00 34.41 24 TYR A C 24
ATOM 26436 O O . TYR A 1 24 ? 9.873 14.146 -22.343 1.00 21.41 24 TYR A O 24
ATOM 26454 N N . PRO A 1 25 ? 10.732 12.947 -20.639 1.00 41.33 25 PRO A N 24
ATOM 26455 C CA . PRO A 1 25 ? 9.849 11.793 -20.833 1.00 40.41 25 PRO A CA 24
ATOM 26456 C C . PRO A 1 25 ? 8.402 12.101 -20.462 1.00 73.30 25 PRO A C 24
ATOM 26457 O O . PRO A 1 25 ? 8.137 12.918 -19.580 1.00 13.34 25 PRO A O 24
ATOM 26468 N N . LYS A 1 26 ? 7.469 11.441 -21.140 1.00 34.51 26 LYS A N 24
ATOM 26469 C CA . LYS A 1 26 ? 6.048 11.642 -20.880 1.00 44.03 26 LYS A CA 24
ATOM 26470 C C . LYS A 1 26 ? 5.599 10.841 -19.662 1.00 1.20 26 LYS A C 24
ATOM 26471 O O . LYS A 1 26 ? 6.246 9.869 -19.273 1.00 22.24 26 LYS A O 24
ATOM 26490 N N . TYR A 1 27 ? 4.487 11.256 -19.066 1.00 34.05 27 TYR A N 24
ATOM 26491 C CA . TYR A 1 27 ? 3.951 10.577 -17.891 1.00 14.01 27 TYR A CA 24
ATOM 26492 C C . TYR A 1 27 ? 3.831 9.076 -18.137 1.00 71.30 27 TYR A C 24
ATOM 26493 O O . TYR A 1 27 ? 3.149 8.641 -19.064 1.00 4.41 27 TYR A O 24
ATOM 26511 N N . GLU A 1 28 ? 4.499 8.290 -17.298 1.00 41.13 28 GLU A N 24
ATOM 26512 C CA . GLU A 1 28 ? 4.468 6.838 -17.424 1.00 34.03 28 GLU A CA 24
ATOM 26513 C C . GLU A 1 28 ? 3.896 6.195 -16.163 1.00 71.12 28 GLU A C 24
ATOM 26514 O O . GLU A 1 28 ? 4.533 6.161 -15.110 1.00 41.13 28 GLU A O 24
ATOM 26526 N N . PRO A 1 29 ? 2.666 5.672 -16.272 1.00 13.01 29 PRO A N 24
ATOM 26527 C CA . PRO A 1 29 ? 1.981 5.021 -15.151 1.00 21.00 29 PRO A CA 24
ATOM 26528 C C . PRO A 1 29 ? 2.620 3.688 -14.777 1.00 70.54 29 PRO A C 24
ATOM 26529 O O . PRO A 1 29 ? 2.834 2.829 -15.632 1.00 24.23 29 PRO A O 24
ATOM 26540 N N . GLY A 1 30 ? 2.924 3.523 -13.493 1.00 32.25 30 GLY A N 24
ATOM 26541 C CA . GLY A 1 30 ? 3.536 2.291 -13.028 1.00 10.00 30 GLY A CA 24
ATOM 26542 C C . GLY A 1 30 ? 5.003 2.464 -12.691 1.00 71.24 30 GLY A C 24
ATOM 26543 O O . GLY A 1 30 ? 5.765 1.497 -12.682 1.00 31.24 30 GLY A O 24
ATOM 26547 N N . LYS A 1 31 ? 5.403 3.701 -12.413 1.00 11.41 31 LYS A N 24
ATOM 26548 C CA . LYS A 1 31 ? 6.789 4.000 -12.073 1.00 55.14 31 LYS A CA 24
ATOM 26549 C C . LYS A 1 31 ? 6.865 5.052 -10.973 1.00 12.12 31 LYS A C 24
ATOM 26550 O O . LYS A 1 31 ? 6.419 6.185 -11.153 1.00 53.23 31 LYS A O 24
ATOM 26569 N N . GLU A 1 32 ? 7.433 4.670 -9.833 1.00 43.02 32 GLU A N 24
ATOM 26570 C CA . GLU A 1 32 ? 7.567 5.583 -8.703 1.00 34.00 32 GLU A CA 24
ATOM 26571 C C . GLU A 1 32 ? 8.142 6.923 -9.153 1.00 4.32 32 GLU A C 24
ATOM 26572 O O . GLU A 1 32 ? 9.104 6.973 -9.920 1.00 24.34 32 GLU A O 24
ATOM 26584 N N . TYR A 1 33 ? 7.545 8.007 -8.669 1.00 53.14 33 TYR A N 24
ATOM 26585 C CA . TYR A 1 33 ? 7.995 9.349 -9.023 1.00 72.11 33 TYR A CA 24
ATOM 26586 C C . TYR A 1 33 ? 8.387 10.137 -7.776 1.00 53.33 33 TYR A C 24
ATOM 26587 O O . TYR A 1 33 ? 7.531 10.557 -7.000 1.00 64.44 33 TYR A O 24
ATOM 26605 N N . ASN A 1 34 ? 9.689 10.334 -7.595 1.00 34.32 34 ASN A N 24
ATOM 26606 C CA . ASN A 1 34 ? 10.197 11.072 -6.444 1.00 0.41 34 ASN A CA 24
ATOM 26607 C C . ASN A 1 34 ? 10.053 12.576 -6.656 1.00 70.54 34 ASN A C 24
ATOM 26608 O O . ASN A 1 34 ? 9.692 13.028 -7.743 1.00 33.43 34 ASN A O 24
ATOM 26619 N N . GLN A 1 35 ? 10.340 13.346 -5.611 1.00 71.42 35 GLN A N 24
ATOM 26620 C CA . GLN A 1 35 ? 10.243 14.799 -5.683 1.00 53.30 35 GLN A CA 24
ATOM 26621 C C . GLN A 1 35 ? 11.217 15.359 -6.716 1.00 31.35 35 GLN A C 24
ATOM 26622 O O . GLN A 1 35 ? 12.374 14.947 -6.779 1.00 72.41 35 GLN A O 24
ATOM 26636 N N . GLY A 1 36 ? 10.740 16.300 -7.523 1.00 3.41 36 GLY A N 24
ATOM 26637 C CA . GLY A 1 36 ? 11.581 16.901 -8.542 1.00 20.44 36 GLY A CA 24
ATOM 26638 C C . GLY A 1 36 ? 11.371 16.279 -9.908 1.00 64.02 36 GLY A C 24
ATOM 26639 O O . GLY A 1 36 ? 11.595 16.925 -10.932 1.00 30.22 36 GLY A O 24
ATOM 26643 N N . ASP A 1 37 ? 10.939 15.023 -9.925 1.00 61.45 37 ASP A N 24
ATOM 26644 C CA . ASP A 1 37 ? 10.699 14.314 -11.175 1.00 54.13 37 ASP A CA 24
ATOM 26645 C C . ASP A 1 37 ? 9.746 15.098 -12.071 1.00 2.11 37 ASP A C 24
ATOM 26646 O O . ASP A 1 37 ? 8.687 15.543 -11.627 1.00 44.02 37 ASP A O 24
ATOM 26655 N N . ILE A 1 38 ? 10.129 15.264 -13.332 1.00 41.34 38 ILE A N 24
ATOM 26656 C CA . ILE A 1 38 ? 9.308 15.995 -14.290 1.00 24.53 38 ILE A CA 24
ATOM 26657 C C . ILE A 1 38 ? 8.960 15.125 -15.493 1.00 43.22 38 ILE A C 24
ATOM 26658 O O . ILE A 1 38 ? 9.819 14.440 -16.047 1.00 21.44 38 ILE A O 24
ATOM 26674 N N . VAL A 1 39 ? 7.693 15.159 -15.894 1.00 1.12 39 VAL A N 24
ATOM 26675 C CA . VAL A 1 39 ? 7.231 14.376 -17.034 1.00 24.22 39 VAL A CA 24
ATOM 26676 C C . VAL A 1 39 ? 6.244 15.171 -17.881 1.00 54.44 39 VAL A C 24
ATOM 26677 O O . VAL A 1 39 ? 5.509 16.015 -17.369 1.00 14.20 39 VAL A O 24
ATOM 26690 N N . GLU A 1 40 ? 6.232 14.894 -19.182 1.00 50.04 40 GLU A N 24
ATOM 26691 C CA . GLU A 1 40 ? 5.336 15.583 -20.101 1.00 42.42 40 GLU A CA 24
ATOM 26692 C C . GLU A 1 40 ? 3.973 14.897 -20.150 1.00 60.11 40 GLU A C 24
ATOM 26693 O O . GLU A 1 40 ? 3.885 13.669 -20.139 1.00 3.44 40 GLU A O 24
ATOM 26705 N N . TYR A 1 41 ? 2.915 15.698 -20.203 1.00 24.40 41 TYR A N 24
ATOM 26706 C CA . TYR A 1 41 ? 1.558 15.169 -20.250 1.00 4.11 41 TYR A CA 24
ATOM 26707 C C . TYR A 1 41 ? 0.663 16.042 -21.126 1.00 1.14 41 TYR A C 24
ATOM 26708 O O . TYR A 1 41 ? 0.430 17.211 -20.823 1.00 43.21 41 TYR A O 24
ATOM 26726 N N . ASN A 1 42 ? 0.164 15.463 -22.212 1.00 54.41 42 ASN A N 24
ATOM 26727 C CA . ASN A 1 42 ? -0.705 16.186 -23.134 1.00 0.35 42 ASN A CA 24
ATOM 26728 C C . ASN A 1 42 ? -0.037 17.469 -23.618 1.00 15.32 42 ASN A C 24
ATOM 26729 O O . ASN A 1 42 ? -0.709 18.447 -23.943 1.00 25.44 42 ASN A O 24
ATOM 26740 N N . GLY A 1 43 ? 1.292 17.456 -23.666 1.00 44.13 43 GLY A N 24
ATOM 26741 C CA . GLY A 1 43 ? 2.029 18.623 -24.113 1.00 5.00 43 GLY A CA 24
ATOM 26742 C C . GLY A 1 43 ? 2.294 19.606 -22.990 1.00 61.31 43 GLY A C 24
ATOM 26743 O O . GLY A 1 43 ? 2.578 20.780 -23.235 1.00 13.35 43 GLY A O 24
ATOM 26747 N N . LYS A 1 44 ? 2.201 19.129 -21.754 1.00 11.04 44 LYS A N 24
ATOM 26748 C CA . LYS A 1 44 ? 2.432 19.973 -20.587 1.00 62.22 44 LYS A CA 24
ATOM 26749 C C . LYS A 1 44 ? 3.685 19.533 -19.837 1.00 64.41 44 LYS A C 24
ATOM 26750 O O . LYS A 1 44 ? 4.388 18.618 -20.266 1.00 21.45 44 LYS A O 24
ATOM 26769 N N . LEU A 1 45 ? 3.958 20.191 -18.715 1.00 34.25 45 LEU A N 24
ATOM 26770 C CA . LEU A 1 45 ? 5.126 19.866 -17.904 1.00 34.04 45 LEU A CA 24
ATOM 26771 C C . LEU A 1 45 ? 4.802 19.969 -16.417 1.00 70.14 45 LEU A C 24
ATOM 26772 O O . LEU A 1 45 ? 4.571 21.061 -15.895 1.00 54.44 45 LEU A O 24
ATOM 26788 N N . TYR A 1 46 ? 4.790 18.827 -15.739 1.00 63.12 46 TYR A N 24
ATOM 26789 C CA . TYR A 1 46 ? 4.494 18.789 -14.311 1.00 61.14 46 TYR A CA 24
ATOM 26790 C C . TYR A 1 46 ? 5.688 18.259 -13.523 1.00 24.43 46 TYR A C 24
ATOM 26791 O O . TYR A 1 46 ? 6.504 17.498 -14.043 1.00 4.12 46 TYR A O 24
ATOM 26809 N N . LYS A 1 47 ? 5.782 18.666 -12.261 1.00 71.53 47 LYS A N 24
ATOM 26810 C CA . LYS A 1 47 ? 6.873 18.233 -11.396 1.00 34.45 47 LYS A CA 24
ATOM 26811 C C . LYS A 1 47 ? 6.342 17.752 -10.049 1.00 13.00 47 LYS A C 24
ATOM 26812 O O . LYS A 1 47 ? 5.667 18.494 -9.337 1.00 63.55 47 LYS A O 24
ATOM 26831 N N . ALA A 1 48 ? 6.652 16.505 -9.706 1.00 50.24 48 ALA A N 24
ATOM 26832 C CA . ALA A 1 48 ? 6.208 15.928 -8.444 1.00 64.21 48 ALA A CA 24
ATOM 26833 C C . ALA A 1 48 ? 6.797 16.684 -7.257 1.00 44.34 48 ALA A C 24
ATOM 26834 O O . ALA A 1 48 ? 8.011 16.696 -7.056 1.00 62.14 48 ALA A O 24
ATOM 26841 N N . LYS A 1 49 ? 5.928 17.316 -6.475 1.00 45.35 49 LYS A N 24
ATOM 26842 C CA . LYS A 1 49 ? 6.361 18.075 -5.308 1.00 22.03 49 LYS A CA 24
ATOM 26843 C C . LYS A 1 49 ? 7.095 17.178 -4.317 1.00 74.14 49 LYS A C 24
ATOM 26844 O O . LYS A 1 49 ? 8.181 17.517 -3.844 1.00 53.34 49 LYS A O 24
ATOM 26863 N N . TYR A 1 50 ? 6.499 16.032 -4.008 1.00 42.34 50 TYR A N 24
ATOM 26864 C CA . TYR A 1 50 ? 7.096 15.087 -3.073 1.00 40.13 50 TYR A CA 24
ATOM 26865 C C . TYR A 1 50 ? 6.846 13.649 -3.517 1.00 74.14 50 TYR A C 24
ATOM 26866 O O . TYR A 1 50 ? 6.143 13.404 -4.497 1.00 43.34 50 TYR A O 24
ATOM 26884 N N . TRP A 1 51 ? 7.427 12.703 -2.789 1.00 75.24 51 TRP A N 24
ATOM 26885 C CA . TRP A 1 51 ? 7.268 11.288 -3.107 1.00 71.45 51 TRP A CA 24
ATOM 26886 C C . TRP A 1 51 ? 5.796 10.929 -3.272 1.00 24.40 51 TRP A C 24
ATOM 26887 O O . TRP A 1 51 ? 5.027 10.964 -2.310 1.00 14.34 51 TRP A O 24
ATOM 26908 N N . THR A 1 52 ? 5.407 10.585 -4.495 1.00 71.24 52 THR A N 24
ATOM 26909 C CA . THR A 1 52 ? 4.026 10.221 -4.785 1.00 14.30 52 THR A CA 24
ATOM 26910 C C . THR A 1 52 ? 3.926 9.440 -6.090 1.00 51.53 52 THR A C 24
ATOM 26911 O O . THR A 1 52 ? 4.762 9.589 -6.982 1.00 1.13 52 THR A O 24
ATOM 26922 N N . THR A 1 53 ? 2.896 8.606 -6.198 1.00 2.44 53 THR A N 24
ATOM 26923 C CA . THR A 1 53 ? 2.686 7.801 -7.395 1.00 23.03 53 THR A CA 24
ATOM 26924 C C . THR A 1 53 ? 1.262 7.951 -7.916 1.00 3.24 53 THR A C 24
ATOM 26925 O O . THR A 1 53 ? 0.314 7.443 -7.315 1.00 50.40 53 THR A O 24
ATOM 26936 N N . SER A 1 54 ? 1.116 8.652 -9.036 1.00 33.03 54 SER A N 24
ATOM 26937 C CA . SER A 1 54 ? -0.194 8.871 -9.636 1.00 13.21 54 SER A CA 24
ATOM 26938 C C . SER A 1 54 ? -0.086 9.772 -10.863 1.00 35.11 54 SER A C 24
ATOM 26939 O O . SER A 1 54 ? 0.798 10.622 -10.963 1.00 52.24 54 SER A O 24
ATOM 26947 N N . PRO A 1 55 ? -1.008 9.581 -11.819 1.00 72.52 55 PRO A N 24
ATOM 26948 C CA . PRO A 1 55 ? -1.038 10.365 -13.056 1.00 44.24 55 PRO A CA 24
ATOM 26949 C C . PRO A 1 55 ? -1.447 11.815 -12.814 1.00 14.34 55 PRO A C 24
ATOM 26950 O O . PRO A 1 55 ? -2.124 12.139 -11.837 1.00 13.33 55 PRO A O 24
ATOM 26961 N N . PRO A 1 56 ? -1.030 12.709 -13.722 1.00 2.03 56 PRO A N 24
ATOM 26962 C CA . PRO A 1 56 ? -1.343 14.137 -13.629 1.00 43.02 56 PRO A CA 24
ATOM 26963 C C . PRO A 1 56 ? -2.819 14.425 -13.880 1.00 61.42 56 PRO A C 24
ATOM 26964 O O . PRO A 1 56 ? -3.412 13.899 -14.822 1.00 11.43 56 PRO A O 24
ATOM 26975 N N . SER A 1 57 ? -3.407 15.264 -13.033 1.00 24.42 57 SER A N 24
ATOM 26976 C CA . SER A 1 57 ? -4.815 15.619 -13.162 1.00 24.44 57 SER A CA 24
ATOM 26977 C C . SER A 1 57 ? -5.240 16.570 -12.046 1.00 34.33 57 SER A C 24
ATOM 26978 O O . SER A 1 57 ? -5.477 17.755 -12.282 1.00 34.22 57 SER A O 24
ATOM 26986 N N . ASP A 1 58 ? -5.334 16.041 -10.831 1.00 72.44 58 ASP A N 24
ATOM 26987 C CA . ASP A 1 58 ? -5.728 16.840 -9.677 1.00 44.35 58 ASP A CA 24
ATOM 26988 C C . ASP A 1 58 ? -4.908 16.464 -8.448 1.00 34.20 58 ASP A C 24
ATOM 26989 O O . ASP A 1 58 ? -4.968 15.329 -7.973 1.00 42.35 58 ASP A O 24
ATOM 26998 N N . ASP A 1 59 ? -4.141 17.421 -7.938 1.00 40.21 59 ASP A N 24
ATOM 26999 C CA . ASP A 1 59 ? -3.308 17.191 -6.764 1.00 32.13 59 ASP A CA 24
ATOM 27000 C C . ASP A 1 59 ? -3.845 17.953 -5.558 1.00 25.13 59 ASP A C 24
ATOM 27001 O O . ASP A 1 59 ? -3.377 19.041 -5.221 1.00 31.22 59 ASP A O 24
ATOM 27010 N N . PRO A 1 60 ? -4.854 17.372 -4.891 1.00 63.20 60 PRO A N 24
ATOM 27011 C CA . PRO A 1 60 ? -5.477 17.981 -3.712 1.00 4.53 60 PRO A CA 24
ATOM 27012 C C . PRO A 1 60 ? -4.549 17.985 -2.502 1.00 14.53 60 PRO A C 24
ATOM 27013 O O . PRO A 1 60 ? -4.824 18.644 -1.499 1.00 22.13 60 PRO A O 24
ATOM 27024 N N . TYR A 1 61 ? -3.451 17.245 -2.603 1.00 2.32 61 TYR A N 24
ATOM 27025 C CA . TYR A 1 61 ? -2.483 17.161 -1.516 1.00 25.11 61 TYR A CA 24
ATOM 27026 C C . TYR A 1 61 ? -1.162 17.813 -1.911 1.00 24.12 61 TYR A C 24
ATOM 27027 O O . TYR A 1 61 ? -0.240 17.914 -1.102 1.00 44.40 61 TYR A O 24
ATOM 27045 N N . GLY A 1 62 ? -1.078 18.253 -3.163 1.00 64.04 62 GLY A N 24
ATOM 27046 C CA . GLY A 1 62 ? 0.133 18.890 -3.645 1.00 42.24 62 GLY A CA 24
ATOM 27047 C C . GLY A 1 62 ? 1.202 17.887 -4.032 1.00 13.41 62 GLY A C 24
ATOM 27048 O O . GLY A 1 62 ? 2.352 18.001 -3.609 1.00 64.42 62 GLY A O 24
ATOM 27052 N N . SER A 1 63 ? 0.821 16.900 -4.836 1.00 41.40 63 SER A N 24
ATOM 27053 C CA . SER A 1 63 ? 1.753 15.868 -5.276 1.00 63.40 63 SER A CA 24
ATOM 27054 C C . SER A 1 63 ? 2.410 16.257 -6.597 1.00 71.23 63 SER A C 24
ATOM 27055 O O . SER A 1 63 ? 3.363 15.617 -7.041 1.00 21.13 63 SER A O 24
ATOM 27063 N N . TRP A 1 64 ? 1.893 17.310 -7.220 1.00 1.45 64 TRP A N 24
ATOM 27064 C CA . TRP A 1 64 ? 2.428 17.785 -8.491 1.00 0.34 64 TRP A CA 24
ATOM 27065 C C . TRP A 1 64 ? 2.468 19.308 -8.530 1.00 13.11 64 TRP A C 24
ATOM 27066 O O . TRP A 1 64 ? 1.777 19.975 -7.761 1.00 12.55 64 TRP A O 24
ATOM 27087 N N . GLU A 1 65 ? 3.281 19.852 -9.430 1.00 71.33 65 GLU A N 24
ATOM 27088 C CA . GLU A 1 65 ? 3.410 21.297 -9.568 1.00 64.53 65 GLU A CA 24
ATOM 27089 C C . GLU A 1 65 ? 3.662 21.686 -11.022 1.00 24.52 65 GLU A C 24
ATOM 27090 O O . GLU A 1 65 ? 4.682 21.320 -11.606 1.00 31.45 65 GLU A O 24
ATOM 27102 N N . TYR A 1 66 ? 2.725 22.429 -11.600 1.00 61.43 66 TYR A N 24
ATOM 27103 C CA . TYR A 1 66 ? 2.843 22.865 -12.986 1.00 3.52 66 TYR A CA 24
ATOM 27104 C C . TYR A 1 66 ? 3.950 23.904 -13.139 1.00 20.02 66 TYR A C 24
ATOM 27105 O O . TYR A 1 66 ? 3.838 25.026 -12.642 1.00 75.34 66 TYR A O 24
ATOM 27123 N N . LEU A 1 67 ? 5.019 23.522 -13.829 1.00 3.32 67 LEU A N 24
ATOM 27124 C CA . LEU A 1 67 ? 6.148 24.419 -14.049 1.00 31.21 67 LEU A CA 24
ATOM 27125 C C . LEU A 1 67 ? 6.094 25.030 -15.446 1.00 42.20 67 LEU A C 24
ATOM 27126 O O . LEU A 1 67 ? 6.850 25.947 -15.763 1.00 4.35 67 LEU A O 24
ATOM 27142 N N . GLY A 1 68 ? 5.193 24.515 -16.278 1.00 22.50 68 GLY A N 24
ATOM 27143 C CA . GLY A 1 68 ? 5.056 25.023 -17.630 1.00 23.44 68 GLY A CA 24
ATOM 27144 C C . GLY A 1 68 ? 4.488 23.991 -18.582 1.00 14.33 68 GLY A C 24
ATOM 27145 O O . GLY A 1 68 ? 3.937 22.978 -18.153 1.00 31.25 68 GLY A O 24
ATOM 27149 N N . GLU A 1 69 ? 4.622 24.248 -19.880 1.00 12.03 69 GLU A N 24
ATOM 27150 C CA . GLU A 1 69 ? 4.115 23.332 -20.896 1.00 21.34 69 GLU A CA 24
ATOM 27151 C C . GLU A 1 69 ? 5.235 22.878 -21.826 1.00 75.12 69 GLU A C 24
ATOM 27152 O O . GLU A 1 69 ? 6.220 23.590 -22.023 1.00 51.23 69 GLU A O 24
ATOM 27164 N N . ALA A 1 70 ? 5.077 21.688 -22.396 1.00 45.13 70 ALA A N 24
ATOM 27165 C CA . ALA A 1 70 ? 6.074 21.139 -23.307 1.00 42.13 70 ALA A CA 24
ATOM 27166 C C . ALA A 1 70 ? 6.394 22.122 -24.429 1.00 21.32 70 ALA A C 24
ATOM 27167 O O . ALA A 1 70 ? 7.560 22.360 -24.743 1.00 3.31 70 ALA A O 24
ATOM 27174 N N . GLU A 1 71 ? 5.352 22.690 -25.027 1.00 20.33 71 GLU A N 24
ATOM 27175 C CA . GLU A 1 71 ? 5.524 23.647 -26.115 1.00 22.15 71 GLU A CA 24
ATOM 27176 C C . GLU A 1 71 ? 4.910 24.997 -25.754 1.00 31.44 71 GLU A C 24
ATOM 27177 O O . GLU A 1 71 ? 3.691 25.171 -25.747 1.00 71.44 71 GLU A O 24
ATOM 27189 N N . PRO A 1 72 ? 5.774 25.975 -25.445 1.00 75.13 72 PRO A N 24
ATOM 27190 C CA . PRO A 1 72 ? 5.341 27.326 -25.077 1.00 41.42 72 PRO A CA 24
ATOM 27191 C C . PRO A 1 72 ? 4.749 28.087 -26.259 1.00 50.32 72 PRO A C 24
ATOM 27192 O O . PRO A 1 72 ? 5.076 27.813 -27.415 1.00 43.12 72 PRO A O 24
ATOM 27203 N N . THR A 1 73 ? 3.876 29.045 -25.963 1.00 65.33 73 THR A N 24
ATOM 27204 C CA . THR A 1 73 ? 3.238 29.846 -27.002 1.00 32.35 73 THR A CA 24
ATOM 27205 C C . THR A 1 73 ? 4.194 30.898 -27.549 1.00 2.30 73 THR A C 24
ATOM 27206 O O . THR A 1 73 ? 4.505 30.911 -28.741 1.00 3.43 73 THR A O 24
ATOM 27217 N N . GLY A 1 1 ? 33.445 5.565 -2.358 1.00 52.34 1 GLY A N 25
ATOM 27218 C CA . GLY A 1 1 ? 32.745 4.664 -3.254 1.00 54.41 1 GLY A CA 25
ATOM 27219 C C . GLY A 1 1 ? 31.598 5.341 -3.979 1.00 2.11 1 GLY A C 25
ATOM 27220 O O . GLY A 1 1 ? 31.665 5.608 -5.179 1.00 4.32 1 GLY A O 25
ATOM 27224 N N . PRO A 1 2 ? 30.515 5.628 -3.241 1.00 42.43 2 PRO A N 25
ATOM 27225 C CA . PRO A 1 2 ? 29.327 6.281 -3.800 1.00 51.54 2 PRO A CA 25
ATOM 27226 C C . PRO A 1 2 ? 29.585 7.738 -4.166 1.00 3.50 2 PRO A C 25
ATOM 27227 O O . PRO A 1 2 ? 30.505 8.366 -3.643 1.00 51.11 2 PRO A O 25
ATOM 27238 N N . SER A 1 3 ? 28.766 8.271 -5.068 1.00 10.34 3 SER A N 25
ATOM 27239 C CA . SER A 1 3 ? 28.908 9.654 -5.508 1.00 30.34 3 SER A CA 25
ATOM 27240 C C . SER A 1 3 ? 27.590 10.187 -6.061 1.00 20.02 3 SER A C 25
ATOM 27241 O O . SER A 1 3 ? 26.657 9.424 -6.316 1.00 43.31 3 SER A O 25
ATOM 27249 N N . THR A 1 4 ? 27.521 11.501 -6.245 1.00 3.22 4 THR A N 25
ATOM 27250 C CA . THR A 1 4 ? 26.317 12.137 -6.766 1.00 62.24 4 THR A CA 25
ATOM 27251 C C . THR A 1 4 ? 25.129 11.913 -5.837 1.00 63.13 4 THR A C 25
ATOM 27252 O O . THR A 1 4 ? 24.504 10.854 -5.860 1.00 44.30 4 THR A O 25
ATOM 27263 N N . SER A 1 5 ? 24.824 12.918 -5.022 1.00 64.30 5 SER A N 25
ATOM 27264 C CA . SER A 1 5 ? 23.713 12.829 -4.082 1.00 52.31 5 SER A CA 25
ATOM 27265 C C . SER A 1 5 ? 22.548 13.704 -4.535 1.00 44.23 5 SER A C 25
ATOM 27266 O O . SER A 1 5 ? 22.741 14.848 -4.947 1.00 61.04 5 SER A O 25
ATOM 27274 N N . MET A 1 6 ? 21.339 13.159 -4.453 1.00 42.21 6 MET A N 25
ATOM 27275 C CA . MET A 1 6 ? 20.142 13.890 -4.853 1.00 21.10 6 MET A CA 25
ATOM 27276 C C . MET A 1 6 ? 18.885 13.203 -4.330 1.00 1.41 6 MET A C 25
ATOM 27277 O O . MET A 1 6 ? 18.963 12.284 -3.516 1.00 31.14 6 MET A O 25
ATOM 27291 N N . GLU A 1 7 ? 17.728 13.655 -4.805 1.00 12.35 7 GLU A N 25
ATOM 27292 C CA . GLU A 1 7 ? 16.455 13.081 -4.384 1.00 23.01 7 GLU A CA 25
ATOM 27293 C C . GLU A 1 7 ? 15.429 13.150 -5.511 1.00 13.42 7 GLU A C 25
ATOM 27294 O O . GLU A 1 7 ? 14.226 13.026 -5.278 1.00 61.32 7 GLU A O 25
ATOM 27306 N N . ASN A 1 8 ? 15.912 13.348 -6.733 1.00 32.44 8 ASN A N 25
ATOM 27307 C CA . ASN A 1 8 ? 15.038 13.433 -7.896 1.00 13.33 8 ASN A CA 25
ATOM 27308 C C . ASN A 1 8 ? 15.737 12.899 -9.143 1.00 3.04 8 ASN A C 25
ATOM 27309 O O . ASN A 1 8 ? 16.363 13.653 -9.888 1.00 43.51 8 ASN A O 25
ATOM 27320 N N . LEU A 1 9 ? 15.625 11.594 -9.364 1.00 32.54 9 LEU A N 25
ATOM 27321 C CA . LEU A 1 9 ? 16.245 10.957 -10.520 1.00 63.23 9 LEU A CA 25
ATOM 27322 C C . LEU A 1 9 ? 15.291 10.942 -11.710 1.00 75.34 9 LEU A C 25
ATOM 27323 O O . LEU A 1 9 ? 15.527 10.248 -12.699 1.00 41.33 9 LEU A O 25
ATOM 27339 N N . VAL A 1 10 ? 14.215 11.714 -11.609 1.00 41.33 10 VAL A N 25
ATOM 27340 C CA . VAL A 1 10 ? 13.226 11.793 -12.679 1.00 25.44 10 VAL A CA 25
ATOM 27341 C C . VAL A 1 10 ? 13.890 12.090 -14.018 1.00 52.53 10 VAL A C 25
ATOM 27342 O O . VAL A 1 10 ? 13.402 11.673 -15.070 1.00 64.21 10 VAL A O 25
ATOM 27355 N N . SER A 1 11 ? 15.004 12.812 -13.974 1.00 42.04 11 SER A N 25
ATOM 27356 C CA . SER A 1 11 ? 15.733 13.167 -15.186 1.00 62.12 11 SER A CA 25
ATOM 27357 C C . SER A 1 11 ? 15.995 11.934 -16.044 1.00 44.31 11 SER A C 25
ATOM 27358 O O . SER A 1 11 ? 15.956 11.999 -17.274 1.00 12.52 11 SER A O 25
ATOM 27366 N N . LEU A 1 12 ? 16.262 10.811 -15.389 1.00 33.34 12 LEU A N 25
ATOM 27367 C CA . LEU A 1 12 ? 16.530 9.560 -16.090 1.00 75.42 12 LEU A CA 25
ATOM 27368 C C . LEU A 1 12 ? 15.354 8.598 -15.956 1.00 35.20 12 LEU A C 25
ATOM 27369 O O . LEU A 1 12 ? 14.584 8.411 -16.898 1.00 0.15 12 LEU A O 25
ATOM 27385 N N . GLN A 1 13 ? 15.223 7.992 -14.781 1.00 30.44 13 GLN A N 25
ATOM 27386 C CA . GLN A 1 13 ? 14.140 7.049 -14.524 1.00 61.33 13 GLN A CA 25
ATOM 27387 C C . GLN A 1 13 ? 14.158 5.911 -15.538 1.00 33.11 13 GLN A C 25
ATOM 27388 O O . GLN A 1 13 ? 13.146 5.246 -15.757 1.00 41.10 13 GLN A O 25
ATOM 27402 N N . ASN A 1 14 ? 15.315 5.691 -16.154 1.00 60.11 14 ASN A N 25
ATOM 27403 C CA . ASN A 1 14 ? 15.464 4.632 -17.146 1.00 32.25 14 ASN A CA 25
ATOM 27404 C C . ASN A 1 14 ? 16.882 4.610 -17.708 1.00 33.11 14 ASN A C 25
ATOM 27405 O O . ASN A 1 14 ? 17.418 5.643 -18.112 1.00 1.20 14 ASN A O 25
ATOM 27416 N N . LEU A 1 15 ? 17.485 3.426 -17.733 1.00 4.01 15 LEU A N 25
ATOM 27417 C CA . LEU A 1 15 ? 18.840 3.268 -18.247 1.00 62.03 15 LEU A CA 25
ATOM 27418 C C . LEU A 1 15 ? 19.839 4.050 -17.399 1.00 14.34 15 LEU A C 25
ATOM 27419 O O . LEU A 1 15 ? 19.497 4.561 -16.331 1.00 73.22 15 LEU A O 25
ATOM 27435 N N . LEU A 1 16 ? 21.073 4.141 -17.881 1.00 14.14 16 LEU A N 25
ATOM 27436 C CA . LEU A 1 16 ? 22.121 4.862 -17.169 1.00 73.23 16 LEU A CA 25
ATOM 27437 C C . LEU A 1 16 ? 22.720 5.959 -18.046 1.00 32.44 16 LEU A C 25
ATOM 27438 O O . LEU A 1 16 ? 23.929 5.997 -18.271 1.00 75.40 16 LEU A O 25
ATOM 27454 N N . VAL A 1 17 ? 21.865 6.850 -18.535 1.00 52.41 17 VAL A N 25
ATOM 27455 C CA . VAL A 1 17 ? 22.309 7.950 -19.384 1.00 15.34 17 VAL A CA 25
ATOM 27456 C C . VAL A 1 17 ? 23.177 8.930 -18.603 1.00 52.23 17 VAL A C 25
ATOM 27457 O O . VAL A 1 17 ? 23.216 8.898 -17.374 1.00 32.12 17 VAL A O 25
ATOM 27470 N N . TYR A 1 18 ? 23.871 9.801 -19.327 1.00 22.32 18 TYR A N 25
ATOM 27471 C CA . TYR A 1 18 ? 24.742 10.791 -18.703 1.00 4.43 18 TYR A CA 25
ATOM 27472 C C . TYR A 1 18 ? 24.935 11.999 -19.615 1.00 24.23 18 TYR A C 25
ATOM 27473 O O . TYR A 1 18 ? 25.767 11.981 -20.521 1.00 15.33 18 TYR A O 25
ATOM 27491 N N . VAL A 1 19 ? 24.158 13.049 -19.366 1.00 73.20 19 VAL A N 25
ATOM 27492 C CA . VAL A 1 19 ? 24.244 14.268 -20.163 1.00 1.15 19 VAL A CA 25
ATOM 27493 C C . VAL A 1 19 ? 23.258 15.319 -19.666 1.00 32.14 19 VAL A C 25
ATOM 27494 O O . VAL A 1 19 ? 22.087 15.024 -19.431 1.00 64.14 19 VAL A O 25
ATOM 27507 N N . ASN A 1 20 ? 23.741 16.547 -19.507 1.00 52.02 20 ASN A N 25
ATOM 27508 C CA . ASN A 1 20 ? 22.902 17.644 -19.038 1.00 2.13 20 ASN A CA 25
ATOM 27509 C C . ASN A 1 20 ? 21.739 17.888 -19.995 1.00 54.13 20 ASN A C 25
ATOM 27510 O O . ASN A 1 20 ? 21.940 18.291 -21.142 1.00 31.45 20 ASN A O 25
ATOM 27521 N N . TRP A 1 21 ? 20.525 17.641 -19.517 1.00 45.42 21 TRP A N 25
ATOM 27522 C CA . TRP A 1 21 ? 19.330 17.835 -20.330 1.00 40.14 21 TRP A CA 25
ATOM 27523 C C . TRP A 1 21 ? 19.324 16.887 -21.524 1.00 34.22 21 TRP A C 25
ATOM 27524 O O . TRP A 1 21 ? 20.368 16.606 -22.111 1.00 60.33 21 TRP A O 25
ATOM 27545 N N . SER A 1 22 ? 18.141 16.394 -21.878 1.00 23.31 22 SER A N 25
ATOM 27546 C CA . SER A 1 22 ? 18.000 15.473 -22.999 1.00 41.41 22 SER A CA 25
ATOM 27547 C C . SER A 1 22 ? 16.546 15.045 -23.171 1.00 74.32 22 SER A C 25
ATOM 27548 O O . SER A 1 22 ? 16.198 13.886 -22.945 1.00 15.01 22 SER A O 25
ATOM 27556 N N . SER A 1 23 ? 15.700 15.989 -23.572 1.00 74.24 23 SER A N 25
ATOM 27557 C CA . SER A 1 23 ? 14.283 15.711 -23.771 1.00 2.11 23 SER A CA 25
ATOM 27558 C C . SER A 1 23 ? 13.676 15.067 -22.528 1.00 42.01 23 SER A C 25
ATOM 27559 O O . SER A 1 23 ? 13.684 13.845 -22.382 1.00 31.01 23 SER A O 25
ATOM 27567 N N . TYR A 1 24 ? 13.151 15.899 -21.636 1.00 22.32 24 TYR A N 25
ATOM 27568 C CA . TYR A 1 24 ? 12.542 15.413 -20.403 1.00 12.33 24 TYR A CA 25
ATOM 27569 C C . TYR A 1 24 ? 11.560 14.281 -20.691 1.00 61.11 24 TYR A C 25
ATOM 27570 O O . TYR A 1 24 ? 10.920 14.231 -21.742 1.00 24.51 24 TYR A O 25
ATOM 27588 N N . PRO A 1 25 ? 11.438 13.349 -19.734 1.00 12.12 25 PRO A N 25
ATOM 27589 C CA . PRO A 1 25 ? 10.535 12.201 -19.859 1.00 14.11 25 PRO A CA 25
ATOM 27590 C C . PRO A 1 25 ? 9.067 12.606 -19.791 1.00 24.45 25 PRO A C 25
ATOM 27591 O O . PRO A 1 25 ? 8.729 13.662 -19.254 1.00 54.31 25 PRO A O 25
ATOM 27602 N N . LYS A 1 26 ? 8.198 11.761 -20.334 1.00 31.21 26 LYS A N 25
ATOM 27603 C CA . LYS A 1 26 ? 6.765 12.030 -20.333 1.00 32.23 26 LYS A CA 25
ATOM 27604 C C . LYS A 1 26 ? 6.052 11.176 -19.289 1.00 15.02 26 LYS A C 25
ATOM 27605 O O . LYS A 1 26 ? 6.569 10.144 -18.859 1.00 34.11 26 LYS A O 25
ATOM 27624 N N . TYR A 1 27 ? 4.863 11.611 -18.887 1.00 14.10 27 TYR A N 25
ATOM 27625 C CA . TYR A 1 27 ? 4.080 10.886 -17.893 1.00 72.11 27 TYR A CA 25
ATOM 27626 C C . TYR A 1 27 ? 3.993 9.403 -18.244 1.00 23.14 27 TYR A C 25
ATOM 27627 O O . TYR A 1 27 ? 3.422 9.030 -19.268 1.00 30.12 27 TYR A O 25
ATOM 27645 N N . GLU A 1 28 ? 4.564 8.564 -17.385 1.00 23.22 28 GLU A N 25
ATOM 27646 C CA . GLU A 1 28 ? 4.551 7.122 -17.603 1.00 64.13 28 GLU A CA 25
ATOM 27647 C C . GLU A 1 28 ? 3.826 6.407 -16.468 1.00 22.13 28 GLU A C 25
ATOM 27648 O O . GLU A 1 28 ? 4.310 6.331 -15.337 1.00 73.15 28 GLU A O 25
ATOM 27660 N N . PRO A 1 29 ? 2.635 5.868 -16.772 1.00 65.54 29 PRO A N 25
ATOM 27661 C CA . PRO A 1 29 ? 1.818 5.150 -15.791 1.00 11.22 29 PRO A CA 25
ATOM 27662 C C . PRO A 1 29 ? 2.430 3.811 -15.394 1.00 72.32 29 PRO A C 25
ATOM 27663 O O . PRO A 1 29 ? 2.775 2.997 -16.250 1.00 60.23 29 PRO A O 25
ATOM 27674 N N . GLY A 1 30 ? 2.564 3.589 -14.090 1.00 13.11 30 GLY A N 25
ATOM 27675 C CA . GLY A 1 30 ? 3.135 2.347 -13.603 1.00 73.12 30 GLY A CA 25
ATOM 27676 C C . GLY A 1 30 ? 4.539 2.529 -13.060 1.00 50.34 30 GLY A C 25
ATOM 27677 O O . GLY A 1 30 ? 5.315 1.576 -12.989 1.00 12.55 30 GLY A O 25
ATOM 27681 N N . LYS A 1 31 ? 4.868 3.757 -12.676 1.00 65.44 31 LYS A N 25
ATOM 27682 C CA . LYS A 1 31 ? 6.188 4.063 -12.136 1.00 11.25 31 LYS A CA 25
ATOM 27683 C C . LYS A 1 31 ? 6.088 5.065 -10.990 1.00 55.01 31 LYS A C 25
ATOM 27684 O O . LYS A 1 31 ? 5.672 6.206 -11.187 1.00 71.52 31 LYS A O 25
ATOM 27703 N N . GLU A 1 32 ? 6.475 4.630 -9.795 1.00 3.22 32 GLU A N 25
ATOM 27704 C CA . GLU A 1 32 ? 6.429 5.491 -8.618 1.00 53.33 32 GLU A CA 25
ATOM 27705 C C . GLU A 1 32 ? 7.063 6.847 -8.912 1.00 65.41 32 GLU A C 25
ATOM 27706 O O . GLU A 1 32 ? 8.107 6.930 -9.558 1.00 74.05 32 GLU A O 25
ATOM 27718 N N . TYR A 1 33 ? 6.424 7.908 -8.431 1.00 40.44 33 TYR A N 25
ATOM 27719 C CA . TYR A 1 33 ? 6.922 9.263 -8.645 1.00 34.34 33 TYR A CA 25
ATOM 27720 C C . TYR A 1 33 ? 7.145 9.976 -7.316 1.00 22.43 33 TYR A C 25
ATOM 27721 O O . TYR A 1 33 ? 6.194 10.351 -6.631 1.00 15.43 33 TYR A O 25
ATOM 27739 N N . ASN A 1 34 ? 8.411 10.162 -6.956 1.00 32.21 34 ASN A N 25
ATOM 27740 C CA . ASN A 1 34 ? 8.761 10.830 -5.708 1.00 61.44 34 ASN A CA 25
ATOM 27741 C C . ASN A 1 34 ? 8.607 12.343 -5.839 1.00 74.43 34 ASN A C 25
ATOM 27742 O O . ASN A 1 34 ? 8.393 12.860 -6.936 1.00 24.41 34 ASN A O 25
ATOM 27753 N N . GLN A 1 35 ? 8.718 13.043 -4.716 1.00 64.34 35 GLN A N 25
ATOM 27754 C CA . GLN A 1 35 ? 8.592 14.496 -4.706 1.00 42.41 35 GLN A CA 25
ATOM 27755 C C . GLN A 1 35 ? 9.694 15.144 -5.538 1.00 45.44 35 GLN A C 25
ATOM 27756 O O . GLN A 1 35 ? 10.851 14.731 -5.483 1.00 42.42 35 GLN A O 25
ATOM 27770 N N . GLY A 1 36 ? 9.324 16.162 -6.310 1.00 75.11 36 GLY A N 25
ATOM 27771 C CA . GLY A 1 36 ? 10.293 16.850 -7.143 1.00 23.22 36 GLY A CA 25
ATOM 27772 C C . GLY A 1 36 ? 10.337 16.303 -8.555 1.00 13.24 36 GLY A C 25
ATOM 27773 O O . GLY A 1 36 ? 10.757 16.993 -9.484 1.00 14.11 36 GLY A O 25
ATOM 27777 N N . ASP A 1 37 ? 9.904 15.057 -8.718 1.00 34.01 37 ASP A N 25
ATOM 27778 C CA . ASP A 1 37 ? 9.896 14.416 -10.028 1.00 31.13 37 ASP A CA 25
ATOM 27779 C C . ASP A 1 37 ? 9.002 15.179 -11.002 1.00 34.43 37 ASP A C 25
ATOM 27780 O O . ASP A 1 37 ? 7.858 15.504 -10.683 1.00 14.32 37 ASP A O 25
ATOM 27789 N N . ILE A 1 38 ? 9.532 15.460 -12.186 1.00 73.13 38 ILE A N 25
ATOM 27790 C CA . ILE A 1 38 ? 8.783 16.185 -13.205 1.00 33.20 38 ILE A CA 25
ATOM 27791 C C . ILE A 1 38 ? 8.655 15.361 -14.483 1.00 4.14 38 ILE A C 25
ATOM 27792 O O . ILE A 1 38 ? 9.618 14.741 -14.934 1.00 32.44 38 ILE A O 25
ATOM 27808 N N . VAL A 1 39 ? 7.459 15.362 -15.063 1.00 13.50 39 VAL A N 25
ATOM 27809 C CA . VAL A 1 39 ? 7.205 14.617 -16.290 1.00 45.25 39 VAL A CA 25
ATOM 27810 C C . VAL A 1 39 ? 6.381 15.442 -17.272 1.00 1.53 39 VAL A C 25
ATOM 27811 O O . VAL A 1 39 ? 5.619 16.322 -16.873 1.00 20.34 39 VAL A O 25
ATOM 27824 N N . GLU A 1 40 ? 6.537 15.150 -18.560 1.00 42.50 40 GLU A N 25
ATOM 27825 C CA . GLU A 1 40 ? 5.806 15.865 -19.599 1.00 40.33 40 GLU A CA 25
ATOM 27826 C C . GLU A 1 40 ? 4.494 15.157 -19.928 1.00 74.42 40 GLU A C 25
ATOM 27827 O O . GLU A 1 40 ? 4.480 13.962 -20.228 1.00 63.34 40 GLU A O 25
ATOM 27839 N N . TYR A 1 41 ? 3.396 15.901 -19.870 1.00 63.40 41 TYR A N 25
ATOM 27840 C CA . TYR A 1 41 ? 2.080 15.346 -20.159 1.00 32.03 41 TYR A CA 25
ATOM 27841 C C . TYR A 1 41 ? 1.231 16.336 -20.950 1.00 53.03 41 TYR A C 25
ATOM 27842 O O . TYR A 1 41 ? 1.054 17.483 -20.543 1.00 33.02 41 TYR A O 25
ATOM 27860 N N . ASN A 1 42 ? 0.709 15.883 -22.085 1.00 74.01 42 ASN A N 25
ATOM 27861 C CA . ASN A 1 42 ? -0.121 16.728 -22.936 1.00 13.34 42 ASN A CA 25
ATOM 27862 C C . ASN A 1 42 ? 0.608 18.017 -23.298 1.00 50.22 42 ASN A C 25
ATOM 27863 O O . ASN A 1 42 ? -0.008 19.074 -23.429 1.00 63.43 42 ASN A O 25
ATOM 27874 N N . GLY A 1 43 ? 1.924 17.922 -23.461 1.00 31.32 43 GLY A N 25
ATOM 27875 C CA . GLY A 1 43 ? 2.716 19.088 -23.807 1.00 64.31 43 GLY A CA 25
ATOM 27876 C C . GLY A 1 43 ? 2.882 20.043 -22.641 1.00 12.32 43 GLY A C 25
ATOM 27877 O O . GLY A 1 43 ? 3.146 21.230 -22.834 1.00 35.41 43 GLY A O 25
ATOM 27881 N N . LYS A 1 44 ? 2.726 19.525 -21.428 1.00 22.12 44 LYS A N 25
ATOM 27882 C CA . LYS A 1 44 ? 2.860 20.339 -20.225 1.00 4.51 44 LYS A CA 25
ATOM 27883 C C . LYS A 1 44 ? 3.977 19.810 -19.331 1.00 14.51 44 LYS A C 25
ATOM 27884 O O . LYS A 1 44 ? 4.668 18.854 -19.685 1.00 74.43 44 LYS A O 25
ATOM 27903 N N . LEU A 1 45 ? 4.147 20.435 -18.171 1.00 12.50 45 LEU A N 25
ATOM 27904 C CA . LEU A 1 45 ? 5.179 20.025 -17.225 1.00 54.52 45 LEU A CA 25
ATOM 27905 C C . LEU A 1 45 ? 4.666 20.105 -15.792 1.00 71.53 45 LEU A C 25
ATOM 27906 O O . LEU A 1 45 ? 4.428 21.193 -15.267 1.00 43.22 45 LEU A O 25
ATOM 27922 N N . TYR A 1 46 ? 4.502 18.947 -15.162 1.00 54.45 46 TYR A N 25
ATOM 27923 C CA . TYR A 1 46 ? 4.018 18.886 -13.789 1.00 2.03 46 TYR A CA 25
ATOM 27924 C C . TYR A 1 46 ? 5.089 18.326 -12.857 1.00 45.22 46 TYR A C 25
ATOM 27925 O O . TYR A 1 46 ? 5.970 17.580 -13.284 1.00 32.44 46 TYR A O 25
ATOM 27943 N N . LYS A 1 47 ? 5.005 18.691 -11.583 1.00 61.33 47 LYS A N 25
ATOM 27944 C CA . LYS A 1 47 ? 5.965 18.226 -10.588 1.00 41.24 47 LYS A CA 25
ATOM 27945 C C . LYS A 1 47 ? 5.249 17.672 -9.360 1.00 31.41 47 LYS A C 25
ATOM 27946 O O . LYS A 1 47 ? 4.471 18.373 -8.715 1.00 31.10 47 LYS A O 25
ATOM 27965 N N . ALA A 1 48 ? 5.521 16.410 -9.042 1.00 41.23 48 ALA A N 25
ATOM 27966 C CA . ALA A 1 48 ? 4.906 15.764 -7.888 1.00 51.14 48 ALA A CA 25
ATOM 27967 C C . ALA A 1 48 ? 5.326 16.444 -6.590 1.00 71.24 48 ALA A C 25
ATOM 27968 O O . ALA A 1 48 ? 6.500 16.426 -6.219 1.00 23.54 48 ALA A O 25
ATOM 27975 N N . LYS A 1 49 ? 4.361 17.044 -5.903 1.00 43.31 49 LYS A N 25
ATOM 27976 C CA . LYS A 1 49 ? 4.629 17.731 -4.645 1.00 1.34 49 LYS A CA 25
ATOM 27977 C C . LYS A 1 49 ? 5.226 16.772 -3.619 1.00 61.42 49 LYS A C 25
ATOM 27978 O O . LYS A 1 49 ? 6.219 17.090 -2.964 1.00 30.43 49 LYS A O 25
ATOM 27997 N N . TYR A 1 50 ? 4.617 15.599 -3.487 1.00 63.03 50 TYR A N 25
ATOM 27998 C CA . TYR A 1 50 ? 5.089 14.596 -2.541 1.00 5.24 50 TYR A CA 25
ATOM 27999 C C . TYR A 1 50 ? 4.933 13.191 -3.115 1.00 33.34 50 TYR A C 25
ATOM 28000 O O . TYR A 1 50 ? 4.336 13.003 -4.174 1.00 5.02 50 TYR A O 25
ATOM 28018 N N . TRP A 1 51 ? 5.476 12.207 -2.407 1.00 25.15 51 TRP A N 25
ATOM 28019 C CA . TRP A 1 51 ? 5.398 10.818 -2.844 1.00 12.14 51 TRP A CA 25
ATOM 28020 C C . TRP A 1 51 ? 3.961 10.433 -3.183 1.00 71.33 51 TRP A C 25
ATOM 28021 O O . TRP A 1 51 ? 3.102 10.366 -2.304 1.00 64.14 51 TRP A O 25
ATOM 28042 N N . THR A 1 52 ? 3.708 10.181 -4.464 1.00 33.12 52 THR A N 25
ATOM 28043 C CA . THR A 1 52 ? 2.376 9.804 -4.918 1.00 14.34 52 THR A CA 25
ATOM 28044 C C . THR A 1 52 ? 2.431 9.128 -6.284 1.00 35.43 52 THR A C 25
ATOM 28045 O O . THR A 1 52 ? 3.360 9.349 -7.061 1.00 60.12 52 THR A O 25
ATOM 28056 N N . THR A 1 53 ? 1.431 8.300 -6.570 1.00 52.42 53 THR A N 25
ATOM 28057 C CA . THR A 1 53 ? 1.367 7.590 -7.842 1.00 65.24 53 THR A CA 25
ATOM 28058 C C . THR A 1 53 ? 0.006 7.774 -8.505 1.00 34.42 53 THR A C 25
ATOM 28059 O O . THR A 1 53 ? -0.995 7.220 -8.052 1.00 13.14 53 THR A O 25
ATOM 28070 N N . SER A 1 54 ? -0.022 8.552 -9.582 1.00 61.22 54 SER A N 25
ATOM 28071 C CA . SER A 1 54 ? -1.260 8.811 -10.306 1.00 12.41 54 SER A CA 25
ATOM 28072 C C . SER A 1 54 ? -1.019 9.762 -11.474 1.00 65.44 54 SER A C 25
ATOM 28073 O O . SER A 1 54 ? -0.115 10.597 -11.450 1.00 71.35 54 SER A O 25
ATOM 28081 N N . PRO A 1 55 ? -1.848 9.635 -12.521 1.00 74.43 55 PRO A N 25
ATOM 28082 C CA . PRO A 1 55 ? -1.745 10.476 -13.718 1.00 35.14 55 PRO A CA 25
ATOM 28083 C C . PRO A 1 55 ? -2.150 11.920 -13.449 1.00 63.33 55 PRO A C 25
ATOM 28084 O O . PRO A 1 55 ? -2.964 12.209 -12.572 1.00 3.44 55 PRO A O 25
ATOM 28095 N N . PRO A 1 56 ? -1.569 12.852 -14.219 1.00 54.32 56 PRO A N 25
ATOM 28096 C CA . PRO A 1 56 ? -1.855 14.283 -14.083 1.00 45.41 56 PRO A CA 25
ATOM 28097 C C . PRO A 1 56 ? -3.265 14.639 -14.544 1.00 2.42 56 PRO A C 25
ATOM 28098 O O . PRO A 1 56 ? -3.715 14.191 -15.598 1.00 15.23 56 PRO A O 25
ATOM 28109 N N . SER A 1 57 ? -3.957 15.447 -13.747 1.00 62.14 57 SER A N 25
ATOM 28110 C CA . SER A 1 57 ? -5.317 15.860 -14.073 1.00 1.32 57 SER A CA 25
ATOM 28111 C C . SER A 1 57 ? -5.884 16.767 -12.985 1.00 3.32 57 SER A C 25
ATOM 28112 O O . SER A 1 57 ? -6.075 17.965 -13.196 1.00 32.41 57 SER A O 25
ATOM 28120 N N . ASP A 1 58 ? -6.153 16.185 -11.820 1.00 60.14 58 ASP A N 25
ATOM 28121 C CA . ASP A 1 58 ? -6.698 16.939 -10.697 1.00 45.42 58 ASP A CA 25
ATOM 28122 C C . ASP A 1 58 ? -6.059 16.497 -9.384 1.00 53.45 58 ASP A C 25
ATOM 28123 O O . ASP A 1 58 ? -6.187 15.341 -8.980 1.00 4.24 58 ASP A O 25
ATOM 28132 N N . ASP A 1 59 ? -5.371 17.422 -8.725 1.00 43.34 59 ASP A N 25
ATOM 28133 C CA . ASP A 1 59 ? -4.712 17.128 -7.458 1.00 51.41 59 ASP A CA 25
ATOM 28134 C C . ASP A 1 59 ? -5.415 17.835 -6.304 1.00 25.41 59 ASP A C 25
ATOM 28135 O O . ASP A 1 59 ? -4.999 18.903 -5.852 1.00 54.21 59 ASP A O 25
ATOM 28144 N N . PRO A 1 60 ? -6.506 17.229 -5.813 1.00 13.23 60 PRO A N 25
ATOM 28145 C CA . PRO A 1 60 ? -7.289 17.783 -4.705 1.00 4.43 60 PRO A CA 25
ATOM 28146 C C . PRO A 1 60 ? -6.540 17.723 -3.378 1.00 50.04 60 PRO A C 25
ATOM 28147 O O . PRO A 1 60 ? -6.942 18.351 -2.399 1.00 63.33 60 PRO A O 25
ATOM 28158 N N . TYR A 1 61 ? -5.449 16.965 -3.354 1.00 52.42 61 TYR A N 25
ATOM 28159 C CA . TYR A 1 61 ? -4.645 16.822 -2.147 1.00 32.14 61 TYR A CA 25
ATOM 28160 C C . TYR A 1 61 ? -3.270 17.456 -2.330 1.00 3.00 61 TYR A C 25
ATOM 28161 O O . TYR A 1 61 ? -2.468 17.510 -1.398 1.00 4.45 61 TYR A O 25
ATOM 28179 N N . GLY A 1 62 ? -3.004 17.938 -3.541 1.00 60.41 62 GLY A N 25
ATOM 28180 C CA . GLY A 1 62 ? -1.726 18.563 -3.826 1.00 23.22 62 GLY A CA 25
ATOM 28181 C C . GLY A 1 62 ? -0.639 17.551 -4.129 1.00 34.33 62 GLY A C 25
ATOM 28182 O O . GLY A 1 62 ? 0.448 17.606 -3.555 1.00 2.21 62 GLY A O 25
ATOM 28186 N N . SER A 1 63 ? -0.934 16.622 -5.033 1.00 60.20 63 SER A N 25
ATOM 28187 C CA . SER A 1 63 ? 0.025 15.588 -5.407 1.00 0.12 63 SER A CA 25
ATOM 28188 C C . SER A 1 63 ? 0.868 16.034 -6.598 1.00 44.40 63 SER A C 25
ATOM 28189 O O . SER A 1 63 ? 1.898 15.434 -6.903 1.00 44.25 63 SER A O 25
ATOM 28197 N N . TRP A 1 64 ? 0.422 17.092 -7.267 1.00 42.31 64 TRP A N 25
ATOM 28198 C CA . TRP A 1 64 ? 1.134 17.619 -8.425 1.00 44.33 64 TRP A CA 25
ATOM 28199 C C . TRP A 1 64 ? 1.158 19.144 -8.401 1.00 21.23 64 TRP A C 25
ATOM 28200 O O . TRP A 1 64 ? 0.333 19.776 -7.742 1.00 2.40 64 TRP A O 25
ATOM 28221 N N . GLU A 1 65 ? 2.110 19.728 -9.123 1.00 1.25 65 GLU A N 25
ATOM 28222 C CA . GLU A 1 65 ? 2.240 21.179 -9.182 1.00 23.01 65 GLU A CA 25
ATOM 28223 C C . GLU A 1 65 ? 2.729 21.625 -10.557 1.00 72.55 65 GLU A C 25
ATOM 28224 O O . GLU A 1 65 ? 3.861 21.337 -10.949 1.00 5.34 65 GLU A O 25
ATOM 28236 N N . TYR A 1 66 ? 1.870 22.330 -11.284 1.00 32.32 66 TYR A N 25
ATOM 28237 C CA . TYR A 1 66 ? 2.213 22.814 -12.616 1.00 43.30 66 TYR A CA 25
ATOM 28238 C C . TYR A 1 66 ? 3.284 23.898 -12.543 1.00 45.22 66 TYR A C 25
ATOM 28239 O O . TYR A 1 66 ? 3.040 24.995 -12.036 1.00 52.21 66 TYR A O 25
ATOM 28257 N N . LEU A 1 67 ? 4.469 23.586 -13.053 1.00 33.01 67 LEU A N 25
ATOM 28258 C CA . LEU A 1 67 ? 5.579 24.533 -13.047 1.00 32.31 67 LEU A CA 25
ATOM 28259 C C . LEU A 1 67 ? 5.717 25.217 -14.403 1.00 71.45 67 LEU A C 25
ATOM 28260 O O . LEU A 1 67 ? 6.112 26.380 -14.486 1.00 23.40 67 LEU A O 25
ATOM 28276 N N . GLY A 1 68 ? 5.388 24.489 -15.465 1.00 52.42 68 GLY A N 25
ATOM 28277 C CA . GLY A 1 68 ? 5.480 25.043 -16.803 1.00 52.41 68 GLY A CA 25
ATOM 28278 C C . GLY A 1 68 ? 4.927 24.106 -17.859 1.00 73.52 68 GLY A C 25
ATOM 28279 O O . GLY A 1 68 ? 4.195 23.169 -17.543 1.00 13.03 68 GLY A O 25
ATOM 28283 N N . GLU A 1 69 ? 5.277 24.361 -19.116 1.00 12.34 69 GLU A N 25
ATOM 28284 C CA . GLU A 1 69 ? 4.808 23.533 -20.221 1.00 42.21 69 GLU A CA 25
ATOM 28285 C C . GLU A 1 69 ? 5.975 23.074 -21.091 1.00 4.41 69 GLU A C 25
ATOM 28286 O O . GLU A 1 69 ? 7.036 23.697 -21.102 1.00 34.44 69 GLU A O 25
ATOM 28298 N N . ALA A 1 70 ? 5.769 21.981 -21.819 1.00 25.24 70 ALA A N 25
ATOM 28299 C CA . ALA A 1 70 ? 6.801 21.440 -22.693 1.00 32.33 70 ALA A CA 25
ATOM 28300 C C . ALA A 1 70 ? 7.163 22.430 -23.795 1.00 11.34 70 ALA A C 25
ATOM 28301 O O . ALA A 1 70 ? 8.338 22.701 -24.035 1.00 43.05 70 ALA A O 25
ATOM 28308 N N . GLU A 1 71 ? 6.144 22.965 -24.460 1.00 74.32 71 GLU A N 25
ATOM 28309 C CA . GLU A 1 71 ? 6.356 23.923 -25.539 1.00 20.51 71 GLU A CA 25
ATOM 28310 C C . GLU A 1 71 ? 5.659 25.246 -25.236 1.00 22.25 71 GLU A C 25
ATOM 28311 O O . GLU A 1 71 ? 4.437 25.367 -25.322 1.00 51.31 71 GLU A O 25
ATOM 28323 N N . PRO A 1 72 ? 6.453 26.263 -24.870 1.00 31.50 72 PRO A N 25
ATOM 28324 C CA . PRO A 1 72 ? 5.935 27.595 -24.546 1.00 64.20 72 PRO A CA 25
ATOM 28325 C C . PRO A 1 72 ? 5.401 28.324 -25.775 1.00 63.34 72 PRO A C 25
ATOM 28326 O O . PRO A 1 72 ? 6.082 28.420 -26.797 1.00 42.10 72 PRO A O 25
ATOM 28337 N N . THR A 1 73 ? 4.180 28.838 -25.668 1.00 62.25 73 THR A N 25
ATOM 28338 C CA . THR A 1 73 ? 3.556 29.558 -26.771 1.00 43.22 73 THR A CA 25
ATOM 28339 C C . THR A 1 73 ? 4.197 30.927 -26.967 1.00 44.24 73 THR A C 25
ATOM 28340 O O . THR A 1 73 ? 4.827 31.189 -27.993 1.00 31.35 73 THR A O 25
ATOM 28351 N N . GLY A 1 1 ? 29.359 -1.476 -3.318 1.00 13.01 1 GLY A N 26
ATOM 28352 C CA . GLY A 1 1 ? 29.030 -1.796 -1.942 1.00 2.30 1 GLY A CA 26
ATOM 28353 C C . GLY A 1 1 ? 28.006 -0.845 -1.355 1.00 64.23 1 GLY A C 26
ATOM 28354 O O . GLY A 1 1 ? 26.838 -1.191 -1.172 1.00 64.22 1 GLY A O 26
ATOM 28358 N N . PRO A 1 2 ? 28.444 0.386 -1.049 1.00 2.21 2 PRO A N 26
ATOM 28359 C CA . PRO A 1 2 ? 27.572 1.416 -0.473 1.00 32.41 2 PRO A CA 26
ATOM 28360 C C . PRO A 1 2 ? 26.539 1.925 -1.472 1.00 51.44 2 PRO A C 26
ATOM 28361 O O . PRO A 1 2 ? 26.795 1.972 -2.675 1.00 51.24 2 PRO A O 26
ATOM 28372 N N . SER A 1 3 ? 25.372 2.308 -0.966 1.00 21.02 3 SER A N 26
ATOM 28373 C CA . SER A 1 3 ? 24.298 2.812 -1.814 1.00 32.13 3 SER A CA 26
ATOM 28374 C C . SER A 1 3 ? 24.199 4.331 -1.721 1.00 63.11 3 SER A C 26
ATOM 28375 O O . SER A 1 3 ? 24.728 4.944 -0.793 1.00 54.24 3 SER A O 26
ATOM 28383 N N . THR A 1 4 ? 23.518 4.934 -2.690 1.00 41.33 4 THR A N 26
ATOM 28384 C CA . THR A 1 4 ? 23.349 6.381 -2.719 1.00 61.45 4 THR A CA 26
ATOM 28385 C C . THR A 1 4 ? 21.874 6.763 -2.753 1.00 63.01 4 THR A C 26
ATOM 28386 O O . THR A 1 4 ? 21.073 6.124 -3.436 1.00 42.13 4 THR A O 26
ATOM 28397 N N . SER A 1 5 ? 21.521 7.809 -2.013 1.00 25.21 5 SER A N 26
ATOM 28398 C CA . SER A 1 5 ? 20.140 8.274 -1.956 1.00 73.13 5 SER A CA 26
ATOM 28399 C C . SER A 1 5 ? 19.928 9.461 -2.891 1.00 13.42 5 SER A C 26
ATOM 28400 O O . SER A 1 5 ? 20.885 10.065 -3.373 1.00 31.11 5 SER A O 26
ATOM 28408 N N . MET A 1 6 ? 18.664 9.788 -3.143 1.00 63.44 6 MET A N 26
ATOM 28409 C CA . MET A 1 6 ? 18.325 10.904 -4.020 1.00 30.21 6 MET A CA 26
ATOM 28410 C C . MET A 1 6 ? 16.882 11.348 -3.800 1.00 61.03 6 MET A C 26
ATOM 28411 O O . MET A 1 6 ? 16.062 10.589 -3.286 1.00 41.43 6 MET A O 26
ATOM 28425 N N . GLU A 1 7 ? 16.581 12.582 -4.193 1.00 33.40 7 GLU A N 26
ATOM 28426 C CA . GLU A 1 7 ? 15.237 13.127 -4.036 1.00 75.45 7 GLU A CA 26
ATOM 28427 C C . GLU A 1 7 ? 14.678 13.584 -5.380 1.00 4.31 7 GLU A C 26
ATOM 28428 O O . GLU A 1 7 ? 13.812 14.457 -5.439 1.00 62.41 7 GLU A O 26
ATOM 28440 N N . ASN A 1 8 ? 15.177 12.989 -6.457 1.00 74.54 8 ASN A N 26
ATOM 28441 C CA . ASN A 1 8 ? 14.728 13.336 -7.801 1.00 11.02 8 ASN A CA 26
ATOM 28442 C C . ASN A 1 8 ? 15.445 12.491 -8.850 1.00 5.52 8 ASN A C 26
ATOM 28443 O O . ASN A 1 8 ? 16.372 12.959 -9.511 1.00 55.23 8 ASN A O 26
ATOM 28454 N N . LEU A 1 9 ? 15.010 11.244 -8.996 1.00 3.33 9 LEU A N 26
ATOM 28455 C CA . LEU A 1 9 ? 15.609 10.333 -9.964 1.00 52.12 9 LEU A CA 26
ATOM 28456 C C . LEU A 1 9 ? 14.831 10.344 -11.276 1.00 4.41 9 LEU A C 26
ATOM 28457 O O . LEU A 1 9 ? 15.024 9.481 -12.133 1.00 33.34 9 LEU A O 26
ATOM 28473 N N . VAL A 1 10 ? 13.949 11.328 -11.428 1.00 24.51 10 VAL A N 26
ATOM 28474 C CA . VAL A 1 10 ? 13.144 11.454 -12.637 1.00 3.22 10 VAL A CA 26
ATOM 28475 C C . VAL A 1 10 ? 14.018 11.421 -13.885 1.00 11.21 10 VAL A C 26
ATOM 28476 O O . VAL A 1 10 ? 13.580 10.986 -14.950 1.00 2.20 10 VAL A O 26
ATOM 28489 N N . SER A 1 11 ? 15.256 11.884 -13.747 1.00 1.52 11 SER A N 26
ATOM 28490 C CA . SER A 1 11 ? 16.191 11.911 -14.865 1.00 74.22 11 SER A CA 26
ATOM 28491 C C . SER A 1 11 ? 16.647 10.500 -15.226 1.00 44.31 11 SER A C 26
ATOM 28492 O O . SER A 1 11 ? 16.779 10.160 -16.403 1.00 4.24 11 SER A O 26
ATOM 28500 N N . LEU A 1 12 ? 16.886 9.684 -14.206 1.00 53.33 12 LEU A N 26
ATOM 28501 C CA . LEU A 1 12 ? 17.327 8.309 -14.415 1.00 30.31 12 LEU A CA 26
ATOM 28502 C C . LEU A 1 12 ? 16.157 7.416 -14.814 1.00 5.14 12 LEU A C 26
ATOM 28503 O O . LEU A 1 12 ? 16.349 6.342 -15.382 1.00 53.22 12 LEU A O 26
ATOM 28519 N N . GLN A 1 13 ? 14.944 7.869 -14.513 1.00 62.34 13 GLN A N 26
ATOM 28520 C CA . GLN A 1 13 ? 13.743 7.112 -14.842 1.00 3.43 13 GLN A CA 26
ATOM 28521 C C . GLN A 1 13 ? 13.696 6.785 -16.332 1.00 30.15 13 GLN A C 26
ATOM 28522 O O . GLN A 1 13 ? 13.069 5.810 -16.743 1.00 2.32 13 GLN A O 26
ATOM 28536 N N . ASN A 1 14 ? 14.363 7.608 -17.134 1.00 11.33 14 ASN A N 26
ATOM 28537 C CA . ASN A 1 14 ? 14.397 7.407 -18.578 1.00 13.24 14 ASN A CA 26
ATOM 28538 C C . ASN A 1 14 ? 15.778 6.943 -19.031 1.00 21.22 14 ASN A C 26
ATOM 28539 O O . ASN A 1 14 ? 15.975 5.772 -19.362 1.00 24.53 14 ASN A O 26
ATOM 28550 N N . LEU A 1 15 ? 16.731 7.867 -19.043 1.00 21.45 15 LEU A N 26
ATOM 28551 C CA . LEU A 1 15 ? 18.096 7.554 -19.454 1.00 41.10 15 LEU A CA 26
ATOM 28552 C C . LEU A 1 15 ? 19.109 8.306 -18.596 1.00 71.31 15 LEU A C 26
ATOM 28553 O O . LEU A 1 15 ? 18.740 9.130 -17.759 1.00 52.34 15 LEU A O 26
ATOM 28569 N N . LEU A 1 16 ? 20.388 8.017 -18.811 1.00 0.11 16 LEU A N 26
ATOM 28570 C CA . LEU A 1 16 ? 21.455 8.667 -18.060 1.00 62.32 16 LEU A CA 26
ATOM 28571 C C . LEU A 1 16 ? 22.440 9.359 -18.999 1.00 13.43 16 LEU A C 26
ATOM 28572 O O . LEU A 1 16 ? 23.640 9.086 -18.966 1.00 40.12 16 LEU A O 26
ATOM 28588 N N . VAL A 1 17 ? 21.923 10.255 -19.833 1.00 53.21 17 VAL A N 26
ATOM 28589 C CA . VAL A 1 17 ? 22.757 10.988 -20.779 1.00 54.31 17 VAL A CA 26
ATOM 28590 C C . VAL A 1 17 ? 23.872 11.738 -20.062 1.00 23.41 17 VAL A C 26
ATOM 28591 O O . VAL A 1 17 ? 24.001 11.661 -18.840 1.00 35.41 17 VAL A O 26
ATOM 28604 N N . TYR A 1 18 ? 24.676 12.467 -20.829 1.00 75.12 18 TYR A N 26
ATOM 28605 C CA . TYR A 1 18 ? 25.783 13.231 -20.267 1.00 22.34 18 TYR A CA 26
ATOM 28606 C C . TYR A 1 18 ? 25.517 14.730 -20.368 1.00 2.13 18 TYR A C 26
ATOM 28607 O O . TYR A 1 18 ? 26.435 15.523 -20.577 1.00 75.02 18 TYR A O 26
ATOM 28625 N N . VAL A 1 19 ? 24.253 15.111 -20.217 1.00 10.41 19 VAL A N 26
ATOM 28626 C CA . VAL A 1 19 ? 23.864 16.514 -20.289 1.00 42.54 19 VAL A CA 26
ATOM 28627 C C . VAL A 1 19 ? 22.597 16.776 -19.483 1.00 72.11 19 VAL A C 26
ATOM 28628 O O . VAL A 1 19 ? 21.607 16.058 -19.614 1.00 11.43 19 VAL A O 26
ATOM 28641 N N . ASN A 1 20 ? 22.636 17.809 -18.648 1.00 75.42 20 ASN A N 26
ATOM 28642 C CA . ASN A 1 20 ? 21.491 18.166 -17.819 1.00 32.05 20 ASN A CA 26
ATOM 28643 C C . ASN A 1 20 ? 20.214 18.226 -18.651 1.00 13.01 20 ASN A C 26
ATOM 28644 O O . ASN A 1 20 ? 19.134 17.873 -18.176 1.00 64.23 20 ASN A O 26
ATOM 28655 N N . TRP A 1 21 ? 20.346 18.673 -19.895 1.00 15.20 21 TRP A N 26
ATOM 28656 C CA . TRP A 1 21 ? 19.203 18.778 -20.794 1.00 4.41 21 TRP A CA 26
ATOM 28657 C C . TRP A 1 21 ? 19.254 17.698 -21.869 1.00 31.32 21 TRP A C 26
ATOM 28658 O O . TRP A 1 21 ? 20.306 17.440 -22.454 1.00 41.30 21 TRP A O 26
ATOM 28679 N N . SER A 1 22 ? 18.112 17.068 -22.124 1.00 51.45 22 SER A N 26
ATOM 28680 C CA . SER A 1 22 ? 18.028 16.012 -23.127 1.00 24.12 22 SER A CA 26
ATOM 28681 C C . SER A 1 22 ? 16.603 15.479 -23.235 1.00 13.45 22 SER A C 26
ATOM 28682 O O . SER A 1 22 ? 16.357 14.289 -23.033 1.00 52.30 22 SER A O 26
ATOM 28690 N N . SER A 1 23 ? 15.668 16.367 -23.556 1.00 53.12 23 SER A N 26
ATOM 28691 C CA . SER A 1 23 ? 14.266 15.987 -23.689 1.00 25.51 23 SER A CA 26
ATOM 28692 C C . SER A 1 23 ? 13.777 15.268 -22.434 1.00 73.03 23 SER A C 26
ATOM 28693 O O . SER A 1 23 ? 13.891 14.047 -22.321 1.00 70.24 23 SER A O 26
ATOM 28701 N N . TYR A 1 24 ? 13.232 16.034 -21.497 1.00 22.35 24 TYR A N 26
ATOM 28702 C CA . TYR A 1 24 ? 12.727 15.472 -20.249 1.00 52.04 24 TYR A CA 26
ATOM 28703 C C . TYR A 1 24 ? 11.817 14.278 -20.519 1.00 0.02 24 TYR A C 26
ATOM 28704 O O . TYR A 1 24 ? 11.197 14.164 -21.576 1.00 35.10 24 TYR A O 26
ATOM 28722 N N . PRO A 1 25 ? 11.733 13.366 -19.538 1.00 40.15 25 PRO A N 26
ATOM 28723 C CA . PRO A 1 25 ? 10.901 12.164 -19.645 1.00 3.22 25 PRO A CA 26
ATOM 28724 C C . PRO A 1 25 ? 9.410 12.486 -19.606 1.00 72.41 25 PRO A C 26
ATOM 28725 O O . PRO A 1 25 ? 9.008 13.565 -19.169 1.00 15.12 25 PRO A O 26
ATOM 28736 N N . LYS A 1 26 ? 8.594 11.544 -20.066 1.00 33.52 26 LYS A N 26
ATOM 28737 C CA . LYS A 1 26 ? 7.147 11.725 -20.083 1.00 64.52 26 LYS A CA 26
ATOM 28738 C C . LYS A 1 26 ? 6.486 10.929 -18.963 1.00 24.33 26 LYS A C 26
ATOM 28739 O O . LYS A 1 26 ? 7.076 9.995 -18.420 1.00 75.41 26 LYS A O 26
ATOM 28758 N N . TYR A 1 27 ? 5.257 11.304 -18.623 1.00 75.42 27 TYR A N 26
ATOM 28759 C CA . TYR A 1 27 ? 4.517 10.625 -17.566 1.00 52.54 27 TYR A CA 26
ATOM 28760 C C . TYR A 1 27 ? 4.570 9.111 -17.750 1.00 40.42 27 TYR A C 26
ATOM 28761 O O . TYR A 1 27 ? 4.047 8.576 -18.727 1.00 21.03 27 TYR A O 26
ATOM 28779 N N . GLU A 1 28 ? 5.205 8.429 -16.803 1.00 55.43 28 GLU A N 26
ATOM 28780 C CA . GLU A 1 28 ? 5.326 6.977 -16.860 1.00 54.12 28 GLU A CA 26
ATOM 28781 C C . GLU A 1 28 ? 4.733 6.331 -15.611 1.00 62.44 28 GLU A C 26
ATOM 28782 O O . GLU A 1 28 ? 5.337 6.326 -14.538 1.00 61.45 28 GLU A O 26
ATOM 28794 N N . PRO A 1 29 ? 3.521 5.774 -15.752 1.00 71.41 29 PRO A N 26
ATOM 28795 C CA . PRO A 1 29 ? 2.819 5.117 -14.647 1.00 34.23 29 PRO A CA 26
ATOM 28796 C C . PRO A 1 29 ? 3.482 3.805 -14.237 1.00 62.13 29 PRO A C 26
ATOM 28797 O O . PRO A 1 29 ? 3.867 3.002 -15.086 1.00 34.04 29 PRO A O 26
ATOM 28808 N N . GLY A 1 30 ? 3.612 3.595 -12.931 1.00 61.23 30 GLY A N 26
ATOM 28809 C CA . GLY A 1 30 ? 4.230 2.380 -12.432 1.00 2.53 30 GLY A CA 26
ATOM 28810 C C . GLY A 1 30 ? 5.605 2.627 -11.846 1.00 15.13 30 GLY A C 26
ATOM 28811 O O . GLY A 1 30 ? 6.425 1.712 -11.760 1.00 54.24 30 GLY A O 26
ATOM 28815 N N . LYS A 1 31 ? 5.862 3.867 -11.443 1.00 13.34 31 LYS A N 26
ATOM 28816 C CA . LYS A 1 31 ? 7.149 4.232 -10.863 1.00 4.35 31 LYS A CA 26
ATOM 28817 C C . LYS A 1 31 ? 6.986 5.352 -9.841 1.00 10.55 31 LYS A C 26
ATOM 28818 O O . LYS A 1 31 ? 6.438 6.410 -10.149 1.00 34.00 31 LYS A O 26
ATOM 28837 N N . GLU A 1 32 ? 7.466 5.113 -8.624 1.00 14.34 32 GLU A N 26
ATOM 28838 C CA . GLU A 1 32 ? 7.373 6.102 -7.558 1.00 41.30 32 GLU A CA 26
ATOM 28839 C C . GLU A 1 32 ? 7.902 7.456 -8.025 1.00 12.31 32 GLU A C 26
ATOM 28840 O O . GLU A 1 32 ? 8.935 7.535 -8.688 1.00 74.41 32 GLU A O 26
ATOM 28852 N N . TYR A 1 33 ? 7.184 8.517 -7.674 1.00 51.51 33 TYR A N 26
ATOM 28853 C CA . TYR A 1 33 ? 7.578 9.868 -8.059 1.00 14.12 33 TYR A CA 26
ATOM 28854 C C . TYR A 1 33 ? 7.771 10.750 -6.830 1.00 75.55 33 TYR A C 26
ATOM 28855 O O . TYR A 1 33 ? 6.806 11.147 -6.179 1.00 55.32 33 TYR A O 26
ATOM 28873 N N . ASN A 1 34 ? 9.028 11.052 -6.520 1.00 64.41 34 ASN A N 26
ATOM 28874 C CA . ASN A 1 34 ? 9.350 11.888 -5.369 1.00 64.42 34 ASN A CA 26
ATOM 28875 C C . ASN A 1 34 ? 9.253 13.368 -5.726 1.00 22.03 34 ASN A C 26
ATOM 28876 O O . ASN A 1 34 ? 9.054 13.723 -6.887 1.00 0.30 34 ASN A O 26
ATOM 28887 N N . GLN A 1 35 ? 9.394 14.225 -4.720 1.00 31.33 35 GLN A N 26
ATOM 28888 C CA . GLN A 1 35 ? 9.321 15.666 -4.929 1.00 73.31 35 GLN A CA 26
ATOM 28889 C C . GLN A 1 35 ? 10.422 16.136 -5.874 1.00 54.34 35 GLN A C 26
ATOM 28890 O O . GLN A 1 35 ? 11.578 15.736 -5.744 1.00 15.53 35 GLN A O 26
ATOM 28904 N N . GLY A 1 36 ? 10.053 16.986 -6.828 1.00 51.21 36 GLY A N 26
ATOM 28905 C CA . GLY A 1 36 ? 11.021 17.496 -7.782 1.00 31.03 36 GLY A CA 26
ATOM 28906 C C . GLY A 1 36 ? 10.923 16.810 -9.130 1.00 14.24 36 GLY A C 26
ATOM 28907 O O . GLY A 1 36 ? 11.250 17.399 -10.160 1.00 44.31 36 GLY A O 26
ATOM 28911 N N . ASP A 1 37 ? 10.473 15.560 -9.124 1.00 34.13 37 ASP A N 26
ATOM 28912 C CA . ASP A 1 37 ? 10.333 14.791 -10.355 1.00 51.34 37 ASP A CA 26
ATOM 28913 C C . ASP A 1 37 ? 9.456 15.532 -11.362 1.00 21.44 37 ASP A C 26
ATOM 28914 O O . ASP A 1 37 ? 8.367 15.996 -11.025 1.00 54.34 37 ASP A O 26
ATOM 28923 N N . ILE A 1 38 ? 9.940 15.638 -12.594 1.00 43.14 38 ILE A N 26
ATOM 28924 C CA . ILE A 1 38 ? 9.201 16.322 -13.647 1.00 51.44 38 ILE A CA 26
ATOM 28925 C C . ILE A 1 38 ? 9.013 15.419 -14.862 1.00 42.35 38 ILE A C 26
ATOM 28926 O O . ILE A 1 38 ? 9.940 14.730 -15.288 1.00 63.23 38 ILE A O 26
ATOM 28942 N N . VAL A 1 39 ? 7.805 15.428 -15.419 1.00 23.41 39 VAL A N 26
ATOM 28943 C CA . VAL A 1 39 ? 7.496 14.612 -16.587 1.00 22.22 39 VAL A CA 26
ATOM 28944 C C . VAL A 1 39 ? 6.581 15.359 -17.551 1.00 30.20 39 VAL A C 26
ATOM 28945 O O . VAL A 1 39 ? 5.735 16.148 -17.134 1.00 11.05 39 VAL A O 26
ATOM 28958 N N . GLU A 1 40 ? 6.757 15.102 -18.844 1.00 61.43 40 GLU A N 26
ATOM 28959 C CA . GLU A 1 40 ? 5.947 15.751 -19.868 1.00 61.02 40 GLU A CA 26
ATOM 28960 C C . GLU A 1 40 ? 4.708 14.920 -20.188 1.00 4.42 40 GLU A C 26
ATOM 28961 O O . GLU A 1 40 ? 4.802 13.856 -20.800 1.00 11.04 40 GLU A O 26
ATOM 28973 N N . TYR A 1 41 ? 3.548 15.413 -19.770 1.00 43.12 41 TYR A N 26
ATOM 28974 C CA . TYR A 1 41 ? 2.290 14.717 -20.009 1.00 52.42 41 TYR A CA 26
ATOM 28975 C C . TYR A 1 41 ? 1.351 15.564 -20.863 1.00 31.04 41 TYR A C 26
ATOM 28976 O O . TYR A 1 41 ? 1.034 16.700 -20.516 1.00 42.13 41 TYR A O 26
ATOM 28994 N N . ASN A 1 42 ? 0.909 14.999 -21.983 1.00 24.44 42 ASN A N 26
ATOM 28995 C CA . ASN A 1 42 ? 0.006 15.701 -22.888 1.00 72.30 42 ASN A CA 26
ATOM 28996 C C . ASN A 1 42 ? 0.612 17.027 -23.340 1.00 4.32 42 ASN A C 26
ATOM 28997 O O . ASN A 1 42 ? -0.107 17.968 -23.671 1.00 5.01 42 ASN A O 26
ATOM 29008 N N . GLY A 1 43 ? 1.939 17.092 -23.351 1.00 61.54 43 GLY A N 26
ATOM 29009 C CA . GLY A 1 43 ? 2.619 18.306 -23.764 1.00 3.01 43 GLY A CA 26
ATOM 29010 C C . GLY A 1 43 ? 2.704 19.331 -22.650 1.00 21.32 43 GLY A C 26
ATOM 29011 O O . GLY A 1 43 ? 2.983 20.504 -22.896 1.00 25.20 43 GLY A O 26
ATOM 29015 N N . LYS A 1 44 ? 2.463 18.888 -21.421 1.00 1.43 44 LYS A N 26
ATOM 29016 C CA . LYS A 1 44 ? 2.513 19.773 -20.264 1.00 3.32 44 LYS A CA 26
ATOM 29017 C C . LYS A 1 44 ? 3.623 19.355 -19.305 1.00 43.55 44 LYS A C 26
ATOM 29018 O O . LYS A 1 44 ? 3.891 18.166 -19.131 1.00 71.10 44 LYS A O 26
ATOM 29037 N N . LEU A 1 45 ? 4.266 20.339 -18.687 1.00 24.14 45 LEU A N 26
ATOM 29038 C CA . LEU A 1 45 ? 5.346 20.073 -17.744 1.00 74.32 45 LEU A CA 26
ATOM 29039 C C . LEU A 1 45 ? 4.839 20.116 -16.306 1.00 11.43 45 LEU A C 26
ATOM 29040 O O . LEU A 1 45 ? 4.473 21.176 -15.798 1.00 63.42 45 LEU A O 26
ATOM 29056 N N . TYR A 1 46 ? 4.820 18.958 -15.656 1.00 14.40 46 TYR A N 26
ATOM 29057 C CA . TYR A 1 46 ? 4.357 18.863 -14.277 1.00 2.05 46 TYR A CA 26
ATOM 29058 C C . TYR A 1 46 ? 5.505 18.499 -13.340 1.00 41.22 46 TYR A C 26
ATOM 29059 O O . TYR A 1 46 ? 6.472 17.853 -13.745 1.00 75.34 46 TYR A O 26
ATOM 29077 N N . LYS A 1 47 ? 5.392 18.918 -12.084 1.00 54.41 47 LYS A N 26
ATOM 29078 C CA . LYS A 1 47 ? 6.417 18.635 -11.087 1.00 44.14 47 LYS A CA 26
ATOM 29079 C C . LYS A 1 47 ? 5.790 18.165 -9.779 1.00 44.22 47 LYS A C 26
ATOM 29080 O O . LYS A 1 47 ? 5.020 18.894 -9.152 1.00 54.34 47 LYS A O 26
ATOM 29099 N N . ALA A 1 48 ? 6.125 16.946 -9.372 1.00 4.32 48 ALA A N 26
ATOM 29100 C CA . ALA A 1 48 ? 5.597 16.381 -8.137 1.00 3.35 48 ALA A CA 26
ATOM 29101 C C . ALA A 1 48 ? 6.037 17.199 -6.927 1.00 3.31 48 ALA A C 26
ATOM 29102 O O . ALA A 1 48 ? 7.231 17.356 -6.672 1.00 31.33 48 ALA A O 26
ATOM 29109 N N . LYS A 1 49 ? 5.065 17.718 -6.185 1.00 45.11 49 LYS A N 26
ATOM 29110 C CA . LYS A 1 49 ? 5.351 18.520 -5.001 1.00 62.40 49 LYS A CA 26
ATOM 29111 C C . LYS A 1 49 ? 5.947 17.659 -3.892 1.00 51.30 49 LYS A C 26
ATOM 29112 O O . LYS A 1 49 ? 6.941 18.034 -3.267 1.00 50.43 49 LYS A O 26
ATOM 29131 N N . TYR A 1 50 ? 5.335 16.505 -3.652 1.00 62.42 50 TYR A N 26
ATOM 29132 C CA . TYR A 1 50 ? 5.806 15.591 -2.618 1.00 4.12 50 TYR A CA 26
ATOM 29133 C C . TYR A 1 50 ? 5.594 14.139 -3.036 1.00 73.32 50 TYR A C 26
ATOM 29134 O O . TYR A 1 50 ? 4.991 13.862 -4.072 1.00 3.44 50 TYR A O 26
ATOM 29152 N N . TRP A 1 51 ? 6.096 13.218 -2.222 1.00 55.41 51 TRP A N 26
ATOM 29153 C CA . TRP A 1 51 ? 5.963 11.793 -2.507 1.00 3.51 51 TRP A CA 26
ATOM 29154 C C . TRP A 1 51 ? 4.519 11.440 -2.849 1.00 34.43 51 TRP A C 26
ATOM 29155 O O . TRP A 1 51 ? 3.623 11.563 -2.012 1.00 73.14 51 TRP A O 26
ATOM 29176 N N . THR A 1 52 ? 4.300 10.998 -4.083 1.00 12.04 52 THR A N 26
ATOM 29177 C CA . THR A 1 52 ? 2.965 10.626 -4.536 1.00 3.42 52 THR A CA 26
ATOM 29178 C C . THR A 1 52 ? 3.030 9.761 -5.790 1.00 24.54 52 THR A C 26
ATOM 29179 O O . THR A 1 52 ? 3.882 9.966 -6.655 1.00 24.41 52 THR A O 26
ATOM 29190 N N . THR A 1 53 ? 2.123 8.793 -5.882 1.00 42.14 53 THR A N 26
ATOM 29191 C CA . THR A 1 53 ? 2.078 7.896 -7.030 1.00 41.13 53 THR A CA 26
ATOM 29192 C C . THR A 1 53 ? 0.717 7.948 -7.715 1.00 53.51 53 THR A C 26
ATOM 29193 O O . THR A 1 53 ? -0.269 7.423 -7.197 1.00 54.01 53 THR A O 26
ATOM 29204 N N . SER A 1 54 ? 0.670 8.582 -8.882 1.00 45.22 54 SER A N 26
ATOM 29205 C CA . SER A 1 54 ? -0.572 8.704 -9.637 1.00 24.31 54 SER A CA 26
ATOM 29206 C C . SER A 1 54 ? -0.374 9.578 -10.871 1.00 53.23 54 SER A C 26
ATOM 29207 O O . SER A 1 54 ? 0.486 10.457 -10.909 1.00 61.24 54 SER A O 26
ATOM 29215 N N . PRO A 1 55 ? -1.190 9.331 -11.907 1.00 64.40 55 PRO A N 26
ATOM 29216 C CA . PRO A 1 55 ? -1.125 10.085 -13.162 1.00 52.22 55 PRO A CA 26
ATOM 29217 C C . PRO A 1 55 ? -1.605 11.524 -13.001 1.00 34.42 55 PRO A C 26
ATOM 29218 O O . PRO A 1 55 ? -2.411 11.839 -12.126 1.00 61.41 55 PRO A O 26
ATOM 29229 N N . PRO A 1 56 ? -1.100 12.417 -13.865 1.00 0.23 56 PRO A N 26
ATOM 29230 C CA . PRO A 1 56 ? -1.464 13.837 -13.838 1.00 35.01 56 PRO A CA 26
ATOM 29231 C C . PRO A 1 56 ? -2.903 14.074 -14.283 1.00 25.23 56 PRO A C 26
ATOM 29232 O O . PRO A 1 56 ? -3.352 13.524 -15.289 1.00 23.41 56 PRO A O 26
ATOM 29243 N N . SER A 1 57 ? -3.623 14.897 -13.526 1.00 15.05 57 SER A N 26
ATOM 29244 C CA . SER A 1 57 ? -5.014 15.204 -13.840 1.00 75.23 57 SER A CA 26
ATOM 29245 C C . SER A 1 57 ? -5.625 16.109 -12.774 1.00 73.54 57 SER A C 26
ATOM 29246 O O . SER A 1 57 ? -5.958 17.263 -13.041 1.00 41.35 57 SER A O 26
ATOM 29254 N N . ASP A 1 58 ? -5.767 15.575 -11.566 1.00 64.34 58 ASP A N 26
ATOM 29255 C CA . ASP A 1 58 ? -6.336 16.334 -10.457 1.00 50.11 58 ASP A CA 26
ATOM 29256 C C . ASP A 1 58 ? -5.587 16.046 -9.160 1.00 34.12 58 ASP A C 26
ATOM 29257 O O . ASP A 1 58 ? -5.603 14.921 -8.660 1.00 63.43 58 ASP A O 26
ATOM 29266 N N . ASP A 1 59 ? -4.932 17.068 -8.622 1.00 71.24 59 ASP A N 26
ATOM 29267 C CA . ASP A 1 59 ? -4.176 16.925 -7.383 1.00 31.30 59 ASP A CA 26
ATOM 29268 C C . ASP A 1 59 ? -4.858 17.673 -6.242 1.00 33.35 59 ASP A C 26
ATOM 29269 O O . ASP A 1 59 ? -4.496 18.800 -5.901 1.00 11.41 59 ASP A O 26
ATOM 29278 N N . PRO A 1 60 ? -5.869 17.034 -5.635 1.00 20.54 60 PRO A N 26
ATOM 29279 C CA . PRO A 1 60 ? -6.623 17.619 -4.523 1.00 65.04 60 PRO A CA 26
ATOM 29280 C C . PRO A 1 60 ? -5.793 17.720 -3.248 1.00 34.13 60 PRO A C 26
ATOM 29281 O O . PRO A 1 60 ? -6.179 18.398 -2.296 1.00 71.33 60 PRO A O 26
ATOM 29292 N N . TYR A 1 61 ? -4.651 17.041 -3.237 1.00 33.21 61 TYR A N 26
ATOM 29293 C CA . TYR A 1 61 ? -3.766 17.052 -2.078 1.00 14.14 61 TYR A CA 26
ATOM 29294 C C . TYR A 1 61 ? -2.454 17.760 -2.400 1.00 22.22 61 TYR A C 26
ATOM 29295 O O . TYR A 1 61 ? -1.605 17.943 -1.530 1.00 72.23 61 TYR A O 26
ATOM 29313 N N . GLY A 1 62 ? -2.298 18.159 -3.659 1.00 54.43 62 GLY A N 26
ATOM 29314 C CA . GLY A 1 62 ? -1.088 18.843 -4.076 1.00 2.12 62 GLY A CA 26
ATOM 29315 C C . GLY A 1 62 ? 0.049 17.885 -4.369 1.00 3.45 62 GLY A C 26
ATOM 29316 O O . GLY A 1 62 ? 1.161 18.058 -3.869 1.00 42.35 62 GLY A O 26
ATOM 29320 N N . SER A 1 63 ? -0.230 16.869 -5.179 1.00 10.01 63 SER A N 26
ATOM 29321 C CA . SER A 1 63 ? 0.777 15.875 -5.534 1.00 21.25 63 SER A CA 26
ATOM 29322 C C . SER A 1 63 ? 1.577 16.324 -6.753 1.00 54.13 63 SER A C 26
ATOM 29323 O O . SER A 1 63 ? 2.683 15.841 -6.995 1.00 33.11 63 SER A O 26
ATOM 29331 N N . TRP A 1 64 ? 1.009 17.250 -7.517 1.00 53.30 64 TRP A N 26
ATOM 29332 C CA . TRP A 1 64 ? 1.669 17.764 -8.712 1.00 61.12 64 TRP A CA 26
ATOM 29333 C C . TRP A 1 64 ? 1.579 19.285 -8.772 1.00 33.50 64 TRP A C 26
ATOM 29334 O O . TRP A 1 64 ? 0.702 19.887 -8.154 1.00 1.12 64 TRP A O 26
ATOM 29355 N N . GLU A 1 65 ? 2.492 19.898 -9.517 1.00 43.25 65 GLU A N 26
ATOM 29356 C CA . GLU A 1 65 ? 2.515 21.350 -9.656 1.00 2.13 65 GLU A CA 26
ATOM 29357 C C . GLU A 1 65 ? 2.870 21.755 -11.083 1.00 52.30 65 GLU A C 26
ATOM 29358 O O . GLU A 1 65 ? 3.995 21.549 -11.537 1.00 54.22 65 GLU A O 26
ATOM 29370 N N . TYR A 1 66 ? 1.902 22.332 -11.786 1.00 3.21 66 TYR A N 26
ATOM 29371 C CA . TYR A 1 66 ? 2.110 22.764 -13.164 1.00 62.30 66 TYR A CA 26
ATOM 29372 C C . TYR A 1 66 ? 3.079 23.940 -13.225 1.00 60.31 66 TYR A C 26
ATOM 29373 O O . TYR A 1 66 ? 2.764 25.044 -12.779 1.00 51.04 66 TYR A O 26
ATOM 29391 N N . LEU A 1 67 ? 4.261 23.696 -13.780 1.00 41.55 67 LEU A N 26
ATOM 29392 C CA . LEU A 1 67 ? 5.279 24.734 -13.902 1.00 72.11 67 LEU A CA 26
ATOM 29393 C C . LEU A 1 67 ? 5.287 25.328 -15.307 1.00 34.15 67 LEU A C 26
ATOM 29394 O O . LEU A 1 67 ? 5.944 26.335 -15.563 1.00 21.11 67 LEU A O 26
ATOM 29410 N N . GLY A 1 68 ? 4.550 24.694 -16.215 1.00 11.32 68 GLY A N 26
ATOM 29411 C CA . GLY A 1 68 ? 4.485 25.174 -17.583 1.00 65.12 68 GLY A CA 26
ATOM 29412 C C . GLY A 1 68 ? 4.146 24.074 -18.569 1.00 2.10 68 GLY A C 26
ATOM 29413 O O . GLY A 1 68 ? 3.744 22.980 -18.172 1.00 42.43 68 GLY A O 26
ATOM 29417 N N . GLU A 1 69 ? 4.307 24.363 -19.856 1.00 62.11 69 GLU A N 26
ATOM 29418 C CA . GLU A 1 69 ? 4.012 23.390 -20.900 1.00 13.32 69 GLU A CA 26
ATOM 29419 C C . GLU A 1 69 ? 5.268 23.050 -21.698 1.00 51.43 69 GLU A C 26
ATOM 29420 O O . GLU A 1 69 ? 6.181 23.868 -21.816 1.00 32.25 69 GLU A O 26
ATOM 29432 N N . ALA A 1 70 ? 5.306 21.839 -22.244 1.00 61.23 70 ALA A N 26
ATOM 29433 C CA . ALA A 1 70 ? 6.447 21.392 -23.032 1.00 33.33 70 ALA A CA 26
ATOM 29434 C C . ALA A 1 70 ? 6.750 22.368 -24.163 1.00 21.32 70 ALA A C 26
ATOM 29435 O O . ALA A 1 70 ? 7.878 22.842 -24.300 1.00 12.22 70 ALA A O 26
ATOM 29442 N N . GLU A 1 71 ? 5.737 22.663 -24.971 1.00 14.13 71 GLU A N 26
ATOM 29443 C CA . GLU A 1 71 ? 5.897 23.582 -26.092 1.00 30.23 71 GLU A CA 26
ATOM 29444 C C . GLU A 1 71 ? 4.885 24.722 -26.010 1.00 35.33 71 GLU A C 26
ATOM 29445 O O . GLU A 1 71 ? 3.695 24.548 -26.277 1.00 63.22 71 GLU A O 26
ATOM 29457 N N . PRO A 1 72 ? 5.368 25.914 -25.632 1.00 5.11 72 PRO A N 26
ATOM 29458 C CA . PRO A 1 72 ? 4.523 27.106 -25.505 1.00 51.50 72 PRO A CA 26
ATOM 29459 C C . PRO A 1 72 ? 4.040 27.619 -26.858 1.00 42.22 72 PRO A C 26
ATOM 29460 O O . PRO A 1 72 ? 4.714 27.453 -27.875 1.00 33.43 72 PRO A O 26
ATOM 29471 N N . THR A 1 73 ? 2.868 28.247 -26.863 1.00 21.42 73 THR A N 26
ATOM 29472 C CA . THR A 1 73 ? 2.294 28.785 -28.090 1.00 74.35 73 THR A CA 26
ATOM 29473 C C . THR A 1 73 ? 2.696 30.243 -28.292 1.00 15.34 73 THR A C 26
ATOM 29474 O O . THR A 1 73 ? 3.868 30.550 -28.508 1.00 15.25 73 THR A O 26
ATOM 29485 N N . GLY A 1 1 ? 30.061 0.853 -1.355 1.00 33.41 1 GLY A N 27
ATOM 29486 C CA . GLY A 1 1 ? 28.911 0.123 -1.855 1.00 12.22 1 GLY A CA 27
ATOM 29487 C C . GLY A 1 1 ? 27.776 1.040 -2.264 1.00 42.21 1 GLY A C 27
ATOM 29488 O O . GLY A 1 1 ? 27.524 1.262 -3.448 1.00 61.24 1 GLY A O 27
ATOM 29492 N N . PRO A 1 2 ? 27.066 1.590 -1.267 1.00 32.30 2 PRO A N 27
ATOM 29493 C CA . PRO A 1 2 ? 25.939 2.496 -1.505 1.00 0.31 2 PRO A CA 27
ATOM 29494 C C . PRO A 1 2 ? 26.385 3.843 -2.061 1.00 61.54 2 PRO A C 27
ATOM 29495 O O . PRO A 1 2 ? 27.373 4.419 -1.605 1.00 32.44 2 PRO A O 27
ATOM 29506 N N . SER A 1 3 ? 25.652 4.343 -3.051 1.00 4.34 3 SER A N 27
ATOM 29507 C CA . SER A 1 3 ? 25.974 5.622 -3.672 1.00 42.10 3 SER A CA 27
ATOM 29508 C C . SER A 1 3 ? 24.803 6.132 -4.507 1.00 62.11 3 SER A C 27
ATOM 29509 O O . SER A 1 3 ? 23.816 5.425 -4.710 1.00 3.45 3 SER A O 27
ATOM 29517 N N . THR A 1 4 ? 24.921 7.365 -4.989 1.00 75.13 4 THR A N 27
ATOM 29518 C CA . THR A 1 4 ? 23.873 7.972 -5.801 1.00 73.51 4 THR A CA 27
ATOM 29519 C C . THR A 1 4 ? 22.589 8.147 -4.999 1.00 54.31 4 THR A C 27
ATOM 29520 O O . THR A 1 4 ? 21.491 7.935 -5.513 1.00 53.22 4 THR A O 27
ATOM 29531 N N . SER A 1 5 ? 22.733 8.536 -3.736 1.00 12.22 5 SER A N 27
ATOM 29532 C CA . SER A 1 5 ? 21.583 8.737 -2.862 1.00 72.23 5 SER A CA 27
ATOM 29533 C C . SER A 1 5 ? 20.926 10.088 -3.132 1.00 32.05 5 SER A C 27
ATOM 29534 O O . SER A 1 5 ? 21.574 11.131 -3.060 1.00 41.00 5 SER A O 27
ATOM 29542 N N . MET A 1 6 ? 19.634 10.057 -3.444 1.00 31.02 6 MET A N 27
ATOM 29543 C CA . MET A 1 6 ? 18.887 11.278 -3.723 1.00 51.11 6 MET A CA 27
ATOM 29544 C C . MET A 1 6 ? 17.401 10.979 -3.896 1.00 54.10 6 MET A C 27
ATOM 29545 O O . MET A 1 6 ? 16.970 9.835 -3.759 1.00 31.45 6 MET A O 27
ATOM 29559 N N . GLU A 1 7 ? 16.625 12.014 -4.197 1.00 51.42 7 GLU A N 27
ATOM 29560 C CA . GLU A 1 7 ? 15.187 11.861 -4.388 1.00 22.32 7 GLU A CA 27
ATOM 29561 C C . GLU A 1 7 ? 14.780 12.250 -5.806 1.00 61.44 7 GLU A C 27
ATOM 29562 O O . GLU A 1 7 ? 14.119 11.484 -6.505 1.00 43.45 7 GLU A O 27
ATOM 29574 N N . ASN A 1 8 ? 15.184 13.446 -6.223 1.00 12.34 8 ASN A N 27
ATOM 29575 C CA . ASN A 1 8 ? 14.860 13.939 -7.558 1.00 35.31 8 ASN A CA 27
ATOM 29576 C C . ASN A 1 8 ? 15.721 13.251 -8.614 1.00 71.11 8 ASN A C 27
ATOM 29577 O O . ASN A 1 8 ? 16.622 13.861 -9.191 1.00 23.01 8 ASN A O 27
ATOM 29588 N N . LEU A 1 9 ? 15.436 11.978 -8.863 1.00 14.14 9 LEU A N 27
ATOM 29589 C CA . LEU A 1 9 ? 16.183 11.206 -9.851 1.00 21.32 9 LEU A CA 27
ATOM 29590 C C . LEU A 1 9 ? 15.476 11.222 -11.202 1.00 3.32 9 LEU A C 27
ATOM 29591 O O . LEU A 1 9 ? 15.809 10.447 -12.098 1.00 73.30 9 LEU A O 27
ATOM 29607 N N . VAL A 1 10 ? 14.498 12.112 -11.342 1.00 74.13 10 VAL A N 27
ATOM 29608 C CA . VAL A 1 10 ? 13.746 12.231 -12.585 1.00 54.14 10 VAL A CA 27
ATOM 29609 C C . VAL A 1 10 ? 14.681 12.385 -13.780 1.00 5.42 10 VAL A C 27
ATOM 29610 O O . VAL A 1 10 ? 14.352 11.979 -14.894 1.00 11.13 10 VAL A O 27
ATOM 29623 N N . SER A 1 11 ? 15.847 12.976 -13.540 1.00 12.41 11 SER A N 27
ATOM 29624 C CA . SER A 1 11 ? 16.828 13.188 -14.597 1.00 1.41 11 SER A CA 27
ATOM 29625 C C . SER A 1 11 ? 17.414 11.860 -15.068 1.00 32.22 11 SER A C 27
ATOM 29626 O O . SER A 1 11 ? 17.626 11.651 -16.264 1.00 0.21 11 SER A O 27
ATOM 29634 N N . LEU A 1 12 ? 17.674 10.966 -14.121 1.00 21.51 12 LEU A N 27
ATOM 29635 C CA . LEU A 1 12 ? 18.235 9.657 -14.437 1.00 44.14 12 LEU A CA 27
ATOM 29636 C C . LEU A 1 12 ? 17.184 8.563 -14.284 1.00 71.01 12 LEU A C 27
ATOM 29637 O O . LEU A 1 12 ? 17.516 7.399 -14.060 1.00 52.31 12 LEU A O 27
ATOM 29653 N N . GLN A 1 13 ? 15.917 8.945 -14.409 1.00 53.33 13 GLN A N 27
ATOM 29654 C CA . GLN A 1 13 ? 14.818 7.994 -14.287 1.00 21.22 13 GLN A CA 27
ATOM 29655 C C . GLN A 1 13 ? 14.593 7.250 -15.598 1.00 33.40 13 GLN A C 27
ATOM 29656 O O . GLN A 1 13 ? 14.047 6.147 -15.612 1.00 22.11 13 GLN A O 27
ATOM 29670 N N . ASN A 1 14 ? 15.019 7.860 -16.700 1.00 45.42 14 ASN A N 27
ATOM 29671 C CA . ASN A 1 14 ? 14.862 7.255 -18.018 1.00 62.21 14 ASN A CA 27
ATOM 29672 C C . ASN A 1 14 ? 16.056 6.366 -18.353 1.00 23.41 14 ASN A C 27
ATOM 29673 O O . ASN A 1 14 ? 17.017 6.810 -18.983 1.00 32.05 14 ASN A O 27
ATOM 29684 N N . LEU A 1 15 ? 15.988 5.110 -17.927 1.00 33.10 15 LEU A N 27
ATOM 29685 C CA . LEU A 1 15 ? 17.063 4.156 -18.183 1.00 64.30 15 LEU A CA 27
ATOM 29686 C C . LEU A 1 15 ? 18.350 4.588 -17.488 1.00 64.22 15 LEU A C 27
ATOM 29687 O O . LEU A 1 15 ? 18.378 5.595 -16.777 1.00 0.24 15 LEU A O 27
ATOM 29703 N N . LEU A 1 16 ? 19.416 3.824 -17.699 1.00 3.24 16 LEU A N 27
ATOM 29704 C CA . LEU A 1 16 ? 20.708 4.128 -17.094 1.00 51.33 16 LEU A CA 27
ATOM 29705 C C . LEU A 1 16 ? 21.464 5.167 -17.918 1.00 3.43 16 LEU A C 27
ATOM 29706 O O . LEU A 1 16 ? 22.595 4.935 -18.342 1.00 0.30 16 LEU A O 27
ATOM 29722 N N . VAL A 1 17 ? 20.829 6.314 -18.139 1.00 1.11 17 VAL A N 27
ATOM 29723 C CA . VAL A 1 17 ? 21.441 7.390 -18.909 1.00 61.04 17 VAL A CA 27
ATOM 29724 C C . VAL A 1 17 ? 21.306 8.727 -18.189 1.00 43.12 17 VAL A C 27
ATOM 29725 O O . VAL A 1 17 ? 20.785 8.794 -17.075 1.00 71.44 17 VAL A O 27
ATOM 29738 N N . TYR A 1 18 ? 21.777 9.789 -18.833 1.00 23.43 18 TYR A N 27
ATOM 29739 C CA . TYR A 1 18 ? 21.710 11.126 -18.252 1.00 74.22 18 TYR A CA 27
ATOM 29740 C C . TYR A 1 18 ? 21.503 12.180 -19.336 1.00 1.35 18 TYR A C 27
ATOM 29741 O O . TYR A 1 18 ? 22.379 12.413 -20.168 1.00 71.35 18 TYR A O 27
ATOM 29759 N N . VAL A 1 19 ? 20.335 12.815 -19.318 1.00 21.32 19 VAL A N 27
ATOM 29760 C CA . VAL A 1 19 ? 20.011 13.846 -20.296 1.00 33.20 19 VAL A CA 27
ATOM 29761 C C . VAL A 1 19 ? 18.628 14.433 -20.038 1.00 70.13 19 VAL A C 27
ATOM 29762 O O . VAL A 1 19 ? 17.666 13.703 -19.803 1.00 52.13 19 VAL A O 27
ATOM 29775 N N . ASN A 1 20 ? 18.536 15.759 -20.084 1.00 31.15 20 ASN A N 27
ATOM 29776 C CA . ASN A 1 20 ? 17.270 16.445 -19.855 1.00 24.11 20 ASN A CA 27
ATOM 29777 C C . ASN A 1 20 ? 17.323 17.876 -20.382 1.00 62.02 20 ASN A C 27
ATOM 29778 O O . ASN A 1 20 ? 18.298 18.594 -20.158 1.00 41.04 20 ASN A O 27
ATOM 29789 N N . TRP A 1 21 ? 16.270 18.283 -21.081 1.00 20.45 21 TRP A N 27
ATOM 29790 C CA . TRP A 1 21 ? 16.197 19.628 -21.640 1.00 30.43 21 TRP A CA 27
ATOM 29791 C C . TRP A 1 21 ? 14.814 19.901 -22.221 1.00 21.13 21 TRP A C 27
ATOM 29792 O O . TRP A 1 21 ? 13.859 19.177 -21.941 1.00 12.14 21 TRP A O 27
ATOM 29813 N N . SER A 1 22 ? 14.714 20.950 -23.031 1.00 24.22 22 SER A N 27
ATOM 29814 C CA . SER A 1 22 ? 13.446 21.322 -23.648 1.00 53.20 22 SER A CA 27
ATOM 29815 C C . SER A 1 22 ? 12.574 20.091 -23.879 1.00 53.04 22 SER A C 27
ATOM 29816 O O . SER A 1 22 ? 11.416 20.051 -23.465 1.00 72.31 22 SER A O 27
ATOM 29824 N N . SER A 1 23 ? 13.141 19.089 -24.544 1.00 51.51 23 SER A N 27
ATOM 29825 C CA . SER A 1 23 ? 12.415 17.857 -24.835 1.00 44.44 23 SER A CA 27
ATOM 29826 C C . SER A 1 23 ? 12.345 16.964 -23.601 1.00 71.11 23 SER A C 27
ATOM 29827 O O . SER A 1 23 ? 12.800 15.820 -23.622 1.00 41.40 23 SER A O 27
ATOM 29835 N N . TYR A 1 24 ? 11.772 17.494 -22.525 1.00 54.15 24 TYR A N 27
ATOM 29836 C CA . TYR A 1 24 ? 11.644 16.747 -21.281 1.00 24.25 24 TYR A CA 27
ATOM 29837 C C . TYR A 1 24 ? 11.001 15.385 -21.526 1.00 62.21 24 TYR A C 27
ATOM 29838 O O . TYR A 1 24 ? 10.211 15.201 -22.453 1.00 23.54 24 TYR A O 27
ATOM 29856 N N . PRO A 1 25 ? 11.348 14.407 -20.677 1.00 12.03 25 PRO A N 27
ATOM 29857 C CA . PRO A 1 25 ? 10.816 13.045 -20.779 1.00 74.02 25 PRO A CA 27
ATOM 29858 C C . PRO A 1 25 ? 9.338 12.970 -20.415 1.00 4.32 25 PRO A C 27
ATOM 29859 O O . PRO A 1 25 ? 8.910 13.516 -19.398 1.00 14.05 25 PRO A O 27
ATOM 29870 N N . LYS A 1 26 ? 8.560 12.292 -21.252 1.00 74.13 26 LYS A N 27
ATOM 29871 C CA . LYS A 1 26 ? 7.129 12.144 -21.019 1.00 43.14 26 LYS A CA 27
ATOM 29872 C C . LYS A 1 26 ? 6.864 11.312 -19.768 1.00 64.34 26 LYS A C 27
ATOM 29873 O O . LYS A 1 26 ? 7.670 10.458 -19.398 1.00 0.44 26 LYS A O 27
ATOM 29892 N N . TYR A 1 27 ? 5.732 11.568 -19.121 1.00 53.43 27 TYR A N 27
ATOM 29893 C CA . TYR A 1 27 ? 5.363 10.844 -17.911 1.00 14.43 27 TYR A CA 27
ATOM 29894 C C . TYR A 1 27 ? 5.458 9.336 -18.129 1.00 22.01 27 TYR A C 27
ATOM 29895 O O . TYR A 1 27 ? 4.934 8.806 -19.107 1.00 1.55 27 TYR A O 27
ATOM 29913 N N . GLU A 1 28 ? 6.131 8.653 -17.208 1.00 64.41 28 GLU A N 27
ATOM 29914 C CA . GLU A 1 28 ? 6.295 7.207 -17.298 1.00 62.43 28 GLU A CA 27
ATOM 29915 C C . GLU A 1 28 ? 5.565 6.505 -16.158 1.00 34.44 28 GLU A C 27
ATOM 29916 O O . GLU A 1 28 ? 6.001 6.518 -15.007 1.00 23.25 28 GLU A O 27
ATOM 29928 N N . PRO A 1 29 ? 4.426 5.877 -16.483 1.00 34.43 29 PRO A N 27
ATOM 29929 C CA . PRO A 1 29 ? 3.610 5.156 -15.501 1.00 31.32 29 PRO A CA 27
ATOM 29930 C C . PRO A 1 29 ? 4.287 3.881 -15.008 1.00 65.10 29 PRO A C 27
ATOM 29931 O O . PRO A 1 29 ? 4.725 3.052 -15.803 1.00 52.32 29 PRO A O 27
ATOM 29942 N N . GLY A 1 30 ? 4.369 3.733 -13.689 1.00 15.31 30 GLY A N 27
ATOM 29943 C CA . GLY A 1 30 ? 4.994 2.557 -13.112 1.00 55.40 30 GLY A CA 27
ATOM 29944 C C . GLY A 1 30 ? 6.370 2.848 -12.549 1.00 63.43 30 GLY A C 27
ATOM 29945 O O . GLY A 1 30 ? 7.195 1.947 -12.403 1.00 13.24 30 GLY A O 27
ATOM 29949 N N . LYS A 1 31 ? 6.621 4.114 -12.231 1.00 23.32 31 LYS A N 27
ATOM 29950 C CA . LYS A 1 31 ? 7.906 4.525 -11.679 1.00 74.45 31 LYS A CA 27
ATOM 29951 C C . LYS A 1 31 ? 7.722 5.581 -10.594 1.00 71.13 31 LYS A C 27
ATOM 29952 O O . LYS A 1 31 ? 7.232 6.677 -10.861 1.00 0.51 31 LYS A O 27
ATOM 29971 N N . GLU A 1 32 ? 8.119 5.242 -9.371 1.00 50.33 32 GLU A N 27
ATOM 29972 C CA . GLU A 1 32 ? 7.997 6.163 -8.248 1.00 32.04 32 GLU A CA 27
ATOM 29973 C C . GLU A 1 32 ? 8.531 7.544 -8.615 1.00 4.32 32 GLU A C 27
ATOM 29974 O O . GLU A 1 32 ? 9.569 7.668 -9.265 1.00 31.54 32 GLU A O 27
ATOM 29986 N N . TYR A 1 33 ? 7.813 8.580 -8.195 1.00 65.01 33 TYR A N 27
ATOM 29987 C CA . TYR A 1 33 ? 8.212 9.953 -8.482 1.00 23.24 33 TYR A CA 27
ATOM 29988 C C . TYR A 1 33 ? 8.364 10.757 -7.194 1.00 12.40 33 TYR A C 27
ATOM 29989 O O . TYR A 1 33 ? 7.376 11.107 -6.548 1.00 33.40 33 TYR A O 27
ATOM 30007 N N . ASN A 1 34 ? 9.608 11.047 -6.828 1.00 12.12 34 ASN A N 27
ATOM 30008 C CA . ASN A 1 34 ? 9.891 11.809 -5.617 1.00 44.24 34 ASN A CA 27
ATOM 30009 C C . ASN A 1 34 ? 9.647 13.298 -5.844 1.00 5.04 34 ASN A C 27
ATOM 30010 O O . ASN A 1 34 ? 9.419 13.735 -6.972 1.00 24.34 34 ASN A O 27
ATOM 30021 N N . GLN A 1 35 ? 9.697 14.072 -4.763 1.00 35.12 35 GLN A N 27
ATOM 30022 C CA . GLN A 1 35 ? 9.483 15.511 -4.844 1.00 3.21 35 GLN A CA 27
ATOM 30023 C C . GLN A 1 35 ? 10.537 16.170 -5.726 1.00 53.45 35 GLN A C 27
ATOM 30024 O O . GLN A 1 35 ? 11.725 15.868 -5.623 1.00 55.41 35 GLN A O 27
ATOM 30038 N N . GLY A 1 36 ? 10.093 17.074 -6.596 1.00 1.30 36 GLY A N 27
ATOM 30039 C CA . GLY A 1 36 ? 11.011 17.761 -7.486 1.00 23.11 36 GLY A CA 27
ATOM 30040 C C . GLY A 1 36 ? 11.028 17.162 -8.878 1.00 31.50 36 GLY A C 27
ATOM 30041 O O . GLY A 1 36 ? 11.364 17.840 -9.849 1.00 24.13 36 GLY A O 27
ATOM 30045 N N . ASP A 1 37 ? 10.667 15.888 -8.976 1.00 53.41 37 ASP A N 27
ATOM 30046 C CA . ASP A 1 37 ? 10.642 15.196 -10.260 1.00 62.25 37 ASP A CA 27
ATOM 30047 C C . ASP A 1 37 ? 9.739 15.924 -11.251 1.00 54.25 37 ASP A C 27
ATOM 30048 O O . ASP A 1 37 ? 8.625 16.326 -10.912 1.00 72.42 37 ASP A O 27
ATOM 30057 N N . ILE A 1 38 ? 10.226 16.091 -12.476 1.00 35.12 38 ILE A N 27
ATOM 30058 C CA . ILE A 1 38 ? 9.464 16.769 -13.516 1.00 5.31 38 ILE A CA 27
ATOM 30059 C C . ILE A 1 38 ? 9.356 15.909 -14.770 1.00 33.12 38 ILE A C 27
ATOM 30060 O O . ILE A 1 38 ? 10.340 15.323 -15.220 1.00 34.33 38 ILE A O 27
ATOM 30076 N N . VAL A 1 39 ? 8.153 15.838 -15.331 1.00 10.10 39 VAL A N 27
ATOM 30077 C CA . VAL A 1 39 ? 7.916 15.051 -16.535 1.00 35.02 39 VAL A CA 27
ATOM 30078 C C . VAL A 1 39 ? 6.939 15.756 -17.469 1.00 54.34 39 VAL A C 27
ATOM 30079 O O . VAL A 1 39 ? 6.065 16.498 -17.023 1.00 1.25 39 VAL A O 27
ATOM 30092 N N . GLU A 1 40 ? 7.094 15.518 -18.768 1.00 12.42 40 GLU A N 27
ATOM 30093 C CA . GLU A 1 40 ? 6.224 16.131 -19.765 1.00 42.13 40 GLU A CA 27
ATOM 30094 C C . GLU A 1 40 ? 4.955 15.305 -19.962 1.00 64.43 40 GLU A C 27
ATOM 30095 O O . GLU A 1 40 ? 4.962 14.087 -19.790 1.00 30.41 40 GLU A O 27
ATOM 30107 N N . TYR A 1 41 ? 3.869 15.979 -20.323 1.00 22.12 41 TYR A N 27
ATOM 30108 C CA . TYR A 1 41 ? 2.592 15.310 -20.541 1.00 23.15 41 TYR A CA 27
ATOM 30109 C C . TYR A 1 41 ? 1.750 16.063 -21.565 1.00 3.53 41 TYR A C 27
ATOM 30110 O O . TYR A 1 41 ? 1.297 17.179 -21.313 1.00 50.54 41 TYR A O 27
ATOM 30128 N N . ASN A 1 42 ? 1.544 15.444 -22.723 1.00 11.54 42 ASN A N 27
ATOM 30129 C CA . ASN A 1 42 ? 0.755 16.054 -23.787 1.00 61.23 42 ASN A CA 27
ATOM 30130 C C . ASN A 1 42 ? 1.306 17.430 -24.151 1.00 73.41 42 ASN A C 27
ATOM 30131 O O . ASN A 1 42 ? 0.566 18.309 -24.590 1.00 33.30 42 ASN A O 27
ATOM 30142 N N . GLY A 1 43 ? 2.611 17.607 -23.965 1.00 42.43 43 GLY A N 27
ATOM 30143 C CA . GLY A 1 43 ? 3.238 18.877 -24.279 1.00 22.41 43 GLY A CA 27
ATOM 30144 C C . GLY A 1 43 ? 3.231 19.834 -23.104 1.00 62.42 43 GLY A C 27
ATOM 30145 O O . GLY A 1 43 ? 3.411 21.040 -23.273 1.00 3.12 43 GLY A O 27
ATOM 30149 N N . LYS A 1 44 ? 3.021 19.296 -21.906 1.00 61.13 44 LYS A N 27
ATOM 30150 C CA . LYS A 1 44 ? 2.990 20.110 -20.697 1.00 60.43 44 LYS A CA 27
ATOM 30151 C C . LYS A 1 44 ? 4.197 19.814 -19.811 1.00 50.34 44 LYS A C 27
ATOM 30152 O O . LYS A 1 44 ? 5.070 19.026 -20.176 1.00 53.45 44 LYS A O 27
ATOM 30171 N N . LEU A 1 45 ? 4.238 20.450 -18.646 1.00 61.55 45 LEU A N 27
ATOM 30172 C CA . LEU A 1 45 ? 5.338 20.254 -17.707 1.00 32.52 45 LEU A CA 27
ATOM 30173 C C . LEU A 1 45 ? 4.840 20.310 -16.266 1.00 41.24 45 LEU A C 27
ATOM 30174 O O . LEU A 1 45 ? 4.410 21.360 -15.788 1.00 30.44 45 LEU A O 27
ATOM 30190 N N . TYR A 1 46 ? 4.903 19.175 -15.579 1.00 73.52 46 TYR A N 27
ATOM 30191 C CA . TYR A 1 46 ? 4.459 19.095 -14.193 1.00 34.23 46 TYR A CA 27
ATOM 30192 C C . TYR A 1 46 ? 5.620 18.741 -13.268 1.00 33.02 46 TYR A C 27
ATOM 30193 O O . TYR A 1 46 ? 6.613 18.150 -13.695 1.00 4.32 46 TYR A O 27
ATOM 30211 N N . LYS A 1 47 ? 5.488 19.106 -11.998 1.00 22.43 47 LYS A N 27
ATOM 30212 C CA . LYS A 1 47 ? 6.523 18.827 -11.009 1.00 33.01 47 LYS A CA 27
ATOM 30213 C C . LYS A 1 47 ? 5.916 18.256 -9.732 1.00 20.21 47 LYS A C 27
ATOM 30214 O O . LYS A 1 47 ? 5.099 18.904 -9.078 1.00 13.34 47 LYS A O 27
ATOM 30233 N N . ALA A 1 48 ? 6.322 17.040 -9.381 1.00 71.45 48 ALA A N 27
ATOM 30234 C CA . ALA A 1 48 ? 5.820 16.383 -8.180 1.00 64.44 48 ALA A CA 27
ATOM 30235 C C . ALA A 1 48 ? 6.167 17.187 -6.931 1.00 31.01 48 ALA A C 27
ATOM 30236 O O . ALA A 1 48 ? 7.339 17.352 -6.592 1.00 3.04 48 ALA A O 27
ATOM 30243 N N . LYS A 1 49 ? 5.141 17.685 -6.250 1.00 20.10 49 LYS A N 27
ATOM 30244 C CA . LYS A 1 49 ? 5.335 18.470 -5.037 1.00 31.51 49 LYS A CA 27
ATOM 30245 C C . LYS A 1 49 ? 5.997 17.633 -3.948 1.00 22.45 49 LYS A C 27
ATOM 30246 O O . LYS A 1 49 ? 6.977 18.058 -3.334 1.00 40.31 49 LYS A O 27
ATOM 30265 N N . TYR A 1 50 ? 5.457 16.442 -3.712 1.00 25.21 50 TYR A N 27
ATOM 30266 C CA . TYR A 1 50 ? 5.996 15.547 -2.695 1.00 33.14 50 TYR A CA 27
ATOM 30267 C C . TYR A 1 50 ? 5.951 14.097 -3.168 1.00 15.12 50 TYR A C 27
ATOM 30268 O O . TYR A 1 50 ? 5.409 13.796 -4.231 1.00 70.31 50 TYR A O 27
ATOM 30286 N N . TRP A 1 51 ? 6.524 13.203 -2.369 1.00 43.54 51 TRP A N 27
ATOM 30287 C CA . TRP A 1 51 ? 6.549 11.784 -2.705 1.00 64.44 51 TRP A CA 27
ATOM 30288 C C . TRP A 1 51 ? 5.163 11.294 -3.104 1.00 42.33 51 TRP A C 27
ATOM 30289 O O . TRP A 1 51 ? 4.244 11.262 -2.284 1.00 55.04 51 TRP A O 27
ATOM 30310 N N . THR A 1 52 ? 5.016 10.912 -4.369 1.00 72.03 52 THR A N 27
ATOM 30311 C CA . THR A 1 52 ? 3.740 10.424 -4.877 1.00 3.51 52 THR A CA 27
ATOM 30312 C C . THR A 1 52 ? 3.927 9.639 -6.171 1.00 63.42 52 THR A C 27
ATOM 30313 O O . THR A 1 52 ? 4.836 9.918 -6.953 1.00 2.31 52 THR A O 27
ATOM 30324 N N . THR A 1 53 ? 3.061 8.655 -6.390 1.00 1.42 53 THR A N 27
ATOM 30325 C CA . THR A 1 53 ? 3.130 7.829 -7.589 1.00 55.14 53 THR A CA 27
ATOM 30326 C C . THR A 1 53 ? 1.786 7.784 -8.306 1.00 63.50 53 THR A C 27
ATOM 30327 O O . THR A 1 53 ? 0.843 7.148 -7.837 1.00 64.13 53 THR A O 27
ATOM 30338 N N . SER A 1 54 ? 1.706 8.464 -9.445 1.00 2.40 54 SER A N 27
ATOM 30339 C CA . SER A 1 54 ? 0.474 8.505 -10.226 1.00 25.54 54 SER A CA 27
ATOM 30340 C C . SER A 1 54 ? 0.618 9.444 -11.419 1.00 50.40 54 SER A C 27
ATOM 30341 O O . SER A 1 54 ? 1.387 10.406 -11.396 1.00 11.20 54 SER A O 27
ATOM 30349 N N . PRO A 1 55 ? -0.139 9.160 -12.489 1.00 44.13 55 PRO A N 27
ATOM 30350 C CA . PRO A 1 55 ? -0.115 9.967 -13.713 1.00 24.30 55 PRO A CA 27
ATOM 30351 C C . PRO A 1 55 ? -0.742 11.343 -13.512 1.00 71.53 55 PRO A C 27
ATOM 30352 O O . PRO A 1 55 ? -1.568 11.552 -12.624 1.00 32.21 55 PRO A O 27
ATOM 30363 N N . PRO A 1 56 ? -0.342 12.306 -14.357 1.00 34.22 56 PRO A N 27
ATOM 30364 C CA . PRO A 1 56 ? -0.852 13.677 -14.292 1.00 50.24 56 PRO A CA 27
ATOM 30365 C C . PRO A 1 56 ? -2.313 13.773 -14.720 1.00 53.54 56 PRO A C 27
ATOM 30366 O O . PRO A 1 56 ? -2.712 13.195 -15.731 1.00 42.24 56 PRO A O 27
ATOM 30377 N N . SER A 1 57 ? -3.106 14.507 -13.945 1.00 74.45 57 SER A N 27
ATOM 30378 C CA . SER A 1 57 ? -4.522 14.675 -14.243 1.00 3.02 57 SER A CA 27
ATOM 30379 C C . SER A 1 57 ? -5.202 15.535 -13.182 1.00 22.40 57 SER A C 27
ATOM 30380 O O . SER A 1 57 ? -5.577 16.679 -13.440 1.00 11.10 57 SER A O 27
ATOM 30388 N N . ASP A 1 58 ? -5.357 14.977 -11.986 1.00 34.22 58 ASP A N 27
ATOM 30389 C CA . ASP A 1 58 ? -5.990 15.691 -10.884 1.00 64.42 58 ASP A CA 27
ATOM 30390 C C . ASP A 1 58 ? -5.270 15.409 -9.569 1.00 24.33 58 ASP A C 27
ATOM 30391 O O . ASP A 1 58 ? -5.230 14.270 -9.104 1.00 72.32 58 ASP A O 27
ATOM 30400 N N . ASP A 1 59 ? -4.703 16.453 -8.975 1.00 63.42 59 ASP A N 27
ATOM 30401 C CA . ASP A 1 59 ? -3.985 16.318 -7.713 1.00 62.32 59 ASP A CA 27
ATOM 30402 C C . ASP A 1 59 ? -4.753 16.985 -6.576 1.00 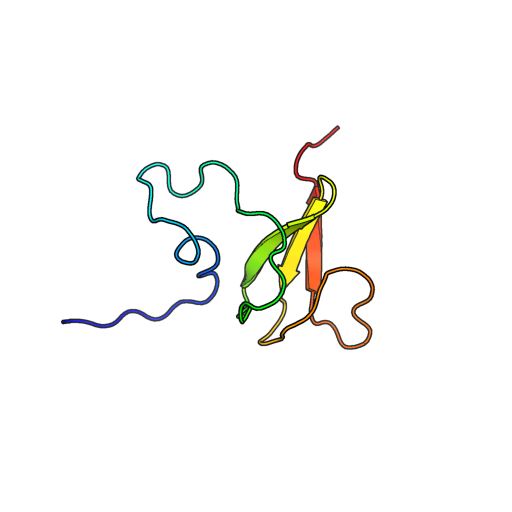2.23 59 ASP A C 27
ATOM 30403 O O . ASP A 1 59 ? -4.475 18.120 -6.188 1.00 71.22 59 ASP A O 27
ATOM 30412 N N . PRO A 1 60 ? -5.744 16.265 -6.030 1.00 4.03 60 PRO A N 27
ATOM 30413 C CA . PRO A 1 60 ? -6.574 16.768 -4.930 1.00 73.11 60 PRO A CA 27
ATOM 30414 C C . PRO A 1 60 ? -5.798 16.875 -3.621 1.00 72.13 60 PRO A C 27
ATOM 30415 O O . PRO A 1 60 ? -6.265 17.488 -2.660 1.00 52.31 60 PRO A O 27
ATOM 30426 N N . TYR A 1 61 ? -4.612 16.278 -3.591 1.00 21.54 61 TYR A N 27
ATOM 30427 C CA . TYR A 1 61 ? -3.773 16.305 -2.399 1.00 63.33 61 TYR A CA 27
ATOM 30428 C C . TYR A 1 61 ? -2.506 17.118 -2.644 1.00 74.23 61 TYR A C 27
ATOM 30429 O O . TYR A 1 61 ? -1.701 17.326 -1.736 1.00 3.11 61 TYR A O 27
ATOM 30447 N N . GLY A 1 62 ? -2.333 17.577 -3.880 1.00 14.13 62 GLY A N 27
ATOM 30448 C CA . GLY A 1 62 ? -1.162 18.362 -4.225 1.00 0.14 62 GLY A CA 27
ATOM 30449 C C . GLY A 1 62 ? 0.054 17.500 -4.495 1.00 33.42 62 GLY A C 27
ATOM 30450 O O . GLY A 1 62 ? 1.130 17.743 -3.947 1.00 44.22 62 GLY A O 27
ATOM 30454 N N . SER A 1 63 ? -0.114 16.488 -5.339 1.00 52.14 63 SER A N 27
ATOM 30455 C CA . SER A 1 63 ? 0.979 15.583 -5.677 1.00 3.15 63 SER A CA 27
ATOM 30456 C C . SER A 1 63 ? 1.780 16.117 -6.859 1.00 71.14 63 SER A C 27
ATOM 30457 O O . SER A 1 63 ? 2.904 15.681 -7.110 1.00 21.55 63 SER A O 27
ATOM 30465 N N . TRP A 1 64 ? 1.195 17.065 -7.584 1.00 10.12 64 TRP A N 27
ATOM 30466 C CA . TRP A 1 64 ? 1.855 17.659 -8.741 1.00 24.30 64 TRP A CA 27
ATOM 30467 C C . TRP A 1 64 ? 1.697 19.176 -8.738 1.00 1.41 64 TRP A C 27
ATOM 30468 O O . TRP A 1 64 ? 0.824 19.715 -8.059 1.00 41.03 64 TRP A O 27
ATOM 30489 N N . GLU A 1 65 ? 2.545 19.856 -9.502 1.00 62.20 65 GLU A N 27
ATOM 30490 C CA . GLU A 1 65 ? 2.499 21.312 -9.585 1.00 11.32 65 GLU A CA 27
ATOM 30491 C C . GLU A 1 65 ? 2.866 21.788 -10.987 1.00 60.31 65 GLU A C 27
ATOM 30492 O O . GLU A 1 65 ? 4.034 21.768 -11.375 1.00 72.01 65 GLU A O 27
ATOM 30504 N N . TYR A 1 66 ? 1.861 22.216 -11.743 1.00 32.05 66 TYR A N 27
ATOM 30505 C CA . TYR A 1 66 ? 2.076 22.694 -13.103 1.00 60.05 66 TYR A CA 27
ATOM 30506 C C . TYR A 1 66 ? 2.973 23.928 -13.111 1.00 24.50 66 TYR A C 27
ATOM 30507 O O . TYR A 1 66 ? 2.583 24.996 -12.635 1.00 51.04 66 TYR A O 27
ATOM 30525 N N . LEU A 1 67 ? 4.176 23.775 -13.653 1.00 22.14 67 LEU A N 27
ATOM 30526 C CA . LEU A 1 67 ? 5.129 24.877 -13.723 1.00 54.13 67 LEU A CA 27
ATOM 30527 C C . LEU A 1 67 ? 5.088 25.545 -15.093 1.00 43.50 67 LEU A C 27
ATOM 30528 O O . LEU A 1 67 ? 5.543 26.677 -15.257 1.00 32.33 67 LEU A O 27
ATOM 30544 N N . GLY A 1 68 ? 4.536 24.839 -16.075 1.00 53.41 68 GLY A N 27
ATOM 30545 C CA . GLY A 1 68 ? 4.443 25.381 -17.418 1.00 5.24 68 GLY A CA 27
ATOM 30546 C C . GLY A 1 68 ? 4.215 24.307 -18.463 1.00 3.44 68 GLY A C 27
ATOM 30547 O O . GLY A 1 68 ? 3.815 23.190 -18.136 1.00 62.31 68 GLY A O 27
ATOM 30551 N N . GLU A 1 69 ? 4.466 24.647 -19.723 1.00 55.11 69 GLU A N 27
ATOM 30552 C CA . GLU A 1 69 ? 4.282 23.702 -20.819 1.00 33.13 69 GLU A CA 27
ATOM 30553 C C . GLU A 1 69 ? 5.605 23.428 -21.529 1.00 45.14 69 GLU A C 27
ATOM 30554 O O . GLU A 1 69 ? 6.478 24.293 -21.593 1.00 3.13 69 GLU A O 27
ATOM 30566 N N . ALA A 1 70 ? 5.746 22.218 -22.060 1.00 0.42 70 ALA A N 27
ATOM 30567 C CA . ALA A 1 70 ? 6.960 21.830 -22.766 1.00 42.40 70 ALA A CA 27
ATOM 30568 C C . ALA A 1 70 ? 7.323 22.853 -23.837 1.00 62.33 70 ALA A C 27
ATOM 30569 O O . ALA A 1 70 ? 8.499 23.140 -24.059 1.00 43.12 70 ALA A O 27
ATOM 30576 N N . GLU A 1 71 ? 6.307 23.401 -24.495 1.00 55.40 71 GLU A N 27
ATOM 30577 C CA . GLU A 1 71 ? 6.522 24.391 -25.544 1.00 5.53 71 GLU A CA 27
ATOM 30578 C C . GLU A 1 71 ? 5.711 25.656 -25.272 1.00 32.22 71 GLU A C 27
ATOM 30579 O O . GLU A 1 71 ? 4.680 25.630 -24.600 1.00 1.12 71 GLU A O 27
ATOM 30591 N N . PRO A 1 72 ? 6.189 26.790 -25.804 1.00 15.22 72 PRO A N 27
ATOM 30592 C CA . PRO A 1 72 ? 5.526 28.086 -25.633 1.00 22.13 72 PRO A CA 27
ATOM 30593 C C . PRO A 1 72 ? 4.207 28.168 -26.394 1.00 73.53 72 PRO A C 27
ATOM 30594 O O . PRO A 1 72 ? 4.032 27.519 -27.426 1.00 61.53 72 PRO A O 27
ATOM 30605 N N . THR A 1 73 ? 3.281 28.970 -25.880 1.00 22.30 73 THR A N 27
ATOM 30606 C CA . THR A 1 73 ? 1.978 29.137 -26.510 1.00 42.33 73 THR A CA 27
ATOM 30607 C C . THR A 1 73 ? 1.714 30.599 -26.850 1.00 1.23 73 THR A C 27
ATOM 30608 O O . THR A 1 73 ? 1.518 30.952 -28.013 1.00 1.22 73 THR A O 27
ATOM 30619 N N . GLY A 1 1 ? 33.339 1.234 -5.544 1.00 71.24 1 GLY A N 28
ATOM 30620 C CA . GLY A 1 1 ? 31.993 1.362 -6.069 1.00 44.51 1 GLY A CA 28
ATOM 30621 C C . GLY A 1 1 ? 31.190 2.433 -5.355 1.00 34.13 1 GLY A C 28
ATOM 30622 O O . GLY A 1 1 ? 30.303 2.141 -4.554 1.00 4.54 1 GLY A O 28
ATOM 30626 N N . PRO A 1 2 ? 31.504 3.703 -5.643 1.00 44.43 2 PRO A N 28
ATOM 30627 C CA . PRO A 1 2 ? 30.819 4.847 -5.032 1.00 33.04 2 PRO A CA 28
ATOM 30628 C C . PRO A 1 2 ? 29.381 4.988 -5.519 1.00 2.22 2 PRO A C 28
ATOM 30629 O O . PRO A 1 2 ? 29.094 4.800 -6.701 1.00 21.12 2 PRO A O 28
ATOM 30640 N N . SER A 1 3 ? 28.480 5.320 -4.600 1.00 5.53 3 SER A N 28
ATOM 30641 C CA . SER A 1 3 ? 27.070 5.483 -4.935 1.00 60.33 3 SER A CA 28
ATOM 30642 C C . SER A 1 3 ? 26.453 6.633 -4.144 1.00 32.24 3 SER A C 28
ATOM 30643 O O . SER A 1 3 ? 26.925 6.982 -3.062 1.00 25.31 3 SER A O 28
ATOM 30651 N N . THR A 1 4 ? 25.393 7.219 -4.692 1.00 54.23 4 THR A N 28
ATOM 30652 C CA . THR A 1 4 ? 24.711 8.330 -4.040 1.00 35.12 4 THR A CA 28
ATOM 30653 C C . THR A 1 4 ? 23.235 8.016 -3.822 1.00 21.25 4 THR A C 28
ATOM 30654 O O . THR A 1 4 ? 22.726 7.007 -4.310 1.00 62.21 4 THR A O 28
ATOM 30665 N N . SER A 1 5 ? 22.553 8.887 -3.086 1.00 44.54 5 SER A N 28
ATOM 30666 C CA . SER A 1 5 ? 21.135 8.702 -2.801 1.00 41.32 5 SER A CA 28
ATOM 30667 C C . SER A 1 5 ? 20.372 10.015 -2.958 1.00 55.01 5 SER A C 28
ATOM 30668 O O . SER A 1 5 ? 20.913 11.092 -2.711 1.00 13.12 5 SER A O 28
ATOM 30676 N N . MET A 1 6 ? 19.114 9.914 -3.372 1.00 10.54 6 MET A N 28
ATOM 30677 C CA . MET A 1 6 ? 18.275 11.092 -3.561 1.00 51.21 6 MET A CA 28
ATOM 30678 C C . MET A 1 6 ? 16.814 10.697 -3.742 1.00 11.13 6 MET A C 28
ATOM 30679 O O . MET A 1 6 ? 16.467 9.519 -3.666 1.00 31.15 6 MET A O 28
ATOM 30693 N N . GLU A 1 7 ? 15.962 11.688 -3.981 1.00 40.34 7 GLU A N 28
ATOM 30694 C CA . GLU A 1 7 ? 14.537 11.442 -4.172 1.00 5.02 7 GLU A CA 28
ATOM 30695 C C . GLU A 1 7 ? 14.122 11.731 -5.612 1.00 21.05 7 GLU A C 28
ATOM 30696 O O . GLU A 1 7 ? 13.480 10.906 -6.260 1.00 51.33 7 GLU A O 28
ATOM 30708 N N . ASN A 1 8 ? 14.494 12.908 -6.103 1.00 14.11 8 ASN A N 28
ATOM 30709 C CA . ASN A 1 8 ? 14.161 13.307 -7.466 1.00 2.02 8 ASN A CA 28
ATOM 30710 C C . ASN A 1 8 ? 15.019 12.555 -8.479 1.00 63.04 8 ASN A C 28
ATOM 30711 O O . ASN A 1 8 ? 15.950 13.118 -9.059 1.00 0.24 8 ASN A O 28
ATOM 30722 N N . LEU A 1 9 ? 14.702 11.283 -8.688 1.00 31.34 9 LEU A N 28
ATOM 30723 C CA . LEU A 1 9 ? 15.443 10.454 -9.630 1.00 52.15 9 LEU A CA 28
ATOM 30724 C C . LEU A 1 9 ? 14.760 10.436 -10.994 1.00 71.04 9 LEU A C 28
ATOM 30725 O O . LEU A 1 9 ? 15.085 9.616 -11.852 1.00 15.55 9 LEU A O 28
ATOM 30741 N N . VAL A 1 10 ? 13.814 11.349 -11.189 1.00 62.53 10 VAL A N 28
ATOM 30742 C CA . VAL A 1 10 ? 13.088 11.442 -12.449 1.00 10.42 10 VAL A CA 28
ATOM 30743 C C . VAL A 1 10 ? 14.047 11.501 -13.633 1.00 42.52 10 VAL A C 28
ATOM 30744 O O . VAL A 1 10 ? 13.719 11.056 -14.733 1.00 0.32 10 VAL A O 28
ATOM 30757 N N . SER A 1 11 ? 15.232 12.054 -13.399 1.00 40.53 11 SER A N 28
ATOM 30758 C CA . SER A 1 11 ? 16.238 12.175 -14.448 1.00 64.13 11 SER A CA 28
ATOM 30759 C C . SER A 1 11 ? 16.886 10.824 -14.738 1.00 45.44 11 SER A C 28
ATOM 30760 O O . SER A 1 11 ? 17.090 10.456 -15.896 1.00 43.41 11 SER A O 28
ATOM 30768 N N . LEU A 1 12 ? 17.207 10.090 -13.680 1.00 31.42 12 LEU A N 28
ATOM 30769 C CA . LEU A 1 12 ? 17.833 8.779 -13.818 1.00 3.34 12 LEU A CA 28
ATOM 30770 C C . LEU A 1 12 ? 16.792 7.668 -13.723 1.00 31.24 12 LEU A C 28
ATOM 30771 O O . LEU A 1 12 ? 17.115 6.531 -13.380 1.00 31.54 12 LEU A O 28
ATOM 30787 N N . GLN A 1 13 ? 15.544 8.004 -14.031 1.00 24.11 13 GLN A N 28
ATOM 30788 C CA . GLN A 1 13 ? 14.457 7.033 -13.980 1.00 32.20 13 GLN A CA 28
ATOM 30789 C C . GLN A 1 13 ? 14.591 6.007 -15.101 1.00 64.04 13 GLN A C 28
ATOM 30790 O O . GLN A 1 13 ? 14.000 4.931 -15.043 1.00 35.02 13 GLN A O 28
ATOM 30804 N N . ASN A 1 14 ? 15.371 6.352 -16.120 1.00 55.42 14 ASN A N 28
ATOM 30805 C CA . ASN A 1 14 ? 15.582 5.460 -17.256 1.00 44.30 14 ASN A CA 28
ATOM 30806 C C . ASN A 1 14 ? 17.070 5.298 -17.551 1.00 34.41 14 ASN A C 28
ATOM 30807 O O . ASN A 1 14 ? 17.663 4.258 -17.257 1.00 0.43 14 ASN A O 28
ATOM 30818 N N . LEU A 1 15 ? 17.669 6.331 -18.132 1.00 54.05 15 LEU A N 28
ATOM 30819 C CA . LEU A 1 15 ? 19.089 6.303 -18.467 1.00 25.32 15 LEU A CA 28
ATOM 30820 C C . LEU A 1 15 ? 19.816 7.494 -17.851 1.00 53.22 15 LEU A C 28
ATOM 30821 O O . LEU A 1 15 ? 19.237 8.568 -17.679 1.00 61.44 15 LEU A O 28
ATOM 30837 N N . LEU A 1 16 ? 21.088 7.299 -17.523 1.00 34.32 16 LEU A N 28
ATOM 30838 C CA . LEU A 1 16 ? 21.896 8.357 -16.928 1.00 74.50 16 LEU A CA 28
ATOM 30839 C C . LEU A 1 16 ? 22.073 9.519 -17.900 1.00 34.31 16 LEU A C 28
ATOM 30840 O O . LEU A 1 16 ? 21.893 10.681 -17.535 1.00 71.31 16 LEU A O 28
ATOM 30856 N N . VAL A 1 17 ? 22.425 9.196 -19.141 1.00 45.33 17 VAL A N 28
ATOM 30857 C CA . VAL A 1 17 ? 22.622 10.213 -20.168 1.00 70.43 17 VAL A CA 28
ATOM 30858 C C . VAL A 1 17 ? 23.753 11.164 -19.789 1.00 14.41 17 VAL A C 28
ATOM 30859 O O . VAL A 1 17 ? 24.176 11.213 -18.634 1.00 61.14 17 VAL A O 28
ATOM 30872 N N . TYR A 1 18 ? 24.237 11.919 -20.770 1.00 13.41 18 TYR A N 28
ATOM 30873 C CA . TYR A 1 18 ? 25.319 12.867 -20.541 1.00 20.22 18 TYR A CA 28
ATOM 30874 C C . TYR A 1 18 ? 24.797 14.301 -20.544 1.00 34.33 18 TYR A C 28
ATOM 30875 O O . TYR A 1 18 ? 25.442 15.208 -21.071 1.00 13.32 18 TYR A O 28
ATOM 30893 N N . VAL A 1 19 ? 23.625 14.498 -19.950 1.00 3.32 19 VAL A N 28
ATOM 30894 C CA . VAL A 1 19 ? 23.015 15.821 -19.882 1.00 30.31 19 VAL A CA 28
ATOM 30895 C C . VAL A 1 19 ? 21.869 15.846 -18.876 1.00 52.24 19 VAL A C 28
ATOM 30896 O O . VAL A 1 19 ? 21.004 14.971 -18.884 1.00 40.31 19 VAL A O 28
ATOM 30909 N N . ASN A 1 20 ? 21.868 16.857 -18.013 1.00 32.54 20 ASN A N 28
ATOM 30910 C CA . ASN A 1 20 ? 20.828 16.996 -17.001 1.00 31.31 20 ASN A CA 28
ATOM 30911 C C . ASN A 1 20 ? 19.537 17.526 -17.617 1.00 72.13 20 ASN A C 28
ATOM 30912 O O . ASN A 1 20 ? 19.043 18.587 -17.233 1.00 31.12 20 ASN A O 28
ATOM 30923 N N . TRP A 1 21 ? 18.996 16.781 -18.575 1.00 70.13 21 TRP A N 28
ATOM 30924 C CA . TRP A 1 21 ? 17.762 17.176 -19.244 1.00 15.34 21 TRP A CA 28
ATOM 30925 C C . TRP A 1 21 ? 17.368 16.155 -20.306 1.00 35.10 21 TRP A C 28
ATOM 30926 O O . TRP A 1 21 ? 16.491 15.321 -20.085 1.00 50.11 21 TRP A O 28
ATOM 30947 N N . SER A 1 22 ? 18.024 16.226 -21.461 1.00 72.21 22 SER A N 28
ATOM 30948 C CA . SER A 1 22 ? 17.740 15.310 -22.559 1.00 15.35 22 SER A CA 28
ATOM 30949 C C . SER A 1 22 ? 16.240 15.068 -22.691 1.00 5.41 22 SER A C 28
ATOM 30950 O O . SER A 1 22 ? 15.801 13.952 -22.970 1.00 44.14 22 SER A O 28
ATOM 30958 N N . SER A 1 23 ? 15.456 16.124 -22.487 1.00 32.44 23 SER A N 28
ATOM 30959 C CA . SER A 1 23 ? 14.005 16.026 -22.578 1.00 45.51 23 SER A CA 28
ATOM 30960 C C . SER A 1 23 ? 13.461 15.027 -21.561 1.00 72.01 23 SER A C 28
ATOM 30961 O O . SER A 1 23 ? 13.513 13.816 -21.776 1.00 74.53 23 SER A O 28
ATOM 30969 N N . TYR A 1 24 ? 12.940 15.544 -20.454 1.00 53.31 24 TYR A N 28
ATOM 30970 C CA . TYR A 1 24 ? 12.388 14.697 -19.402 1.00 71.34 24 TYR A CA 28
ATOM 30971 C C . TYR A 1 24 ? 11.409 13.680 -19.979 1.00 33.32 24 TYR A C 28
ATOM 30972 O O . TYR A 1 24 ? 10.801 13.891 -21.029 1.00 24.05 24 TYR A O 28
ATOM 30990 N N . PRO A 1 25 ? 11.251 12.549 -19.276 1.00 31.03 25 PRO A N 28
ATOM 30991 C CA . PRO A 1 25 ? 10.345 11.475 -19.696 1.00 74.04 25 PRO A CA 28
ATOM 30992 C C . PRO A 1 25 ? 8.878 11.873 -19.573 1.00 15.20 25 PRO A C 28
ATOM 30993 O O . PRO A 1 25 ? 8.539 12.822 -18.866 1.00 14.31 25 PRO A O 28
ATOM 31004 N N . LYS A 1 26 ? 8.012 11.141 -20.265 1.00 12.21 26 LYS A N 28
ATOM 31005 C CA . LYS A 1 26 ? 6.580 11.416 -20.232 1.00 35.12 26 LYS A CA 28
ATOM 31006 C C . LYS A 1 26 ? 5.903 10.638 -19.108 1.00 0.35 26 LYS A C 28
ATOM 31007 O O . LYS A 1 26 ? 6.446 9.654 -18.606 1.00 75.12 26 LYS A O 28
ATOM 31026 N N . TYR A 1 27 ? 4.714 11.085 -18.718 1.00 51.14 27 TYR A N 28
ATOM 31027 C CA . TYR A 1 27 ? 3.963 10.432 -17.653 1.00 32.54 27 TYR A CA 28
ATOM 31028 C C . TYR A 1 27 ? 3.875 8.928 -17.893 1.00 4.04 27 TYR A C 28
ATOM 31029 O O . TYR A 1 27 ? 3.330 8.481 -18.902 1.00 31.24 27 TYR A O 28
ATOM 31047 N N . GLU A 1 28 ? 4.413 8.153 -16.956 1.00 52.23 28 GLU A N 28
ATOM 31048 C CA . GLU A 1 28 ? 4.394 6.699 -17.065 1.00 74.40 28 GLU A CA 28
ATOM 31049 C C . GLU A 1 28 ? 3.663 6.074 -15.880 1.00 50.44 28 GLU A C 28
ATOM 31050 O O . GLU A 1 28 ? 4.156 6.056 -14.753 1.00 72.33 28 GLU A O 28
ATOM 31062 N N . PRO A 1 29 ? 2.456 5.549 -16.141 1.00 62.43 29 PRO A N 28
ATOM 31063 C CA . PRO A 1 29 ? 1.630 4.914 -15.110 1.00 14.31 29 PRO A CA 28
ATOM 31064 C C . PRO A 1 29 ? 2.213 3.586 -14.637 1.00 42.04 29 PRO A C 28
ATOM 31065 O O . PRO A 1 29 ? 2.523 2.711 -15.443 1.00 14.42 29 PRO A O 28
ATOM 31076 N N . GLY A 1 30 ? 2.360 3.445 -13.323 1.00 31.13 30 GLY A N 28
ATOM 31077 C CA . GLY A 1 30 ? 2.905 2.222 -12.766 1.00 20.42 30 GLY A CA 28
ATOM 31078 C C . GLY A 1 30 ? 4.324 2.396 -12.261 1.00 24.44 30 GLY A C 28
ATOM 31079 O O . GLY A 1 30 ? 5.071 1.426 -12.134 1.00 50.23 30 GLY A O 28
ATOM 31083 N N . LYS A 1 31 ? 4.699 3.639 -11.972 1.00 34.43 31 LYS A N 28
ATOM 31084 C CA . LYS A 1 31 ? 6.037 3.938 -11.478 1.00 42.14 31 LYS A CA 28
ATOM 31085 C C . LYS A 1 31 ? 5.996 5.049 -10.433 1.00 12.12 31 LYS A C 28
ATOM 31086 O O . LYS A 1 31 ? 5.612 6.179 -10.731 1.00 41.41 31 LYS A O 28
ATOM 31105 N N . GLU A 1 32 ? 6.394 4.718 -9.209 1.00 23.52 32 GLU A N 28
ATOM 31106 C CA . GLU A 1 32 ? 6.402 5.689 -8.120 1.00 10.21 32 GLU A CA 28
ATOM 31107 C C . GLU A 1 32 ? 7.062 6.993 -8.559 1.00 54.01 32 GLU A C 28
ATOM 31108 O O . GLU A 1 32 ? 8.006 6.989 -9.350 1.00 33.32 32 GLU A O 28
ATOM 31120 N N . TYR A 1 33 ? 6.559 8.108 -8.041 1.00 15.34 33 TYR A N 28
ATOM 31121 C CA . TYR A 1 33 ? 7.097 9.419 -8.382 1.00 24.12 33 TYR A CA 28
ATOM 31122 C C . TYR A 1 33 ? 7.404 10.225 -7.122 1.00 53.41 33 TYR A C 28
ATOM 31123 O O . TYR A 1 33 ? 6.498 10.650 -6.408 1.00 40.21 33 TYR A O 28
ATOM 31141 N N . ASN A 1 34 ? 8.690 10.431 -6.859 1.00 74.21 34 ASN A N 28
ATOM 31142 C CA . ASN A 1 34 ? 9.119 11.185 -5.687 1.00 31.10 34 ASN A CA 28
ATOM 31143 C C . ASN A 1 34 ? 8.948 12.684 -5.913 1.00 3.24 34 ASN A C 28
ATOM 31144 O O . ASN A 1 34 ? 8.754 13.134 -7.041 1.00 15.50 34 ASN A O 28
ATOM 31155 N N . GLN A 1 35 ? 9.021 13.452 -4.830 1.00 41.42 35 GLN A N 28
ATOM 31156 C CA . GLN A 1 35 ? 8.873 14.901 -4.910 1.00 13.43 35 GLN A CA 28
ATOM 31157 C C . GLN A 1 35 ? 9.925 15.505 -5.834 1.00 1.11 35 GLN A C 28
ATOM 31158 O O . GLN A 1 35 ? 11.093 15.121 -5.796 1.00 23.12 35 GLN A O 28
ATOM 31172 N N . GLY A 1 36 ? 9.502 16.452 -6.666 1.00 1.11 36 GLY A N 28
ATOM 31173 C CA . GLY A 1 36 ? 10.420 17.094 -7.588 1.00 10.23 36 GLY A CA 28
ATOM 31174 C C . GLY A 1 36 ? 10.425 16.434 -8.953 1.00 43.00 36 GLY A C 28
ATOM 31175 O O . GLY A 1 36 ? 10.831 17.043 -9.943 1.00 45.54 36 GLY A O 28
ATOM 31179 N N . ASP A 1 37 ? 9.976 15.186 -9.007 1.00 24.03 37 ASP A N 28
ATOM 31180 C CA . ASP A 1 37 ? 9.931 14.442 -10.260 1.00 52.42 37 ASP A CA 28
ATOM 31181 C C . ASP A 1 37 ? 9.068 15.165 -11.290 1.00 1.34 37 ASP A C 28
ATOM 31182 O O . ASP A 1 37 ? 7.941 15.568 -10.997 1.00 74.04 37 ASP A O 28
ATOM 31191 N N . ILE A 1 38 ? 9.603 15.326 -12.496 1.00 33.33 38 ILE A N 28
ATOM 31192 C CA . ILE A 1 38 ? 8.882 15.999 -13.568 1.00 21.21 38 ILE A CA 28
ATOM 31193 C C . ILE A 1 38 ? 8.684 15.074 -14.763 1.00 14.43 38 ILE A C 28
ATOM 31194 O O . ILE A 1 38 ? 9.618 14.402 -15.204 1.00 1.01 38 ILE A O 28
ATOM 31210 N N . VAL A 1 39 ? 7.462 15.044 -15.287 1.00 61.12 39 VAL A N 28
ATOM 31211 C CA . VAL A 1 39 ? 7.142 14.204 -16.435 1.00 34.54 39 VAL A CA 28
ATOM 31212 C C . VAL A 1 39 ? 6.298 14.962 -17.453 1.00 73.30 39 VAL A C 28
ATOM 31213 O O . VAL A 1 39 ? 5.510 15.834 -17.092 1.00 1.30 39 VAL A O 28
ATOM 31226 N N . GLU A 1 40 ? 6.472 14.622 -18.727 1.00 62.42 40 GLU A N 28
ATOM 31227 C CA . GLU A 1 40 ? 5.726 15.273 -19.797 1.00 54.43 40 GLU A CA 28
ATOM 31228 C C . GLU A 1 40 ? 4.374 14.597 -20.007 1.00 51.14 40 GLU A C 28
ATOM 31229 O O . GLU A 1 40 ? 4.293 13.376 -20.145 1.00 41.05 40 GLU A O 28
ATOM 31241 N N . TYR A 1 41 ? 3.316 15.400 -20.030 1.00 14.02 41 TYR A N 28
ATOM 31242 C CA . TYR A 1 41 ? 1.967 14.879 -20.220 1.00 22.20 41 TYR A CA 28
ATOM 31243 C C . TYR A 1 41 ? 1.188 15.736 -21.213 1.00 24.40 41 TYR A C 28
ATOM 31244 O O . TYR A 1 41 ? 0.854 16.886 -20.930 1.00 4.44 41 TYR A O 28
ATOM 31262 N N . ASN A 1 42 ? 0.901 15.166 -22.378 1.00 75.02 42 ASN A N 28
ATOM 31263 C CA . ASN A 1 42 ? 0.161 15.876 -23.415 1.00 55.34 42 ASN A CA 28
ATOM 31264 C C . ASN A 1 42 ? 0.834 17.203 -23.753 1.00 11.03 42 ASN A C 28
ATOM 31265 O O . ASN A 1 42 ? 0.178 18.239 -23.841 1.00 22.52 42 ASN A O 28
ATOM 31276 N N . GLY A 1 43 ? 2.150 17.161 -23.942 1.00 42.40 43 GLY A N 28
ATOM 31277 C CA . GLY A 1 43 ? 2.891 18.366 -24.268 1.00 4.24 43 GLY A CA 28
ATOM 31278 C C . GLY A 1 43 ? 2.982 19.324 -23.098 1.00 24.12 43 GLY A C 28
ATOM 31279 O O . GLY A 1 43 ? 3.253 20.512 -23.277 1.00 71.24 43 GLY A O 28
ATOM 31283 N N . LYS A 1 44 ? 2.754 18.810 -21.894 1.00 62.22 44 LYS A N 28
ATOM 31284 C CA . LYS A 1 44 ? 2.811 19.628 -20.688 1.00 21.10 44 LYS A CA 28
ATOM 31285 C C . LYS A 1 44 ? 3.952 19.179 -19.780 1.00 1.12 44 LYS A C 28
ATOM 31286 O O . LYS A 1 44 ? 4.720 18.282 -20.129 1.00 32.42 44 LYS A O 28
ATOM 31305 N N . LEU A 1 45 ? 4.055 19.806 -18.614 1.00 10.01 45 LEU A N 28
ATOM 31306 C CA . LEU A 1 45 ? 5.101 19.470 -17.654 1.00 15.13 45 LEU A CA 28
ATOM 31307 C C . LEU A 1 45 ? 4.607 19.654 -16.222 1.00 40.33 45 LEU A C 28
ATOM 31308 O O . LEU A 1 45 ? 4.369 20.778 -15.777 1.00 54.52 45 LEU A O 28
ATOM 31324 N N . TYR A 1 46 ? 4.457 18.546 -15.507 1.00 21.31 46 TYR A N 28
ATOM 31325 C CA . TYR A 1 46 ? 3.991 18.585 -14.125 1.00 71.32 46 TYR A CA 28
ATOM 31326 C C . TYR A 1 46 ? 5.082 18.113 -13.169 1.00 62.22 46 TYR A C 28
ATOM 31327 O O . TYR A 1 46 ? 5.963 17.339 -13.545 1.00 41.30 46 TYR A O 28
ATOM 31345 N N . LYS A 1 47 ? 5.018 18.585 -11.928 1.00 15.32 47 LYS A N 28
ATOM 31346 C CA . LYS A 1 47 ? 5.997 18.210 -10.915 1.00 62.14 47 LYS A CA 28
ATOM 31347 C C . LYS A 1 47 ? 5.306 17.760 -9.631 1.00 63.25 47 LYS A C 28
ATOM 31348 O O . LYS A 1 47 ? 4.570 18.527 -9.010 1.00 13.41 47 LYS A O 28
ATOM 31367 N N . ALA A 1 48 ? 5.551 16.515 -9.239 1.00 13.31 48 ALA A N 28
ATOM 31368 C CA . ALA A 1 48 ? 4.956 15.965 -8.028 1.00 32.14 48 ALA A CA 28
ATOM 31369 C C . ALA A 1 48 ? 5.433 16.718 -6.791 1.00 11.13 48 ALA A C 28
ATOM 31370 O O . ALA A 1 48 ? 6.617 16.694 -6.454 1.00 71.11 48 ALA A O 28
ATOM 31377 N N . LYS A 1 49 ? 4.504 17.387 -6.117 1.00 23.31 49 LYS A N 28
ATOM 31378 C CA . LYS A 1 49 ? 4.829 18.148 -4.916 1.00 3.42 49 LYS A CA 28
ATOM 31379 C C . LYS A 1 49 ? 5.516 17.264 -3.881 1.00 41.30 49 LYS A C 28
ATOM 31380 O O . LYS A 1 49 ? 6.539 17.642 -3.308 1.00 13.53 49 LYS A O 28
ATOM 31399 N N . TYR A 1 50 ? 4.949 16.086 -3.646 1.00 52.01 50 TYR A N 28
ATOM 31400 C CA . TYR A 1 50 ? 5.507 15.148 -2.680 1.00 24.31 50 TYR A CA 28
ATOM 31401 C C . TYR A 1 50 ? 5.314 13.707 -3.142 1.00 45.41 50 TYR A C 28
ATOM 31402 O O . TYR A 1 50 ? 4.697 13.454 -4.177 1.00 43.01 50 TYR A O 28
ATOM 31420 N N . TRP A 1 51 ? 5.843 12.768 -2.368 1.00 72.45 51 TRP A N 28
ATOM 31421 C CA . TRP A 1 51 ? 5.729 11.352 -2.697 1.00 71.05 51 TRP A CA 28
ATOM 31422 C C . TRP A 1 51 ? 4.284 10.981 -3.011 1.00 44.51 51 TRP A C 28
ATOM 31423 O O . TRP A 1 51 ? 3.420 11.010 -2.133 1.00 14.33 51 TRP A O 28
ATOM 31444 N N . THR A 1 52 ? 4.025 10.633 -4.268 1.00 62.12 52 THR A N 28
ATOM 31445 C CA . THR A 1 52 ? 2.684 10.258 -4.697 1.00 34.10 52 THR A CA 28
ATOM 31446 C C . THR A 1 52 ? 2.724 9.476 -6.006 1.00 21.02 52 THR A C 28
ATOM 31447 O O . THR A 1 52 ? 3.603 9.688 -6.842 1.00 63.43 52 THR A O 28
ATOM 31458 N N . THR A 1 53 ? 1.766 8.571 -6.178 1.00 40.30 53 THR A N 28
ATOM 31459 C CA . THR A 1 53 ? 1.691 7.758 -7.385 1.00 33.42 53 THR A CA 28
ATOM 31460 C C . THR A 1 53 ? 0.324 7.877 -8.046 1.00 1.31 53 THR A C 28
ATOM 31461 O O . THR A 1 53 ? -0.667 7.345 -7.546 1.00 75.13 53 THR A O 28
ATOM 31472 N N . SER A 1 54 ? 0.275 8.580 -9.173 1.00 75.44 54 SER A N 28
ATOM 31473 C CA . SER A 1 54 ? -0.973 8.773 -9.902 1.00 2.22 54 SER A CA 28
ATOM 31474 C C . SER A 1 54 ? -0.762 9.678 -11.112 1.00 22.42 54 SER A C 28
ATOM 31475 O O . SER A 1 54 ? 0.125 10.531 -11.134 1.00 22.42 54 SER A O 28
ATOM 31483 N N . PRO A 1 55 ? -1.598 9.490 -12.143 1.00 2.34 55 PRO A N 28
ATOM 31484 C CA . PRO A 1 55 ? -1.525 10.279 -13.376 1.00 22.43 55 PRO A CA 28
ATOM 31485 C C . PRO A 1 55 ? -1.956 11.726 -13.164 1.00 64.42 55 PRO A C 28
ATOM 31486 O O . PRO A 1 55 ? -2.730 12.043 -12.259 1.00 74.41 55 PRO A O 28
ATOM 31497 N N . PRO A 1 56 ? -1.447 12.628 -14.016 1.00 72.32 56 PRO A N 28
ATOM 31498 C CA . PRO A 1 56 ? -1.766 14.057 -13.942 1.00 1.20 56 PRO A CA 28
ATOM 31499 C C . PRO A 1 56 ? -3.208 14.349 -14.343 1.00 22.22 56 PRO A C 28
ATOM 31500 O O . PRO A 1 56 ? -3.730 13.765 -15.293 1.00 63.22 56 PRO A O 28
ATOM 31511 N N . SER A 1 57 ? -3.848 15.257 -13.612 1.00 22.42 57 SER A N 28
ATOM 31512 C CA . SER A 1 57 ? -5.232 15.624 -13.888 1.00 54.33 57 SER A CA 28
ATOM 31513 C C . SER A 1 57 ? -5.719 16.685 -12.906 1.00 51.33 57 SER A C 28
ATOM 31514 O O . SER A 1 57 ? -5.845 17.859 -13.255 1.00 74.40 57 SER A O 28
ATOM 31522 N N . ASP A 1 58 ? -5.992 16.263 -11.677 1.00 13.13 58 ASP A N 28
ATOM 31523 C CA . ASP A 1 58 ? -6.465 17.175 -10.642 1.00 41.22 58 ASP A CA 28
ATOM 31524 C C . ASP A 1 58 ? -5.833 16.842 -9.295 1.00 5.14 58 ASP A C 28
ATOM 31525 O O . ASP A 1 58 ? -5.986 15.733 -8.783 1.00 1.01 58 ASP A O 28
ATOM 31534 N N . ASP A 1 59 ? -5.123 17.809 -8.725 1.00 65.12 59 ASP A N 28
ATOM 31535 C CA . ASP A 1 59 ? -4.467 17.621 -7.437 1.00 32.03 59 ASP A CA 28
ATOM 31536 C C . ASP A 1 59 ? -5.145 18.455 -6.354 1.00 14.45 59 ASP A C 28
ATOM 31537 O O . ASP A 1 59 ? -4.694 19.543 -6.001 1.00 23.31 59 ASP A O 28
ATOM 31546 N N . PRO A 1 60 ? -6.257 17.933 -5.814 1.00 61.01 60 PRO A N 28
ATOM 31547 C CA . PRO A 1 60 ? -7.021 18.613 -4.765 1.00 2.43 60 PRO A CA 28
ATOM 31548 C C . PRO A 1 60 ? -6.276 18.649 -3.435 1.00 53.03 60 PRO A C 28
ATOM 31549 O O . PRO A 1 60 ? -6.655 19.380 -2.519 1.00 14.42 60 PRO A O 28
ATOM 31560 N N . TYR A 1 61 ? -5.214 17.858 -3.337 1.00 71.43 61 TYR A N 28
ATOM 31561 C CA . TYR A 1 61 ? -4.416 17.798 -2.118 1.00 62.31 61 TYR A CA 28
ATOM 31562 C C . TYR A 1 61 ? -3.019 18.365 -2.353 1.00 13.11 61 TYR A C 28
ATOM 31563 O O . TYR A 1 61 ? -2.222 18.490 -1.424 1.00 1.13 61 TYR A O 28
ATOM 31581 N N . GLY A 1 62 ? -2.729 18.706 -3.605 1.00 12.32 62 GLY A N 28
ATOM 31582 C CA . GLY A 1 62 ? -1.429 19.256 -3.942 1.00 71.14 62 GLY A CA 28
ATOM 31583 C C . GLY A 1 62 ? -0.390 18.179 -4.188 1.00 44.14 62 GLY A C 28
ATOM 31584 O O . GLY A 1 62 ? 0.704 18.223 -3.628 1.00 63.33 62 GLY A O 28
ATOM 31588 N N . SER A 1 63 ? -0.734 17.208 -5.028 1.00 43.44 63 SER A N 28
ATOM 31589 C CA . SER A 1 63 ? 0.174 16.112 -5.343 1.00 61.34 63 SER A CA 28
ATOM 31590 C C . SER A 1 63 ? 0.974 16.416 -6.606 1.00 74.23 63 SER A C 28
ATOM 31591 O O . SER A 1 63 ? 1.982 15.767 -6.887 1.00 2.21 63 SER A O 28
ATOM 31599 N N . TRP A 1 64 ? 0.518 17.406 -7.364 1.00 50.14 64 TRP A N 28
ATOM 31600 C CA . TRP A 1 64 ? 1.190 17.797 -8.598 1.00 42.31 64 TRP A CA 28
ATOM 31601 C C . TRP A 1 64 ? 1.236 19.315 -8.736 1.00 5.13 64 TRP A C 28
ATOM 31602 O O . TRP A 1 64 ? 0.424 20.025 -8.145 1.00 22.23 64 TRP A O 28
ATOM 31623 N N . GLU A 1 65 ? 2.190 19.805 -9.520 1.00 74.32 65 GLU A N 28
ATOM 31624 C CA . GLU A 1 65 ? 2.342 21.240 -9.734 1.00 2.40 65 GLU A CA 28
ATOM 31625 C C . GLU A 1 65 ? 2.775 21.533 -11.167 1.00 52.44 65 GLU A C 28
ATOM 31626 O O . GLU A 1 65 ? 3.864 21.143 -11.591 1.00 24.54 65 GLU A O 28
ATOM 31638 N N . TYR A 1 66 ? 1.916 22.223 -11.910 1.00 72.44 66 TYR A N 28
ATOM 31639 C CA . TYR A 1 66 ? 2.208 22.566 -13.296 1.00 42.11 66 TYR A CA 28
ATOM 31640 C C . TYR A 1 66 ? 3.243 23.685 -13.374 1.00 54.22 66 TYR A C 28
ATOM 31641 O O . TYR A 1 66 ? 2.972 24.826 -12.997 1.00 20.31 66 TYR A O 28
ATOM 31659 N N . LEU A 1 67 ? 4.431 23.350 -13.866 1.00 11.11 67 LEU A N 28
ATOM 31660 C CA . LEU A 1 67 ? 5.508 24.325 -13.995 1.00 10.11 67 LEU A CA 28
ATOM 31661 C C . LEU A 1 67 ? 5.473 24.997 -15.364 1.00 32.32 67 LEU A C 28
ATOM 31662 O O . LEU A 1 67 ? 5.835 26.165 -15.502 1.00 52.41 67 LEU A O 28
ATOM 31678 N N . GLY A 1 68 ? 5.034 24.251 -16.373 1.00 44.15 68 GLY A N 28
ATOM 31679 C CA . GLY A 1 68 ? 4.959 24.792 -17.717 1.00 44.21 68 GLY A CA 28
ATOM 31680 C C . GLY A 1 68 ? 4.613 23.736 -18.749 1.00 63.35 68 GLY A C 28
ATOM 31681 O O . GLY A 1 68 ? 4.155 22.649 -18.402 1.00 14.42 68 GLY A O 28
ATOM 31685 N N . GLU A 1 69 ? 4.831 24.060 -20.020 1.00 15.12 69 GLU A N 28
ATOM 31686 C CA . GLU A 1 69 ? 4.537 23.131 -21.104 1.00 74.22 69 GLU A CA 28
ATOM 31687 C C . GLU A 1 69 ? 5.823 22.552 -21.689 1.00 5.40 69 GLU A C 28
ATOM 31688 O O . GLU A 1 69 ? 6.886 23.163 -21.601 1.00 73.31 69 GLU A O 28
ATOM 31700 N N . ALA A 1 70 ? 5.714 21.369 -22.285 1.00 62.42 70 ALA A N 28
ATOM 31701 C CA . ALA A 1 70 ? 6.867 20.708 -22.884 1.00 14.42 70 ALA A CA 28
ATOM 31702 C C . ALA A 1 70 ? 7.606 21.646 -23.832 1.00 40.21 70 ALA A C 28
ATOM 31703 O O . ALA A 1 70 ? 8.822 21.812 -23.732 1.00 4.53 70 ALA A O 28
ATOM 31710 N N . GLU A 1 71 ? 6.864 22.256 -24.752 1.00 15.02 71 GLU A N 28
ATOM 31711 C CA . GLU A 1 71 ? 7.452 23.175 -25.719 1.00 24.13 71 GLU A CA 28
ATOM 31712 C C . GLU A 1 71 ? 6.745 24.528 -25.681 1.00 35.22 71 GLU A C 28
ATOM 31713 O O . GLU A 1 71 ? 5.623 24.684 -26.163 1.00 71.13 71 GLU A O 28
ATOM 31725 N N . PRO A 1 72 ? 7.418 25.529 -25.095 1.00 62.32 72 PRO A N 28
ATOM 31726 C CA . PRO A 1 72 ? 6.875 26.887 -24.980 1.00 31.04 72 PRO A CA 28
ATOM 31727 C C . PRO A 1 72 ? 6.798 27.596 -26.327 1.00 44.41 72 PRO A C 28
ATOM 31728 O O . PRO A 1 72 ? 7.675 27.437 -27.177 1.00 74.41 72 PRO A O 28
ATOM 31739 N N . THR A 1 73 ? 5.742 28.381 -26.518 1.00 43.33 73 THR A N 28
ATOM 31740 C CA . THR A 1 73 ? 5.549 29.115 -27.763 1.00 32.44 73 THR A CA 28
ATOM 31741 C C . THR A 1 73 ? 6.477 30.322 -27.838 1.00 64.42 73 THR A C 28
ATOM 31742 O O . THR A 1 73 ? 7.516 30.362 -27.178 1.00 3.11 73 THR A O 28
ATOM 31753 N N . GLY A 1 1 ? 32.132 8.788 -3.926 1.00 12.55 1 GLY A N 29
ATOM 31754 C CA . GLY A 1 1 ? 31.700 8.607 -5.299 1.00 13.31 1 GLY A CA 29
ATOM 31755 C C . GLY A 1 1 ? 30.203 8.393 -5.414 1.00 64.23 1 GLY A C 29
ATOM 31756 O O . GLY A 1 1 ? 29.461 9.275 -5.848 1.00 12.44 1 GLY A O 29
ATOM 31760 N N . PRO A 1 2 ? 29.740 7.199 -5.019 1.00 1.14 2 PRO A N 29
ATOM 31761 C CA . PRO A 1 2 ? 28.318 6.844 -5.071 1.00 20.14 2 PRO A CA 29
ATOM 31762 C C . PRO A 1 2 ? 27.491 7.612 -4.045 1.00 44.14 2 PRO A C 29
ATOM 31763 O O . PRO A 1 2 ? 28.021 8.103 -3.049 1.00 2.02 2 PRO A O 29
ATOM 31774 N N . SER A 1 3 ? 26.190 7.714 -4.298 1.00 21.13 3 SER A N 29
ATOM 31775 C CA . SER A 1 3 ? 25.291 8.427 -3.398 1.00 2.24 3 SER A CA 29
ATOM 31776 C C . SER A 1 3 ? 24.547 7.453 -2.489 1.00 32.32 3 SER A C 29
ATOM 31777 O O . SER A 1 3 ? 24.610 6.237 -2.677 1.00 73.21 3 SER A O 29
ATOM 31785 N N . THR A 1 4 ? 23.841 7.995 -1.502 1.00 2.45 4 THR A N 29
ATOM 31786 C CA . THR A 1 4 ? 23.086 7.175 -0.562 1.00 45.32 4 THR A CA 29
ATOM 31787 C C . THR A 1 4 ? 21.649 7.667 -0.436 1.00 43.42 4 THR A C 29
ATOM 31788 O O . THR A 1 4 ? 20.712 6.870 -0.378 1.00 63.32 4 THR A O 29
ATOM 31799 N N . SER A 1 5 ? 21.480 8.985 -0.396 1.00 41.31 5 SER A N 29
ATOM 31800 C CA . SER A 1 5 ? 20.155 9.584 -0.274 1.00 72.23 5 SER A CA 29
ATOM 31801 C C . SER A 1 5 ? 19.748 10.272 -1.573 1.00 30.50 5 SER A C 29
ATOM 31802 O O . SER A 1 5 ? 20.498 11.079 -2.122 1.00 11.43 5 SER A O 29
ATOM 31810 N N . MET A 1 6 ? 18.555 9.946 -2.059 1.00 63.13 6 MET A N 29
ATOM 31811 C CA . MET A 1 6 ? 18.046 10.533 -3.293 1.00 64.22 6 MET A CA 29
ATOM 31812 C C . MET A 1 6 ? 16.523 10.475 -3.336 1.00 13.13 6 MET A C 29
ATOM 31813 O O . MET A 1 6 ? 15.929 9.410 -3.162 1.00 72.23 6 MET A O 29
ATOM 31827 N N . GLU A 1 7 ? 15.896 11.624 -3.567 1.00 14.11 7 GLU A N 29
ATOM 31828 C CA . GLU A 1 7 ? 14.442 11.701 -3.631 1.00 0.31 7 GLU A CA 29
ATOM 31829 C C . GLU A 1 7 ? 13.984 12.238 -4.984 1.00 43.25 7 GLU A C 29
ATOM 31830 O O . GLU A 1 7 ? 12.904 12.816 -5.102 1.00 35.24 7 GLU A O 29
ATOM 31842 N N . ASN A 1 8 ? 14.816 12.043 -6.003 1.00 0.43 8 ASN A N 29
ATOM 31843 C CA . ASN A 1 8 ? 14.497 12.509 -7.348 1.00 74.11 8 ASN A CA 29
ATOM 31844 C C . ASN A 1 8 ? 15.299 11.739 -8.394 1.00 4.00 8 ASN A C 29
ATOM 31845 O O . ASN A 1 8 ? 16.283 12.245 -8.934 1.00 65.04 8 ASN A O 29
ATOM 31856 N N . LEU A 1 9 ? 14.871 10.514 -8.675 1.00 11.14 9 LEU A N 29
ATOM 31857 C CA . LEU A 1 9 ? 15.548 9.673 -9.656 1.00 62.03 9 LEU A CA 29
ATOM 31858 C C . LEU A 1 9 ? 14.892 9.802 -11.028 1.00 73.12 9 LEU A C 29
ATOM 31859 O O . LEU A 1 9 ? 15.154 9.006 -11.930 1.00 60.01 9 LEU A O 29
ATOM 31875 N N . VAL A 1 10 ? 14.040 10.810 -11.178 1.00 73.22 10 VAL A N 29
ATOM 31876 C CA . VAL A 1 10 ? 13.349 11.046 -12.441 1.00 33.30 10 VAL A CA 29
ATOM 31877 C C . VAL A 1 10 ? 14.338 11.155 -13.596 1.00 12.44 10 VAL A C 29
ATOM 31878 O O . VAL A 1 10 ? 14.014 10.824 -14.737 1.00 0.23 10 VAL A O 29
ATOM 31891 N N . SER A 1 11 ? 15.546 11.619 -13.293 1.00 3.44 11 SER A N 29
ATOM 31892 C CA . SER A 1 11 ? 16.582 11.775 -14.306 1.00 40.44 11 SER A CA 29
ATOM 31893 C C . SER A 1 11 ? 16.965 10.425 -14.904 1.00 40.20 11 SER A C 29
ATOM 31894 O O . SER A 1 11 ? 17.321 10.331 -16.079 1.00 73.12 11 SER A O 29
ATOM 31902 N N . LEU A 1 12 ? 16.890 9.381 -14.085 1.00 53.12 12 LEU A N 29
ATOM 31903 C CA . LEU A 1 12 ? 17.229 8.034 -14.531 1.00 34.32 12 LEU A CA 29
ATOM 31904 C C . LEU A 1 12 ? 15.974 7.183 -14.697 1.00 65.05 12 LEU A C 29
ATOM 31905 O O . LEU A 1 12 ? 16.009 5.967 -14.516 1.00 13.15 12 LEU A O 29
ATOM 31921 N N . GLN A 1 13 ? 14.868 7.832 -15.047 1.00 4.02 13 GLN A N 29
ATOM 31922 C CA . GLN A 1 13 ? 13.602 7.134 -15.239 1.00 61.12 13 GLN A CA 29
ATOM 31923 C C . GLN A 1 13 ? 13.322 6.914 -16.722 1.00 34.43 13 GLN A C 29
ATOM 31924 O O . GLN A 1 13 ? 12.619 7.700 -17.354 1.00 0.51 13 GLN A O 29
ATOM 31938 N N . ASN A 1 14 ? 13.879 5.839 -17.270 1.00 34.21 14 ASN A N 29
ATOM 31939 C CA . ASN A 1 14 ? 13.690 5.515 -18.680 1.00 51.05 14 ASN A CA 29
ATOM 31940 C C . ASN A 1 14 ? 14.291 6.598 -19.572 1.00 1.40 14 ASN A C 29
ATOM 31941 O O . ASN A 1 14 ? 13.607 7.164 -20.425 1.00 45.45 14 ASN A O 29
ATOM 31952 N N . LEU A 1 15 ? 15.573 6.878 -19.369 1.00 44.33 15 LEU A N 29
ATOM 31953 C CA . LEU A 1 15 ? 16.268 7.893 -20.155 1.00 11.22 15 LEU A CA 29
ATOM 31954 C C . LEU A 1 15 ? 17.779 7.740 -20.027 1.00 35.43 15 LEU A C 29
ATOM 31955 O O . LEU A 1 15 ? 18.278 7.191 -19.043 1.00 60.20 15 LEU A O 29
ATOM 31971 N N . LEU A 1 16 ? 18.506 8.230 -21.025 1.00 41.21 16 LEU A N 29
ATOM 31972 C CA . LEU A 1 16 ? 19.962 8.150 -21.024 1.00 63.51 16 LEU A CA 29
ATOM 31973 C C . LEU A 1 16 ? 20.583 9.538 -21.148 1.00 60.44 16 LEU A C 29
ATOM 31974 O O . LEU A 1 16 ? 21.377 9.795 -22.054 1.00 72.22 16 LEU A O 29
ATOM 31990 N N . VAL A 1 17 ? 20.219 10.429 -20.232 1.00 60.02 17 VAL A N 29
ATOM 31991 C CA . VAL A 1 17 ? 20.742 11.790 -20.238 1.00 62.25 17 VAL A CA 29
ATOM 31992 C C . VAL A 1 17 ? 22.265 11.793 -20.322 1.00 73.30 17 VAL A C 29
ATOM 31993 O O . VAL A 1 17 ? 22.925 10.869 -19.846 1.00 13.35 17 VAL A O 29
ATOM 32006 N N . TYR A 1 18 ? 22.817 12.838 -20.929 1.00 15.24 18 TYR A N 29
ATOM 32007 C CA . TYR A 1 18 ? 24.262 12.960 -21.078 1.00 21.42 18 TYR A CA 29
ATOM 32008 C C . TYR A 1 18 ? 24.679 14.425 -21.157 1.00 5.03 18 TYR A C 29
ATOM 32009 O O . TYR A 1 18 ? 25.741 14.753 -21.686 1.00 12.21 18 TYR A O 29
ATOM 32027 N N . VAL A 1 19 ? 23.835 15.303 -20.625 1.00 3.12 19 VAL A N 29
ATOM 32028 C CA . VAL A 1 19 ? 24.116 16.734 -20.632 1.00 11.55 19 VAL A CA 29
ATOM 32029 C C . VAL A 1 19 ? 23.501 17.421 -19.417 1.00 12.13 19 VAL A C 29
ATOM 32030 O O . VAL A 1 19 ? 24.125 18.279 -18.795 1.00 2.42 19 VAL A O 29
ATOM 32043 N N . ASN A 1 20 ? 22.273 17.035 -19.085 1.00 3.32 20 ASN A N 29
ATOM 32044 C CA . ASN A 1 20 ? 21.572 17.614 -17.943 1.00 53.15 20 ASN A CA 29
ATOM 32045 C C . ASN A 1 20 ? 20.187 16.997 -17.786 1.00 4.43 20 ASN A C 29
ATOM 32046 O O . ASN A 1 20 ? 19.840 16.488 -16.720 1.00 75.50 20 ASN A O 29
ATOM 32057 N N . TRP A 1 21 ? 19.398 17.047 -18.854 1.00 0.12 21 TRP A N 29
ATOM 32058 C CA . TRP A 1 21 ? 18.049 16.492 -18.834 1.00 52.14 21 TRP A CA 29
ATOM 32059 C C . TRP A 1 21 ? 17.777 15.679 -20.094 1.00 1.54 21 TRP A C 29
ATOM 32060 O O . TRP A 1 21 ? 17.121 14.639 -20.043 1.00 13.33 21 TRP A O 29
ATOM 32081 N N . SER A 1 22 ? 18.285 16.159 -21.225 1.00 53.03 22 SER A N 29
ATOM 32082 C CA . SER A 1 22 ? 18.093 15.478 -22.500 1.00 33.53 22 SER A CA 29
ATOM 32083 C C . SER A 1 22 ? 16.649 15.011 -22.655 1.00 63.50 22 SER A C 29
ATOM 32084 O O . SER A 1 22 ? 16.365 13.813 -22.625 1.00 44.43 22 SER A O 29
ATOM 32092 N N . SER A 1 23 ? 15.740 15.967 -22.819 1.00 21.11 23 SER A N 29
ATOM 32093 C CA . SER A 1 23 ? 14.324 15.656 -22.974 1.00 43.35 23 SER A CA 29
ATOM 32094 C C . SER A 1 23 ? 13.846 14.727 -21.862 1.00 0.12 23 SER A C 29
ATOM 32095 O O . SER A 1 23 ? 13.928 13.504 -21.981 1.00 70.12 23 SER A O 29
ATOM 32103 N N . TYR A 1 24 ? 13.347 15.316 -20.782 1.00 22.33 24 TYR A N 29
ATOM 32104 C CA . TYR A 1 24 ? 12.858 14.543 -19.646 1.00 51.12 24 TYR A CA 29
ATOM 32105 C C . TYR A 1 24 ? 11.887 13.458 -20.103 1.00 40.03 24 TYR A C 29
ATOM 32106 O O . TYR A 1 24 ? 11.283 13.541 -21.173 1.00 4.21 24 TYR A O 29
ATOM 32124 N N . PRO A 1 25 ? 11.733 12.416 -19.274 1.00 3.44 25 PRO A N 29
ATOM 32125 C CA . PRO A 1 25 ? 10.836 11.295 -19.569 1.00 5.41 25 PRO A CA 29
ATOM 32126 C C . PRO A 1 25 ? 9.365 11.695 -19.500 1.00 61.21 25 PRO A C 29
ATOM 32127 O O . PRO A 1 25 ? 9.002 12.645 -18.807 1.00 43.44 25 PRO A O 29
ATOM 32138 N N . LYS A 1 26 ? 8.523 10.962 -20.221 1.00 30.33 26 LYS A N 29
ATOM 32139 C CA . LYS A 1 26 ? 7.092 11.239 -20.239 1.00 54.14 26 LYS A CA 29
ATOM 32140 C C . LYS A 1 26 ? 6.376 10.477 -19.129 1.00 13.10 26 LYS A C 29
ATOM 32141 O O . LYS A 1 26 ? 6.884 9.477 -18.621 1.00 50.43 26 LYS A O 29
ATOM 32160 N N . TYR A 1 27 ? 5.193 10.954 -18.758 1.00 64.14 27 TYR A N 29
ATOM 32161 C CA . TYR A 1 27 ? 4.408 10.318 -17.707 1.00 65.31 27 TYR A CA 29
ATOM 32162 C C . TYR A 1 27 ? 4.293 8.816 -17.946 1.00 62.43 27 TYR A C 29
ATOM 32163 O O . TYR A 1 27 ? 3.734 8.378 -18.950 1.00 21.03 27 TYR A O 29
ATOM 32181 N N . GLU A 1 28 ? 4.827 8.032 -17.014 1.00 4.22 28 GLU A N 29
ATOM 32182 C CA . GLU A 1 28 ? 4.785 6.579 -17.123 1.00 63.12 28 GLU A CA 29
ATOM 32183 C C . GLU A 1 28 ? 4.042 5.966 -15.939 1.00 53.30 28 GLU A C 29
ATOM 32184 O O . GLU A 1 28 ? 4.520 5.972 -14.804 1.00 11.15 28 GLU A O 29
ATOM 32196 N N . PRO A 1 29 ? 2.845 5.424 -16.209 1.00 63.41 29 PRO A N 29
ATOM 32197 C CA . PRO A 1 29 ? 2.011 4.797 -15.179 1.00 3.01 29 PRO A CA 29
ATOM 32198 C C . PRO A 1 29 ? 2.601 3.485 -14.675 1.00 13.44 29 PRO A C 29
ATOM 32199 O O . PRO A 1 29 ? 2.934 2.600 -15.462 1.00 22.25 29 PRO A O 29
ATOM 32210 N N . GLY A 1 30 ? 2.727 3.365 -13.356 1.00 50.53 30 GLY A N 29
ATOM 32211 C CA . GLY A 1 30 ? 3.276 2.157 -12.770 1.00 14.24 30 GLY A CA 29
ATOM 32212 C C . GLY A 1 30 ? 4.701 2.343 -12.289 1.00 35.34 30 GLY A C 29
ATOM 32213 O O . GLY A 1 30 ? 5.450 1.374 -12.152 1.00 65.11 30 GLY A O 29
ATOM 32217 N N . LYS A 1 31 ? 5.079 3.590 -12.032 1.00 73.23 31 LYS A N 29
ATOM 32218 C CA . LYS A 1 31 ? 6.425 3.902 -11.563 1.00 51.03 31 LYS A CA 29
ATOM 32219 C C . LYS A 1 31 ? 6.391 4.989 -10.494 1.00 14.51 31 LYS A C 29
ATOM 32220 O O . LYS A 1 31 ? 5.988 6.121 -10.760 1.00 72.13 31 LYS A O 29
ATOM 32239 N N . GLU A 1 32 ? 6.816 4.636 -9.285 1.00 22.32 32 GLU A N 29
ATOM 32240 C CA . GLU A 1 32 ? 6.834 5.584 -8.176 1.00 1.33 32 GLU A CA 29
ATOM 32241 C C . GLU A 1 32 ? 7.460 6.908 -8.603 1.00 2.41 32 GLU A C 29
ATOM 32242 O O . GLU A 1 32 ? 8.395 6.937 -9.403 1.00 12.24 32 GLU A O 29
ATOM 32254 N N . TYR A 1 33 ? 6.936 8.003 -8.063 1.00 62.34 33 TYR A N 29
ATOM 32255 C CA . TYR A 1 33 ? 7.441 9.332 -8.389 1.00 3.25 33 TYR A CA 29
ATOM 32256 C C . TYR A 1 33 ? 7.739 10.128 -7.121 1.00 72.11 33 TYR A C 29
ATOM 32257 O O . TYR A 1 33 ? 6.827 10.551 -6.413 1.00 24.54 33 TYR A O 29
ATOM 32275 N N . ASN A 1 34 ? 9.023 10.327 -6.844 1.00 51.32 34 ASN A N 29
ATOM 32276 C CA . ASN A 1 34 ? 9.443 11.072 -5.663 1.00 73.42 34 ASN A CA 29
ATOM 32277 C C . ASN A 1 34 ? 9.292 12.574 -5.884 1.00 34.12 34 ASN A C 29
ATOM 32278 O O . ASN A 1 34 ? 8.987 13.020 -6.990 1.00 55.24 34 ASN A O 29
ATOM 32289 N N . GLN A 1 35 ? 9.509 13.347 -4.825 1.00 1.42 35 GLN A N 29
ATOM 32290 C CA . GLN A 1 35 ? 9.396 14.798 -4.905 1.00 64.43 35 GLN A CA 29
ATOM 32291 C C . GLN A 1 35 ? 10.457 15.377 -5.836 1.00 65.41 35 GLN A C 29
ATOM 32292 O O . GLN A 1 35 ? 11.616 14.965 -5.804 1.00 41.13 35 GLN A O 29
ATOM 32306 N N . GLY A 1 36 ? 10.052 16.335 -6.663 1.00 54.42 36 GLY A N 29
ATOM 32307 C CA . GLY A 1 36 ? 10.980 16.954 -7.592 1.00 52.23 36 GLY A CA 29
ATOM 32308 C C . GLY A 1 36 ? 10.972 16.285 -8.952 1.00 72.20 36 GLY A C 29
ATOM 32309 O O . GLY A 1 36 ? 11.398 16.877 -9.945 1.00 14.43 36 GLY A O 29
ATOM 32313 N N . ASP A 1 37 ? 10.488 15.049 -8.999 1.00 31.32 37 ASP A N 29
ATOM 32314 C CA . ASP A 1 37 ? 10.427 14.298 -10.248 1.00 61.44 37 ASP A CA 29
ATOM 32315 C C . ASP A 1 37 ? 9.574 15.029 -11.280 1.00 73.15 37 ASP A C 29
ATOM 32316 O O . ASP A 1 37 ? 8.452 15.444 -10.991 1.00 63.32 37 ASP A O 29
ATOM 32325 N N . ILE A 1 38 ? 10.115 15.183 -12.484 1.00 55.01 38 ILE A N 29
ATOM 32326 C CA . ILE A 1 38 ? 9.404 15.864 -13.559 1.00 23.34 38 ILE A CA 29
ATOM 32327 C C . ILE A 1 38 ? 9.183 14.934 -14.747 1.00 40.01 38 ILE A C 29
ATOM 32328 O O . ILE A 1 38 ? 10.105 14.252 -15.196 1.00 43.13 38 ILE A O 29
ATOM 32344 N N . VAL A 1 39 ? 7.954 14.912 -15.254 1.00 63.33 39 VAL A N 29
ATOM 32345 C CA . VAL A 1 39 ? 7.612 14.068 -16.392 1.00 11.11 39 VAL A CA 29
ATOM 32346 C C . VAL A 1 39 ? 6.797 14.840 -17.424 1.00 65.51 39 VAL A C 29
ATOM 32347 O O . VAL A 1 39 ? 6.053 15.758 -17.080 1.00 3.34 39 VAL A O 29
ATOM 32360 N N . GLU A 1 40 ? 6.945 14.464 -18.690 1.00 35.22 40 GLU A N 29
ATOM 32361 C CA . GLU A 1 40 ? 6.222 15.122 -19.772 1.00 71.35 40 GLU A CA 29
ATOM 32362 C C . GLU A 1 40 ? 4.899 14.415 -20.052 1.00 53.42 40 GLU A C 29
ATOM 32363 O O . GLU A 1 40 ? 4.868 13.209 -20.301 1.00 51.13 40 GLU A O 29
ATOM 32375 N N . TYR A 1 41 ? 3.810 15.173 -20.008 1.00 32.11 41 TYR A N 29
ATOM 32376 C CA . TYR A 1 41 ? 2.484 14.620 -20.254 1.00 4.44 41 TYR A CA 29
ATOM 32377 C C . TYR A 1 41 ? 1.657 15.554 -21.133 1.00 34.31 41 TYR A C 29
ATOM 32378 O O . TYR A 1 41 ? 1.396 16.699 -20.767 1.00 53.15 41 TYR A O 29
ATOM 32396 N N . ASN A 1 42 ? 1.249 15.055 -22.296 1.00 22.40 42 ASN A N 29
ATOM 32397 C CA . ASN A 1 42 ? 0.452 15.845 -23.228 1.00 11.43 42 ASN A CA 29
ATOM 32398 C C . ASN A 1 42 ? 1.174 17.134 -23.605 1.00 31.22 42 ASN A C 29
ATOM 32399 O O . ASN A 1 42 ? 0.544 18.132 -23.952 1.00 71.10 42 ASN A O 29
ATOM 32410 N N . GLY A 1 43 ? 2.502 17.105 -23.534 1.00 4.14 43 GLY A N 29
ATOM 32411 C CA . GLY A 1 43 ? 3.288 18.277 -23.870 1.00 60.54 43 GLY A CA 29
ATOM 32412 C C . GLY A 1 43 ? 3.423 19.240 -22.706 1.00 14.21 43 GLY A C 29
ATOM 32413 O O . GLY A 1 43 ? 3.776 20.404 -22.891 1.00 5.04 43 GLY A O 29
ATOM 32417 N N . LYS A 1 44 ? 3.138 18.753 -21.503 1.00 32.22 44 LYS A N 29
ATOM 32418 C CA . LYS A 1 44 ? 3.229 19.577 -20.303 1.00 12.13 44 LYS A CA 29
ATOM 32419 C C . LYS A 1 44 ? 4.239 18.996 -19.319 1.00 63.42 44 LYS A C 29
ATOM 32420 O O . LYS A 1 44 ? 4.448 17.783 -19.271 1.00 23.34 44 LYS A O 29
ATOM 32439 N N . LEU A 1 45 ? 4.863 19.869 -18.535 1.00 43.24 45 LEU A N 29
ATOM 32440 C CA . LEU A 1 45 ? 5.851 19.443 -17.551 1.00 34.33 45 LEU A CA 29
ATOM 32441 C C . LEU A 1 45 ? 5.311 19.600 -16.133 1.00 61.21 45 LEU A C 29
ATOM 32442 O O . LEU A 1 45 ? 5.115 20.717 -15.653 1.00 71.33 45 LEU A O 29
ATOM 32458 N N . TYR A 1 46 ? 5.074 18.475 -15.468 1.00 43.31 46 TYR A N 29
ATOM 32459 C CA . TYR A 1 46 ? 4.555 18.488 -14.105 1.00 62.41 46 TYR A CA 29
ATOM 32460 C C . TYR A 1 46 ? 5.603 17.978 -13.119 1.00 45.44 46 TYR A C 29
ATOM 32461 O O . TYR A 1 46 ? 6.459 17.166 -13.468 1.00 50.43 46 TYR A O 29
ATOM 32479 N N . LYS A 1 47 ? 5.527 18.463 -11.884 1.00 15.14 47 LYS A N 29
ATOM 32480 C CA . LYS A 1 47 ? 6.465 18.057 -10.844 1.00 34.32 47 LYS A CA 29
ATOM 32481 C C . LYS A 1 47 ? 5.725 17.616 -9.585 1.00 71.32 47 LYS A C 29
ATOM 32482 O O . LYS A 1 47 ? 4.955 18.382 -9.007 1.00 65.32 47 LYS A O 29
ATOM 32501 N N . ALA A 1 48 ? 5.966 16.379 -9.165 1.00 1.14 48 ALA A N 29
ATOM 32502 C CA . ALA A 1 48 ? 5.326 15.839 -7.973 1.00 2.23 48 ALA A CA 29
ATOM 32503 C C . ALA A 1 48 ? 5.780 16.582 -6.721 1.00 24.22 48 ALA A C 29
ATOM 32504 O O . ALA A 1 48 ? 6.951 16.529 -6.345 1.00 43.22 48 ALA A O 29
ATOM 32511 N N . LYS A 1 49 ? 4.846 17.275 -6.079 1.00 40.03 49 LYS A N 29
ATOM 32512 C CA . LYS A 1 49 ? 5.149 18.030 -4.869 1.00 24.54 49 LYS A CA 29
ATOM 32513 C C . LYS A 1 49 ? 5.860 17.152 -3.843 1.00 45.51 49 LYS A C 29
ATOM 32514 O O . LYS A 1 49 ? 6.786 17.597 -3.166 1.00 44.24 49 LYS A O 29
ATOM 32533 N N . TYR A 1 50 ? 5.421 15.902 -3.737 1.00 70.45 50 TYR A N 29
ATOM 32534 C CA . TYR A 1 50 ? 6.016 14.962 -2.793 1.00 51.34 50 TYR A CA 29
ATOM 32535 C C . TYR A 1 50 ? 5.762 13.523 -3.228 1.00 13.24 50 TYR A C 29
ATOM 32536 O O . TYR A 1 50 ? 5.148 13.274 -4.266 1.00 22.15 50 TYR A O 29
ATOM 32554 N N . TRP A 1 51 ? 6.238 12.577 -2.426 1.00 4.25 51 TRP A N 29
ATOM 32555 C CA . TRP A 1 51 ? 6.063 11.160 -2.724 1.00 42.14 51 TRP A CA 29
ATOM 32556 C C . TRP A 1 51 ? 4.602 10.845 -3.029 1.00 33.01 51 TRP A C 29
ATOM 32557 O O . TRP A 1 51 ? 3.747 10.896 -2.144 1.00 51.02 51 TRP A O 29
ATOM 32578 N N . THR A 1 52 ? 4.321 10.519 -4.287 1.00 1.12 52 THR A N 29
ATOM 32579 C CA . THR A 1 52 ? 2.964 10.196 -4.708 1.00 3.21 52 THR A CA 29
ATOM 32580 C C . THR A 1 52 ? 2.964 9.420 -6.020 1.00 53.15 52 THR A C 29
ATOM 32581 O O . THR A 1 52 ? 3.880 9.555 -6.833 1.00 35.03 52 THR A O 29
ATOM 32592 N N . THR A 1 53 ? 1.932 8.608 -6.223 1.00 72.21 53 THR A N 29
ATOM 32593 C CA . THR A 1 53 ? 1.814 7.809 -7.437 1.00 63.22 53 THR A CA 29
ATOM 32594 C C . THR A 1 53 ? 0.446 7.990 -8.082 1.00 2.34 53 THR A C 29
ATOM 32595 O O . THR A 1 53 ? -0.563 7.505 -7.568 1.00 34.10 53 THR A O 29
ATOM 32606 N N . SER A 1 54 ? 0.415 8.689 -9.212 1.00 63.54 54 SER A N 29
ATOM 32607 C CA . SER A 1 54 ? -0.831 8.936 -9.927 1.00 21.31 54 SER A CA 29
ATOM 32608 C C . SER A 1 54 ? -0.588 9.799 -11.161 1.00 5.42 54 SER A C 29
ATOM 32609 O O . SER A 1 54 ? 0.318 10.631 -11.199 1.00 5.42 54 SER A O 29
ATOM 32617 N N . PRO A 1 55 ? -1.419 9.597 -12.195 1.00 74.25 55 PRO A N 29
ATOM 32618 C CA . PRO A 1 55 ? -1.315 10.347 -13.450 1.00 73.25 55 PRO A CA 29
ATOM 32619 C C . PRO A 1 55 ? -1.717 11.809 -13.287 1.00 55.02 55 PRO A C 29
ATOM 32620 O O . PRO A 1 55 ? -2.522 12.164 -12.427 1.00 23.02 55 PRO A O 29
ATOM 32631 N N . PRO A 1 56 ? -1.144 12.679 -14.132 1.00 72.23 56 PRO A N 29
ATOM 32632 C CA . PRO A 1 56 ? -1.428 14.116 -14.102 1.00 2.14 56 PRO A CA 29
ATOM 32633 C C . PRO A 1 56 ? -2.843 14.437 -14.575 1.00 60.23 56 PRO A C 29
ATOM 32634 O O . PRO A 1 56 ? -3.303 13.911 -15.588 1.00 23.44 56 PRO A O 29
ATOM 32645 N N . SER A 1 57 ? -3.526 15.305 -13.835 1.00 70.15 57 SER A N 29
ATOM 32646 C CA . SER A 1 57 ? -4.889 15.693 -14.177 1.00 4.10 57 SER A CA 29
ATOM 32647 C C . SER A 1 57 ? -5.448 16.674 -13.150 1.00 14.33 57 SER A C 29
ATOM 32648 O O . SER A 1 57 ? -5.620 17.858 -13.436 1.00 24.32 57 SER A O 29
ATOM 32656 N N . ASP A 1 58 ? -5.732 16.169 -11.954 1.00 71.51 58 ASP A N 29
ATOM 32657 C CA . ASP A 1 58 ? -6.270 16.999 -10.882 1.00 41.33 58 ASP A CA 29
ATOM 32658 C C . ASP A 1 58 ? -5.648 16.626 -9.540 1.00 54.33 58 ASP A C 29
ATOM 32659 O O . ASP A 1 58 ? -5.806 15.502 -9.062 1.00 52.12 58 ASP A O 29
ATOM 32668 N N . ASP A 1 59 ? -4.939 17.575 -8.939 1.00 30.22 59 ASP A N 29
ATOM 32669 C CA . ASP A 1 59 ? -4.293 17.346 -7.652 1.00 64.21 59 ASP A CA 29
ATOM 32670 C C . ASP A 1 59 ? -4.983 18.141 -6.548 1.00 25.32 59 ASP A C 29
ATOM 32671 O O . ASP A 1 59 ? -4.543 19.225 -6.162 1.00 0.32 59 ASP A O 29
ATOM 32680 N N . PRO A 1 60 ? -6.091 17.592 -6.027 1.00 65.45 60 PRO A N 29
ATOM 32681 C CA . PRO A 1 60 ? -6.865 18.234 -4.961 1.00 63.20 60 PRO A CA 29
ATOM 32682 C C . PRO A 1 60 ? -6.124 18.240 -3.628 1.00 62.05 60 PRO A C 29
ATOM 32683 O O . PRO A 1 60 ? -6.541 18.904 -2.678 1.00 35.21 60 PRO A O 29
ATOM 32694 N N . TYR A 1 61 ? -5.023 17.500 -3.566 1.00 33.14 61 TYR A N 29
ATOM 32695 C CA . TYR A 1 61 ? -4.224 17.418 -2.350 1.00 24.55 61 TYR A CA 29
ATOM 32696 C C . TYR A 1 61 ? -2.859 18.068 -2.549 1.00 54.01 61 TYR A C 29
ATOM 32697 O O . TYR A 1 61 ? -2.071 18.188 -1.612 1.00 25.03 61 TYR A O 29
ATOM 32715 N N . GLY A 1 62 ? -2.585 18.486 -3.781 1.00 74.23 62 GLY A N 29
ATOM 32716 C CA . GLY A 1 62 ? -1.314 19.119 -4.084 1.00 55.31 62 GLY A CA 29
ATOM 32717 C C . GLY A 1 62 ? -0.193 18.114 -4.261 1.00 12.03 62 GLY A C 29
ATOM 32718 O O . GLY A 1 62 ? 0.871 18.248 -3.656 1.00 33.10 62 GLY A O 29
ATOM 32722 N N . SER A 1 63 ? -0.432 17.103 -5.090 1.00 34.43 63 SER A N 29
ATOM 32723 C CA . SER A 1 63 ? 0.566 16.067 -5.340 1.00 5.53 63 SER A CA 29
ATOM 32724 C C . SER A 1 63 ? 1.363 16.375 -6.603 1.00 63.34 63 SER A C 29
ATOM 32725 O O . SER A 1 63 ? 2.330 15.685 -6.923 1.00 32.53 63 SER A O 29
ATOM 32733 N N . TRP A 1 64 ? 0.952 17.418 -7.315 1.00 54.14 64 TRP A N 29
ATOM 32734 C CA . TRP A 1 64 ? 1.628 17.819 -8.544 1.00 34.30 64 TRP A CA 29
ATOM 32735 C C . TRP A 1 64 ? 1.726 19.336 -8.641 1.00 44.52 64 TRP A C 29
ATOM 32736 O O . TRP A 1 64 ? 0.971 20.058 -7.989 1.00 73.15 64 TRP A O 29
ATOM 32757 N N . GLU A 1 65 ? 2.658 19.815 -9.460 1.00 35.33 65 GLU A N 29
ATOM 32758 C CA . GLU A 1 65 ? 2.853 21.248 -9.641 1.00 62.21 65 GLU A CA 29
ATOM 32759 C C . GLU A 1 65 ? 3.329 21.558 -11.057 1.00 31.20 65 GLU A C 29
ATOM 32760 O O . GLU A 1 65 ? 4.441 21.197 -11.443 1.00 34.23 65 GLU A O 29
ATOM 32772 N N . TYR A 1 66 ? 2.479 22.229 -11.826 1.00 74.32 66 TYR A N 29
ATOM 32773 C CA . TYR A 1 66 ? 2.810 22.585 -13.201 1.00 62.33 66 TYR A CA 29
ATOM 32774 C C . TYR A 1 66 ? 3.873 23.679 -13.239 1.00 12.31 66 TYR A C 29
ATOM 32775 O O . TYR A 1 66 ? 3.622 24.820 -12.846 1.00 11.42 66 TYR A O 29
ATOM 32793 N N . LEU A 1 67 ? 5.061 23.324 -13.715 1.00 41.13 67 LEU A N 29
ATOM 32794 C CA . LEU A 1 67 ? 6.164 24.275 -13.807 1.00 35.20 67 LEU A CA 29
ATOM 32795 C C . LEU A 1 67 ? 6.224 24.908 -15.193 1.00 11.33 67 LEU A C 29
ATOM 32796 O O . LEU A 1 67 ? 6.759 26.003 -15.364 1.00 11.32 67 LEU A O 29
ATOM 32812 N N . GLY A 1 68 ? 5.670 24.211 -16.181 1.00 21.43 68 GLY A N 29
ATOM 32813 C CA . GLY A 1 68 ? 5.669 24.722 -17.539 1.00 11.10 68 GLY A CA 29
ATOM 32814 C C . GLY A 1 68 ? 5.285 23.665 -18.556 1.00 3.10 68 GLY A C 29
ATOM 32815 O O . GLY A 1 68 ? 4.820 22.586 -18.192 1.00 53.32 68 GLY A O 29
ATOM 32819 N N . GLU A 1 69 ? 5.477 23.978 -19.833 1.00 55.04 69 GLU A N 29
ATOM 32820 C CA . GLU A 1 69 ? 5.144 23.046 -20.905 1.00 42.14 69 GLU A CA 29
ATOM 32821 C C . GLU A 1 69 ? 6.408 22.493 -21.557 1.00 62.03 69 GLU A C 29
ATOM 32822 O O . GLU A 1 69 ? 7.460 23.131 -21.538 1.00 2.12 69 GLU A O 29
ATOM 32834 N N . ALA A 1 70 ? 6.295 21.300 -22.134 1.00 43.34 70 ALA A N 29
ATOM 32835 C CA . ALA A 1 70 ? 7.427 20.661 -22.793 1.00 10.40 70 ALA A CA 29
ATOM 32836 C C . ALA A 1 70 ? 8.089 21.608 -23.789 1.00 55.32 70 ALA A C 29
ATOM 32837 O O . ALA A 1 70 ? 9.306 21.785 -23.774 1.00 44.54 70 ALA A O 29
ATOM 32844 N N . GLU A 1 71 ? 7.278 22.210 -24.654 1.00 64.44 71 GLU A N 29
ATOM 32845 C CA . GLU A 1 71 ? 7.787 23.137 -25.658 1.00 31.22 71 GLU A CA 29
ATOM 32846 C C . GLU A 1 71 ? 7.096 24.492 -25.547 1.00 43.31 71 GLU A C 29
ATOM 32847 O O . GLU A 1 71 ? 5.938 24.660 -25.931 1.00 1.21 71 GLU A O 29
ATOM 32859 N N . PRO A 1 72 ? 7.821 25.484 -25.010 1.00 71.40 72 PRO A N 29
ATOM 32860 C CA . PRO A 1 72 ? 7.299 26.843 -24.836 1.00 3.21 72 PRO A CA 29
ATOM 32861 C C . PRO A 1 72 ? 7.112 27.568 -26.165 1.00 34.25 72 PRO A C 29
ATOM 32862 O O . PRO A 1 72 ? 7.948 27.463 -27.063 1.00 50.02 72 PRO A O 29
ATOM 32873 N N . THR A 1 73 ? 6.012 28.303 -26.283 1.00 5.41 73 THR A N 29
ATOM 32874 C CA . THR A 1 73 ? 5.715 29.044 -27.503 1.00 72.40 73 THR A CA 29
ATOM 32875 C C . THR A 1 73 ? 6.341 30.434 -27.467 1.00 60.41 73 THR A C 29
ATOM 32876 O O . THR A 1 73 ? 7.562 30.574 -27.388 1.00 74.24 73 THR A O 29
ATOM 32887 N N . GLY A 1 1 ? 31.270 15.589 -10.885 1.00 5.11 1 GLY A N 30
ATOM 32888 C CA . GLY A 1 1 ? 31.597 14.864 -9.672 1.00 31.12 1 GLY A CA 30
ATOM 32889 C C . GLY A 1 1 ? 30.516 13.877 -9.277 1.00 23.12 1 GLY A C 30
ATOM 32890 O O . GLY A 1 1 ? 29.396 13.913 -9.788 1.00 25.44 1 GLY A O 30
ATOM 32894 N N . PRO A 1 2 ? 30.848 12.969 -8.348 1.00 21.32 2 PRO A N 30
ATOM 32895 C CA . PRO A 1 2 ? 29.912 11.950 -7.864 1.00 40.44 2 PRO A CA 30
ATOM 32896 C C . PRO A 1 2 ? 28.790 12.547 -7.021 1.00 73.12 2 PRO A C 30
ATOM 32897 O O . PRO A 1 2 ? 28.931 13.636 -6.465 1.00 33.32 2 PRO A O 30
ATOM 32908 N N . SER A 1 3 ? 27.677 11.827 -6.930 1.00 53.10 3 SER A N 30
ATOM 32909 C CA . SER A 1 3 ? 26.529 12.287 -6.156 1.00 71.33 3 SER A CA 30
ATOM 32910 C C . SER A 1 3 ? 26.449 11.558 -4.819 1.00 22.14 3 SER A C 30
ATOM 32911 O O . SER A 1 3 ? 27.015 10.478 -4.651 1.00 21.44 3 SER A O 30
ATOM 32919 N N . THR A 1 4 ? 25.739 12.158 -3.867 1.00 75.45 4 THR A N 30
ATOM 32920 C CA . THR A 1 4 ? 25.585 11.569 -2.543 1.00 55.42 4 THR A CA 30
ATOM 32921 C C . THR A 1 4 ? 24.152 11.708 -2.044 1.00 5.42 4 THR A C 30
ATOM 32922 O O . THR A 1 4 ? 23.487 10.715 -1.751 1.00 11.34 4 THR A O 30
ATOM 32933 N N . SER A 1 5 ? 23.681 12.949 -1.949 1.00 14.43 5 SER A N 30
ATOM 32934 C CA . SER A 1 5 ? 22.326 13.218 -1.482 1.00 71.21 5 SER A CA 30
ATOM 32935 C C . SER A 1 5 ? 21.399 13.528 -2.654 1.00 33.31 5 SER A C 30
ATOM 32936 O O . SER A 1 5 ? 21.628 14.474 -3.407 1.00 4.34 5 SER A O 30
ATOM 32944 N N . MET A 1 6 ? 20.352 12.723 -2.800 1.00 3.10 6 MET A N 30
ATOM 32945 C CA . MET A 1 6 ? 19.388 12.911 -3.879 1.00 62.23 6 MET A CA 30
ATOM 32946 C C . MET A 1 6 ? 18.062 12.235 -3.548 1.00 63.53 6 MET A C 30
ATOM 32947 O O . MET A 1 6 ? 18.030 11.217 -2.858 1.00 51.34 6 MET A O 30
ATOM 32961 N N . GLU A 1 7 ? 16.970 12.809 -4.044 1.00 12.21 7 GLU A N 30
ATOM 32962 C CA . GLU A 1 7 ? 15.642 12.260 -3.799 1.00 64.12 7 GLU A CA 30
ATOM 32963 C C . GLU A 1 7 ? 14.771 12.364 -5.048 1.00 51.42 7 GLU A C 30
ATOM 32964 O O . GLU A 1 7 ? 13.559 12.164 -4.991 1.00 13.12 7 GLU A O 30
ATOM 32976 N N . ASN A 1 8 ? 15.400 12.680 -6.176 1.00 24.25 8 ASN A N 30
ATOM 32977 C CA . ASN A 1 8 ? 14.683 12.812 -7.439 1.00 62.53 8 ASN A CA 30
ATOM 32978 C C . ASN A 1 8 ? 15.466 12.166 -8.579 1.00 4.11 8 ASN A C 30
ATOM 32979 O O . ASN A 1 8 ? 16.216 12.836 -9.288 1.00 52.45 8 ASN A O 30
ATOM 32990 N N . LEU A 1 9 ? 15.285 10.861 -8.748 1.00 24.44 9 LEU A N 30
ATOM 32991 C CA . LEU A 1 9 ? 15.974 10.124 -9.801 1.00 33.34 9 LEU A CA 30
ATOM 32992 C C . LEU A 1 9 ? 15.147 10.106 -11.082 1.00 10.21 9 LEU A C 30
ATOM 32993 O O . LEU A 1 9 ? 15.430 9.342 -12.005 1.00 41.11 9 LEU A O 30
ATOM 33009 N N . VAL A 1 10 ? 14.125 10.954 -11.133 1.00 72.34 10 VAL A N 30
ATOM 33010 C CA . VAL A 1 10 ? 13.259 11.039 -12.303 1.00 13.20 10 VAL A CA 30
ATOM 33011 C C . VAL A 1 10 ? 14.074 11.234 -13.577 1.00 12.14 10 VAL A C 30
ATOM 33012 O O . VAL A 1 10 ? 13.661 10.817 -14.660 1.00 62.31 10 VAL A O 30
ATOM 33025 N N . SER A 1 11 ? 15.233 11.869 -13.440 1.00 51.02 11 SER A N 30
ATOM 33026 C CA . SER A 1 11 ? 16.105 12.124 -14.580 1.00 14.22 11 SER A CA 30
ATOM 33027 C C . SER A 1 11 ? 16.572 10.814 -15.210 1.00 1.14 11 SER A C 30
ATOM 33028 O O . SER A 1 11 ? 16.690 10.706 -16.431 1.00 31.01 11 SER A O 30
ATOM 33036 N N . LEU A 1 12 ? 16.835 9.822 -14.367 1.00 73.30 12 LEU A N 30
ATOM 33037 C CA . LEU A 1 12 ? 17.290 8.518 -14.839 1.00 43.33 12 LEU A CA 30
ATOM 33038 C C . LEU A 1 12 ? 16.185 7.475 -14.705 1.00 25.32 12 LEU A C 30
ATOM 33039 O O . LEU A 1 12 ? 16.449 6.273 -14.711 1.00 40.14 12 LEU A O 30
ATOM 33055 N N . GLN A 1 13 ? 14.947 7.944 -14.584 1.00 21.41 13 GLN A N 30
ATOM 33056 C CA . GLN A 1 13 ? 13.802 7.052 -14.449 1.00 34.03 13 GLN A CA 30
ATOM 33057 C C . GLN A 1 13 ? 13.679 6.136 -15.664 1.00 43.42 13 GLN A C 30
ATOM 33058 O O . GLN A 1 13 ? 13.039 5.088 -15.601 1.00 2.14 13 GLN A O 30
ATOM 33072 N N . ASN A 1 14 ? 14.296 6.542 -16.768 1.00 73.14 14 ASN A N 30
ATOM 33073 C CA . ASN A 1 14 ? 14.255 5.760 -17.998 1.00 52.24 14 ASN A CA 30
ATOM 33074 C C . ASN A 1 14 ? 15.659 5.346 -18.428 1.00 61.33 14 ASN A C 30
ATOM 33075 O O . ASN A 1 14 ? 16.011 4.166 -18.386 1.00 64.21 14 ASN A O 30
ATOM 33086 N N . LEU A 1 15 ? 16.459 6.324 -18.839 1.00 43.41 15 LEU A N 30
ATOM 33087 C CA . LEU A 1 15 ? 17.825 6.063 -19.276 1.00 34.22 15 LEU A CA 30
ATOM 33088 C C . LEU A 1 15 ? 18.747 7.219 -18.902 1.00 55.12 15 LEU A C 30
ATOM 33089 O O . LEU A 1 15 ? 18.498 8.368 -19.266 1.00 43.25 15 LEU A O 30
ATOM 33105 N N . LEU A 1 16 ? 19.814 6.906 -18.174 1.00 62.15 16 LEU A N 30
ATOM 33106 C CA . LEU A 1 16 ? 20.775 7.920 -17.752 1.00 50.45 16 LEU A CA 30
ATOM 33107 C C . LEU A 1 16 ? 21.461 8.555 -18.958 1.00 2.31 16 LEU A C 30
ATOM 33108 O O . LEU A 1 16 ? 21.530 9.779 -19.072 1.00 73.10 16 LEU A O 30
ATOM 33124 N N . VAL A 1 17 ? 21.964 7.716 -19.857 1.00 33.45 17 VAL A N 30
ATOM 33125 C CA . VAL A 1 17 ? 22.641 8.195 -21.056 1.00 72.12 17 VAL A CA 30
ATOM 33126 C C . VAL A 1 17 ? 23.897 8.983 -20.700 1.00 55.20 17 VAL A C 30
ATOM 33127 O O . VAL A 1 17 ? 24.053 9.446 -19.570 1.00 10.12 17 VAL A O 30
ATOM 33140 N N . TYR A 1 18 ? 24.790 9.133 -21.672 1.00 73.32 18 TYR A N 30
ATOM 33141 C CA . TYR A 1 18 ? 26.035 9.863 -21.461 1.00 5.35 18 TYR A CA 30
ATOM 33142 C C . TYR A 1 18 ? 25.787 11.369 -21.452 1.00 2.13 18 TYR A C 30
ATOM 33143 O O . TYR A 1 18 ? 26.403 12.106 -20.683 1.00 63.13 18 TYR A O 30
ATOM 33161 N N . VAL A 1 19 ? 24.879 11.818 -22.312 1.00 54.34 19 VAL A N 30
ATOM 33162 C CA . VAL A 1 19 ? 24.547 13.235 -22.403 1.00 32.30 19 VAL A CA 30
ATOM 33163 C C . VAL A 1 19 ? 23.656 13.666 -21.244 1.00 3.11 19 VAL A C 30
ATOM 33164 O O . VAL A 1 19 ? 23.632 14.837 -20.868 1.00 30.52 19 VAL A O 30
ATOM 33177 N N . ASN A 1 20 ? 22.922 12.710 -20.682 1.00 63.41 20 ASN A N 30
ATOM 33178 C CA . ASN A 1 20 ? 22.028 12.991 -19.564 1.00 42.14 20 ASN A CA 30
ATOM 33179 C C . ASN A 1 20 ? 20.972 14.019 -19.958 1.00 3.43 20 ASN A C 30
ATOM 33180 O O . ASN A 1 20 ? 21.028 14.597 -21.044 1.00 3.45 20 ASN A O 30
ATOM 33191 N N . TRP A 1 21 ? 20.010 14.241 -19.069 1.00 51.11 21 TRP A N 30
ATOM 33192 C CA . TRP A 1 21 ? 18.940 15.199 -19.323 1.00 70.24 21 TRP A CA 30
ATOM 33193 C C . TRP A 1 21 ? 18.101 14.773 -20.523 1.00 51.20 21 TRP A C 30
ATOM 33194 O O . TRP A 1 21 ? 17.051 14.149 -20.367 1.00 44.45 21 TRP A O 30
ATOM 33215 N N . SER A 1 22 ? 18.571 15.112 -21.719 1.00 1.22 22 SER A N 30
ATOM 33216 C CA . SER A 1 22 ? 17.861 14.766 -22.945 1.00 64.00 22 SER A CA 30
ATOM 33217 C C . SER A 1 22 ? 16.356 14.941 -22.769 1.00 21.02 22 SER A C 30
ATOM 33218 O O . SER A 1 22 ? 15.565 14.129 -23.248 1.00 44.11 22 SER A O 30
ATOM 33226 N N . SER A 1 23 ? 15.968 16.008 -22.078 1.00 2.23 23 SER A N 30
ATOM 33227 C CA . SER A 1 23 ? 14.558 16.289 -21.834 1.00 64.14 23 SER A CA 30
ATOM 33228 C C . SER A 1 23 ? 13.942 15.231 -20.925 1.00 11.54 23 SER A C 30
ATOM 33229 O O . SER A 1 23 ? 13.995 14.036 -21.220 1.00 52.42 23 SER A O 30
ATOM 33237 N N . TYR A 1 24 ? 13.357 15.677 -19.819 1.00 10.42 24 TYR A N 30
ATOM 33238 C CA . TYR A 1 24 ? 12.732 14.769 -18.865 1.00 34.45 24 TYR A CA 30
ATOM 33239 C C . TYR A 1 24 ? 11.779 13.808 -19.570 1.00 42.13 24 TYR A C 30
ATOM 33240 O O . TYR A 1 24 ? 11.221 14.111 -20.625 1.00 12.25 24 TYR A O 30
ATOM 33258 N N . PRO A 1 25 ? 11.587 12.623 -18.97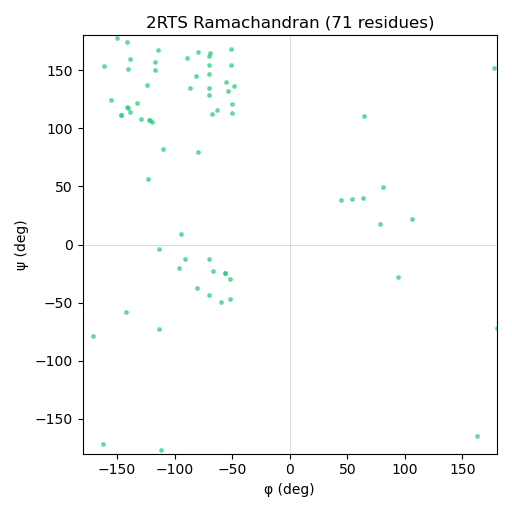4 1.00 11.42 25 PRO A N 30
ATOM 33259 C CA . PRO A 1 25 ? 10.700 11.594 -19.525 1.00 52.33 25 PRO A CA 30
ATOM 33260 C C . PRO A 1 25 ? 9.229 11.988 -19.437 1.00 74.41 25 PRO A C 30
ATOM 33261 O O . PRO A 1 25 ? 8.850 12.837 -18.630 1.00 71.51 25 PRO A O 30
ATOM 33272 N N . LYS A 1 26 ? 8.403 11.364 -20.271 1.00 72.54 26 LYS A N 30
ATOM 33273 C CA . LYS A 1 26 ? 6.974 11.647 -20.286 1.00 43.14 26 LYS A CA 30
ATOM 33274 C C . LYS A 1 26 ? 6.247 10.840 -19.215 1.00 42.04 26 LYS A C 30
ATOM 33275 O O . LYS A 1 26 ? 6.761 9.832 -18.729 1.00 70.01 26 LYS A O 30
ATOM 33294 N N . TYR A 1 27 ? 5.050 11.289 -18.853 1.00 31.40 27 TYR A N 30
ATOM 33295 C CA . TYR A 1 27 ? 4.254 10.608 -17.838 1.00 51.45 27 TYR A CA 30
ATOM 33296 C C . TYR A 1 27 ? 4.132 9.120 -18.150 1.00 51.11 27 TYR A C 30
ATOM 33297 O O . TYR A 1 27 ? 3.641 8.736 -19.211 1.00 73.14 27 TYR A O 30
ATOM 33315 N N . GLU A 1 28 ? 4.580 8.288 -17.217 1.00 32.41 28 GLU A N 30
ATOM 33316 C CA . GLU A 1 28 ? 4.522 6.841 -17.391 1.00 20.11 28 GLU A CA 30
ATOM 33317 C C . GLU A 1 28 ? 3.552 6.212 -16.395 1.00 33.43 28 GLU A C 30
ATOM 33318 O O . GLU A 1 28 ? 3.869 6.015 -15.221 1.00 3.20 28 GLU A O 30
ATOM 33330 N N . PRO A 1 29 ? 2.341 5.888 -16.872 1.00 65.25 29 PRO A N 30
ATOM 33331 C CA . PRO A 1 29 ? 1.300 5.277 -16.040 1.00 1.33 29 PRO A CA 30
ATOM 33332 C C . PRO A 1 29 ? 1.637 3.842 -15.651 1.00 73.52 29 PRO A C 30
ATOM 33333 O O . PRO A 1 29 ? 1.954 3.014 -16.505 1.00 5.22 29 PRO A O 30
ATOM 33344 N N . GLY A 1 30 ? 1.569 3.553 -14.354 1.00 62.53 30 GLY A N 30
ATOM 33345 C CA . GLY A 1 30 ? 1.871 2.217 -13.875 1.00 45.13 30 GLY A CA 30
ATOM 33346 C C . GLY A 1 30 ? 3.188 2.153 -13.127 1.00 3.45 30 GLY A C 30
ATOM 33347 O O . GLY A 1 30 ? 3.795 1.088 -13.015 1.00 21.52 30 GLY A O 30
ATOM 33351 N N . LYS A 1 31 ? 3.631 3.296 -12.614 1.00 73.23 31 LYS A N 30
ATOM 33352 C CA . LYS A 1 31 ? 4.885 3.366 -11.873 1.00 64.23 31 LYS A CA 30
ATOM 33353 C C . LYS A 1 31 ? 4.837 4.475 -10.827 1.00 40.21 31 LYS A C 30
ATOM 33354 O O . LYS A 1 31 ? 4.571 5.633 -11.149 1.00 41.24 31 LYS A O 30
ATOM 33373 N N . GLU A 1 32 ? 5.097 4.114 -9.575 1.00 12.10 32 GLU A N 30
ATOM 33374 C CA . GLU A 1 32 ? 5.084 5.080 -8.483 1.00 61.24 32 GLU A CA 30
ATOM 33375 C C . GLU A 1 32 ? 5.892 6.323 -8.846 1.00 12.35 32 GLU A C 30
ATOM 33376 O O . GLU A 1 32 ? 6.696 6.304 -9.778 1.00 0.42 32 GLU A O 30
ATOM 33388 N N . TYR A 1 33 ? 5.670 7.402 -8.104 1.00 62.14 33 TYR A N 30
ATOM 33389 C CA . TYR A 1 33 ? 6.374 8.655 -8.350 1.00 4.31 33 TYR A CA 30
ATOM 33390 C C . TYR A 1 33 ? 6.695 9.365 -7.038 1.00 60.12 33 TYR A C 30
ATOM 33391 O O . TYR A 1 33 ? 5.796 9.757 -6.295 1.00 73.01 33 TYR A O 30
ATOM 33409 N N . ASN A 1 34 ? 7.985 9.528 -6.762 1.00 35.34 34 ASN A N 30
ATOM 33410 C CA . ASN A 1 34 ? 8.428 10.190 -5.540 1.00 3.24 34 ASN A CA 30
ATOM 33411 C C . ASN A 1 34 ? 8.352 11.707 -5.686 1.00 32.21 34 ASN A C 30
ATOM 33412 O O . ASN A 1 34 ? 8.196 12.226 -6.790 1.00 44.13 34 ASN A O 30
ATOM 33423 N N . GLN A 1 35 ? 8.465 12.410 -4.563 1.00 43.43 35 GLN A N 30
ATOM 33424 C CA . GLN A 1 35 ? 8.409 13.867 -4.567 1.00 63.44 35 GLN A CA 30
ATOM 33425 C C . GLN A 1 35 ? 9.569 14.454 -5.366 1.00 3.33 35 GLN A C 30
ATOM 33426 O O . GLN A 1 35 ? 10.694 13.961 -5.301 1.00 5.13 35 GLN A O 30
ATOM 33440 N N . GLY A 1 36 ? 9.284 15.511 -6.122 1.00 34.04 36 GLY A N 30
ATOM 33441 C CA . GLY A 1 36 ? 10.313 16.147 -6.924 1.00 13.12 36 GLY A CA 30
ATOM 33442 C C . GLY A 1 36 ? 10.367 15.602 -8.338 1.00 25.13 36 GLY A C 30
ATOM 33443 O O . GLY A 1 36 ? 10.866 16.264 -9.247 1.00 62.34 36 GLY A O 30
ATOM 33447 N N . ASP A 1 37 ? 9.853 14.392 -8.523 1.00 11.21 37 ASP A N 30
ATOM 33448 C CA . ASP A 1 37 ? 9.844 13.757 -9.836 1.00 34.50 37 ASP A CA 30
ATOM 33449 C C . ASP A 1 37 ? 9.071 14.603 -10.843 1.00 75.52 37 ASP A C 30
ATOM 33450 O O . ASP A 1 37 ? 7.949 15.032 -10.576 1.00 13.21 37 ASP A O 30
ATOM 33459 N N . ILE A 1 38 ? 9.682 14.839 -12.000 1.00 2.35 38 ILE A N 30
ATOM 33460 C CA . ILE A 1 38 ? 9.050 15.633 -13.047 1.00 24.44 38 ILE A CA 30
ATOM 33461 C C . ILE A 1 38 ? 8.900 14.828 -14.333 1.00 11.02 38 ILE A C 30
ATOM 33462 O O . ILE A 1 38 ? 9.843 14.178 -14.784 1.00 12.11 38 ILE A O 30
ATOM 33478 N N . VAL A 1 39 ? 7.709 14.878 -14.920 1.00 54.40 39 VAL A N 30
ATOM 33479 C CA . VAL A 1 39 ? 7.436 14.155 -16.157 1.00 24.14 39 VAL A CA 30
ATOM 33480 C C . VAL A 1 39 ? 6.697 15.037 -17.157 1.00 63.34 39 VAL A C 30
ATOM 33481 O O . VAL A 1 39 ? 6.021 15.992 -16.775 1.00 43.43 39 VAL A O 30
ATOM 33494 N N . GLU A 1 40 ? 6.833 14.712 -18.439 1.00 15.12 40 GLU A N 30
ATOM 33495 C CA . GLU A 1 40 ? 6.178 15.476 -19.494 1.00 43.12 40 GLU A CA 30
ATOM 33496 C C . GLU A 1 40 ? 4.842 14.844 -19.875 1.00 73.03 40 GLU A C 30
ATOM 33497 O O . GLU A 1 40 ? 4.773 13.655 -20.189 1.00 25.00 40 GLU A O 30
ATOM 33509 N N . TYR A 1 41 ? 3.785 15.647 -19.844 1.00 51.52 41 TYR A N 30
ATOM 33510 C CA . TYR A 1 41 ? 2.450 15.167 -20.183 1.00 72.10 41 TYR A CA 30
ATOM 33511 C C . TYR A 1 41 ? 1.706 16.187 -21.039 1.00 1.15 41 TYR A C 30
ATOM 33512 O O . TYR A 1 41 ? 1.526 17.337 -20.639 1.00 54.01 41 TYR A O 30
ATOM 33530 N N . ASN A 1 42 ? 1.274 15.756 -22.219 1.00 14.44 42 ASN A N 30
ATOM 33531 C CA . ASN A 1 42 ? 0.547 16.630 -23.134 1.00 32.11 42 ASN A CA 30
ATOM 33532 C C . ASN A 1 42 ? 1.345 17.898 -23.422 1.00 22.03 42 ASN A C 30
ATOM 33533 O O . ASN A 1 42 ? 0.779 18.983 -23.556 1.00 20.03 42 ASN A O 30
ATOM 33544 N N . GLY A 1 43 ? 2.663 17.753 -23.517 1.00 72.22 43 GLY A N 30
ATOM 33545 C CA . GLY A 1 43 ? 3.517 18.894 -23.790 1.00 44.24 43 GLY A CA 30
ATOM 33546 C C . GLY A 1 43 ? 3.656 19.814 -22.593 1.00 5.34 43 GLY A C 30
ATOM 33547 O O . GLY A 1 43 ? 4.004 20.986 -22.737 1.00 34.14 43 GLY A O 30
ATOM 33551 N N . LYS A 1 44 ? 3.380 19.283 -21.406 1.00 41.24 44 LYS A N 30
ATOM 33552 C CA . LYS A 1 44 ? 3.475 20.063 -20.178 1.00 23.51 44 LYS A CA 30
ATOM 33553 C C . LYS A 1 44 ? 4.545 19.492 -19.253 1.00 64.32 44 LYS A C 30
ATOM 33554 O O . LYS A 1 44 ? 5.228 18.527 -19.597 1.00 71.52 44 LYS A O 30
ATOM 33573 N N . LEU A 1 45 ? 4.687 20.095 -18.077 1.00 2.51 45 LEU A N 30
ATOM 33574 C CA . LEU A 1 45 ? 5.673 19.645 -17.100 1.00 40.53 45 LEU A CA 30
ATOM 33575 C C . LEU A 1 45 ? 5.122 19.750 -15.682 1.00 62.34 45 LEU A C 30
ATOM 33576 O O . LEU A 1 45 ? 4.910 20.849 -15.168 1.00 2.14 45 LEU A O 30
ATOM 33592 N N . TYR A 1 46 ? 4.896 18.602 -15.055 1.00 33.42 46 TYR A N 30
ATOM 33593 C CA . TYR A 1 46 ? 4.371 18.564 -13.695 1.00 22.41 46 TYR A CA 30
ATOM 33594 C C . TYR A 1 46 ? 5.386 17.952 -12.735 1.00 32.35 46 TYR A C 30
ATOM 33595 O O . TYR A 1 46 ? 6.219 17.136 -13.130 1.00 11.22 46 TYR A O 30
ATOM 33613 N N . LYS A 1 47 ? 5.311 18.352 -11.471 1.00 22.34 47 LYS A N 30
ATOM 33614 C CA . LYS A 1 47 ? 6.220 17.843 -10.450 1.00 72.25 47 LYS A CA 30
ATOM 33615 C C . LYS A 1 47 ? 5.447 17.317 -9.246 1.00 21.51 47 LYS A C 30
ATOM 33616 O O . LYS A 1 47 ? 4.723 18.063 -8.587 1.00 11.21 47 LYS A O 30
ATOM 33635 N N . ALA A 1 48 ? 5.608 16.028 -8.962 1.00 21.30 48 ALA A N 30
ATOM 33636 C CA . ALA A 1 48 ? 4.929 15.405 -7.833 1.00 12.54 48 ALA A CA 30
ATOM 33637 C C . ALA A 1 48 ? 5.358 16.037 -6.515 1.00 62.45 48 ALA A C 30
ATOM 33638 O O . ALA A 1 48 ? 6.521 15.947 -6.120 1.00 72.14 48 ALA A O 30
ATOM 33645 N N . LYS A 1 49 ? 4.413 16.680 -5.836 1.00 34.21 49 LYS A N 30
ATOM 33646 C CA . LYS A 1 49 ? 4.693 17.328 -4.561 1.00 65.13 49 LYS A CA 30
ATOM 33647 C C . LYS A 1 49 ? 5.157 16.312 -3.523 1.00 33.10 49 LYS A C 30
ATOM 33648 O O . LYS A 1 49 ? 6.132 16.541 -2.807 1.00 10.21 49 LYS A O 30
ATOM 33667 N N . TYR A 1 50 ? 4.454 15.187 -3.449 1.00 30.43 50 TYR A N 30
ATOM 33668 C CA . TYR A 1 50 ? 4.794 14.134 -2.499 1.00 24.34 50 TYR A CA 30
ATOM 33669 C C . TYR A 1 50 ? 4.504 12.756 -3.085 1.00 23.34 50 TYR A C 30
ATOM 33670 O O . TYR A 1 50 ? 3.910 12.638 -4.156 1.00 61.45 50 TYR A O 30
ATOM 33688 N N . TRP A 1 51 ? 4.925 11.718 -2.373 1.00 71.41 51 TRP A N 30
ATOM 33689 C CA . TRP A 1 51 ? 4.712 10.347 -2.821 1.00 11.35 51 TRP A CA 30
ATOM 33690 C C . TRP A 1 51 ? 3.255 10.123 -3.212 1.00 11.31 51 TRP A C 30
ATOM 33691 O O . TRP A 1 51 ? 2.362 10.153 -2.364 1.00 12.23 51 TRP A O 30
ATOM 33712 N N . THR A 1 52 ? 3.020 9.900 -4.501 1.00 32.22 52 THR A N 30
ATOM 33713 C CA . THR A 1 52 ? 1.671 9.672 -5.004 1.00 1.21 52 THR A CA 30
ATOM 33714 C C . THR A 1 52 ? 1.700 8.979 -6.361 1.00 74.03 52 THR A C 30
ATOM 33715 O O . THR A 1 52 ? 2.671 9.095 -7.110 1.00 45.24 52 THR A O 30
ATOM 33726 N N . THR A 1 53 ? 0.629 8.255 -6.675 1.00 64.02 53 THR A N 30
ATOM 33727 C CA . THR A 1 53 ? 0.532 7.543 -7.942 1.00 45.44 53 THR A CA 30
ATOM 33728 C C . THR A 1 53 ? -0.781 7.856 -8.649 1.00 40.23 53 THR A C 30
ATOM 33729 O O . THR A 1 53 ? -1.848 7.413 -8.223 1.00 30.11 53 THR A O 30
ATOM 33740 N N . SER A 1 54 ? -0.697 8.622 -9.733 1.00 13.33 54 SER A N 30
ATOM 33741 C CA . SER A 1 54 ? -1.881 8.996 -10.498 1.00 14.11 54 SER A CA 30
ATOM 33742 C C . SER A 1 54 ? -1.510 9.916 -11.657 1.00 71.22 54 SER A C 30
ATOM 33743 O O . SER A 1 54 ? -0.523 10.650 -11.609 1.00 75.52 54 SER A O 30
ATOM 33751 N N . PRO A 1 55 ? -2.320 9.877 -12.725 1.00 65.33 55 PRO A N 30
ATOM 33752 C CA . PRO A 1 55 ? -2.099 10.701 -13.917 1.00 63.52 55 PRO A CA 30
ATOM 33753 C C . PRO A 1 55 ? -2.354 12.182 -13.654 1.00 70.33 55 PRO A C 30
ATOM 33754 O O . PRO A 1 55 ? -3.161 12.556 -12.802 1.00 53.44 55 PRO A O 30
ATOM 33765 N N . PRO A 1 56 ? -1.651 13.047 -14.401 1.00 12.31 56 PRO A N 30
ATOM 33766 C CA . PRO A 1 56 ? -1.786 14.500 -14.267 1.00 63.12 56 PRO A CA 30
ATOM 33767 C C . PRO A 1 56 ? -3.132 15.007 -14.772 1.00 54.42 56 PRO A C 30
ATOM 33768 O O . PRO A 1 56 ? -3.589 14.616 -15.846 1.00 55.25 56 PRO A O 30
ATOM 33779 N N . SER A 1 57 ? -3.762 15.878 -13.991 1.00 55.45 57 SER A N 30
ATOM 33780 C CA . SER A 1 57 ? -5.059 16.435 -14.360 1.00 63.24 57 SER A CA 30
ATOM 33781 C C . SER A 1 57 ? -5.578 17.368 -13.269 1.00 12.13 57 SER A C 30
ATOM 33782 O O . SER A 1 57 ? -5.650 18.582 -13.457 1.00 43.13 57 SER A O 30
ATOM 33790 N N . ASP A 1 58 ? -5.940 16.790 -12.129 1.00 33.31 58 ASP A N 30
ATOM 33791 C CA . ASP A 1 58 ? -6.453 17.567 -11.007 1.00 32.30 58 ASP A CA 30
ATOM 33792 C C . ASP A 1 58 ? -5.902 17.041 -9.685 1.00 13.21 58 ASP A C 30
ATOM 33793 O O . ASP A 1 58 ? -6.143 15.892 -9.313 1.00 50.34 58 ASP A O 30
ATOM 33802 N N . ASP A 1 59 ? -5.160 17.888 -8.980 1.00 11.40 59 ASP A N 30
ATOM 33803 C CA . ASP A 1 59 ? -4.575 17.509 -7.699 1.00 2.02 59 ASP A CA 30
ATOM 33804 C C . ASP A 1 59 ? -5.257 18.246 -6.551 1.00 23.51 59 ASP A C 30
ATOM 33805 O O . ASP A 1 59 ? -4.771 19.267 -6.061 1.00 14.24 59 ASP A O 30
ATOM 33814 N N . PRO A 1 60 ? -6.409 17.721 -6.110 1.00 13.23 60 PRO A N 30
ATOM 33815 C CA . PRO A 1 60 ? -7.182 18.313 -5.015 1.00 43.12 60 PRO A CA 30
ATOM 33816 C C . PRO A 1 60 ? -6.485 18.165 -3.667 1.00 14.14 60 PRO A C 30
ATOM 33817 O O . PRO A 1 60 ? -6.869 18.802 -2.685 1.00 75.13 60 PRO A O 30
ATOM 33828 N N . TYR A 1 61 ? -5.461 17.320 -3.625 1.00 11.31 61 TYR A N 30
ATOM 33829 C CA . TYR A 1 61 ? -4.712 17.086 -2.397 1.00 24.21 61 TYR A CA 30
ATOM 33830 C C . TYR A 1 61 ? -3.284 17.611 -2.521 1.00 12.24 61 TYR A C 30
ATOM 33831 O O . TYR A 1 61 ? -2.514 17.579 -1.562 1.00 5.01 61 TYR A O 30
ATOM 33849 N N . GLY A 1 62 ? -2.939 18.094 -3.711 1.00 5.33 62 GLY A N 30
ATOM 33850 C CA . GLY A 1 62 ? -1.606 18.619 -3.939 1.00 41.42 62 GLY A CA 30
ATOM 33851 C C . GLY A 1 62 ? -0.595 17.528 -4.230 1.00 4.01 62 GLY A C 30
ATOM 33852 O O . GLY A 1 62 ? 0.476 17.489 -3.625 1.00 54.01 62 GLY A O 30
ATOM 33856 N N . SER A 1 63 ? -0.936 16.638 -5.157 1.00 4.41 63 SER A N 30
ATOM 33857 C CA . SER A 1 63 ? -0.053 15.539 -5.523 1.00 15.11 63 SER A CA 30
ATOM 33858 C C . SER A 1 63 ? 0.859 15.934 -6.680 1.00 45.34 63 SER A C 30
ATOM 33859 O O . SER A 1 63 ? 1.858 15.269 -6.954 1.00 43.13 63 SER A O 30
ATOM 33867 N N . TRP A 1 64 ? 0.507 17.023 -7.355 1.00 32.03 64 TRP A N 30
ATOM 33868 C CA . TRP A 1 64 ? 1.293 17.510 -8.484 1.00 32.24 64 TRP A CA 30
ATOM 33869 C C . TRP A 1 64 ? 1.430 19.028 -8.438 1.00 14.34 64 TRP A C 30
ATOM 33870 O O . TRP A 1 64 ? 0.615 19.714 -7.823 1.00 20.33 64 TRP A O 30
ATOM 33891 N N . GLU A 1 65 ? 2.466 19.544 -9.092 1.00 13.21 65 GLU A N 30
ATOM 33892 C CA . GLU A 1 65 ? 2.707 20.981 -9.123 1.00 70.24 65 GLU A CA 30
ATOM 33893 C C . GLU A 1 65 ? 3.221 21.417 -10.494 1.00 1.44 65 GLU A C 30
ATOM 33894 O O . GLU A 1 65 ? 4.381 21.188 -10.836 1.00 45.01 65 GLU A O 30
ATOM 33906 N N . TYR A 1 66 ? 2.347 22.044 -11.273 1.00 52.32 66 TYR A N 30
ATOM 33907 C CA . TYR A 1 66 ? 2.709 22.509 -12.607 1.00 41.42 66 TYR A CA 30
ATOM 33908 C C . TYR A 1 66 ? 3.780 23.593 -12.535 1.00 2.04 66 TYR A C 30
ATOM 33909 O O . TYR A 1 66 ? 3.531 24.697 -12.048 1.00 12.22 66 TYR A O 30
ATOM 33927 N N . LEU A 1 67 ? 4.973 23.270 -13.021 1.00 3.21 67 LEU A N 30
ATOM 33928 C CA . LEU A 1 67 ? 6.084 24.215 -13.013 1.00 44.50 67 LEU A CA 30
ATOM 33929 C C . LEU A 1 67 ? 6.197 24.933 -14.354 1.00 44.03 67 LEU A C 30
ATOM 33930 O O . LEU A 1 67 ? 6.766 26.021 -14.441 1.00 4.13 67 LEU A O 30
ATOM 33946 N N . GLY A 1 68 ? 5.649 24.318 -15.397 1.00 74.24 68 GLY A N 30
ATOM 33947 C CA . GLY A 1 68 ? 5.699 24.915 -16.720 1.00 41.10 68 GLY A CA 30
ATOM 33948 C C . GLY A 1 68 ? 5.353 23.926 -17.815 1.00 41.22 68 GLY A C 30
ATOM 33949 O O . GLY A 1 68 ? 4.804 22.858 -17.545 1.00 25.20 68 GLY A O 30
ATOM 33953 N N . GLU A 1 69 ? 5.673 24.282 -19.055 1.00 63.10 69 GLU A N 30
ATOM 33954 C CA . GLU A 1 69 ? 5.389 23.418 -20.195 1.00 60.03 69 GLU A CA 30
ATOM 33955 C C . GLU A 1 69 ? 6.680 22.980 -20.880 1.00 33.53 69 GLU A C 30
ATOM 33956 O O . GLU A 1 69 ? 7.669 23.712 -20.892 1.00 63.14 69 GLU A O 30
ATOM 33968 N N . ALA A 1 70 ? 6.664 21.778 -21.447 1.00 0.42 70 ALA A N 30
ATOM 33969 C CA . ALA A 1 70 ? 7.831 21.241 -22.135 1.00 1.20 70 ALA A CA 30
ATOM 33970 C C . ALA A 1 70 ? 8.370 22.234 -23.158 1.00 40.44 70 ALA A C 30
ATOM 33971 O O . ALA A 1 70 ? 9.578 22.446 -23.255 1.00 14.41 70 ALA A O 30
ATOM 33978 N N . GLU A 1 71 ? 7.465 22.840 -23.922 1.00 62.01 71 GLU A N 30
ATOM 33979 C CA . GLU A 1 71 ? 7.851 23.810 -24.940 1.00 13.20 71 GLU A CA 30
ATOM 33980 C C . GLU A 1 71 ? 7.202 25.165 -24.675 1.00 34.12 71 GLU A C 30
ATOM 33981 O O . GLU A 1 71 ? 6.006 25.362 -24.891 1.00 34.00 71 GLU A O 30
ATOM 33993 N N . PRO A 1 72 ? 8.008 26.123 -24.193 1.00 75.21 72 PRO A N 30
ATOM 33994 C CA . PRO A 1 72 ? 7.535 27.476 -23.888 1.00 2.41 72 PRO A CA 30
ATOM 33995 C C . PRO A 1 72 ? 7.184 28.265 -25.145 1.00 72.40 72 PRO A C 30
ATOM 33996 O O . PRO A 1 72 ? 7.931 28.257 -26.124 1.00 51.23 72 PRO A O 30
ATOM 34007 N N . THR A 1 73 ? 6.044 28.948 -25.112 1.00 31.52 73 THR A N 30
ATOM 34008 C CA . THR A 1 73 ? 5.595 29.742 -26.248 1.00 32.42 73 THR A CA 30
ATOM 34009 C C . THR A 1 73 ? 5.365 31.194 -25.847 1.00 42.52 73 THR A C 30
ATOM 34010 O O . THR A 1 73 ? 6.166 31.784 -25.122 1.00 62.32 73 THR A O 30
#

InterPro domains:
  IPR001223 Glycoside hydrolase family 18, catalytic domain [PF00704] (180-335)
  IPR001223 Glycoside hydrolase family 18, catalytic domain [PS51910] (179-345)
  IPR001579 Glycosyl hydrolase family 18, active site [PS01095] (287-295)
  IPR003610 Carbohydrate binding module family 5/12 [PF02839] (89-126)
  IPR003610 Carbohydrate binding module family 5/12 [SM00495] (86-129)
  IPR011583 Chitinase II/V-like, catalytic domain [SM00636] (179-345)
  IPR013783 Immunoglobulin-like fold [G3DSA:2.60.40.10] (32-177)
  IPR017853 Glycoside hydrolase superfamily [SSF51445] (171-335)
  IPR036116 Fibronectin type III superfamily [SSF49265] (40-175)
  IPR036573 Carbohydrate-binding module superfamily 5/12 [SSF51055] (74-131)
  IPR050314 Glycosyl hydrolase family 18 [PTHR11177] (177-330)

CATH classification: 2.10.10.20

Radius of gyration: 12.5 Å; Cα contacts (8 Å, |Δi|>4): 117; chains: 1; bounding box: 36×28×25 Å